Protein AF-0000000080867173 (afdb_homodimer)

Organism: NCBI:txid3151122

Radius of gyration: 41.98 Å; Cα contacts (8 Å, |Δi|>4): 3057; chains: 2; bounding box: 145×113×103 Å

Secondary structure (DSSP, 8-state):
--------EEEEEES--GGGTHHHHHHHGGGT-EE--SSS-SEEEEESPPPGGGGGG-BTTBEES--TTTHHHHSHHHHHHHHHHHHHHHHHHH-TTSHHHHTT--S--EEETTTTHHHHHHHHHH-TT--EEEEETT--TTTT-EEES-GGG---SSSEEEEE----B-EETTEEEEEEEEEEEEEETTEEEEEEEEEEEEEEEEE--TT-TT-HHHH---HHHHTT-TT-SSS-EEEEHHHHHHHHHHTT--HHHHHHHHHHHHHHHHHHHHHHHHHHHHHTT--GGGB-EEEEEEEEEBTT--EEEEEEEES---S--S-GGGTHHHHHHHHHHHHHHHHHHHTTT--S-HHHHHHHHTSPTT-HHHHHHHHHHHHHT-TTEEEEES-SSGGGTGGGSSS--HHHHHHHHHHHTSPPPPPBEEE-SEEEEEETTEEEEEETTTTEEE---HHHHHHHHHHHTT-BHHHHHHHHHHHHHTT----STTHHHHHHHHHHHHHHHHHHHHHTTSEEE--HHHHTTSS-TTS-----TTS---------EEEEEEETTEEEEEEE--HHHHHHHHHHHGGGEEE--GGGGGGS-EEEEEE-SSSEEEEETTEEEEEEE-HHHHHHHHHHHHHHHH--SSS-EEEEEEEE-TTSEEEEE-PPSSHHHHHHHHHHHHHH--EEEEEEE--TTSTTEEEE-----GGGTT--TTS--GGGS-SEEEEEEEEEE--TT--STTEE--HHHHHHHHGGGEE-STT----HHHHHHHHHHHHTSEEEEE-------------TTS-----HHHHHHHIIIII-GGGGG--------/--------EEEEEES--GGGTHHHHHHHGGGT-EE--SSS-SEEEEESPPPGGGGGG-BTTBEES--TTTHHHHSHHHHHHHHHHHHHHHHHHH-TTSHHHHTT--S--EEETTTTHHHHHHHHHH-TT--EEEEETT--TTTT-EEES-GGG---SSSEEEEE----B-EETTEEEEEEEEEEEEEETTEEEEEEEEEEEEEEEEE--TT-TT-HHHH---HHHHTT-TT-SSSSEEEEHHHHHHHHHHTT--HHHHHHHHHHHHHHHHHHHHHHHHHHHHHTT--GGGB-EEEEEEEEEBTT--EEEEEEEES---S--S-GGGTHHHHHHHHHHHHHHHHHHHTTT--S-HHHHHHHHTSPTT-HHHHHHHHHHHHHT-TTEEEEES-SSGGGTGGGSSS--HHHHHHHHHHHTSPPPPPBEEE-SEEEEEETTEEEEEETTTTEEE---HHHHHHHHHHHTT-BHHHHHHHHHHHHHTT----TTHHHHHHHHHHHHHHHHHHHHHHTTSEEE--HHHHTTSS-TTS-----TTS---------EEEEEEETTEEEEEEE--HHHHHHHHHHHGGGEEE--GGGGGGS-EEEEEE-SSSEEEEETTEEEEEEE-HHHHHHHHHHHHHHHH--SSS-EEEEEEEE-TTSEEEEE-PPSSHHHHHHHHHHHHHH--EEEEEEE--TTSTTEEEE-----GGGTT--TTS--GGGS-SEEEEEEEEEE--TT--STTEE--HHHHHHHHGGGEE-STT----HHHHHHHHHHHHTSEEEEE-------------S-S-----HHHHHHHIIIII-GGGGG--------

Solvent-accessible surface area (backbone atoms only — not comparable to full-atom values): 88169 Å² total; per-residue (Å²): 128,78,79,77,73,74,73,51,22,37,16,78,45,63,87,71,60,70,53,62,47,47,46,58,49,63,57,39,40,85,77,59,41,38,85,40,41,98,88,45,58,36,32,38,51,47,39,62,77,74,63,71,74,60,40,54,66,31,28,79,80,21,36,32,54,50,54,47,39,51,50,33,46,40,24,47,59,36,27,51,50,24,50,49,52,45,47,50,50,35,27,70,26,50,28,66,84,31,68,79,30,51,72,62,75,33,58,70,64,68,33,51,30,22,78,29,45,66,60,48,45,48,51,43,64,77,37,71,84,65,47,40,29,37,32,45,25,88,60,64,79,62,54,76,50,42,60,45,89,51,72,42,62,54,67,66,53,70,62,31,29,39,29,56,46,78,89,50,58,32,56,62,94,52,15,32,43,32,35,39,40,40,35,37,36,62,32,75,80,36,53,30,31,28,39,40,71,56,38,30,36,28,30,19,41,31,58,50,46,87,86,46,61,87,38,59,37,25,73,39,40,50,53,72,60,17,60,67,40,80,85,40,93,56,21,33,40,45,40,43,38,69,58,48,47,50,50,35,43,75,73,71,45,65,47,66,60,43,51,52,51,47,52,49,50,52,51,53,54,52,50,38,26,45,63,53,22,54,51,37,21,55,74,52,54,31,44,60,71,9,24,25,33,57,34,28,33,36,32,36,37,28,69,83,58,49,61,28,57,74,45,32,34,67,54,47,83,55,53,70,81,29,48,64,90,39,30,16,54,57,46,47,52,51,48,40,50,50,42,41,26,46,44,48,34,71,35,72,87,63,70,72,61,62,64,63,49,48,61,36,66,75,30,59,87,82,34,36,68,27,46,35,50,51,51,52,55,34,57,74,34,20,70,62,39,39,78,51,36,67,39,80,58,35,77,80,54,54,78,67,36,58,53,66,49,71,48,34,50,33,31,39,24,46,70,57,72,43,87,64,84,65,66,34,38,29,56,29,52,52,34,81,40,76,56,89,92,39,52,32,41,34,35,53,84,79,59,46,73,43,71,54,55,71,66,56,39,50,52,49,52,40,30,59,71,50,39,29,58,67,55,43,41,50,53,52,49,50,65,60,43,74,66,68,88,77,75,72,80,69,48,59,69,47,47,55,51,44,41,51,51,50,51,50,52,52,36,53,37,18,71,73,47,44,31,34,57,57,29,66,38,50,71,68,56,74,40,52,60,73,52,56,71,69,69,71,68,82,52,85,57,74,63,67,78,50,69,72,39,44,26,32,41,51,55,89,92,40,65,32,28,35,37,40,30,53,64,54,56,50,54,50,40,40,69,58,47,42,87,35,47,37,81,41,62,79,84,61,43,83,83,32,58,44,34,36,46,24,42,37,84,46,44,27,28,37,30,51,71,51,31,45,75,46,65,68,29,39,66,60,44,46,49,60,53,50,49,57,53,49,52,26,66,71,16,28,47,61,30,29,24,40,65,35,44,29,41,33,34,82,87,38,37,21,34,39,40,61,51,64,90,53,68,70,40,39,52,48,51,53,34,48,35,68,41,57,65,37,46,81,29,20,29,34,34,34,33,62,91,51,54,58,51,20,36,61,56,68,37,80,47,84,76,52,70,79,62,68,84,77,60,79,71,77,80,77,62,67,74,50,31,37,60,29,31,39,40,32,65,26,59,95,81,45,73,55,61,63,36,78,52,59,52,69,61,50,46,59,63,44,48,86,36,50,35,18,18,75,96,42,52,50,45,60,68,42,51,48,40,49,45,57,51,50,62,76,33,44,38,24,22,39,42,60,69,72,74,64,80,69,76,82,72,78,74,77,75,60,66,57,73,72,50,44,65,56,46,32,53,47,40,39,68,60,58,45,62,75,70,72,72,71,65,81,78,75,78,79,124,130,77,80,78,72,73,72,52,24,37,15,77,46,60,90,67,63,70,54,65,46,45,47,59,49,64,58,39,40,85,74,60,40,38,85,39,39,100,89,45,57,34,33,39,50,48,38,63,79,74,64,70,75,60,40,53,66,31,27,79,83,21,36,32,56,50,53,48,39,52,48,35,46,42,23,46,60,37,26,50,50,24,49,49,52,45,44,51,49,35,28,67,25,49,28,66,84,31,68,80,30,52,73,62,75,32,58,69,62,69,33,49,30,22,78,28,45,65,59,47,46,48,52,44,62,78,36,72,83,63,48,41,30,36,33,45,27,85,60,64,78,62,53,77,50,41,60,44,89,50,71,42,61,54,68,66,53,71,62,32,31,38,29,57,46,80,89,51,59,33,54,63,94,50,14,31,42,32,34,40,40,40,36,37,37,63,32,75,83,37,54,30,32,29,38,40,70,58,38,30,36,27,30,19,40,30,57,50,48,88,86,47,61,85,37,59,37,26,74,40,41,49,53,73,58,17,61,66,39,81,84,38,93,58,21,34,40,46,40,45,37,70,59,47,46,51,50,35,43,74,72,69,45,64,48,65,60,43,52,51,51,46,52,49,51,53,52,53,55,51,49,38,24,46,64,53,22,53,50,36,21,54,75,52,53,32,44,59,70,8,23,27,34,55,34,27,33,36,31,36,37,29,68,83,59,48,60,28,57,74,45,34,34,67,55,47,82,55,56,73,81,30,48,63,90,38,30,16,53,57,46,46,50,50,48,40,49,50,42,41,26,47,44,48,32,72,34,71,86,63,71,74,61,61,66,64,49,49,61,37,64,75,32,59,88,81,35,36,66,27,45,35,50,51,51,51,55,35,58,74,35,19,70,62,40,39,78,52,37,67,40,80,58,38,78,78,53,52,78,69,34,56,54,67,50,72,48,36,49,33,32,40,26,47,69,56,73,42,89,64,85,65,65,35,38,30,53,29,51,52,34,80,41,75,57,90,93,40,52,32,40,34,34,55,85,80,60,48,73,44,72,56,56,71,68,56,40,50,52,50,53,41,30,59,72,51,37,28,57,66,56,43,42,51,52,52,50,50,65,61,44,74,65,66,89,75,75,72,76,70,47,59,69,46,47,55,52,45,41,52,51,51,49,50,51,53,36,53,37,19,71,73,47,43,31,34,56,56,28,65,37,47,70,70,56,75,39,54,60,65,52,61,69,70,71,68,72,80,51,86,57,74,62,67,78,50,69,72,40,44,25,33,40,51,57,90,92,39,64,33,28,36,38,40,30,51,64,55,55,50,53,50,40,41,70,60,47,43,84,34,49,36,83,40,63,78,84,61,42,82,82,32,57,43,35,34,45,24,40,38,83,46,45,27,28,36,31,50,70,50,30,46,74,47,66,67,30,40,66,59,44,47,49,58,52,51,48,57,52,49,52,26,67,72,15,27,49,61,29,30,24,39,66,37,44,28,39,34,33,82,90,39,39,21,34,40,39,61,52,64,90,52,68,70,40,38,53,49,52,53,35,47,35,68,41,57,64,37,48,81,29,21,29,33,35,34,33,62,92,51,56,59,53,20,38,59,57,67,36,80,48,85,76,53,71,80,61,69,84,77,61,77,70,78,80,79,60,68,75,50,30,37,61,29,32,38,40,34,64,27,61,96,80,44,72,54,61,61,36,79,54,57,52,70,59,51,46,59,63,45,47,84,38,48,37,18,18,75,95,42,54,50,44,58,68,43,52,46,40,51,46,58,52,50,62,74,34,44,38,25,21,38,43,61,69,73,74,66,80,68,77,83,70,79,73,76,75,59,66,58,73,73,50,45,66,56,47,32,52,47,40,41,69,60,56,43,62,77,69,70,74,71,68,80,80,85,74,84,126

Foldseek 3Di:
DPPPPPAAEEAEEEPDDPQLCVLVCVLCVVVPYYYDYLVGHQEYDYFDDDDLLSQLVFDLRRAYADFFLCCCFFFQVSLVVLLVVLLLQCCLQANCPDPLNVLSPFAFDKAFAPQCVQVQLVVCVVPVPWWKWKDFRPDDLCPPIATDPDSLPPARDGRMMITTQDLFFDDDVQWFWKWKWKKKFQFLQQTWIWTFQKTWIQTQQDGADSVPRGDCSRRDRRLSVQVPVPPGPWSTAIDMVVRVLVVCVVVVHDSVVLVVSVLSNVLLSCLSRSLSSVVSSVVSNHDRSRYMHMKIWIWTAGPVSRIHTRHIHGSPGLHQRGDPVRCSVVSPVRSSQVSSLVCQLSVNVVPQDCVLVVVLVVDDPLALVNLQSNVVSSVVSNVSIDISPPDLQNVSCCQSHLHRFPSSQSPNCSSPVHHDDFFAKAFAQWDWDDDPLFIWIARNVPGDIHGDDNLLVLLVVCRNVTDGLLVSLVVVLVVVPVPPDDDPPVSVVVSVVSSNVSRVSSSVCSSVRGMGGNHPCVVVVVQVSNNRPPSPPPPPPPPPQQPWFWKWADWPHAIAIEIERRPSLVVLQCVQRPPRIGGDDPVVHVPHFYKYWADDSGAIWIDTDPDTQDDNDRSNCVSVSVVVQVQQANAALQKKKQWFKWWAAPVQEIEGELDDDDDLVLVLVVLLCVLRVTDIFTMWIAGLVDRQKIFDGRGDDPSCVPPPPPHPPPPPRPRIGGYAYYEYADDPPDLAFFDFDDLVVVLVSRLVRIHNHVPDHHDPVSSVSVSVVSVRHGYTHQYDPPPPVDDPDPDPRPSDGDGSVVSNVVCCVGTPVPPPPPDDDPPDD/DPPPPPAAEEEEEEPDDPQLCVLVCVLCVVVPYYYDYLVGHQEYDYFDDDDLLSQLVFDLRRAYADFFLCCCFFFQVSLVVLLVVLLLQCCQQANCPDPLNVLSPFAFDKAFAPQCVQVQLVVCVVPVPWWKWKDFRPDDLCPPIATDPDSLPDARDGRMMITTQDLFFDDDVQWFWKKKWKKKFQFLQQTWIWTFQKTKIQTQQDGADSVPRGDCSRRDRRLSVQVPVPPGPWSTAIDMVVRVLVVCVVVVHDSVVLVVSVLSVVLLSCLSRSLSSVVSSVVSNHDRSRYMHMKIWIWTAGPVSRIHTRHIHGSPGLHQRGDPVRCSVVSPVSSSQVSSLVCQLSVNVVVQDCVLVVVLVVDDPLALVNLQSNVVSSCVSNVSIGISPCDLQNVSCCQSHLHRFSSSQSPNCSSPVHHDDFFAKAFFQWDWDDDPLFIWIARNVPGDIHGDDNLLVLLVVCRNVTDGLLVSLVVVLVVVPVPDDDDPVVSVVVSVVSSNVSRVSVSVCSSVRGMGGNHPCCVVVVQVSNNRPPPPPSPPPPPPQQPWFWKWADWPHAIAIEIERRPSLVVLQCVQRPPRIGGDDPVVHVVHFYKYWADDSGAIWIDTDPGTQDDNDRSNCVSVSVVVQVQQANAALQKKKQWFKWWAAPVQEIEGELEDDDDLVLVLVVLLCVLRVTDIFTMWIAGLVDRQKTFDGRGDDPSCVPPPPPHPPPPPRPRIGGYAYYEYADDPPDLAFFDFDDLVVVLVSRLVRIHNHVPDHHDPVSSVSVSVVSVRHGYTHQYDPPPPVDDPPPDPSRSDGDGSVVSNVVCCVGTPVVPPPPDDPPDDD

Nearest PDB structures (foldseek):
  6vzs-assembly2_B  TM=8.426E-01  e=4.919E-27  Mus musculus
  6vzw-assembly4_D  TM=8.482E-01  e=1.949E-26  Mus musculus
  6vzq-assembly2_B  TM=8.497E-01  e=3.782E-26  Mus musculus
  6vzr-assembly1_A  TM=8.396E-01  e=4.880E-26  Mus musculus
  6vzw-assembly1_A  TM=8.415E-01  e=5.135E-26  Mus musculus

Sequence (1658 aa):
MMEQHSPRRFWLGGQRAAEQDRFFREALEPLGWQVGDEHDWDAGWITGMPEAGQFRRVSPTRTLNHFPGNAALTVKSRLHESLSALRERMHESHGPEHELARRLAFFPRAYVMPDDYHALQQAARDRPEQRWILKPTNASKGKGIRLLKDVAEAPLARDWLVQEYLANPHTIRGHKYVLRLYVLISSLAPLRVYLYRQGFAKLASEPWDPDDADNPFSQLTNPDINALNDRAEVPVEFIDLDRYRRWLKDQGHDDDALFARIKDLVALTVISAVDAMRARTAEAGADPRGCYELLGLDCLVDDTLTPWILECNLSPSLGICAAPESGGRVEEAVKGGLVRDLVTLIDIPGQASTETASEEADQAPGSAAALLAEAEAERARAGDFAALLPAAEPERYLPYFTLPSLADRRLAEGLAGRPLPAPRLARRHVSEILDEERLALYDRRRGDLYRPNDTAALIWLLATEGLDLDAIVEALALATDGGEEGRPDACGTDHESLRREVWLTLHDWCRAGLLCQRGERVATGAIEPGAGPAPEATSAACEAPAARRLFALRLAGQEWALSVASAPAIARLASGFGERLTPLADEAVSRLPRLRVLREAAGYALADADRLLASRLTLAQLAPALTAHLLRRVASPDRPVIDAPLLILPDGAGVLCLLPEGEPRRRLLARLREAGGGRLTRGVRLDLADPTRAERLDLPLADAADEPASAPPASRIPDGVTLRGVLLPGGEHVQESLAPVAMLEALGALLPHCLAGEGRVLEGHGVTALGDWLSTLALSAIPSDSESETEETETETGSEAPSSGSLAAWLATHIAPEAQVARPAAAGQMMEQHSPRRFWLGGQRAAEQDRFFREALEPLGWQVGDEHDWDAGWITGMPEAGQFRRVSPTRTLNHFPGNAALTVKSRLHESLSALRERMHESHGPEHELARRLAFFPRAYVMPDDYHALQQAARDRPEQRWILKPTNASKGKGIRLLKDVAEAPLARDWLVQEYLANPHTIRGHKYVLRLYVLISSLAPLRVYLYRQGFAKLASEPWDPDDADNPFSQLTNPDINALNDRAEVPVEFIDLDRYRRWLKDQGHDDDALFARIKDLVALTVISAVDAMRARTAEAGADPRGCYELLGLDCLVDDTLTPWILECNLSPSLGICAAPESGGRVEEAVKGGLVRDLVTLIDIPGQASTETASEEADQAPGSAAALLAEAEAERARAGDFAALLPAAEPERYLPYFTLPSLADRRLAEGLAGRPLPAPRLARRHVSEILDEERLALYDRRRGDLYRPNDTAALIWLLATEGLDLDAIVEALALATDGGEEGRPDACGTDHESLRREVWLTLHDWCRAGLLCQRGERVATGAIEPGAGPAPEATSAACEAPAARRLFALRLAGQEWALSVASAPAIARLASGFGERLTPLADEAVSRLPRLRVLREAAGYALADADRLLASRLTLAQLAPALTAHLLRRVASPDRPVIDAPLLILPDGAGVLCLLPEGEPRRRLLARLREAGGGRLTRGVRLDLADPTRAERLDLPLADAADEPASAPPASRIPDGVTLRGVLLPGGEHVQESLAPVAMLEALGALLPHCLAGEGRVLEGHGVTALGDWLSTLALSAIPSDSESETEETETETGSEAPSSGSLAAWLATHIAPEAQVARPAAAGQ

Structure (mmCIF, N/CA/C/O backbone):
data_AF-0000000080867173-model_v1
#
loop_
_entity.id
_entity.type
_entity.pdbx_description
1 polymer 'Uncharacterized protein'
#
loop_
_atom_site.group_PDB
_atom_site.id
_atom_site.type_symbol
_atom_site.label_atom_id
_atom_site.label_alt_id
_atom_site.label_comp_id
_atom_site.label_asym_id
_atom_site.label_entity_id
_atom_site.label_seq_id
_atom_site.pdbx_PDB_ins_code
_atom_site.Cartn_x
_atom_site.Cartn_y
_atom_site.Cartn_z
_atom_site.occupancy
_atom_site.B_iso_or_equiv
_atom_site.auth_seq_id
_atom_site.auth_comp_id
_atom_site.auth_asym_id
_atom_site.auth_atom_id
_atom_site.pdbx_PDB_model_num
ATOM 1 N N . MET A 1 1 ? -23.109 -8.211 -63.656 1 25.61 1 MET A N 1
ATOM 2 C CA . MET A 1 1 ? -22.594 -7.34 -62.625 1 25.61 1 MET A CA 1
ATOM 3 C C . MET A 1 1 ? -21.703 -8.117 -61.656 1 25.61 1 MET A C 1
ATOM 5 O O . MET A 1 1 ? -22.156 -9.062 -61 1 25.61 1 MET A O 1
ATOM 9 N N . MET A 1 2 ? -20.516 -8.43 -62.031 1 32.09 2 MET A N 1
ATOM 10 C CA . MET A 1 2 ? -19.531 -9.188 -61.25 1 32.09 2 MET A CA 1
ATOM 11 C C . MET A 1 2 ? -19.484 -8.688 -59.812 1 32.09 2 MET A C 1
ATOM 13 O O . MET A 1 2 ? -19.375 -7.48 -59.562 1 32.09 2 MET A O 1
ATOM 17 N N . GLU A 1 3 ? -20.281 -9.234 -58.938 1 36.78 3 GLU A N 1
ATOM 18 C CA . GLU A 1 3 ? -20.234 -8.914 -57.531 1 36.78 3 GLU A CA 1
ATOM 19 C C . GLU A 1 3 ? -18.828 -8.508 -57.094 1 36.78 3 GLU A C 1
ATOM 21 O O . GLU A 1 3 ? -17.891 -9.281 -57.219 1 36.78 3 GLU A O 1
ATOM 26 N N . GLN A 1 4 ? -18.328 -7.387 -57.344 1 42.38 4 GLN A N 1
ATOM 27 C CA . GLN A 1 4 ? -17.062 -6.75 -57 1 42.38 4 GLN A CA 1
ATOM 28 C C . GLN A 1 4 ? -16.641 -7.074 -55.594 1 42.38 4 GLN A C 1
ATOM 30 O O . GLN A 1 4 ? -17.25 -6.613 -54.625 1 42.38 4 GLN A O 1
ATOM 35 N N . HIS A 1 5 ? -16.203 -8.289 -55.188 1 55 5 HIS A N 1
ATOM 36 C CA . HIS A 1 5 ? -15.781 -8.82 -53.906 1 55 5 HIS A CA 1
ATOM 37 C C . HIS A 1 5 ? -14.758 -7.906 -53.219 1 55 5 HIS A C 1
ATOM 39 O O . HIS A 1 5 ? -13.75 -7.547 -53.844 1 55 5 HIS A O 1
ATOM 45 N N . SER A 1 6 ? -15.109 -7.051 -52.375 1 71.25 6 SER A N 1
ATOM 46 C CA . SER A 1 6 ? -14.258 -6.168 -51.594 1 71.25 6 SER A CA 1
ATOM 47 C C . SER A 1 6 ? -12.977 -6.875 -51.156 1 71.25 6 SER A C 1
ATOM 49 O O . SER A 1 6 ? -13.008 -8.055 -50.781 1 71.25 6 SER A O 1
ATOM 51 N N . PRO A 1 7 ? -11.844 -6.258 -51.469 1 86.62 7 PRO A N 1
ATOM 52 C CA . PRO A 1 7 ? -10.562 -6.875 -51.125 1 86.62 7 PRO A CA 1
ATOM 53 C C . PRO A 1 7 ? -10.453 -7.242 -49.656 1 86.62 7 PRO A C 1
ATOM 55 O O . PRO A 1 7 ? -11.023 -6.555 -48.781 1 86.62 7 PRO A O 1
ATOM 58 N N . ARG A 1 8 ? -9.938 -8.453 -49.438 1 92.88 8 ARG A N 1
ATOM 59 C CA . ARG A 1 8 ? -9.695 -8.906 -48.062 1 92.88 8 ARG A CA 1
ATOM 60 C C . ARG A 1 8 ? -8.617 -8.055 -47.375 1 92.88 8 ARG A C 1
ATOM 62 O O . ARG A 1 8 ? -7.723 -7.535 -48.062 1 92.88 8 ARG A O 1
ATOM 69 N N . ARG A 1 9 ? -8.797 -7.867 -46.125 1 95.88 9 ARG A N 1
ATOM 70 C CA . ARG A 1 9 ? -7.922 -6.941 -45.406 1 95.88 9 ARG A CA 1
ATOM 71 C C . ARG A 1 9 ? -7.242 -7.629 -44.219 1 95.88 9 ARG A C 1
ATOM 73 O O . ARG A 1 9 ? -7.855 -8.453 -43.531 1 95.88 9 ARG A O 1
ATOM 80 N N . PHE A 1 10 ? -5.977 -7.332 -44.031 1 96.31 10 PHE A N 1
ATOM 81 C CA . PHE A 1 10 ? -5.273 -7.785 -42.844 1 96.31 10 PHE A CA 1
ATOM 82 C C . PHE A 1 10 ? -4.98 -6.617 -41.906 1 96.31 10 PHE A C 1
ATOM 84 O O . PHE A 1 10 ? -4.715 -5.504 -42.375 1 96.31 10 PHE A O 1
ATOM 91 N N . TRP A 1 11 ? -5.09 -6.816 -40.625 1 95.56 11 TRP A N 1
ATOM 92 C CA . TRP A 1 11 ? -4.848 -5.832 -39.562 1 95.56 11 TRP A CA 1
ATOM 93 C C . TRP A 1 11 ? -3.561 -6.148 -38.812 1 95.56 11 TRP A C 1
ATOM 95 O O . TRP A 1 11 ? -3.41 -7.238 -38.25 1 95.56 11 TRP A O 1
ATOM 105 N N . LEU A 1 12 ? -2.611 -5.25 -38.875 1 94.19 12 LEU A N 1
ATOM 106 C CA . LEU A 1 12 ? -1.375 -5.324 -38.125 1 94.19 12 LEU A CA 1
ATOM 107 C C . LEU A 1 12 ? -1.455 -4.445 -36.875 1 94.19 12 LEU A C 1
ATOM 109 O O . LEU A 1 12 ? -1.602 -3.225 -36.969 1 94.19 12 LEU A O 1
ATOM 113 N N . GLY A 1 13 ? -1.458 -5.004 -35.656 1 90.62 13 GLY A N 1
ATOM 114 C CA . GLY A 1 13 ? -1.648 -4.203 -34.469 1 90.62 13 GLY A CA 1
ATOM 115 C C . GLY A 1 13 ? -0.737 -4.609 -33.312 1 90.62 13 GLY A C 1
ATOM 116 O O . GLY A 1 13 ? 0.073 -5.527 -33.469 1 90.62 13 GLY A O 1
ATOM 117 N N . GLY A 1 14 ? -0.841 -3.812 -32.094 1 84 14 GLY A N 1
ATOM 118 C CA . GLY A 1 14 ? -0.084 -4.062 -30.859 1 84 14 GLY A CA 1
ATOM 119 C C . GLY A 1 14 ? 1.166 -3.209 -30.75 1 84 14 GLY A C 1
ATOM 120 O O . GLY A 1 14 ? 1.232 -2.119 -31.328 1 84 14 GLY A O 1
ATOM 121 N N . GLN A 1 15 ? 2.16 -3.379 -29.703 1 67.38 15 GLN A N 1
ATOM 122 C CA . GLN A 1 15 ? 3.367 -2.615 -29.422 1 67.38 15 GLN A CA 1
ATOM 123 C C . GLN A 1 15 ? 4.457 -2.887 -30.453 1 67.38 15 GLN A C 1
ATOM 125 O O . GLN A 1 15 ? 5.199 -3.863 -30.328 1 67.38 15 GLN A O 1
ATOM 130 N N . ARG A 1 16 ? 4.488 -2.15 -31.781 1 61.56 16 ARG A N 1
ATOM 131 C CA . ARG A 1 16 ? 4.902 -2.914 -32.969 1 61.56 16 ARG A CA 1
ATOM 132 C C . ARG A 1 16 ? 6.133 -2.293 -33.625 1 61.56 16 ARG A C 1
ATOM 134 O O . ARG A 1 16 ? 6.242 -1.067 -33.688 1 61.56 16 ARG A O 1
ATOM 141 N N . ALA A 1 17 ? 7.227 -2.904 -33.5 1 76.94 17 ALA A N 1
ATOM 142 C CA . ALA A 1 17 ? 8.219 -2.598 -34.531 1 76.94 17 ALA A CA 1
ATOM 143 C C . ALA A 1 17 ? 7.836 -3.229 -35.875 1 76.94 17 ALA A C 1
ATOM 145 O O . ALA A 1 17 ? 7.25 -4.312 -35.906 1 76.94 17 ALA A O 1
ATOM 146 N N . ALA A 1 18 ? 7.953 -2.605 -37 1 82.56 18 ALA A N 1
ATOM 147 C CA . ALA A 1 18 ? 7.57 -3.016 -38.344 1 82.56 18 ALA A CA 1
ATOM 148 C C . ALA A 1 18 ? 8.156 -4.383 -38.688 1 82.56 18 ALA A C 1
ATOM 150 O O . ALA A 1 18 ? 7.551 -5.148 -39.438 1 82.56 18 ALA A O 1
ATOM 151 N N . GLU A 1 19 ? 9.227 -4.688 -38.094 1 86.88 19 GLU A N 1
ATOM 152 C CA . GLU A 1 19 ? 9.922 -5.93 -38.406 1 86.88 19 GLU A CA 1
ATOM 153 C C . GLU A 1 19 ? 9.125 -7.145 -37.938 1 86.88 19 GLU A C 1
ATOM 155 O O . GLU A 1 19 ? 9.289 -8.242 -38.469 1 86.88 19 GLU A O 1
ATOM 160 N N . GLN A 1 20 ? 8.266 -6.992 -37.031 1 89.56 20 GLN A N 1
ATOM 161 C CA . GLN A 1 20 ? 7.473 -8.094 -36.5 1 89.56 20 GLN A CA 1
ATOM 162 C C . GLN A 1 20 ? 6.32 -8.445 -37.438 1 89.56 20 GLN A C 1
ATOM 164 O O . GLN A 1 20 ? 5.773 -9.547 -37.375 1 89.56 20 GLN A O 1
ATOM 169 N N . ASP A 1 21 ? 5.992 -7.531 -38.406 1 91.88 21 ASP A N 1
ATOM 170 C CA . ASP A 1 21 ? 4.824 -7.695 -39.281 1 91.88 21 ASP A CA 1
ATOM 171 C C . ASP A 1 21 ? 5.242 -8.07 -40.688 1 91.88 21 ASP A C 1
ATOM 173 O O . ASP A 1 21 ? 4.41 -8.484 -41.5 1 91.88 21 ASP A O 1
ATOM 177 N N . ARG A 1 22 ? 6.488 -7.855 -40.969 1 93.12 22 ARG A N 1
ATOM 178 C CA . ARG A 1 22 ? 7.016 -7.898 -42.344 1 93.12 22 ARG A CA 1
ATOM 179 C C . ARG A 1 22 ? 6.605 -9.188 -43.031 1 93.12 22 ARG A C 1
ATOM 181 O O . ARG A 1 22 ? 6.043 -9.148 -44.125 1 93.12 22 ARG A O 1
ATOM 188 N N . PHE A 1 23 ? 6.887 -10.297 -42.438 1 95.5 23 PHE A N 1
ATOM 189 C CA . PHE A 1 23 ? 6.703 -11.578 -43.094 1 95.5 23 PHE A CA 1
ATOM 190 C C . PHE A 1 23 ? 5.223 -11.883 -43.312 1 95.5 23 PHE A C 1
ATOM 192 O O . PHE A 1 23 ? 4.84 -12.516 -44.281 1 95.5 23 PHE A O 1
ATOM 199 N N . PHE A 1 24 ? 4.387 -11.453 -42.375 1 96 24 PHE A N 1
ATOM 200 C CA . PHE A 1 24 ? 2.947 -11.641 -42.5 1 96 24 PHE A CA 1
ATOM 201 C C . PHE A 1 24 ? 2.408 -10.82 -43.688 1 96 24 PHE A C 1
ATOM 203 O O . PHE A 1 24 ? 1.613 -11.32 -44.469 1 96 24 PHE A O 1
ATOM 210 N N . ARG A 1 25 ? 2.842 -9.602 -43.781 1 94.31 25 ARG A N 1
ATOM 211 C CA . ARG A 1 25 ? 2.484 -8.734 -44.906 1 94.31 25 ARG A CA 1
ATOM 212 C C . ARG A 1 25 ? 2.941 -9.336 -46.219 1 94.31 25 ARG A C 1
ATOM 214 O O . ARG A 1 25 ? 2.166 -9.406 -47.188 1 94.31 25 ARG A O 1
ATOM 221 N N . GLU A 1 26 ? 4.156 -9.797 -46.219 1 95.12 26 GLU A N 1
ATOM 222 C CA . GLU A 1 26 ? 4.742 -10.344 -47.438 1 95.12 26 GLU A CA 1
ATOM 223 C C . GLU A 1 26 ? 4.012 -11.602 -47.906 1 95.12 26 GLU A C 1
ATOM 225 O O . GLU A 1 26 ? 4 -11.93 -49.094 1 95.12 26 GLU A O 1
ATOM 230 N N . ALA A 1 27 ? 3.447 -12.312 -46.969 1 95.38 27 ALA A N 1
ATOM 231 C CA . ALA A 1 27 ? 2.748 -13.555 -47.281 1 95.38 27 ALA A CA 1
ATOM 232 C C . ALA A 1 27 ? 1.377 -13.273 -47.875 1 95.38 27 ALA A C 1
ATOM 234 O O . ALA A 1 27 ? 0.885 -14.055 -48.688 1 95.38 27 ALA A O 1
ATOM 235 N N . LEU A 1 28 ? 0.731 -12.148 -47.562 1 95.62 28 LEU A N 1
ATOM 236 C CA . LEU A 1 28 ? -0.661 -11.93 -47.938 1 95.62 28 LEU A CA 1
ATOM 237 C C . LEU A 1 28 ? -0.768 -10.906 -49.062 1 95.62 28 LEU A C 1
ATOM 239 O O . LEU A 1 28 ? -1.679 -10.977 -49.906 1 95.62 28 LEU A O 1
ATOM 243 N N . GLU A 1 29 ? 0.131 -9.992 -49.188 1 95.12 29 GLU A N 1
ATOM 244 C CA . GLU A 1 29 ? 0.056 -8.914 -50.188 1 95.12 29 GLU A CA 1
ATOM 245 C C . GLU A 1 29 ? 0.07 -9.453 -51.594 1 95.12 29 GLU A C 1
ATOM 247 O O . GLU A 1 29 ? -0.721 -9.023 -52.438 1 95.12 29 GLU A O 1
ATOM 252 N N . PRO A 1 30 ? 1.001 -10.375 -51.844 1 94.44 30 PRO A N 1
ATOM 253 C CA . PRO A 1 30 ? 1.014 -10.922 -53.219 1 94.44 30 PRO A CA 1
ATOM 254 C C . PRO A 1 30 ? -0.309 -11.578 -53.594 1 94.44 30 PRO A C 1
ATOM 256 O O . PRO A 1 30 ? -0.58 -11.781 -54.781 1 94.44 30 PRO A O 1
ATOM 259 N N . LEU A 1 31 ? -1.128 -11.906 -52.656 1 93.06 31 LEU A N 1
ATOM 260 C CA . LEU A 1 31 ? -2.408 -12.555 -52.906 1 93.06 31 LEU A CA 1
ATOM 261 C C . LEU A 1 31 ? -3.529 -11.531 -53.031 1 93.06 31 LEU A C 1
ATOM 263 O O . LEU A 1 31 ? -4.703 -11.898 -53.094 1 93.06 31 LEU A O 1
ATOM 267 N N . GLY A 1 32 ? -3.158 -10.203 -52.938 1 92.94 32 GLY A N 1
ATOM 268 C CA . GLY A 1 32 ? -4.113 -9.133 -53.188 1 92.94 32 GLY A CA 1
ATOM 269 C C . GLY A 1 32 ? -4.715 -8.562 -51.938 1 92.94 32 GLY A C 1
ATOM 270 O O . GLY A 1 32 ? -5.629 -7.738 -51.969 1 92.94 32 GLY A O 1
ATOM 271 N N . TRP A 1 33 ? -4.273 -9.016 -50.75 1 95.38 33 TRP A N 1
ATOM 272 C CA . TRP A 1 33 ? -4.801 -8.492 -49.5 1 95.38 33 TRP A CA 1
ATOM 273 C C . TRP A 1 33 ? -4.344 -7.059 -49.281 1 95.38 33 TRP A C 1
ATOM 275 O O . TRP A 1 33 ? -3.238 -6.684 -49.656 1 95.38 33 TRP A O 1
ATOM 285 N N . GLN A 1 34 ? -5.207 -6.277 -48.625 1 95.69 34 GLN A N 1
ATOM 286 C CA . GLN A 1 34 ? -4.895 -4.887 -48.312 1 95.69 34 GLN A CA 1
ATOM 287 C C . GLN A 1 34 ? -4.797 -4.668 -46.812 1 95.69 34 GLN A C 1
ATOM 289 O O . GLN A 1 34 ? -5.328 -5.457 -46.031 1 95.69 34 GLN A O 1
ATOM 294 N N . VAL A 1 35 ? -4.137 -3.641 -46.5 1 93.5 35 VAL A N 1
ATOM 295 C CA . VAL A 1 35 ? -3.953 -3.309 -45.094 1 93.5 35 VAL A CA 1
ATOM 296 C C . VAL A 1 35 ? -5.262 -2.779 -44.5 1 93.5 35 VAL A C 1
ATOM 298 O O . VAL A 1 35 ? -5.922 -1.934 -45.125 1 93.5 35 VAL A O 1
ATOM 301 N N . GLY A 1 36 ? -5.668 -3.311 -43.406 1 94.81 36 GLY A N 1
ATOM 302 C CA . GLY A 1 36 ? -6.824 -2.838 -42.656 1 94.81 36 GLY A CA 1
ATOM 303 C C . GLY A 1 36 ? -6.457 -2.254 -41.312 1 94.81 36 GLY A C 1
ATOM 304 O O . GLY A 1 36 ? -5.348 -1.746 -41.125 1 94.81 36 GLY A O 1
ATOM 305 N N . ASP A 1 37 ? -7.504 -2.168 -40.438 1 92.94 37 ASP A N 1
ATOM 306 C CA . ASP A 1 37 ? -7.297 -1.638 -39.062 1 92.94 37 ASP A CA 1
ATOM 307 C C . ASP A 1 37 ? -8.188 -2.354 -38.062 1 92.94 37 ASP A C 1
ATOM 309 O O . ASP A 1 37 ? -8.75 -3.408 -38.344 1 92.94 37 ASP A O 1
ATOM 313 N N . GLU A 1 38 ? -8.195 -1.848 -36.875 1 92.31 38 GLU A N 1
ATOM 314 C CA . GLU A 1 38 ? -8.883 -2.512 -35.781 1 92.31 38 GLU A CA 1
ATOM 315 C C . GLU A 1 38 ? -10.375 -2.621 -36.031 1 92.31 38 GLU A C 1
ATOM 317 O O . GLU A 1 38 ? -11.055 -3.479 -35.469 1 92.31 38 GLU A O 1
ATOM 322 N N . HIS A 1 39 ? -10.906 -1.849 -36.938 1 92.69 39 HIS A N 1
ATOM 323 C CA . HIS A 1 39 ? -12.344 -1.844 -37.188 1 92.69 39 HIS A CA 1
ATOM 324 C C . HIS A 1 39 ? -12.672 -2.631 -38.438 1 92.69 39 HIS A C 1
ATOM 326 O O . HIS A 1 39 ? -13.82 -3.045 -38.656 1 92.69 39 HIS A O 1
ATOM 332 N N . ASP A 1 40 ? -11.641 -2.73 -39.25 1 94.5 40 ASP A N 1
ATOM 333 C CA . ASP A 1 40 ? -11.883 -3.381 -40.531 1 94.5 40 ASP A CA 1
ATOM 334 C C . ASP A 1 40 ? -10.758 -4.363 -40.875 1 94.5 40 ASP A C 1
ATOM 336 O O . ASP A 1 40 ? -9.742 -3.98 -41.438 1 94.5 40 ASP A O 1
ATOM 340 N N . TRP A 1 41 ? -11.047 -5.645 -40.594 1 95.75 41 TRP A N 1
ATOM 341 C CA . TRP A 1 41 ? -10.039 -6.672 -40.844 1 95.75 41 TRP A CA 1
ATOM 342 C C . TRP A 1 41 ? -10.695 -8.031 -41.062 1 95.75 41 TRP A C 1
ATOM 344 O O . TRP A 1 41 ? -11.781 -8.297 -40.531 1 95.75 41 TRP A O 1
ATOM 354 N N . ASP A 1 42 ? -10.047 -8.875 -41.875 1 96.5 42 ASP A N 1
ATOM 355 C CA . ASP A 1 42 ? -10.414 -10.273 -42.062 1 96.5 42 ASP A CA 1
ATOM 356 C C . ASP A 1 42 ? -9.398 -11.203 -41.406 1 96.5 42 ASP A C 1
ATOM 358 O O . ASP A 1 42 ? -9.727 -12.344 -41.062 1 96.5 42 ASP A O 1
ATOM 362 N N . ALA A 1 43 ? -8.227 -10.734 -41.312 1 97 43 ALA A N 1
ATOM 363 C CA . ALA A 1 43 ? -7.172 -11.445 -40.594 1 97 43 ALA A CA 1
ATOM 364 C C . ALA A 1 43 ? -6.371 -10.484 -39.719 1 97 43 ALA A C 1
ATOM 366 O O . ALA A 1 43 ? -5.926 -9.43 -40.188 1 97 43 ALA A O 1
ATOM 367 N N . GLY A 1 44 ? -6.281 -10.766 -38.5 1 96.19 44 GLY A N 1
ATOM 368 C CA . GLY A 1 44 ? -5.527 -9.922 -37.594 1 96.19 44 GLY A CA 1
ATOM 369 C C . GLY A 1 44 ? -4.207 -10.531 -37.156 1 96.19 44 GLY A C 1
ATOM 370 O O . GLY A 1 44 ? -4.145 -11.719 -36.844 1 96.19 44 GLY A O 1
ATOM 371 N N . TRP A 1 45 ? -3.139 -9.812 -37.219 1 96.38 45 TRP A N 1
ATOM 372 C CA . TRP A 1 45 ? -1.809 -10.156 -36.719 1 96.38 45 TRP A CA 1
ATOM 373 C C . TRP A 1 45 ? -1.354 -9.156 -35.688 1 96.38 45 TRP A C 1
ATOM 375 O O . TRP A 1 45 ? -0.837 -8.086 -36 1 96.38 45 TRP A O 1
ATOM 385 N N . ILE A 1 46 ? -1.547 -9.562 -34.438 1 95.44 46 ILE A N 1
ATOM 386 C CA . ILE A 1 46 ? -1.361 -8.633 -33.312 1 95.44 46 ILE A CA 1
ATOM 387 C C . ILE A 1 46 ? -0.16 -9.062 -32.5 1 95.44 46 ILE A C 1
ATOM 389 O O . ILE A 1 46 ? -0.088 -10.211 -32.031 1 95.44 46 ILE A O 1
ATOM 393 N N . THR A 1 47 ? 0.81 -8.227 -32.312 1 92.88 47 THR A N 1
ATOM 394 C CA . THR A 1 47 ? 1.891 -8.438 -31.375 1 92.88 47 THR A CA 1
ATOM 395 C C . THR A 1 47 ? 1.46 -8.016 -29.969 1 92.88 47 THR A C 1
ATOM 397 O O . THR A 1 47 ? 1.117 -6.852 -29.734 1 92.88 47 THR A O 1
ATOM 400 N N . GLY A 1 48 ? 1.511 -8.938 -29.109 1 90.75 48 GLY A N 1
ATOM 401 C CA . GLY A 1 48 ? 0.831 -8.742 -27.844 1 90.75 48 GLY A CA 1
ATOM 402 C C . GLY A 1 48 ? -0.635 -9.133 -27.891 1 90.75 48 GLY A C 1
ATOM 403 O O . GLY A 1 48 ? -1.066 -9.852 -28.797 1 90.75 48 GLY A O 1
ATOM 404 N N . MET A 1 49 ? -1.431 -8.617 -26.875 1 92.19 49 MET A N 1
ATOM 405 C CA . MET A 1 49 ? -2.83 -9.031 -26.812 1 92.19 49 MET A CA 1
ATOM 406 C C . MET A 1 49 ? -3.744 -7.934 -27.344 1 92.19 49 MET A C 1
ATOM 408 O O . MET A 1 49 ? -3.555 -6.758 -27.047 1 92.19 49 MET A O 1
ATOM 412 N N . PRO A 1 50 ? -4.613 -8.328 -28.172 1 93.19 50 PRO A N 1
ATOM 413 C CA . PRO A 1 50 ? -5.613 -7.352 -28.609 1 93.19 50 PRO A CA 1
ATOM 414 C C . PRO A 1 50 ? -6.621 -7.008 -27.516 1 93.19 50 PRO A C 1
ATOM 416 O O . PRO A 1 50 ? -6.664 -7.68 -26.484 1 93.19 50 PRO A O 1
ATOM 419 N N . GLU A 1 51 ? -7.422 -6.02 -27.797 1 92.38 51 GLU A N 1
ATOM 420 C CA . GLU A 1 51 ? -8.516 -5.699 -26.891 1 92.38 51 GLU A CA 1
ATOM 421 C C . GLU A 1 51 ? -9.539 -6.828 -26.828 1 92.38 51 GLU A C 1
ATOM 423 O O . GLU A 1 51 ? -9.812 -7.477 -27.844 1 92.38 51 GLU A O 1
ATOM 428 N N . ALA A 1 52 ? -10.172 -6.977 -25.75 1 92.06 52 ALA A N 1
ATOM 429 C CA . ALA A 1 52 ? -11.07 -8.094 -25.484 1 92.06 52 ALA A CA 1
ATOM 430 C C . ALA A 1 52 ? -12.227 -8.117 -26.469 1 92.06 52 ALA A C 1
ATOM 432 O O . ALA A 1 52 ? -12.68 -9.18 -26.891 1 92.06 52 ALA A O 1
ATOM 433 N N . GLY A 1 53 ? -12.648 -6.984 -26.875 1 93.56 53 GLY A N 1
ATOM 434 C CA . GLY A 1 53 ? -13.789 -6.891 -27.766 1 93.56 53 GLY A CA 1
ATOM 435 C C . GLY A 1 53 ? -13.516 -7.461 -29.156 1 93.56 53 GLY A C 1
ATOM 436 O O . GLY A 1 53 ? -14.445 -7.863 -29.859 1 93.56 53 GLY A O 1
ATOM 437 N N . GLN A 1 54 ? -12.266 -7.566 -29.594 1 95.75 54 GLN A N 1
ATOM 438 C CA . GLN A 1 54 ? -11.891 -8.07 -30.906 1 95.75 54 GLN A CA 1
ATOM 439 C C . GLN A 1 54 ? -12.195 -9.562 -31.031 1 95.75 54 GLN A C 1
ATOM 441 O O . GLN A 1 54 ? -12.5 -10.047 -32.125 1 95.75 54 GLN A O 1
ATOM 446 N N . PHE A 1 55 ? -12.219 -10.305 -29.953 1 96.88 55 PHE A N 1
ATOM 447 C CA . PHE A 1 55 ? -12.375 -11.75 -29.984 1 96.88 55 PHE A CA 1
ATOM 448 C C . PHE A 1 55 ? -13.812 -12.133 -30.312 1 96.88 55 PHE A C 1
ATOM 450 O O . PHE A 1 55 ? -14.07 -13.242 -30.781 1 96.88 55 PHE A O 1
ATOM 457 N N . ARG A 1 56 ? -14.719 -11.289 -30.094 1 95.62 56 ARG A N 1
ATOM 458 C CA . ARG A 1 56 ? -16.109 -11.562 -30.406 1 95.62 56 ARG A CA 1
ATOM 459 C C . ARG A 1 56 ? -16.344 -11.562 -31.922 1 95.62 56 ARG A C 1
ATOM 461 O O . ARG A 1 56 ? -17.359 -12.062 -32.406 1 95.62 56 ARG A O 1
ATOM 468 N N . ARG A 1 57 ? -15.352 -11.062 -32.656 1 95.38 57 ARG A N 1
ATOM 469 C CA . ARG A 1 57 ? -15.508 -10.883 -34.094 1 95.38 57 ARG A CA 1
ATOM 470 C C . ARG A 1 57 ? -14.875 -12.031 -34.875 1 95.38 57 ARG A C 1
ATOM 472 O O . ARG A 1 57 ? -15.031 -12.125 -36.094 1 95.38 57 ARG A O 1
ATOM 479 N N . VAL A 1 58 ? -14.203 -12.906 -34.25 1 96.56 58 VAL A N 1
ATOM 480 C CA . VAL A 1 58 ? -13.484 -13.969 -34.938 1 96.56 58 VAL A CA 1
ATOM 481 C C . VAL A 1 58 ? -14.469 -15.023 -35.438 1 96.56 58 VAL A C 1
ATOM 483 O O . VAL A 1 58 ? -15.539 -15.211 -34.844 1 96.56 58 VAL A O 1
ATOM 486 N N . SER A 1 59 ? -14.125 -15.656 -36.5 1 94.31 59 SER A N 1
ATOM 487 C CA . SER A 1 59 ? -14.867 -16.734 -37.156 1 94.31 59 SER A CA 1
ATOM 488 C C . SER A 1 59 ? -13.969 -17.578 -38.031 1 94.31 59 SER A C 1
ATOM 490 O O . SER A 1 59 ? -12.789 -17.266 -38.219 1 94.31 59 SER A O 1
ATOM 492 N N . PRO A 1 60 ? -14.453 -18.609 -38.562 1 90.25 60 PRO A N 1
ATOM 493 C CA . PRO A 1 60 ? -13.617 -19.422 -39.438 1 90.25 60 PRO A CA 1
ATOM 494 C C . PRO A 1 60 ? -13.078 -18.656 -40.625 1 90.25 60 PRO A C 1
ATOM 496 O O . PRO A 1 60 ? -12.07 -19.031 -41.219 1 90.25 60 PRO A O 1
ATOM 499 N N . THR A 1 61 ? -13.758 -17.516 -41 1 91.19 61 THR A N 1
ATOM 500 C CA . THR A 1 61 ? -13.336 -16.734 -42.156 1 91.19 61 THR A CA 1
ATOM 501 C C . THR A 1 61 ? -12.656 -15.445 -41.719 1 91.19 61 THR A C 1
ATOM 503 O O . THR A 1 61 ? -12.227 -14.648 -42.562 1 91.19 61 THR A O 1
ATOM 506 N N . ARG A 1 62 ? -12.633 -15.203 -40.5 1 95.25 62 ARG A N 1
ATOM 507 C CA . ARG A 1 62 ? -11.969 -14.055 -39.875 1 95.25 62 ARG A CA 1
ATOM 508 C C . ARG A 1 62 ? -11.055 -14.5 -38.719 1 95.25 62 ARG A C 1
ATOM 510 O O . ARG A 1 62 ? -11.531 -14.836 -37.656 1 95.25 62 ARG A O 1
ATOM 517 N N . THR A 1 63 ? -9.773 -14.32 -38.906 1 96.81 63 THR A N 1
ATOM 518 C CA . THR A 1 63 ? -8.867 -15.023 -38 1 96.81 63 THR A CA 1
ATOM 519 C C . THR A 1 63 ? -8.008 -14.039 -37.219 1 96.81 63 THR A C 1
ATOM 521 O O . THR A 1 63 ? -7.707 -12.945 -37.719 1 96.81 63 THR A O 1
ATOM 524 N N . LEU A 1 64 ? -7.695 -14.352 -36.031 1 96.88 64 LEU A N 1
ATOM 525 C CA . LEU A 1 64 ? -6.785 -13.633 -35.156 1 96.88 64 LEU A CA 1
ATOM 526 C C . LEU A 1 64 ? -5.691 -14.555 -34.625 1 96.88 64 LEU A C 1
ATOM 528 O O . LEU A 1 64 ? -5.957 -15.711 -34.281 1 96.88 64 LEU A O 1
ATOM 532 N N . ASN A 1 65 ? -4.539 -14.094 -34.438 1 97.38 65 ASN A N 1
ATOM 533 C CA . ASN A 1 65 ? -3.395 -14.938 -34.125 1 97.38 65 ASN A CA 1
ATOM 534 C C . ASN A 1 65 ? -3.266 -15.18 -32.625 1 97.38 65 ASN A C 1
ATOM 536 O O . ASN A 1 65 ? -2.164 -15.406 -32.125 1 97.38 65 ASN A O 1
ATOM 540 N N . HIS A 1 66 ? -4.359 -15.117 -31.891 1 97.69 66 HIS A N 1
ATOM 541 C CA . HIS A 1 66 ? -4.297 -15.367 -30.469 1 97.69 66 HIS A CA 1
ATOM 542 C C . HIS A 1 66 ? -5.531 -16.109 -29.969 1 97.69 66 HIS A C 1
ATOM 544 O O . HIS A 1 66 ? -6.633 -15.898 -30.484 1 97.69 66 HIS A O 1
ATOM 550 N N . PHE A 1 67 ? -5.332 -16.938 -28.953 1 97.88 67 PHE A N 1
ATOM 551 C CA . PHE A 1 67 ? -6.418 -17.469 -28.141 1 97.88 67 PHE A CA 1
ATOM 552 C C . PHE A 1 67 ? -6.531 -16.703 -26.828 1 97.88 67 PHE A C 1
ATOM 554 O O . PHE A 1 67 ? -5.523 -16.469 -26.156 1 97.88 67 PHE A O 1
ATOM 561 N N . PRO A 1 68 ? -7.766 -16.328 -26.453 1 96.62 68 PRO A N 1
ATOM 562 C CA . PRO A 1 68 ? -7.887 -15.914 -25.047 1 96.62 68 PRO A CA 1
ATOM 563 C C . PRO A 1 68 ? -7.391 -16.969 -24.078 1 96.62 68 PRO A C 1
ATOM 565 O O . PRO A 1 68 ? -7.59 -18.172 -24.312 1 96.62 68 PRO A O 1
ATOM 568 N N . GLY A 1 69 ? -6.684 -16.641 -23.031 1 96.88 69 GLY A N 1
ATOM 569 C CA . GLY A 1 69 ? -6.234 -17.578 -22.016 1 96.88 69 GLY A CA 1
ATOM 570 C C . GLY A 1 69 ? -4.824 -18.078 -22.25 1 96.88 69 GLY A C 1
ATOM 571 O O . GLY A 1 69 ? -4.312 -18.891 -21.469 1 96.88 69 GLY A O 1
ATOM 572 N N . ASN A 1 70 ? -4.168 -17.641 -23.344 1 97.56 70 ASN A N 1
ATOM 573 C CA . ASN A 1 70 ? -2.814 -18.078 -23.656 1 97.56 70 ASN A CA 1
ATOM 574 C C . ASN A 1 70 ? -1.829 -17.719 -22.547 1 97.56 70 ASN A C 1
ATOM 576 O O . ASN A 1 70 ? -0.71 -18.234 -22.516 1 97.56 70 ASN A O 1
ATOM 580 N N . ALA A 1 71 ? -2.279 -16.859 -21.562 1 96.5 71 ALA A N 1
ATOM 581 C CA . ALA A 1 71 ? -1.447 -16.484 -20.422 1 96.5 71 ALA A CA 1
ATOM 582 C C . ALA A 1 71 ? -1.019 -17.719 -19.641 1 96.5 71 ALA A C 1
ATOM 584 O O . ALA A 1 71 ? 0.028 -17.719 -18.984 1 96.5 71 ALA A O 1
ATOM 585 N N . ALA A 1 72 ? -1.788 -18.766 -19.703 1 98 72 ALA A N 1
ATOM 586 C CA . ALA A 1 72 ? -1.485 -20.016 -19 1 98 72 ALA A CA 1
ATOM 587 C C . ALA A 1 72 ? -0.163 -20.594 -19.469 1 98 72 ALA A C 1
ATOM 589 O O . ALA A 1 72 ? 0.444 -21.422 -18.781 1 98 72 ALA A O 1
ATOM 590 N N . LEU A 1 73 ? 0.291 -20.125 -20.672 1 98 73 LEU A N 1
ATOM 591 C CA . LEU A 1 73 ? 1.549 -20.594 -21.25 1 98 73 LEU A CA 1
ATOM 592 C C . LEU A 1 73 ? 2.58 -19.469 -21.266 1 98 73 LEU A C 1
ATOM 594 O O . LEU A 1 73 ? 3.775 -19.703 -21.094 1 98 73 LEU A O 1
ATOM 598 N N . THR A 1 74 ? 2.09 -18.234 -21.453 1 96.88 74 THR A N 1
ATOM 599 C CA . THR A 1 74 ? 3 -17.188 -21.891 1 96.88 74 THR A CA 1
ATOM 600 C C . THR A 1 74 ? 3.424 -16.312 -20.719 1 96.88 74 THR A C 1
ATOM 602 O O . THR A 1 74 ? 4.344 -15.5 -20.844 1 96.88 74 THR A O 1
ATOM 605 N N . VAL A 1 75 ? 2.715 -16.375 -19.641 1 96.19 75 VAL A N 1
ATOM 606 C CA . VAL A 1 75 ? 3.152 -15.75 -18.391 1 96.19 75 VAL A CA 1
ATOM 607 C C . VAL A 1 75 ? 3.943 -16.75 -17.562 1 96.19 75 VAL A C 1
ATOM 609 O O . VAL A 1 75 ? 3.457 -17.844 -17.266 1 96.19 75 VAL A O 1
ATOM 612 N N . LYS A 1 76 ? 5.07 -16.438 -17.203 1 95.81 76 LYS A N 1
ATOM 613 C CA . LYS A 1 76 ? 6.02 -17.375 -16.594 1 95.81 76 LYS A CA 1
ATOM 614 C C . LYS A 1 76 ? 5.418 -18.047 -15.367 1 95.81 76 LYS A C 1
ATOM 616 O O . LYS A 1 76 ? 5.469 -19.266 -15.234 1 95.81 76 LYS A O 1
ATOM 621 N N . SER A 1 77 ? 4.875 -17.25 -14.461 1 95.88 77 SER A N 1
ATOM 622 C CA . SER A 1 77 ? 4.285 -17.828 -13.258 1 95.88 77 SER A CA 1
ATOM 623 C C . SER A 1 77 ? 3.125 -18.75 -13.602 1 95.88 77 SER A C 1
ATOM 625 O O . SER A 1 77 ? 2.963 -19.812 -12.984 1 95.88 77 SER A O 1
ATOM 627 N N . ARG A 1 78 ? 2.35 -18.469 -14.594 1 97 78 ARG A N 1
ATOM 628 C CA . ARG A 1 78 ? 1.196 -19.266 -14.992 1 97 78 ARG A CA 1
ATOM 629 C C . ARG A 1 78 ? 1.637 -20.531 -15.711 1 97 78 ARG A C 1
ATOM 631 O O . ARG A 1 78 ? 0.987 -21.578 -15.594 1 97 78 ARG A O 1
ATOM 638 N N . LEU A 1 79 ? 2.688 -20.375 -16.5 1 97.56 79 LEU A N 1
ATOM 639 C CA . LEU A 1 79 ? 3.264 -21.562 -17.109 1 97.56 79 LEU A CA 1
ATOM 640 C C . LEU A 1 79 ? 3.654 -22.578 -16.047 1 97.56 79 LEU A C 1
ATOM 642 O O . LEU A 1 79 ? 3.307 -23.766 -16.141 1 97.56 79 LEU A O 1
ATOM 646 N N . HIS A 1 80 ? 4.289 -22.062 -15.07 1 96.56 80 HIS A N 1
ATOM 647 C CA . HIS A 1 80 ? 4.68 -22.922 -13.961 1 96.56 80 HIS A CA 1
ATOM 648 C C . HIS A 1 80 ? 3.457 -23.531 -13.289 1 96.56 80 HIS A C 1
ATOM 650 O O . HIS A 1 80 ? 3.463 -24.719 -12.938 1 96.56 80 HIS A O 1
ATOM 656 N N . GLU A 1 81 ? 2.498 -22.781 -13.094 1 96.38 81 GLU A N 1
ATOM 657 C CA . GLU A 1 81 ? 1.268 -23.25 -12.461 1 96.38 81 GLU A CA 1
ATOM 658 C C . GLU A 1 81 ? 0.602 -24.344 -13.297 1 96.38 81 GLU A C 1
ATOM 660 O O . GLU A 1 81 ? 0.14 -25.344 -12.758 1 96.38 81 GLU A O 1
ATOM 665 N N . SER A 1 82 ? 0.522 -24.156 -14.594 1 98 82 SER A N 1
ATOM 666 C CA . SER A 1 82 ? -0.081 -25.125 -15.492 1 98 82 SER A CA 1
ATOM 667 C C . SER A 1 82 ? 0.659 -26.453 -15.445 1 98 82 SER A C 1
ATOM 669 O O . SER A 1 82 ? 0.04 -27.516 -15.289 1 98 82 SER A O 1
ATOM 671 N N . LEU A 1 83 ? 1.918 -26.391 -15.562 1 98.12 83 LEU A N 1
ATOM 672 C CA . LEU A 1 83 ? 2.734 -27.594 -15.586 1 98.12 83 LEU A CA 1
ATOM 673 C C . LEU A 1 83 ? 2.719 -28.297 -14.227 1 98.12 83 LEU A C 1
ATOM 675 O O . LEU A 1 83 ? 2.617 -29.516 -14.156 1 98.12 83 LEU A O 1
ATOM 679 N N . SER A 1 84 ? 2.775 -27.516 -13.188 1 97 84 SER A N 1
ATOM 680 C CA . SER A 1 84 ? 2.734 -28.078 -11.844 1 97 84 SER A CA 1
ATOM 681 C C . SER A 1 84 ? 1.403 -28.766 -11.578 1 97 84 SER A C 1
ATOM 683 O O . SER A 1 84 ? 1.367 -29.844 -10.969 1 97 84 SER A O 1
ATOM 685 N N . ALA A 1 85 ? 0.371 -28.172 -11.977 1 96.25 85 ALA A N 1
ATOM 686 C CA . ALA A 1 85 ? -0.953 -28.766 -11.797 1 96.25 85 ALA A CA 1
ATOM 687 C C . ALA A 1 85 ? -1.063 -30.094 -12.531 1 96.25 85 ALA A C 1
ATOM 689 O O . ALA A 1 85 ? -1.63 -31.062 -12 1 96.25 85 ALA A O 1
ATOM 690 N N . LEU A 1 86 ? -0.554 -30.141 -13.742 1 97.75 86 LEU A N 1
ATOM 691 C CA . LEU A 1 86 ? -0.558 -31.391 -14.5 1 97.75 86 LEU A CA 1
ATOM 692 C C . LEU A 1 86 ? 0.259 -32.469 -13.797 1 97.75 86 LEU A C 1
ATOM 694 O O . LEU A 1 86 ? -0.187 -33.594 -13.672 1 97.75 86 LEU A O 1
ATOM 698 N N . ARG A 1 87 ? 1.373 -32.125 -13.383 1 97 87 ARG A N 1
ATOM 699 C CA . ARG A 1 87 ? 2.225 -33.062 -12.672 1 97 87 ARG A CA 1
ATOM 700 C C . ARG A 1 87 ? 1.534 -33.594 -11.422 1 97 87 ARG A C 1
ATOM 702 O O . ARG A 1 87 ? 1.577 -34.812 -11.148 1 97 87 ARG A O 1
ATOM 709 N N . GLU A 1 88 ? 0.938 -32.719 -10.68 1 94.38 88 GLU A N 1
ATOM 710 C CA . GLU A 1 88 ? 0.228 -33.125 -9.461 1 94.38 88 GLU A CA 1
ATOM 711 C C . GLU A 1 88 ? -0.878 -34.125 -9.773 1 94.38 88 GLU A C 1
ATOM 713 O O . GLU A 1 88 ? -1.048 -35.125 -9.055 1 94.38 88 GLU A O 1
ATOM 718 N N . ARG A 1 89 ? -1.579 -33.906 -10.758 1 94.12 89 ARG A N 1
ATOM 719 C CA . ARG A 1 89 ? -2.656 -34.812 -11.148 1 94.12 89 ARG A CA 1
ATOM 720 C C . ARG A 1 89 ? -2.109 -36.188 -11.523 1 94.12 89 ARG A C 1
ATOM 722 O O . ARG A 1 89 ? -2.678 -37.188 -11.141 1 94.12 89 ARG A O 1
ATOM 729 N N . MET A 1 90 ? -1.052 -36.219 -12.281 1 95.38 90 MET A N 1
ATOM 730 C CA . MET A 1 90 ? -0.454 -37.469 -12.688 1 95.38 90 MET A CA 1
ATOM 731 C C . MET A 1 90 ? 0.1 -38.219 -11.484 1 95.38 90 MET A C 1
ATOM 733 O O . MET A 1 90 ? 0.004 -39.438 -11.414 1 95.38 90 MET A O 1
ATOM 737 N N . HIS A 1 91 ? 0.696 -37.469 -10.586 1 93.62 91 HIS A N 1
ATOM 738 C CA . HIS A 1 91 ? 1.185 -38.062 -9.359 1 93.62 91 HIS A CA 1
ATOM 739 C C . HIS A 1 91 ? 0.046 -38.719 -8.578 1 93.62 91 HIS A C 1
ATOM 741 O O . HIS A 1 91 ? 0.191 -39.844 -8.07 1 93.62 91 HIS A O 1
ATOM 747 N N . GLU A 1 92 ? -1.05 -38.031 -8.508 1 90.25 92 GLU A N 1
ATOM 748 C CA . GLU A 1 92 ? -2.195 -38.5 -7.742 1 90.25 92 GLU A CA 1
ATOM 749 C C . GLU A 1 92 ? -2.834 -39.719 -8.398 1 90.25 92 GLU A C 1
ATOM 751 O O . GLU A 1 92 ? -3.197 -40.688 -7.711 1 90.25 92 GLU A O 1
ATOM 756 N N . SER A 1 93 ? -2.967 -39.688 -9.719 1 90.19 93 SER A N 1
ATOM 757 C CA . SER A 1 93 ? -3.695 -40.719 -10.43 1 90.19 93 SER A CA 1
ATOM 758 C C . SER A 1 93 ? -2.816 -41.969 -10.672 1 90.19 93 SER A C 1
ATOM 760 O O . SER A 1 93 ? -3.305 -43.094 -10.664 1 90.19 93 SER A O 1
ATOM 762 N N . HIS A 1 94 ? -1.486 -41.75 -10.867 1 91.94 94 HIS A N 1
ATOM 763 C CA . HIS A 1 94 ? -0.638 -42.844 -11.281 1 91.94 94 HIS A CA 1
ATOM 764 C C . HIS A 1 94 ? 0.52 -43.062 -10.312 1 91.94 94 HIS A C 1
ATOM 766 O O . HIS A 1 94 ? 1.133 -44.125 -10.281 1 91.94 94 HIS A O 1
ATOM 772 N N . GLY A 1 95 ? 0.818 -42.031 -9.516 1 91.31 95 GLY A N 1
ATOM 773 C CA . GLY A 1 95 ? 1.977 -42.062 -8.641 1 91.31 95 GLY A CA 1
ATOM 774 C C . GLY A 1 95 ? 3.199 -41.406 -9.234 1 91.31 95 GLY A C 1
ATOM 775 O O . GLY A 1 95 ? 3.346 -41.312 -10.453 1 91.31 95 GLY A O 1
ATOM 776 N N . PRO A 1 96 ? 4.082 -41 -8.469 1 91.56 96 PRO A N 1
ATOM 777 C CA . PRO A 1 96 ? 5.25 -40.219 -8.914 1 91.56 96 PRO A CA 1
ATOM 778 C C . PRO A 1 96 ? 6.254 -41.094 -9.688 1 91.56 96 PRO A C 1
ATOM 780 O O . PRO A 1 96 ? 7.027 -40.562 -10.492 1 91.56 96 PRO A O 1
ATOM 783 N N . GLU A 1 97 ? 6.289 -42.406 -9.516 1 92.69 97 GLU A N 1
ATOM 784 C CA . GLU A 1 97 ? 7.281 -43.281 -10.133 1 92.69 97 GLU A CA 1
ATOM 785 C C . GLU A 1 97 ? 6.785 -43.812 -11.469 1 92.69 97 GLU A C 1
ATOM 787 O O . GLU A 1 97 ? 7.547 -44.438 -12.219 1 92.69 97 GLU A O 1
ATOM 792 N N . HIS A 1 98 ? 5.551 -43.562 -11.734 1 93.56 98 HIS A N 1
ATOM 793 C CA . HIS A 1 98 ? 4.988 -44.031 -12.992 1 93.56 98 HIS A CA 1
ATOM 794 C C . HIS A 1 98 ? 5.605 -43.312 -14.18 1 93.56 98 HIS A C 1
ATOM 796 O O . HIS A 1 98 ? 5.98 -42.156 -14.078 1 93.56 98 HIS A O 1
ATOM 802 N N . GLU A 1 99 ? 5.668 -43.938 -15.266 1 93.81 99 GLU A N 1
ATOM 803 C CA . GLU A 1 99 ? 6.266 -43.375 -16.484 1 93.81 99 GLU A CA 1
ATOM 804 C C . GLU A 1 99 ? 5.574 -42.094 -16.891 1 93.81 99 GLU A C 1
ATOM 806 O O . GLU A 1 99 ? 6.234 -41.125 -17.297 1 93.81 99 GLU A O 1
ATOM 811 N N . LEU A 1 100 ? 4.277 -42.031 -16.812 1 94 100 LEU A N 1
ATOM 812 C CA . LEU A 1 100 ? 3.512 -40.844 -17.188 1 94 100 LEU A CA 1
ATOM 813 C C . LEU A 1 100 ? 3.934 -39.656 -16.344 1 94 100 LEU A C 1
ATOM 815 O O . LEU A 1 100 ? 4.023 -38.531 -16.859 1 94 100 LEU A O 1
ATOM 819 N N . ALA A 1 101 ? 4.211 -39.875 -15.086 1 94.62 101 ALA A N 1
ATOM 820 C CA . ALA A 1 101 ? 4.633 -38.812 -14.188 1 94.62 101 ALA A CA 1
ATOM 821 C C . ALA A 1 101 ? 6.078 -38.406 -14.461 1 94.62 101 ALA A C 1
ATOM 823 O O . ALA A 1 101 ? 6.402 -37.219 -14.453 1 94.62 101 ALA A O 1
ATOM 824 N N . ARG A 1 102 ? 6.914 -39.312 -14.781 1 95.19 102 ARG A N 1
ATOM 825 C CA . ARG A 1 102 ? 8.336 -39.094 -14.984 1 95.19 102 ARG A CA 1
ATOM 826 C C . ARG A 1 102 ? 8.578 -38.219 -16.234 1 95.19 102 ARG A C 1
ATOM 828 O O . ARG A 1 102 ? 9.531 -37.469 -16.297 1 95.19 102 ARG A O 1
ATOM 835 N N . ARG A 1 103 ? 7.711 -38.344 -17.156 1 96.44 103 ARG A N 1
ATOM 836 C CA . ARG A 1 103 ? 7.836 -37.625 -18.422 1 96.44 103 ARG A CA 1
ATOM 837 C C . ARG A 1 103 ? 7.66 -36.125 -18.219 1 96.44 103 ARG A C 1
ATOM 839 O O . ARG A 1 103 ? 7.973 -35.344 -19.094 1 96.44 103 ARG A O 1
ATOM 846 N N . LEU A 1 104 ? 7.199 -35.719 -16.984 1 97 104 LEU A N 1
ATOM 847 C CA . LEU A 1 104 ? 6.941 -34.312 -16.703 1 97 104 LEU A CA 1
ATOM 848 C C . LEU A 1 104 ? 8.125 -33.688 -15.977 1 97 104 LEU A C 1
ATOM 850 O O . LEU A 1 104 ? 8.016 -32.562 -15.469 1 97 104 LEU A O 1
ATOM 854 N N . ALA A 1 105 ? 9.25 -34.344 -15.938 1 95.12 105 ALA A N 1
ATOM 855 C CA . ALA A 1 105 ? 10.445 -33.844 -15.258 1 95.12 105 ALA A CA 1
ATOM 856 C C . ALA A 1 105 ? 11.266 -32.969 -16.188 1 95.12 105 ALA A C 1
ATOM 858 O O . ALA A 1 105 ? 12.445 -33.219 -16.422 1 95.12 105 ALA A O 1
ATOM 859 N N . PHE A 1 106 ? 10.641 -31.922 -16.719 1 97.38 106 PHE A N 1
ATOM 860 C CA . PHE A 1 106 ? 11.375 -31.109 -17.688 1 97.38 106 PHE A CA 1
ATOM 861 C C . PHE A 1 106 ? 11.227 -29.625 -17.391 1 97.38 106 PHE A C 1
ATOM 863 O O . PHE A 1 106 ? 11.477 -28.781 -18.25 1 97.38 106 PHE A O 1
ATOM 870 N N . PHE A 1 107 ? 10.719 -29.219 -16.25 1 96.88 107 PHE A N 1
ATOM 871 C CA . PHE A 1 107 ? 10.688 -27.812 -15.852 1 96.88 107 PHE A CA 1
ATOM 872 C C . PHE A 1 107 ? 11.211 -27.641 -14.43 1 96.88 107 PHE A C 1
ATOM 874 O O . PHE A 1 107 ? 10.953 -28.484 -13.562 1 96.88 107 PHE A O 1
ATOM 881 N N . PRO A 1 108 ? 11.992 -26.641 -14.227 1 95.38 108 PRO A N 1
ATOM 882 C CA . PRO A 1 108 ? 12.609 -26.453 -12.914 1 95.38 108 PRO A CA 1
ATOM 883 C C . PRO A 1 108 ? 11.602 -26.016 -11.852 1 95.38 108 PRO A C 1
ATOM 885 O O . PRO A 1 108 ? 10.539 -25.484 -12.18 1 95.38 108 PRO A O 1
ATOM 888 N N . ARG A 1 109 ? 11.977 -26.25 -10.609 1 94.75 109 ARG A N 1
ATOM 889 C CA . ARG A 1 109 ? 11.164 -25.734 -9.508 1 94.75 109 ARG A CA 1
ATOM 890 C C . ARG A 1 109 ? 11.156 -24.203 -9.5 1 94.75 109 ARG A C 1
ATOM 892 O O . ARG A 1 109 ? 12.164 -23.578 -9.82 1 94.75 109 ARG A O 1
ATOM 899 N N . ALA A 1 110 ? 10.055 -23.625 -9.18 1 96.88 110 ALA A N 1
ATOM 900 C CA . ALA A 1 110 ? 9.906 -22.172 -9.164 1 96.88 110 ALA A CA 1
ATOM 901 C C . ALA A 1 110 ? 9.047 -21.719 -7.984 1 96.88 110 ALA A C 1
ATOM 903 O O . ALA A 1 110 ? 8.281 -22.516 -7.426 1 96.88 110 ALA A O 1
ATOM 904 N N . TYR A 1 111 ? 9.211 -20.516 -7.5 1 97.38 111 TYR A N 1
ATOM 905 C CA . TYR A 1 111 ? 8.508 -19.906 -6.379 1 97.38 111 TYR A CA 1
ATOM 906 C C . TYR A 1 111 ? 7.902 -18.562 -6.785 1 97.38 111 TYR A C 1
ATOM 908 O O . TYR A 1 111 ? 8.625 -17.656 -7.188 1 97.38 111 TYR A O 1
ATOM 916 N N . VAL A 1 112 ? 6.613 -18.453 -6.637 1 96.62 112 VAL A N 1
ATOM 917 C CA . VAL A 1 112 ? 5.918 -17.219 -7.02 1 96.62 112 VAL A CA 1
ATOM 918 C C . VAL A 1 112 ? 5.914 -16.25 -5.852 1 96.62 112 VAL A C 1
ATOM 920 O O . VAL A 1 112 ? 5.508 -16.594 -4.738 1 96.62 112 VAL A O 1
ATOM 923 N N . MET A 1 113 ? 6.344 -15.008 -6.074 1 95.94 113 MET A N 1
ATOM 924 C CA . MET A 1 113 ? 6.418 -13.984 -5.031 1 95.94 113 MET A CA 1
ATOM 925 C C . MET A 1 113 ? 5.105 -13.211 -4.93 1 95.94 113 MET A C 1
ATOM 927 O O . MET A 1 113 ? 4.426 -13.008 -5.938 1 95.94 113 MET A O 1
ATOM 931 N N . PRO A 1 114 ? 4.73 -12.773 -3.768 1 95.38 114 PRO A N 1
ATOM 932 C CA . PRO A 1 114 ? 5.441 -13.031 -2.514 1 95.38 114 PRO A CA 1
ATOM 933 C C . PRO A 1 114 ? 4.938 -14.281 -1.795 1 95.38 114 PRO A C 1
ATOM 935 O O . PRO A 1 114 ? 5.453 -14.641 -0.731 1 95.38 114 PRO A O 1
ATOM 938 N N . ASP A 1 115 ? 4.023 -15.062 -2.334 1 94.56 115 ASP A N 1
ATOM 939 C CA . ASP A 1 115 ? 3.303 -16.125 -1.648 1 94.56 115 ASP A CA 1
ATOM 940 C C . ASP A 1 115 ? 4.246 -17.266 -1.251 1 94.56 115 ASP A C 1
ATOM 942 O O . ASP A 1 115 ? 4.066 -17.891 -0.206 1 94.56 115 ASP A O 1
ATOM 946 N N . ASP A 1 116 ? 5.254 -17.453 -2.076 1 96.5 116 ASP A N 1
ATOM 947 C CA . ASP A 1 116 ? 6.172 -18.562 -1.84 1 96.5 116 ASP A CA 1
ATOM 948 C C . ASP A 1 116 ? 7.477 -18.062 -1.215 1 96.5 116 ASP A C 1
ATOM 950 O O . ASP A 1 116 ? 8.484 -18.781 -1.246 1 96.5 116 ASP A O 1
ATOM 954 N N . TYR A 1 117 ? 7.402 -16.859 -0.713 1 97.25 117 TYR A N 1
ATOM 955 C CA . TYR A 1 117 ? 8.641 -16.266 -0.221 1 97.25 117 TYR A CA 1
ATOM 956 C C . TYR A 1 117 ? 9.281 -17.141 0.847 1 97.25 117 TYR A C 1
ATOM 958 O O . TYR A 1 117 ? 10.484 -17.422 0.789 1 97.25 117 TYR A O 1
ATOM 966 N N . HIS A 1 118 ? 8.602 -17.562 1.838 1 96.69 118 HIS A N 1
ATOM 967 C CA . HIS A 1 118 ? 9.148 -18.328 2.951 1 96.69 118 HIS A CA 1
ATOM 968 C C . HIS A 1 118 ? 9.602 -19.719 2.496 1 96.69 118 HIS A C 1
ATOM 970 O O . HIS A 1 118 ? 10.633 -20.219 2.945 1 96.69 118 HIS A O 1
ATOM 976 N N . ALA A 1 119 ? 8.828 -20.344 1.638 1 96.56 119 ALA A N 1
ATOM 977 C CA . ALA A 1 119 ? 9.227 -21.641 1.092 1 96.56 119 ALA A CA 1
ATOM 978 C C . ALA A 1 119 ? 10.547 -21.531 0.336 1 96.56 119 ALA A C 1
ATOM 980 O O . ALA A 1 119 ? 11.398 -22.406 0.445 1 96.56 119 ALA A O 1
ATOM 981 N N . LEU A 1 120 ? 10.68 -20.469 -0.421 1 97.62 120 LEU A N 1
ATOM 982 C CA . LEU A 1 120 ? 11.922 -20.234 -1.152 1 97.62 120 LEU A CA 1
ATOM 983 C C . LEU A 1 120 ? 13.102 -20.125 -0.197 1 97.62 120 LEU A C 1
ATOM 985 O O . LEU A 1 120 ? 14.141 -20.766 -0.413 1 97.62 120 LEU A O 1
ATOM 989 N N . GLN A 1 121 ? 12.898 -19.344 0.845 1 97.62 121 GLN A N 1
ATOM 990 C CA . GLN A 1 121 ? 13.992 -19.125 1.784 1 97.62 121 GLN A CA 1
ATOM 991 C C . GLN A 1 121 ? 14.359 -20.422 2.498 1 97.62 121 GLN A C 1
ATOM 993 O O . GLN A 1 121 ? 15.539 -20.688 2.75 1 97.62 121 GLN A O 1
ATOM 998 N N . GLN A 1 122 ? 13.414 -21.234 2.842 1 96.38 122 GLN A N 1
ATOM 999 C CA . GLN A 1 122 ? 13.688 -22.531 3.453 1 96.38 122 GLN A CA 1
ATOM 1000 C C . GLN A 1 122 ? 14.43 -23.453 2.486 1 96.38 122 GLN A C 1
ATOM 1002 O O . GLN A 1 122 ? 15.391 -24.125 2.869 1 96.38 122 GLN A O 1
ATOM 1007 N N . ALA A 1 123 ? 13.953 -23.469 1.231 1 96.56 123 ALA A N 1
ATOM 1008 C CA . ALA A 1 123 ? 14.602 -24.297 0.213 1 96.56 123 ALA A CA 1
ATOM 1009 C C . ALA A 1 123 ? 16.062 -23.891 0.028 1 96.56 123 ALA A C 1
ATOM 1011 O O . ALA A 1 123 ? 16.938 -24.734 -0.104 1 96.56 123 ALA A O 1
ATOM 1012 N N . ALA A 1 124 ? 16.281 -22.641 0.004 1 96.31 124 ALA A N 1
ATOM 1013 C CA . ALA A 1 124 ? 17.625 -22.125 -0.169 1 96.31 124 ALA A CA 1
ATOM 1014 C C . ALA A 1 124 ? 18.516 -22.484 1.018 1 96.31 124 ALA A C 1
ATOM 1016 O O . ALA A 1 124 ? 19.703 -22.75 0.851 1 96.31 124 ALA A O 1
ATOM 1017 N N . ARG A 1 125 ? 17.953 -22.469 2.195 1 94.56 125 ARG A N 1
ATOM 1018 C CA . ARG A 1 125 ? 18.703 -22.859 3.385 1 94.56 125 ARG A CA 1
ATOM 1019 C C . ARG A 1 125 ? 19.062 -24.344 3.33 1 94.56 125 ARG A C 1
ATOM 1021 O O . ARG A 1 125 ? 20.172 -24.734 3.689 1 94.56 125 ARG A O 1
ATOM 1028 N N . ASP A 1 126 ? 18.141 -25.156 2.902 1 95.12 126 ASP A N 1
ATOM 1029 C CA . ASP A 1 126 ? 18.328 -26.609 2.852 1 95.12 126 ASP A CA 1
ATOM 1030 C C . ASP A 1 126 ? 19.344 -26.984 1.772 1 95.12 126 ASP A C 1
ATOM 1032 O O . ASP A 1 126 ? 20 -28.031 1.871 1 95.12 126 ASP A O 1
ATOM 1036 N N . ARG A 1 127 ? 19.453 -26.203 0.719 1 94.56 127 ARG A N 1
ATOM 1037 C CA . ARG A 1 127 ? 20.391 -26.438 -0.37 1 94.56 127 ARG A CA 1
ATOM 1038 C C . ARG A 1 127 ? 21.219 -25.188 -0.658 1 94.56 127 ARG A C 1
ATOM 1040 O O . ARG A 1 127 ? 21.031 -24.531 -1.686 1 94.56 127 ARG A O 1
ATOM 1047 N N . PRO A 1 128 ? 22.172 -24.938 0.058 1 91.94 128 PRO A N 1
ATOM 1048 C CA . PRO A 1 128 ? 22.938 -23.703 -0.064 1 91.94 128 PRO A CA 1
ATOM 1049 C C . PRO A 1 128 ? 23.719 -23.609 -1.377 1 91.94 128 PRO A C 1
ATOM 1051 O O . PRO A 1 128 ? 24.078 -22.516 -1.818 1 91.94 128 PRO A O 1
ATOM 1054 N N . GLU A 1 129 ? 23.922 -24.75 -2.031 1 91.56 129 GLU A N 1
ATOM 1055 C CA . GLU A 1 129 ? 24.688 -24.766 -3.277 1 91.56 129 GLU A CA 1
ATOM 1056 C C . GLU A 1 129 ? 23.812 -24.391 -4.469 1 91.56 129 GLU A C 1
ATOM 1058 O O . GLU A 1 129 ? 24.312 -24.078 -5.543 1 91.56 129 GLU A O 1
ATOM 1063 N N . GLN A 1 130 ? 22.547 -24.484 -4.266 1 93.19 130 GLN A N 1
ATOM 1064 C CA . GLN A 1 130 ? 21.609 -24.203 -5.352 1 93.19 130 GLN A CA 1
ATOM 1065 C C . GLN A 1 130 ? 21.609 -22.719 -5.707 1 93.19 130 GLN A C 1
ATOM 1067 O O . GLN A 1 130 ? 21.531 -21.859 -4.82 1 93.19 130 GLN A O 1
ATOM 1072 N N . ARG A 1 131 ? 21.75 -22.453 -6.973 1 93.19 131 ARG A N 1
ATOM 1073 C CA . ARG A 1 131 ? 21.641 -21.078 -7.453 1 93.19 131 ARG A CA 1
ATOM 1074 C C . ARG A 1 131 ? 20.219 -20.781 -7.93 1 93.19 131 ARG A C 1
ATOM 1076 O O . ARG A 1 131 ? 19.5 -21.688 -8.359 1 93.19 131 ARG A O 1
ATOM 1083 N N . TRP A 1 132 ? 19.875 -19.5 -7.836 1 95.44 132 TRP A N 1
ATOM 1084 C CA . TRP A 1 132 ? 18.5 -19.094 -8.117 1 95.44 132 TRP A CA 1
ATOM 1085 C C . TRP A 1 132 ? 18.469 -17.922 -9.102 1 95.44 132 TRP A C 1
ATOM 1087 O O . TRP A 1 132 ? 19.359 -17.078 -9.094 1 95.44 132 TRP A O 1
ATOM 1097 N N . ILE A 1 133 ? 17.5 -17.859 -9.93 1 94.69 133 ILE A N 1
ATOM 1098 C CA . ILE A 1 133 ? 17.359 -16.797 -10.922 1 94.69 133 ILE A CA 1
ATOM 1099 C C . ILE A 1 133 ? 16.016 -16.094 -10.727 1 94.69 133 ILE A C 1
ATOM 1101 O O . ILE A 1 133 ? 14.984 -16.734 -10.531 1 94.69 133 ILE A O 1
ATOM 1105 N N . LEU A 1 134 ? 16.031 -14.789 -10.664 1 95.69 134 LEU A N 1
ATOM 1106 C CA . LEU A 1 134 ? 14.852 -13.938 -10.508 1 95.69 134 LEU A CA 1
ATOM 1107 C C . LEU A 1 134 ? 14.32 -13.492 -11.867 1 95.69 134 LEU A C 1
ATOM 1109 O O . LEU A 1 134 ? 15.086 -13.016 -12.711 1 95.69 134 LEU A O 1
ATOM 1113 N N . LYS A 1 135 ? 13 -13.656 -12.016 1 94.81 135 LYS A N 1
ATOM 1114 C CA . LYS A 1 135 ? 12.359 -13.289 -13.273 1 94.81 135 LYS A CA 1
ATOM 1115 C C . LYS A 1 135 ? 11.086 -12.492 -13.039 1 94.81 135 LYS A C 1
ATOM 1117 O O . LYS A 1 135 ? 10.242 -12.883 -12.234 1 94.81 135 LYS A O 1
ATOM 1122 N N . PRO A 1 136 ? 10.945 -11.367 -13.711 1 94.38 136 PRO A N 1
ATOM 1123 C CA . PRO A 1 136 ? 9.602 -10.781 -13.727 1 94.38 136 PRO A CA 1
ATOM 1124 C C . PRO A 1 136 ? 8.586 -11.656 -14.461 1 94.38 136 PRO A C 1
ATOM 1126 O O . PRO A 1 136 ? 8.914 -12.266 -15.477 1 94.38 136 PRO A O 1
ATOM 1129 N N . THR A 1 137 ? 7.375 -11.711 -13.992 1 90.62 137 THR A N 1
ATOM 1130 C CA . THR A 1 137 ? 6.434 -12.688 -14.523 1 90.62 137 THR A CA 1
ATOM 1131 C C . THR A 1 137 ? 5.902 -12.25 -15.883 1 90.62 137 THR A C 1
ATOM 1133 O O . THR A 1 137 ? 5.582 -13.078 -16.734 1 90.62 137 THR A O 1
ATOM 1136 N N . ASN A 1 138 ? 5.734 -10.93 -16 1 85.62 138 ASN A N 1
ATOM 1137 C CA . ASN A 1 138 ? 5.141 -10.43 -17.25 1 85.62 138 ASN A CA 1
ATOM 1138 C C . ASN A 1 138 ? 6.078 -9.461 -17.969 1 85.62 138 ASN A C 1
ATOM 1140 O O . ASN A 1 138 ? 5.668 -8.359 -18.344 1 85.62 138 ASN A O 1
ATOM 1144 N N . ALA A 1 139 ? 7.348 -9.844 -18.078 1 79.19 139 ALA A N 1
ATOM 1145 C CA . ALA A 1 139 ? 8.297 -9.008 -18.812 1 79.19 139 ALA A CA 1
ATOM 1146 C C . ALA A 1 139 ? 8.898 -9.766 -19.984 1 79.19 139 ALA A C 1
ATOM 1148 O O . ALA A 1 139 ? 8.727 -10.977 -20.109 1 79.19 139 ALA A O 1
ATOM 1149 N N . SER A 1 140 ? 9.547 -8.914 -20.953 1 76.5 140 SER A N 1
ATOM 1150 C CA . SER A 1 140 ? 10.117 -9.484 -22.172 1 76.5 140 SER A CA 1
ATOM 1151 C C . SER A 1 140 ? 11.555 -9.016 -22.375 1 76.5 140 SER A C 1
ATOM 1153 O O . SER A 1 140 ? 12.039 -8.141 -21.641 1 76.5 140 SER A O 1
ATOM 1155 N N . LYS A 1 141 ? 12.234 -9.703 -23.234 1 74.88 141 LYS A N 1
ATOM 1156 C CA . LYS A 1 141 ? 13.555 -9.32 -23.719 1 74.88 141 LYS A CA 1
ATOM 1157 C C . LYS A 1 141 ? 14.602 -9.414 -22.609 1 74.88 141 LYS A C 1
ATOM 1159 O O . LYS A 1 141 ? 15.555 -8.633 -22.594 1 74.88 141 LYS A O 1
ATOM 1164 N N . GLY A 1 142 ? 14.281 -10.242 -21.625 1 76.12 142 GLY A N 1
ATOM 1165 C CA . GLY A 1 142 ? 15.242 -10.5 -20.562 1 76.12 142 GLY A CA 1
ATOM 1166 C C . GLY A 1 142 ? 15.305 -9.383 -19.547 1 76.12 142 GLY A C 1
ATOM 1167 O O . GLY A 1 142 ? 16.109 -9.438 -18.609 1 76.12 142 GLY A O 1
ATOM 1168 N N . LYS A 1 143 ? 14.461 -8.391 -19.672 1 78.19 143 LYS A N 1
ATOM 1169 C CA . LYS A 1 143 ? 14.461 -7.258 -18.75 1 78.19 143 LYS A CA 1
ATOM 1170 C C . LYS A 1 143 ? 14.148 -7.707 -17.328 1 78.19 143 LYS A C 1
ATOM 1172 O O . LYS A 1 143 ? 13.188 -8.445 -17.094 1 78.19 143 LYS A O 1
ATOM 1177 N N . GLY A 1 144 ? 15.016 -7.379 -16.453 1 84.75 144 GLY A N 1
ATOM 1178 C CA . GLY A 1 144 ? 14.781 -7.621 -15.047 1 84.75 144 GLY A CA 1
ATOM 1179 C C . GLY A 1 144 ? 15.25 -8.992 -14.586 1 84.75 144 GLY A C 1
ATOM 1180 O O . GLY A 1 144 ? 15.234 -9.289 -13.391 1 84.75 144 GLY A O 1
ATOM 1181 N N . ILE A 1 145 ? 15.656 -9.867 -15.539 1 90.19 145 ILE A N 1
ATOM 1182 C CA . ILE A 1 145 ? 16.125 -11.203 -15.188 1 90.19 145 ILE A CA 1
ATOM 1183 C C . ILE A 1 145 ? 17.531 -11.125 -14.625 1 90.19 145 ILE A C 1
ATOM 1185 O O . ILE A 1 145 ? 18.406 -10.469 -15.203 1 90.19 145 ILE A O 1
ATOM 1189 N N . ARG A 1 146 ? 17.75 -11.758 -13.547 1 89.31 146 ARG A N 1
ATOM 1190 C CA . ARG A 1 146 ? 19.109 -11.742 -12.992 1 89.31 146 ARG A CA 1
ATOM 1191 C C . ARG A 1 146 ? 19.312 -12.922 -12.047 1 89.31 146 ARG A C 1
ATOM 1193 O O . ARG A 1 146 ? 18.375 -13.391 -11.406 1 89.31 146 ARG A O 1
ATOM 1200 N N . LEU A 1 147 ? 20.453 -13.352 -12.094 1 91.69 147 LEU A N 1
ATOM 1201 C CA . LEU A 1 147 ? 20.844 -14.344 -11.102 1 91.69 147 LEU A CA 1
ATOM 1202 C C . LEU A 1 147 ? 20.938 -13.719 -9.711 1 91.69 147 LEU A C 1
ATOM 1204 O O . LEU A 1 147 ? 21.516 -12.648 -9.547 1 91.69 147 LEU A O 1
ATOM 1208 N N . LEU A 1 148 ? 20.359 -14.367 -8.727 1 92 148 LEU A N 1
ATOM 1209 C CA . LEU A 1 148 ? 20.406 -13.844 -7.367 1 92 148 LEU A CA 1
ATOM 1210 C C . LEU A 1 148 ? 21.703 -14.258 -6.676 1 92 148 LEU A C 1
ATOM 1212 O O . LEU A 1 148 ? 21.969 -15.453 -6.508 1 92 148 LEU A O 1
ATOM 1216 N N . LYS A 1 149 ? 22.469 -13.328 -6.371 1 86.88 149 LYS A N 1
ATOM 1217 C CA . LYS A 1 149 ? 23.656 -13.617 -5.578 1 86.88 149 LYS A CA 1
ATOM 1218 C C . LYS A 1 149 ? 23.281 -14.008 -4.152 1 86.88 149 LYS A C 1
ATOM 1220 O O . LYS A 1 149 ? 23.875 -14.93 -3.584 1 86.88 149 LYS A O 1
ATOM 1225 N N . ASP A 1 150 ? 22.312 -13.32 -3.658 1 92.06 150 ASP A N 1
ATOM 1226 C CA . ASP A 1 150 ? 21.75 -13.586 -2.338 1 92.06 150 ASP A CA 1
ATOM 1227 C C . ASP A 1 150 ? 20.234 -13.758 -2.412 1 92.06 150 ASP A C 1
ATOM 1229 O O . ASP A 1 150 ? 19.5 -12.781 -2.541 1 92.06 150 ASP A O 1
ATOM 1233 N N . VAL A 1 151 ? 19.828 -14.992 -2.23 1 95.69 151 VAL A N 1
ATOM 1234 C CA . VAL A 1 151 ? 18.406 -15.328 -2.383 1 95.69 151 VAL A CA 1
ATOM 1235 C C . VAL A 1 151 ? 17.578 -14.586 -1.34 1 95.69 151 VAL A C 1
ATOM 1237 O O . VAL A 1 151 ? 16.375 -14.375 -1.524 1 95.69 151 VAL A O 1
ATOM 1240 N N . ALA A 1 152 ? 18.234 -14.164 -0.279 1 96.31 152 ALA A N 1
ATOM 1241 C CA . ALA A 1 152 ? 17.547 -13.43 0.786 1 96.31 152 ALA A CA 1
ATOM 1242 C C . ALA A 1 152 ? 17.031 -12.086 0.278 1 96.31 152 ALA A C 1
ATOM 1244 O O . ALA A 1 152 ? 16.188 -11.461 0.918 1 96.31 152 ALA A O 1
ATOM 1245 N N . GLU A 1 153 ? 17.531 -11.68 -0.87 1 94.94 153 GLU A N 1
ATOM 1246 C CA . GLU A 1 153 ? 17.156 -10.391 -1.45 1 94.94 153 GLU A CA 1
ATOM 1247 C C . GLU A 1 153 ? 15.93 -10.531 -2.346 1 94.94 153 GLU A C 1
ATOM 1249 O O . GLU A 1 153 ? 15.43 -9.539 -2.885 1 94.94 153 GLU A O 1
ATOM 1254 N N . ALA A 1 154 ? 15.438 -11.75 -2.521 1 96.81 154 ALA A N 1
ATOM 1255 C CA . ALA A 1 154 ? 14.25 -11.93 -3.352 1 96.81 154 ALA A CA 1
ATOM 1256 C C . ALA A 1 154 ? 13.164 -10.922 -2.98 1 96.81 154 ALA A C 1
ATOM 1258 O O . ALA A 1 154 ? 12.914 -10.68 -1.798 1 96.81 154 ALA A O 1
ATOM 1259 N N . PRO A 1 155 ? 12.5 -10.32 -3.939 1 95.94 155 PRO A N 1
ATOM 1260 C CA . PRO A 1 155 ? 11.539 -9.242 -3.67 1 95.94 155 PRO A CA 1
ATOM 1261 C C . PRO A 1 155 ? 10.242 -9.758 -3.043 1 95.94 155 PRO A C 1
ATOM 1263 O O . PRO A 1 155 ? 9.898 -10.93 -3.205 1 95.94 155 PRO A O 1
ATOM 1266 N N . LEU A 1 156 ? 9.523 -8.883 -2.371 1 96.62 156 LEU A N 1
ATOM 1267 C CA . LEU A 1 156 ? 8.234 -9.211 -1.782 1 96.62 156 LEU A CA 1
ATOM 1268 C C . LEU A 1 156 ? 7.094 -8.664 -2.641 1 96.62 156 LEU A C 1
ATOM 1270 O O . LEU A 1 156 ? 5.918 -8.883 -2.33 1 96.62 156 LEU A O 1
ATOM 1274 N N . ALA A 1 157 ? 7.395 -7.949 -3.643 1 93.38 157 ALA A N 1
ATOM 1275 C CA . ALA A 1 157 ? 6.395 -7.41 -4.562 1 93.38 157 ALA A CA 1
ATOM 1276 C C . ALA A 1 157 ? 5.785 -8.516 -5.418 1 93.38 157 ALA A C 1
ATOM 1278 O O . ALA A 1 157 ? 6.418 -9.555 -5.648 1 93.38 157 ALA A O 1
ATOM 1279 N N . ARG A 1 158 ? 4.641 -8.203 -5.898 1 93.25 158 ARG A N 1
ATOM 1280 C CA . ARG A 1 158 ? 3.98 -9.164 -6.777 1 93.25 158 ARG A CA 1
ATOM 1281 C C . ARG A 1 158 ? 4.621 -9.18 -8.164 1 93.25 158 ARG A C 1
ATOM 1283 O O . ARG A 1 158 ? 5.523 -8.383 -8.438 1 93.25 158 ARG A O 1
ATOM 1290 N N . ASP A 1 159 ? 4.344 -10.141 -8.969 1 92.56 159 ASP A N 1
ATOM 1291 C CA . ASP A 1 159 ? 4.688 -10.258 -10.383 1 92.56 159 ASP A CA 1
ATOM 1292 C C . ASP A 1 159 ? 6.156 -10.625 -10.562 1 92.56 159 ASP A C 1
ATOM 1294 O O . ASP A 1 159 ? 6.805 -10.164 -11.5 1 92.56 159 ASP A O 1
ATOM 1298 N N . TRP A 1 160 ? 6.723 -11.336 -9.562 1 95.81 160 TRP A N 1
ATOM 1299 C CA . TRP A 1 160 ? 8.062 -11.891 -9.672 1 95.81 160 TRP A CA 1
ATOM 1300 C C . TRP A 1 160 ? 8.047 -13.398 -9.461 1 95.81 160 TRP A C 1
ATOM 1302 O O . TRP A 1 160 ? 7.184 -13.922 -8.75 1 95.81 160 TRP A O 1
ATOM 1312 N N . LEU A 1 161 ? 8.977 -14.016 -10.102 1 96.25 161 LEU A N 1
ATOM 1313 C CA . LEU A 1 161 ? 9.195 -15.453 -9.992 1 96.25 161 LEU A CA 1
ATOM 1314 C C . LEU A 1 161 ? 10.664 -15.773 -9.766 1 96.25 161 LEU A C 1
ATOM 1316 O O . LEU A 1 161 ? 11.539 -15.172 -10.406 1 96.25 161 LEU A O 1
ATOM 1320 N N . VAL A 1 162 ? 10.938 -16.656 -8.773 1 97.62 162 VAL A N 1
ATOM 1321 C CA . VAL A 1 162 ? 12.297 -17.156 -8.578 1 97.62 162 VAL A CA 1
ATOM 1322 C C . VAL A 1 162 ? 12.359 -18.625 -8.961 1 97.62 162 VAL A C 1
ATOM 1324 O O . VAL A 1 162 ? 11.578 -19.438 -8.469 1 97.62 162 VAL A O 1
ATOM 1327 N N . GLN A 1 163 ? 13.234 -18.953 -9.82 1 96.62 163 GLN A N 1
ATOM 1328 C CA . GLN A 1 163 ? 13.359 -20.312 -10.336 1 96.62 163 GLN A CA 1
ATOM 1329 C C . GLN A 1 163 ? 14.75 -20.875 -10.055 1 96.62 163 GLN A C 1
ATOM 1331 O O . GLN A 1 163 ? 15.719 -20.125 -9.93 1 96.62 163 GLN A O 1
ATOM 1336 N N . GLU A 1 164 ? 14.828 -22.156 -9.914 1 96.12 164 GLU A N 1
ATOM 1337 C CA . GLU A 1 164 ? 16.125 -22.812 -9.812 1 96.12 164 GLU A CA 1
ATOM 1338 C C . GLU A 1 164 ? 16.969 -22.562 -11.062 1 96.12 164 GLU A C 1
ATOM 1340 O O . GLU A 1 164 ? 16.484 -22.703 -12.188 1 96.12 164 GLU A O 1
ATOM 1345 N N . TYR A 1 165 ? 18.172 -22.125 -10.828 1 94.81 165 TYR A N 1
ATOM 1346 C CA . TYR A 1 165 ? 19.109 -21.969 -11.93 1 94.81 165 TYR A CA 1
ATOM 1347 C C . TYR A 1 165 ? 19.719 -23.312 -12.328 1 94.81 165 TYR A C 1
ATOM 1349 O O . TYR A 1 165 ? 20.219 -24.047 -11.469 1 94.81 165 TYR A O 1
ATOM 1357 N N . LEU A 1 166 ? 19.625 -23.625 -13.57 1 94.38 166 LEU A N 1
ATOM 1358 C CA . LEU A 1 166 ? 20.25 -24.844 -14.078 1 94.38 166 LEU A CA 1
ATOM 1359 C C . LEU A 1 166 ? 21.734 -24.625 -14.328 1 94.38 166 LEU A C 1
ATOM 1361 O O . LEU A 1 166 ? 22.125 -24.078 -15.375 1 94.38 166 LEU A O 1
ATOM 1365 N N . ALA A 1 167 ? 22.562 -25.172 -13.461 1 91.31 167 ALA A N 1
ATOM 1366 C CA . ALA A 1 167 ? 23.984 -24.828 -13.414 1 91.31 167 ALA A CA 1
ATOM 1367 C C . ALA A 1 167 ? 24.812 -25.828 -14.195 1 91.31 167 ALA A C 1
ATOM 1369 O O . ALA A 1 167 ? 26.031 -25.938 -13.984 1 91.31 167 ALA A O 1
ATOM 1370 N N . ASN A 1 168 ? 24.219 -26.641 -15.055 1 94.56 168 ASN A N 1
ATOM 1371 C CA . ASN A 1 168 ? 24.953 -27.594 -15.875 1 94.56 168 ASN A CA 1
ATOM 1372 C C . ASN A 1 168 ? 24.469 -27.578 -17.312 1 94.56 168 ASN A C 1
ATOM 1374 O O . ASN A 1 168 ? 24.156 -28.641 -17.875 1 94.56 168 ASN A O 1
ATOM 1378 N N . PRO A 1 169 ? 24.531 -26.453 -17.953 1 96.5 169 PRO A N 1
ATOM 1379 C CA . PRO A 1 169 ? 24.078 -26.406 -19.344 1 96.5 169 PRO A CA 1
ATOM 1380 C C . PRO A 1 169 ? 25 -27.141 -20.297 1 96.5 169 PRO A C 1
ATOM 1382 O O . PRO A 1 169 ? 26.219 -27.172 -20.094 1 96.5 169 PRO A O 1
ATOM 1385 N N . HIS A 1 170 ? 24.438 -27.812 -21.234 1 97.56 170 HIS A N 1
ATOM 1386 C CA . HIS A 1 170 ? 25.219 -28.234 -22.391 1 97.56 170 HIS A CA 1
ATOM 1387 C C . HIS A 1 170 ? 25.719 -27.047 -23.203 1 97.56 170 HIS A C 1
ATOM 1389 O O . HIS A 1 170 ? 24.969 -26.094 -23.422 1 97.56 170 HIS A O 1
ATOM 1395 N N . THR A 1 171 ? 27.016 -26.969 -23.609 1 97.06 171 THR A N 1
ATOM 1396 C CA . THR A 1 171 ? 27.547 -25.766 -24.25 1 97.06 171 THR A CA 1
ATOM 1397 C C . THR A 1 171 ? 28.031 -26.078 -25.672 1 97.06 171 THR A C 1
ATOM 1399 O O . THR A 1 171 ? 28.297 -27.234 -26 1 97.06 171 THR A O 1
ATOM 1402 N N . ILE A 1 172 ? 28.031 -25.125 -26.531 1 96.88 172 ILE A N 1
ATOM 1403 C CA . ILE A 1 172 ? 28.656 -25.141 -27.859 1 96.88 172 ILE A CA 1
ATOM 1404 C C . ILE A 1 172 ? 29.891 -24.25 -27.859 1 96.88 172 ILE A C 1
ATOM 1406 O O . ILE A 1 172 ? 29.781 -23.031 -27.719 1 96.88 172 ILE A O 1
ATOM 1410 N N . ARG A 1 173 ? 31.016 -24.797 -27.984 1 95.31 173 ARG A N 1
ATOM 1411 C CA . ARG A 1 173 ? 32.281 -24.078 -27.906 1 95.31 173 ARG A CA 1
ATOM 1412 C C . ARG A 1 173 ? 32.438 -23.359 -26.578 1 95.31 173 ARG A C 1
ATOM 1414 O O . ARG A 1 173 ? 32.875 -22.203 -26.531 1 95.31 173 ARG A O 1
ATOM 1421 N N . GLY A 1 174 ? 31.828 -23.922 -25.578 1 95.19 174 GLY A N 1
ATOM 1422 C CA . GLY A 1 174 ? 31.906 -23.344 -24.25 1 95.19 174 GLY A CA 1
ATOM 1423 C C . GLY A 1 174 ? 30.797 -22.359 -23.953 1 95.19 174 GLY A C 1
ATOM 1424 O O . GLY A 1 174 ? 30.656 -21.891 -22.812 1 95.19 174 GLY A O 1
ATOM 1425 N N . HIS A 1 175 ? 29.969 -22.047 -24.984 1 96.06 175 HIS A N 1
ATOM 1426 C CA . HIS A 1 175 ? 28.922 -21.047 -24.812 1 96.06 175 HIS A CA 1
ATOM 1427 C C . HIS A 1 175 ? 27.594 -21.703 -24.469 1 96.06 175 HIS A C 1
ATOM 1429 O O . HIS A 1 175 ? 27.188 -22.688 -25.094 1 96.06 175 HIS A O 1
ATOM 1435 N N . LYS A 1 176 ? 27.016 -21.125 -23.438 1 96.44 176 LYS A N 1
ATOM 1436 C CA . LYS A 1 176 ? 25.656 -21.547 -23.109 1 96.44 176 LYS A CA 1
ATOM 1437 C C . LYS A 1 176 ? 24.703 -21.25 -24.266 1 96.44 176 LYS A C 1
ATOM 1439 O O . LYS A 1 176 ? 24.859 -20.25 -24.969 1 96.44 176 LYS A O 1
ATOM 1444 N N . TYR A 1 177 ? 23.766 -22.172 -24.531 1 97.5 177 TYR A N 1
ATOM 1445 C CA . TYR A 1 177 ? 22.766 -21.906 -25.562 1 97.5 177 TYR A CA 1
ATOM 1446 C C . TYR A 1 177 ? 21.375 -22.312 -25.109 1 97.5 177 TYR A C 1
ATOM 1448 O O . TYR A 1 177 ? 21.234 -23.094 -24.156 1 97.5 177 TYR A O 1
ATOM 1456 N N . VAL A 1 178 ? 20.359 -21.75 -25.719 1 97.19 178 VAL A N 1
ATOM 1457 C CA . VAL A 1 178 ? 18.953 -22.078 -25.547 1 97.19 178 VAL A CA 1
ATOM 1458 C C . VAL A 1 178 ? 18.297 -22.312 -26.906 1 97.19 178 VAL A C 1
ATOM 1460 O O . VAL A 1 178 ? 18.594 -21.609 -27.875 1 97.19 178 VAL A O 1
ATOM 1463 N N . LEU A 1 179 ? 17.531 -23.312 -26.953 1 98.31 179 LEU A N 1
ATOM 1464 C CA . LEU A 1 179 ? 16.828 -23.609 -28.203 1 98.31 179 LEU A CA 1
ATOM 1465 C C . LEU A 1 179 ? 15.531 -22.828 -28.297 1 98.31 179 LEU A C 1
ATOM 1467 O O . LEU A 1 179 ? 14.711 -22.859 -27.375 1 98.31 179 LEU A O 1
ATOM 1471 N N . ARG A 1 180 ? 15.398 -22.062 -29.344 1 97.62 180 ARG A N 1
ATOM 1472 C CA . ARG A 1 180 ? 14.117 -21.453 -29.688 1 97.62 180 ARG A CA 1
ATOM 1473 C C . ARG A 1 180 ? 13.32 -22.359 -30.625 1 97.62 180 ARG A C 1
ATOM 1475 O O . ARG A 1 180 ? 13.734 -22.594 -31.766 1 97.62 180 ARG A O 1
ATOM 1482 N N . LEU A 1 181 ? 12.172 -22.859 -30.125 1 98.5 181 LEU A N 1
ATOM 1483 C CA . LEU A 1 181 ? 11.266 -23.703 -30.875 1 98.5 181 LEU A CA 1
ATOM 1484 C C . LEU A 1 181 ? 9.977 -22.969 -31.219 1 98.5 181 LEU A C 1
ATOM 1486 O O . LEU A 1 181 ? 9.461 -22.203 -30.406 1 98.5 181 LEU A O 1
ATOM 1490 N N . TYR A 1 182 ? 9.477 -23.141 -32.406 1 98.62 182 TYR A N 1
ATOM 1491 C CA . TYR A 1 182 ? 8.227 -22.516 -32.844 1 98.62 182 TYR A CA 1
ATOM 1492 C C . TYR A 1 182 ? 7.086 -23.516 -32.844 1 98.62 182 TYR A C 1
ATOM 1494 O O . TYR A 1 182 ? 7.176 -24.562 -33.5 1 98.62 182 TYR A O 1
ATOM 1502 N N . VAL A 1 183 ? 6.09 -23.203 -32.094 1 98.75 183 VAL A N 1
ATOM 1503 C CA . VAL A 1 183 ? 4.938 -24.094 -31.922 1 98.75 183 VAL A CA 1
ATOM 1504 C C . VAL A 1 183 ? 3.664 -23.375 -32.344 1 98.75 183 VAL A C 1
ATOM 1506 O O . VAL A 1 183 ? 3.459 -22.203 -32.031 1 98.75 183 VAL A O 1
ATOM 1509 N N . LEU A 1 184 ? 2.828 -24.078 -33.125 1 98.81 184 LEU A N 1
ATOM 1510 C CA . LEU A 1 184 ? 1.563 -23.5 -33.562 1 98.81 184 LEU A CA 1
ATOM 1511 C C . LEU A 1 184 ? 0.384 -24.312 -33.031 1 98.81 184 LEU A C 1
ATOM 1513 O O . LEU A 1 184 ? 0.304 -25.516 -33.25 1 98.81 184 LEU A O 1
ATOM 1517 N N . ILE A 1 185 ? -0.448 -23.703 -32.281 1 98.75 185 ILE A N 1
ATOM 1518 C CA . ILE A 1 185 ? -1.749 -24.266 -31.953 1 98.75 185 ILE A CA 1
ATOM 1519 C C . ILE A 1 185 ? -2.797 -23.781 -32.938 1 98.75 185 ILE A C 1
ATOM 1521 O O . ILE A 1 185 ? -3.152 -22.609 -32.969 1 98.75 185 ILE A O 1
ATOM 1525 N N . SER A 1 186 ? -3.283 -24.688 -33.719 1 98.25 186 SER A N 1
ATOM 1526 C CA . SER A 1 186 ? -4.191 -24.297 -34.812 1 98.25 186 SER A CA 1
ATOM 1527 C C . SER A 1 186 ? -5.648 -24.469 -34.375 1 98.25 186 SER A C 1
ATOM 1529 O O . SER A 1 186 ? -6.547 -23.891 -35 1 98.25 186 SER A O 1
ATOM 1531 N N . SER A 1 187 ? -5.809 -25.312 -33.375 1 97.81 187 SER A N 1
ATOM 1532 C CA . SER A 1 187 ? -7.164 -25.578 -32.875 1 97.81 187 SER A CA 1
ATOM 1533 C C . SER A 1 187 ? -7.164 -25.953 -31.406 1 97.81 187 SER A C 1
ATOM 1535 O O . SER A 1 187 ? -6.258 -26.656 -30.938 1 97.81 187 SER A O 1
ATOM 1537 N N . LEU A 1 188 ? -8.219 -25.594 -30.719 1 96.81 188 LEU A N 1
ATOM 1538 C CA . LEU A 1 188 ? -8.359 -25.953 -29.312 1 96.81 188 LEU A CA 1
ATOM 1539 C C . LEU A 1 188 ? -9.297 -27.141 -29.141 1 96.81 188 LEU A C 1
ATOM 1541 O O . LEU A 1 188 ? -9.203 -27.875 -28.156 1 96.81 188 LEU A O 1
ATOM 1545 N N . ALA A 1 189 ? -10.211 -27.297 -30.062 1 91.38 189 ALA A N 1
ATOM 1546 C CA . ALA A 1 189 ? -11.195 -28.375 -29.984 1 91.38 189 ALA A CA 1
ATOM 1547 C C . ALA A 1 189 ? -11.57 -28.875 -31.375 1 91.38 189 ALA A C 1
ATOM 1549 O O . ALA A 1 189 ? -12.516 -28.375 -31.984 1 91.38 189 ALA A O 1
ATOM 1550 N N . PRO A 1 190 ? -10.922 -29.875 -31.844 1 96.12 190 PRO A N 1
ATOM 1551 C CA . PRO A 1 190 ? -9.914 -30.656 -31.125 1 96.12 190 PRO A CA 1
ATOM 1552 C C . PRO A 1 190 ? -8.562 -29.969 -31.047 1 96.12 190 PRO A C 1
ATOM 1554 O O . PRO A 1 190 ? -8.258 -29.109 -31.891 1 96.12 190 PRO A O 1
ATOM 1557 N N . LEU A 1 191 ? -7.875 -30.344 -30.078 1 98.12 191 LEU A N 1
ATOM 1558 C CA . LEU A 1 191 ? -6.547 -29.75 -29.938 1 98.12 191 LEU A CA 1
ATOM 1559 C C . LEU A 1 191 ? -5.617 -30.234 -31.047 1 98.12 191 LEU A C 1
ATOM 1561 O O . LEU A 1 191 ? -5.457 -31.438 -31.25 1 98.12 191 LEU A O 1
ATOM 1565 N N . ARG A 1 192 ? -5.102 -29.344 -31.797 1 98.5 192 ARG A N 1
ATOM 1566 C CA . ARG A 1 192 ? -4.09 -29.625 -32.812 1 98.5 192 ARG A CA 1
ATOM 1567 C C . ARG A 1 192 ? -2.873 -28.719 -32.656 1 98.5 192 ARG A C 1
ATOM 1569 O O . ARG A 1 192 ? -3.008 -27.5 -32.594 1 98.5 192 ARG A O 1
ATOM 1576 N N . VAL A 1 193 ? -1.765 -29.359 -32.531 1 98.69 193 VAL A N 1
ATOM 1577 C CA . VAL A 1 193 ? -0.52 -28.672 -32.219 1 98.69 193 VAL A CA 1
ATOM 1578 C C . VAL A 1 193 ? 0.559 -29.078 -33.219 1 98.69 193 VAL A C 1
ATOM 1580 O O . VAL A 1 193 ? 0.684 -30.266 -33.562 1 98.69 193 VAL A O 1
ATOM 1583 N N . TYR A 1 194 ? 1.277 -28.094 -33.75 1 98.75 194 TYR A N 1
ATOM 1584 C CA . TYR A 1 194 ? 2.346 -28.328 -34.688 1 98.75 194 TYR A CA 1
ATOM 1585 C C . TYR A 1 194 ? 3.674 -27.797 -34.188 1 98.75 194 TYR A C 1
ATOM 1587 O O . TYR A 1 194 ? 3.711 -26.75 -33.531 1 98.75 194 TYR A O 1
ATOM 1595 N N . LEU A 1 195 ? 4.719 -28.469 -34.406 1 98.62 195 LEU A N 1
ATOM 1596 C CA . LEU A 1 195 ? 6.086 -28.031 -34.156 1 98.62 195 LEU A CA 1
ATOM 1597 C C . LEU A 1 195 ? 6.824 -27.75 -35.438 1 98.62 195 LEU A C 1
ATOM 1599 O O . LEU A 1 195 ? 6.859 -28.594 -36.344 1 98.62 195 LEU A O 1
ATOM 1603 N N . TYR A 1 196 ? 7.297 -26.562 -35.594 1 98.56 196 TYR A N 1
ATOM 1604 C CA . TYR A 1 196 ? 8.039 -26.219 -36.812 1 98.56 196 TYR A CA 1
ATOM 1605 C C . TYR A 1 196 ? 9.383 -26.938 -36.844 1 98.56 196 TYR A C 1
ATOM 1607 O O . TYR A 1 196 ? 10.062 -27.047 -35.844 1 98.56 196 TYR A O 1
ATOM 1615 N N . ARG A 1 197 ? 9.781 -27.391 -37.906 1 97.25 197 ARG A N 1
ATOM 1616 C CA . ARG A 1 197 ? 10.984 -28.188 -38.094 1 97.25 197 ARG A CA 1
ATOM 1617 C C . ARG A 1 197 ? 12.234 -27.406 -37.75 1 97.25 197 ARG A C 1
ATOM 1619 O O . ARG A 1 197 ? 13.18 -27.938 -37.156 1 97.25 197 ARG A O 1
ATOM 1626 N N . GLN A 1 198 ? 12.188 -26.172 -38.156 1 96.19 198 GLN A N 1
ATOM 1627 C CA . GLN A 1 198 ? 13.359 -25.328 -37.938 1 96.19 198 GLN A CA 1
ATOM 1628 C C . GLN A 1 198 ? 13.188 -24.484 -36.656 1 96.19 198 GLN A C 1
ATOM 1630 O O . GLN A 1 198 ? 12.094 -24.391 -36.125 1 96.19 198 GLN A O 1
ATOM 1635 N N . GLY A 1 199 ? 14.219 -23.906 -36.125 1 97.19 199 GLY A N 1
ATOM 1636 C CA . GLY A 1 199 ? 14.43 -23.062 -34.969 1 97.19 199 GLY A CA 1
ATOM 1637 C C . GLY A 1 199 ? 15.867 -22.641 -34.781 1 97.19 199 GLY A C 1
ATOM 1638 O O . GLY A 1 199 ? 16.656 -22.688 -35.75 1 97.19 199 GLY A O 1
ATOM 1639 N N . PHE A 1 200 ? 16.125 -22.219 -33.562 1 97.12 200 PHE A N 1
ATOM 1640 C CA . PHE A 1 200 ? 17.484 -21.688 -33.406 1 97.12 200 PHE A CA 1
ATOM 1641 C C . PHE A 1 200 ? 18.078 -22.094 -32.062 1 97.12 200 PHE A C 1
ATOM 1643 O O . PHE A 1 200 ? 17.359 -22.156 -31.062 1 97.12 200 PHE A O 1
ATOM 1650 N N . ALA A 1 201 ? 19.312 -22.391 -32.062 1 97.31 201 ALA A N 1
ATOM 1651 C CA . ALA A 1 201 ? 20.109 -22.312 -30.844 1 97.31 201 ALA A CA 1
ATOM 1652 C C . ALA A 1 201 ? 20.703 -20.922 -30.672 1 97.31 201 ALA A C 1
ATOM 1654 O O . ALA A 1 201 ? 21.547 -20.484 -31.453 1 97.31 201 ALA A O 1
ATOM 1655 N N . LYS A 1 202 ? 20.266 -20.266 -29.672 1 95.5 202 LYS A N 1
ATOM 1656 C CA . LYS A 1 202 ? 20.75 -18.922 -29.359 1 95.5 202 LYS A CA 1
ATOM 1657 C C . LYS A 1 202 ? 21.906 -18.984 -28.359 1 95.5 202 LYS A C 1
ATOM 1659 O O . LYS A 1 202 ? 21.75 -19.469 -27.234 1 95.5 202 LYS A O 1
ATOM 1664 N N . LEU A 1 203 ? 22.984 -18.484 -28.781 1 95.38 203 LEU A N 1
ATOM 1665 C CA . LEU A 1 203 ? 24.172 -18.609 -27.938 1 95.38 203 LEU A CA 1
ATOM 1666 C C . LEU A 1 203 ? 24.422 -17.328 -27.141 1 95.38 203 LEU A C 1
ATOM 1668 O O . LEU A 1 203 ? 24.172 -16.234 -27.641 1 95.38 203 LEU A O 1
ATOM 1672 N N . ALA A 1 204 ? 24.938 -17.516 -25.938 1 95.56 204 ALA A N 1
ATOM 1673 C CA . ALA A 1 204 ? 25.484 -16.375 -25.203 1 95.56 204 ALA A CA 1
ATOM 1674 C C . ALA A 1 204 ? 26.75 -15.844 -25.859 1 95.56 204 ALA A C 1
ATOM 1676 O O . ALA A 1 204 ? 27.469 -16.594 -26.531 1 95.56 204 ALA A O 1
ATOM 1677 N N . SER A 1 205 ? 27.047 -14.609 -25.609 1 95.19 205 SER A N 1
ATOM 1678 C CA . SER A 1 205 ? 28.156 -13.984 -26.328 1 95.19 205 SER A CA 1
ATOM 1679 C C . SER A 1 205 ? 29.484 -14.273 -25.641 1 95.19 205 SER A C 1
ATOM 1681 O O . SER A 1 205 ? 30.547 -14.102 -26.25 1 95.19 205 SER A O 1
ATOM 1683 N N . GLU A 1 206 ? 29.422 -14.742 -24.391 1 95.5 206 GLU A N 1
ATOM 1684 C CA . GLU A 1 206 ? 30.625 -15.133 -23.656 1 95.5 206 GLU A CA 1
ATOM 1685 C C . GLU A 1 206 ? 30.531 -16.578 -23.156 1 95.5 206 GLU A C 1
ATOM 1687 O O . GLU A 1 206 ? 29.422 -17.109 -23.016 1 95.5 206 GLU A O 1
ATOM 1692 N N . PRO A 1 207 ? 31.703 -17.188 -23 1 95 207 PRO A N 1
ATOM 1693 C CA . PRO A 1 207 ? 31.656 -18.562 -22.484 1 95 207 PRO A CA 1
ATOM 1694 C C . PRO A 1 207 ? 31 -18.672 -21.125 1 95 207 PRO A C 1
ATOM 1696 O O . PRO A 1 207 ? 31.094 -17.75 -20.312 1 95 207 PRO A O 1
ATOM 1699 N N . TRP A 1 208 ? 30.344 -19.75 -20.984 1 95.19 208 TRP A N 1
ATOM 1700 C CA . TRP A 1 208 ? 29.625 -19.984 -19.734 1 95.19 208 TRP A CA 1
ATOM 1701 C C . TRP A 1 208 ? 30.609 -20.172 -18.578 1 95.19 208 TRP A C 1
ATOM 1703 O O . TRP A 1 208 ? 31.547 -20.969 -18.672 1 95.19 208 TRP A O 1
ATOM 1713 N N . ASP A 1 209 ? 30.422 -19.438 -17.578 1 91.81 209 ASP A N 1
ATOM 1714 C CA . ASP A 1 209 ? 31.172 -19.531 -16.328 1 91.81 209 ASP A CA 1
ATOM 1715 C C . ASP A 1 209 ? 30.25 -19.484 -15.117 1 91.81 209 ASP A C 1
ATOM 1717 O O . ASP A 1 209 ? 29.672 -18.438 -14.805 1 91.81 209 ASP A O 1
ATOM 1721 N N . PRO A 1 210 ? 30.188 -20.609 -14.43 1 82.12 210 PRO A N 1
ATOM 1722 C CA . PRO A 1 210 ? 29.266 -20.641 -13.289 1 82.12 210 PRO A CA 1
ATOM 1723 C C . PRO A 1 210 ? 29.656 -19.656 -12.195 1 82.12 210 PRO A C 1
ATOM 1725 O O . PRO A 1 210 ? 28.797 -19.219 -11.43 1 82.12 210 PRO A O 1
ATOM 1728 N N . ASP A 1 211 ? 30.859 -19.266 -12.094 1 82.69 211 ASP A N 1
ATOM 1729 C CA . ASP A 1 211 ? 31.344 -18.438 -11 1 82.69 211 ASP A CA 1
ATOM 1730 C C . ASP A 1 211 ? 31.203 -16.953 -11.336 1 82.69 211 ASP A C 1
ATOM 1732 O O . ASP A 1 211 ? 31.344 -16.094 -10.469 1 82.69 211 ASP A O 1
ATOM 1736 N N . ASP A 1 212 ? 30.875 -16.719 -12.594 1 85.31 212 ASP A N 1
ATOM 1737 C CA . ASP A 1 212 ? 30.641 -15.336 -13 1 85.31 212 ASP A CA 1
ATOM 1738 C C . ASP A 1 212 ? 29.141 -15.031 -13.062 1 85.31 212 ASP A C 1
ATOM 1740 O O . ASP A 1 212 ? 28.625 -14.656 -14.117 1 85.31 212 ASP A O 1
ATOM 1744 N N . ALA A 1 213 ? 28.547 -15.07 -11.977 1 80.56 213 ALA A N 1
ATOM 1745 C CA . ALA A 1 213 ? 27.094 -15.008 -11.883 1 80.56 213 ALA A CA 1
ATOM 1746 C C . ALA A 1 213 ? 26.562 -13.641 -12.305 1 80.56 213 ALA A C 1
ATOM 1748 O O . ALA A 1 213 ? 25.438 -13.516 -12.797 1 80.56 213 ALA A O 1
ATOM 1749 N N . ASP A 1 214 ? 27.312 -12.594 -12.25 1 83.25 214 ASP A N 1
ATOM 1750 C CA . ASP A 1 214 ? 26.859 -11.227 -12.5 1 83.25 214 ASP A CA 1
ATOM 1751 C C . ASP A 1 214 ? 27.062 -10.844 -13.969 1 83.25 214 ASP A C 1
ATOM 1753 O O . ASP A 1 214 ? 26.672 -9.75 -14.383 1 83.25 214 ASP A O 1
ATOM 1757 N N . ASN A 1 215 ? 27.609 -11.766 -14.672 1 89.12 215 ASN A N 1
ATOM 1758 C CA . ASN A 1 215 ? 27.844 -11.492 -16.094 1 89.12 215 ASN A CA 1
ATOM 1759 C C . ASN A 1 215 ? 26.672 -11.953 -16.953 1 89.12 215 ASN A C 1
ATOM 1761 O O . ASN A 1 215 ? 26.547 -13.148 -17.234 1 89.12 215 ASN A O 1
ATOM 1765 N N . PRO A 1 216 ? 25.938 -11.031 -17.391 1 89.88 216 PRO A N 1
ATOM 1766 C CA . PRO A 1 216 ? 24.766 -11.43 -18.172 1 89.88 216 PRO A CA 1
ATOM 1767 C C . PRO A 1 216 ? 25.125 -12.055 -19.516 1 89.88 216 PRO A C 1
ATOM 1769 O O . PRO A 1 216 ? 24.359 -12.852 -20.062 1 89.88 216 PRO A O 1
ATOM 1772 N N . PHE A 1 217 ? 26.312 -11.781 -20.078 1 93.56 217 PHE A N 1
ATOM 1773 C CA . PHE A 1 217 ? 26.734 -12.25 -21.406 1 93.56 217 PHE A CA 1
ATOM 1774 C C . PHE A 1 217 ? 27.188 -13.703 -21.344 1 93.56 217 PHE A C 1
ATOM 1776 O O . PHE A 1 217 ? 27.359 -14.352 -22.375 1 93.56 217 PHE A O 1
ATOM 1783 N N . SER A 1 218 ? 27.375 -14.117 -20.125 1 93.5 218 SER A N 1
ATOM 1784 C CA . SER A 1 218 ? 27.75 -15.508 -19.891 1 93.5 218 SER A CA 1
ATOM 1785 C C . SER A 1 218 ? 26.547 -16.344 -19.469 1 93.5 218 SER A C 1
ATOM 1787 O O . SER A 1 218 ? 26.469 -17.531 -19.781 1 93.5 218 SER A O 1
ATOM 1789 N N . GLN A 1 219 ? 25.656 -15.711 -18.812 1 90.75 219 GLN A N 1
ATOM 1790 C CA . GLN A 1 219 ? 24.594 -16.453 -18.125 1 90.75 219 GLN A CA 1
ATOM 1791 C C . GLN A 1 219 ? 23.312 -16.453 -18.953 1 90.75 219 GLN A C 1
ATOM 1793 O O . GLN A 1 219 ? 22.5 -17.359 -18.844 1 90.75 219 GLN A O 1
ATOM 1798 N N . LEU A 1 220 ? 23.125 -15.43 -19.75 1 91.88 220 LEU A N 1
ATOM 1799 C CA . LEU A 1 220 ? 21.875 -15.266 -20.484 1 91.88 220 LEU A CA 1
ATOM 1800 C C . LEU A 1 220 ? 22.125 -15.375 -21.984 1 91.88 220 LEU A C 1
ATOM 1802 O O . LEU A 1 220 ? 23.203 -15.055 -22.469 1 91.88 220 LEU A O 1
ATOM 1806 N N . THR A 1 221 ? 21.109 -15.797 -22.672 1 93.5 221 THR A N 1
ATOM 1807 C CA . THR A 1 221 ? 21.266 -16.031 -24.094 1 93.5 221 THR A CA 1
ATOM 1808 C C . THR A 1 221 ? 20.375 -15.078 -24.906 1 93.5 221 THR A C 1
ATOM 1810 O O . THR A 1 221 ? 20.359 -15.133 -26.141 1 93.5 221 THR A O 1
ATOM 1813 N N . ASN A 1 222 ? 19.641 -14.25 -24.25 1 90.19 222 ASN A N 1
ATOM 1814 C CA . ASN A 1 222 ? 18.75 -13.32 -24.922 1 90.19 222 ASN A CA 1
ATOM 1815 C C . ASN A 1 222 ? 19.5 -12.391 -25.875 1 90.19 222 ASN A C 1
ATOM 1817 O O . ASN A 1 222 ? 20.453 -11.734 -25.484 1 90.19 222 ASN A O 1
ATOM 1821 N N . PRO A 1 223 ? 19.047 -12.32 -27.062 1 90.56 223 PRO A N 1
ATOM 1822 C CA . PRO A 1 223 ? 19.766 -11.531 -28.062 1 90.56 223 PRO A CA 1
ATOM 1823 C C . PRO A 1 223 ? 19.812 -10.047 -27.719 1 90.56 223 PRO A C 1
ATOM 1825 O O . PRO A 1 223 ? 20.812 -9.367 -28.016 1 90.56 223 PRO A O 1
ATOM 1828 N N . ASP A 1 224 ? 18.734 -9.516 -27.203 1 87.62 224 ASP A N 1
ATOM 1829 C CA . ASP A 1 224 ? 18.703 -8.102 -26.859 1 87.62 224 ASP A CA 1
ATOM 1830 C C . ASP A 1 224 ? 19.781 -7.746 -25.828 1 87.62 224 ASP A C 1
ATOM 1832 O O . ASP A 1 224 ? 20.375 -6.672 -25.891 1 87.62 224 ASP A O 1
ATOM 1836 N N . ILE A 1 225 ? 20.016 -8.633 -24.906 1 89.56 225 ILE A N 1
ATOM 1837 C CA . ILE A 1 225 ? 21.031 -8.43 -23.891 1 89.56 225 ILE A CA 1
ATOM 1838 C C . ILE A 1 225 ? 22.422 -8.578 -24.516 1 89.56 225 ILE A C 1
ATOM 1840 O O . ILE A 1 225 ? 23.297 -7.73 -24.297 1 89.56 225 ILE A O 1
ATOM 1844 N N . ASN A 1 226 ? 22.609 -9.586 -25.297 1 91.38 226 ASN A N 1
ATOM 1845 C CA . ASN A 1 226 ? 23.938 -9.898 -25.844 1 91.38 226 ASN A CA 1
ATOM 1846 C C . ASN A 1 226 ? 24.328 -8.914 -26.938 1 91.38 226 ASN A C 1
ATOM 1848 O O . ASN A 1 226 ? 25.516 -8.727 -27.203 1 91.38 226 ASN A O 1
ATOM 1852 N N . ALA A 1 227 ? 23.359 -8.289 -27.547 1 90.25 227 ALA A N 1
ATOM 1853 C CA . ALA A 1 227 ? 23.641 -7.258 -28.547 1 90.25 227 ALA A CA 1
ATOM 1854 C C . ALA A 1 227 ? 24.406 -6.094 -27.938 1 90.25 227 ALA A C 1
ATOM 1856 O O . ALA A 1 227 ? 25.109 -5.363 -28.641 1 90.25 227 ALA A O 1
ATOM 1857 N N . LEU A 1 228 ? 24.312 -5.992 -26.656 1 90 228 LEU A N 1
ATOM 1858 C CA . LEU A 1 228 ? 24.953 -4.883 -25.953 1 90 228 LEU A CA 1
ATOM 1859 C C . LEU A 1 228 ? 26.406 -5.207 -25.609 1 90 228 LEU A C 1
ATOM 1861 O O . LEU A 1 228 ? 27.125 -4.355 -25.094 1 90 228 LEU A O 1
ATOM 1865 N N . ASN A 1 229 ? 26.766 -6.418 -25.891 1 92.94 229 ASN A N 1
ATOM 1866 C CA . ASN A 1 229 ? 28.141 -6.809 -25.625 1 92.94 229 ASN A CA 1
ATOM 1867 C C . ASN A 1 229 ? 29.094 -6.285 -26.688 1 92.94 229 ASN A C 1
ATOM 1869 O O . ASN A 1 229 ? 29.375 -6.977 -27.672 1 92.94 229 ASN A O 1
ATOM 1873 N N . ASP A 1 230 ? 29.719 -5.199 -26.469 1 88 230 ASP A N 1
ATOM 1874 C CA . ASP A 1 230 ? 30.562 -4.531 -27.453 1 88 230 ASP A CA 1
ATOM 1875 C C . ASP A 1 230 ? 31.938 -5.203 -27.547 1 88 230 ASP A C 1
ATOM 1877 O O . ASP A 1 230 ? 32.656 -5.008 -28.516 1 88 230 ASP A O 1
ATOM 1881 N N . ARG A 1 231 ? 32.281 -5.977 -26.625 1 88.5 231 ARG A N 1
ATOM 1882 C CA . ARG A 1 231 ? 33.594 -6.598 -26.594 1 88.5 231 ARG A CA 1
ATOM 1883 C C . ARG A 1 231 ? 33.594 -7.891 -27.391 1 88.5 231 ARG A C 1
ATOM 1885 O O . ARG A 1 231 ? 34.688 -8.367 -27.781 1 88.5 231 ARG A O 1
ATOM 1892 N N . ALA A 1 232 ? 32.469 -8.508 -27.672 1 88.5 232 ALA A N 1
ATOM 1893 C CA . ALA A 1 232 ? 32.406 -9.789 -28.359 1 88.5 232 ALA A CA 1
ATOM 1894 C C . ALA A 1 232 ? 32.469 -9.602 -29.875 1 88.5 232 ALA A C 1
ATOM 1896 O O . ALA A 1 232 ? 31.906 -8.664 -30.422 1 88.5 232 ALA A O 1
ATOM 1897 N N . GLU A 1 233 ? 33.188 -10.414 -30.547 1 85.75 233 GLU A N 1
ATOM 1898 C CA . GLU A 1 233 ? 33.281 -10.398 -32 1 85.75 233 GLU A CA 1
ATOM 1899 C C . GLU A 1 233 ? 31.922 -10.695 -32.625 1 85.75 233 GLU A C 1
ATOM 1901 O O . GLU A 1 233 ? 31.547 -10.062 -33.625 1 85.75 233 GLU A O 1
ATOM 1906 N N . VAL A 1 234 ? 31.25 -11.648 -32.062 1 88.62 234 VAL A N 1
ATOM 1907 C CA . VAL A 1 234 ? 29.906 -12.008 -32.5 1 88.62 234 VAL A CA 1
ATOM 1908 C C . VAL A 1 234 ? 28.938 -11.883 -31.328 1 88.62 234 VAL A C 1
ATOM 1910 O O . VAL A 1 234 ? 28.703 -12.852 -30.594 1 88.62 234 VAL A O 1
ATOM 1913 N N . PRO A 1 235 ? 28.359 -10.766 -31.188 1 89.62 235 PRO A N 1
ATOM 1914 C CA . PRO A 1 235 ? 27.484 -10.555 -30.016 1 89.62 235 PRO A CA 1
ATOM 1915 C C . PRO A 1 235 ? 26.234 -11.422 -30.047 1 89.62 235 PRO A C 1
ATOM 1917 O O . PRO A 1 235 ? 25.812 -11.938 -29 1 89.62 235 PRO A O 1
ATOM 1920 N N . VAL A 1 236 ? 25.703 -11.578 -31.266 1 91.38 236 VAL A N 1
ATOM 1921 C CA . VAL A 1 236 ? 24.5 -12.383 -31.406 1 91.38 236 VAL A CA 1
ATOM 1922 C C . VAL A 1 236 ? 24.719 -13.484 -32.438 1 91.38 236 VAL A C 1
ATOM 1924 O O . VAL A 1 236 ? 24.984 -13.195 -33.594 1 91.38 236 VAL A O 1
ATOM 1927 N N . GLU A 1 237 ? 24.609 -14.695 -31.953 1 92.25 237 GLU A N 1
ATOM 1928 C CA . GLU A 1 237 ? 24.797 -15.836 -32.844 1 92.25 237 GLU A CA 1
ATOM 1929 C C . GLU A 1 237 ? 23.609 -16.797 -32.75 1 92.25 237 GLU A C 1
ATOM 1931 O O . GLU A 1 237 ? 23.234 -17.25 -31.656 1 92.25 237 GLU A O 1
ATOM 1936 N N . PHE A 1 238 ? 23.062 -17.125 -33.938 1 94.06 238 PHE A N 1
ATOM 1937 C CA . PHE A 1 238 ? 21.984 -18.094 -34.062 1 94.06 238 PHE A CA 1
ATOM 1938 C C . PHE A 1 238 ? 22.406 -19.25 -34.938 1 94.06 238 PHE A C 1
ATOM 1940 O O . PHE A 1 238 ? 22.922 -19.047 -36.031 1 94.06 238 PHE A O 1
ATOM 1947 N N . ILE A 1 239 ? 22.25 -20.469 -34.438 1 95.19 239 ILE A N 1
ATOM 1948 C CA . ILE A 1 239 ? 22.469 -21.688 -35.219 1 95.19 239 ILE A CA 1
ATOM 1949 C C . ILE A 1 239 ? 21.125 -22.375 -35.5 1 95.19 239 ILE A C 1
ATOM 1951 O O . ILE A 1 239 ? 20.406 -22.734 -34.562 1 95.19 239 ILE A O 1
ATOM 1955 N N . ASP A 1 240 ? 20.797 -22.484 -36.75 1 95.94 240 ASP A N 1
ATOM 1956 C CA . ASP A 1 240 ? 19.531 -23.109 -37.062 1 95.94 240 ASP A CA 1
ATOM 1957 C C . ASP A 1 240 ? 19.516 -24.578 -36.625 1 95.94 240 ASP A C 1
ATOM 1959 O O . ASP A 1 240 ? 20.578 -25.188 -36.469 1 95.94 240 ASP A O 1
ATOM 1963 N N . LEU A 1 241 ? 18.422 -25.234 -36.5 1 97.31 241 LEU A N 1
ATOM 1964 C CA . LEU A 1 241 ? 18.281 -26.547 -35.875 1 97.31 241 LEU A CA 1
ATOM 1965 C C . LEU A 1 241 ? 18.891 -27.641 -36.75 1 97.31 241 LEU A C 1
ATOM 1967 O O . LEU A 1 241 ? 19.359 -28.672 -36.25 1 97.31 241 LEU A O 1
ATOM 1971 N N . ASP A 1 242 ? 18.922 -27.438 -38.094 1 96.12 242 ASP A N 1
ATOM 1972 C CA . ASP A 1 242 ? 19.578 -28.422 -38.969 1 96.12 242 ASP A CA 1
ATOM 1973 C C . ASP A 1 242 ? 21.062 -28.531 -38.625 1 96.12 242 ASP A C 1
ATOM 1975 O O . ASP A 1 242 ? 21.594 -29.641 -38.469 1 96.12 242 ASP A O 1
ATOM 1979 N N . ARG A 1 243 ? 21.641 -27.406 -38.531 1 96.12 243 ARG A N 1
ATOM 1980 C CA . ARG A 1 243 ? 23.062 -27.359 -38.188 1 96.12 243 ARG A CA 1
ATOM 1981 C C . ARG A 1 243 ? 23.312 -27.828 -36.75 1 96.12 243 ARG A C 1
ATOM 1983 O O . ARG A 1 243 ? 24.297 -28.531 -36.5 1 96.12 243 ARG A O 1
ATOM 1990 N N . TYR A 1 244 ? 22.516 -27.484 -35.875 1 97.38 244 TYR A N 1
ATOM 1991 C CA . TYR A 1 244 ? 22.609 -27.891 -34.5 1 97.38 244 TYR A CA 1
ATOM 1992 C C . TYR A 1 244 ? 22.547 -29.406 -34.375 1 97.38 244 TYR A C 1
ATOM 1994 O O . TYR A 1 244 ? 23.375 -30.016 -33.656 1 97.38 244 TYR A O 1
ATOM 2002 N N . ARG A 1 245 ? 21.484 -30.094 -35.031 1 97.25 245 ARG A N 1
ATOM 2003 C CA . ARG A 1 245 ? 21.328 -31.547 -34.969 1 97.25 245 ARG A CA 1
ATOM 2004 C C . ARG A 1 245 ? 22.531 -32.25 -35.562 1 97.25 245 ARG A C 1
ATOM 2006 O O . ARG A 1 245 ? 22.984 -33.281 -35.062 1 97.25 245 ARG A O 1
ATOM 2013 N N . ARG A 1 246 ? 23.109 -31.656 -36.656 1 97.19 246 ARG A N 1
ATOM 2014 C CA . ARG A 1 246 ? 24.312 -32.219 -37.25 1 97.19 246 ARG A CA 1
ATOM 2015 C C . ARG A 1 246 ? 25.5 -32.125 -36.281 1 97.19 246 ARG A C 1
ATOM 2017 O O . ARG A 1 246 ? 26.266 -33.062 -36.156 1 97.19 246 ARG A O 1
ATOM 2024 N N . TRP A 1 247 ? 25.531 -30.969 -35.75 1 97.12 247 TRP A N 1
ATOM 2025 C CA . TRP A 1 247 ? 26.594 -30.766 -34.75 1 97.12 247 TRP A CA 1
ATOM 2026 C C . TRP A 1 247 ? 26.469 -31.781 -33.625 1 97.12 247 TRP A C 1
ATOM 2028 O O . TRP A 1 247 ? 27.469 -32.344 -33.188 1 97.12 247 TRP A O 1
ATOM 2038 N N . LEU A 1 248 ? 25.328 -32.062 -33.094 1 97.06 248 LEU A N 1
ATOM 2039 C CA . LEU A 1 248 ? 25.094 -33.062 -32.031 1 97.06 248 LEU A CA 1
ATOM 2040 C C . LEU A 1 248 ? 25.594 -34.438 -32.438 1 97.06 248 LEU A C 1
ATOM 2042 O O . LEU A 1 248 ? 26.266 -35.125 -31.672 1 97.06 248 LEU A O 1
ATOM 2046 N N . LYS A 1 249 ? 25.266 -34.75 -33.656 1 96.5 249 LYS A N 1
ATOM 2047 C CA . LYS A 1 249 ? 25.688 -36.062 -34.156 1 96.5 249 LYS A CA 1
ATOM 2048 C C . LYS A 1 249 ? 27.219 -36.125 -34.25 1 96.5 249 LYS A C 1
ATOM 2050 O O . LYS A 1 249 ? 27.812 -37.156 -33.906 1 96.5 249 LYS A O 1
ATOM 2055 N N . ASP A 1 250 ? 27.734 -35.062 -34.75 1 96.62 250 ASP A N 1
ATOM 2056 C CA . ASP A 1 250 ? 29.188 -35 -34.844 1 96.62 250 ASP A CA 1
ATOM 2057 C C . ASP A 1 250 ? 29.844 -35.156 -33.5 1 96.62 250 ASP A C 1
ATOM 2059 O O . ASP A 1 250 ? 30.969 -35.656 -33.375 1 96.62 250 ASP A O 1
ATOM 2063 N N . GLN A 1 251 ? 29.172 -34.75 -32.438 1 95.25 251 GLN A N 1
ATOM 2064 C CA . GLN A 1 251 ? 29.688 -34.844 -31.062 1 95.25 251 GLN A CA 1
ATOM 2065 C C . GLN A 1 251 ? 29.406 -36.219 -30.469 1 95.25 251 GLN A C 1
ATOM 2067 O O . GLN A 1 251 ? 29.766 -36.5 -29.328 1 95.25 251 GLN A O 1
ATOM 2072 N N . GLY A 1 252 ? 28.703 -37.094 -31.172 1 95.19 252 GLY A N 1
ATOM 2073 C CA . GLY A 1 252 ? 28.438 -38.469 -30.734 1 95.19 252 GLY A CA 1
ATOM 2074 C C . GLY A 1 252 ? 27.141 -38.594 -29.953 1 95.19 252 GLY A C 1
ATOM 2075 O O . GLY A 1 252 ? 26.906 -39.625 -29.297 1 95.19 252 GLY A O 1
ATOM 2076 N N . HIS A 1 253 ? 26.312 -37.594 -30.016 1 96.19 253 HIS A N 1
ATOM 2077 C CA . HIS A 1 253 ? 25.062 -37.625 -29.281 1 96.19 253 HIS A CA 1
ATOM 2078 C C . HIS A 1 253 ? 23.922 -38.156 -30.156 1 96.19 253 HIS A C 1
ATOM 2080 O O . HIS A 1 253 ? 24.016 -38.125 -31.375 1 96.19 253 HIS A O 1
ATOM 2086 N N . ASP A 1 254 ? 22.922 -38.75 -29.516 1 96.44 254 ASP A N 1
ATOM 2087 C CA . ASP A 1 254 ? 21.703 -39.188 -30.188 1 96.44 254 ASP A CA 1
ATOM 2088 C C . ASP A 1 254 ? 20.703 -38.031 -30.344 1 96.44 254 ASP A C 1
ATOM 2090 O O . ASP A 1 254 ? 19.875 -37.812 -29.469 1 96.44 254 ASP A O 1
ATOM 2094 N N . ASP A 1 255 ? 20.766 -37.375 -31.422 1 95.62 255 ASP A N 1
ATOM 2095 C CA . ASP A 1 255 ? 19.906 -36.219 -31.656 1 95.62 255 ASP A CA 1
ATOM 2096 C C . ASP A 1 255 ? 18.438 -36.625 -31.719 1 95.62 255 ASP A C 1
ATOM 2098 O O . ASP A 1 255 ? 17.547 -35.875 -31.281 1 95.62 255 ASP A O 1
ATOM 2102 N N . ASP A 1 256 ? 18.125 -37.781 -32.156 1 96.12 256 ASP A N 1
ATOM 2103 C CA . ASP A 1 256 ? 16.75 -38.281 -32.25 1 96.12 256 ASP A CA 1
ATOM 2104 C C . ASP A 1 256 ? 16.141 -38.438 -30.875 1 96.12 256 ASP A C 1
ATOM 2106 O O . ASP A 1 256 ? 14.969 -38.094 -30.656 1 96.12 256 ASP A O 1
ATOM 2110 N N . ALA A 1 257 ? 16.906 -38.938 -30.062 1 96.69 257 ALA A N 1
ATOM 2111 C CA . ALA A 1 257 ? 16.422 -39.125 -28.703 1 96.69 257 ALA A CA 1
ATOM 2112 C C . ALA A 1 257 ? 16.125 -37.781 -28.047 1 96.69 257 ALA A C 1
ATOM 2114 O O . ALA A 1 257 ? 15.102 -37.625 -27.359 1 96.69 257 ALA A O 1
ATOM 2115 N N . LEU A 1 258 ? 17.016 -36.875 -28.188 1 97.56 258 LEU A N 1
ATOM 2116 C CA . LEU A 1 258 ? 16.812 -35.531 -27.625 1 97.56 258 LEU A CA 1
ATOM 2117 C C . LEU A 1 258 ? 15.555 -34.906 -28.188 1 97.56 258 LEU A C 1
ATOM 2119 O O . LEU A 1 258 ? 14.719 -34.375 -27.453 1 97.56 258 LEU A O 1
ATOM 2123 N N . PHE A 1 259 ? 15.336 -34.938 -29.453 1 97.56 259 PHE A N 1
ATOM 2124 C CA . PHE A 1 259 ? 14.219 -34.281 -30.078 1 97.56 259 PHE A CA 1
ATOM 2125 C C . PHE A 1 259 ? 12.906 -35 -29.797 1 97.56 259 PHE A C 1
ATOM 2127 O O . PHE A 1 259 ? 11.836 -34.406 -29.859 1 97.56 259 PHE A O 1
ATOM 2134 N N . ALA A 1 260 ? 13.031 -36.312 -29.547 1 96.56 260 ALA A N 1
ATOM 2135 C CA . ALA A 1 260 ? 11.844 -37.031 -29.062 1 96.56 260 ALA A CA 1
ATOM 2136 C C . ALA A 1 260 ? 11.398 -36.469 -27.703 1 96.56 260 ALA A C 1
ATOM 2138 O O . ALA A 1 260 ? 10.203 -36.281 -27.469 1 96.56 260 ALA A O 1
ATOM 2139 N N . ARG A 1 261 ? 12.344 -36.188 -26.859 1 97.12 261 ARG A N 1
ATOM 2140 C CA . ARG A 1 261 ? 12.039 -35.594 -25.547 1 97.12 261 ARG A CA 1
ATOM 2141 C C . ARG A 1 261 ? 11.5 -34.188 -25.703 1 97.12 261 ARG A C 1
ATOM 2143 O O . ARG A 1 261 ? 10.633 -33.75 -24.938 1 97.12 261 ARG A O 1
ATOM 2150 N N . ILE A 1 262 ? 12 -33.5 -26.656 1 98.06 262 ILE A N 1
ATOM 2151 C CA . ILE A 1 262 ? 11.555 -32.125 -26.922 1 98.06 262 ILE A CA 1
ATOM 2152 C C . ILE A 1 262 ? 10.102 -32.156 -27.406 1 98.06 262 ILE A C 1
ATOM 2154 O O . ILE A 1 262 ? 9.289 -31.328 -26.969 1 98.06 262 ILE A O 1
ATOM 2158 N N . LYS A 1 263 ? 9.805 -33.062 -28.297 1 97.81 263 LYS A N 1
ATOM 2159 C CA . LYS A 1 263 ? 8.43 -33.219 -28.766 1 97.81 263 LYS A CA 1
ATOM 2160 C C . LYS A 1 263 ? 7.477 -33.5 -27.609 1 97.81 263 LYS A C 1
ATOM 2162 O O . LYS A 1 263 ? 6.391 -32.938 -27.531 1 97.81 263 LYS A O 1
ATOM 2167 N N . ASP A 1 264 ? 7.945 -34.344 -26.75 1 97.31 264 ASP A N 1
ATOM 2168 C CA . ASP A 1 264 ? 7.164 -34.656 -25.562 1 97.31 264 ASP A CA 1
ATOM 2169 C C . ASP A 1 264 ? 6.953 -33.438 -24.703 1 97.31 264 ASP A C 1
ATOM 2171 O O . ASP A 1 264 ? 5.836 -33.156 -24.25 1 97.31 264 ASP A O 1
ATOM 2175 N N . LEU A 1 265 ? 8.023 -32.719 -24.484 1 98.06 265 LEU A N 1
ATOM 2176 C CA . LEU A 1 265 ? 7.996 -31.5 -23.703 1 98.06 265 LEU A CA 1
ATOM 2177 C C . LEU A 1 265 ? 6.984 -30.516 -24.281 1 98.06 265 LEU A C 1
ATOM 2179 O O . LEU A 1 265 ? 6.168 -29.953 -23.531 1 98.06 265 LEU A O 1
ATOM 2183 N N . VAL A 1 266 ? 6.938 -30.312 -25.531 1 98.62 266 VAL A N 1
ATOM 2184 C CA . VAL A 1 266 ? 6.051 -29.359 -26.188 1 98.62 266 VAL A CA 1
ATOM 2185 C C . VAL A 1 266 ? 4.602 -29.812 -26.047 1 98.62 266 VAL A C 1
ATOM 2187 O O . VAL A 1 266 ? 3.734 -29.031 -25.656 1 98.62 266 VAL A O 1
ATOM 2190 N N . ALA A 1 267 ? 4.402 -31.078 -26.328 1 98.5 267 ALA A N 1
ATOM 2191 C CA . ALA A 1 267 ? 3.045 -31.609 -26.281 1 98.5 267 ALA A CA 1
ATOM 2192 C C . ALA A 1 267 ? 2.453 -31.469 -24.875 1 98.5 267 ALA A C 1
ATOM 2194 O O . ALA A 1 267 ? 1.338 -30.969 -24.719 1 98.5 267 ALA A O 1
ATOM 2195 N N . LEU A 1 268 ? 3.23 -31.891 -23.906 1 98.62 268 LEU A N 1
ATOM 2196 C CA . LEU A 1 268 ? 2.756 -31.891 -22.531 1 98.62 268 LEU A CA 1
ATOM 2197 C C . LEU A 1 268 ? 2.562 -30.453 -22.031 1 98.62 268 LEU A C 1
ATOM 2199 O O . LEU A 1 268 ? 1.651 -30.188 -21.25 1 98.62 268 LEU A O 1
ATOM 2203 N N . THR A 1 269 ? 3.391 -29.531 -22.469 1 98.75 269 THR A N 1
ATOM 2204 C CA . THR A 1 269 ? 3.268 -28.125 -22.109 1 98.75 269 THR A CA 1
ATOM 2205 C C . THR A 1 269 ? 1.949 -27.547 -22.609 1 98.75 269 THR A C 1
ATOM 2207 O O . THR A 1 269 ? 1.204 -26.938 -21.844 1 98.75 269 THR A O 1
ATOM 2210 N N . VAL A 1 270 ? 1.58 -27.812 -23.828 1 98.75 270 VAL A N 1
ATOM 2211 C CA . VAL A 1 270 ? 0.362 -27.25 -24.406 1 98.75 270 VAL A CA 1
ATOM 2212 C C . VAL A 1 270 ? -0.861 -27.906 -23.75 1 98.75 270 VAL A C 1
ATOM 2214 O O . VAL A 1 270 ? -1.834 -27.219 -23.422 1 98.75 270 VAL A O 1
ATOM 2217 N N . ILE A 1 271 ? -0.764 -29.234 -23.531 1 98.5 271 ILE A N 1
ATOM 2218 C CA . ILE A 1 271 ? -1.875 -29.938 -22.906 1 98.5 271 ILE A CA 1
ATOM 2219 C C . ILE A 1 271 ? -2.143 -29.359 -21.516 1 98.5 271 ILE A C 1
ATOM 2221 O O . ILE A 1 271 ? -3.299 -29.219 -21.109 1 98.5 271 ILE A O 1
ATOM 2225 N N . SER A 1 272 ? -1.117 -28.984 -20.828 1 98.38 272 SER A N 1
ATOM 2226 C CA . SER A 1 272 ? -1.244 -28.484 -19.469 1 98.38 272 SER A CA 1
ATOM 2227 C C . SER A 1 272 ? -2.068 -27.203 -19.422 1 98.38 272 SER A C 1
ATOM 2229 O O . SER A 1 272 ? -2.635 -26.844 -18.391 1 98.38 272 SER A O 1
ATOM 2231 N N . ALA A 1 273 ? -2.195 -26.469 -20.531 1 98.19 273 ALA A N 1
ATOM 2232 C CA . ALA A 1 273 ? -2.83 -25.156 -20.516 1 98.19 273 ALA A CA 1
ATOM 2233 C C . ALA A 1 273 ? -4.121 -25.156 -21.328 1 98.19 273 ALA A C 1
ATOM 2235 O O . ALA A 1 273 ? -4.809 -24.141 -21.422 1 98.19 273 ALA A O 1
ATOM 2236 N N . VAL A 1 274 ? -4.504 -26.25 -21.953 1 98 274 VAL A N 1
ATOM 2237 C CA . VAL A 1 274 ? -5.578 -26.281 -22.938 1 98 274 VAL A CA 1
ATOM 2238 C C . VAL A 1 274 ? -6.906 -25.938 -22.266 1 98 274 VAL A C 1
ATOM 2240 O O . VAL A 1 274 ? -7.73 -25.219 -22.844 1 98 274 VAL A O 1
ATOM 2243 N N . ASP A 1 275 ? -7.09 -26.406 -21.031 1 97 275 ASP A N 1
ATOM 2244 C CA . ASP A 1 275 ? -8.344 -26.141 -20.344 1 97 275 ASP A CA 1
ATOM 2245 C C . ASP A 1 275 ? -8.508 -24.641 -20.078 1 97 275 ASP A C 1
ATOM 2247 O O . ASP A 1 275 ? -9.594 -24.094 -20.25 1 97 275 ASP A O 1
ATOM 2251 N N . ALA A 1 276 ? -7.477 -24.031 -19.625 1 97.12 276 ALA A N 1
ATOM 2252 C CA . ALA A 1 276 ? -7.527 -22.594 -19.359 1 97.12 276 ALA A CA 1
ATOM 2253 C C . ALA A 1 276 ? -7.836 -21.812 -20.625 1 97.12 276 ALA A C 1
ATOM 2255 O O . ALA A 1 276 ? -8.641 -20.891 -20.609 1 97.12 276 ALA A O 1
ATOM 2256 N N . MET A 1 277 ? -7.242 -22.203 -21.719 1 97.88 277 MET A N 1
ATOM 2257 C CA . MET A 1 277 ? -7.461 -21.516 -22.984 1 97.88 277 MET A CA 1
ATOM 2258 C C . MET A 1 277 ? -8.891 -21.719 -23.469 1 97.88 277 MET A C 1
ATOM 2260 O O . MET A 1 277 ? -9.547 -20.781 -23.906 1 97.88 277 MET A O 1
ATOM 2264 N N . ARG A 1 278 ? -9.367 -22.953 -23.406 1 96.94 278 ARG A N 1
ATOM 2265 C CA . ARG A 1 278 ? -10.742 -23.234 -23.797 1 96.94 278 ARG A CA 1
ATOM 2266 C C . ARG A 1 278 ? -11.734 -22.422 -22.984 1 96.94 278 ARG A C 1
ATOM 2268 O O . ARG A 1 278 ? -12.656 -21.812 -23.531 1 96.94 278 ARG A O 1
ATOM 2275 N N . ALA A 1 279 ? -11.492 -22.375 -21.703 1 95.5 279 ALA A N 1
ATOM 2276 C CA . ALA A 1 279 ? -12.398 -21.672 -20.797 1 95.5 279 ALA A CA 1
ATOM 2277 C C . ALA A 1 279 ? -12.406 -20.172 -21.078 1 95.5 279 ALA A C 1
ATOM 2279 O O . ALA A 1 279 ? -13.477 -19.562 -21.188 1 95.5 279 ALA A O 1
ATOM 2280 N N . ARG A 1 280 ? -11.305 -19.609 -21.188 1 96.56 280 ARG A N 1
ATOM 2281 C CA . ARG A 1 280 ? -11.219 -18.156 -21.406 1 96.56 280 ARG A CA 1
ATOM 2282 C C . ARG A 1 280 ? -11.742 -17.781 -22.781 1 96.56 280 ARG A C 1
ATOM 2284 O O . ARG A 1 280 ? -12.32 -16.703 -22.953 1 96.56 280 ARG A O 1
ATOM 2291 N N . THR A 1 281 ? -11.484 -18.641 -23.797 1 97.12 281 THR A N 1
ATOM 2292 C CA . THR A 1 281 ? -12.016 -18.391 -25.141 1 97.12 281 THR A CA 1
ATOM 2293 C C . THR A 1 281 ? -13.539 -18.359 -25.109 1 97.12 281 THR A C 1
ATOM 2295 O O . THR A 1 281 ? -14.164 -17.469 -25.703 1 97.12 281 THR A O 1
ATOM 2298 N N . ALA A 1 282 ? -14.086 -19.297 -24.375 1 94.69 282 ALA A N 1
ATOM 2299 C CA . ALA A 1 282 ? -15.539 -19.328 -24.234 1 94.69 282 ALA A CA 1
ATOM 2300 C C . ALA A 1 282 ? -16.047 -18.094 -23.484 1 94.69 282 ALA A C 1
ATOM 2302 O O . ALA A 1 282 ? -17.031 -17.484 -23.906 1 94.69 282 ALA A O 1
ATOM 2303 N N . GLU A 1 283 ? -15.383 -17.719 -22.438 1 95.06 283 GLU A N 1
ATOM 2304 C CA . GLU A 1 283 ? -15.758 -16.547 -21.641 1 95.06 283 GLU A CA 1
ATOM 2305 C C . GLU A 1 283 ? -15.711 -15.273 -22.484 1 95.06 283 GLU A C 1
ATOM 2307 O O . GLU A 1 283 ? -16.516 -14.359 -22.281 1 95.06 283 GLU A O 1
ATOM 2312 N N . ALA A 1 284 ? -14.773 -15.281 -23.375 1 95.44 284 ALA A N 1
ATOM 2313 C CA . ALA A 1 284 ? -14.609 -14.102 -24.234 1 95.44 284 ALA A CA 1
ATOM 2314 C C . ALA A 1 284 ? -15.641 -14.094 -25.359 1 95.44 284 ALA A C 1
ATOM 2316 O O . ALA A 1 284 ? -15.758 -13.102 -26.078 1 95.44 284 ALA A O 1
ATOM 2317 N N . GLY A 1 285 ? -16.359 -15.172 -25.531 1 94.94 285 GLY A N 1
ATOM 2318 C CA . GLY A 1 285 ? -17.312 -15.281 -26.625 1 94.94 285 GLY A CA 1
ATOM 2319 C C . GLY A 1 285 ? -16.656 -15.445 -27.969 1 94.94 285 GLY A C 1
ATOM 2320 O O . GLY A 1 285 ? -17.219 -15.039 -29 1 94.94 285 GLY A O 1
ATOM 2321 N N . ALA A 1 286 ? -15.5 -15.984 -28.016 1 96.44 286 ALA A N 1
ATOM 2322 C CA . ALA A 1 286 ? -14.75 -16.156 -29.266 1 96.44 286 ALA A CA 1
ATOM 2323 C C . ALA A 1 286 ? -15.031 -17.531 -29.891 1 96.44 286 ALA A C 1
ATOM 2325 O O . ALA A 1 286 ? -15.07 -18.531 -29.188 1 96.44 286 ALA A O 1
ATOM 2326 N N . ASP A 1 287 ? -15.242 -17.578 -31.203 1 96 287 ASP A N 1
ATOM 2327 C CA . ASP A 1 287 ? -15.219 -18.828 -31.938 1 96 287 ASP A CA 1
ATOM 2328 C C . ASP A 1 287 ? -13.797 -19.375 -32.062 1 96 287 ASP A C 1
ATOM 2330 O O . ASP A 1 287 ? -12.969 -18.797 -32.781 1 96 287 ASP A O 1
ATOM 2334 N N . PRO A 1 288 ? -13.523 -20.422 -31.406 1 95.75 288 PRO A N 1
ATOM 2335 C CA . PRO A 1 288 ? -12.141 -20.906 -31.406 1 95.75 288 PRO A CA 1
ATOM 2336 C C . PRO A 1 288 ? -11.625 -21.203 -32.812 1 95.75 288 PRO A C 1
ATOM 2338 O O . PRO A 1 288 ? -10.406 -21.234 -33.031 1 95.75 288 PRO A O 1
ATOM 2341 N N . ARG A 1 289 ? -12.406 -21.391 -33.875 1 93.38 289 ARG A N 1
ATOM 2342 C CA . ARG A 1 289 ? -12.023 -21.719 -35.25 1 93.38 289 ARG A CA 1
ATOM 2343 C C . ARG A 1 289 ? -11.391 -20.516 -35.938 1 93.38 289 ARG A C 1
ATOM 2345 O O . ARG A 1 289 ? -10.75 -20.672 -36.969 1 93.38 289 ARG A O 1
ATOM 2352 N N . GLY A 1 290 ? -11.609 -19.438 -35.281 1 96.69 290 GLY A N 1
ATOM 2353 C CA . GLY A 1 290 ? -11.039 -18.219 -35.844 1 96.69 290 GLY A CA 1
ATOM 2354 C C . GLY A 1 290 ? -9.773 -17.781 -35.125 1 96.69 290 GLY A C 1
ATOM 2355 O O . GLY A 1 290 ? -9.266 -16.688 -35.375 1 96.69 290 GLY A O 1
ATOM 2356 N N . CYS A 1 291 ? -9.305 -18.562 -34.281 1 97.81 291 CYS A N 1
ATOM 2357 C CA . CYS A 1 291 ? -8.117 -18.203 -33.5 1 97.81 291 CYS A CA 1
ATOM 2358 C C . CYS A 1 291 ? -6.992 -19.203 -33.75 1 97.81 291 CYS A C 1
ATOM 2360 O O . CYS A 1 291 ? -7.25 -20.359 -34.094 1 97.81 291 CYS A O 1
ATOM 2362 N N . TYR A 1 292 ? -5.816 -18.828 -33.656 1 98.12 292 TYR A N 1
ATOM 2363 C CA . TYR A 1 292 ? -4.625 -19.672 -33.625 1 98.12 292 TYR A CA 1
ATOM 2364 C C . TYR A 1 292 ? -3.502 -19.016 -32.844 1 98.12 292 TYR A C 1
ATOM 2366 O O . TYR A 1 292 ? -3.586 -17.844 -32.5 1 98.12 292 TYR A O 1
ATOM 2374 N N . GLU A 1 293 ? -2.533 -19.734 -32.375 1 98.44 293 GLU A N 1
ATOM 2375 C CA . GLU A 1 293 ? -1.492 -19.188 -31.516 1 98.44 293 GLU A CA 1
ATOM 2376 C C . GLU A 1 293 ? -0.11 -19.672 -31.938 1 98.44 293 GLU A C 1
ATOM 2378 O O . GLU A 1 293 ? 0.151 -20.875 -31.969 1 98.44 293 GLU A O 1
ATOM 2383 N N . LEU A 1 294 ? 0.696 -18.766 -32.375 1 98.31 294 LEU A N 1
ATOM 2384 C CA . LEU A 1 294 ? 2.104 -19.078 -32.594 1 98.31 294 LEU A CA 1
ATOM 2385 C C . LEU A 1 294 ? 2.934 -18.781 -31.359 1 98.31 294 LEU A C 1
ATOM 2387 O O . LEU A 1 294 ? 2.924 -17.672 -30.844 1 98.31 294 LEU A O 1
ATOM 2391 N N . LEU A 1 295 ? 3.656 -19.75 -30.875 1 98.19 295 LEU A N 1
ATOM 2392 C CA . LEU A 1 295 ? 4.449 -19.609 -29.656 1 98.19 295 LEU A CA 1
ATOM 2393 C C . LEU A 1 295 ? 5.93 -19.812 -29.938 1 98.19 295 LEU A C 1
ATOM 2395 O O . LEU A 1 295 ? 6.297 -20.5 -30.891 1 98.19 295 LEU A O 1
ATOM 2399 N N . GLY A 1 296 ? 6.711 -19.125 -29.219 1 97.62 296 GLY A N 1
ATOM 2400 C CA . GLY A 1 296 ? 8.141 -19.406 -29.156 1 97.62 296 GLY A CA 1
ATOM 2401 C C . GLY A 1 296 ? 8.586 -19.969 -27.828 1 97.62 296 GLY A C 1
ATOM 2402 O O . GLY A 1 296 ? 8.609 -19.25 -26.828 1 97.62 296 GLY A O 1
ATOM 2403 N N . LEU A 1 297 ? 8.977 -21.219 -27.844 1 97.88 297 LEU A N 1
ATOM 2404 C CA . LEU A 1 297 ? 9.43 -21.844 -26.609 1 97.88 297 LEU A CA 1
ATOM 2405 C C . LEU A 1 297 ? 10.945 -21.781 -26.484 1 97.88 297 LEU A C 1
ATOM 2407 O O . LEU A 1 297 ? 11.664 -22 -27.453 1 97.88 297 LEU A O 1
ATOM 2411 N N . ASP A 1 298 ? 11.375 -21.453 -25.344 1 96.88 298 ASP A N 1
ATOM 2412 C CA . ASP A 1 298 ? 12.797 -21.516 -25.031 1 96.88 298 ASP A CA 1
ATOM 2413 C C . ASP A 1 298 ? 13.109 -22.734 -24.156 1 96.88 298 ASP A C 1
ATOM 2415 O O . ASP A 1 298 ? 12.586 -22.875 -23.062 1 96.88 298 ASP A O 1
ATOM 2419 N N . CYS A 1 299 ? 13.961 -23.516 -24.734 1 97.94 299 CYS A N 1
ATOM 2420 C CA . CYS A 1 299 ? 14.305 -24.781 -24.078 1 97.94 299 CYS A CA 1
ATOM 2421 C C . CYS A 1 299 ? 15.805 -24.875 -23.828 1 97.94 299 CYS A C 1
ATOM 2423 O O . CYS A 1 299 ? 16.594 -24.781 -24.781 1 97.94 299 CYS A O 1
ATOM 2425 N N . LEU A 1 300 ? 16.172 -25.062 -22.609 1 97.94 300 LEU A N 1
ATOM 2426 C CA . LEU A 1 300 ? 17.578 -25.281 -22.266 1 97.94 300 LEU A CA 1
ATOM 2427 C C . LEU A 1 300 ? 17.906 -26.766 -22.25 1 97.94 300 LEU A C 1
ATOM 2429 O O . LEU A 1 300 ? 17.109 -27.578 -21.766 1 97.94 300 LEU A O 1
ATOM 2433 N N . VAL A 1 301 ? 19.031 -27.156 -22.797 1 98.31 301 VAL A N 1
ATOM 2434 C CA . VAL A 1 301 ? 19.516 -28.531 -22.75 1 98.31 301 VAL A CA 1
ATOM 2435 C C . VAL A 1 301 ? 20.672 -28.641 -21.766 1 98.31 301 VAL A C 1
ATOM 2437 O O . VAL A 1 301 ? 21.656 -27.891 -21.875 1 98.31 301 VAL A O 1
ATOM 2440 N N . ASP A 1 302 ? 20.562 -29.516 -20.812 1 97.5 302 ASP A N 1
ATOM 2441 C CA . ASP A 1 302 ? 21.641 -29.625 -19.844 1 97.5 302 ASP A CA 1
ATOM 2442 C C . ASP A 1 302 ? 22.719 -30.594 -20.344 1 97.5 302 ASP A C 1
ATOM 2444 O O . ASP A 1 302 ? 22.641 -31.094 -21.453 1 97.5 302 ASP A O 1
ATOM 2448 N N . ASP A 1 303 ? 23.703 -30.906 -19.594 1 95.69 303 ASP A N 1
ATOM 2449 C CA . ASP A 1 303 ? 24.875 -31.656 -20.047 1 95.69 303 ASP A CA 1
ATOM 2450 C C . ASP A 1 303 ? 24.562 -33.156 -20.109 1 95.69 303 ASP A C 1
ATOM 2452 O O . ASP A 1 303 ? 25.391 -33.938 -20.578 1 95.69 303 ASP A O 1
ATOM 2456 N N . THR A 1 304 ? 23.391 -33.562 -19.688 1 95.62 304 THR A N 1
ATOM 2457 C CA . THR A 1 304 ? 22.953 -34.938 -19.844 1 95.62 304 THR A CA 1
ATOM 2458 C C . THR A 1 304 ? 21.953 -35.062 -21 1 95.62 304 THR A C 1
ATOM 2460 O O . THR A 1 304 ? 21.297 -36.094 -21.156 1 95.62 304 THR A O 1
ATOM 2463 N N . LEU A 1 305 ? 21.75 -33.969 -21.656 1 96.88 305 LEU A N 1
ATOM 2464 C CA . LEU A 1 305 ? 20.891 -33.844 -22.828 1 96.88 305 LEU A CA 1
ATOM 2465 C C . LEU A 1 305 ? 19.422 -33.969 -22.438 1 96.88 305 LEU A C 1
ATOM 2467 O O . LEU A 1 305 ? 18.641 -34.594 -23.141 1 96.88 305 LEU A O 1
ATOM 2471 N N . THR A 1 306 ? 19.188 -33.469 -21.25 1 96.75 306 THR A N 1
ATOM 2472 C CA . THR A 1 306 ? 17.797 -33.312 -20.828 1 96.75 306 THR A CA 1
ATOM 2473 C C . THR A 1 306 ? 17.281 -31.906 -21.188 1 96.75 306 THR A C 1
ATOM 2475 O O . THR A 1 306 ? 17.891 -30.906 -20.828 1 96.75 306 THR A O 1
ATOM 2478 N N . PRO A 1 307 ? 16.234 -31.859 -21.922 1 98.06 307 PRO A N 1
ATOM 2479 C CA . PRO A 1 307 ? 15.672 -30.547 -22.234 1 98.06 307 PRO A CA 1
ATOM 2480 C C . PRO A 1 307 ? 14.836 -29.984 -21.094 1 98.06 307 PRO A C 1
ATOM 2482 O O . PRO A 1 307 ? 14.125 -30.734 -20.406 1 98.06 307 PRO A O 1
ATOM 2485 N N . TRP A 1 308 ? 14.945 -28.672 -20.844 1 98.25 308 TRP A N 1
ATOM 2486 C CA . TRP A 1 308 ? 14.203 -27.938 -19.812 1 98.25 308 TRP A CA 1
ATOM 2487 C C . TRP A 1 308 ? 13.461 -26.75 -20.422 1 98.25 308 TRP A C 1
ATOM 2489 O O . TRP A 1 308 ? 14.07 -25.906 -21.094 1 98.25 308 TRP A O 1
ATOM 2499 N N . ILE A 1 309 ? 12.188 -26.688 -20.203 1 98.12 309 ILE A N 1
ATOM 2500 C CA . ILE A 1 309 ? 11.453 -25.531 -20.703 1 98.12 309 ILE A CA 1
ATOM 2501 C C . ILE A 1 309 ? 11.688 -24.328 -19.766 1 98.12 309 ILE A C 1
ATOM 2503 O O . ILE A 1 309 ? 11.586 -24.469 -18.547 1 98.12 309 ILE A O 1
ATOM 2507 N N . LEU A 1 310 ? 12.008 -23.172 -20.312 1 95 310 LEU A N 1
ATOM 2508 C CA . LEU A 1 310 ? 12.266 -21.984 -19.516 1 95 310 LEU A CA 1
ATOM 2509 C C . LEU A 1 310 ? 11.094 -21 -19.625 1 95 310 LEU A C 1
ATOM 2511 O O . LEU A 1 310 ? 10.688 -20.422 -18.609 1 95 310 LEU A O 1
ATOM 2515 N N . GLU A 1 311 ? 10.562 -20.844 -20.812 1 94.5 311 GLU A N 1
ATOM 2516 C CA . GLU A 1 311 ? 9.477 -19.906 -21.016 1 94.5 311 GLU A CA 1
ATOM 2517 C C . GLU A 1 311 ? 8.781 -20.156 -22.359 1 94.5 311 GLU A C 1
ATOM 2519 O O . GLU A 1 311 ? 9.312 -20.875 -23.219 1 94.5 311 GLU A O 1
ATOM 2524 N N . CYS A 1 312 ? 7.664 -19.719 -22.438 1 96.44 312 CYS A N 1
ATOM 2525 C CA . CYS A 1 312 ? 6.891 -19.641 -23.672 1 96.44 312 CYS A CA 1
ATOM 2526 C C . CYS A 1 312 ? 6.578 -18.188 -24.016 1 96.44 312 CYS A C 1
ATOM 2528 O O . CYS A 1 312 ? 5.922 -17.484 -23.25 1 96.44 312 CYS A O 1
ATOM 2530 N N . ASN A 1 313 ? 6.969 -17.766 -25.172 1 93.94 313 ASN A N 1
ATOM 2531 C CA . ASN A 1 313 ? 6.789 -16.375 -25.547 1 93.94 313 ASN A CA 1
ATOM 2532 C C . ASN A 1 313 ? 5.527 -16.188 -26.391 1 93.94 313 ASN A C 1
ATOM 2534 O O . ASN A 1 313 ? 5.266 -16.969 -27.312 1 93.94 313 ASN A O 1
ATOM 2538 N N . LEU A 1 314 ? 4.898 -15.117 -25.906 1 93.19 314 LEU A N 1
ATOM 2539 C CA . LEU A 1 314 ? 3.785 -14.617 -26.703 1 93.19 314 LEU A CA 1
ATOM 2540 C C . LEU A 1 314 ? 4.293 -13.828 -27.906 1 93.19 314 LEU A C 1
ATOM 2542 O O . LEU A 1 314 ? 5.188 -12.992 -27.781 1 93.19 314 LEU A O 1
ATOM 2546 N N . SER A 1 315 ? 3.785 -14.055 -29.094 1 92.12 315 SER A N 1
ATOM 2547 C CA . SER A 1 315 ? 4.211 -13.32 -30.281 1 92.12 315 SER A CA 1
ATOM 2548 C C . SER A 1 315 ? 5.73 -13.336 -30.422 1 92.12 315 SER A C 1
ATOM 2550 O O . SER A 1 315 ? 6.375 -12.289 -30.344 1 92.12 315 SER A O 1
ATOM 2552 N N . PRO A 1 316 ? 6.273 -14.516 -30.609 1 93.38 316 PRO A N 1
ATOM 2553 C CA . PRO A 1 316 ? 7.734 -14.594 -30.688 1 93.38 316 PRO A CA 1
ATOM 2554 C C . PRO A 1 316 ? 8.32 -13.617 -31.703 1 93.38 316 PRO A C 1
ATOM 2556 O O . PRO A 1 316 ? 7.73 -13.398 -32.75 1 93.38 316 PRO A O 1
ATOM 2559 N N . SER A 1 317 ? 9.469 -13.117 -31.406 1 90.62 317 SER A N 1
ATOM 2560 C CA . SER A 1 317 ? 10.086 -12.109 -32.25 1 90.62 317 SER A CA 1
ATOM 2561 C C . SER A 1 317 ? 10.344 -12.648 -33.656 1 90.62 317 SER A C 1
ATOM 2563 O O . SER A 1 317 ? 10.891 -13.75 -33.812 1 90.62 317 SER A O 1
ATOM 2565 N N . LEU A 1 318 ? 9.977 -11.906 -34.656 1 92.94 318 LEU A N 1
ATOM 2566 C CA . LEU A 1 318 ? 10.188 -12.289 -36.031 1 92.94 318 LEU A CA 1
ATOM 2567 C C . LEU A 1 318 ? 11.195 -11.359 -36.719 1 92.94 318 LEU A C 1
ATOM 2569 O O . LEU A 1 318 ? 11.414 -11.453 -37.938 1 92.94 318 LEU A O 1
ATOM 2573 N N . GLY A 1 319 ? 11.711 -10.516 -35.875 1 89.38 319 GLY A N 1
ATOM 2574 C CA . GLY A 1 319 ? 12.789 -9.68 -36.375 1 89.38 319 GLY A CA 1
ATOM 2575 C C . GLY A 1 319 ? 14.102 -10.422 -36.531 1 89.38 319 GLY A C 1
ATOM 2576 O O . GLY A 1 319 ? 14.281 -11.508 -35.969 1 89.38 319 GLY A O 1
ATOM 2577 N N . ILE A 1 320 ? 14.953 -9.836 -37.406 1 91.12 320 ILE A N 1
ATOM 2578 C CA . ILE A 1 320 ? 16.281 -10.406 -37.594 1 91.12 320 ILE A CA 1
ATOM 2579 C C . ILE A 1 320 ? 17.266 -9.797 -36.594 1 91.12 320 ILE A C 1
ATOM 2581 O O . ILE A 1 320 ? 17.5 -8.594 -36.625 1 91.12 320 ILE A O 1
ATOM 2585 N N . CYS A 1 321 ? 17.797 -10.609 -35.75 1 86.5 321 CYS A N 1
ATOM 2586 C CA . CYS A 1 321 ? 18.609 -10.125 -34.656 1 86.5 321 CYS A CA 1
ATOM 2587 C C . CYS A 1 321 ? 20.094 -10.258 -34.969 1 86.5 321 CYS A C 1
ATOM 2589 O O . CYS A 1 321 ? 20.891 -9.367 -34.688 1 86.5 321 CYS A O 1
ATOM 2591 N N . ALA A 1 322 ? 20.391 -11.359 -35.656 1 86.81 322 ALA A N 1
ATOM 2592 C CA . ALA A 1 322 ? 21.797 -11.625 -35.938 1 86.81 322 ALA A CA 1
ATOM 2593 C C . ALA A 1 322 ? 22.266 -10.922 -37.188 1 86.81 322 ALA A C 1
ATOM 2595 O O . ALA A 1 322 ? 21.453 -10.68 -38.094 1 86.81 322 ALA A O 1
ATOM 2596 N N . ALA A 1 323 ? 23.562 -10.664 -37.281 1 85.81 323 ALA A N 1
ATOM 2597 C CA . ALA A 1 323 ? 24.141 -10.125 -38.5 1 85.81 323 ALA A CA 1
ATOM 2598 C C . ALA A 1 323 ? 24.094 -11.156 -39.625 1 85.81 323 ALA A C 1
ATOM 2600 O O . ALA A 1 323 ? 24.031 -12.359 -39.375 1 85.81 323 ALA A O 1
ATOM 2601 N N . PRO A 1 324 ? 24.062 -10.727 -40.844 1 86.12 324 PRO A N 1
ATOM 2602 C CA . PRO A 1 324 ? 23.922 -11.648 -42 1 86.12 324 PRO A CA 1
ATOM 2603 C C . PRO A 1 324 ? 24.922 -12.797 -41.938 1 86.12 324 P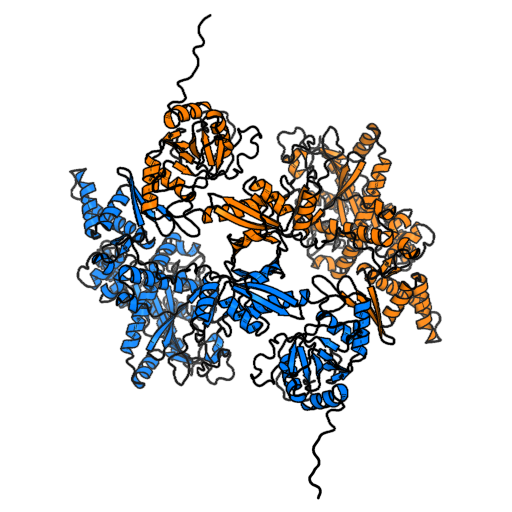RO A C 1
ATOM 2605 O O . PRO A 1 324 ? 24.562 -13.945 -42.219 1 86.12 324 PRO A O 1
ATOM 2608 N N . GLU A 1 325 ? 26.156 -12.562 -41.438 1 82.19 325 GLU A N 1
ATOM 2609 C CA . GLU A 1 325 ? 27.219 -13.57 -41.469 1 82.19 325 GLU A CA 1
ATOM 2610 C C . GLU A 1 325 ? 27.141 -14.453 -40.219 1 82.19 325 GLU A C 1
ATOM 2612 O O . GLU A 1 325 ? 27.688 -15.562 -40.188 1 82.19 325 GLU A O 1
ATOM 2617 N N . SER A 1 326 ? 26.469 -13.984 -39.281 1 81.25 326 SER A N 1
ATOM 2618 C CA . SER A 1 326 ? 26.422 -14.711 -38.031 1 81.25 326 SER A CA 1
ATOM 2619 C C . SER A 1 326 ? 25.062 -15.391 -37.844 1 81.25 326 SER A C 1
ATOM 2621 O O . SER A 1 326 ? 24.609 -15.562 -36.688 1 81.25 326 SER A O 1
ATOM 2623 N N . GLY A 1 327 ? 24.375 -15.672 -39.062 1 81.31 327 GLY A N 1
ATOM 2624 C CA . GLY A 1 327 ? 23.125 -16.391 -39 1 81.31 327 GLY A CA 1
ATOM 2625 C C . GLY A 1 327 ? 21.938 -15.555 -39.406 1 81.31 327 GLY A C 1
ATOM 2626 O O . GLY A 1 327 ? 20.797 -16.047 -39.469 1 81.31 327 GLY A O 1
ATOM 2627 N N . GLY A 1 328 ? 22.094 -14.297 -39.719 1 88.12 328 GLY A N 1
ATOM 2628 C CA . GLY A 1 328 ? 21 -13.406 -40.062 1 88.12 328 GLY A CA 1
ATOM 2629 C C . GLY A 1 328 ? 20.266 -13.836 -41.312 1 88.12 328 GLY A C 1
ATOM 2630 O O . GLY A 1 328 ? 19.031 -13.766 -41.406 1 88.12 328 GLY A O 1
ATOM 2631 N N . ARG A 1 329 ? 20.984 -14.266 -42.219 1 90.94 329 ARG A N 1
ATOM 2632 C CA . ARG A 1 329 ? 20.391 -14.727 -43.469 1 90.94 329 ARG A CA 1
ATOM 2633 C C . ARG A 1 329 ? 19.547 -15.977 -43.25 1 90.94 329 ARG A C 1
ATOM 2635 O O . ARG A 1 329 ? 18.453 -16.094 -43.812 1 90.94 329 ARG A O 1
ATOM 2642 N N . VAL A 1 330 ? 20.109 -16.828 -42.469 1 92.56 330 VAL A N 1
ATOM 2643 C CA . VAL A 1 330 ? 19.375 -18.047 -42.156 1 92.56 330 VAL A CA 1
ATOM 2644 C C . VAL A 1 330 ? 18.141 -17.719 -41.312 1 92.56 330 VAL A C 1
ATOM 2646 O O . VAL A 1 330 ? 17.078 -18.297 -41.531 1 92.56 330 VAL A O 1
ATOM 2649 N N . GLU A 1 331 ? 18.312 -16.766 -40.438 1 94.12 331 GLU A N 1
ATOM 2650 C CA . GLU A 1 331 ? 17.188 -16.312 -39.625 1 94.12 331 GLU A CA 1
ATOM 2651 C C . GLU A 1 331 ? 16.031 -15.805 -40.5 1 94.12 331 GLU A C 1
ATOM 2653 O O . GLU A 1 331 ? 14.875 -16.125 -40.25 1 94.12 331 GLU A O 1
ATOM 2658 N N . GLU A 1 332 ? 16.422 -15 -41.406 1 94.5 332 GLU A N 1
ATOM 2659 C CA . GLU A 1 332 ? 15.43 -14.422 -42.312 1 94.5 332 GLU A CA 1
ATOM 2660 C C . GLU A 1 332 ? 14.703 -15.508 -43.094 1 94.5 332 GLU A C 1
ATOM 2662 O O . GLU A 1 332 ? 13.484 -15.469 -43.25 1 94.5 332 GLU A O 1
ATOM 2667 N N . ALA A 1 333 ? 15.469 -16.453 -43.531 1 95.44 333 ALA A N 1
ATOM 2668 C CA . ALA A 1 333 ? 14.883 -17.547 -44.312 1 95.44 333 ALA A CA 1
ATOM 2669 C C . ALA A 1 333 ? 13.953 -18.406 -43.438 1 95.44 333 ALA A C 1
ATOM 2671 O O . ALA A 1 333 ? 12.852 -18.75 -43.875 1 95.44 333 ALA A O 1
ATOM 2672 N N . VAL A 1 334 ? 14.398 -18.734 -42.344 1 96.12 334 VAL A N 1
ATOM 2673 C CA . VAL A 1 334 ? 13.633 -19.594 -41.438 1 96.12 334 VAL A CA 1
ATOM 2674 C C . VAL A 1 334 ? 12.359 -18.891 -41 1 96.12 334 VAL A C 1
ATOM 2676 O O . VAL A 1 334 ? 11.266 -19.453 -41.062 1 96.12 334 VAL A O 1
ATOM 2679 N N . LYS A 1 335 ? 12.398 -17.672 -40.531 1 96.5 335 LYS A N 1
ATOM 2680 C CA . LYS A 1 335 ? 11.242 -16.922 -40 1 96.5 335 LYS A CA 1
ATOM 2681 C C . LYS A 1 335 ? 10.266 -16.594 -41.156 1 96.5 335 LYS A C 1
ATOM 2683 O O . LYS A 1 335 ? 9.047 -16.641 -40.938 1 96.5 335 LYS A O 1
ATOM 2688 N N . GLY A 1 336 ? 10.828 -16.234 -42.281 1 96.62 336 GLY A N 1
ATOM 2689 C CA . GLY A 1 336 ? 9.977 -16.047 -43.438 1 96.62 336 GLY A CA 1
ATOM 2690 C C . GLY A 1 336 ? 9.203 -17.297 -43.812 1 96.62 336 GLY A C 1
ATOM 2691 O O . GLY A 1 336 ? 8 -17.234 -44.062 1 96.62 336 GLY A O 1
ATOM 2692 N N . GLY A 1 337 ? 9.969 -18.469 -43.906 1 97.25 337 GLY A N 1
ATOM 2693 C CA . GLY A 1 337 ? 9.328 -19.734 -44.188 1 97.25 337 GLY A CA 1
ATOM 2694 C C . GLY A 1 337 ? 8.297 -20.125 -43.125 1 97.25 337 GLY A C 1
ATOM 2695 O O . GLY A 1 337 ? 7.238 -20.656 -43.469 1 97.25 337 GLY A O 1
ATOM 2696 N N . LEU A 1 338 ? 8.602 -19.859 -41.938 1 97.94 338 LEU A N 1
ATOM 2697 C CA . LEU A 1 338 ? 7.715 -20.125 -40.781 1 97.94 338 LEU A CA 1
ATOM 2698 C C . LEU A 1 338 ? 6.363 -19.453 -40.969 1 97.94 338 LEU A C 1
ATOM 2700 O O . LEU A 1 338 ? 5.32 -20.094 -40.875 1 97.94 338 LEU A O 1
ATOM 2704 N N . VAL A 1 339 ? 6.359 -18.141 -41.281 1 97.56 339 VAL A N 1
ATOM 2705 C CA . VAL A 1 339 ? 5.125 -17.359 -41.375 1 97.56 339 VAL A CA 1
ATOM 2706 C C . VAL A 1 339 ? 4.367 -17.766 -42.656 1 97.56 339 VAL A C 1
ATOM 2708 O O . VAL A 1 339 ? 3.139 -17.891 -42.625 1 97.56 339 VAL A O 1
ATOM 2711 N N . ARG A 1 340 ? 5.117 -17.984 -43.719 1 97.12 340 ARG A N 1
ATOM 2712 C CA . ARG A 1 340 ? 4.477 -18.422 -44.969 1 97.12 340 ARG A CA 1
ATOM 2713 C C . ARG A 1 340 ? 3.758 -19.75 -44.75 1 97.12 340 ARG A C 1
ATOM 2715 O O . ARG A 1 340 ? 2.613 -19.922 -45.188 1 97.12 340 ARG A O 1
ATOM 2722 N N . ASP A 1 341 ? 4.469 -20.688 -44.156 1 98 341 ASP A N 1
ATOM 2723 C CA . ASP A 1 341 ? 3.875 -21.984 -43.875 1 98 341 ASP A CA 1
ATOM 2724 C C . ASP A 1 341 ? 2.67 -21.859 -42.938 1 98 341 ASP A C 1
ATOM 2726 O O . ASP A 1 341 ? 1.686 -22.578 -43.094 1 98 341 ASP A O 1
ATOM 2730 N N . LEU A 1 342 ? 2.73 -21 -41.969 1 98.12 342 LEU A N 1
ATOM 2731 C CA . LEU A 1 342 ? 1.63 -20.75 -41.031 1 98.12 342 LEU A CA 1
ATOM 2732 C C . LEU A 1 342 ? 0.396 -20.25 -41.781 1 98.12 342 LEU A C 1
ATOM 2734 O O . LEU A 1 342 ? -0.709 -20.75 -41.562 1 98.12 342 LEU A O 1
ATOM 2738 N N . VAL A 1 343 ? 0.573 -19.266 -42.625 1 97.19 343 VAL A N 1
ATOM 2739 C CA . VAL A 1 343 ? -0.519 -18.672 -43.406 1 97.19 343 VAL A CA 1
ATOM 2740 C C . VAL A 1 343 ? -1.188 -19.734 -44.25 1 97.19 343 VAL A C 1
ATOM 2742 O O . VAL A 1 343 ? -2.414 -19.766 -44.375 1 97.19 343 VAL A O 1
ATOM 2745 N N . THR A 1 344 ? -0.322 -20.625 -44.781 1 96.38 344 THR A N 1
ATOM 2746 C CA . THR A 1 344 ? -0.816 -21.703 -45.625 1 96.38 344 THR A CA 1
ATOM 2747 C C . THR A 1 344 ? -1.531 -22.766 -44.781 1 96.38 344 THR A C 1
ATOM 2749 O O . THR A 1 344 ? -2.611 -23.234 -45.156 1 96.38 344 THR A O 1
ATOM 2752 N N . LEU A 1 345 ? -0.934 -23.109 -43.719 1 97.12 345 LEU A N 1
ATOM 2753 C CA . LEU A 1 345 ? -1.473 -24.156 -42.844 1 97.12 345 LEU A CA 1
ATOM 2754 C C . LEU A 1 345 ? -2.84 -23.75 -42.281 1 97.12 345 LEU A C 1
ATOM 2756 O O . LEU A 1 345 ? -3.781 -24.547 -42.312 1 97.12 345 LEU A O 1
ATOM 2760 N N . ILE A 1 346 ? -2.996 -22.469 -41.875 1 96.44 346 ILE A N 1
ATOM 2761 C CA . ILE A 1 346 ? -4.234 -21.953 -41.281 1 96.44 346 ILE A CA 1
ATOM 2762 C C . ILE A 1 346 ? -5.219 -21.625 -42.406 1 96.44 346 ILE A C 1
ATOM 2764 O O . ILE A 1 346 ? -6.414 -21.438 -42.156 1 96.44 346 ILE A O 1
ATOM 2768 N N . ASP A 1 347 ? -4.75 -21.547 -43.656 1 94.94 347 ASP A N 1
ATOM 2769 C CA . ASP A 1 347 ? -5.535 -21.188 -44.844 1 94.94 347 ASP A CA 1
ATOM 2770 C C . ASP A 1 347 ? -6.18 -19.812 -44.688 1 94.94 347 ASP A C 1
ATOM 2772 O O . ASP A 1 347 ? -7.391 -19.672 -44.875 1 94.94 347 ASP A O 1
ATOM 2776 N N . ILE A 1 348 ? -5.441 -18.875 -44.281 1 94.44 348 ILE A N 1
ATOM 2777 C CA . ILE A 1 348 ? -5.918 -17.516 -44.062 1 94.44 348 ILE A CA 1
ATOM 2778 C C . ILE A 1 348 ? -6.488 -16.953 -45.344 1 94.44 348 ILE A C 1
ATOM 2780 O O . ILE A 1 348 ? -7.562 -16.344 -45.344 1 94.44 348 ILE A O 1
ATOM 2784 N N . PRO A 1 349 ? -5.871 -17.219 -46.531 1 90.75 349 PRO A N 1
ATOM 2785 C CA . PRO A 1 349 ? -6.43 -16.672 -47.781 1 90.75 349 PRO A CA 1
ATOM 2786 C C . PRO A 1 349 ? -7.699 -17.406 -48.219 1 90.75 349 PRO A C 1
ATOM 2788 O O . PRO A 1 349 ? -8.422 -16.922 -49.094 1 90.75 349 PRO A O 1
ATOM 2791 N N . GLY A 1 350 ? -8.016 -18.625 -47.656 1 84.81 350 GLY A N 1
ATOM 2792 C CA . GLY A 1 350 ? -9.227 -19.359 -47.969 1 84.81 350 GLY A CA 1
ATOM 2793 C C . GLY A 1 350 ? -9.133 -20.109 -49.281 1 84.81 350 GLY A C 1
ATOM 2794 O O . GLY A 1 350 ? -10.102 -20.156 -50.031 1 84.81 350 GLY A O 1
ATOM 2795 N N . GLN A 1 351 ? -7.957 -20.516 -49.719 1 75.12 351 GLN A N 1
ATOM 2796 C CA . GLN A 1 351 ? -7.754 -21.125 -51.031 1 75.12 351 GLN A CA 1
ATOM 2797 C C . GLN A 1 351 ? -7.84 -22.641 -50.938 1 75.12 351 GLN A C 1
ATOM 2799 O O . GLN A 1 351 ? -7.688 -23.344 -51.938 1 75.12 351 GLN A O 1
ATOM 2804 N N . ALA A 1 352 ? -7.848 -23.203 -49.781 1 65.94 352 ALA A N 1
ATOM 2805 C CA . ALA A 1 352 ? -7.895 -24.656 -49.656 1 65.94 352 ALA A CA 1
ATOM 2806 C C . ALA A 1 352 ? -9.086 -25.234 -50.438 1 65.94 352 ALA A C 1
ATOM 2808 O O . ALA A 1 352 ? -10.156 -24.625 -50.469 1 65.94 352 ALA A O 1
ATOM 2809 N N . SER A 1 353 ? -8.805 -26.062 -51.469 1 56.75 353 SER A N 1
ATOM 2810 C CA . SER A 1 353 ? -9.68 -26.656 -52.469 1 56.75 353 SER A CA 1
ATOM 2811 C C . SER A 1 353 ? -11.008 -27.094 -51.875 1 56.75 353 SER A C 1
ATOM 2813 O O . SER A 1 353 ? -11.047 -27.641 -50.781 1 56.75 353 SER A O 1
ATOM 2815 N N . THR A 1 354 ? -12.016 -26.547 -52.406 1 49.38 354 THR A N 1
ATOM 2816 C CA . THR A 1 354 ? -13.43 -26.875 -52.25 1 49.38 354 THR A CA 1
ATOM 2817 C C . THR A 1 354 ? -13.641 -28.375 -52.219 1 49.38 354 THR A C 1
ATOM 2819 O O . THR A 1 354 ? -14.688 -28.859 -51.781 1 49.38 354 THR A O 1
ATOM 2822 N N . GLU A 1 355 ? -12.922 -29.062 -52.844 1 47.34 355 GLU A N 1
ATOM 2823 C CA . GLU A 1 355 ? -13.172 -30.5 -52.938 1 47.34 355 GLU A CA 1
ATOM 2824 C C . GLU A 1 355 ? -13.117 -31.141 -51.531 1 47.34 355 GLU A C 1
ATOM 2826 O O . GLU A 1 355 ? -13.93 -32 -51.219 1 47.34 355 GLU A O 1
ATOM 2831 N N . THR A 1 356 ? -12.086 -30.75 -50.844 1 48.94 356 THR A N 1
ATOM 2832 C CA . THR A 1 356 ? -12 -31.297 -49.5 1 48.94 356 THR A CA 1
ATOM 2833 C C . THR A 1 356 ? -13.109 -30.734 -48.594 1 48.94 356 THR A C 1
ATOM 2835 O O . THR A 1 356 ? -13.523 -31.391 -47.625 1 48.94 356 THR A O 1
ATOM 2838 N N . ALA A 1 357 ? -13.523 -29.609 -48.906 1 49.97 357 ALA A N 1
ATOM 2839 C CA . ALA A 1 357 ? -14.68 -28.984 -48.25 1 49.97 357 ALA A CA 1
ATOM 2840 C C . ALA A 1 357 ? -15.961 -29.75 -48.562 1 49.97 357 ALA A C 1
ATOM 2842 O O . ALA A 1 357 ? -16.844 -29.859 -47.719 1 49.97 357 ALA A O 1
ATOM 2843 N N . SER A 1 358 ? -16 -30.172 -49.812 1 46.66 358 SER A N 1
ATOM 2844 C CA . SER A 1 358 ? -17.156 -30.953 -50.219 1 46.66 358 SER A CA 1
ATOM 2845 C C . SER A 1 358 ? -17.25 -32.281 -49.469 1 46.66 358 SER A C 1
ATOM 2847 O O . SER A 1 358 ? -18.344 -32.719 -49.094 1 46.66 358 SER A O 1
ATOM 2849 N N . GLU A 1 359 ? -16.156 -32.906 -49.281 1 47.16 359 GLU A N 1
ATOM 2850 C CA . GLU A 1 359 ? -16.188 -34.156 -48.531 1 47.16 359 GLU A CA 1
ATOM 2851 C C . GLU A 1 359 ? -16.562 -33.906 -47.062 1 47.16 359 GLU A C 1
ATOM 2853 O O . GLU A 1 359 ? -17.234 -34.75 -46.438 1 47.16 359 GLU A O 1
ATOM 2858 N N . GLU A 1 360 ? -16.156 -32.688 -46.594 1 51.91 360 GLU A N 1
ATOM 2859 C CA . GLU A 1 360 ? -16.484 -32.281 -45.25 1 51.91 360 GLU A CA 1
ATOM 2860 C C . GLU A 1 360 ? -17.953 -31.922 -45.094 1 51.91 360 GLU A C 1
ATOM 2862 O O . GLU A 1 360 ? -18.547 -32.125 -44.031 1 51.91 360 GLU A O 1
ATOM 2867 N N . ALA A 1 361 ? -18.531 -31.422 -46.219 1 49.25 361 ALA A N 1
ATOM 2868 C CA . ALA A 1 361 ? -19.922 -30.969 -46.281 1 49.25 361 ALA A CA 1
ATOM 2869 C C . ALA A 1 361 ? -20.875 -32.156 -46.188 1 49.25 361 ALA A C 1
ATOM 2871 O O . ALA A 1 361 ? -21.984 -32.031 -45.656 1 49.25 361 ALA A O 1
ATOM 2872 N N . ASP A 1 362 ? -20.375 -33.219 -46.719 1 48.34 362 ASP A N 1
ATOM 2873 C CA . ASP A 1 362 ? -21.297 -34.344 -46.75 1 48.34 362 ASP A CA 1
ATOM 2874 C C . ASP A 1 362 ? -21.391 -35.062 -45.406 1 48.34 362 ASP A C 1
ATOM 2876 O O . ASP A 1 362 ? -22.25 -35.906 -45.188 1 48.34 362 ASP A O 1
ATOM 2880 N N . GLN A 1 363 ? -20.359 -34.688 -44.531 1 58.41 363 GLN A N 1
ATOM 2881 C CA . GLN A 1 363 ? -20.328 -35.312 -43.219 1 58.41 363 GLN A CA 1
ATOM 2882 C C . GLN A 1 363 ? -20.906 -34.406 -42.125 1 58.41 363 GLN A C 1
ATOM 2884 O O . GLN A 1 363 ? -20.875 -33.188 -42.25 1 58.41 363 GLN A O 1
ATOM 2889 N N . ALA A 1 364 ? -21.594 -35.031 -41.312 1 62.5 364 ALA A N 1
ATOM 2890 C CA . ALA A 1 364 ? -22.172 -34.25 -40.219 1 62.5 364 ALA A CA 1
ATOM 2891 C C . ALA A 1 364 ? -21.078 -33.531 -39.406 1 62.5 364 ALA A C 1
ATOM 2893 O O . ALA A 1 364 ? -20.094 -34.125 -39.031 1 62.5 364 ALA A O 1
ATOM 2894 N N . PRO A 1 365 ? -21.203 -32.125 -39.312 1 67.38 365 PRO A N 1
ATOM 2895 C CA . PRO A 1 365 ? -20.219 -31.359 -38.531 1 67.38 365 PRO A CA 1
ATOM 2896 C C . PRO A 1 365 ? -19.953 -31.938 -37.156 1 67.38 365 PRO A C 1
ATOM 2898 O O . PRO A 1 365 ? -20.891 -32.375 -36.469 1 67.38 365 PRO A O 1
ATOM 2901 N N . GLY A 1 366 ? -18.688 -32.188 -36.938 1 74.19 366 GLY A N 1
ATOM 2902 C CA . GLY A 1 366 ? -18.344 -32.688 -35.625 1 74.19 366 GLY A CA 1
ATOM 2903 C C . GLY A 1 366 ? -18.141 -34.219 -35.594 1 74.19 366 GLY A C 1
ATOM 2904 O O . GLY A 1 366 ? -17.734 -34.75 -34.562 1 74.19 366 GLY A O 1
ATOM 2905 N N . SER A 1 367 ? -18.453 -34.812 -36.719 1 82.62 367 SER A N 1
ATOM 2906 C CA . SER A 1 367 ? -18.25 -36.25 -36.781 1 82.62 367 SER A CA 1
ATOM 2907 C C . SER A 1 367 ? -16.766 -36.625 -36.875 1 82.62 367 SER A C 1
ATOM 2909 O O . SER A 1 367 ? -15.945 -35.75 -37.219 1 82.62 367 SER A O 1
ATOM 2911 N N . ALA A 1 368 ? -16.438 -37.781 -36.562 1 87.62 368 ALA A N 1
ATOM 2912 C CA . ALA A 1 368 ? -15.055 -38.25 -36.594 1 87.62 368 ALA A CA 1
ATOM 2913 C C . ALA A 1 368 ? -14.477 -38.125 -38 1 87.62 368 ALA A C 1
ATOM 2915 O O . ALA A 1 368 ? -13.328 -37.719 -38.188 1 87.62 368 ALA A O 1
ATOM 2916 N N . ALA A 1 369 ? -15.289 -38.469 -38.938 1 89.88 369 ALA A N 1
ATOM 2917 C CA . ALA A 1 369 ? -14.836 -38.438 -40.344 1 89.88 369 ALA A CA 1
ATOM 2918 C C . ALA A 1 369 ? -14.555 -37 -40.781 1 89.88 369 ALA A C 1
ATOM 2920 O O . ALA A 1 369 ? -13.578 -36.719 -41.469 1 89.88 369 ALA A O 1
ATOM 2921 N N . ALA A 1 370 ? -15.422 -36.156 -40.375 1 90.62 370 ALA A N 1
ATOM 2922 C CA . ALA A 1 370 ? -15.25 -34.75 -40.719 1 90.62 370 ALA A CA 1
ATOM 2923 C C . ALA A 1 370 ? -14 -34.156 -40.031 1 90.62 370 ALA A C 1
ATOM 2925 O O . ALA A 1 370 ? -13.25 -33.406 -40.656 1 90.62 370 ALA A O 1
ATOM 2926 N N . LEU A 1 371 ? -13.812 -34.438 -38.812 1 93.75 371 LEU A N 1
ATOM 2927 C CA . LEU A 1 371 ? -12.664 -33.938 -38.031 1 93.75 371 LEU A CA 1
ATOM 2928 C C . LEU A 1 371 ? -11.367 -34.5 -38.625 1 93.75 371 LEU A C 1
ATOM 2930 O O . LEU A 1 371 ? -10.359 -33.781 -38.688 1 93.75 371 LEU A O 1
ATOM 2934 N N . LEU A 1 372 ? -11.43 -35.75 -38.969 1 93.81 372 LEU A N 1
ATOM 2935 C CA . LEU A 1 372 ? -10.258 -36.375 -39.562 1 93.81 372 LEU A CA 1
ATOM 2936 C C . LEU A 1 372 ? -9.938 -35.75 -40.906 1 93.81 372 LEU A C 1
ATOM 2938 O O . LEU A 1 372 ? -8.766 -35.5 -41.219 1 93.81 372 LEU A O 1
ATOM 2942 N N . ALA A 1 373 ? -10.93 -35.531 -41.719 1 93 373 ALA A N 1
ATOM 2943 C CA . ALA A 1 373 ? -10.734 -34.875 -43 1 93 373 ALA A CA 1
ATOM 2944 C C . ALA A 1 373 ? -10.125 -33.5 -42.844 1 93 373 ALA A C 1
ATOM 2946 O O . ALA A 1 373 ? -9.234 -33.125 -43.625 1 93 373 ALA A O 1
ATOM 2947 N N . GLU A 1 374 ? -10.648 -32.812 -41.938 1 92.12 374 GLU A N 1
ATOM 2948 C CA . GLU A 1 374 ? -10.125 -31.469 -41.688 1 92.12 374 GLU A CA 1
ATOM 2949 C C . GLU A 1 374 ? -8.664 -31.516 -41.25 1 92.12 374 GLU A C 1
ATOM 2951 O O . GLU A 1 374 ? -7.848 -30.719 -41.719 1 92.12 374 GLU A O 1
ATOM 2956 N N . ALA A 1 375 ? -8.312 -32.375 -40.344 1 94.5 375 ALA A N 1
ATOM 2957 C CA . ALA A 1 375 ? -6.949 -32.531 -39.844 1 94.5 375 ALA A CA 1
ATOM 2958 C C . ALA A 1 375 ? -6 -32.938 -40.969 1 94.5 375 ALA A C 1
ATOM 2960 O O . ALA A 1 375 ? -4.867 -32.469 -41.031 1 94.5 375 ALA A O 1
ATOM 2961 N N . GLU A 1 376 ? -6.469 -33.844 -41.781 1 93.94 376 GLU A N 1
ATOM 2962 C CA . GLU A 1 376 ? -5.648 -34.281 -42.906 1 93.94 376 GLU A CA 1
ATOM 2963 C C . GLU A 1 376 ? -5.434 -33.188 -43.938 1 93.94 376 GLU A C 1
ATOM 2965 O O . GLU A 1 376 ? -4.336 -33.031 -44.469 1 93.94 376 GLU A O 1
ATOM 2970 N N . ALA A 1 377 ? -6.48 -32.438 -44.188 1 93.44 377 ALA A N 1
ATOM 2971 C CA . ALA A 1 377 ? -6.344 -31.281 -45.094 1 93.44 377 ALA A CA 1
ATOM 2972 C C . ALA A 1 377 ? -5.344 -30.281 -44.531 1 93.44 377 ALA A C 1
ATOM 2974 O O . ALA A 1 377 ? -4.539 -29.719 -45.281 1 93.44 377 ALA A O 1
ATOM 2975 N N . GLU A 1 378 ? -5.48 -30 -43.281 1 95.19 378 GLU A N 1
ATOM 2976 C CA . GLU A 1 378 ? -4.551 -29.078 -42.625 1 95.19 378 GLU A CA 1
ATOM 2977 C C . GLU A 1 378 ? -3.119 -29.609 -42.688 1 95.19 378 GLU A C 1
ATOM 2979 O O . GLU A 1 378 ? -2.193 -28.859 -43 1 95.19 378 GLU A O 1
ATOM 2984 N N . ARG A 1 379 ? -2.916 -30.875 -42.438 1 95.06 379 ARG A N 1
ATOM 2985 C CA . ARG A 1 379 ? -1.601 -31.5 -42.5 1 95.06 379 ARG A CA 1
ATOM 2986 C C . ARG A 1 379 ? -0.995 -31.422 -43.875 1 95.06 379 ARG A C 1
ATOM 2988 O O . ARG A 1 379 ? 0.22 -31.266 -44.031 1 95.06 379 ARG A O 1
ATOM 2995 N N . ALA A 1 380 ? -1.792 -31.516 -44.844 1 94.56 380 ALA A N 1
ATOM 2996 C CA . ALA A 1 380 ? -1.334 -31.453 -46.25 1 94.56 380 ALA A CA 1
ATOM 2997 C C . ALA A 1 380 ? -0.763 -30.062 -46.562 1 94.56 380 ALA A C 1
ATOM 2999 O O . ALA A 1 380 ? 0.062 -29.922 -47.469 1 94.56 380 ALA A O 1
ATOM 3000 N N . ARG A 1 381 ? -1.143 -29.094 -45.875 1 95.62 381 ARG A N 1
ATOM 3001 C CA . ARG A 1 381 ? -0.686 -27.734 -46.062 1 95.62 381 ARG A CA 1
ATOM 3002 C C . ARG A 1 381 ? 0.376 -27.344 -45.062 1 95.62 381 ARG A C 1
ATOM 3004 O O . ARG A 1 381 ? 0.691 -26.156 -44.906 1 95.62 381 ARG A O 1
ATOM 3011 N N . ALA A 1 382 ? 0.881 -28.172 -44.344 1 96.75 382 ALA A N 1
ATOM 3012 C CA . ALA A 1 382 ? 1.649 -27.891 -43.125 1 96.75 382 ALA A CA 1
ATOM 3013 C C . ALA A 1 382 ? 3.039 -27.359 -43.469 1 96.75 382 ALA A C 1
ATOM 3015 O O . ALA A 1 382 ? 3.674 -26.688 -42.656 1 96.75 382 ALA A O 1
ATOM 3016 N N . GLY A 1 383 ? 3.516 -27.625 -44.719 1 96.5 383 GLY A N 1
ATOM 3017 C CA . GLY A 1 383 ? 4.891 -27.266 -45.031 1 96.5 383 GLY A CA 1
ATOM 3018 C C . GLY A 1 383 ? 5.898 -27.891 -44.062 1 96.5 383 GLY A C 1
ATOM 3019 O O . GLY A 1 383 ? 5.883 -29.109 -43.875 1 96.5 383 GLY A O 1
ATOM 3020 N N . ASP A 1 384 ? 6.68 -27.094 -43.406 1 97.44 384 ASP A N 1
ATOM 3021 C CA . ASP A 1 384 ? 7.727 -27.609 -42.531 1 97.44 384 ASP A CA 1
ATOM 3022 C C . ASP A 1 384 ? 7.211 -27.766 -41.094 1 97.44 384 ASP A C 1
ATOM 3024 O O . ASP A 1 384 ? 7.984 -28.047 -40.188 1 97.44 384 ASP A O 1
ATOM 3028 N N . PHE A 1 385 ? 5.93 -27.547 -40.906 1 98.12 385 PHE A N 1
ATOM 3029 C CA . PHE A 1 385 ? 5.312 -27.859 -39.625 1 98.12 385 PHE A CA 1
ATOM 3030 C C . PHE A 1 385 ? 5.043 -29.359 -39.5 1 98.12 385 PHE A C 1
ATOM 3032 O O . PHE A 1 385 ? 4.527 -29.984 -40.438 1 98.12 385 PHE A O 1
ATOM 3039 N N . ALA A 1 386 ? 5.426 -29.906 -38.406 1 97.25 386 ALA A N 1
ATOM 3040 C CA . ALA A 1 386 ? 5.121 -31.297 -38.094 1 97.25 386 ALA A CA 1
ATOM 3041 C C . ALA A 1 386 ? 4.016 -31.391 -37.062 1 97.25 386 ALA A C 1
ATOM 3043 O O . ALA A 1 386 ? 4.07 -30.734 -36.031 1 97.25 386 ALA A O 1
ATOM 3044 N N . ALA A 1 387 ? 3.051 -32.219 -37.406 1 96.81 387 ALA A N 1
ATOM 3045 C CA . ALA A 1 387 ? 1.945 -32.406 -36.469 1 96.81 387 ALA A CA 1
ATOM 3046 C C . ALA A 1 387 ? 2.41 -33.125 -35.188 1 96.81 387 ALA A C 1
ATOM 3048 O O . ALA A 1 387 ? 3.016 -34.188 -35.281 1 96.81 387 ALA A O 1
ATOM 3049 N N . LEU A 1 388 ? 2.162 -32.562 -34.125 1 96.88 388 LEU A N 1
ATOM 3050 C CA . LEU A 1 388 ? 2.547 -33.156 -32.844 1 96.88 388 LEU A CA 1
ATOM 3051 C C . LEU A 1 388 ? 1.336 -33.75 -32.125 1 96.88 388 LEU A C 1
ATOM 3053 O O . LEU A 1 388 ? 1.404 -34.844 -31.578 1 96.88 388 LEU A O 1
ATOM 3057 N N . LEU A 1 389 ? 0.285 -32.938 -32 1 97.06 389 LEU A N 1
ATOM 3058 C CA . LEU A 1 389 ? -0.971 -33.406 -31.422 1 97.06 389 LEU A CA 1
ATOM 3059 C C . LEU A 1 389 ? -2.115 -33.281 -32.406 1 97.06 389 LEU A C 1
ATOM 3061 O O . LEU A 1 389 ? -2.246 -32.25 -33.094 1 97.06 389 LEU A O 1
ATOM 3065 N N . PRO A 1 390 ? -2.939 -34.312 -32.469 1 96.12 390 PRO A N 1
ATOM 3066 C CA . PRO A 1 390 ? -2.793 -35.625 -31.828 1 96.12 390 PRO A CA 1
ATOM 3067 C C . PRO A 1 390 ? -1.637 -36.438 -32.406 1 96.12 390 PRO A C 1
ATOM 3069 O O . PRO A 1 390 ? -1.276 -36.281 -33.562 1 96.12 390 PRO A O 1
ATOM 3072 N N . ALA A 1 391 ? -1.068 -37.219 -31.594 1 94.56 391 ALA A N 1
ATOM 3073 C CA . ALA A 1 391 ? 0.028 -38.062 -32.031 1 94.56 391 ALA A CA 1
ATOM 3074 C C . ALA A 1 391 ? -0.495 -39.25 -32.844 1 94.56 391 ALA A C 1
ATOM 3076 O O . ALA A 1 391 ? -1.694 -39.562 -32.812 1 94.56 391 ALA A O 1
ATOM 3077 N N . ALA A 1 392 ? 0.437 -39.875 -33.5 1 89.69 392 ALA A N 1
ATOM 3078 C CA . ALA A 1 392 ? 0.086 -41.062 -34.25 1 89.69 392 ALA A CA 1
ATOM 3079 C C . ALA A 1 392 ? -0.495 -42.156 -33.344 1 89.69 392 ALA A C 1
ATOM 3081 O O . ALA A 1 392 ? -1.443 -42.844 -33.719 1 89.69 392 ALA A O 1
ATOM 3082 N N . GLU A 1 393 ? 0.119 -42.156 -32.219 1 92.81 393 GLU A N 1
ATOM 3083 C CA . GLU A 1 393 ? -0.444 -42.969 -31.141 1 92.81 393 GLU A CA 1
ATOM 3084 C C . GLU A 1 393 ? -1.083 -42.062 -30.078 1 92.81 393 GLU A C 1
ATOM 3086 O O . GLU A 1 393 ? -0.429 -41.688 -29.109 1 92.81 393 GLU A O 1
ATOM 3091 N N . PRO A 1 394 ? -2.303 -41.844 -30.266 1 92.56 394 PRO A N 1
ATOM 3092 C CA . PRO A 1 394 ? -2.947 -40.844 -29.406 1 92.56 394 PRO A CA 1
ATOM 3093 C C . PRO A 1 394 ? -2.91 -41.25 -27.938 1 92.56 394 PRO A C 1
ATOM 3095 O O . PRO A 1 394 ? -2.967 -40.344 -27.062 1 92.56 394 PRO A O 1
ATOM 3098 N N . GLU A 1 395 ? -2.807 -42.531 -27.594 1 92.12 395 GLU A N 1
ATOM 3099 C CA . GLU A 1 395 ? -2.795 -43 -26.203 1 92.12 395 GLU A CA 1
ATOM 3100 C C . GLU A 1 395 ? -1.586 -42.469 -25.453 1 92.12 395 GLU A C 1
ATOM 3102 O O . GLU A 1 395 ? -1.573 -42.438 -24.219 1 92.12 395 GLU A O 1
ATOM 3107 N N . ARG A 1 396 ? -0.661 -42.031 -26.188 1 94.62 396 ARG A N 1
ATOM 3108 C CA . ARG A 1 396 ? 0.558 -41.5 -25.594 1 94.62 396 ARG A CA 1
ATOM 3109 C C . ARG A 1 396 ? 0.262 -40.219 -24.781 1 94.62 396 ARG A C 1
ATOM 3111 O O . ARG A 1 396 ? 0.925 -39.969 -23.781 1 94.62 396 ARG A O 1
ATOM 3118 N N . TYR A 1 397 ? -0.8 -39.469 -25.188 1 97.06 397 TYR A N 1
ATOM 3119 C CA . TYR A 1 397 ? -0.963 -38.156 -24.594 1 97.06 397 TYR A CA 1
ATOM 3120 C C . TYR A 1 397 ? -2.363 -38 -24 1 97.06 397 TYR A C 1
ATOM 3122 O O . TYR A 1 397 ? -2.607 -37.094 -23.203 1 97.06 397 TYR A O 1
ATOM 3130 N N . LEU A 1 398 ? -3.324 -38.875 -24.344 1 95.56 398 LEU A N 1
ATOM 3131 C CA . LEU A 1 398 ? -4.715 -38.719 -23.922 1 95.56 398 LEU A CA 1
ATOM 3132 C C . LEU A 1 398 ? -4.832 -38.719 -22.406 1 95.56 398 LEU A C 1
ATOM 3134 O O . LEU A 1 398 ? -5.633 -37.969 -21.844 1 95.56 398 LEU A O 1
ATOM 3138 N N . PRO A 1 399 ? -3.951 -39.5 -21.656 1 94.75 399 PRO A N 1
ATOM 3139 C CA . PRO A 1 399 ? -4.07 -39.531 -20.203 1 94.75 399 PRO A CA 1
ATOM 3140 C C . PRO A 1 399 ? -3.723 -38.188 -19.562 1 94.75 399 PRO A C 1
ATOM 3142 O O . PRO A 1 399 ? -4.047 -37.969 -18.391 1 94.75 399 PRO A O 1
ATOM 3145 N N . TYR A 1 400 ? -3.031 -37.312 -20.234 1 97 400 TYR A N 1
ATOM 3146 C CA . TYR A 1 400 ? -2.545 -36.094 -19.641 1 97 400 TYR A CA 1
ATOM 3147 C C . TYR A 1 400 ? -3.619 -35 -19.672 1 97 400 TYR A C 1
ATOM 3149 O O . TYR A 1 400 ? -3.498 -33.969 -19 1 97 400 TYR A O 1
ATOM 3157 N N . PHE A 1 401 ? -4.68 -35.188 -20.516 1 96.94 401 PHE A N 1
ATOM 3158 C CA . PHE A 1 401 ? -5.809 -34.281 -20.453 1 96.94 401 PHE A CA 1
ATOM 3159 C C . PHE A 1 401 ? -6.57 -34.406 -19.141 1 96.94 401 PHE A C 1
ATOM 3161 O O . PHE A 1 401 ? -6.598 -35.5 -18.562 1 96.94 401 PHE A O 1
ATOM 3168 N N . THR A 1 402 ? -7.117 -33.344 -18.688 1 96 402 THR A N 1
ATOM 3169 C CA . THR A 1 402 ? -8.094 -33.531 -17.625 1 96 402 THR A CA 1
ATOM 3170 C C . THR A 1 402 ? -9.188 -34.5 -18.062 1 96 402 THR A C 1
ATOM 3172 O O . THR A 1 402 ? -9.445 -35.5 -17.391 1 96 402 THR A O 1
ATOM 3175 N N . LEU A 1 403 ? -9.758 -34.219 -19.109 1 96.12 403 LEU A N 1
ATOM 3176 C CA . LEU A 1 403 ? -10.625 -35.062 -19.938 1 96.12 403 LEU A CA 1
ATOM 3177 C C . LEU A 1 403 ? -10.617 -34.594 -21.375 1 96.12 403 LEU A C 1
ATOM 3179 O O . LEU A 1 403 ? -10.977 -33.438 -21.656 1 96.12 403 LEU A O 1
ATOM 3183 N N . PRO A 1 404 ? -10.148 -35.438 -22.266 1 95.62 404 PRO A N 1
ATOM 3184 C CA . PRO A 1 404 ? -10.227 -35 -23.656 1 95.62 404 PRO A CA 1
ATOM 3185 C C . PRO A 1 404 ? -11.641 -34.625 -24.078 1 95.62 404 PRO A C 1
ATOM 3187 O O . PRO A 1 404 ? -12.609 -35.25 -23.641 1 95.62 404 PRO A O 1
ATOM 3190 N N . SER A 1 405 ? -11.758 -33.562 -24.875 1 94.56 405 SER A N 1
ATOM 3191 C CA . SER A 1 405 ? -13.078 -33.25 -25.422 1 94.56 405 SER A CA 1
ATOM 3192 C C . SER A 1 405 ? -13.578 -34.344 -26.344 1 94.56 405 SER A C 1
ATOM 3194 O O . SER A 1 405 ? -12.812 -35.219 -26.766 1 94.56 405 SER A O 1
ATOM 3196 N N . LEU A 1 406 ? -14.859 -34.312 -26.578 1 93.38 406 LEU A N 1
ATOM 3197 C CA . LEU A 1 406 ? -15.422 -35.281 -27.516 1 93.38 406 LEU A CA 1
ATOM 3198 C C . LEU A 1 406 ? -14.742 -35.156 -28.875 1 93.38 406 LEU A C 1
ATOM 3200 O O . LEU A 1 406 ? -14.461 -36.188 -29.516 1 93.38 406 LEU A O 1
ATOM 3204 N N . ALA A 1 407 ? -14.461 -33.938 -29.266 1 94.75 407 ALA A N 1
ATOM 3205 C CA . ALA A 1 407 ? -13.781 -33.719 -30.531 1 94.75 407 ALA A CA 1
ATOM 3206 C C . ALA A 1 407 ? -12.375 -34.312 -30.516 1 94.75 407 ALA A C 1
ATOM 3208 O O . ALA A 1 407 ? -11.914 -34.875 -31.516 1 94.75 407 ALA A O 1
ATOM 3209 N N . ASP A 1 408 ? -11.672 -34.188 -29.422 1 96.19 408 ASP A N 1
ATOM 3210 C CA . ASP A 1 408 ? -10.344 -34.781 -29.297 1 96.19 408 ASP A CA 1
ATOM 3211 C C . ASP A 1 408 ? -10.383 -36.281 -29.469 1 96.19 408 ASP A C 1
ATOM 3213 O O . ASP A 1 408 ? -9.547 -36.844 -30.172 1 96.19 408 ASP A O 1
ATOM 3217 N N . ARG A 1 409 ? -11.312 -36.875 -28.828 1 93.69 409 ARG A N 1
ATOM 3218 C CA . ARG A 1 409 ? -11.445 -38.312 -28.859 1 93.69 409 ARG A CA 1
ATOM 3219 C C . ARG A 1 409 ? -11.781 -38.812 -30.25 1 93.69 409 ARG A C 1
ATOM 3221 O O . ARG A 1 409 ? -11.188 -39.781 -30.75 1 93.69 409 ARG A O 1
ATOM 3228 N N . ARG A 1 410 ? -12.75 -38.156 -30.844 1 93.88 410 ARG A N 1
ATOM 3229 C CA . ARG A 1 410 ? -13.18 -38.531 -32.188 1 93.88 410 ARG A CA 1
ATOM 3230 C C . ARG A 1 410 ? -12.031 -38.438 -33.188 1 93.88 410 ARG A C 1
ATOM 3232 O O . ARG A 1 410 ? -11.82 -39.312 -34 1 93.88 410 ARG A O 1
ATOM 3239 N N . LEU A 1 411 ? -11.328 -37.344 -33.094 1 96 411 LEU A N 1
ATOM 3240 C CA . LEU A 1 411 ? -10.188 -37.156 -33.969 1 96 411 LEU A CA 1
ATOM 3241 C C . LEU A 1 411 ? -9.117 -38.219 -33.719 1 96 411 LEU A C 1
ATOM 3243 O O . LEU A 1 411 ? -8.531 -38.781 -34.625 1 96 411 LEU A O 1
ATOM 3247 N N . ALA A 1 412 ? -8.812 -38.531 -32.469 1 95.38 412 ALA A N 1
ATOM 3248 C CA . ALA A 1 412 ? -7.832 -39.531 -32.094 1 95.38 412 ALA A CA 1
ATOM 3249 C C . ALA A 1 412 ? -8.211 -40.906 -32.656 1 95.38 412 ALA A C 1
ATOM 3251 O O . ALA A 1 412 ? -7.359 -41.625 -33.156 1 95.38 412 ALA A O 1
ATOM 3252 N N . GLU A 1 413 ? -9.469 -41.25 -32.562 1 93.25 413 GLU A N 1
ATOM 3253 C CA . GLU A 1 413 ? -9.953 -42.531 -33.094 1 93.25 413 GLU A CA 1
ATOM 3254 C C . GLU A 1 413 ? -9.812 -42.594 -34.594 1 93.25 413 GLU A C 1
ATOM 3256 O O . GLU A 1 413 ? -9.422 -43.625 -35.156 1 93.25 413 GLU A O 1
ATOM 3261 N N . GLY A 1 414 ? -10.195 -41.469 -35.188 1 92.31 414 GLY A N 1
ATOM 3262 C CA . GLY A 1 414 ? -10.031 -41.406 -36.625 1 92.31 414 GLY A CA 1
ATOM 3263 C C . GLY A 1 414 ? -8.594 -41.594 -37.062 1 92.31 414 GLY A C 1
ATOM 3264 O O . GLY A 1 414 ? -8.32 -42.312 -38.031 1 92.31 414 GLY A O 1
ATOM 3265 N N . LEU A 1 415 ? -7.719 -41 -36.406 1 92.12 415 LEU A N 1
ATOM 3266 C CA . LEU A 1 415 ? -6.301 -41.062 -36.75 1 92.12 415 LEU A CA 1
ATOM 3267 C C . LEU A 1 415 ? -5.734 -42.438 -36.469 1 92.12 415 LEU A C 1
ATOM 3269 O O . LEU A 1 415 ? -4.898 -42.938 -37.219 1 92.12 415 LEU A O 1
ATOM 3273 N N . ALA A 1 416 ? -6.18 -43.031 -35.375 1 92.25 416 ALA A N 1
ATOM 3274 C CA . ALA A 1 416 ? -5.715 -44.375 -35 1 92.25 416 ALA A CA 1
ATOM 3275 C C . ALA A 1 416 ? -6.332 -45.438 -35.906 1 92.25 416 ALA A C 1
ATOM 3277 O O . ALA A 1 416 ? -5.785 -46.531 -36.062 1 92.25 416 ALA A O 1
ATOM 3278 N N . GLY A 1 417 ? -7.496 -45.188 -36.469 1 89.5 417 GLY A N 1
ATOM 3279 C CA . GLY A 1 417 ? -8.203 -46.125 -37.312 1 89.5 417 GLY A CA 1
ATOM 3280 C C . GLY A 1 417 ? -8.898 -47.219 -36.531 1 89.5 417 GLY A C 1
ATOM 3281 O O . GLY A 1 417 ? -9.219 -48.281 -37.094 1 89.5 417 GLY A O 1
ATOM 3282 N N . ARG A 1 418 ? -8.984 -47.062 -35.25 1 90.81 418 ARG A N 1
ATOM 3283 C CA . ARG A 1 418 ? -9.633 -48 -34.375 1 90.81 418 ARG A CA 1
ATOM 3284 C C . ARG A 1 418 ? -10.297 -47.281 -33.188 1 90.81 418 ARG A C 1
ATOM 3286 O O . ARG A 1 418 ? -9.914 -46.188 -32.844 1 90.81 418 ARG A O 1
ATOM 3293 N N . PRO A 1 419 ? -11.25 -47.938 -32.75 1 89.75 419 PRO A N 1
ATOM 3294 C CA . PRO A 1 419 ? -11.844 -47.312 -31.547 1 89.75 419 PRO A CA 1
ATOM 3295 C C . PRO A 1 419 ? -10.906 -47.344 -30.344 1 89.75 419 PRO A C 1
ATOM 3297 O O . PRO A 1 419 ? -10.141 -48.281 -30.172 1 89.75 419 PRO A O 1
ATOM 3300 N N . LEU A 1 420 ? -10.883 -46.312 -29.656 1 91.06 420 LEU A N 1
ATOM 3301 C CA . LEU A 1 420 ? -10.094 -46.219 -28.438 1 91.06 420 LEU A CA 1
ATOM 3302 C C . LEU A 1 420 ? -10.961 -46.438 -27.203 1 91.06 420 LEU A C 1
ATOM 3304 O O . LEU A 1 420 ? -12.156 -46.156 -27.219 1 91.06 420 LEU A O 1
ATOM 3308 N N . PRO A 1 421 ? -10.391 -47 -26.234 1 86.88 421 PRO A N 1
ATOM 3309 C CA . PRO A 1 421 ? -11.18 -47.219 -25.016 1 86.88 421 PRO A CA 1
ATOM 3310 C C . PRO A 1 421 ? -11.695 -45.906 -24.422 1 86.88 421 PRO A C 1
ATOM 3312 O O . PRO A 1 421 ? -10.961 -44.906 -24.359 1 86.88 421 PRO A O 1
ATOM 3315 N N . ALA A 1 422 ? -12.984 -45.969 -24.047 1 87.38 422 ALA A N 1
ATOM 3316 C CA . ALA A 1 422 ? -13.578 -44.781 -23.438 1 87.38 422 ALA A CA 1
ATOM 3317 C C . ALA A 1 422 ? -12.977 -44.5 -22.062 1 87.38 422 ALA A C 1
ATOM 3319 O O . ALA A 1 422 ? -12.719 -45.438 -21.297 1 87.38 422 ALA A O 1
ATOM 3320 N N . PRO A 1 423 ? -12.773 -43.25 -21.766 1 89.81 423 PRO A N 1
ATOM 3321 C CA . PRO A 1 423 ? -12.188 -42.906 -20.469 1 89.81 423 PRO A CA 1
ATOM 3322 C C . PRO A 1 423 ? -13.102 -43.281 -19.297 1 89.81 423 PRO A C 1
ATOM 3324 O O . PRO A 1 423 ? -14.328 -43.156 -19.406 1 89.81 423 PRO A O 1
ATOM 3327 N N . ARG A 1 424 ? -12.539 -43.719 -18.312 1 93.19 424 ARG A N 1
ATOM 3328 C CA . ARG A 1 424 ? -13.211 -43.906 -17.031 1 93.19 424 ARG A CA 1
ATOM 3329 C C . ARG A 1 424 ? -12.789 -42.844 -16.016 1 93.19 424 ARG A C 1
ATOM 3331 O O . ARG A 1 424 ? -11.633 -42.438 -16.016 1 93.19 424 ARG A O 1
ATOM 3338 N N . LEU A 1 425 ? -13.727 -42.438 -15.266 1 94.81 425 LEU A N 1
ATOM 3339 C CA . LEU A 1 425 ? -13.461 -41.344 -14.352 1 94.81 425 LEU A CA 1
ATOM 3340 C C . LEU A 1 425 ? -13.578 -41.781 -12.906 1 94.81 425 LEU A C 1
ATOM 3342 O O . LEU A 1 425 ? -14.094 -42.875 -12.625 1 94.81 425 LEU A O 1
ATOM 3346 N N . ALA A 1 426 ? -12.984 -41.062 -12.07 1 93.12 426 ALA A N 1
ATOM 3347 C CA . ALA A 1 426 ? -13.047 -41.281 -10.625 1 93.12 426 ALA A CA 1
ATOM 3348 C C . ALA A 1 426 ? -13.172 -39.938 -9.883 1 93.12 426 ALA A C 1
ATOM 3350 O O . ALA A 1 426 ? -12.812 -38.906 -10.414 1 93.12 426 ALA A O 1
ATOM 3351 N N . ARG A 1 427 ? -13.742 -40.062 -8.75 1 92.62 427 ARG A N 1
ATOM 3352 C CA . ARG A 1 427 ? -13.859 -38.906 -7.895 1 92.62 427 ARG A CA 1
ATOM 3353 C C . ARG A 1 427 ? -12.484 -38.406 -7.469 1 92.62 427 ARG A C 1
ATOM 3355 O O . ARG A 1 427 ? -11.586 -39.188 -7.184 1 92.62 427 ARG A O 1
ATOM 3362 N N . ARG A 1 428 ? -12.352 -37.094 -7.445 1 92.44 428 ARG A N 1
ATOM 3363 C CA . ARG A 1 428 ? -11.125 -36.469 -6.996 1 92.44 428 ARG A CA 1
ATOM 3364 C C . ARG A 1 428 ? -11.406 -35.438 -5.898 1 92.44 428 ARG A C 1
ATOM 3366 O O . ARG A 1 428 ? -11.867 -34.312 -6.184 1 92.44 428 ARG A O 1
ATOM 3373 N N . HIS A 1 429 ? -11.164 -35.688 -4.652 1 90.75 429 HIS A N 1
ATOM 3374 C CA . HIS A 1 429 ? -11.266 -34.812 -3.486 1 90.75 429 HIS A CA 1
ATOM 3375 C C . HIS A 1 429 ? -12.711 -34.375 -3.24 1 90.75 429 HIS A C 1
ATOM 3377 O O . HIS A 1 429 ? -12.969 -33.219 -2.957 1 90.75 429 HIS A O 1
ATOM 3383 N N . VAL A 1 430 ? -13.672 -35.219 -3.521 1 95.19 430 VAL A N 1
ATOM 3384 C CA . VAL A 1 430 ? -15.086 -34.875 -3.354 1 95.19 430 VAL A CA 1
ATOM 3385 C C . VAL A 1 430 ? -15.75 -35.875 -2.424 1 95.19 430 VAL A C 1
ATOM 3387 O O . VAL A 1 430 ? -15.5 -37.094 -2.518 1 95.19 430 VAL A O 1
ATOM 3390 N N . SER A 1 431 ? -16.562 -35.406 -1.532 1 94.5 431 SER A N 1
ATOM 3391 C CA . SER A 1 431 ? -17.438 -36.219 -0.709 1 94.5 431 SER A CA 1
ATOM 3392 C C . SER A 1 431 ? -18.891 -36.094 -1.139 1 94.5 431 SER A C 1
ATOM 3394 O O . SER A 1 431 ? -19.359 -34.969 -1.416 1 94.5 431 SER A O 1
ATOM 3396 N N . GLU A 1 432 ? -19.516 -37.219 -1.242 1 94.69 432 GLU A N 1
ATOM 3397 C CA . GLU A 1 432 ? -20.922 -37.25 -1.628 1 94.69 432 GLU A CA 1
ATOM 3398 C C . GLU A 1 432 ? -21.828 -37.25 -0.401 1 94.69 432 GLU A C 1
ATOM 3400 O O . GLU A 1 432 ? -21.609 -38 0.551 1 94.69 432 GLU A O 1
ATOM 3405 N N . ILE A 1 433 ? -22.734 -36.344 -0.466 1 93.81 433 ILE A N 1
ATOM 3406 C CA . ILE A 1 433 ? -23.719 -36.25 0.601 1 93.81 433 ILE A CA 1
ATOM 3407 C C . ILE A 1 433 ? -25.125 -36.5 0.037 1 93.81 433 ILE A C 1
ATOM 3409 O O . ILE A 1 433 ? -25.531 -35.844 -0.926 1 93.81 433 ILE A O 1
ATOM 3413 N N . LEU A 1 434 ? -25.828 -37.406 0.65 1 90.56 434 LEU A N 1
ATOM 3414 C CA . LEU A 1 434 ? -27.141 -37.812 0.146 1 90.56 434 LEU A CA 1
ATOM 3415 C C . LEU A 1 434 ? -28.234 -37.406 1.129 1 90.56 434 LEU A C 1
ATOM 3417 O O . LEU A 1 434 ? -28.062 -37.531 2.344 1 90.56 434 LEU A O 1
ATOM 3421 N N . ASP A 1 435 ? -29.234 -36.812 0.658 1 89.75 435 ASP A N 1
ATOM 3422 C CA . ASP A 1 435 ? -30.469 -36.531 1.383 1 89.75 435 ASP A CA 1
ATOM 3423 C C . ASP A 1 435 ? -31.672 -37.031 0.61 1 89.75 435 ASP A C 1
ATOM 3425 O O . ASP A 1 435 ? -32.188 -36.344 -0.29 1 89.75 435 ASP A O 1
ATOM 3429 N N . GLU A 1 436 ? -32.219 -38.094 1.065 1 84.88 436 GLU A N 1
ATOM 3430 C CA . GLU A 1 436 ? -33.281 -38.75 0.325 1 84.88 436 GLU A CA 1
ATOM 3431 C C . GLU A 1 436 ? -32.844 -39.062 -1.106 1 84.88 436 GLU A C 1
ATOM 3433 O O . GLU A 1 436 ? -31.844 -39.719 -1.326 1 84.88 436 GLU A O 1
ATOM 3438 N N . GLU A 1 437 ? -33.438 -38.312 -2.041 1 86.56 437 GLU A N 1
ATOM 3439 C CA . GLU A 1 437 ? -33.125 -38.625 -3.436 1 86.56 437 GLU A CA 1
ATOM 3440 C C . GLU A 1 437 ? -32.281 -37.5 -4.062 1 86.56 437 GLU A C 1
ATOM 3442 O O . GLU A 1 437 ? -32.125 -37.438 -5.281 1 86.56 437 GLU A O 1
ATOM 3447 N N . ARG A 1 438 ? -31.719 -36.781 -3.158 1 92 438 ARG A N 1
ATOM 3448 C CA . ARG A 1 438 ? -30.922 -35.688 -3.684 1 92 438 ARG A CA 1
ATOM 3449 C C . ARG A 1 438 ? -29.453 -35.844 -3.314 1 92 438 ARG A C 1
ATOM 3451 O O . ARG A 1 438 ? -29.125 -36.375 -2.238 1 92 438 ARG A O 1
ATOM 3458 N N . LEU A 1 439 ? -28.609 -35.406 -4.246 1 94.31 439 LEU A N 1
ATOM 3459 C CA . LEU A 1 439 ? -27.172 -35.562 -4.09 1 94.31 439 LEU A CA 1
ATOM 3460 C C . LEU A 1 439 ? -26.5 -34.188 -3.99 1 94.31 439 LEU A C 1
ATOM 3462 O O . LEU A 1 439 ? -26.859 -33.25 -4.715 1 94.31 439 LEU A O 1
ATOM 3466 N N . ALA A 1 440 ? -25.625 -34.062 -3.055 1 95.81 440 ALA A N 1
ATOM 3467 C CA . ALA A 1 440 ? -24.734 -32.906 -2.994 1 95.81 440 ALA A CA 1
ATOM 3468 C C . ALA A 1 440 ? -23.266 -33.312 -3.008 1 95.81 440 ALA A C 1
ATOM 3470 O O . ALA A 1 440 ? -22.938 -34.406 -2.568 1 95.81 440 ALA A O 1
ATOM 3471 N N . LEU A 1 441 ? -22.438 -32.5 -3.627 1 96.12 441 LEU A N 1
ATOM 3472 C CA . LEU A 1 441 ? -21.016 -32.781 -3.748 1 96.12 441 LEU A CA 1
ATOM 3473 C C . LEU A 1 441 ? -20.203 -31.766 -2.955 1 96.12 441 LEU A C 1
ATOM 3475 O O . LEU A 1 441 ? -20.281 -30.562 -3.211 1 96.12 441 LEU A O 1
ATOM 3479 N N . TYR A 1 442 ? -19.406 -32.25 -1.982 1 95.56 442 TYR A N 1
ATOM 3480 C CA . TYR A 1 442 ? -18.562 -31.391 -1.16 1 95.56 442 TYR A CA 1
ATOM 3481 C C . TYR A 1 442 ? -17.109 -31.469 -1.612 1 95.56 442 TYR A C 1
ATOM 3483 O O . TYR A 1 442 ? -16.484 -32.531 -1.537 1 95.56 442 TYR A O 1
ATOM 3491 N N . ASP A 1 443 ? -16.609 -30.328 -2.123 1 95.19 443 ASP A N 1
ATOM 3492 C CA . ASP A 1 443 ? -15.203 -30.219 -2.518 1 95.19 443 ASP A CA 1
ATOM 3493 C C . ASP A 1 443 ? -14.297 -30.078 -1.297 1 95.19 443 ASP A C 1
ATOM 3495 O O . ASP A 1 443 ? -14.273 -29.016 -0.659 1 95.19 443 ASP A O 1
ATOM 3499 N N . ARG A 1 444 ? -13.5 -30.953 -0.961 1 92.44 444 ARG A N 1
ATOM 3500 C CA . ARG A 1 444 ? -12.711 -31.016 0.269 1 92.44 444 ARG A CA 1
ATOM 3501 C C . ARG A 1 444 ? -11.492 -30.109 0.188 1 92.44 444 ARG A C 1
ATOM 3503 O O . ARG A 1 444 ? -10.773 -29.938 1.175 1 92.44 444 ARG A O 1
ATOM 3510 N N . ARG A 1 445 ? -11.211 -29.609 -0.913 1 89.06 445 ARG A N 1
ATOM 3511 C CA . ARG A 1 445 ? -10.078 -28.688 -1.058 1 89.06 445 ARG A CA 1
ATOM 3512 C C . ARG A 1 445 ? -10.484 -27.25 -0.732 1 89.06 445 ARG A C 1
ATOM 3514 O O . ARG A 1 445 ? -9.766 -26.547 -0.032 1 89.06 445 ARG A O 1
ATOM 3521 N N . ARG A 1 446 ? -11.641 -26.859 -1.164 1 89.12 446 ARG A N 1
ATOM 3522 C CA . ARG A 1 446 ? -12.055 -25.469 -1.061 1 89.12 446 ARG A CA 1
ATOM 3523 C C . ARG A 1 446 ? -13.156 -25.297 -0.015 1 89.12 446 ARG A C 1
ATOM 3525 O O . ARG A 1 446 ? -13.406 -24.188 0.456 1 89.12 446 ARG A O 1
ATOM 3532 N N . GLY A 1 447 ? -13.828 -26.359 0.213 1 91.06 447 GLY A N 1
ATOM 3533 C CA . GLY A 1 447 ? -14.906 -26.281 1.183 1 91.06 447 GLY A CA 1
ATOM 3534 C C . GLY A 1 447 ? -16.234 -25.859 0.569 1 91.06 447 GLY A C 1
ATOM 3535 O O . GLY A 1 447 ? -17.156 -25.469 1.282 1 91.06 447 GLY A O 1
ATOM 3536 N N . ASP A 1 448 ? -16.375 -26.047 -0.75 1 92.75 448 ASP A N 1
ATOM 3537 C CA . ASP A 1 448 ? -17.578 -25.656 -1.453 1 92.75 448 ASP A CA 1
ATOM 3538 C C . ASP A 1 448 ? -18.547 -26.828 -1.58 1 92.75 448 ASP A C 1
ATOM 3540 O O . ASP A 1 448 ? -18.125 -27.969 -1.693 1 92.75 448 ASP A O 1
ATOM 3544 N N . LEU A 1 449 ? -19.781 -26.438 -1.557 1 95.06 449 LEU A N 1
ATOM 3545 C CA . LEU A 1 449 ? -20.828 -27.438 -1.731 1 95.06 449 LEU A CA 1
ATOM 3546 C C . LEU A 1 449 ? -21.562 -27.219 -3.051 1 95.06 449 LEU A C 1
ATOM 3548 O O . LEU A 1 449 ? -22.094 -26.141 -3.309 1 95.06 449 LEU A O 1
ATOM 3552 N N . TYR A 1 450 ? -21.594 -28.328 -3.891 1 95.12 450 TYR A N 1
ATOM 3553 C CA . TYR A 1 450 ? -22.312 -28.312 -5.164 1 95.12 450 TYR A CA 1
ATOM 3554 C C . TYR A 1 450 ? -23.578 -29.141 -5.086 1 95.12 450 TYR A C 1
ATOM 3556 O O . TYR A 1 450 ? -23.578 -30.234 -4.52 1 95.12 450 TYR A O 1
ATOM 3564 N N . ARG A 1 451 ? -24.625 -28.609 -5.602 1 94.06 451 ARG A N 1
ATOM 3565 C CA . ARG A 1 451 ? -25.906 -29.312 -5.641 1 94.06 451 ARG A CA 1
ATOM 3566 C C . ARG A 1 451 ? -26.375 -29.5 -7.078 1 94.06 451 ARG A C 1
ATOM 3568 O O . ARG A 1 451 ? -27.156 -28.688 -7.594 1 94.06 451 ARG A O 1
ATOM 3575 N N . PRO A 1 452 ? -25.984 -30.641 -7.613 1 94.06 452 PRO A N 1
ATOM 3576 C CA . PRO A 1 452 ? -26.422 -30.875 -8.992 1 94.06 452 PRO A CA 1
ATOM 3577 C C . PRO A 1 452 ? -27.906 -31.203 -9.102 1 94.06 452 PRO A C 1
ATOM 3579 O O . PRO A 1 452 ? -28.516 -31.688 -8.141 1 94.06 452 PRO A O 1
ATOM 3582 N N . ASN A 1 453 ? -28.562 -30.938 -10.227 1 92.44 453 ASN A N 1
ATOM 3583 C CA . ASN A 1 453 ? -29.922 -31.391 -10.477 1 92.44 453 ASN A CA 1
ATOM 3584 C C . ASN A 1 453 ? -29.984 -32.906 -10.688 1 92.44 453 ASN A C 1
ATOM 3586 O O . ASN A 1 453 ? -28.969 -33.594 -10.648 1 92.44 453 ASN A O 1
ATOM 3590 N N . ASP A 1 454 ? -31.094 -33.5 -10.945 1 91.5 454 ASP A N 1
ATOM 3591 C CA . ASP A 1 454 ? -31.297 -34.938 -10.961 1 91.5 454 ASP A CA 1
ATOM 3592 C C . ASP A 1 454 ? -30.484 -35.594 -12.078 1 91.5 454 ASP A C 1
ATOM 3594 O O . ASP A 1 454 ? -29.844 -36.625 -11.867 1 91.5 454 ASP A O 1
ATOM 3598 N N . THR A 1 455 ? -30.516 -34.938 -13.188 1 91.94 455 THR A N 1
ATOM 3599 C CA . THR A 1 455 ? -29.781 -35.5 -14.32 1 91.94 455 THR A CA 1
ATOM 3600 C C . THR A 1 455 ? -28.281 -35.5 -14.062 1 91.94 455 THR A C 1
ATOM 3602 O O . THR A 1 455 ? -27.594 -36.5 -14.305 1 91.94 455 THR A O 1
ATOM 3605 N N . ALA A 1 456 ? -27.844 -34.344 -13.57 1 94.94 456 ALA A N 1
ATOM 3606 C CA . ALA A 1 456 ? -26.422 -34.219 -13.258 1 94.94 456 ALA A CA 1
ATOM 3607 C C . ALA A 1 456 ? -26.016 -35.219 -12.164 1 94.94 456 ALA A C 1
ATOM 3609 O O . ALA A 1 456 ? -24.906 -35.781 -12.211 1 94.94 456 ALA A O 1
ATOM 3610 N N . ALA A 1 457 ? -26.875 -35.438 -11.234 1 95.25 457 ALA A N 1
ATOM 3611 C CA . ALA A 1 457 ? -26.594 -36.406 -10.164 1 95.25 457 ALA A CA 1
ATOM 3612 C C . ALA A 1 457 ? -26.453 -37.812 -10.711 1 95.25 457 ALA A C 1
ATOM 3614 O O . ALA A 1 457 ? -25.562 -38.562 -10.297 1 95.25 457 ALA A O 1
ATOM 3615 N N . LEU A 1 458 ? -27.359 -38.125 -11.555 1 94.12 458 LEU A N 1
ATOM 3616 C CA . LEU A 1 458 ? -27.297 -39.469 -12.164 1 94.12 458 LEU A CA 1
ATOM 3617 C C . LEU A 1 458 ? -26 -39.625 -12.945 1 94.12 458 LEU A C 1
ATOM 3619 O O . LEU A 1 458 ? -25.344 -40.656 -12.852 1 94.12 458 LEU A O 1
ATOM 3623 N N . ILE A 1 459 ? -25.672 -38.625 -13.742 1 96.06 459 ILE A N 1
ATOM 3624 C CA . ILE A 1 459 ? -24.438 -38.656 -14.508 1 96.06 459 ILE A CA 1
ATOM 3625 C C . ILE A 1 459 ? -23.25 -38.875 -13.562 1 96.06 459 ILE A C 1
ATOM 3627 O O . ILE A 1 459 ? -22.375 -39.688 -13.836 1 96.06 459 ILE A O 1
ATOM 3631 N N . TRP A 1 460 ? -23.219 -38.156 -12.469 1 96.25 460 TRP A N 1
ATOM 3632 C CA . TRP A 1 460 ? -22.141 -38.25 -11.484 1 96.25 460 TRP A CA 1
ATOM 3633 C C . TRP A 1 460 ? -22.047 -39.656 -10.922 1 96.25 460 TRP A C 1
ATOM 3635 O O . TRP A 1 460 ? -20.969 -40.25 -10.883 1 96.25 460 TRP A O 1
ATOM 3645 N N . LEU A 1 461 ? -23.141 -40.25 -10.547 1 95 461 LEU A N 1
ATOM 3646 C CA . LEU A 1 461 ? -23.156 -41.562 -9.922 1 95 461 LEU A CA 1
ATOM 3647 C C . LEU A 1 461 ? -22.719 -42.625 -10.906 1 95 461 LEU A C 1
ATOM 3649 O O . LEU A 1 461 ? -21.969 -43.531 -10.531 1 95 461 LEU A O 1
ATOM 3653 N N . LEU A 1 462 ? -23.188 -42.5 -12.094 1 95.44 462 LEU A N 1
ATOM 3654 C CA . LEU A 1 462 ? -22.781 -43.469 -13.102 1 95.44 462 LEU A CA 1
ATOM 3655 C C . LEU A 1 462 ? -21.281 -43.375 -13.375 1 95.44 462 LEU A C 1
ATOM 3657 O O . LEU A 1 462 ? -20.609 -44.406 -13.531 1 95.44 462 LEU A O 1
ATOM 3661 N N . ALA A 1 463 ? -20.75 -42.156 -13.469 1 95.25 463 ALA A N 1
ATOM 3662 C CA . ALA A 1 463 ? -19.328 -41.938 -13.727 1 95.25 463 ALA A CA 1
ATOM 3663 C C . ALA A 1 463 ? -18.484 -42.469 -12.586 1 95.25 463 ALA A C 1
ATOM 3665 O O . ALA A 1 463 ? -17.469 -43.156 -12.828 1 95.25 463 ALA A O 1
ATOM 3666 N N . THR A 1 464 ? -18.875 -42.25 -11.344 1 93.88 464 THR A N 1
ATOM 3667 C CA . THR A 1 464 ? -18.062 -42.625 -10.195 1 93.88 464 THR A CA 1
ATOM 3668 C C . THR A 1 464 ? -18.219 -44.125 -9.883 1 93.88 464 THR A C 1
ATOM 3670 O O . THR A 1 464 ? -17.422 -44.688 -9.141 1 93.88 464 THR A O 1
ATOM 3673 N N . GLU A 1 465 ? -19.25 -44.719 -10.414 1 91.88 465 GLU A N 1
ATOM 3674 C CA . GLU A 1 465 ? -19.406 -46.188 -10.305 1 91.88 465 GLU A CA 1
ATOM 3675 C C . GLU A 1 465 ? -18.469 -46.906 -11.242 1 91.88 465 GLU A C 1
ATOM 3677 O O . GLU A 1 465 ? -18.281 -48.125 -11.133 1 91.88 465 GLU A O 1
ATOM 3682 N N . GLY A 1 466 ? -17.953 -46.156 -12.172 1 89.81 466 GLY A N 1
ATOM 3683 C CA . GLY A 1 466 ? -16.922 -46.75 -13.016 1 89.81 466 GLY A CA 1
ATOM 3684 C C . GLY A 1 466 ? -17.375 -46.938 -14.453 1 89.81 466 GLY A C 1
ATOM 3685 O O . GLY A 1 466 ? -16.656 -47.562 -15.25 1 89.81 466 GLY A O 1
ATOM 3686 N N . LEU A 1 467 ? -18.531 -46.531 -14.781 1 92.88 467 LEU A N 1
ATOM 3687 C CA . LEU A 1 467 ? -18.969 -46.656 -16.172 1 92.88 467 LEU A CA 1
ATOM 3688 C C . LEU A 1 467 ? -18.188 -45.719 -17.078 1 92.88 467 LEU A C 1
ATOM 3690 O O . LEU A 1 467 ? -17.812 -44.625 -16.688 1 92.88 467 LEU A O 1
ATOM 3694 N N . ASP A 1 468 ? -17.859 -46.281 -18.172 1 90.44 468 ASP A N 1
ATOM 3695 C CA . ASP A 1 468 ? -17.203 -45.406 -19.141 1 90.44 468 ASP A CA 1
ATOM 3696 C C . ASP A 1 468 ? -18.219 -44.438 -19.766 1 90.44 468 ASP A C 1
ATOM 3698 O O . ASP A 1 468 ? -19.422 -44.562 -19.547 1 90.44 468 ASP A O 1
ATOM 3702 N N . LEU A 1 469 ? -17.797 -43.5 -20.484 1 89.12 469 LEU A N 1
ATOM 3703 C CA . LEU A 1 469 ? -18.625 -42.406 -20.953 1 89.12 469 LEU A CA 1
ATOM 3704 C C . LEU A 1 469 ? -19.719 -42.875 -21.906 1 89.12 469 LEU A C 1
ATOM 3706 O O . LEU A 1 469 ? -20.844 -42.406 -21.875 1 89.12 469 LEU A O 1
ATOM 3710 N N . ASP A 1 470 ? -19.438 -43.875 -22.719 1 88.5 470 ASP A N 1
ATOM 3711 C CA . ASP A 1 470 ? -20.422 -44.406 -23.656 1 88.5 470 ASP A CA 1
ATOM 3712 C C . ASP A 1 470 ? -21.531 -45.156 -22.906 1 88.5 470 ASP A C 1
ATOM 3714 O O . ASP A 1 470 ? -22.703 -45.031 -23.25 1 88.5 470 ASP A O 1
ATOM 3718 N N . ALA A 1 471 ? -21.094 -45.844 -21.938 1 92.44 471 ALA A N 1
ATOM 3719 C CA . ALA A 1 471 ? -22.062 -46.562 -21.109 1 92.44 471 ALA A CA 1
ATOM 3720 C C . ALA A 1 471 ? -22.969 -45.594 -20.359 1 92.44 471 ALA A C 1
ATOM 3722 O O . ALA A 1 471 ? -24.141 -45.875 -20.156 1 92.44 471 ALA A O 1
ATOM 3723 N N . ILE A 1 472 ? -22.469 -44.531 -19.906 1 94.44 472 ILE A N 1
ATOM 3724 C CA . ILE A 1 472 ? -23.25 -43.531 -19.203 1 94.44 472 ILE A CA 1
ATOM 3725 C C . ILE A 1 472 ? -24.312 -42.938 -20.125 1 94.44 472 ILE A C 1
ATOM 3727 O O . ILE A 1 472 ? -25.484 -42.812 -19.734 1 94.44 472 ILE A O 1
ATOM 3731 N N . VAL A 1 473 ? -23.922 -42.625 -21.375 1 92.56 473 VAL A N 1
ATOM 3732 C CA . VAL A 1 473 ? -24.859 -42.094 -22.359 1 92.56 473 VAL A CA 1
ATOM 3733 C C . VAL A 1 473 ? -25.984 -43.094 -22.609 1 92.56 473 VAL A C 1
ATOM 3735 O O . VAL A 1 473 ? -27.156 -42.719 -22.656 1 92.56 473 VAL A O 1
ATOM 3738 N N . GLU A 1 474 ? -25.594 -44.344 -22.719 1 91.5 474 GLU A N 1
ATOM 3739 C CA . GLU A 1 474 ? -26.578 -45.406 -22.953 1 91.5 474 GLU A CA 1
ATOM 3740 C C . GLU A 1 474 ? -27.531 -45.531 -21.781 1 91.5 474 GLU A C 1
ATOM 3742 O O . GLU A 1 474 ? -28.75 -45.688 -21.969 1 91.5 474 GLU A O 1
ATOM 3747 N N . ALA A 1 475 ? -26.984 -45.5 -20.625 1 92.38 475 ALA A N 1
ATOM 3748 C CA . ALA A 1 475 ? -27.797 -45.625 -19.406 1 92.38 475 ALA A CA 1
ATOM 3749 C C . ALA A 1 475 ? -28.781 -44.469 -19.297 1 92.38 475 ALA A C 1
ATOM 3751 O O . ALA A 1 475 ? -29.938 -44.656 -18.906 1 92.38 475 ALA A O 1
ATOM 3752 N N . LEU A 1 476 ? -28.375 -43.281 -19.594 1 91.5 476 LEU A N 1
ATOM 3753 C CA . LEU A 1 476 ? -29.234 -42.094 -19.531 1 91.5 476 LEU A CA 1
ATOM 3754 C C . LEU A 1 476 ? -30.312 -42.156 -20.594 1 91.5 476 LEU A C 1
ATOM 3756 O O . LEU A 1 476 ? -31.453 -41.719 -20.359 1 91.5 476 LEU A O 1
ATOM 3760 N N . ALA A 1 477 ? -29.906 -42.625 -21.812 1 90.06 477 ALA A N 1
ATOM 3761 C CA . ALA A 1 477 ? -30.875 -42.781 -22.891 1 90.06 477 ALA A CA 1
ATOM 3762 C C . ALA A 1 477 ? -31.984 -43.75 -22.5 1 90.06 477 ALA A C 1
ATOM 3764 O O . ALA A 1 477 ? -33.156 -43.5 -22.781 1 90.06 477 ALA A O 1
ATOM 3765 N N . LEU A 1 478 ? -31.609 -44.781 -21.875 1 87.94 478 LEU A N 1
ATOM 3766 C CA . LEU A 1 478 ? -32.594 -45.781 -21.422 1 87.94 478 LEU A CA 1
ATOM 3767 C C . LEU A 1 478 ? -33.5 -45.188 -20.328 1 87.94 478 LEU A C 1
ATOM 3769 O O . LEU A 1 478 ? -34.688 -45.5 -20.297 1 87.94 478 LEU A O 1
ATOM 3773 N N . ALA A 1 479 ? -32.969 -44.438 -19.469 1 83.5 479 ALA A N 1
ATOM 3774 C CA . ALA A 1 479 ? -33.719 -43.844 -18.375 1 83.5 479 ALA A CA 1
ATOM 3775 C C . ALA A 1 479 ? -34.719 -42.812 -18.906 1 83.5 479 ALA A C 1
ATOM 3777 O O . ALA A 1 479 ? -35.781 -42.625 -18.328 1 83.5 479 ALA A O 1
ATOM 3778 N N . THR A 1 480 ? -34.344 -42.188 -19.953 1 75.81 480 THR A N 1
ATOM 3779 C CA . THR A 1 480 ? -35.219 -41.156 -20.531 1 75.81 480 THR A CA 1
ATOM 3780 C C . THR A 1 480 ? -36.281 -41.812 -21.406 1 75.81 480 THR A C 1
ATOM 3782 O O . THR A 1 480 ? -37.375 -41.281 -21.531 1 75.81 480 THR A O 1
ATOM 3785 N N . ASP A 1 481 ? -35.875 -42.938 -22.25 1 66.56 481 ASP A N 1
ATOM 3786 C CA . ASP A 1 481 ? -36.781 -43.594 -23.156 1 66.56 481 ASP A CA 1
ATOM 3787 C C . ASP A 1 481 ? -37.875 -44.344 -22.375 1 66.56 481 ASP A C 1
ATOM 3789 O O . ASP A 1 481 ? -39 -44.531 -22.891 1 66.56 481 ASP A O 1
ATOM 3793 N N . GLY A 1 482 ? -37.469 -45.125 -21.297 1 56.84 482 GLY A N 1
ATOM 3794 C CA . GLY A 1 482 ? -38.5 -45.875 -20.625 1 56.84 482 GLY A CA 1
ATOM 3795 C C . GLY A 1 482 ? -39.75 -45.031 -20.375 1 56.84 482 GLY A C 1
ATOM 3796 O O . GLY A 1 482 ? -40.75 -45.562 -19.875 1 56.84 482 GLY A O 1
ATOM 3797 N N . GLY A 1 483 ? -39.656 -43.75 -20.375 1 45.59 483 GLY A N 1
ATOM 3798 C CA . GLY A 1 483 ? -41 -43.156 -20.266 1 45.59 483 GLY A CA 1
ATOM 3799 C C . GLY A 1 483 ? -41.781 -43.281 -21.547 1 45.59 483 GLY A C 1
ATOM 3800 O O . GLY A 1 483 ? -43 -43.562 -21.5 1 45.59 483 GLY A O 1
ATOM 3801 N N . GLU A 1 484 ? -41.562 -42.5 -22.719 1 42.88 484 GLU A N 1
ATOM 3802 C CA . GLU A 1 484 ? -42.531 -42.531 -23.812 1 42.88 484 GLU A CA 1
ATOM 3803 C C . GLU A 1 484 ? -42.156 -43.594 -24.844 1 42.88 484 GLU A C 1
ATOM 3805 O O . GLU A 1 484 ? -40.969 -43.719 -25.219 1 42.88 484 GLU A O 1
ATOM 3810 N N . GLU A 1 485 ? -42.969 -44.688 -25.141 1 41.28 485 GLU A N 1
ATOM 3811 C CA . GLU A 1 485 ? -43.062 -45.781 -26.094 1 41.28 485 GLU A CA 1
ATOM 3812 C C . GLU A 1 485 ? -42.625 -45.344 -27.484 1 41.28 485 GLU A C 1
ATOM 3814 O O . GLU A 1 485 ? -42.375 -46.188 -28.359 1 41.28 485 GLU A O 1
ATOM 3819 N N . GLY A 1 486 ? -43.25 -44.219 -28.156 1 38.84 486 GLY A N 1
ATOM 3820 C CA . GLY A 1 486 ? -43.594 -44.125 -29.562 1 38.84 486 GLY A CA 1
ATOM 3821 C C . GLY A 1 486 ? -42.344 -44.062 -30.453 1 38.84 486 GLY A C 1
ATOM 3822 O O . GLY A 1 486 ? -42.25 -44.781 -31.453 1 38.84 486 GLY A O 1
ATOM 3823 N N . ARG A 1 487 ? -41.812 -42.688 -31.078 1 41.22 487 ARG A N 1
ATOM 3824 C CA . ARG A 1 487 ? -41.344 -42.5 -32.438 1 41.22 487 ARG A CA 1
ATOM 3825 C C . ARG A 1 487 ? -39.875 -42.938 -32.562 1 41.22 487 ARG A C 1
ATOM 3827 O O . ARG A 1 487 ? -39 -42.406 -31.844 1 41.22 487 ARG A O 1
ATOM 3834 N N . PRO A 1 488 ? -39.562 -43.938 -33.156 1 40.19 488 PRO A N 1
ATOM 3835 C CA . PRO A 1 488 ? -38.219 -44.531 -33.406 1 40.19 488 PRO A CA 1
ATOM 3836 C C . PRO A 1 488 ? -37.188 -43.469 -33.812 1 40.19 488 PRO A C 1
ATOM 3838 O O . PRO A 1 488 ? -36 -43.594 -33.438 1 40.19 488 PRO A O 1
ATOM 3841 N N . ASP A 1 489 ? -37.469 -42.781 -34.875 1 43.53 489 ASP A N 1
ATOM 3842 C CA . ASP A 1 489 ? -36.562 -41.969 -35.656 1 43.53 489 ASP A CA 1
ATOM 3843 C C . ASP A 1 489 ? -35.938 -40.875 -34.781 1 43.53 489 ASP A C 1
ATOM 3845 O O . ASP A 1 489 ? -34.906 -40.281 -35.156 1 43.53 489 ASP A O 1
ATOM 3849 N N . ALA A 1 490 ? -36.688 -40.219 -33.969 1 42.91 490 ALA A N 1
ATOM 3850 C CA . ALA A 1 490 ? -36.312 -39.094 -33.094 1 42.91 490 ALA A CA 1
ATOM 3851 C C . ALA A 1 490 ? -35.312 -39.531 -32.031 1 42.91 490 ALA A C 1
ATOM 3853 O O . ALA A 1 490 ? -34.812 -38.719 -31.281 1 42.91 490 ALA A O 1
ATOM 3854 N N . CYS A 1 491 ? -34.969 -40.75 -31.984 1 44.03 491 CYS A N 1
ATOM 3855 C CA . CYS A 1 491 ? -34.156 -41.375 -30.938 1 44.03 491 CYS A CA 1
ATOM 3856 C C . CYS A 1 491 ? -32.656 -41.156 -31.203 1 44.03 491 CYS A C 1
ATOM 3858 O O . CYS A 1 491 ? -31.875 -41 -30.281 1 44.03 491 CYS A O 1
ATOM 3860 N N . GLY A 1 492 ? -32.156 -41.188 -32.469 1 48.03 492 GLY A N 1
ATOM 3861 C CA . GLY A 1 492 ? -30.734 -41.031 -32.812 1 48.03 492 GLY A CA 1
ATOM 3862 C C . GLY A 1 492 ? -30.203 -39.656 -32.5 1 48.03 492 GLY A C 1
ATOM 3863 O O . GLY A 1 492 ? -29.094 -39.531 -31.984 1 48.03 492 GLY A O 1
ATOM 3864 N N . THR A 1 493 ? -30.812 -38.594 -33.031 1 53.34 493 THR A N 1
ATOM 3865 C CA . THR A 1 493 ? -30.469 -37.188 -32.812 1 53.34 493 THR A CA 1
ATOM 3866 C C . THR A 1 493 ? -30.438 -36.875 -31.312 1 53.34 493 THR A C 1
ATOM 3868 O O . THR A 1 493 ? -29.594 -36.094 -30.844 1 53.34 493 THR A O 1
ATOM 3871 N N . ASP A 1 494 ? -31.078 -37.719 -30.625 1 74.44 494 ASP A N 1
ATOM 3872 C CA . ASP A 1 494 ? -31.219 -37.5 -29.188 1 74.44 494 ASP A CA 1
ATOM 3873 C C . ASP A 1 494 ? -30.047 -38.094 -28.406 1 74.44 494 ASP A C 1
ATOM 3875 O O . ASP A 1 494 ? -29.531 -37.469 -27.484 1 74.44 494 ASP A O 1
ATOM 3879 N N . HIS A 1 495 ? -29.484 -39.156 -29.156 1 82.88 495 HIS A N 1
ATOM 3880 C CA . HIS A 1 495 ? -28.375 -39.812 -28.484 1 82.88 495 HIS A CA 1
ATOM 3881 C C . HIS A 1 495 ? -27.094 -38.969 -28.609 1 82.88 495 HIS A C 1
ATOM 3883 O O . HIS A 1 495 ? -26.328 -38.875 -27.641 1 82.88 495 HIS A O 1
ATOM 3889 N N . GLU A 1 496 ? -26.984 -38.438 -29.781 1 86.75 496 GLU A N 1
ATOM 3890 C CA . GLU A 1 496 ? -25.812 -37.594 -30.016 1 86.75 496 GLU A CA 1
ATOM 3891 C C . GLU A 1 496 ? -25.828 -36.344 -29.156 1 86.75 496 GLU A C 1
ATOM 3893 O O . GLU A 1 496 ? -24.797 -35.938 -28.641 1 86.75 496 GLU A O 1
ATOM 3898 N N . SER A 1 497 ? -26.969 -35.812 -29.078 1 88.31 497 SER A N 1
ATOM 3899 C CA . SER A 1 497 ? -27.109 -34.625 -28.219 1 88.31 497 SER A CA 1
ATOM 3900 C C . SER A 1 497 ? -26.828 -34.969 -26.766 1 88.31 497 SER A C 1
ATOM 3902 O O . SER A 1 497 ? -26.188 -34.219 -26.047 1 88.31 497 SER A O 1
ATOM 3904 N N . LEU A 1 498 ? -27.312 -36.094 -26.422 1 90.69 498 LEU A N 1
ATOM 3905 C CA . LEU A 1 498 ? -27.078 -36.562 -25.047 1 90.69 498 LEU A CA 1
ATOM 3906 C C . LEU A 1 498 ? -25.594 -36.812 -24.812 1 90.69 498 LEU A C 1
ATOM 3908 O O . LEU A 1 498 ? -25.078 -36.469 -23.75 1 90.69 498 LEU A O 1
ATOM 3912 N N . ARG A 1 499 ? -25 -37.406 -25.766 1 91.38 499 ARG A N 1
ATOM 3913 C CA . ARG A 1 499 ? -23.562 -37.688 -25.656 1 91.38 499 ARG A CA 1
ATOM 3914 C C . ARG A 1 499 ? -22.781 -36.375 -25.469 1 91.38 499 ARG A C 1
ATOM 3916 O O . ARG A 1 499 ? -21.906 -36.312 -24.609 1 91.38 499 ARG A O 1
ATOM 3923 N N . ARG A 1 500 ? -23.125 -35.406 -26.25 1 91.44 500 ARG A N 1
ATOM 3924 C CA . ARG A 1 500 ? -22.453 -34.125 -26.156 1 91.44 500 ARG A CA 1
ATOM 3925 C C . ARG A 1 500 ? -22.641 -33.5 -24.781 1 91.44 500 ARG A C 1
ATOM 3927 O O . ARG A 1 500 ? -21.703 -32.969 -24.203 1 91.44 500 ARG A O 1
ATOM 3934 N N . GLU A 1 501 ? -23.781 -33.531 -24.312 1 91.38 501 GLU A N 1
ATOM 3935 C CA . GLU A 1 501 ? -24.109 -32.906 -23.031 1 91.38 501 GLU A CA 1
ATOM 3936 C C . GLU A 1 501 ? -23.406 -33.625 -21.891 1 91.38 501 GLU A C 1
ATOM 3938 O O . GLU A 1 501 ? -22.875 -33 -20.969 1 91.38 501 GLU A O 1
ATOM 3943 N N . VAL A 1 502 ? -23.453 -34.938 -21.969 1 94 502 VAL A N 1
ATOM 3944 C CA . VAL A 1 502 ? -22.797 -35.719 -20.938 1 94 502 VAL A CA 1
ATOM 3945 C C . VAL A 1 502 ? -21.297 -35.438 -20.938 1 94 502 VAL A C 1
ATOM 3947 O O . VAL A 1 502 ? -20.688 -35.219 -19.875 1 94 502 VAL A O 1
ATOM 3950 N N . TRP A 1 503 ? -20.766 -35.438 -22.094 1 93.19 503 TRP A N 1
ATOM 3951 C CA . TRP A 1 503 ? -19.328 -35.188 -22.219 1 93.19 503 TRP A CA 1
ATOM 3952 C C . TRP A 1 503 ? -18.969 -33.812 -21.688 1 93.19 503 TRP A C 1
ATOM 3954 O O . TRP A 1 503 ? -17.969 -33.656 -20.984 1 93.19 503 TRP A O 1
ATOM 3964 N N . LEU A 1 504 ? -19.75 -32.844 -22.016 1 92.44 504 LEU A N 1
ATOM 3965 C CA . LEU A 1 504 ? -19.516 -31.484 -21.562 1 92.44 504 LEU A CA 1
ATOM 3966 C C . LEU A 1 504 ? -19.578 -31.391 -20.047 1 92.44 504 LEU A C 1
ATOM 3968 O O . LEU A 1 504 ? -18.75 -30.719 -19.422 1 92.44 504 LEU A O 1
ATOM 3972 N N . THR A 1 505 ? -20.531 -31.953 -19.516 1 94.75 505 THR A N 1
ATOM 3973 C CA . THR A 1 505 ? -20.703 -31.922 -18.078 1 94.75 505 THR A CA 1
ATOM 3974 C C . THR A 1 505 ? -19.516 -32.562 -17.375 1 94.75 505 THR A C 1
ATOM 3976 O O . THR A 1 505 ? -18.969 -32 -16.422 1 94.75 505 THR A O 1
ATOM 3979 N N . LEU A 1 506 ? -19.172 -33.719 -17.844 1 95.69 506 LEU A N 1
ATOM 3980 C CA . LEU A 1 506 ? -18.047 -34.438 -17.25 1 95.69 506 LEU A CA 1
ATOM 3981 C C . LEU A 1 506 ? -16.75 -33.656 -17.438 1 95.69 506 LEU A C 1
ATOM 3983 O O . LEU A 1 506 ? -15.891 -33.625 -16.531 1 95.69 506 LEU A O 1
ATOM 3987 N N . HIS A 1 507 ? -16.609 -33.094 -18.578 1 94.31 507 HIS A N 1
ATOM 3988 C CA . HIS A 1 507 ? -15.445 -32.281 -18.844 1 94.31 507 HIS A CA 1
ATOM 3989 C C . HIS A 1 507 ? -15.359 -31.109 -17.859 1 94.31 507 HIS A C 1
ATOM 3991 O O . HIS A 1 507 ? -14.273 -30.812 -17.344 1 94.31 507 HIS A O 1
ATOM 3997 N N . ASP A 1 508 ? -16.406 -30.453 -17.609 1 93.88 508 ASP A N 1
ATOM 3998 C CA . ASP A 1 508 ? -16.453 -29.328 -16.672 1 93.88 508 ASP A CA 1
ATOM 3999 C C . ASP A 1 508 ? -16.062 -29.75 -15.266 1 93.88 508 ASP A C 1
ATOM 4001 O O . ASP A 1 508 ? -15.328 -29.047 -14.578 1 93.88 508 ASP A O 1
ATOM 4005 N N . TRP A 1 509 ? -16.562 -30.859 -14.875 1 95.75 509 TRP A N 1
ATOM 4006 C CA . TRP A 1 509 ? -16.266 -31.359 -13.539 1 95.75 509 TRP A CA 1
ATOM 4007 C C . TRP A 1 509 ? -14.789 -31.75 -13.414 1 95.75 509 TRP A C 1
ATOM 4009 O O . TRP A 1 509 ? -14.18 -31.562 -12.359 1 95.75 509 TRP A O 1
ATOM 4019 N N . CYS A 1 510 ? -14.242 -32.312 -14.461 1 95.06 510 CYS A N 1
ATOM 4020 C CA . CYS A 1 510 ? -12.828 -32.625 -14.469 1 95.06 510 CYS A CA 1
ATOM 4021 C C . CYS A 1 510 ? -11.969 -31.375 -14.422 1 95.06 510 CYS A C 1
ATOM 4023 O O . CYS A 1 510 ? -10.977 -31.312 -13.695 1 95.06 510 CYS A O 1
ATOM 4025 N N . ARG A 1 511 ? -12.383 -30.422 -15.188 1 92.88 511 ARG A N 1
ATOM 4026 C CA . ARG A 1 511 ? -11.68 -29.141 -15.195 1 92.88 511 ARG A CA 1
ATOM 4027 C C . ARG A 1 511 ? -11.703 -28.5 -13.812 1 92.88 511 ARG A C 1
ATOM 4029 O O . ARG A 1 511 ? -10.711 -27.906 -13.375 1 92.88 511 ARG A O 1
ATOM 4036 N N . ALA A 1 512 ? -12.805 -28.609 -13.117 1 92.62 512 ALA A N 1
ATOM 4037 C CA . ALA A 1 512 ? -12.969 -28.031 -11.781 1 92.62 512 ALA A CA 1
ATOM 4038 C C . ALA A 1 512 ? -12.203 -28.844 -10.742 1 92.62 512 ALA A C 1
ATOM 4040 O O . ALA A 1 512 ? -12.07 -28.422 -9.594 1 92.62 512 ALA A O 1
ATOM 4041 N N . GLY A 1 513 ? -11.75 -30.016 -11.148 1 92.44 513 GLY A N 1
ATOM 4042 C CA . GLY A 1 513 ? -10.961 -30.844 -10.258 1 92.44 513 GLY A CA 1
ATOM 4043 C C . GLY A 1 513 ? -11.797 -31.781 -9.406 1 92.44 513 GLY A C 1
ATOM 4044 O O . GLY A 1 513 ? -11.305 -32.344 -8.438 1 92.44 513 GLY A O 1
ATOM 4045 N N . LEU A 1 514 ? -13.078 -31.953 -9.742 1 95 514 LEU A N 1
ATOM 4046 C CA . LEU A 1 514 ? -13.969 -32.812 -8.969 1 95 514 LEU A CA 1
ATOM 4047 C C . LEU A 1 514 ? -13.836 -34.25 -9.414 1 95 514 LEU A C 1
ATOM 4049 O O . LEU A 1 514 ? -14.055 -35.188 -8.625 1 95 514 LEU A O 1
ATOM 4053 N N . LEU A 1 515 ? -13.57 -34.469 -10.703 1 95.12 515 LEU A N 1
ATOM 4054 C CA . LEU A 1 515 ? -13.32 -35.781 -11.297 1 95.12 515 LEU A CA 1
ATOM 4055 C C . LEU A 1 515 ? -11.945 -35.844 -11.945 1 95.12 515 LEU A C 1
ATOM 4057 O O . LEU A 1 515 ? -11.336 -34.812 -12.203 1 95.12 515 LEU A O 1
ATOM 4061 N N . CYS A 1 516 ? -11.445 -36.969 -12.117 1 94.25 516 CYS A N 1
ATOM 4062 C CA . CYS A 1 516 ? -10.219 -37.188 -12.875 1 94.25 516 CYS A CA 1
ATOM 4063 C C . CYS A 1 516 ? -10.281 -38.5 -13.648 1 94.25 516 CYS A C 1
ATOM 4065 O O . CYS A 1 516 ? -11.117 -39.344 -13.359 1 94.25 516 CYS A O 1
ATOM 4067 N N . GLN A 1 517 ? -9.539 -38.531 -14.727 1 93.81 517 GLN A N 1
ATOM 4068 C CA . GLN A 1 517 ? -9.422 -39.812 -15.406 1 93.81 517 GLN A CA 1
ATOM 4069 C C . GLN A 1 517 ? -8.859 -40.906 -14.477 1 93.81 517 GLN A C 1
ATOM 4071 O O . GLN A 1 517 ? -7.891 -40.656 -13.758 1 93.81 517 GLN A O 1
ATOM 4076 N N . ARG A 1 518 ? -9.484 -42 -14.477 1 90.12 518 ARG A N 1
ATOM 4077 C CA . ARG A 1 518 ? -9.094 -43.062 -13.578 1 90.12 518 ARG A CA 1
ATOM 4078 C C . ARG A 1 518 ? -7.715 -43.625 -13.953 1 90.12 518 ARG A C 1
ATOM 4080 O O . ARG A 1 518 ? -7.492 -44.031 -15.094 1 90.12 518 ARG A O 1
ATOM 4087 N N . GLY A 1 519 ? -6.793 -43.562 -13.086 1 81.88 519 GLY A N 1
ATOM 4088 C CA . GLY A 1 519 ? -5.449 -44.062 -13.289 1 81.88 519 GLY A CA 1
ATOM 4089 C C . GLY A 1 519 ? -5.262 -45.469 -12.734 1 81.88 519 GLY A C 1
ATOM 4090 O O . GLY A 1 519 ? -6.219 -46.094 -12.281 1 81.88 519 GLY A O 1
ATOM 4091 N N . GLU A 1 520 ? -4.129 -46 -12.906 1 75.38 520 GLU A N 1
ATOM 4092 C CA . GLU A 1 520 ? -3.818 -47.344 -12.453 1 75.38 520 GLU A CA 1
ATOM 4093 C C . GLU A 1 520 ? -3.873 -47.438 -10.938 1 75.38 520 GLU A C 1
ATOM 4095 O O . GLU A 1 520 ? -4.324 -48.469 -10.391 1 75.38 520 GLU A O 1
ATOM 4100 N N . ARG A 1 521 ? -3.496 -46.438 -10.227 1 71.38 521 ARG A N 1
ATOM 4101 C CA . ARG A 1 521 ? -3.492 -46.438 -8.773 1 71.38 521 ARG A CA 1
ATOM 4102 C C . ARG A 1 521 ? -4.914 -46.469 -8.219 1 71.38 521 ARG A C 1
ATOM 4104 O O . ARG A 1 521 ? -5.176 -47.125 -7.211 1 71.38 521 ARG A O 1
ATOM 4111 N N . VAL A 1 522 ? -5.762 -45.781 -8.836 1 62.97 522 VAL A N 1
ATOM 4112 C CA . VAL A 1 522 ? -7.145 -45.719 -8.375 1 62.97 522 VAL A CA 1
ATOM 4113 C C . VAL A 1 522 ? -7.871 -47 -8.688 1 62.97 522 VAL A C 1
ATOM 4115 O O . VAL A 1 522 ? -8.664 -47.5 -7.879 1 62.97 522 VAL A O 1
ATOM 4118 N N . ALA A 1 523 ? -7.43 -47.719 -9.766 1 57.94 523 ALA A N 1
ATOM 4119 C CA . ALA A 1 523 ? -8.07 -48.969 -10.195 1 57.94 523 ALA A CA 1
ATOM 4120 C C . ALA A 1 523 ? -7.719 -50.125 -9.25 1 57.94 523 ALA A C 1
ATOM 4122 O O . ALA A 1 523 ? -8.539 -51 -9.023 1 57.94 523 ALA A O 1
ATOM 4123 N N . THR A 1 524 ? -6.355 -50.094 -8.773 1 52.72 524 THR A N 1
ATOM 4124 C CA . THR A 1 524 ? -5.922 -51.219 -7.938 1 52.72 524 THR A CA 1
ATOM 4125 C C . THR A 1 524 ? -6.359 -51 -6.488 1 52.72 524 THR A C 1
ATOM 4127 O O . THR A 1 524 ? -6.105 -51.875 -5.629 1 52.72 524 THR A O 1
ATOM 4130 N N . GLY A 1 525 ? -7.289 -50.156 -6.195 1 52.22 525 GLY A N 1
ATOM 4131 C CA . GLY A 1 525 ? -7.816 -49.938 -4.855 1 52.22 525 GLY A CA 1
ATOM 4132 C C . GLY A 1 525 ? -6.789 -49.406 -3.887 1 52.22 525 GLY A C 1
ATOM 4133 O O . GLY A 1 525 ? -6.996 -49.438 -2.67 1 52.22 525 GLY A O 1
ATOM 4134 N N . ALA A 1 526 ? -5.512 -49.375 -4.18 1 47.56 526 ALA A N 1
ATOM 4135 C CA . ALA A 1 526 ? -4.453 -49 -3.25 1 47.56 526 ALA A CA 1
ATOM 4136 C C . ALA A 1 526 ? -4.766 -47.656 -2.59 1 47.56 526 ALA A C 1
ATOM 4138 O O . ALA A 1 526 ? -4.395 -47.406 -1.437 1 47.56 526 ALA A O 1
ATOM 4139 N N . ILE A 1 527 ? -5.023 -46.562 -3.184 1 47.25 527 ILE A N 1
ATOM 4140 C CA . ILE A 1 527 ? -5.402 -45.312 -2.553 1 47.25 527 ILE A CA 1
ATOM 4141 C C . ILE A 1 527 ? -6.922 -45.156 -2.582 1 47.25 527 ILE A C 1
ATOM 4143 O O . ILE A 1 527 ? -7.551 -45.344 -3.627 1 47.25 527 ILE A O 1
ATOM 4147 N N . GLU A 1 528 ? -7.645 -45.562 -1.563 1 43.81 528 GLU A N 1
ATOM 4148 C CA . GLU A 1 528 ? -9.047 -45.156 -1.525 1 43.81 528 GLU A CA 1
ATOM 4149 C C . GLU A 1 528 ? -9.266 -43.812 -2.225 1 43.81 528 GLU A C 1
ATOM 4151 O O . GLU A 1 528 ? -8.508 -42.875 -2.008 1 43.81 528 GLU A O 1
ATOM 4156 N N . PRO A 1 529 ? -9.93 -43.906 -3.457 1 42 529 PRO A N 1
ATOM 4157 C CA . PRO A 1 529 ? -10.094 -42.656 -4.219 1 42 529 PRO A CA 1
ATOM 4158 C C . PRO A 1 529 ? -10.016 -41.406 -3.336 1 42 529 PRO A C 1
ATOM 4160 O O . PRO A 1 529 ? -9.781 -40.312 -3.838 1 42 529 PRO A O 1
ATOM 4163 N N . GLY A 1 530 ? -10.648 -41.406 -2.219 1 38.94 530 GLY A N 1
ATOM 4164 C CA . GLY A 1 530 ? -10.797 -40.281 -1.312 1 38.94 530 GLY A CA 1
ATOM 4165 C C . GLY A 1 530 ? -9.508 -39.906 -0.606 1 38.94 530 GLY A C 1
ATOM 4166 O O . GLY A 1 530 ? -9.469 -38.938 0.171 1 38.94 530 GLY A O 1
ATOM 4167 N N . ALA A 1 531 ? -8.695 -40.969 -0.269 1 36.28 531 ALA A N 1
ATOM 4168 C CA . ALA A 1 531 ? -7.535 -40.719 0.584 1 36.28 531 ALA A CA 1
ATOM 4169 C C . ALA A 1 531 ? -6.375 -40.125 -0.224 1 36.28 531 ALA A C 1
ATOM 4171 O O . ALA A 1 531 ? -5.578 -40.875 -0.792 1 36.28 531 ALA A O 1
ATOM 4172 N N . GLY A 1 532 ? -6.656 -39.375 -1.214 1 35.5 532 GLY A N 1
ATOM 4173 C CA . GLY A 1 532 ? -5.547 -38.844 -1.998 1 35.5 532 GLY A CA 1
ATOM 4174 C C . GLY A 1 532 ? -4.277 -38.656 -1.188 1 35.5 532 GLY A C 1
ATOM 4175 O O . GLY A 1 532 ? -4.328 -38.531 0.038 1 35.5 532 GLY A O 1
ATOM 4176 N N . PRO A 1 533 ? -3.234 -39.406 -1.703 1 33.59 533 PRO A N 1
ATOM 4177 C CA . PRO A 1 533 ? -2.012 -39.094 -0.958 1 33.59 533 PRO A CA 1
ATOM 4178 C C . PRO A 1 533 ? -1.954 -37.625 -0.491 1 33.59 533 PRO A C 1
ATOM 4180 O O . PRO A 1 533 ? -2.588 -36.781 -1.093 1 33.59 533 PRO A O 1
ATOM 4183 N N . ALA A 1 534 ? -1.705 -37.438 0.785 1 32.25 534 ALA A N 1
ATOM 4184 C CA . ALA A 1 534 ? -1.437 -36.094 1.28 1 32.25 534 ALA A CA 1
ATOM 4185 C C . ALA A 1 534 ? -0.716 -35.25 0.229 1 32.25 534 ALA A C 1
ATOM 4187 O O . ALA A 1 534 ? 0.149 -35.781 -0.491 1 32.25 534 ALA A O 1
ATOM 4188 N N . PRO A 1 535 ? -1.387 -34.375 -0.572 1 32.34 535 PRO A N 1
ATOM 4189 C CA . PRO A 1 535 ? -0.55 -33.531 -1.432 1 32.34 535 PRO A CA 1
ATOM 4190 C C . PRO A 1 535 ? 0.935 -33.625 -1.092 1 32.34 535 PRO A C 1
ATOM 4192 O O . PRO A 1 535 ? 1.294 -33.812 0.076 1 32.34 535 PRO A O 1
ATOM 4195 N N . GLU A 1 536 ? 1.665 -34.406 -1.854 1 30.92 536 GLU A N 1
ATOM 4196 C CA . GLU A 1 536 ? 3.086 -34.125 -1.674 1 30.92 536 GLU A CA 1
ATOM 4197 C C . GLU A 1 536 ? 3.299 -32.75 -1.062 1 30.92 536 GLU A C 1
ATOM 4199 O O . GLU A 1 536 ? 2.605 -31.781 -1.42 1 30.92 536 GLU A O 1
ATOM 4204 N N . ALA A 1 537 ? 3.76 -32.688 0.151 1 32.53 537 ALA A N 1
ATOM 4205 C CA . ALA A 1 537 ? 4.105 -31.625 1.086 1 32.53 537 ALA A CA 1
ATOM 4206 C C . ALA A 1 537 ? 4.641 -30.406 0.347 1 32.53 537 ALA A C 1
ATOM 4208 O O . ALA A 1 537 ? 5.406 -29.609 0.91 1 32.53 537 ALA A O 1
ATOM 4209 N N . THR A 1 538 ? 4.871 -30.516 -0.974 1 32.34 538 THR A N 1
ATOM 4210 C CA . THR A 1 538 ? 5.426 -29.25 -1.428 1 32.34 538 THR A CA 1
ATOM 4211 C C . THR A 1 538 ? 4.473 -28.094 -1.109 1 32.34 538 THR A C 1
ATOM 4213 O O . THR A 1 538 ? 4.656 -26.984 -1.597 1 32.34 538 THR A O 1
ATOM 4216 N N . SER A 1 539 ? 3.16 -28.406 -1.125 1 33.09 539 SER A N 1
ATOM 4217 C CA . SER A 1 539 ? 2.312 -27.266 -0.779 1 33.09 539 SER A CA 1
ATOM 4218 C C . SER A 1 539 ? 2.83 -26.547 0.462 1 33.09 539 SER A C 1
ATOM 4220 O O . SER A 1 539 ? 3.605 -27.125 1.235 1 33.09 539 SER A O 1
ATOM 4222 N N . ALA A 1 540 ? 2.266 -25.453 0.846 1 35.44 540 ALA A N 1
ATOM 4223 C CA . ALA A 1 540 ? 2.625 -24.625 1.991 1 35.44 540 ALA A CA 1
ATOM 4224 C C . ALA A 1 540 ? 2.639 -25.438 3.279 1 35.44 540 ALA A C 1
ATOM 4226 O O . ALA A 1 540 ? 1.584 -25.734 3.854 1 35.44 540 ALA A O 1
ATOM 4227 N N . ALA A 1 541 ? 3.221 -26.688 3.404 1 34.19 541 ALA A N 1
ATOM 4228 C CA . ALA A 1 541 ? 3.5 -27.203 4.742 1 34.19 541 ALA A CA 1
ATOM 4229 C C . ALA A 1 541 ? 3.414 -26.094 5.785 1 34.19 541 ALA A C 1
ATOM 4231 O O . ALA A 1 541 ? 4.188 -25.125 5.746 1 34.19 541 ALA A O 1
ATOM 4232 N N . CYS A 1 542 ? 2.277 -25.75 6.129 1 36.62 542 CYS A N 1
ATOM 4233 C CA . CYS A 1 542 ? 2.283 -25.031 7.398 1 36.62 542 CYS A CA 1
ATOM 4234 C C . CYS A 1 542 ? 3.443 -25.484 8.273 1 36.62 542 CYS A C 1
ATOM 4236 O O . CYS A 1 542 ? 3.453 -26.609 8.766 1 36.62 542 CYS A O 1
ATOM 4238 N N . GLU A 1 543 ? 4.719 -25.312 7.82 1 40.5 543 GLU A N 1
ATOM 4239 C CA . GLU A 1 543 ? 5.887 -25.531 8.672 1 40.5 543 GLU A CA 1
ATOM 4240 C C . GLU A 1 543 ? 5.5 -25.547 10.148 1 40.5 543 GLU A C 1
ATOM 4242 O O . GLU A 1 543 ? 4.719 -24.703 10.602 1 40.5 543 GLU A O 1
ATOM 4247 N N . ALA A 1 544 ? 5.355 -26.734 10.828 1 44 544 ALA A N 1
ATOM 4248 C CA . ALA A 1 544 ? 5.336 -26.75 12.289 1 44 544 ALA A CA 1
ATOM 4249 C C . ALA A 1 544 ? 5.922 -25.469 12.867 1 44 544 ALA A C 1
ATOM 4251 O O . ALA A 1 544 ? 6.895 -24.922 12.328 1 44 544 ALA A O 1
ATOM 4252 N N . PRO A 1 545 ? 5.059 -24.719 13.469 1 49.81 545 PRO A N 1
ATOM 4253 C CA . PRO A 1 545 ? 5.648 -23.562 14.125 1 49.81 545 PRO A CA 1
ATOM 4254 C C . PRO A 1 545 ? 7.07 -23.812 14.617 1 49.81 545 PRO A C 1
ATOM 4256 O O . PRO A 1 545 ? 7.309 -24.797 15.328 1 49.81 545 PRO A O 1
ATOM 4259 N N . ALA A 1 546 ? 8.039 -23.641 13.703 1 58.59 546 ALA A N 1
ATOM 4260 C CA . ALA A 1 546 ? 9.414 -23.734 14.188 1 58.59 546 ALA A CA 1
ATOM 4261 C C . ALA A 1 546 ? 9.523 -23.234 15.625 1 58.59 546 ALA A C 1
ATOM 4263 O O . ALA A 1 546 ? 8.836 -22.281 16.016 1 58.59 546 ALA A O 1
ATOM 4264 N N . ALA A 1 547 ? 9.992 -24.172 16.469 1 72.62 547 ALA A N 1
ATOM 4265 C CA . ALA A 1 547 ? 10.195 -23.859 17.875 1 72.62 547 ALA A CA 1
ATOM 4266 C C . ALA A 1 547 ? 10.93 -22.531 18.047 1 72.62 547 ALA A C 1
ATOM 4268 O O . ALA A 1 547 ? 11.961 -22.297 17.391 1 72.62 547 ALA A O 1
ATOM 4269 N N . ARG A 1 548 ? 10.258 -21.656 18.594 1 81.38 548 ARG A N 1
ATOM 4270 C CA . ARG A 1 548 ? 10.852 -20.375 18.969 1 81.38 548 ARG A CA 1
ATOM 4271 C C . ARG A 1 548 ? 12.18 -20.562 19.688 1 81.38 548 ARG A C 1
ATOM 4273 O O . ARG A 1 548 ? 12.32 -21.469 20.5 1 81.38 548 ARG A O 1
ATOM 4280 N N . ARG A 1 549 ? 13.164 -19.922 19.156 1 89.31 549 ARG A N 1
ATOM 4281 C CA . ARG A 1 549 ? 14.461 -19.891 19.828 1 89.31 549 ARG A CA 1
ATOM 4282 C C . ARG A 1 549 ? 14.766 -18.516 20.391 1 89.31 549 ARG A C 1
ATOM 4284 O O . ARG A 1 549 ? 14.328 -17.5 19.844 1 89.31 549 ARG A O 1
ATOM 4291 N N . LEU A 1 550 ? 15.406 -18.562 21.469 1 93.25 550 LEU A N 1
ATOM 4292 C CA . LEU A 1 550 ? 15.766 -17.328 22.156 1 93.25 550 LEU A CA 1
ATOM 4293 C C . LEU A 1 550 ? 17.266 -17.078 22.094 1 93.25 550 LEU A C 1
ATOM 4295 O O . LEU A 1 550 ? 18.062 -18.016 22.25 1 93.25 550 LEU A O 1
ATOM 4299 N N . PHE A 1 551 ? 17.578 -15.883 21.797 1 95.69 551 PHE A N 1
ATOM 4300 C CA . PHE A 1 551 ? 18.984 -15.484 21.703 1 95.69 551 PHE A CA 1
ATOM 4301 C C . PHE A 1 551 ? 19.25 -14.227 22.531 1 95.69 551 PHE A C 1
ATOM 4303 O O . PHE A 1 551 ? 18.328 -13.414 22.734 1 95.69 551 PHE A O 1
ATOM 4310 N N . ALA A 1 552 ? 20.422 -14.141 23.031 1 96 552 ALA A N 1
ATOM 4311 C CA . ALA A 1 552 ? 20.906 -12.891 23.594 1 96 552 ALA A CA 1
ATOM 4312 C C . ALA A 1 552 ? 21.672 -12.078 22.562 1 96 552 ALA A C 1
ATOM 4314 O O . ALA A 1 552 ? 22.609 -12.578 21.938 1 96 552 ALA A O 1
ATOM 4315 N N . LEU A 1 553 ? 21.281 -10.93 22.297 1 95.94 553 LEU A N 1
ATOM 4316 C CA . LEU A 1 553 ? 21.953 -10.008 21.391 1 95.94 553 LEU A CA 1
ATOM 4317 C C . LEU A 1 553 ? 22.656 -8.898 22.172 1 95.94 553 LEU A C 1
ATOM 4319 O O . LEU A 1 553 ? 22.016 -8.195 22.953 1 95.94 553 LEU A O 1
ATOM 4323 N N . ARG A 1 554 ? 23.922 -8.773 21.938 1 95.06 554 ARG A N 1
ATOM 4324 C CA . ARG A 1 554 ? 24.719 -7.844 22.719 1 95.06 554 ARG A CA 1
ATOM 4325 C C . ARG A 1 554 ? 25.328 -6.762 21.828 1 95.06 554 ARG A C 1
ATOM 4327 O O . ARG A 1 554 ? 25.766 -7.043 20.719 1 95.06 554 ARG A O 1
ATOM 4334 N N . LEU A 1 555 ? 25.266 -5.508 22.312 1 94.19 555 LEU A N 1
ATOM 4335 C CA . LEU A 1 555 ? 25.906 -4.371 21.656 1 94.19 555 LEU A CA 1
ATOM 4336 C C . LEU A 1 555 ? 26.219 -3.264 22.656 1 94.19 555 LEU A C 1
ATOM 4338 O O . LEU A 1 555 ? 25.328 -2.84 23.422 1 94.19 555 LEU A O 1
ATOM 4342 N N . ALA A 1 556 ? 27.406 -2.82 22.703 1 92.94 556 ALA A N 1
ATOM 4343 C CA . ALA A 1 556 ? 27.844 -1.694 23.516 1 92.94 556 ALA A CA 1
ATOM 4344 C C . ALA A 1 556 ? 27.453 -1.886 24.984 1 92.94 556 ALA A C 1
ATOM 4346 O O . ALA A 1 556 ? 26.875 -0.985 25.594 1 92.94 556 ALA A O 1
ATOM 4347 N N . GLY A 1 557 ? 27.609 -3.057 25.469 1 90.12 557 GLY A N 1
ATOM 4348 C CA . GLY A 1 557 ? 27.375 -3.348 26.875 1 90.12 557 GLY A CA 1
ATOM 4349 C C . GLY A 1 557 ? 25.922 -3.598 27.219 1 90.12 557 GLY A C 1
ATOM 4350 O O . GLY A 1 557 ? 25.594 -3.895 28.359 1 90.12 557 GLY A O 1
ATOM 4351 N N . GLN A 1 558 ? 25.125 -3.451 26.266 1 93.38 558 GLN A N 1
ATOM 4352 C CA . GLN A 1 558 ? 23.703 -3.729 26.469 1 93.38 558 GLN A CA 1
ATOM 4353 C C . GLN A 1 558 ? 23.312 -5.082 25.891 1 93.38 558 GLN A C 1
ATOM 4355 O O . GLN A 1 558 ? 23.969 -5.57 24.953 1 93.38 558 GLN A O 1
ATOM 4360 N N . GLU A 1 559 ? 22.297 -5.684 26.531 1 94.88 559 GLU A N 1
ATOM 4361 C CA . GLU A 1 559 ? 21.844 -7.008 26.109 1 94.88 559 GLU A CA 1
ATOM 4362 C C . GLU A 1 559 ? 20.344 -7.035 25.891 1 94.88 559 GLU A C 1
ATOM 4364 O O . GLU A 1 559 ? 19.594 -6.453 26.688 1 94.88 559 GLU A O 1
ATOM 4369 N N . TRP A 1 560 ? 19.906 -7.621 24.844 1 95.62 560 TRP A N 1
ATOM 4370 C CA . TRP A 1 560 ? 18.5 -7.805 24.516 1 95.62 560 TRP A CA 1
ATOM 4371 C C . TRP A 1 560 ? 18.156 -9.281 24.344 1 95.62 560 TRP A C 1
ATOM 4373 O O . TRP A 1 560 ? 19.016 -10.07 23.938 1 95.62 560 TRP A O 1
ATOM 4383 N N . ALA A 1 561 ? 16.953 -9.672 24.703 1 95.5 561 ALA A N 1
ATOM 4384 C CA . ALA A 1 561 ? 16.453 -11.008 24.391 1 95.5 561 ALA A CA 1
ATOM 4385 C C . ALA A 1 561 ? 15.766 -11.031 23.031 1 95.5 561 ALA A C 1
ATOM 4387 O O . ALA A 1 561 ? 14.719 -10.391 22.859 1 95.5 561 ALA A O 1
ATOM 4388 N N . LEU A 1 562 ? 16.281 -11.758 22.094 1 95.94 562 LEU A N 1
ATOM 4389 C CA . LEU A 1 562 ? 15.742 -11.844 20.75 1 95.94 562 LEU A CA 1
ATOM 4390 C C . LEU A 1 562 ? 15.039 -13.18 20.531 1 95.94 562 LEU A C 1
ATOM 4392 O O . LEU A 1 562 ? 15.641 -14.242 20.703 1 95.94 562 LEU A O 1
ATOM 4396 N N . SER A 1 563 ? 13.758 -13.078 20.219 1 94.38 563 SER A N 1
ATOM 4397 C CA . SER A 1 563 ? 12.984 -14.273 19.906 1 94.38 563 SER A CA 1
ATOM 4398 C C . SER A 1 563 ? 12.812 -14.43 18.391 1 94.38 563 SER A C 1
ATOM 4400 O O . SER A 1 563 ? 12.359 -13.5 17.719 1 94.38 563 SER A O 1
ATOM 4402 N N . VAL A 1 564 ? 13.211 -15.602 17.844 1 95 564 VAL A N 1
ATOM 4403 C CA . VAL A 1 564 ? 13.094 -15.883 16.406 1 95 564 VAL A CA 1
ATOM 4404 C C . VAL A 1 564 ? 12.742 -17.359 16.203 1 95 564 VAL A C 1
ATOM 4406 O O . VAL A 1 564 ? 13.312 -18.234 16.859 1 95 564 VAL A O 1
ATOM 4409 N N . ALA A 1 565 ? 11.812 -17.609 15.336 1 93.69 565 ALA A N 1
ATOM 4410 C CA . ALA A 1 565 ? 11.406 -18.984 15.102 1 93.69 565 ALA A CA 1
ATOM 4411 C C . ALA A 1 565 ? 11.859 -19.469 13.719 1 93.69 565 ALA A C 1
ATOM 4413 O O . ALA A 1 565 ? 12.172 -20.641 13.531 1 93.69 565 ALA A O 1
ATOM 4414 N N . SER A 1 566 ? 11.969 -18.641 12.75 1 94.38 566 SER A N 1
ATOM 4415 C CA . SER A 1 566 ? 12.312 -18.969 11.367 1 94.38 566 SER A CA 1
ATOM 4416 C C . SER A 1 566 ? 13.773 -19.406 11.25 1 94.38 566 SER A C 1
ATOM 4418 O O . SER A 1 566 ? 14.68 -18.625 11.578 1 94.38 566 SER A O 1
ATOM 4420 N N . ALA A 1 567 ? 13.984 -20.594 10.734 1 95.06 567 ALA A N 1
ATOM 4421 C CA . ALA A 1 567 ? 15.336 -21.125 10.594 1 95.06 567 ALA A CA 1
ATOM 4422 C C . ALA A 1 567 ? 16.172 -20.25 9.648 1 95.06 567 ALA A C 1
ATOM 4424 O O . ALA A 1 567 ? 17.297 -19.891 9.977 1 95.06 567 ALA A O 1
ATOM 4425 N N . PRO A 1 568 ? 15.578 -19.844 8.508 1 96.12 568 PRO A N 1
ATOM 4426 C CA . PRO A 1 568 ? 16.359 -18.953 7.656 1 96.12 568 PRO A CA 1
ATOM 4427 C C . PRO A 1 568 ? 16.703 -17.641 8.344 1 96.12 568 PRO A C 1
ATOM 4429 O O . PRO A 1 568 ? 17.828 -17.125 8.18 1 96.12 568 PRO A O 1
ATOM 4432 N N . ALA A 1 569 ? 15.812 -17.094 9.125 1 96.81 569 ALA A N 1
ATOM 4433 C CA . ALA A 1 569 ? 16.078 -15.844 9.836 1 96.81 569 ALA A CA 1
ATOM 4434 C C . ALA A 1 569 ? 17.188 -16.016 10.867 1 96.81 569 ALA A C 1
ATOM 4436 O O . ALA A 1 569 ? 18.047 -15.156 11.008 1 96.81 569 ALA A O 1
ATOM 4437 N N . ILE A 1 570 ? 17.172 -17.109 11.602 1 96.38 570 ILE A N 1
ATOM 4438 C CA . ILE A 1 570 ? 18.188 -17.406 12.609 1 96.38 570 ILE A CA 1
ATOM 4439 C C . ILE A 1 570 ? 19.562 -17.469 11.945 1 96.38 570 ILE A C 1
ATOM 4441 O O . ILE A 1 570 ? 20.531 -16.859 12.438 1 96.38 570 ILE A O 1
ATOM 4445 N N . ALA A 1 571 ? 19.594 -18.172 10.844 1 95.25 571 ALA A N 1
ATOM 4446 C CA . ALA A 1 571 ? 20.844 -18.312 10.125 1 95.25 571 ALA A CA 1
ATOM 4447 C C . ALA A 1 571 ? 21.375 -16.953 9.672 1 95.25 571 ALA A C 1
ATOM 4449 O O . ALA A 1 571 ? 22.562 -16.656 9.812 1 95.25 571 ALA A O 1
ATOM 4450 N N . ARG A 1 572 ? 20.516 -16.141 9.117 1 95.12 572 ARG A N 1
ATOM 4451 C CA . ARG A 1 572 ? 20.906 -14.828 8.609 1 95.12 572 ARG A CA 1
ATOM 4452 C C . ARG A 1 572 ? 21.391 -13.93 9.742 1 95.12 572 ARG A C 1
ATOM 4454 O O . ARG A 1 572 ? 22.406 -13.234 9.594 1 95.12 572 ARG A O 1
ATOM 4461 N N . LEU A 1 573 ? 20.719 -13.938 10.844 1 96.06 573 LEU A N 1
ATOM 4462 C CA . LEU A 1 573 ? 21.078 -13.109 11.992 1 96.06 573 LEU A CA 1
ATOM 4463 C C . LEU A 1 573 ? 22.375 -13.594 12.625 1 96.06 573 LEU A C 1
ATOM 4465 O O . LEU A 1 573 ? 23.188 -12.789 13.086 1 96.06 573 LEU A O 1
ATOM 4469 N N . ALA A 1 574 ? 22.516 -14.891 12.688 1 94.62 574 ALA A N 1
ATOM 4470 C CA . ALA A 1 574 ? 23.766 -15.445 13.203 1 94.62 574 ALA A CA 1
ATOM 4471 C C . ALA A 1 574 ? 24.953 -15 12.367 1 94.62 574 ALA A C 1
ATOM 4473 O O . ALA A 1 574 ? 26 -14.656 12.906 1 94.62 574 ALA A O 1
ATOM 4474 N N . SER A 1 575 ? 24.781 -15 11.094 1 91.25 575 SER A N 1
ATOM 4475 C CA . SER A 1 575 ? 25.844 -14.547 10.195 1 91.25 575 SER A CA 1
ATOM 4476 C C . SER A 1 575 ? 26.078 -13.047 10.352 1 91.25 575 SER A C 1
ATOM 4478 O O . SER A 1 575 ? 27.219 -12.586 10.297 1 91.25 575 SER A O 1
ATOM 4480 N N . GLY A 1 576 ? 25.078 -12.312 10.586 1 90.56 576 GLY A N 1
ATOM 4481 C CA . GLY A 1 576 ? 25.172 -10.867 10.656 1 90.56 576 GLY A CA 1
ATOM 4482 C C . GLY A 1 576 ? 25.766 -10.367 11.961 1 90.56 576 GLY A C 1
ATOM 4483 O O . GLY A 1 576 ? 26.5 -9.383 11.977 1 90.56 576 GLY A O 1
ATOM 4484 N N . PHE A 1 577 ? 25.469 -11.094 13.023 1 93.56 577 PHE A N 1
ATOM 4485 C CA . PHE A 1 577 ? 25.859 -10.594 14.328 1 93.56 577 PHE A CA 1
ATOM 4486 C C . PHE A 1 577 ? 27.016 -11.406 14.906 1 93.56 577 PHE A C 1
ATOM 4488 O O . PHE A 1 577 ? 27.688 -10.977 15.844 1 93.56 577 PHE A O 1
ATOM 4495 N N . GLY A 1 578 ? 27.25 -12.609 14.391 1 91.38 578 GLY A N 1
ATOM 4496 C CA . GLY A 1 578 ? 28.359 -13.438 14.828 1 91.38 578 GLY A CA 1
ATOM 4497 C C . GLY A 1 578 ? 28.312 -13.773 16.312 1 91.38 578 GLY A C 1
ATOM 4498 O O . GLY A 1 578 ? 27.281 -14.25 16.797 1 91.38 578 GLY A O 1
ATOM 4499 N N . GLU A 1 579 ? 29.312 -13.344 17.031 1 90.5 579 GLU A N 1
ATOM 4500 C CA . GLU A 1 579 ? 29.469 -13.711 18.438 1 90.5 579 GLU A CA 1
ATOM 4501 C C . GLU A 1 579 ? 28.547 -12.867 19.328 1 90.5 579 GLU A C 1
ATOM 4503 O O . GLU A 1 579 ? 28.344 -13.203 20.5 1 90.5 579 GLU A O 1
ATOM 4508 N N . ARG A 1 580 ? 28.031 -11.914 18.797 1 93.62 580 ARG A N 1
ATOM 4509 C CA . ARG A 1 580 ? 27.141 -11.047 19.562 1 93.62 580 ARG A CA 1
ATOM 4510 C C . ARG A 1 580 ? 25.781 -11.695 19.781 1 93.62 580 ARG A C 1
ATOM 4512 O O . ARG A 1 580 ? 25 -11.242 20.609 1 93.62 580 ARG A O 1
ATOM 4519 N N . LEU A 1 581 ? 25.516 -12.664 18.969 1 95.06 581 LEU A N 1
ATOM 4520 C CA . LEU A 1 581 ? 24.281 -13.414 19.094 1 95.06 581 LEU A CA 1
ATOM 4521 C C . LEU A 1 581 ? 24.531 -14.789 19.703 1 95.06 581 LEU A C 1
ATOM 4523 O O . LEU A 1 581 ? 25.141 -15.648 19.078 1 95.06 581 LEU A O 1
ATOM 4527 N N . THR A 1 582 ? 24 -14.961 20.938 1 95.19 582 THR A N 1
ATOM 4528 C CA . THR A 1 582 ? 24.234 -16.219 21.641 1 95.19 582 THR A CA 1
ATOM 4529 C C . THR A 1 582 ? 22.906 -16.797 22.141 1 95.19 582 THR A C 1
ATOM 4531 O O . THR A 1 582 ? 21.984 -16.062 22.484 1 95.19 582 THR A O 1
ATOM 4534 N N . PRO A 1 583 ? 22.812 -18.078 22.172 1 93.69 583 PRO A N 1
ATOM 4535 C CA . PRO A 1 583 ? 21.578 -18.688 22.688 1 93.69 583 PRO A CA 1
ATOM 4536 C C . PRO A 1 583 ? 21.281 -18.281 24.125 1 93.69 583 PRO A C 1
ATOM 4538 O O . PRO A 1 583 ? 22.203 -18.141 24.922 1 93.69 583 PRO A O 1
ATOM 4541 N N . LEU A 1 584 ? 20.078 -18.062 24.344 1 92.12 584 LEU A N 1
ATOM 4542 C CA . LEU A 1 584 ? 19.625 -17.609 25.672 1 92.12 584 LEU A CA 1
ATOM 4543 C C . LEU A 1 584 ? 18.672 -18.625 26.281 1 92.12 584 LEU A C 1
ATOM 4545 O O . LEU A 1 584 ? 17.781 -19.156 25.594 1 92.12 584 LEU A O 1
ATOM 4549 N N . ALA A 1 585 ? 18.875 -18.844 27.625 1 83.44 585 ALA A N 1
ATOM 4550 C CA . ALA A 1 585 ? 17.969 -19.703 28.359 1 83.44 585 ALA A CA 1
ATOM 4551 C C . ALA A 1 585 ? 16.672 -18.969 28.703 1 83.44 585 ALA A C 1
ATOM 4553 O O . ALA A 1 585 ? 16.656 -17.75 28.828 1 83.44 585 ALA A O 1
ATOM 4554 N N . ASP A 1 586 ? 15.555 -19.625 28.828 1 75.75 586 ASP A N 1
ATOM 4555 C CA . ASP A 1 586 ? 14.219 -19.078 29.031 1 75.75 586 ASP A CA 1
ATOM 4556 C C . ASP A 1 586 ? 14.148 -18.266 30.328 1 75.75 586 ASP A C 1
ATOM 4558 O O . ASP A 1 586 ? 13.461 -17.234 30.375 1 75.75 586 ASP A O 1
ATOM 4562 N N . GLU A 1 587 ? 14.891 -18.641 31.312 1 70 587 GLU A N 1
ATOM 4563 C CA . GLU A 1 587 ? 14.805 -18.016 32.625 1 70 587 GLU A CA 1
ATOM 4564 C C . GLU A 1 587 ? 15.383 -16.594 32.594 1 70 587 GLU A C 1
ATOM 4566 O O . GLU A 1 587 ? 14.969 -15.734 33.375 1 70 587 GLU A O 1
ATOM 4571 N N . ALA A 1 588 ? 16.219 -16.328 31.656 1 71.81 588 ALA A N 1
ATOM 4572 C CA . ALA A 1 588 ? 16.922 -15.047 31.625 1 71.81 588 ALA A CA 1
ATOM 4573 C C . ALA A 1 588 ? 16.141 -14.016 30.812 1 71.81 588 ALA A C 1
ATOM 4575 O O . ALA A 1 588 ? 16.422 -12.812 30.875 1 71.81 588 ALA A O 1
ATOM 4576 N N . VAL A 1 589 ? 15.078 -14.367 30.219 1 74.12 589 VAL A N 1
ATOM 4577 C CA . VAL A 1 589 ? 14.367 -13.539 29.266 1 74.12 589 VAL A CA 1
ATOM 4578 C C . VAL A 1 589 ? 13.586 -12.445 29.984 1 74.12 589 VAL A C 1
ATOM 4580 O O . VAL A 1 589 ? 13.453 -11.328 29.484 1 74.12 589 VAL A O 1
ATOM 4583 N N . SER A 1 590 ? 13.188 -12.656 31.203 1 73.75 590 SER A N 1
ATOM 4584 C CA . SER A 1 590 ? 12.25 -11.758 31.875 1 73.75 590 SER A CA 1
ATOM 4585 C C . SER A 1 590 ? 12.93 -10.453 32.281 1 73.75 590 SER A C 1
ATOM 4587 O O . SER A 1 590 ? 12.258 -9.43 32.438 1 73.75 590 SER A O 1
ATOM 4589 N N . ARG A 1 591 ? 14.297 -10.398 32.281 1 79.69 591 ARG A N 1
ATOM 4590 C CA . ARG A 1 591 ? 14.992 -9.211 32.781 1 79.69 591 ARG A CA 1
ATOM 4591 C C . ARG A 1 591 ? 15.539 -8.375 31.641 1 79.69 591 ARG A C 1
ATOM 4593 O O . ARG A 1 591 ? 16.078 -7.285 31.875 1 79.69 591 ARG A O 1
ATOM 4600 N N . LEU A 1 592 ? 15.289 -8.852 30.438 1 90.19 592 LEU A N 1
ATOM 4601 C CA . LEU A 1 592 ? 15.906 -8.164 29.297 1 90.19 592 LEU A CA 1
ATOM 4602 C C . LEU A 1 592 ? 14.844 -7.551 28.391 1 90.19 592 LEU A C 1
ATOM 4604 O O . LEU A 1 592 ? 13.727 -8.07 28.297 1 90.19 592 LEU A O 1
ATOM 4608 N N . PRO A 1 593 ? 15.211 -6.359 27.891 1 91.88 593 PRO A N 1
ATOM 4609 C CA . PRO A 1 593 ? 14.312 -5.883 26.828 1 91.88 593 PRO A CA 1
ATOM 4610 C C . PRO A 1 593 ? 14.141 -6.898 25.703 1 91.88 593 PRO A C 1
ATOM 4612 O O . PRO A 1 593 ? 15.094 -7.602 25.344 1 91.88 593 PRO A O 1
ATOM 4615 N N . ARG A 1 594 ? 12.969 -6.973 25.219 1 92.06 594 ARG A N 1
ATOM 4616 C CA . ARG A 1 594 ? 12.641 -8.062 24.312 1 92.06 594 ARG A CA 1
ATOM 4617 C C . ARG A 1 594 ? 12.539 -7.57 22.875 1 92.06 594 ARG A C 1
ATOM 4619 O O . ARG A 1 594 ? 11.93 -6.531 22.609 1 92.06 594 ARG A O 1
ATOM 4626 N N . LEU A 1 595 ? 13.18 -8.234 21.984 1 95.62 595 LEU A N 1
ATOM 4627 C CA . LEU A 1 595 ? 13.078 -8.086 20.531 1 95.62 595 LEU A CA 1
ATOM 4628 C C . LEU A 1 595 ? 12.492 -9.344 19.891 1 95.62 595 LEU A C 1
ATOM 4630 O O . LEU A 1 595 ? 12.68 -10.445 20.406 1 95.62 595 LEU A O 1
ATOM 4634 N N . ARG A 1 596 ? 11.789 -9.141 18.844 1 95.94 596 ARG A N 1
ATOM 4635 C CA . ARG A 1 596 ? 11.188 -10.305 18.203 1 95.94 596 ARG A CA 1
ATOM 4636 C C . ARG A 1 596 ? 11.242 -10.172 16.688 1 95.94 596 ARG A C 1
ATOM 4638 O O . ARG A 1 596 ? 11.031 -9.086 16.141 1 95.94 596 ARG A O 1
ATOM 4645 N N . VAL A 1 597 ? 11.57 -11.258 16.062 1 97.38 597 VAL A N 1
ATOM 4646 C CA . VAL A 1 597 ? 11.391 -11.398 14.617 1 97.38 597 VAL A CA 1
ATOM 4647 C C . VAL A 1 597 ? 10.109 -12.172 14.336 1 97.38 597 VAL A C 1
ATOM 4649 O O . VAL A 1 597 ? 9.961 -13.32 14.758 1 97.38 597 VAL A O 1
ATOM 4652 N N . LEU A 1 598 ? 9.195 -11.508 13.648 1 96.69 598 LEU A N 1
ATOM 4653 C CA . LEU A 1 598 ? 7.91 -12.125 13.336 1 96.69 598 LEU A CA 1
ATOM 4654 C C . LEU A 1 598 ? 7.824 -12.477 11.859 1 96.69 598 LEU A C 1
ATOM 4656 O O . LEU A 1 598 ? 8.344 -11.75 11.008 1 96.69 598 LEU A O 1
ATOM 4660 N N . ARG A 1 599 ? 7.188 -13.555 11.594 1 95.69 599 ARG A N 1
ATOM 4661 C CA . ARG A 1 599 ? 6.914 -13.938 10.211 1 95.69 599 ARG A CA 1
ATOM 4662 C C . ARG A 1 599 ? 5.594 -13.344 9.727 1 95.69 599 ARG A C 1
ATOM 4664 O O . ARG A 1 599 ? 4.582 -13.43 10.43 1 95.69 599 ARG A O 1
ATOM 4671 N N . GLU A 1 600 ? 5.602 -12.688 8.617 1 94.62 600 GLU A N 1
ATOM 4672 C CA . GLU A 1 600 ? 4.406 -12.211 7.926 1 94.62 600 GLU A CA 1
ATOM 4673 C C . GLU A 1 600 ? 4.059 -13.102 6.738 1 94.62 600 GLU A C 1
ATOM 4675 O O . GLU A 1 600 ? 4.832 -13.992 6.379 1 94.62 600 GLU A O 1
ATOM 4680 N N . ALA A 1 601 ? 2.834 -12.828 6.211 1 89.62 601 ALA A N 1
ATOM 4681 C CA . ALA A 1 601 ? 2.49 -13.562 4.996 1 89.62 601 ALA A CA 1
ATOM 4682 C C . ALA A 1 601 ? 3.545 -13.352 3.912 1 89.62 601 ALA A C 1
ATOM 4684 O O . ALA A 1 601 ? 3.949 -14.305 3.24 1 89.62 601 ALA A O 1
ATOM 4685 N N . ALA A 1 602 ? 4.023 -12.078 3.838 1 93.62 602 ALA A N 1
ATOM 4686 C CA . ALA A 1 602 ? 5.121 -11.742 2.936 1 93.62 602 ALA A CA 1
ATOM 4687 C C . ALA A 1 602 ? 6.281 -11.117 3.699 1 93.62 602 ALA A C 1
ATOM 4689 O O . ALA A 1 602 ? 6.223 -9.945 4.078 1 93.62 602 ALA A O 1
ATOM 4690 N N . GLY A 1 603 ? 7.27 -11.969 3.938 1 96.75 603 GLY A N 1
ATOM 4691 C CA . GLY A 1 603 ? 8.469 -11.43 4.566 1 96.75 603 GLY A CA 1
ATOM 4692 C C . GLY A 1 603 ? 8.43 -11.508 6.078 1 96.75 603 GLY A C 1
ATOM 4693 O O . GLY A 1 603 ? 7.914 -12.469 6.645 1 96.75 603 GLY A O 1
ATOM 4694 N N . TYR A 1 604 ? 9.172 -10.523 6.727 1 97.75 604 TYR A N 1
ATOM 4695 C CA . TYR A 1 604 ? 9.359 -10.539 8.172 1 97.75 604 TYR A CA 1
ATOM 4696 C C . TYR A 1 604 ? 9.016 -9.188 8.781 1 97.75 604 TYR A C 1
ATOM 4698 O O . TYR A 1 604 ? 8.891 -8.188 8.062 1 97.75 604 TYR A O 1
ATOM 4706 N N . ALA A 1 605 ? 8.789 -9.164 10.062 1 97.5 605 ALA A N 1
ATOM 4707 C CA . ALA A 1 605 ? 8.586 -7.945 10.844 1 97.5 605 ALA A CA 1
ATOM 4708 C C . ALA A 1 605 ? 9.445 -7.945 12.102 1 97.5 605 ALA A C 1
ATOM 4710 O O . ALA A 1 605 ? 9.898 -9 12.547 1 97.5 605 ALA A O 1
ATOM 4711 N N . LEU A 1 606 ? 9.766 -6.801 12.562 1 97.31 606 LEU A N 1
ATOM 4712 C CA . LEU A 1 606 ? 10.539 -6.621 13.789 1 97.31 606 LEU A CA 1
ATOM 4713 C C . LEU A 1 606 ? 9.727 -5.879 14.844 1 97.31 606 LEU A C 1
ATOM 4715 O O . LEU A 1 606 ? 9.07 -4.883 14.539 1 97.31 606 LEU A O 1
ATOM 4719 N N . ALA A 1 607 ? 9.727 -6.43 16.016 1 96.62 607 ALA A N 1
ATOM 4720 C CA . ALA A 1 607 ? 9.023 -5.797 17.125 1 96.62 607 ALA A CA 1
ATOM 4721 C C . ALA A 1 607 ? 9.961 -5.559 18.312 1 96.62 607 ALA A C 1
ATOM 4723 O O . ALA A 1 607 ? 10.852 -6.367 18.578 1 96.62 607 ALA A O 1
ATOM 4724 N N . ASP A 1 608 ? 9.914 -4.48 18.969 1 94.62 608 ASP A N 1
ATOM 4725 C CA . ASP A 1 608 ? 10.578 -4.117 20.219 1 94.62 608 ASP A CA 1
ATOM 4726 C C . ASP A 1 608 ? 9.555 -3.863 21.328 1 94.62 608 ASP A C 1
ATOM 4728 O O . ASP A 1 608 ? 8.891 -2.826 21.344 1 94.62 608 ASP A O 1
ATOM 4732 N N . ALA A 1 609 ? 9.523 -4.809 22.172 1 90.94 609 ALA A N 1
ATOM 4733 C CA . ALA A 1 609 ? 8.539 -4.742 23.25 1 90.94 609 ALA A CA 1
ATOM 4734 C C . ALA A 1 609 ? 7.121 -4.688 22.703 1 90.94 609 ALA A C 1
ATOM 4736 O O . ALA A 1 609 ? 6.652 -5.641 22.078 1 90.94 609 ALA A O 1
ATOM 4737 N N . ASP A 1 610 ? 6.453 -3.541 22.859 1 91.56 610 ASP A N 1
ATOM 4738 C CA . ASP A 1 610 ? 5.062 -3.455 22.438 1 91.56 610 ASP A CA 1
ATOM 4739 C C . ASP A 1 610 ? 4.934 -2.637 21.141 1 91.56 610 ASP A C 1
ATOM 4741 O O . ASP A 1 610 ? 3.838 -2.193 20.797 1 91.56 610 ASP A O 1
ATOM 4745 N N . ARG A 1 611 ? 6.043 -2.496 20.438 1 94.19 611 ARG A N 1
ATOM 4746 C CA . ARG A 1 611 ? 6.031 -1.67 19.234 1 94.19 611 ARG A CA 1
ATOM 4747 C C . ARG A 1 611 ? 6.465 -2.475 18.016 1 94.19 611 ARG A C 1
ATOM 4749 O O . ARG A 1 611 ? 7.445 -3.219 18.078 1 94.19 611 ARG A O 1
ATOM 4756 N N . LEU A 1 612 ? 5.699 -2.371 17 1 96.06 612 LEU A N 1
ATOM 4757 C CA . LEU A 1 612 ? 6.133 -2.898 15.711 1 96.06 612 LEU A CA 1
ATOM 4758 C C . LEU A 1 612 ? 7.059 -1.917 15 1 96.06 612 LEU A C 1
ATOM 4760 O O . LEU A 1 612 ? 6.641 -0.822 14.617 1 96.06 612 LEU A O 1
ATOM 4764 N N . LEU A 1 613 ? 8.305 -2.248 14.852 1 95.12 613 LEU A N 1
ATOM 4765 C CA . LEU A 1 613 ? 9.336 -1.354 14.336 1 95.12 613 LEU A CA 1
ATOM 4766 C C . LEU A 1 613 ? 9.289 -1.281 12.812 1 95.12 613 LEU A C 1
ATOM 4768 O O . LEU A 1 613 ? 9.461 -0.207 12.234 1 95.12 613 LEU A O 1
ATOM 4772 N N . ALA A 1 614 ? 9.164 -2.439 12.227 1 95.5 614 ALA A N 1
ATOM 4773 C CA . ALA A 1 614 ? 9.188 -2.539 10.773 1 95.5 614 ALA A CA 1
ATOM 4774 C C . ALA A 1 614 ? 8.422 -3.768 10.289 1 95.5 614 ALA A C 1
ATOM 4776 O O . ALA A 1 614 ? 8.297 -4.754 11.023 1 95.5 614 ALA A O 1
ATOM 4777 N N . SER A 1 615 ? 7.887 -3.689 9.172 1 95.38 615 SER A N 1
ATOM 4778 C CA . SER A 1 615 ? 7.176 -4.797 8.547 1 95.38 615 SER A CA 1
ATOM 4779 C C . SER A 1 615 ? 7.562 -4.941 7.078 1 95.38 615 SER A C 1
ATOM 4781 O O . SER A 1 615 ? 8.242 -4.074 6.523 1 95.38 615 SER A O 1
ATOM 4783 N N . ARG A 1 616 ? 7.305 -6.102 6.531 1 95.56 616 ARG A N 1
ATOM 4784 C CA . ARG A 1 616 ? 7.562 -6.398 5.125 1 95.56 616 ARG A CA 1
ATOM 4785 C C . ARG A 1 616 ? 9.055 -6.289 4.809 1 95.56 616 ARG A C 1
ATOM 4787 O O . ARG A 1 616 ? 9.445 -5.617 3.854 1 95.56 616 ARG A O 1
ATOM 4794 N N . LEU A 1 617 ? 9.797 -6.879 5.676 1 97.5 617 LEU A N 1
ATOM 4795 C CA . LEU A 1 617 ? 11.242 -6.945 5.484 1 97.5 617 LEU A CA 1
ATOM 4796 C C . LEU A 1 617 ? 11.641 -8.227 4.762 1 97.5 617 LEU A C 1
ATOM 4798 O O . LEU A 1 617 ? 11.117 -9.305 5.066 1 97.5 617 LEU A O 1
ATOM 4802 N N . THR A 1 618 ? 12.508 -8.109 3.77 1 97.75 618 THR A N 1
ATOM 4803 C CA . THR A 1 618 ? 13.133 -9.305 3.215 1 97.75 618 THR A CA 1
ATOM 4804 C C . THR A 1 618 ? 14.102 -9.922 4.215 1 97.75 618 THR A C 1
ATOM 4806 O O . THR A 1 618 ? 14.469 -9.289 5.207 1 97.75 618 THR A O 1
ATOM 4809 N N . LEU A 1 619 ? 14.438 -11.125 3.998 1 97.88 619 LEU A N 1
ATOM 4810 C CA . LEU A 1 619 ? 15.406 -11.797 4.859 1 97.88 619 LEU A CA 1
ATOM 4811 C C . LEU A 1 619 ? 16.719 -11.016 4.906 1 97.88 619 LEU A C 1
ATOM 4813 O O . LEU A 1 619 ? 17.328 -10.898 5.969 1 97.88 619 LEU A O 1
ATOM 4817 N N . ALA A 1 620 ? 17.141 -10.422 3.832 1 96.62 620 ALA A N 1
ATOM 4818 C CA . ALA A 1 620 ? 18.391 -9.68 3.73 1 96.62 620 ALA A CA 1
ATOM 4819 C C . ALA A 1 620 ? 18.328 -8.391 4.539 1 96.62 620 ALA A C 1
ATOM 4821 O O . ALA A 1 620 ? 19.359 -7.887 4.996 1 96.62 620 ALA A O 1
ATOM 4822 N N . GLN A 1 621 ? 17.172 -7.855 4.789 1 96.75 621 GLN A N 1
ATOM 4823 C CA . GLN A 1 621 ? 17.016 -6.566 5.449 1 96.75 621 GLN A CA 1
ATOM 4824 C C . GLN A 1 621 ? 16.922 -6.73 6.965 1 96.75 621 GLN A C 1
ATOM 4826 O O . GLN A 1 621 ? 17 -5.75 7.707 1 96.75 621 GLN A O 1
ATOM 4831 N N . LEU A 1 622 ? 16.797 -7.938 7.461 1 96.56 622 LEU A N 1
ATOM 4832 C CA . LEU A 1 622 ? 16.547 -8.18 8.875 1 96.56 622 LEU A CA 1
ATOM 4833 C C . LEU A 1 622 ? 17.703 -7.676 9.727 1 96.56 622 LEU A C 1
ATOM 4835 O O . LEU A 1 622 ? 17.5 -6.867 10.641 1 96.56 622 LEU A O 1
ATOM 4839 N N . ALA A 1 623 ? 18.906 -8.117 9.445 1 95.5 623 ALA A N 1
ATOM 4840 C CA . ALA A 1 623 ? 20.078 -7.762 10.25 1 95.5 623 ALA A CA 1
ATOM 4841 C C . ALA A 1 623 ? 20.359 -6.266 10.172 1 95.5 623 ALA A C 1
ATOM 4843 O O . ALA A 1 623 ? 20.547 -5.609 11.203 1 95.5 623 ALA A O 1
ATOM 4844 N N . PRO A 1 624 ? 20.344 -5.688 8.961 1 94.44 624 PRO A N 1
ATOM 4845 C CA . PRO A 1 624 ? 20.547 -4.242 8.883 1 94.44 624 PRO A CA 1
ATOM 4846 C C . PRO A 1 624 ? 19.484 -3.455 9.648 1 94.44 624 PRO A C 1
ATOM 4848 O O . PRO A 1 624 ? 19.797 -2.479 10.328 1 94.44 624 PRO A O 1
ATOM 4851 N N . ALA A 1 625 ? 18.219 -3.863 9.531 1 96.12 625 ALA A N 1
ATOM 4852 C CA . ALA A 1 625 ? 17.141 -3.166 10.227 1 96.12 625 ALA A CA 1
ATOM 4853 C C . ALA A 1 625 ? 17.312 -3.264 11.742 1 96.12 625 ALA A C 1
ATOM 4855 O O . ALA A 1 625 ? 17.125 -2.279 12.461 1 96.12 625 ALA A O 1
ATOM 4856 N N . LEU A 1 626 ? 17.609 -4.418 12.188 1 96.31 626 LEU A N 1
ATOM 4857 C CA . LEU A 1 626 ? 17.844 -4.613 13.617 1 96.31 626 LEU A CA 1
ATOM 4858 C C . LEU A 1 626 ? 19.047 -3.807 14.094 1 96.31 626 LEU A C 1
ATOM 4860 O O . LEU A 1 626 ? 19 -3.193 15.164 1 96.31 626 LEU A O 1
ATOM 4864 N N . THR A 1 627 ? 20.109 -3.818 13.32 1 95.38 627 THR A N 1
ATOM 4865 C CA . THR A 1 627 ? 21.297 -3.049 13.656 1 95.38 627 THR A CA 1
ATOM 4866 C C . THR A 1 627 ? 20.969 -1.564 13.773 1 95.38 627 THR A C 1
ATOM 4868 O O . THR A 1 627 ? 21.375 -0.908 14.734 1 95.38 627 THR A O 1
ATOM 4871 N N . ALA A 1 628 ? 20.25 -1.048 12.789 1 95 628 ALA A N 1
ATOM 4872 C CA . ALA A 1 628 ? 19.859 0.36 12.82 1 95 628 ALA A CA 1
ATOM 4873 C C . ALA A 1 628 ? 19.078 0.689 14.086 1 95 628 ALA A C 1
ATOM 4875 O O . ALA A 1 628 ? 19.312 1.727 14.711 1 95 628 ALA A O 1
ATOM 4876 N N . HIS A 1 629 ? 18.188 -0.177 14.469 1 96 629 HIS A N 1
ATOM 4877 C CA . HIS A 1 629 ? 17.391 0.026 15.68 1 96 629 HIS A CA 1
ATOM 4878 C C . HIS A 1 629 ? 18.266 -0.01 16.922 1 96 629 HIS A C 1
ATOM 4880 O O . HIS A 1 629 ? 18.125 0.837 17.812 1 96 629 HIS A O 1
ATOM 4886 N N . LEU A 1 630 ? 19.203 -0.976 17 1 96.06 630 LEU A N 1
ATOM 4887 C CA . LEU A 1 630 ? 20.062 -1.131 18.172 1 96.06 630 LEU A CA 1
ATOM 4888 C C . LEU A 1 630 ? 20.984 0.068 18.328 1 96.06 630 LEU A C 1
ATOM 4890 O O . LEU A 1 630 ? 21.266 0.499 19.453 1 96.06 630 LEU A O 1
ATOM 4894 N N . LEU A 1 631 ? 21.453 0.579 17.234 1 96.38 631 LEU A N 1
ATOM 4895 C CA . LEU A 1 631 ? 22.312 1.755 17.281 1 96.38 631 LEU A CA 1
ATOM 4896 C C . LEU A 1 631 ? 21.594 2.934 17.922 1 96.38 631 LEU A C 1
ATOM 4898 O O . LEU A 1 631 ? 22.188 3.666 18.719 1 96.38 631 LEU A O 1
ATOM 4902 N N . ARG A 1 632 ? 20.359 3.125 17.625 1 95.69 632 ARG A N 1
ATOM 4903 C CA . ARG A 1 632 ? 19.594 4.207 18.219 1 95.69 632 ARG A CA 1
ATOM 4904 C C . ARG A 1 632 ? 19.328 3.943 19.688 1 95.69 632 ARG A C 1
ATOM 4906 O O . ARG A 1 632 ? 19.266 4.879 20.5 1 95.69 632 ARG A O 1
ATOM 4913 N N . ARG A 1 633 ? 19.25 2.68 20.047 1 94.94 633 ARG A N 1
ATOM 4914 C CA . ARG A 1 633 ? 18.953 2.307 21.422 1 94.94 633 ARG A CA 1
ATOM 4915 C C . ARG A 1 633 ? 20.188 2.529 22.312 1 94.94 633 ARG A C 1
ATOM 4917 O O . ARG A 1 633 ? 20.047 2.863 23.484 1 94.94 633 ARG A O 1
ATOM 4924 N N . VAL A 1 634 ? 21.359 2.32 21.797 1 96.19 634 VAL A N 1
ATOM 4925 C CA . VAL A 1 634 ? 22.562 2.408 22.625 1 96.19 634 VAL A CA 1
ATOM 4926 C C . VAL A 1 634 ? 23.078 3.842 22.625 1 96.19 634 VAL A C 1
ATOM 4928 O O . VAL A 1 634 ? 23.953 4.191 23.422 1 96.19 634 VAL A O 1
ATOM 4931 N N . ALA A 1 635 ? 22.578 4.699 21.719 1 97 635 ALA A N 1
ATOM 4932 C CA . ALA A 1 635 ? 23 6.09 21.609 1 97 635 ALA A CA 1
ATOM 4933 C C . ALA A 1 635 ? 22.266 6.969 22.625 1 97 635 ALA A C 1
ATOM 4935 O O . ALA A 1 635 ? 21.141 6.648 23.016 1 97 635 ALA A O 1
ATOM 4936 N N . SER A 1 636 ? 22.828 7.961 23.109 1 95.31 636 SER A N 1
ATOM 4937 C CA . SER A 1 636 ? 22.25 9.016 23.938 1 95.31 636 SER A CA 1
ATOM 4938 C C . SER A 1 636 ? 22.891 10.367 23.641 1 95.31 636 SER A C 1
ATOM 4940 O O . SER A 1 636 ? 23.953 10.43 23 1 95.31 636 SER A O 1
ATOM 4942 N N . PRO A 1 637 ? 22.297 11.453 23.984 1 93.19 637 PRO A N 1
ATOM 4943 C CA . PRO A 1 637 ? 22.875 12.773 23.703 1 93.19 637 PRO A CA 1
ATOM 4944 C C . PRO A 1 637 ? 24.25 12.961 24.328 1 93.19 637 PRO A C 1
ATOM 4946 O O . PRO A 1 637 ? 25.094 13.672 23.766 1 93.19 637 PRO A O 1
ATOM 4949 N N . ASP A 1 638 ? 24.516 12.266 25.406 1 94.44 638 ASP A N 1
ATOM 4950 C CA . ASP A 1 638 ? 25.812 12.398 26.062 1 94.44 638 ASP A CA 1
ATOM 4951 C C . ASP A 1 638 ? 26.828 11.391 25.516 1 94.44 638 ASP A C 1
ATOM 4953 O O . ASP A 1 638 ? 28.031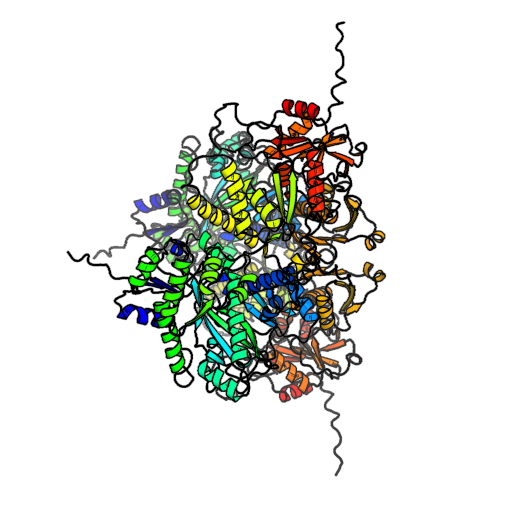 11.57 25.656 1 94.44 638 ASP A O 1
ATOM 4957 N N . ARG A 1 639 ? 26.219 10.336 24.969 1 96.38 639 ARG A N 1
ATOM 4958 C CA . ARG A 1 639 ? 27.047 9.289 24.359 1 96.38 639 ARG A CA 1
ATOM 4959 C C . ARG A 1 639 ? 26.562 8.945 22.969 1 96.38 639 ARG A C 1
ATOM 4961 O O . ARG A 1 639 ? 26.109 7.832 22.719 1 96.38 639 ARG A O 1
ATOM 4968 N N . PRO A 1 640 ? 26.734 9.844 22.062 1 97.12 640 PRO A N 1
ATOM 4969 C CA . PRO A 1 640 ? 26.25 9.602 20.703 1 97.12 640 PRO A CA 1
ATOM 4970 C C . PRO A 1 640 ? 27.031 8.508 19.969 1 97.12 640 PRO A C 1
ATOM 4972 O O . PRO A 1 640 ? 28.156 8.188 20.375 1 97.12 640 PRO A O 1
ATOM 4975 N N . VAL A 1 641 ? 26.391 7.926 19.016 1 97.56 641 VAL A N 1
ATOM 4976 C CA . VAL A 1 641 ? 27.016 6.914 18.172 1 97.56 641 VAL A CA 1
ATOM 4977 C C . VAL A 1 641 ? 27.312 7.504 16.797 1 97.56 641 VAL A C 1
ATOM 4979 O O . VAL A 1 641 ? 26.469 8.188 16.203 1 97.56 641 VAL A O 1
ATOM 4982 N N . ILE A 1 642 ? 28.5 7.34 16.328 1 97.12 642 ILE A N 1
ATOM 4983 C CA . ILE A 1 642 ? 28.844 7.672 14.945 1 97.12 642 ILE A CA 1
ATOM 4984 C C . ILE A 1 642 ? 28.844 6.402 14.094 1 97.12 642 ILE A C 1
ATOM 4986 O O . ILE A 1 642 ? 29.688 5.527 14.266 1 97.12 642 ILE A O 1
ATOM 4990 N N . ASP A 1 643 ? 27.844 6.301 13.289 1 96.19 643 ASP A N 1
ATOM 4991 C CA . ASP A 1 643 ? 27.734 5.148 12.398 1 96.19 643 ASP A CA 1
ATOM 4992 C C . ASP A 1 643 ? 28.484 5.387 11.086 1 96.19 643 ASP A C 1
ATOM 4994 O O . ASP A 1 643 ? 27.891 5.812 10.094 1 96.19 643 ASP A O 1
ATOM 4998 N N . ALA A 1 644 ? 29.766 4.988 11.047 1 95.88 644 ALA A N 1
ATOM 4999 C CA . ALA A 1 644 ? 30.641 5.164 9.891 1 95.88 644 ALA A CA 1
ATOM 5000 C C . ALA A 1 644 ? 31.75 4.125 9.883 1 95.88 644 ALA A C 1
ATOM 5002 O O . ALA A 1 644 ? 32.094 3.549 10.922 1 95.88 644 ALA A O 1
ATOM 5003 N N . PRO A 1 645 ? 32.281 3.854 8.695 1 95.19 645 PRO A N 1
ATOM 5004 C CA . PRO A 1 645 ? 33.438 2.973 8.633 1 95.19 645 PRO A CA 1
ATOM 5005 C C . PRO A 1 645 ? 34.625 3.5 9.453 1 95.19 645 PRO A C 1
ATOM 5007 O O . PRO A 1 645 ? 34.844 4.715 9.523 1 95.19 645 PRO A O 1
ATOM 5010 N N . LEU A 1 646 ? 35.344 2.557 10.078 1 94.12 646 LEU A N 1
ATOM 5011 C CA . LEU A 1 646 ? 36.406 2.875 10.992 1 94.12 646 LEU A CA 1
ATOM 5012 C C . LEU A 1 646 ? 37.625 1.994 10.727 1 94.12 646 LEU A C 1
ATOM 5014 O O . LEU A 1 646 ? 37.531 0.768 10.664 1 94.12 646 LEU A O 1
ATOM 5018 N N . LEU A 1 647 ? 38.75 2.662 10.438 1 93.06 647 LEU A N 1
ATOM 5019 C CA . LEU A 1 647 ? 40.031 1.943 10.398 1 93.06 647 LEU A CA 1
ATOM 5020 C C . LEU A 1 647 ? 40.75 2.014 11.742 1 93.06 647 LEU A C 1
ATOM 5022 O O . LEU A 1 647 ? 40.906 3.1 12.297 1 93.06 647 LEU A O 1
ATOM 5026 N N . ILE A 1 648 ? 41.031 0.906 12.234 1 92.25 648 ILE A N 1
ATOM 5027 C CA . ILE A 1 648 ? 41.812 0.842 13.477 1 92.25 648 ILE A CA 1
ATOM 5028 C C . ILE A 1 648 ? 43.219 0.344 13.18 1 92.25 648 ILE A C 1
ATOM 5030 O O . ILE A 1 648 ? 43.406 -0.789 12.734 1 92.25 648 ILE A O 1
ATOM 5034 N N . LEU A 1 649 ? 44.125 1.167 13.5 1 91.31 649 LEU A N 1
ATOM 5035 C CA . LEU A 1 649 ? 45.531 0.824 13.273 1 91.31 649 LEU A CA 1
ATOM 5036 C C . LEU A 1 649 ? 46.062 -0.098 14.375 1 91.31 649 LEU A C 1
ATOM 5038 O O . LEU A 1 649 ? 45.406 -0.244 15.414 1 91.31 649 LEU A O 1
ATOM 5042 N N . PRO A 1 650 ? 47.156 -0.772 14.172 1 86.88 650 PRO A N 1
ATOM 5043 C CA . PRO A 1 650 ? 47.688 -1.721 15.148 1 86.88 650 PRO A CA 1
ATOM 5044 C C . PRO A 1 650 ? 48.031 -1.066 16.484 1 86.88 650 PRO A C 1
ATOM 5046 O O . PRO A 1 650 ? 48 -1.73 17.531 1 86.88 650 PRO A O 1
ATOM 5049 N N . ASP A 1 651 ? 48.312 0.2 16.516 1 86.69 651 ASP A N 1
ATOM 5050 C CA . ASP A 1 651 ? 48.656 0.888 17.75 1 86.69 651 ASP A CA 1
ATOM 5051 C C . ASP A 1 651 ? 47.406 1.373 18.484 1 86.69 651 ASP A C 1
ATOM 5053 O O . ASP A 1 651 ? 47.531 1.994 19.547 1 86.69 651 ASP A O 1
ATOM 5057 N N . GLY A 1 652 ? 46.281 1.167 17.844 1 88.69 652 GLY A N 1
ATOM 5058 C CA . GLY A 1 652 ? 45.062 1.518 18.531 1 88.69 652 GLY A CA 1
ATOM 5059 C C . GLY A 1 652 ? 44.469 2.836 18.062 1 88.69 652 GLY A C 1
ATOM 5060 O O . GLY A 1 652 ? 43.375 3.217 18.469 1 88.69 652 GLY A O 1
ATOM 5061 N N . ALA A 1 653 ? 45.219 3.492 17.203 1 92.38 653 ALA A N 1
ATOM 5062 C CA . ALA A 1 653 ? 44.656 4.727 16.641 1 92.38 653 ALA A CA 1
ATOM 5063 C C . ALA A 1 653 ? 43.594 4.426 15.602 1 92.38 653 ALA A C 1
ATOM 5065 O O . ALA A 1 653 ? 43.656 3.402 14.914 1 92.38 653 ALA A O 1
ATOM 5066 N N . GLY A 1 654 ? 42.594 5.305 15.562 1 93.38 654 GLY A N 1
ATOM 5067 C CA . GLY A 1 654 ? 41.5 5.082 14.633 1 93.38 654 GLY A CA 1
ATOM 5068 C C . GLY A 1 654 ? 41.281 6.234 13.672 1 93.38 654 GLY A C 1
ATOM 5069 O O . GLY A 1 654 ? 41.594 7.387 14.008 1 93.38 654 GLY A O 1
ATOM 5070 N N . VAL A 1 655 ? 40.812 5.91 12.492 1 95.31 655 VAL A N 1
ATOM 5071 C CA . VAL A 1 655 ? 40.469 6.891 11.477 1 95.31 655 VAL A CA 1
ATOM 5072 C C . VAL A 1 655 ? 39.031 6.633 10.992 1 95.31 655 VAL A C 1
ATOM 5074 O O . VAL A 1 655 ? 38.719 5.52 10.578 1 95.31 655 VAL A O 1
ATOM 5077 N N . LEU A 1 656 ? 38.156 7.668 11.078 1 95.62 656 LEU A N 1
ATOM 5078 C CA . LEU A 1 656 ? 36.781 7.578 10.594 1 95.62 656 LEU A CA 1
ATOM 5079 C C . LEU A 1 656 ? 36.688 7.957 9.117 1 95.62 656 LEU A C 1
ATOM 5081 O O . LEU A 1 656 ? 37.406 8.875 8.672 1 95.62 656 LEU A O 1
ATOM 5085 N N . CYS A 1 657 ? 35.906 7.273 8.43 1 95.25 657 CYS A N 1
ATOM 5086 C CA . CYS A 1 657 ? 35.656 7.59 7.031 1 95.25 657 CYS A CA 1
ATOM 5087 C C . CYS A 1 657 ? 34.188 7.973 6.824 1 95.25 657 CYS A C 1
ATOM 5089 O O . CYS A 1 657 ? 33.281 7.129 6.953 1 95.25 657 CYS A O 1
ATOM 5091 N N . LEU A 1 658 ? 33.906 9.203 6.387 1 95.81 658 LEU A N 1
ATOM 5092 C CA . LEU A 1 658 ? 32.531 9.695 6.254 1 95.81 658 LEU A CA 1
ATOM 5093 C C . LEU A 1 658 ? 32.094 9.719 4.789 1 95.81 658 LEU A C 1
ATOM 5095 O O . LEU A 1 658 ? 31.094 10.336 4.445 1 95.81 658 LEU A O 1
ATOM 5099 N N . LEU A 1 659 ? 32.844 9.055 3.945 1 92.56 659 LEU A N 1
ATOM 5100 C CA . LEU A 1 659 ? 32.469 9.031 2.531 1 92.56 659 LEU A CA 1
ATOM 5101 C C . LEU A 1 659 ? 31.188 8.258 2.316 1 92.56 659 LEU A C 1
ATOM 5103 O O . LEU A 1 659 ? 30.906 7.285 3.025 1 92.56 659 LEU A O 1
ATOM 5107 N N . PRO A 1 660 ? 30.391 8.742 1.32 1 89.5 660 PRO A N 1
ATOM 5108 C CA . PRO A 1 660 ? 29.141 8.031 1.032 1 89.5 660 PRO A CA 1
ATOM 5109 C C . PRO A 1 660 ? 29.375 6.625 0.484 1 89.5 660 PRO A C 1
ATOM 5111 O O . PRO A 1 660 ? 30.438 6.355 -0.089 1 89.5 660 PRO A O 1
ATOM 5114 N N . GLU A 1 661 ? 28.391 5.797 0.727 1 87.62 661 GLU A N 1
ATOM 5115 C CA . GLU A 1 661 ? 28.469 4.418 0.252 1 87.62 661 GLU A CA 1
ATOM 5116 C C . GLU A 1 661 ? 28.594 4.363 -1.267 1 87.62 661 GLU A C 1
ATOM 5118 O O . GLU A 1 661 ? 27.953 5.141 -1.979 1 87.62 661 GLU A O 1
ATOM 5123 N N . GLY A 1 662 ? 29.562 3.512 -1.739 1 84.81 662 GLY A N 1
ATOM 5124 C CA . GLY A 1 662 ? 29.797 3.35 -3.166 1 84.81 662 GLY A CA 1
ATOM 5125 C C . GLY A 1 662 ? 31.172 2.797 -3.484 1 84.81 662 GLY A C 1
ATOM 5126 O O . GLY A 1 662 ? 31.922 2.418 -2.58 1 84.81 662 GLY A O 1
ATOM 5127 N N . GLU A 1 663 ? 31.531 2.705 -4.703 1 85.31 663 GLU A N 1
ATOM 5128 C CA . GLU A 1 663 ? 32.781 2.139 -5.164 1 85.31 663 GLU A CA 1
ATOM 5129 C C . GLU A 1 663 ? 33.969 2.99 -4.711 1 85.31 663 GLU A C 1
ATOM 5131 O O . GLU A 1 663 ? 35 2.459 -4.258 1 85.31 663 GLU A O 1
ATOM 5136 N N . PRO A 1 664 ? 33.75 4.305 -4.734 1 85.12 664 PRO A N 1
ATOM 5137 C CA . PRO A 1 664 ? 34.875 5.121 -4.273 1 85.12 664 PRO A CA 1
ATOM 5138 C C . PRO A 1 664 ? 35.25 4.855 -2.814 1 85.12 664 PRO A C 1
ATOM 5140 O O . PRO A 1 664 ? 36.438 4.805 -2.467 1 85.12 664 PRO A O 1
ATOM 5143 N N . ARG A 1 665 ? 34.219 4.738 -2.035 1 90.62 665 ARG A N 1
ATOM 5144 C CA . ARG A 1 665 ? 34.469 4.445 -0.627 1 90.62 665 ARG A CA 1
ATOM 5145 C C . ARG A 1 665 ? 35.125 3.08 -0.463 1 90.62 665 ARG A C 1
ATOM 5147 O O . ARG A 1 665 ? 36.062 2.928 0.325 1 90.62 665 ARG A O 1
ATOM 5154 N N . ARG A 1 666 ? 34.719 2.113 -1.158 1 89.06 666 ARG A N 1
ATOM 5155 C CA . ARG A 1 666 ? 35.25 0.767 -1.073 1 89.06 666 ARG A CA 1
ATOM 5156 C C . ARG A 1 666 ? 36.75 0.758 -1.447 1 89.06 666 ARG A C 1
ATOM 5158 O O . ARG A 1 666 ? 37.562 0.14 -0.76 1 89.06 666 ARG A O 1
ATOM 5165 N N . ARG A 1 667 ? 37.062 1.403 -2.469 1 88.06 667 ARG A N 1
ATOM 5166 C CA . ARG A 1 667 ? 38.469 1.488 -2.926 1 88.06 667 ARG A CA 1
ATOM 5167 C C . ARG A 1 667 ? 39.344 2.199 -1.896 1 88.06 667 ARG A C 1
ATOM 5169 O O . ARG A 1 667 ? 40.438 1.759 -1.608 1 88.06 667 ARG A O 1
ATOM 5176 N N . LEU A 1 668 ? 38.781 3.26 -1.431 1 90.88 668 LEU A N 1
ATOM 5177 C CA . LEU A 1 668 ? 39.562 4.023 -0.444 1 90.88 668 LEU A CA 1
ATOM 5178 C C . LEU A 1 668 ? 39.812 3.186 0.8 1 90.88 668 LEU A C 1
ATOM 5180 O O . LEU A 1 668 ? 40.938 3.186 1.317 1 90.88 668 LEU A O 1
ATOM 5184 N N . LEU A 1 669 ? 38.812 2.559 1.254 1 91.88 669 LEU A N 1
ATOM 5185 C CA . LEU A 1 669 ? 38.938 1.749 2.461 1 91.88 669 LEU A CA 1
ATOM 5186 C C . LEU A 1 669 ? 39.938 0.617 2.246 1 91.88 669 LEU A C 1
ATOM 5188 O O . LEU A 1 669 ? 40.719 0.297 3.145 1 91.88 669 LEU A O 1
ATOM 5192 N N . ALA A 1 670 ? 39.906 0.016 1.135 1 89.31 670 ALA A N 1
ATOM 5193 C CA . ALA A 1 670 ? 40.875 -1.03 0.812 1 89.31 670 ALA A CA 1
ATOM 5194 C C . ALA A 1 670 ? 42.281 -0.489 0.844 1 89.31 670 ALA A C 1
ATOM 5196 O O . ALA A 1 670 ? 43.188 -1.113 1.417 1 89.31 670 ALA A O 1
ATOM 5197 N N . ARG A 1 671 ? 42.5 0.62 0.28 1 90.62 671 ARG A N 1
ATOM 5198 C CA . ARG A 1 671 ? 43.812 1.239 0.241 1 90.62 671 ARG A CA 1
ATOM 5199 C C . ARG A 1 671 ? 44.281 1.659 1.637 1 90.62 671 ARG A C 1
ATOM 5201 O O . ARG A 1 671 ? 45.469 1.573 1.966 1 90.62 671 ARG A O 1
ATOM 5208 N N . LEU A 1 672 ? 43.312 2.176 2.316 1 90.81 672 LEU A N 1
ATOM 5209 C CA . LEU A 1 672 ? 43.625 2.586 3.686 1 90.81 672 LEU A CA 1
ATOM 5210 C C . LEU A 1 672 ? 44.094 1.398 4.52 1 90.81 672 LEU A C 1
ATOM 5212 O O . LEU A 1 672 ? 45 1.523 5.316 1 90.81 672 LEU A O 1
ATOM 5216 N N . ARG A 1 673 ? 43.406 0.381 4.375 1 89.81 673 ARG A N 1
ATOM 5217 C CA . ARG A 1 673 ? 43.781 -0.834 5.094 1 89.81 673 ARG A CA 1
ATOM 5218 C C . ARG A 1 673 ? 45.156 -1.304 4.684 1 89.81 673 ARG A C 1
ATOM 5220 O O . ARG A 1 673 ? 45.969 -1.713 5.531 1 89.81 673 ARG A O 1
ATOM 5227 N N . GLU A 1 674 ? 45.406 -1.312 3.453 1 88.31 674 GLU A N 1
ATOM 5228 C CA . GLU A 1 674 ? 46.719 -1.703 2.943 1 88.31 674 GLU A CA 1
ATOM 5229 C C . GLU A 1 674 ? 47.812 -0.79 3.482 1 88.31 674 GLU A C 1
ATOM 5231 O O . GLU A 1 674 ? 48.875 -1.259 3.857 1 88.31 674 GLU A O 1
ATOM 5236 N N . ALA A 1 675 ? 47.531 0.397 3.531 1 89.31 675 ALA A N 1
ATOM 5237 C CA . ALA A 1 675 ? 48.531 1.399 3.953 1 89.31 675 ALA A CA 1
ATOM 5238 C C . ALA A 1 675 ? 48.75 1.33 5.457 1 89.31 675 ALA A C 1
ATOM 5240 O O . ALA A 1 675 ? 49.906 1.468 5.918 1 89.31 675 ALA A O 1
ATOM 5241 N N . GLY A 1 676 ? 47.75 1.158 6.156 1 86.88 676 GLY A N 1
ATOM 5242 C CA . GLY A 1 676 ? 47.875 1.252 7.602 1 86.88 676 GLY A CA 1
ATOM 5243 C C . GLY A 1 676 ? 48.062 -0.095 8.273 1 86.88 676 GLY A C 1
ATOM 5244 O O . GLY A 1 676 ? 48.5 -0.164 9.43 1 86.88 676 GLY A O 1
ATOM 5245 N N . GLY A 1 677 ? 47.688 -1.198 7.645 1 82.81 677 GLY A N 1
ATOM 5246 C CA . GLY A 1 677 ? 47.812 -2.541 8.188 1 82.81 677 GLY A CA 1
ATOM 5247 C C . GLY A 1 677 ? 46.844 -2.822 9.305 1 82.81 677 GLY A C 1
ATOM 5248 O O . GLY A 1 677 ? 47.062 -3.719 10.125 1 82.81 677 GLY A O 1
ATOM 5249 N N . GLY A 1 678 ? 45.844 -2.139 9.461 1 87.06 678 GLY A N 1
ATOM 5250 C CA . GLY A 1 678 ? 44.906 -2.291 10.555 1 87.06 678 GLY A CA 1
ATOM 5251 C C . GLY A 1 678 ? 43.625 -3.012 10.156 1 87.06 678 GLY A C 1
ATOM 5252 O O . GLY A 1 678 ? 43.625 -3.836 9.234 1 87.06 678 GLY A O 1
ATOM 5253 N N . ARG A 1 679 ? 42.625 -2.844 11.016 1 87.69 679 ARG A N 1
ATOM 5254 C CA . ARG A 1 679 ? 41.344 -3.512 10.805 1 87.69 679 ARG A CA 1
ATOM 5255 C C . ARG A 1 679 ? 40.25 -2.506 10.469 1 87.69 679 ARG A C 1
ATOM 5257 O O . ARG A 1 679 ? 40.219 -1.41 11.031 1 87.69 679 ARG A O 1
ATOM 5264 N N . LEU A 1 680 ? 39.438 -2.963 9.484 1 90.81 680 LEU A N 1
ATOM 5265 C CA . LEU A 1 680 ? 38.281 -2.146 9.117 1 90.81 680 LEU A CA 1
ATOM 5266 C C . LEU A 1 680 ? 37.031 -2.619 9.852 1 90.81 680 LEU A C 1
ATOM 5268 O O . LEU A 1 680 ? 36.75 -3.818 9.891 1 90.81 680 LEU A O 1
ATOM 5272 N N . THR A 1 681 ? 36.375 -1.728 10.477 1 91.25 681 THR A N 1
ATOM 5273 C CA . THR A 1 681 ? 35.125 -1.996 11.156 1 91.25 681 THR A CA 1
ATOM 5274 C C . THR A 1 681 ? 34.156 -0.829 10.984 1 91.25 681 THR A C 1
ATOM 5276 O O . THR A 1 681 ? 34.312 -0.022 10.062 1 91.25 681 THR A O 1
ATOM 5279 N N . ARG A 1 682 ? 33.062 -0.783 11.883 1 93.12 682 ARG A N 1
ATOM 5280 C CA . ARG A 1 682 ? 32.031 0.234 11.719 1 93.12 682 ARG A CA 1
ATOM 5281 C C . ARG A 1 682 ? 31.453 0.657 13.062 1 93.12 682 ARG A C 1
ATOM 5283 O O . ARG A 1 682 ? 31.125 -0.189 13.898 1 93.12 682 ARG A O 1
ATOM 5290 N N . GLY A 1 683 ? 31.453 1.911 13.242 1 94.31 683 GLY A N 1
ATOM 5291 C CA . GLY A 1 683 ? 30.688 2.465 14.352 1 94.31 683 GLY A CA 1
ATOM 5292 C C . GLY A 1 683 ? 31.531 2.701 15.594 1 94.31 683 GLY A C 1
ATOM 5293 O O . GLY A 1 683 ? 32.406 1.899 15.914 1 94.31 683 GLY A O 1
ATOM 5294 N N . VAL A 1 684 ? 31.328 3.803 16.266 1 95.88 684 VAL A N 1
ATOM 5295 C CA . VAL A 1 684 ? 31.938 4.129 17.547 1 95.88 684 VAL A CA 1
ATOM 5296 C C . VAL A 1 684 ? 30.922 4.871 18.422 1 95.88 684 VAL A C 1
ATOM 5298 O O . VAL A 1 684 ? 30.047 5.562 17.906 1 95.88 684 VAL A O 1
ATOM 5301 N N . ARG A 1 685 ? 30.938 4.641 19.609 1 96.88 685 ARG A N 1
ATOM 5302 C CA . ARG A 1 685 ? 30.172 5.398 20.578 1 96.88 685 ARG A CA 1
ATOM 5303 C C . ARG A 1 685 ? 31.062 6.324 21.391 1 96.88 685 ARG A C 1
ATOM 5305 O O . ARG A 1 685 ? 32.062 5.883 21.969 1 96.88 685 ARG A O 1
ATOM 5312 N N . LEU A 1 686 ? 30.75 7.535 21.391 1 96.44 686 LEU A N 1
ATOM 5313 C CA . LEU A 1 686 ? 31.578 8.547 22.031 1 96.44 686 LEU A CA 1
ATOM 5314 C C . LEU A 1 686 ? 31.062 8.852 23.438 1 96.44 686 LEU A C 1
ATOM 5316 O O . LEU A 1 686 ? 29.906 8.57 23.75 1 96.44 686 LEU A O 1
ATOM 5320 N N . ASP A 1 687 ? 31.984 9.258 24.234 1 95.5 687 ASP A N 1
ATOM 5321 C CA . ASP A 1 687 ? 31.672 9.953 25.484 1 95.5 687 ASP A CA 1
ATOM 5322 C C . ASP A 1 687 ? 32 11.438 25.391 1 95.5 687 ASP A C 1
ATOM 5324 O O . ASP A 1 687 ? 33.188 11.805 25.375 1 95.5 687 ASP A O 1
ATOM 5328 N N . LEU A 1 688 ? 31.047 12.266 25.375 1 95.12 688 LEU A N 1
ATOM 5329 C CA . LEU A 1 688 ? 31.266 13.68 25.094 1 95.12 688 LEU A CA 1
ATOM 5330 C C . LEU A 1 688 ? 32.031 14.352 26.234 1 95.12 688 LEU A C 1
ATOM 5332 O O . LEU A 1 688 ? 32.562 15.445 26.062 1 95.12 688 LEU A O 1
ATOM 5336 N N . ALA A 1 689 ? 32.062 13.703 27.375 1 93.12 689 ALA A N 1
ATOM 5337 C CA . ALA A 1 689 ? 32.906 14.195 28.469 1 93.12 689 ALA A CA 1
ATOM 5338 C C . ALA A 1 689 ? 34.375 13.961 28.172 1 93.12 689 ALA A C 1
ATOM 5340 O O . ALA A 1 689 ? 35.219 14.758 28.578 1 93.12 689 ALA A O 1
ATOM 5341 N N . ASP A 1 690 ? 34.656 12.859 27.453 1 90.88 690 ASP A N 1
ATOM 5342 C CA . ASP A 1 690 ? 36 12.539 26.984 1 90.88 690 ASP A CA 1
ATOM 5343 C C . ASP A 1 690 ? 35.969 11.812 25.641 1 90.88 690 ASP A C 1
ATOM 5345 O O . ASP A 1 690 ? 36.188 10.594 25.578 1 90.88 690 ASP A O 1
ATOM 5349 N N . PRO A 1 691 ? 35.844 12.578 24.609 1 91.44 691 PRO A N 1
ATOM 5350 C CA . PRO A 1 691 ? 35.625 11.953 23.312 1 91.44 691 PRO A CA 1
ATOM 5351 C C . PRO A 1 691 ? 36.906 11.406 22.703 1 91.44 691 PRO A C 1
ATOM 5353 O O . PRO A 1 691 ? 36.875 10.812 21.625 1 91.44 691 PRO A O 1
ATOM 5356 N N . THR A 1 692 ? 38.062 11.578 23.359 1 86.81 692 THR A N 1
ATOM 5357 C CA . THR A 1 692 ? 39.344 11.141 22.828 1 86.81 692 THR A CA 1
ATOM 5358 C C . THR A 1 692 ? 39.375 9.617 22.688 1 86.81 692 THR A C 1
ATOM 5360 O O . THR A 1 692 ? 39.938 9.094 21.734 1 86.81 692 THR A O 1
ATOM 5363 N N . ARG A 1 693 ? 38.781 9.047 23.688 1 90.56 693 ARG A N 1
ATOM 5364 C CA . ARG A 1 693 ? 38.656 7.594 23.641 1 90.56 693 ARG A CA 1
ATOM 5365 C C . ARG A 1 693 ? 37.25 7.156 23.359 1 90.56 693 ARG A C 1
ATOM 5367 O O . ARG A 1 693 ? 36.312 7.504 24.094 1 90.56 693 ARG A O 1
ATOM 5374 N N . ALA A 1 694 ? 37.094 6.492 22.297 1 94.62 694 ALA A N 1
ATOM 5375 C CA . ALA A 1 694 ? 35.75 6.062 21.891 1 94.62 694 ALA A CA 1
ATOM 5376 C C . ALA A 1 694 ? 35.594 4.551 22.047 1 94.62 694 ALA A C 1
ATOM 5378 O O . ALA A 1 694 ? 36.594 3.811 22.016 1 94.62 694 ALA A O 1
ATOM 5379 N N . GLU A 1 695 ? 34.375 4.176 22.281 1 94.62 695 GLU A N 1
ATOM 5380 C CA . GLU A 1 695 ? 34.031 2.756 22.328 1 94.62 695 GLU A CA 1
ATOM 5381 C C . GLU A 1 695 ? 33.75 2.197 20.938 1 94.62 695 GLU A C 1
ATOM 5383 O O . GLU A 1 695 ? 32.906 2.721 20.203 1 94.62 695 GLU A O 1
ATOM 5388 N N . ARG A 1 696 ? 34.5 1.172 20.594 1 93.12 696 ARG A N 1
ATOM 5389 C CA . ARG A 1 696 ? 34.281 0.554 19.297 1 93.12 696 ARG A CA 1
ATOM 5390 C C . ARG A 1 696 ? 33.062 -0.337 19.312 1 93.12 696 ARG A C 1
ATOM 5392 O O . ARG A 1 696 ? 32.812 -1.045 20.281 1 93.12 696 ARG A O 1
ATOM 5399 N N . LEU A 1 697 ? 32.25 -0.289 18.25 1 93.19 697 LEU A N 1
ATOM 5400 C CA . LEU A 1 697 ? 31.047 -1.103 18.172 1 93.19 697 LEU A CA 1
ATOM 5401 C C . LEU A 1 697 ? 31.281 -2.326 17.281 1 93.19 697 LEU A C 1
ATOM 5403 O O . LEU A 1 697 ? 30.547 -3.314 17.391 1 93.19 697 LEU A O 1
ATOM 5407 N N . ASP A 1 698 ? 32.188 -2.305 16.359 1 89.44 698 ASP A N 1
ATOM 5408 C CA . ASP A 1 698 ? 32.656 -3.412 15.508 1 89.44 698 ASP A CA 1
ATOM 5409 C C . ASP A 1 698 ? 31.469 -4.012 14.734 1 89.44 698 ASP A C 1
ATOM 5411 O O . ASP A 1 698 ? 31.281 -5.23 14.727 1 89.44 698 ASP A O 1
ATOM 5415 N N . LEU A 1 699 ? 30.703 -3.166 14.125 1 90.62 699 LEU A N 1
ATOM 5416 C CA . LEU A 1 699 ? 29.594 -3.629 13.289 1 90.62 699 LEU A CA 1
ATOM 5417 C C . LEU A 1 699 ? 30.094 -4.086 11.922 1 90.62 699 LEU A C 1
ATOM 5419 O O . LEU A 1 699 ? 31.172 -3.67 11.484 1 90.62 699 LEU A O 1
ATOM 5423 N N . PRO A 1 700 ? 29.281 -4.965 11.328 1 81.56 700 PRO A N 1
ATOM 5424 C CA . PRO A 1 700 ? 29.703 -5.406 9.992 1 81.56 700 PRO A CA 1
ATOM 5425 C C . PRO A 1 700 ? 29.688 -4.277 8.961 1 81.56 700 PRO A C 1
ATOM 5427 O O . PRO A 1 700 ? 28.812 -3.41 9.008 1 81.56 700 PRO A O 1
ATOM 5430 N N . LEU A 1 701 ? 30.672 -4.316 8.172 1 84.75 701 LEU A N 1
ATOM 5431 C CA . LEU A 1 701 ? 30.797 -3.338 7.094 1 84.75 701 LEU A CA 1
ATOM 5432 C C . LEU A 1 701 ? 30.484 -3.979 5.742 1 84.75 701 LEU A C 1
ATOM 5434 O O . LEU A 1 701 ? 31.156 -4.938 5.34 1 84.75 701 LEU A O 1
ATOM 5438 N N . ALA A 1 702 ? 29.391 -3.566 5.066 1 72.56 702 ALA A N 1
ATOM 5439 C CA . ALA A 1 702 ? 28.969 -4.125 3.785 1 72.56 702 ALA A CA 1
ATOM 5440 C C . ALA A 1 702 ? 30.062 -3.98 2.73 1 72.56 702 ALA A C 1
ATOM 5442 O O . ALA A 1 702 ? 30.188 -4.82 1.838 1 72.56 702 ALA A O 1
ATOM 5443 N N . ASP A 1 703 ? 30.922 -2.91 2.844 1 66.25 703 ASP A N 1
ATOM 5444 C CA . ASP A 1 703 ? 31.953 -2.598 1.86 1 66.25 703 ASP A CA 1
ATOM 5445 C C . ASP A 1 703 ? 33.125 -3.574 1.963 1 66.25 703 ASP A C 1
ATOM 5447 O O . ASP A 1 703 ? 33.938 -3.672 1.045 1 66.25 703 ASP A O 1
ATOM 5451 N N . ALA A 1 704 ? 33.312 -4.27 3.039 1 60.31 704 ALA A N 1
ATOM 5452 C CA . ALA A 1 704 ? 34.469 -5.105 3.258 1 60.31 704 ALA A CA 1
ATOM 5453 C C . ALA A 1 704 ? 34.125 -6.586 3.146 1 60.31 704 ALA A C 1
ATOM 5455 O O . ALA A 1 704 ? 34.781 -7.434 3.773 1 60.31 704 ALA A O 1
ATOM 5456 N N . ALA A 1 705 ? 33.188 -6.984 2.473 1 53.62 705 ALA A N 1
ATOM 5457 C CA . ALA A 1 705 ? 32.656 -8.352 2.494 1 53.62 705 ALA A CA 1
ATOM 5458 C C . ALA A 1 705 ? 33.781 -9.352 2.188 1 53.62 705 ALA A C 1
ATOM 5460 O O . ALA A 1 705 ? 33.75 -10.484 2.67 1 53.62 705 ALA A O 1
ATOM 5461 N N . ASP A 1 706 ? 34.812 -9.016 1.288 1 49.16 706 ASP A N 1
ATOM 5462 C CA . ASP A 1 706 ? 35.781 -10.008 0.873 1 49.16 706 ASP A CA 1
ATOM 5463 C C . ASP A 1 706 ? 36.938 -10.102 1.879 1 49.16 706 ASP A C 1
ATOM 5465 O O . ASP A 1 706 ? 38.031 -10.508 1.529 1 49.16 706 ASP A O 1
ATOM 5469 N N . GLU A 1 707 ? 36.844 -9.547 2.973 1 50 707 GLU A N 1
ATOM 5470 C CA . GLU A 1 707 ? 38.031 -9.594 3.82 1 50 707 GLU A CA 1
ATOM 5471 C C . GLU A 1 707 ? 38.406 -11.023 4.176 1 50 707 GLU A C 1
ATOM 5473 O O . GLU A 1 707 ? 37.562 -11.797 4.641 1 50 707 GLU A O 1
ATOM 5478 N N . PRO A 1 708 ? 39.531 -11.469 3.639 1 44.28 708 PRO A N 1
ATOM 5479 C CA . PRO A 1 708 ? 40.031 -12.781 4.051 1 44.28 708 PRO A CA 1
ATOM 5480 C C . PRO A 1 708 ? 39.969 -12.984 5.562 1 44.28 708 PRO A C 1
ATOM 5482 O O . PRO A 1 708 ? 40.062 -12.016 6.324 1 44.28 708 PRO A O 1
ATOM 5485 N N . ALA A 1 709 ? 39.531 -14.047 6.039 1 40.25 709 ALA A N 1
ATOM 5486 C CA . ALA A 1 709 ? 39.5 -14.578 7.398 1 40.25 709 ALA A CA 1
ATOM 5487 C C . ALA A 1 709 ? 40.781 -14.227 8.156 1 40.25 709 ALA A C 1
ATOM 5489 O O . ALA A 1 709 ? 40.906 -14.523 9.344 1 40.25 709 ALA A O 1
ATOM 5490 N N . SER A 1 710 ? 41.781 -13.914 7.57 1 40.25 710 SER A N 1
ATOM 5491 C CA . SER A 1 710 ? 43.094 -13.875 8.227 1 40.25 710 SER A CA 1
ATOM 5492 C C . SER A 1 710 ? 43.25 -12.633 9.109 1 40.25 710 SER A C 1
ATOM 5494 O O . SER A 1 710 ? 44.344 -12.258 9.484 1 40.25 710 SER A O 1
ATOM 5496 N N . ALA A 1 711 ? 42.312 -11.844 9.273 1 44.19 711 ALA A N 1
ATOM 5497 C CA . ALA A 1 711 ? 42.5 -10.68 10.133 1 44.19 711 ALA A CA 1
ATOM 5498 C C . ALA A 1 711 ? 42.781 -11.094 11.57 1 44.19 711 ALA A C 1
ATOM 5500 O O . ALA A 1 711 ? 42.219 -12.078 12.055 1 44.19 711 ALA A O 1
ATOM 5501 N N . PRO A 1 712 ? 43.844 -10.617 12.266 1 44.53 712 PRO A N 1
ATOM 5502 C CA . PRO A 1 712 ? 44.156 -11.031 13.633 1 44.53 712 PRO A CA 1
ATOM 5503 C C . PRO A 1 712 ? 42.906 -11.023 14.539 1 44.53 712 PRO A C 1
ATOM 5505 O O . PRO A 1 712 ? 42 -10.25 14.305 1 44.53 712 PRO A O 1
ATOM 5508 N N . PRO A 1 713 ? 42.594 -12.055 15.281 1 40.56 713 PRO A N 1
ATOM 5509 C CA . PRO A 1 713 ? 41.469 -12.18 16.203 1 40.56 713 PRO A CA 1
ATOM 5510 C C . PRO A 1 713 ? 41.219 -10.891 16.984 1 40.56 713 PRO A C 1
ATOM 5512 O O . PRO A 1 713 ? 42.125 -10.141 17.281 1 40.56 713 PRO A O 1
ATOM 5515 N N . ALA A 1 714 ? 39.969 -10.344 16.969 1 45.19 714 ALA A N 1
ATOM 5516 C CA . ALA A 1 714 ? 39.406 -9.242 17.75 1 45.19 714 ALA A CA 1
ATOM 5517 C C . ALA A 1 714 ? 40.031 -9.203 19.141 1 45.19 714 ALA A C 1
ATOM 5519 O O . ALA A 1 714 ? 39.719 -8.297 19.922 1 45.19 714 ALA A O 1
ATOM 5520 N N . SER A 1 715 ? 40.594 -10.258 19.609 1 45.09 715 SER A N 1
ATOM 5521 C CA . SER A 1 715 ? 40.875 -10.422 21.031 1 45.09 715 SER A CA 1
ATOM 5522 C C . SER A 1 715 ? 41.906 -9.391 21.516 1 45.09 715 SER A C 1
ATOM 5524 O O . SER A 1 715 ? 42.062 -9.195 22.719 1 45.09 715 SER A O 1
ATOM 5526 N N . ARG A 1 716 ? 42.906 -8.836 20.734 1 50.09 716 ARG A N 1
ATOM 5527 C CA . ARG A 1 716 ? 43.969 -8.047 21.359 1 50.09 716 ARG A CA 1
ATOM 5528 C C . ARG A 1 716 ? 43.688 -6.551 21.203 1 50.09 716 ARG A C 1
ATOM 5530 O O . ARG A 1 716 ? 44.562 -5.723 21.516 1 50.09 716 ARG A O 1
ATOM 5537 N N . ILE A 1 717 ? 42.75 -6.191 20.531 1 54.66 717 ILE A N 1
ATOM 5538 C CA . ILE A 1 717 ? 42.562 -4.75 20.391 1 54.66 717 ILE A CA 1
ATOM 5539 C C . ILE A 1 717 ? 41.75 -4.223 21.562 1 54.66 717 ILE A C 1
ATOM 5541 O O . ILE A 1 717 ? 40.688 -4.789 21.906 1 54.66 717 ILE A O 1
ATOM 5545 N N . PRO A 1 718 ? 42.281 -3.311 22.406 1 58.59 718 PRO A N 1
ATOM 5546 C CA . PRO A 1 718 ? 41.562 -2.725 23.531 1 58.59 718 PRO A CA 1
ATOM 5547 C C . PRO A 1 718 ? 40.156 -2.291 23.172 1 58.59 718 PRO A C 1
ATOM 5549 O O . PRO A 1 718 ? 39.844 -2.057 22 1 58.59 718 PRO A O 1
ATOM 5552 N N . ASP A 1 719 ? 39.219 -2.396 24.125 1 70.25 719 ASP A N 1
ATOM 5553 C CA . ASP A 1 719 ? 37.812 -2.08 24.016 1 70.25 719 ASP A CA 1
ATOM 5554 C C . ASP A 1 719 ? 37.594 -0.648 23.531 1 70.25 719 ASP A C 1
ATOM 5556 O O . ASP A 1 719 ? 36.562 -0.33 22.953 1 70.25 719 ASP A O 1
ATOM 5560 N N . GLY A 1 720 ? 38.688 0.109 23.562 1 85.62 720 GLY A N 1
ATOM 5561 C CA . GLY A 1 720 ? 38.562 1.497 23.141 1 85.62 720 GLY A CA 1
ATOM 5562 C C . GLY A 1 720 ? 39.5 1.885 22.031 1 85.62 720 GLY A C 1
ATOM 5563 O O . GLY A 1 720 ? 40.5 1.208 21.797 1 85.62 720 GLY A O 1
ATOM 5564 N N . VAL A 1 721 ? 39.062 2.799 21.188 1 92.5 721 VAL A N 1
ATOM 5565 C CA . VAL A 1 721 ? 39.875 3.316 20.094 1 92.5 721 VAL A CA 1
ATOM 5566 C C . VAL A 1 721 ? 40.094 4.816 20.266 1 92.5 721 VAL A C 1
ATOM 5568 O O . VAL A 1 721 ? 39.188 5.535 20.703 1 92.5 721 VAL A O 1
ATOM 5571 N N . THR A 1 722 ? 41.375 5.176 20.047 1 94.19 722 THR A N 1
ATOM 5572 C CA . THR A 1 722 ? 41.688 6.602 20.062 1 94.19 722 THR A CA 1
ATOM 5573 C C . THR A 1 722 ? 41.562 7.195 18.656 1 94.19 722 THR A C 1
ATOM 5575 O O . THR A 1 722 ? 42.438 6.965 17.812 1 94.19 722 THR A O 1
ATOM 5578 N N . LEU A 1 723 ? 40.562 7.945 18.438 1 95 723 LEU A N 1
ATOM 5579 C CA . LEU A 1 723 ? 40.375 8.531 17.109 1 95 723 LEU A CA 1
ATOM 5580 C C . LEU A 1 723 ? 41.312 9.695 16.875 1 95 723 LEU A C 1
ATOM 5582 O O . LEU A 1 723 ? 41.469 10.57 17.719 1 95 723 LEU A O 1
ATOM 5586 N N . ARG A 1 724 ? 42 9.656 15.742 1 95.69 724 ARG A N 1
ATOM 5587 C CA . ARG A 1 724 ? 43 10.672 15.461 1 95.69 724 ARG A CA 1
ATOM 5588 C C . ARG A 1 724 ? 42.75 11.367 14.133 1 95.69 724 ARG A C 1
ATOM 5590 O O . ARG A 1 724 ? 43.281 12.43 13.852 1 95.69 724 ARG A O 1
ATOM 5597 N N . GLY A 1 725 ? 41.875 10.75 13.383 1 95.69 725 GLY A N 1
ATOM 5598 C CA . GLY A 1 725 ? 41.625 11.367 12.094 1 95.69 725 GLY A CA 1
ATOM 5599 C C . GLY A 1 725 ? 40.25 11.062 11.539 1 95.69 725 GLY A C 1
ATOM 5600 O O . GLY A 1 725 ? 39.594 10.125 11.992 1 95.69 725 GLY A O 1
ATOM 5601 N N . VAL A 1 726 ? 39.781 11.953 10.609 1 96.38 726 VAL A N 1
ATOM 5602 C CA . VAL A 1 726 ? 38.531 11.805 9.898 1 96.38 726 VAL A CA 1
ATOM 5603 C C . VAL A 1 726 ? 38.719 12.141 8.422 1 96.38 726 VAL A C 1
ATOM 5605 O O . VAL A 1 726 ? 39.312 13.164 8.086 1 96.38 726 VAL A O 1
ATOM 5608 N N . LEU A 1 727 ? 38.344 11.234 7.629 1 95.75 727 LEU A N 1
ATOM 5609 C CA . LEU A 1 727 ? 38.344 11.484 6.191 1 95.75 727 LEU A CA 1
ATOM 5610 C C . LEU A 1 727 ? 36.938 11.836 5.707 1 95.75 727 LEU A C 1
ATOM 5612 O O . LEU A 1 727 ? 35.969 11.133 6.027 1 95.75 727 LEU A O 1
ATOM 5616 N N . LEU A 1 728 ? 36.781 12.906 5.039 1 94.62 728 LEU A N 1
ATOM 5617 C CA . LEU A 1 728 ? 35.438 13.344 4.594 1 94.62 728 LEU A CA 1
ATOM 5618 C C . LEU A 1 728 ? 35.469 13.703 3.113 1 94.62 728 LEU A C 1
ATOM 5620 O O . LEU A 1 728 ? 36.531 13.922 2.535 1 94.62 728 LEU A O 1
ATOM 5624 N N . PRO A 1 729 ? 34.281 13.742 2.479 1 90.69 729 PRO A N 1
ATOM 5625 C CA . PRO A 1 729 ? 34.219 14.117 1.064 1 90.69 729 PRO A CA 1
ATOM 5626 C C . PRO A 1 729 ? 34.531 15.594 0.832 1 90.69 729 PRO A C 1
ATOM 5628 O O . PRO A 1 729 ? 34.062 16.453 1.596 1 90.69 729 PRO A O 1
ATOM 5631 N N . GLY A 1 730 ? 35.344 15.727 -0.153 1 82.56 730 GLY A N 1
ATOM 5632 C CA . GLY A 1 730 ? 35.656 17.109 -0.488 1 82.56 730 GLY A CA 1
ATOM 5633 C C . GLY A 1 730 ? 34.594 17.781 -1.337 1 82.56 730 GLY A C 1
ATOM 5634 O O . GLY A 1 730 ? 33.875 17.125 -2.068 1 82.56 730 GLY A O 1
ATOM 5635 N N . GLY A 1 731 ? 34.281 19.031 -0.983 1 71.38 731 GLY A N 1
ATOM 5636 C CA . GLY A 1 731 ? 33.406 19.797 -1.848 1 71.38 731 GLY A CA 1
ATOM 5637 C C . GLY A 1 731 ? 33.969 20.016 -3.236 1 71.38 731 GLY A C 1
ATOM 5638 O O . GLY A 1 731 ? 35.031 19.531 -3.557 1 71.38 731 GLY A O 1
ATOM 5639 N N . GLU A 1 732 ? 33.312 20.688 -4.109 1 64.12 732 GLU A N 1
ATOM 5640 C CA . GLU A 1 732 ? 33.688 20.953 -5.492 1 64.12 732 GLU A CA 1
ATOM 5641 C C . GLU A 1 732 ? 35 21.719 -5.566 1 64.12 732 GLU A C 1
ATOM 5643 O O . GLU A 1 732 ? 35.719 21.625 -6.555 1 64.12 732 GLU A O 1
ATOM 5648 N N . HIS A 1 733 ? 35.406 22.328 -4.391 1 66.56 733 HIS A N 1
ATOM 5649 C CA . HIS A 1 733 ? 36.531 23.25 -4.473 1 66.56 733 HIS A CA 1
ATOM 5650 C C . HIS A 1 733 ? 37.844 22.547 -4.039 1 66.56 733 HIS A C 1
ATOM 5652 O O . HIS A 1 733 ? 38.906 23.141 -4.141 1 66.56 733 HIS A O 1
ATOM 5658 N N . VAL A 1 734 ? 37.688 21.328 -3.572 1 72.5 734 VAL A N 1
ATOM 5659 C CA . VAL A 1 734 ? 38.875 20.656 -3.074 1 72.5 734 VAL A CA 1
ATOM 5660 C C . VAL A 1 734 ? 39.594 19.953 -4.223 1 72.5 734 VAL A C 1
ATOM 5662 O O . VAL A 1 734 ? 39.031 19.062 -4.855 1 72.5 734 VAL A O 1
ATOM 5665 N N . GLN A 1 735 ? 40.781 20.5 -4.609 1 69.31 735 GLN A N 1
ATOM 5666 C CA . GLN A 1 735 ? 41.531 19.969 -5.742 1 69.31 735 GLN A CA 1
ATOM 5667 C C . GLN A 1 735 ? 42.594 18.969 -5.277 1 69.31 735 GLN A C 1
ATOM 5669 O O . GLN A 1 735 ? 42.938 18.047 -6.008 1 69.31 735 GLN A O 1
ATOM 5674 N N . GLU A 1 736 ? 43.094 19.172 -4.027 1 80.88 736 GLU A N 1
ATOM 5675 C CA . GLU A 1 736 ? 44.188 18.312 -3.564 1 80.88 736 GLU A CA 1
ATOM 5676 C C . GLU A 1 736 ? 43.656 17.25 -2.607 1 80.88 736 GLU A C 1
ATOM 5678 O O . GLU A 1 736 ? 42.875 17.531 -1.703 1 80.88 736 GLU A O 1
ATOM 5683 N N . SER A 1 737 ? 44.094 15.977 -2.922 1 87.62 737 SER A N 1
ATOM 5684 C CA . SER A 1 737 ? 43.719 14.875 -2.051 1 87.62 737 SER A CA 1
ATOM 5685 C C . SER A 1 737 ? 44.344 15.008 -0.671 1 87.62 737 SER A C 1
ATOM 5687 O O . SER A 1 737 ? 45.5 15.398 -0.552 1 87.62 737 SER A O 1
ATOM 5689 N N . LEU A 1 738 ? 43.594 14.812 0.373 1 92.5 738 LEU A N 1
ATOM 5690 C CA . LEU A 1 738 ? 43.969 14.812 1.775 1 92.5 738 LEU A CA 1
ATOM 5691 C C . LEU A 1 738 ? 44.281 16.234 2.254 1 92.5 738 LEU A C 1
ATOM 5693 O O . LEU A 1 738 ? 45.125 16.422 3.139 1 92.5 738 LEU A O 1
ATOM 5697 N N . ALA A 1 739 ? 43.656 17.203 1.622 1 91.81 739 ALA A N 1
ATOM 5698 C CA . ALA A 1 739 ? 43.781 18.578 2.076 1 91.81 739 ALA A CA 1
ATOM 5699 C C . ALA A 1 739 ? 43.094 18.781 3.428 1 91.81 739 ALA A C 1
ATOM 5701 O O . ALA A 1 739 ? 42.062 18.188 3.688 1 91.81 739 ALA A O 1
ATOM 5702 N N . PRO A 1 740 ? 43.75 19.562 4.289 1 92.75 740 PRO A N 1
ATOM 5703 C CA . PRO A 1 740 ? 43.094 19.828 5.586 1 92.75 740 PRO A CA 1
ATOM 5704 C C . PRO A 1 740 ? 41.75 20.531 5.457 1 92.75 740 PRO A C 1
ATOM 5706 O O . PRO A 1 740 ? 41.562 21.359 4.559 1 92.75 740 PRO A O 1
ATOM 5709 N N . VAL A 1 741 ? 40.875 20.234 6.289 1 92.75 741 VAL A N 1
ATOM 5710 C CA . VAL A 1 741 ? 39.5 20.781 6.289 1 92.75 741 VAL A CA 1
ATOM 5711 C C . VAL A 1 741 ? 39.25 21.516 7.602 1 92.75 741 VAL A C 1
ATOM 5713 O O . VAL A 1 741 ? 39.688 21.094 8.664 1 92.75 741 VAL A O 1
ATOM 5716 N N . ALA A 1 742 ? 38.469 22.594 7.469 1 91.88 742 ALA A N 1
ATOM 5717 C CA . ALA A 1 742 ? 38.094 23.344 8.656 1 91.88 742 ALA A CA 1
ATOM 5718 C C . ALA A 1 742 ? 37.156 22.547 9.547 1 91.88 742 ALA A C 1
ATOM 5720 O O . ALA A 1 742 ? 36.406 21.688 9.062 1 91.88 742 ALA A O 1
ATOM 5721 N N . MET A 1 743 ? 37.188 22.812 10.82 1 94.5 743 MET A N 1
ATOM 5722 C CA . MET A 1 743 ? 36.438 22.047 11.812 1 94.5 743 MET A CA 1
ATOM 5723 C C . MET A 1 743 ? 34.938 22.125 11.523 1 94.5 743 MET A C 1
ATOM 5725 O O . MET A 1 743 ? 34.219 21.125 11.617 1 94.5 743 MET A O 1
ATOM 5729 N N . LEU A 1 744 ? 34.406 23.25 11.172 1 94.44 744 LEU A N 1
ATOM 5730 C CA . LEU A 1 744 ? 32.969 23.406 10.969 1 94.44 744 LEU A CA 1
ATOM 5731 C C . LEU A 1 744 ? 32.5 22.594 9.766 1 94.44 744 LEU A C 1
ATOM 5733 O O . LEU A 1 744 ? 31.359 22.094 9.75 1 94.44 744 LEU A O 1
ATOM 5737 N N . GLU A 1 745 ? 33.312 22.547 8.789 1 92.56 745 GLU A N 1
ATOM 5738 C CA . GLU A 1 745 ? 33 21.719 7.641 1 92.56 745 GLU A CA 1
ATOM 5739 C C . GLU A 1 745 ? 32.969 20.234 8.023 1 92.56 745 GLU A C 1
ATOM 5741 O O . GLU A 1 745 ? 32.062 19.5 7.594 1 92.56 745 GLU A O 1
ATOM 5746 N N . ALA A 1 746 ? 33.906 19.859 8.773 1 95.06 746 ALA A N 1
ATOM 5747 C CA . ALA A 1 746 ? 33.938 18.484 9.258 1 95.06 746 ALA A CA 1
ATOM 5748 C C . ALA A 1 746 ? 32.719 18.172 10.125 1 95.06 746 ALA A C 1
ATOM 5750 O O . ALA A 1 746 ? 32.156 17.078 10.039 1 95.06 746 ALA A O 1
ATOM 5751 N N . LEU A 1 747 ? 32.438 19.125 10.953 1 95.88 747 LEU A N 1
ATOM 5752 C CA . LEU A 1 747 ? 31.25 18.953 11.812 1 95.88 747 LEU A CA 1
ATOM 5753 C C . LEU A 1 747 ? 29.984 18.75 10.977 1 95.88 747 LEU A C 1
ATOM 5755 O O . LEU A 1 747 ? 29.172 17.891 11.289 1 95.88 747 LEU A O 1
ATOM 5759 N N . GLY A 1 748 ? 29.797 19.547 9.938 1 94.5 748 GLY A N 1
ATOM 5760 C CA . GLY A 1 748 ? 28.656 19.406 9.039 1 94.5 748 GLY A CA 1
ATOM 5761 C C . GLY A 1 748 ? 28.578 18.031 8.391 1 94.5 748 GLY A C 1
ATOM 5762 O O . GLY A 1 748 ? 27.5 17.484 8.203 1 94.5 748 GLY A O 1
ATOM 5763 N N . ALA A 1 749 ? 29.672 17.484 8.039 1 94.69 749 ALA A N 1
ATOM 5764 C CA . ALA A 1 749 ? 29.734 16.172 7.395 1 94.69 749 ALA A CA 1
ATOM 5765 C C . ALA A 1 749 ? 29.469 15.055 8.398 1 94.69 749 ALA A C 1
ATOM 5767 O O . ALA A 1 749 ? 28.969 13.992 8.039 1 94.69 749 ALA A O 1
ATOM 5768 N N . LEU A 1 750 ? 29.828 15.289 9.602 1 95.81 750 LEU A N 1
ATOM 5769 C CA . LEU A 1 750 ? 29.781 14.25 10.625 1 95.81 750 LEU A CA 1
ATOM 5770 C C . LEU A 1 750 ? 28.375 14.102 11.188 1 95.81 750 LEU A C 1
ATOM 5772 O O . LEU A 1 750 ? 27.938 13 11.523 1 95.81 750 LEU A O 1
ATOM 5776 N N . LEU A 1 751 ? 27.625 15.172 11.305 1 95.69 751 LEU A N 1
ATOM 5777 C CA . LEU A 1 751 ? 26.375 15.227 12.031 1 95.69 751 LEU A CA 1
ATOM 5778 C C . LEU A 1 751 ? 25.359 14.242 11.438 1 95.69 751 LEU A C 1
ATOM 5780 O O . LEU A 1 751 ? 24.656 13.539 12.172 1 95.69 751 LEU A O 1
ATOM 5784 N N . PRO A 1 752 ? 25.297 14.102 10.125 1 94.19 752 PRO A N 1
ATOM 5785 C CA . PRO A 1 752 ? 24.344 13.141 9.57 1 94.19 752 PRO A CA 1
ATOM 5786 C C . PRO A 1 752 ? 24.656 11.703 9.992 1 94.19 752 PRO A C 1
ATOM 5788 O O . PRO A 1 752 ? 23.781 10.828 9.898 1 94.19 752 PRO A O 1
ATOM 5791 N N . HIS A 1 753 ? 25.859 11.406 10.461 1 95.81 753 HIS A N 1
ATOM 5792 C CA . HIS A 1 753 ? 26.266 10.07 10.883 1 95.81 753 HIS A CA 1
ATOM 5793 C C . HIS A 1 753 ? 26.125 9.914 12.391 1 95.81 753 HIS A C 1
ATOM 5795 O O . HIS A 1 753 ? 26.375 8.828 12.93 1 95.81 753 HIS A O 1
ATOM 5801 N N . CYS A 1 754 ? 25.781 10.961 12.992 1 95.81 754 CYS A N 1
ATOM 5802 C CA . CYS A 1 754 ? 25.734 10.977 14.453 1 95.81 754 CYS A CA 1
ATOM 5803 C C . CYS A 1 754 ? 24.344 10.68 14.969 1 95.81 754 CYS A C 1
ATOM 5805 O O . CYS A 1 754 ? 23.391 11.406 14.648 1 95.81 754 CYS A O 1
ATOM 5807 N N . LEU A 1 755 ? 24.203 9.672 15.805 1 96.62 755 LEU A N 1
ATOM 5808 C CA . LEU A 1 755 ? 22.938 9.281 16.422 1 96.62 755 LEU A CA 1
ATOM 5809 C C . LEU A 1 755 ? 22.922 9.633 17.906 1 96.62 755 LEU A C 1
ATOM 5811 O O . LEU A 1 755 ? 23.875 9.312 18.625 1 96.62 755 LEU A O 1
ATOM 5815 N N . ALA A 1 756 ? 21.906 10.289 18.344 1 96.25 756 ALA A N 1
ATOM 5816 C CA . ALA A 1 756 ? 21.828 10.75 19.734 1 96.25 756 ALA A CA 1
ATOM 5817 C C . ALA A 1 756 ? 20.688 10.047 20.469 1 96.25 756 ALA A C 1
ATOM 5819 O O . ALA A 1 756 ? 20.203 10.547 21.5 1 96.25 756 ALA A O 1
ATOM 5820 N N . GLY A 1 757 ? 20.219 8.961 19.922 1 93.12 757 GLY A N 1
ATOM 5821 C CA . GLY A 1 757 ? 19.109 8.25 20.516 1 93.12 757 GLY A CA 1
ATOM 5822 C C . GLY A 1 757 ? 17.859 8.266 19.656 1 93.12 757 GLY A C 1
ATOM 5823 O O . GLY A 1 757 ? 17.766 9.039 18.703 1 93.12 757 GLY A O 1
ATOM 5824 N N . GLU A 1 758 ? 16.938 7.461 20 1 88.62 758 GLU A N 1
ATOM 5825 C CA . GLU A 1 758 ? 15.727 7.359 19.203 1 88.62 758 GLU A CA 1
ATOM 5826 C C . GLU A 1 758 ? 14.922 8.656 19.25 1 88.62 758 GLU A C 1
ATOM 5828 O O . GLU A 1 758 ? 14.5 9.094 20.328 1 88.62 758 GLU A O 1
ATOM 5833 N N . GLY A 1 759 ? 14.75 9.195 18.078 1 84.94 759 GLY A N 1
ATOM 5834 C CA . GLY A 1 759 ? 13.945 10.398 17.922 1 84.94 759 GLY A CA 1
ATOM 5835 C C . GLY A 1 759 ? 14.578 11.625 18.562 1 84.94 759 GLY A C 1
ATOM 5836 O O . GLY A 1 759 ? 13.898 12.625 18.797 1 84.94 759 GLY A O 1
ATOM 5837 N N . ARG A 1 760 ? 15.867 11.531 18.859 1 90.38 760 ARG A N 1
ATOM 5838 C CA . ARG A 1 760 ? 16.531 12.648 19.516 1 90.38 760 ARG A CA 1
ATOM 5839 C C . ARG A 1 760 ? 17.688 13.18 18.672 1 90.38 760 ARG A C 1
ATOM 5841 O O . ARG A 1 760 ? 18.203 12.469 17.812 1 90.38 760 ARG A O 1
ATOM 5848 N N . VAL A 1 761 ? 17.938 14.43 18.938 1 91.81 761 VAL A N 1
ATOM 5849 C CA . VAL A 1 761 ? 19.109 15.062 18.344 1 91.81 761 VAL A CA 1
ATOM 5850 C C . VAL A 1 761 ? 20.078 15.5 19.422 1 91.81 761 VAL A C 1
ATOM 5852 O O . VAL A 1 761 ? 19.766 15.445 20.625 1 91.81 761 VAL A O 1
ATOM 5855 N N . LEU A 1 762 ? 21.234 15.867 19.047 1 94.19 762 LEU A N 1
ATOM 5856 C CA . LEU A 1 762 ? 22.234 16.328 20.016 1 94.19 762 LEU A CA 1
ATOM 5857 C C . LEU A 1 762 ? 21.812 17.656 20.641 1 94.19 762 LEU A C 1
ATOM 5859 O O . LEU A 1 762 ? 21.156 18.469 19.984 1 94.19 762 LEU A O 1
ATOM 5863 N N . GLU A 1 763 ? 22.266 17.828 21.859 1 92.81 763 GLU A N 1
ATOM 5864 C CA . GLU A 1 763 ? 22.062 19.109 22.531 1 92.81 763 GLU A CA 1
ATOM 5865 C C . GLU A 1 763 ? 23.141 20.109 22.141 1 92.81 763 GLU A C 1
ATOM 5867 O O . GLU A 1 763 ? 24.172 19.734 21.578 1 92.81 763 GLU A O 1
ATOM 5872 N N . GLY A 1 764 ? 22.906 21.328 22.469 1 92.19 764 GLY A N 1
ATOM 5873 C CA . GLY A 1 764 ? 23.844 22.375 22.109 1 92.19 764 GLY A CA 1
ATOM 5874 C C . GLY A 1 764 ? 25.234 22.125 22.656 1 92.19 764 GLY A C 1
ATOM 5875 O O . GLY A 1 764 ? 26.219 22.234 21.922 1 92.19 764 GLY A O 1
ATOM 5876 N N . HIS A 1 765 ? 25.281 21.781 23.875 1 92.31 765 HIS A N 1
ATOM 5877 C CA . HIS A 1 765 ? 26.594 21.531 24.5 1 92.31 765 HIS A CA 1
ATOM 5878 C C . HIS A 1 765 ? 27.281 20.328 23.859 1 92.31 765 HIS A C 1
ATOM 5880 O O . HIS A 1 765 ? 28.516 20.281 23.781 1 92.31 765 HIS A O 1
ATOM 5886 N N . GLY A 1 766 ? 26.453 19.391 23.5 1 94.44 766 GLY A N 1
ATOM 5887 C CA . GLY A 1 766 ? 27 18.219 22.844 1 94.44 766 GLY A CA 1
ATOM 5888 C C . GLY A 1 766 ? 27.656 18.531 21.5 1 94.44 766 GLY A C 1
ATOM 5889 O O . GLY A 1 766 ? 28.734 18.016 21.203 1 94.44 766 GLY A O 1
ATOM 5890 N N . VAL A 1 767 ? 27.031 19.344 20.75 1 95.5 767 VAL A N 1
ATOM 5891 C CA . VAL A 1 767 ? 27.562 19.719 19.453 1 95.5 767 VAL A CA 1
ATOM 5892 C C . VAL A 1 767 ? 28.859 20.516 19.641 1 95.5 767 VAL A C 1
ATOM 5894 O O . VAL A 1 767 ? 29.797 20.359 18.859 1 95.5 767 VAL A O 1
ATOM 5897 N N . THR A 1 768 ? 28.891 21.359 20.625 1 93.88 768 THR A N 1
ATOM 5898 C CA . THR A 1 768 ? 30.094 22.125 20.938 1 93.88 768 THR A CA 1
ATOM 5899 C C . THR A 1 768 ? 31.234 21.203 21.328 1 93.88 768 THR A C 1
ATOM 5901 O O . THR A 1 768 ? 32.375 21.375 20.859 1 93.88 768 THR A O 1
ATOM 5904 N N . ALA A 1 769 ? 30.875 20.266 22.125 1 94.75 769 ALA A N 1
ATOM 5905 C CA . ALA A 1 769 ? 31.875 19.281 22.531 1 94.75 769 ALA A CA 1
ATOM 5906 C C . ALA A 1 769 ? 32.406 18.5 21.344 1 94.75 769 ALA A C 1
ATOM 5908 O O . ALA A 1 769 ? 33.594 18.219 21.25 1 94.75 769 ALA A O 1
ATOM 5909 N N . LEU A 1 770 ? 31.531 18.141 20.516 1 95.25 770 LEU A N 1
ATOM 5910 C CA . LEU A 1 770 ? 31.922 17.422 19.312 1 95.25 770 LEU A CA 1
ATOM 5911 C C . LEU A 1 770 ? 32.844 18.266 18.453 1 95.25 770 LEU A C 1
ATOM 5913 O O . LEU A 1 770 ? 33.812 17.766 17.891 1 95.25 770 LEU A O 1
ATOM 5917 N N . GLY A 1 771 ? 32.5 19.516 18.281 1 95.06 771 GLY A N 1
ATOM 5918 C CA . GLY A 1 771 ? 33.375 20.438 17.547 1 95.06 771 GLY A CA 1
ATOM 5919 C C . GLY A 1 771 ? 34.75 20.562 18.141 1 95.06 771 GLY A C 1
ATOM 5920 O O . GLY A 1 771 ? 35.75 20.516 17.422 1 95.06 771 GLY A O 1
ATOM 5921 N N . ASP A 1 772 ? 34.781 20.734 19.422 1 94.81 772 ASP A N 1
ATOM 5922 C CA . ASP A 1 772 ? 36.062 20.828 20.109 1 94.81 772 ASP A CA 1
ATOM 5923 C C . ASP A 1 772 ? 36.906 19.578 19.891 1 94.81 772 ASP A C 1
ATOM 5925 O O . ASP A 1 772 ? 38.125 19.656 19.672 1 94.81 772 ASP A O 1
ATOM 5929 N N . TRP A 1 773 ? 36.25 18.531 19.984 1 95.62 773 TRP A N 1
ATOM 5930 C CA . TRP A 1 773 ? 36.906 17.25 19.75 1 95.62 773 TRP A CA 1
ATOM 5931 C C . TRP A 1 773 ? 37.438 17.156 18.312 1 95.62 773 TRP A C 1
ATOM 5933 O O . TRP A 1 773 ? 38.594 16.766 18.094 1 95.62 773 TRP A O 1
ATOM 5943 N N . LEU A 1 774 ? 36.656 17.484 17.375 1 95.75 774 LEU A N 1
ATOM 5944 C CA . LEU A 1 774 ? 37.031 17.438 15.977 1 95.75 774 LEU A CA 1
ATOM 5945 C C . LEU A 1 774 ? 38.281 18.297 15.727 1 95.75 774 LEU A C 1
ATOM 5947 O O . LEU A 1 774 ? 39.094 17.984 14.875 1 95.75 774 LEU A O 1
ATOM 5951 N N . SER A 1 775 ? 38.406 19.375 16.453 1 94.62 775 SER A N 1
ATOM 5952 C CA . SER A 1 775 ? 39.5 20.312 16.281 1 94.62 775 SER A CA 1
ATOM 5953 C C . SER A 1 775 ? 40.844 19.672 16.688 1 94.62 775 SER A C 1
ATOM 5955 O O . SER A 1 775 ? 41.906 20.141 16.297 1 94.62 775 SER A O 1
ATOM 5957 N N . THR A 1 776 ? 40.75 18.656 17.438 1 94.25 776 THR A N 1
ATOM 5958 C CA . THR A 1 776 ? 41.969 18 17.891 1 94.25 776 THR A CA 1
ATOM 5959 C C . THR A 1 776 ? 42.406 16.906 16.891 1 94.25 776 THR A C 1
ATOM 5961 O O . THR A 1 776 ? 43.469 16.344 17.016 1 94.25 776 THR A O 1
ATOM 5964 N N . LEU A 1 777 ? 41.594 16.594 15.883 1 95.81 777 LEU A N 1
ATOM 5965 C CA . LEU A 1 777 ? 41.844 15.492 14.961 1 95.81 777 LEU A CA 1
ATOM 5966 C C . LEU A 1 777 ? 42.406 16 13.641 1 95.81 777 LEU A C 1
ATOM 5968 O O . LEU A 1 777 ? 42.312 17.188 13.336 1 95.81 777 LEU A O 1
ATOM 5972 N N . ALA A 1 778 ? 43.031 15.047 12.945 1 96.38 778 ALA A N 1
ATOM 5973 C CA . ALA A 1 778 ? 43.406 15.336 11.57 1 96.38 778 ALA A CA 1
ATOM 5974 C C . ALA A 1 778 ? 42.219 15.203 10.625 1 96.38 778 ALA A C 1
ATOM 5976 O O . ALA A 1 778 ? 41.719 14.102 10.383 1 96.38 778 ALA A O 1
ATOM 5977 N N . LEU A 1 779 ? 41.75 16.312 10.086 1 96.25 779 LEU A N 1
ATOM 5978 C CA . LEU A 1 779 ? 40.625 16.344 9.188 1 96.25 779 LEU A CA 1
ATOM 5979 C C . LEU A 1 779 ? 41.062 16.547 7.742 1 96.25 779 LEU A C 1
ATOM 5981 O O . LEU A 1 779 ? 41.688 17.562 7.41 1 96.25 779 LEU A O 1
ATOM 5985 N N . SER A 1 780 ? 40.75 15.578 6.918 1 95.44 780 SER A N 1
ATOM 5986 C CA . SER A 1 780 ? 41.25 15.664 5.543 1 95.44 780 SER A CA 1
ATOM 5987 C C . SER A 1 780 ? 40.125 15.328 4.551 1 95.44 780 SER A C 1
ATOM 5989 O O . SER A 1 780 ? 39.281 14.461 4.816 1 95.44 780 SER A O 1
ATOM 5991 N N . ALA A 1 781 ? 40.219 15.984 3.387 1 94.06 781 ALA A N 1
ATOM 5992 C CA . ALA A 1 781 ? 39.188 15.797 2.357 1 94.06 781 ALA A CA 1
ATOM 5993 C C . ALA A 1 781 ? 39.688 14.883 1.245 1 94.06 781 ALA A C 1
ATOM 5995 O O . ALA A 1 781 ? 40.844 14.922 0.884 1 94.06 781 ALA A O 1
ATOM 5996 N N . ILE A 1 782 ? 38.719 14.094 0.857 1 91.88 782 ILE A N 1
ATOM 5997 C CA . ILE A 1 782 ? 38.969 13.25 -0.308 1 91.88 782 ILE A CA 1
ATOM 5998 C C . ILE A 1 782 ? 38.156 13.758 -1.494 1 91.88 782 ILE A C 1
ATOM 6000 O O . ILE A 1 782 ? 36.906 13.867 -1.413 1 91.88 782 ILE A O 1
ATOM 6004 N N . PRO A 1 783 ? 38.781 14.102 -2.555 1 84.38 783 PRO A N 1
ATOM 6005 C CA . PRO A 1 783 ? 38.031 14.633 -3.699 1 84.38 783 PRO A CA 1
ATOM 6006 C C . PRO A 1 783 ? 37.031 13.625 -4.273 1 84.38 783 PRO A C 1
ATOM 6008 O O . PRO A 1 783 ? 37.281 12.422 -4.262 1 84.38 783 PRO A O 1
ATOM 6011 N N . SER A 1 784 ? 35.719 14.062 -4.5 1 70.19 784 SER A N 1
ATOM 6012 C CA . SER A 1 784 ? 34.688 13.227 -5.078 1 70.19 784 SER A CA 1
ATOM 6013 C C . SER A 1 784 ? 34.938 12.953 -6.555 1 70.19 784 SER A C 1
ATOM 6015 O O . SER A 1 784 ? 35.438 13.82 -7.27 1 70.19 784 SER A O 1
ATOM 6017 N N . ASP A 1 785 ? 35.094 11.812 -6.965 1 58.22 785 ASP A N 1
ATOM 6018 C CA . ASP A 1 785 ? 35.188 11.531 -8.398 1 58.22 785 ASP A CA 1
ATOM 6019 C C . ASP A 1 785 ? 34 12.125 -9.156 1 58.22 785 ASP A C 1
ATOM 6021 O O . ASP A 1 785 ? 32.844 11.836 -8.844 1 58.22 785 ASP A O 1
ATOM 6025 N N . SER A 1 786 ? 34 13.344 -9.398 1 45.12 786 SER A N 1
ATOM 6026 C CA . SER A 1 786 ? 33 13.727 -10.367 1 45.12 786 SER A CA 1
ATOM 6027 C C . SER A 1 786 ? 32.875 12.695 -11.484 1 45.12 786 SER A C 1
ATOM 6029 O O . SER A 1 786 ? 33.875 12.352 -12.133 1 45.12 786 SER A O 1
ATOM 6031 N N . GLU A 1 787 ? 32.062 11.766 -11.281 1 42.69 787 GLU A N 1
ATOM 6032 C CA . GLU A 1 787 ? 31.75 10.875 -12.391 1 42.69 787 GLU A CA 1
ATOM 6033 C C . GLU A 1 787 ? 31.547 11.648 -13.688 1 42.69 787 GLU A C 1
ATOM 6035 O O . GLU A 1 787 ? 30.453 12.133 -13.977 1 42.69 787 GLU A O 1
ATOM 6040 N N . SER A 1 788 ? 32.219 12.672 -14.055 1 36.03 788 SER A N 1
ATOM 6041 C CA . SER A 1 788 ? 31.938 12.945 -15.461 1 36.03 788 SER A CA 1
ATOM 6042 C C . SER A 1 788 ? 32.062 11.68 -16.312 1 36.03 788 SER A C 1
ATOM 6044 O O . SER A 1 788 ? 33.062 10.953 -16.203 1 36.03 788 SER A O 1
ATOM 6046 N N . GLU A 1 789 ? 30.969 11.109 -16.688 1 35.5 789 GLU A N 1
ATOM 6047 C CA . GLU A 1 789 ? 30.797 10.094 -17.719 1 35.5 789 GLU A CA 1
ATOM 6048 C C . GLU A 1 789 ? 31.812 10.281 -18.844 1 35.5 789 GLU A C 1
ATOM 6050 O O . GLU A 1 789 ? 31.703 9.664 -19.906 1 35.5 789 GLU A O 1
ATOM 6055 N N . THR A 1 790 ? 32.375 11.477 -19.094 1 32.56 790 THR A N 1
ATOM 6056 C CA . THR A 1 790 ? 33 11.422 -20.406 1 32.56 790 THR A CA 1
ATOM 6057 C C . THR A 1 790 ? 34 10.273 -20.484 1 32.56 790 THR A C 1
ATOM 6059 O O . THR A 1 790 ? 34.5 9.805 -19.469 1 32.56 790 THR A O 1
ATOM 6062 N N . GLU A 1 791 ? 34.594 10.109 -21.859 1 33.16 791 GLU A N 1
ATOM 6063 C CA . GLU A 1 791 ? 35.469 9.18 -22.547 1 33.16 791 GLU A CA 1
ATOM 6064 C C . GLU A 1 791 ? 36.719 8.898 -21.734 1 33.16 791 GLU A C 1
ATOM 6066 O O . GLU A 1 791 ? 37.188 9.766 -21 1 33.16 791 GLU A O 1
ATOM 6071 N N . GLU A 1 792 ? 37.125 7.668 -21.688 1 34.41 792 GLU A N 1
ATOM 6072 C CA . GLU A 1 792 ? 38.312 6.922 -21.344 1 34.41 792 GLU A CA 1
ATOM 6073 C C . GLU A 1 792 ? 39.594 7.707 -21.703 1 34.41 792 GLU A C 1
ATOM 6075 O O . GLU A 1 792 ? 40.625 7.117 -22 1 34.41 792 GLU A O 1
ATOM 6080 N N . THR A 1 793 ? 39.562 8.977 -22.266 1 32.59 793 THR A N 1
ATOM 6081 C CA . THR A 1 793 ? 40.969 9.234 -22.547 1 32.59 793 THR A CA 1
ATOM 6082 C C . THR A 1 793 ? 41.812 9.211 -21.25 1 32.59 793 THR A C 1
ATOM 6084 O O . THR A 1 793 ? 41.344 9.68 -20.203 1 32.59 793 THR A O 1
ATOM 6087 N N . GLU A 1 794 ? 43.031 8.555 -21.172 1 33.25 794 GLU A N 1
ATOM 6088 C CA . GLU A 1 794 ? 44.156 8.273 -20.297 1 33.25 794 GLU A CA 1
ATOM 6089 C C . GLU A 1 794 ? 44.562 9.516 -19.5 1 33.25 794 GLU A C 1
ATOM 6091 O O . GLU A 1 794 ? 45.625 9.539 -18.891 1 33.25 794 GLU A O 1
ATOM 6096 N N . THR A 1 795 ? 44.062 10.766 -19.812 1 34.84 795 THR A N 1
ATOM 6097 C CA . THR A 1 795 ? 44.969 11.703 -19.141 1 34.84 795 THR A CA 1
ATOM 6098 C C . THR A 1 795 ? 44.875 11.562 -17.625 1 34.84 795 THR A C 1
ATOM 6100 O O . THR A 1 795 ? 43.75 11.516 -17.062 1 34.84 795 THR A O 1
ATOM 6103 N N . GLU A 1 796 ? 46 11.25 -16.875 1 36.16 796 GLU A N 1
ATOM 6104 C CA . GLU A 1 796 ? 46.469 11.055 -15.516 1 36.16 796 GLU A CA 1
ATOM 6105 C C . GLU A 1 796 ? 45.906 12.102 -14.555 1 36.16 796 GLU A C 1
ATOM 6107 O O . GLU A 1 796 ? 46.188 12.07 -13.359 1 36.16 796 GLU A O 1
ATOM 6112 N N . THR A 1 797 ? 45.719 13.305 -15 1 37.62 797 THR A N 1
ATOM 6113 C CA . THR A 1 797 ? 45.656 14.305 -13.938 1 37.62 797 THR A CA 1
ATOM 6114 C C . THR A 1 797 ? 44.375 14.164 -13.117 1 37.62 797 THR A C 1
ATOM 6116 O O . THR A 1 797 ? 44 15.078 -12.383 1 37.62 797 THR A O 1
ATOM 6119 N N . GLY A 1 798 ? 43.469 13.336 -13.516 1 40.06 798 GLY A N 1
ATOM 6120 C CA . GLY A 1 798 ? 42.188 13.492 -12.805 1 40.06 798 GLY A CA 1
ATOM 6121 C C . GLY A 1 798 ? 42.344 13.406 -11.305 1 40.06 798 GLY A C 1
ATOM 6122 O O . GLY A 1 798 ? 43.375 12.914 -10.797 1 40.06 798 GLY A O 1
ATOM 6123 N N . SER A 1 799 ? 41.75 14.32 -10.586 1 51.09 799 SER A N 1
ATOM 6124 C CA . SER A 1 799 ? 41.625 14.422 -9.133 1 51.09 799 SER A CA 1
ATOM 6125 C C . SER A 1 799 ? 41.375 13.055 -8.5 1 51.09 799 SER A C 1
ATOM 6127 O O . SER A 1 799 ? 40.281 12.5 -8.57 1 51.09 799 SER A O 1
ATOM 6129 N N . GLU A 1 800 ? 42.312 12.031 -8.648 1 58.41 800 GLU A N 1
ATOM 6130 C CA . GLU A 1 800 ? 42.312 10.609 -8.328 1 58.41 800 GLU A CA 1
ATOM 6131 C C . GLU A 1 800 ? 42.281 10.391 -6.816 1 58.41 800 GLU A C 1
ATOM 6133 O O . GLU A 1 800 ? 42.75 11.234 -6.047 1 58.41 800 GLU A O 1
ATOM 6138 N N . ALA A 1 801 ? 41.469 9.492 -6.332 1 72.81 801 ALA A N 1
ATOM 6139 C CA . ALA A 1 801 ? 41.562 8.859 -5.02 1 72.81 801 ALA A CA 1
ATOM 6140 C C . ALA A 1 801 ? 43.031 8.695 -4.586 1 72.81 801 ALA A C 1
ATOM 6142 O O . ALA A 1 801 ? 43.906 8.453 -5.422 1 72.81 801 ALA A O 1
ATOM 6143 N N . PRO A 1 802 ? 43.312 9.18 -3.361 1 86.62 802 PRO A N 1
ATOM 6144 C CA . PRO A 1 802 ? 44.688 9.07 -2.902 1 86.62 802 PRO A CA 1
ATOM 6145 C C . PRO A 1 802 ? 45.281 7.672 -3.098 1 86.62 802 PRO A C 1
ATOM 6147 O O . PRO A 1 802 ? 44.562 6.676 -2.951 1 86.62 802 PRO A O 1
ATOM 6150 N N . SER A 1 803 ? 46.531 7.641 -3.549 1 85.81 803 SER A N 1
ATOM 6151 C CA . SER A 1 803 ? 47.219 6.371 -3.691 1 85.81 803 SER A CA 1
ATOM 6152 C C . SER A 1 803 ? 47.562 5.762 -2.33 1 85.81 803 SER A C 1
ATOM 6154 O O . SER A 1 803 ? 47.469 6.441 -1.305 1 85.81 803 SER A O 1
ATOM 6156 N N . SER A 1 804 ? 47.906 4.512 -2.297 1 87.62 804 SER A N 1
ATOM 6157 C CA . SER A 1 804 ? 48.281 3.836 -1.061 1 87.62 804 SER A CA 1
ATOM 6158 C C . SER A 1 804 ? 49.5 4.484 -0.439 1 87.62 804 SER A C 1
ATOM 6160 O O . SER A 1 804 ? 49.625 4.574 0.786 1 87.62 804 SER A O 1
ATOM 6162 N N . GLY A 1 805 ? 50.344 4.961 -1.257 1 88.06 805 GLY A N 1
ATOM 6163 C CA . GLY A 1 805 ? 51.531 5.641 -0.772 1 88.06 805 GLY A CA 1
ATOM 6164 C C . GLY A 1 805 ? 51.219 6.961 -0.085 1 88.06 805 GLY A C 1
ATOM 6165 O O . GLY A 1 805 ? 51.781 7.254 0.979 1 88.06 805 GLY A O 1
ATOM 6166 N N . SER A 1 806 ? 50.406 7.676 -0.68 1 90.94 806 SER A N 1
ATOM 6167 C CA . SER A 1 806 ? 50.031 8.953 -0.095 1 90.94 806 SER A CA 1
ATOM 6168 C C . SER A 1 806 ? 49.281 8.758 1.224 1 90.94 806 SER A C 1
ATOM 6170 O O . SER A 1 806 ? 49.469 9.539 2.162 1 90.94 806 SER A O 1
ATOM 6172 N N . LEU A 1 807 ? 48.531 7.781 1.248 1 93.12 807 LEU A N 1
ATOM 6173 C CA . LEU A 1 807 ? 47.812 7.473 2.467 1 93.12 807 LEU A CA 1
ATOM 6174 C C . LEU A 1 807 ? 48.75 7.02 3.576 1 93.12 807 LEU A C 1
ATOM 6176 O O . LEU A 1 807 ? 48.562 7.391 4.738 1 93.12 807 LEU A O 1
ATOM 6180 N N . ALA A 1 808 ? 49.688 6.219 3.195 1 92.38 808 ALA A N 1
ATOM 6181 C CA . ALA A 1 808 ? 50.688 5.777 4.172 1 92.38 808 ALA A CA 1
ATOM 6182 C C . ALA A 1 808 ? 51.469 6.965 4.754 1 92.38 808 ALA A C 1
ATOM 6184 O O . ALA A 1 808 ? 51.719 7.016 5.957 1 92.38 808 ALA A O 1
ATOM 6185 N N . ALA A 1 809 ? 51.812 7.863 3.912 1 92.62 809 ALA A N 1
ATOM 6186 C CA . ALA A 1 809 ? 52.5 9.07 4.363 1 92.62 809 ALA A CA 1
ATOM 6187 C C . ALA A 1 809 ? 51.594 9.898 5.289 1 92.62 809 ALA A C 1
ATOM 6189 O O . ALA A 1 809 ? 52.062 10.422 6.301 1 92.62 809 ALA A O 1
ATOM 6190 N N . TRP A 1 810 ? 50.406 9.992 4.887 1 93.88 810 TRP A N 1
ATOM 6191 C CA . TRP A 1 810 ? 49.438 10.742 5.691 1 93.88 810 TRP A CA 1
ATOM 6192 C C . TRP A 1 810 ? 49.25 10.094 7.059 1 93.88 810 TRP A C 1
ATOM 6194 O O . TRP A 1 810 ? 49.25 10.781 8.086 1 93.88 810 TRP A O 1
ATOM 6204 N N . LEU A 1 811 ? 49.125 8.82 7.094 1 94 811 LEU A N 1
ATOM 6205 C CA . LEU A 1 811 ? 48.938 8.078 8.344 1 94 811 LEU A CA 1
ATOM 6206 C C . LEU A 1 811 ? 50.188 8.25 9.242 1 94 811 LEU A C 1
ATOM 6208 O O . LEU A 1 811 ? 50.031 8.453 10.453 1 94 811 LEU A O 1
ATOM 6212 N N . ALA A 1 812 ? 51.281 8.242 8.656 1 91.62 812 ALA A N 1
ATOM 6213 C CA . ALA A 1 812 ? 52.531 8.359 9.406 1 91.62 812 ALA A CA 1
ATOM 6214 C C . ALA A 1 812 ? 52.688 9.766 9.984 1 91.62 812 ALA A C 1
ATOM 6216 O O . ALA A 1 812 ? 53.156 9.93 11.109 1 91.62 812 ALA A O 1
ATOM 6217 N N . THR A 1 813 ? 52.219 10.727 9.289 1 91.81 813 THR A N 1
ATOM 6218 C CA . THR A 1 813 ? 52.438 12.117 9.672 1 91.81 813 THR A CA 1
ATOM 6219 C C . THR A 1 813 ? 51.375 12.547 10.703 1 91.81 813 THR A C 1
ATOM 6221 O O . THR A 1 813 ? 51.688 13.266 11.648 1 91.81 813 THR A O 1
ATOM 6224 N N . HIS A 1 814 ? 50.156 12.07 10.547 1 92.25 814 HIS A N 1
ATOM 6225 C CA . HIS A 1 814 ? 49.062 12.695 11.289 1 92.25 814 HIS A CA 1
ATOM 6226 C C . HIS A 1 814 ? 48.469 11.727 12.305 1 92.25 814 HIS A C 1
ATOM 6228 O O . HIS A 1 814 ? 47.844 12.148 13.273 1 92.25 814 HIS A O 1
ATOM 6234 N N . ILE A 1 815 ? 48.625 10.492 12.156 1 90.25 815 ILE A N 1
ATOM 6235 C CA . ILE A 1 815 ? 47.875 9.539 12.969 1 90.25 815 ILE A CA 1
ATOM 6236 C C . ILE A 1 815 ? 48.812 8.781 13.898 1 90.25 815 ILE A C 1
ATOM 6238 O O . ILE A 1 815 ? 48.562 8.656 15.094 1 90.25 815 ILE A O 1
ATOM 6242 N N . ALA A 1 816 ? 49.938 8.133 13.383 1 80.12 816 ALA A N 1
ATOM 6243 C CA . ALA A 1 816 ? 50.875 7.355 14.188 1 80.12 816 ALA A CA 1
ATOM 6244 C C . ALA A 1 816 ? 52.281 7.918 14.07 1 80.12 816 ALA A C 1
ATOM 6246 O O . ALA A 1 816 ? 53.156 7.297 13.461 1 80.12 816 ALA A O 1
ATOM 6247 N N . PRO A 1 817 ? 52.594 9.055 14.586 1 62.06 817 PRO A N 1
ATOM 6248 C CA . PRO A 1 817 ? 53.938 9.578 14.391 1 62.06 817 PRO A CA 1
ATOM 6249 C C . PRO A 1 817 ? 55 8.695 15.031 1 62.06 817 PRO A C 1
ATOM 6251 O O . PRO A 1 817 ? 56.125 8.625 14.539 1 62.06 817 PRO A O 1
ATOM 6254 N N . GLU A 1 818 ? 54.844 7.988 16.078 1 56.28 818 GLU A N 1
ATOM 6255 C CA . GLU A 1 818 ? 55.938 7.258 16.734 1 56.28 818 GLU A CA 1
ATOM 6256 C C . GLU A 1 818 ? 56.188 5.914 16.047 1 56.28 818 GLU A C 1
ATOM 6258 O O . GLU A 1 818 ? 57.188 5.266 16.312 1 56.28 818 GLU A O 1
ATOM 6263 N N . ALA A 1 819 ? 55.406 5.379 15.281 1 46.41 819 ALA A N 1
ATOM 6264 C CA . ALA A 1 819 ? 55.625 4.027 14.766 1 46.41 819 ALA A CA 1
ATOM 6265 C C . ALA A 1 819 ? 56.75 4.008 13.742 1 46.41 819 ALA A C 1
ATOM 6267 O O . ALA A 1 819 ? 57.188 2.936 13.32 1 46.41 819 ALA A O 1
ATOM 6268 N N . GLN A 1 820 ? 57.188 4.969 13.062 1 40.19 820 GLN A N 1
ATOM 6269 C CA . GLN A 1 820 ? 58.25 4.84 12.07 1 40.19 820 GLN A CA 1
ATOM 6270 C C . GLN A 1 820 ? 59.625 4.652 12.734 1 40.19 820 GLN A C 1
ATOM 6272 O O . GLN A 1 820 ? 60.656 4.59 12.055 1 40.19 820 GLN A O 1
ATOM 6277 N N . VAL A 1 821 ? 59.906 4.723 14.008 1 33.84 821 VAL A N 1
ATOM 6278 C CA . VAL A 1 821 ? 61.312 4.645 14.391 1 33.84 821 VAL A CA 1
ATOM 6279 C C . VAL A 1 821 ? 61.812 3.215 14.219 1 33.84 821 VAL A C 1
ATOM 6281 O O . VAL A 1 821 ? 63 2.934 14.453 1 33.84 821 VAL A O 1
ATOM 6284 N N . ALA A 1 822 ? 61.094 2.182 14.125 1 32.25 822 ALA A N 1
ATOM 6285 C CA . ALA A 1 822 ? 61.75 0.885 14.219 1 32.25 822 ALA A CA 1
ATOM 6286 C C . ALA A 1 822 ? 62.281 0.427 12.852 1 32.25 822 ALA A C 1
ATOM 6288 O O . ALA A 1 822 ? 61.719 -0.507 12.266 1 32.25 822 ALA A O 1
ATOM 6289 N N . ARG A 1 823 ? 62.406 1.118 11.875 1 34 823 ARG A N 1
ATOM 6290 C CA . ARG A 1 823 ? 63.062 0.324 10.836 1 34 823 ARG A CA 1
ATOM 6291 C C . ARG A 1 823 ? 64.375 -0.227 11.32 1 34 823 ARG A C 1
ATOM 6293 O O . ARG A 1 823 ? 65.125 0.42 12.109 1 34 823 ARG A O 1
ATOM 6300 N N . PRO A 1 824 ? 64.688 -1.561 11.031 1 27.7 824 PRO A N 1
ATOM 6301 C CA . PRO A 1 824 ? 65.875 -2.316 11.281 1 27.7 824 PRO A CA 1
ATOM 6302 C C . PRO A 1 824 ? 67.125 -1.575 10.82 1 27.7 824 PRO A C 1
ATOM 6304 O O . PRO A 1 824 ? 67.062 -0.678 9.977 1 27.7 824 PRO A O 1
ATOM 6307 N N . ALA A 1 825 ? 68.188 -1.634 11.641 1 24.95 825 ALA A N 1
ATOM 6308 C CA . ALA A 1 825 ? 69.625 -1.5 11.469 1 24.95 825 ALA A CA 1
ATOM 6309 C C . ALA A 1 825 ? 70.125 -2.16 10.172 1 24.95 825 ALA A C 1
ATOM 6311 O O . ALA A 1 825 ? 69.688 -3.266 9.844 1 24.95 825 ALA A O 1
ATOM 6312 N N . ALA A 1 826 ? 70.562 -1.562 9.172 1 22.55 826 ALA A N 1
ATOM 6313 C CA . ALA A 1 826 ? 71.562 -2.154 8.273 1 22.55 826 ALA A CA 1
ATOM 6314 C C . ALA A 1 826 ? 72.625 -2.85 9.062 1 22.55 826 ALA A C 1
ATOM 6316 O O . ALA A 1 826 ? 72.938 -2.459 10.195 1 22.55 826 ALA A O 1
ATOM 6317 N N . ALA A 1 827 ? 73.062 -4.16 8.75 1 23.05 827 ALA A N 1
ATOM 6318 C CA . ALA A 1 827 ? 74.438 -4.617 8.734 1 23.05 827 ALA A CA 1
ATOM 6319 C C . ALA A 1 827 ? 75.375 -3.533 8.18 1 23.05 827 ALA A C 1
ATOM 6321 O O . ALA A 1 827 ? 75.125 -2.982 7.109 1 23.05 827 ALA A O 1
ATOM 6322 N N . GLY A 1 828 ? 76 -2.617 8.891 1 16.48 828 GLY A N 1
ATOM 6323 C CA . GLY A 1 828 ? 77.375 -2.168 9.008 1 16.48 828 GLY A CA 1
ATOM 6324 C C . GLY A 1 828 ? 78.375 -3.219 8.586 1 16.48 828 GLY A C 1
ATOM 6325 O O . GLY A 1 828 ? 78.312 -4.355 9.062 1 16.48 828 GLY A O 1
ATOM 6326 N N . GLN A 1 829 ? 79 -3.395 7.055 1 16.67 829 GLN A N 1
ATOM 6327 C CA . GLN A 1 829 ? 79.75 -2.229 6.609 1 16.67 829 GLN A CA 1
ATOM 6328 C C . GLN A 1 829 ? 78.875 -1.01 6.457 1 16.67 829 GLN A C 1
ATOM 6330 O O . GLN A 1 829 ? 77.688 -1.146 6.125 1 16.67 829 GLN A O 1
ATOM 6335 N N . MET B 1 1 ? -4.133 57.812 -36.281 1 25.66 1 MET B N 1
ATOM 6336 C CA . MET B 1 1 ? -4.289 56.344 -36.219 1 25.66 1 MET B CA 1
ATOM 6337 C C . MET B 1 1 ? -4.523 55.906 -34.781 1 25.66 1 MET B C 1
ATOM 6339 O O . MET B 1 1 ? -3.678 56.125 -33.906 1 25.66 1 MET B O 1
ATOM 6343 N N . MET B 1 2 ? -5.676 56.062 -34.219 1 32.19 2 MET B N 1
ATOM 6344 C CA . MET B 1 2 ? -6.07 55.781 -32.844 1 32.19 2 MET B CA 1
ATOM 6345 C C . MET B 1 2 ? -5.609 54.375 -32.438 1 32.19 2 MET B C 1
ATOM 6347 O O . MET B 1 2 ? -5.836 53.406 -33.188 1 32.19 2 MET B O 1
ATOM 6351 N N . GLU B 1 3 ? -4.41 54.219 -31.922 1 36.88 3 GLU B N 1
ATOM 6352 C CA . GLU B 1 3 ? -3.896 52.969 -31.406 1 36.88 3 GLU B CA 1
ATOM 6353 C C . GLU B 1 3 ? -5.027 52.062 -30.891 1 36.88 3 GLU B C 1
ATOM 6355 O O . GLU B 1 3 ? -5.75 52.469 -29.969 1 36.88 3 GLU B O 1
ATOM 6360 N N . GLN B 1 4 ? -5.82 51.438 -31.625 1 42.34 4 GLN B N 1
ATOM 6361 C CA . GLN B 1 4 ? -6.941 50.531 -31.406 1 42.34 4 GLN B CA 1
ATOM 6362 C C . GLN B 1 4 ? -6.652 49.562 -30.25 1 42.34 4 GLN B C 1
ATOM 6364 O O . GLN B 1 4 ? -5.805 48.688 -30.359 1 42.34 4 GLN B O 1
ATOM 6369 N N . HIS B 1 5 ? -6.605 49.938 -28.938 1 55.16 5 HIS B N 1
ATOM 6370 C CA . HIS B 1 5 ? -6.328 49.219 -27.703 1 55.16 5 HIS B CA 1
ATOM 6371 C C . HIS B 1 5 ? -7.145 47.938 -27.609 1 55.16 5 HIS B C 1
ATOM 6373 O O . HIS B 1 5 ? -8.367 47.969 -27.766 1 55.16 5 HIS B O 1
ATOM 6379 N N . SER B 1 6 ? -6.652 46.844 -27.969 1 71.19 6 SER B N 1
ATOM 6380 C CA . SER B 1 6 ? -7.254 45.5 -27.859 1 71.19 6 SER B CA 1
ATOM 6381 C C . SER B 1 6 ? -8.055 45.375 -26.578 1 71.19 6 SER B C 1
ATOM 6383 O O . SER B 1 6 ? -7.629 45.844 -25.516 1 71.19 6 SER B O 1
ATOM 6385 N N . PRO B 1 7 ? -9.312 44.969 -26.719 1 86.5 7 PRO B N 1
ATOM 6386 C CA . PRO B 1 7 ? -10.172 44.844 -25.547 1 86.5 7 PRO B CA 1
ATOM 6387 C C . PRO B 1 7 ? -9.562 43.938 -24.469 1 86.5 7 PRO B C 1
ATOM 6389 O O . PRO B 1 7 ? -8.852 43 -24.781 1 86.5 7 PRO B O 1
ATOM 6392 N N . ARG B 1 8 ? -9.688 44.438 -23.234 1 92.69 8 ARG B N 1
ATOM 6393 C CA . ARG B 1 8 ? -9.234 43.656 -22.094 1 92.69 8 ARG B CA 1
ATOM 6394 C C . ARG B 1 8 ? -10.07 42.406 -21.938 1 92.69 8 ARG B C 1
ATOM 6396 O O . ARG B 1 8 ? -11.25 42.375 -22.281 1 92.69 8 ARG B O 1
ATOM 6403 N N . ARG B 1 9 ? -9.414 41.344 -21.5 1 95.75 9 ARG B N 1
ATOM 6404 C CA . ARG B 1 9 ? -10.078 40.062 -21.453 1 95.75 9 ARG B CA 1
ATOM 6405 C C . ARG B 1 9 ? -10.039 39.469 -20.047 1 95.75 9 ARG B C 1
ATOM 6407 O O . ARG B 1 9 ? -9.039 39.594 -19.344 1 95.75 9 ARG B O 1
ATOM 6414 N N . PHE B 1 10 ? -11.141 38.875 -19.656 1 96.25 10 PHE B N 1
ATOM 6415 C CA . PHE B 1 10 ? -11.164 38.125 -18.406 1 96.25 10 PHE B CA 1
ATOM 6416 C C . PHE B 1 10 ? -11.273 36.625 -18.688 1 96.25 10 PHE B C 1
ATOM 6418 O O . PHE B 1 10 ? -11.93 36.219 -19.641 1 96.25 10 PHE B O 1
ATOM 6425 N N . TRP B 1 11 ? -10.594 35.781 -17.906 1 95.44 11 TRP B N 1
ATOM 6426 C CA . TRP B 1 11 ? -10.57 34.344 -18.016 1 95.44 11 TRP B CA 1
ATOM 6427 C C . TRP B 1 11 ? -11.32 33.688 -16.844 1 95.44 11 TRP B C 1
ATOM 6429 O O . TRP B 1 11 ? -11 33.938 -15.68 1 95.44 11 TRP B O 1
ATOM 6439 N N . LEU B 1 12 ? -12.383 33 -17.172 1 94.06 12 LEU B N 1
ATOM 6440 C CA . LEU B 1 12 ? -13.141 32.219 -16.203 1 94.06 12 LEU B CA 1
ATOM 6441 C C . LEU B 1 12 ? -12.734 30.75 -16.266 1 94.06 12 LEU B C 1
ATOM 6443 O O . LEU B 1 12 ? -12.898 30.094 -17.297 1 94.06 12 LEU B O 1
ATOM 6447 N N . GLY B 1 13 ? -12.117 30.188 -15.234 1 90.62 13 GLY B N 1
ATOM 6448 C CA . GLY B 1 13 ? -11.617 28.828 -15.297 1 90.62 13 GLY B CA 1
ATOM 6449 C C . GLY B 1 13 ? -11.852 28.047 -14.016 1 90.62 13 GLY B C 1
ATOM 6450 O O . GLY B 1 13 ? -12.43 28.562 -13.062 1 90.62 13 GLY B O 1
ATOM 6451 N N . GLY B 1 14 ? -11.375 26.641 -14.039 1 84.44 14 GLY B N 1
ATOM 6452 C CA . GLY B 1 14 ? -11.477 25.734 -12.906 1 84.44 14 GLY B CA 1
ATOM 6453 C C . GLY B 1 14 ? -12.695 24.844 -12.961 1 84.44 14 GLY B C 1
ATOM 6454 O O . GLY B 1 14 ? -13.219 24.562 -14.047 1 84.44 14 GLY B O 1
ATOM 6455 N N . GLN B 1 15 ? -13 23.953 -11.922 1 66.5 15 GLN B N 1
ATOM 6456 C CA . GLN B 1 15 ? -14.047 22.938 -11.844 1 66.5 15 GLN B CA 1
ATOM 6457 C C . GLN B 1 15 ? -15.414 23.562 -11.648 1 66.5 15 GLN B C 1
ATOM 6459 O O . GLN B 1 15 ? -15.867 23.734 -10.508 1 66.5 15 GLN B O 1
ATOM 6464 N N . ARG B 1 16 ? -16.109 24.438 -12.68 1 64.75 16 ARG B N 1
ATOM 6465 C CA . ARG B 1 16 ? -17.062 25.312 -12.016 1 64.75 16 ARG B CA 1
ATOM 6466 C C . ARG B 1 16 ? -18.359 25.406 -12.812 1 64.75 16 ARG B C 1
ATOM 6468 O O . ARG B 1 16 ? -18.375 25.125 -14.016 1 64.75 16 ARG B O 1
ATOM 6475 N N . ALA B 1 17 ? -19.406 25.453 -12.117 1 76.5 17 ALA B N 1
ATOM 6476 C CA . ALA B 1 17 ? -20.734 25.828 -12.594 1 76.5 17 ALA B CA 1
ATOM 6477 C C . ALA B 1 17 ? -20.781 27.312 -12.953 1 76.5 17 ALA B C 1
ATOM 6479 O O . ALA B 1 17 ? -20.031 28.109 -12.383 1 76.5 17 ALA B O 1
ATOM 6480 N N . ALA B 1 18 ? -21.469 27.734 -13.844 1 82.31 18 ALA B N 1
ATOM 6481 C CA . ALA B 1 18 ? -21.609 29.094 -14.367 1 82.31 18 ALA B CA 1
ATOM 6482 C C . ALA B 1 18 ? -21.984 30.078 -13.266 1 82.31 18 ALA B C 1
ATOM 6484 O O . ALA B 1 18 ? -21.609 31.25 -13.32 1 82.31 18 ALA B O 1
ATOM 6485 N N . GLU B 1 19 ? -22.609 29.594 -12.258 1 86.94 19 GLU B N 1
ATOM 6486 C CA . GLU B 1 19 ? -23.109 30.469 -11.195 1 86.94 19 GLU B CA 1
ATOM 6487 C C . GLU B 1 19 ? -21.953 31.047 -10.375 1 86.94 19 GLU B C 1
ATOM 6489 O O . GLU B 1 19 ? -22.109 32.094 -9.758 1 86.94 19 GLU B O 1
ATOM 6494 N N . GLN B 1 20 ? -20.844 30.438 -10.367 1 89.56 20 GLN B N 1
ATOM 6495 C CA . GLN B 1 20 ? -19.703 30.891 -9.602 1 89.56 20 GLN B CA 1
ATOM 6496 C C . GLN B 1 20 ? -19 32.062 -10.297 1 89.56 20 GLN B C 1
ATOM 6498 O O . GLN B 1 20 ? -18.266 32.812 -9.664 1 89.56 20 GLN B O 1
ATOM 6503 N N . ASP B 1 21 ? -19.312 32.281 -11.617 1 91.94 21 ASP B N 1
ATOM 6504 C CA . ASP B 1 21 ? -18.609 33.281 -12.422 1 91.94 21 ASP B CA 1
ATOM 6505 C C . ASP B 1 21 ? -19.5 34.5 -12.695 1 91.94 21 ASP B C 1
ATOM 6507 O O . ASP B 1 21 ? -19.016 35.531 -13.133 1 91.94 21 ASP B O 1
ATOM 6511 N N . ARG B 1 22 ? -20.75 34.312 -12.469 1 93.19 22 ARG B N 1
ATOM 6512 C CA . ARG B 1 22 ? -21.781 35.25 -12.914 1 93.19 22 ARG B CA 1
ATOM 6513 C C . ARG B 1 22 ? -21.453 36.656 -12.469 1 93.19 22 ARG B C 1
ATOM 6515 O O . ARG B 1 22 ? -21.422 37.594 -13.289 1 93.19 22 ARG B O 1
ATOM 6522 N N . PHE B 1 23 ? -21.219 36.844 -11.219 1 95.5 23 PHE B N 1
ATOM 6523 C CA . PHE B 1 23 ? -21.078 38.188 -10.664 1 95.5 23 PHE B CA 1
ATOM 6524 C C . PHE B 1 23 ? -19.781 38.844 -11.164 1 95.5 23 PHE B C 1
ATOM 6526 O O . PHE B 1 23 ? -19.734 40.062 -11.352 1 95.5 23 PHE B O 1
ATOM 6533 N N . PHE B 1 24 ? -18.734 38.062 -11.352 1 96 24 PHE B N 1
ATOM 6534 C CA . PHE B 1 24 ? -17.484 38.562 -11.891 1 96 24 PHE B CA 1
ATOM 6535 C C . PHE B 1 24 ? -17.672 39.062 -13.32 1 96 24 PHE B C 1
ATOM 6537 O O . PHE B 1 24 ? -17.203 40.125 -13.695 1 96 24 PHE B O 1
ATOM 6544 N N . ARG B 1 25 ? -18.344 38.281 -14.109 1 94.25 25 ARG B N 1
ATOM 6545 C CA . ARG B 1 25 ? -18.688 38.656 -15.484 1 94.25 25 ARG B CA 1
ATOM 6546 C C . ARG B 1 25 ? -19.516 39.906 -15.516 1 94.25 25 ARG B C 1
ATOM 6548 O O . ARG B 1 25 ? -19.219 40.844 -16.281 1 94.25 25 ARG B O 1
ATOM 6555 N N . GLU B 1 26 ? -20.5 39.969 -14.656 1 95.12 26 GLU B N 1
ATOM 6556 C CA . GLU B 1 26 ? -21.422 41.094 -14.625 1 95.12 26 GLU B CA 1
ATOM 6557 C C . GLU B 1 26 ? -20.703 42.375 -14.211 1 95.12 26 GLU B C 1
ATOM 6559 O O . GLU B 1 26 ? -21.125 43.469 -14.57 1 95.12 26 GLU B O 1
ATOM 6564 N N . ALA B 1 27 ? -19.656 42.219 -13.445 1 95.31 27 ALA B N 1
ATOM 6565 C CA . ALA B 1 27 ? -18.906 43.375 -12.969 1 95.31 27 ALA B CA 1
ATOM 6566 C C . ALA B 1 27 ? -18.016 43.969 -14.07 1 95.31 27 ALA B C 1
ATOM 6568 O O . ALA B 1 27 ? -17.766 45.156 -14.109 1 95.31 27 ALA B O 1
ATOM 6569 N N . LEU B 1 28 ? -17.562 43.156 -15.023 1 95.56 28 LEU B N 1
ATOM 6570 C CA . LEU B 1 28 ? -16.531 43.594 -15.961 1 95.56 28 LEU B CA 1
ATOM 6571 C C . LEU B 1 28 ? -17.125 43.812 -17.344 1 95.56 28 LEU B C 1
ATOM 6573 O O . LEU B 1 28 ? -16.656 44.656 -18.094 1 95.56 28 LEU B O 1
ATOM 6577 N N . GLU B 1 29 ? -18.156 43.125 -17.719 1 95.12 29 GLU B N 1
ATOM 6578 C CA . GLU B 1 29 ? -18.719 43.219 -19.062 1 95.12 29 GLU B CA 1
ATOM 6579 C C . GLU B 1 29 ? -19.219 44.625 -19.375 1 95.12 29 GLU B C 1
ATOM 6581 O O . GLU B 1 29 ? -18.969 45.156 -20.469 1 95.12 29 GLU B O 1
ATOM 6586 N N . PRO B 1 30 ? -19.953 45.188 -18.438 1 94.38 30 PRO B N 1
ATOM 6587 C CA . PRO B 1 30 ? -20.422 46.531 -18.719 1 94.38 30 PRO B CA 1
ATOM 6588 C C . PRO B 1 30 ? -19.281 47.531 -18.969 1 94.38 30 PRO B C 1
ATOM 6590 O O . PRO B 1 30 ? -19.5 48.594 -19.531 1 94.38 30 PRO B O 1
ATOM 6593 N N . LEU B 1 31 ? -18.094 47.188 -18.594 1 93 31 LEU B N 1
ATOM 6594 C CA . LEU B 1 31 ? -16.938 48.062 -18.766 1 93 31 LEU B CA 1
ATOM 6595 C C . LEU B 1 31 ? -16.219 47.75 -20.078 1 93 31 LEU B C 1
ATOM 6597 O O . LEU B 1 31 ? -15.125 48.25 -20.328 1 93 31 LEU B O 1
ATOM 6601 N N . GLY B 1 32 ? -16.781 46.781 -20.875 1 92.88 32 GLY B N 1
ATOM 6602 C CA . GLY B 1 32 ? -16.25 46.5 -22.203 1 92.88 32 GLY B CA 1
ATOM 6603 C C . GLY B 1 32 ? -15.312 45.312 -22.234 1 92.88 32 GLY B C 1
ATOM 6604 O O . GLY B 1 32 ? -14.711 45 -23.266 1 92.88 32 GLY B O 1
ATOM 6605 N N . TRP B 1 33 ? -15.125 44.625 -21.109 1 95.31 33 TRP B N 1
ATOM 6606 C CA . TRP B 1 33 ? -14.242 43.438 -21.078 1 95.31 33 TRP B CA 1
ATOM 6607 C C . TRP B 1 33 ? -14.844 42.281 -21.844 1 95.31 33 TRP B C 1
ATOM 6609 O O . TRP B 1 33 ? -16.062 42.125 -21.875 1 95.31 33 TRP B O 1
ATOM 6619 N N . GLN B 1 34 ? -13.961 41.5 -22.453 1 95.69 34 GLN B N 1
ATOM 6620 C CA . GLN B 1 34 ? -14.398 40.312 -23.203 1 95.69 34 GLN B CA 1
ATOM 6621 C C . GLN B 1 34 ? -13.891 39.031 -22.562 1 95.69 34 GLN B C 1
ATOM 6623 O O . GLN B 1 34 ? -12.93 39.062 -21.797 1 95.69 34 GLN B O 1
ATOM 6628 N N . VAL B 1 35 ? -14.562 38.031 -22.906 1 93.44 35 VAL B N 1
ATOM 6629 C CA . VAL B 1 35 ? -14.203 36.719 -22.359 1 93.44 35 VAL B CA 1
ATOM 6630 C C . VAL B 1 35 ? -12.914 36.219 -23.016 1 93.44 35 VAL B C 1
ATOM 6632 O O . VAL B 1 35 ? -12.758 36.281 -24.234 1 93.44 35 VAL B O 1
ATOM 6635 N N . GLY B 1 36 ? -11.977 35.812 -22.219 1 94.69 36 GLY B N 1
ATOM 6636 C CA . GLY B 1 36 ? -10.742 35.188 -22.672 1 94.69 36 GLY B CA 1
ATOM 6637 C C . GLY B 1 36 ? -10.617 33.75 -22.266 1 94.69 36 GLY B C 1
ATOM 6638 O O . GLY B 1 36 ? -11.617 33.031 -22.094 1 94.69 36 GLY B O 1
ATOM 6639 N N . ASP B 1 37 ? -9.336 33.25 -22.328 1 92.75 37 ASP B N 1
ATOM 6640 C CA . ASP B 1 37 ? -9.062 31.859 -21.953 1 92.75 37 ASP B CA 1
ATOM 6641 C C . ASP B 1 37 ? -7.703 31.75 -21.266 1 92.75 37 ASP B C 1
ATOM 6643 O O . ASP B 1 37 ? -7.113 32.75 -20.859 1 92.75 37 ASP B O 1
ATOM 6647 N N . GLU B 1 38 ? -7.301 30.531 -21.031 1 92.06 38 GLU B N 1
ATOM 6648 C CA . GLU B 1 38 ? -6.094 30.266 -20.25 1 92.06 38 GLU B CA 1
ATOM 6649 C C . GLU B 1 38 ? -4.859 30.859 -20.922 1 92.06 38 GLU B C 1
ATOM 6651 O O . GLU B 1 38 ? -3.844 31.109 -20.281 1 92.06 38 GLU B O 1
ATOM 6656 N N . HIS B 1 39 ? -4.922 31.141 -22.188 1 92.69 39 HIS B N 1
ATOM 6657 C CA . HIS B 1 39 ? -3.768 31.641 -22.922 1 92.69 39 HIS B CA 1
ATOM 6658 C C . HIS B 1 39 ? -3.844 33.156 -23.125 1 92.69 39 HIS B C 1
ATOM 6660 O O . HIS B 1 39 ? -2.828 33.812 -23.375 1 92.69 39 HIS B O 1
ATOM 6666 N N . ASP B 1 40 ? -5.086 33.594 -23.031 1 94.5 40 ASP B N 1
ATOM 6667 C CA . ASP B 1 40 ? -5.281 35 -23.297 1 94.5 40 ASP B CA 1
ATOM 6668 C C . ASP B 1 40 ? -6.207 35.656 -22.266 1 94.5 40 ASP B C 1
ATOM 6670 O O . ASP B 1 40 ? -7.43 35.625 -22.406 1 94.5 40 ASP B O 1
ATOM 6674 N N . TRP B 1 41 ? -5.578 36.312 -21.281 1 95.62 41 TRP B N 1
ATOM 6675 C CA . TRP B 1 41 ? -6.359 36.938 -20.203 1 95.62 41 TRP B CA 1
ATOM 6676 C C . TRP B 1 41 ? -5.59 38.062 -19.578 1 95.62 41 TRP B C 1
ATOM 6678 O O . TRP B 1 41 ? -4.355 38.094 -19.562 1 95.62 41 TRP B O 1
ATOM 6688 N N . ASP B 1 42 ? -6.324 39.062 -19.094 1 96.5 42 ASP B N 1
ATOM 6689 C CA . ASP B 1 42 ? -5.789 40.188 -18.281 1 96.5 42 ASP B CA 1
ATOM 6690 C C . ASP B 1 42 ? -6.211 40.031 -16.828 1 96.5 42 ASP B C 1
ATOM 6692 O O . ASP B 1 42 ? -5.547 40.562 -15.938 1 96.5 42 ASP B O 1
ATOM 6696 N N . ALA B 1 43 ? -7.309 39.438 -16.641 1 97 43 ALA B N 1
ATOM 6697 C CA . ALA B 1 43 ? -7.789 39.125 -15.305 1 97 43 ALA B CA 1
ATOM 6698 C C . ALA B 1 43 ? -8.328 37.688 -15.242 1 97 43 ALA B C 1
ATOM 6700 O O . ALA B 1 43 ? -9.125 37.281 -16.094 1 97 43 ALA B O 1
ATOM 6701 N N . GLY B 1 44 ? -7.836 36.938 -14.359 1 96.19 44 GLY B N 1
ATOM 6702 C CA . GLY B 1 44 ? -8.297 35.562 -14.211 1 96.19 44 GLY B CA 1
ATOM 6703 C C . GLY B 1 44 ? -9.156 35.375 -12.977 1 96.19 44 GLY B C 1
ATOM 6704 O O . GLY B 1 44 ? -8.82 35.844 -11.898 1 96.19 44 GLY B O 1
ATOM 6705 N N . TRP B 1 45 ? -10.281 34.75 -13.102 1 96.38 45 TRP B N 1
ATOM 6706 C CA . TRP B 1 45 ? -11.18 34.312 -12.039 1 96.38 45 TRP B CA 1
ATOM 6707 C C . TRP B 1 45 ? -11.344 32.781 -12.055 1 96.38 45 TRP B C 1
ATOM 6709 O O . TRP B 1 45 ? -12.164 32.25 -12.797 1 96.38 45 TRP B O 1
ATOM 6719 N N . ILE B 1 46 ? -10.555 32.156 -11.195 1 95.44 46 ILE B N 1
ATOM 6720 C CA . ILE B 1 46 ? -10.453 30.703 -11.25 1 95.44 46 ILE B CA 1
ATOM 6721 C C . ILE B 1 46 ? -11.07 30.094 -9.992 1 95.44 46 ILE B C 1
ATOM 6723 O O . ILE B 1 46 ? -10.711 30.453 -8.875 1 95.44 46 ILE B O 1
ATOM 6727 N N . THR B 1 47 ? -12.039 29.25 -10.148 1 92.75 47 THR B N 1
ATOM 6728 C CA . THR B 1 47 ? -12.547 28.438 -9.055 1 92.75 47 THR B CA 1
ATOM 6729 C C . THR B 1 47 ? -11.664 27.203 -8.828 1 92.75 47 THR B C 1
ATOM 6731 O O . THR B 1 47 ? -11.508 26.375 -9.727 1 92.75 47 THR B O 1
ATOM 6734 N N . GLY B 1 48 ? -11.164 27.125 -7.676 1 90.69 48 GLY B N 1
ATOM 6735 C CA . GLY B 1 48 ? -10.07 26.188 -7.453 1 90.69 48 GLY B CA 1
ATOM 6736 C C . GLY B 1 48 ? -8.711 26.781 -7.793 1 90.69 48 GLY B C 1
ATOM 6737 O O . GLY B 1 48 ? -8.555 28 -7.863 1 90.69 48 GLY B O 1
ATOM 6738 N N . MET B 1 49 ? -7.699 25.875 -8.008 1 92.31 49 MET B N 1
ATOM 6739 C CA . MET B 1 49 ? -6.352 26.375 -8.242 1 92.31 49 MET B CA 1
ATOM 6740 C C . MET B 1 49 ? -5.992 26.281 -9.727 1 92.31 49 MET B C 1
ATOM 6742 O O . MET B 1 49 ? -6.281 25.266 -10.375 1 92.31 49 MET B O 1
ATOM 6746 N N . PRO B 1 50 ? -5.488 27.312 -10.203 1 93.19 50 PRO B N 1
ATOM 6747 C CA . PRO B 1 50 ? -4.988 27.234 -11.578 1 93.19 50 PRO B CA 1
ATOM 6748 C C . PRO B 1 50 ? -3.707 26.406 -11.695 1 93.19 50 PRO B C 1
ATOM 6750 O O . PRO B 1 50 ? -3.1 26.062 -10.68 1 93.19 50 PRO B O 1
ATOM 6753 N N . GLU B 1 51 ? -3.326 26.172 -12.93 1 92.38 51 GLU B N 1
ATOM 6754 C CA . GLU B 1 51 ? -2.043 25.516 -13.164 1 92.38 51 GLU B CA 1
ATOM 6755 C C . GLU B 1 51 ? -0.881 26.406 -12.719 1 92.38 51 GLU B C 1
ATOM 6757 O O . GLU B 1 51 ? -0.933 27.625 -12.867 1 92.38 51 GLU B O 1
ATOM 6762 N N . ALA B 1 52 ? 0.156 25.812 -12.312 1 92.06 52 ALA B N 1
ATOM 6763 C CA . ALA B 1 52 ? 1.294 26.5 -11.719 1 92.06 52 ALA B CA 1
ATOM 6764 C C . ALA B 1 52 ? 1.905 27.5 -12.695 1 92.06 52 ALA B C 1
ATOM 6766 O O . ALA B 1 52 ? 2.355 28.578 -12.297 1 92.06 52 ALA B O 1
ATOM 6767 N N . GLY B 1 53 ? 1.88 27.172 -13.922 1 93.62 53 GLY B N 1
ATOM 6768 C CA . GLY B 1 53 ? 2.496 28.016 -14.922 1 93.62 53 GLY B CA 1
ATOM 6769 C C . GLY B 1 53 ? 1.796 29.359 -15.086 1 93.62 53 GLY B C 1
ATOM 6770 O O . GLY B 1 53 ? 2.404 30.328 -15.531 1 93.62 53 GLY B O 1
ATOM 6771 N N . GLN B 1 54 ? 0.524 29.5 -14.711 1 95.75 54 GLN B N 1
ATOM 6772 C CA . GLN B 1 54 ? -0.252 30.734 -14.844 1 95.75 54 GLN B CA 1
ATOM 6773 C C . GLN B 1 54 ? 0.272 31.812 -13.914 1 95.75 54 GLN B C 1
ATOM 6775 O O . GLN B 1 54 ? 0.182 33 -14.234 1 95.75 54 GLN B O 1
ATOM 6780 N N . PHE B 1 55 ? 0.89 31.469 -12.82 1 96.81 55 PHE B N 1
ATOM 6781 C CA . PHE B 1 55 ? 1.319 32.438 -11.812 1 96.81 55 PHE B CA 1
ATOM 6782 C C . PHE B 1 55 ? 2.533 33.219 -12.289 1 96.81 55 PHE B C 1
ATOM 6784 O O . PHE B 1 55 ? 2.797 34.312 -11.805 1 96.81 55 PHE B O 1
ATOM 6791 N N . ARG B 1 56 ? 3.248 32.719 -13.188 1 95.62 56 ARG B N 1
ATOM 6792 C CA . ARG B 1 56 ? 4.406 33.406 -13.734 1 95.62 56 ARG B CA 1
ATOM 6793 C C . ARG B 1 56 ? 3.979 34.594 -14.602 1 95.62 56 ARG B C 1
ATOM 6795 O O . ARG B 1 56 ? 4.781 35.469 -14.891 1 95.62 56 ARG B O 1
ATOM 6802 N N . ARG B 1 57 ? 2.699 34.625 -14.922 1 95.38 57 ARG B N 1
ATOM 6803 C CA . ARG B 1 57 ? 2.203 35.625 -15.867 1 95.38 57 ARG B CA 1
ATOM 6804 C C . ARG B 1 57 ? 1.554 36.812 -15.133 1 95.38 57 ARG B C 1
ATOM 6806 O O . ARG B 1 57 ? 1.205 37.812 -15.75 1 95.38 57 ARG B O 1
ATOM 6813 N N . VAL B 1 58 ? 1.382 36.75 -13.883 1 96.5 58 VAL B N 1
ATOM 6814 C CA . VAL B 1 58 ? 0.674 37.781 -13.148 1 96.5 58 VAL B CA 1
ATOM 6815 C C . VAL B 1 58 ? 1.557 39.031 -13.023 1 96.5 58 VAL B C 1
ATOM 6817 O O . VAL B 1 58 ? 2.785 38.938 -13.023 1 96.5 58 VAL B O 1
ATOM 6820 N N . SER B 1 59 ? 0.948 40.156 -12.938 1 94.25 59 SER B N 1
ATOM 6821 C CA . SER B 1 59 ? 1.563 41.469 -12.781 1 94.25 59 SER B CA 1
ATOM 6822 C C . SER B 1 59 ? 0.567 42.469 -12.219 1 94.25 59 SER B C 1
ATOM 6824 O O . SER B 1 59 ? -0.616 42.188 -12.062 1 94.25 59 SER B O 1
ATOM 6826 N N . PRO B 1 60 ? 1.005 43.625 -11.914 1 90.12 60 PRO B N 1
ATOM 6827 C CA . PRO B 1 60 ? 0.07 44.625 -11.398 1 90.12 60 PRO B CA 1
ATOM 6828 C C . PRO B 1 60 ? -1.066 44.938 -12.375 1 90.12 60 PRO B C 1
ATOM 6830 O O . PRO B 1 60 ? -2.127 45.406 -11.961 1 90.12 60 PRO B O 1
ATOM 6833 N N . THR B 1 61 ? -0.86 44.625 -13.688 1 91.06 61 THR B N 1
ATOM 6834 C CA . THR B 1 61 ? -1.883 44.906 -14.688 1 91.06 61 THR B CA 1
ATOM 6835 C C . THR B 1 61 ? -2.57 43.625 -15.148 1 91.06 61 THR B C 1
ATOM 6837 O O . THR B 1 61 ? -3.465 43.656 -15.992 1 91.06 61 THR B O 1
ATOM 6840 N N . ARG B 1 62 ? -2.139 42.562 -14.703 1 95.25 62 ARG B N 1
ATOM 6841 C CA . ARG B 1 62 ? -2.705 41.219 -14.969 1 95.25 62 ARG B CA 1
ATOM 6842 C C . ARG B 1 62 ? -2.941 40.469 -13.664 1 95.25 62 ARG B C 1
ATOM 6844 O O . ARG B 1 62 ? -1.997 39.969 -13.055 1 95.25 62 ARG B O 1
ATOM 6851 N N . THR B 1 63 ? -4.188 40.219 -13.359 1 96.81 63 THR B N 1
ATOM 6852 C CA . THR B 1 63 ? -4.461 39.812 -11.992 1 96.81 63 THR B CA 1
ATOM 6853 C C . THR B 1 63 ? -5.098 38.406 -11.977 1 96.81 63 THR B C 1
ATOM 6855 O O . THR B 1 63 ? -5.797 38.031 -12.914 1 96.81 63 THR B O 1
ATOM 6858 N N . LEU B 1 64 ? -4.805 37.656 -10.992 1 96.88 64 LEU B N 1
ATOM 6859 C CA . LEU B 1 64 ? -5.387 36.344 -10.703 1 96.88 64 LEU B CA 1
ATOM 6860 C C . LEU B 1 64 ? -5.945 36.312 -9.281 1 96.88 64 LEU B C 1
ATOM 6862 O O . LEU B 1 64 ? -5.332 36.812 -8.352 1 96.88 64 LEU B O 1
ATOM 6866 N N . ASN B 1 65 ? -6.992 35.625 -9.062 1 97.31 65 ASN B N 1
ATOM 6867 C CA . ASN B 1 65 ? -7.699 35.688 -7.789 1 97.31 65 ASN B CA 1
ATOM 6868 C C . ASN B 1 65 ? -7.129 34.688 -6.781 1 97.31 65 ASN B C 1
ATOM 6870 O O . ASN B 1 65 ? -7.844 34.219 -5.891 1 97.31 65 ASN B O 1
ATOM 6874 N N . HIS B 1 66 ? -5.863 34.312 -6.918 1 97.75 66 HIS B N 1
ATOM 6875 C CA . HIS B 1 66 ? -5.266 33.406 -5.969 1 97.75 66 HIS B CA 1
ATOM 6876 C C . HIS B 1 66 ? -3.814 33.75 -5.68 1 97.75 66 HIS B C 1
ATOM 6878 O O . HIS B 1 66 ? -3.104 34.25 -6.562 1 97.75 66 HIS B O 1
ATOM 6884 N N . PHE B 1 67 ? -3.389 33.469 -4.449 1 97.88 67 PHE B N 1
ATOM 6885 C CA . PHE B 1 67 ? -1.978 33.406 -4.09 1 97.88 67 PHE B CA 1
ATOM 6886 C C . PHE B 1 67 ? -1.488 31.969 -4.039 1 97.88 67 PHE B C 1
ATOM 6888 O O . PHE B 1 67 ? -2.146 31.109 -3.457 1 97.88 67 PHE B O 1
ATOM 6895 N N . PRO B 1 68 ? -0.319 31.703 -4.652 1 96.62 68 PRO B N 1
ATOM 6896 C CA . PRO B 1 68 ? 0.285 30.422 -4.301 1 96.62 68 PRO B CA 1
ATOM 6897 C C . PRO B 1 68 ? 0.474 30.25 -2.797 1 96.62 68 PRO B C 1
ATOM 6899 O O . PRO B 1 68 ? 0.805 31.203 -2.1 1 96.62 68 PRO B O 1
ATOM 6902 N N . GLY B 1 69 ? 0.221 29.109 -2.213 1 96.94 69 GLY B N 1
ATOM 6903 C CA . GLY B 1 69 ? 0.445 28.844 -0.8 1 96.94 69 GLY B CA 1
ATOM 6904 C C . GLY B 1 69 ? -0.796 29.047 0.048 1 96.94 69 GLY B C 1
ATOM 6905 O O . GLY B 1 69 ? -0.756 28.859 1.268 1 96.94 69 GLY B O 1
ATOM 6906 N N . ASN B 1 70 ? -1.933 29.453 -0.574 1 97.56 70 ASN B N 1
ATOM 6907 C CA . ASN B 1 70 ? -3.17 29.688 0.162 1 97.56 70 ASN B CA 1
ATOM 6908 C C . ASN B 1 70 ? -3.648 28.422 0.872 1 97.56 70 ASN B C 1
ATOM 6910 O O . ASN B 1 70 ? -4.512 28.484 1.746 1 97.56 70 ASN B O 1
ATOM 6914 N N . ALA B 1 71 ? -3.012 27.234 0.541 1 96.5 71 ALA B N 1
ATOM 6915 C CA . ALA B 1 71 ? -3.346 25.969 1.192 1 96.5 71 ALA B CA 1
ATOM 6916 C C . ALA B 1 71 ? -3.133 26.047 2.701 1 96.5 71 ALA B C 1
ATOM 6918 O O . ALA B 1 71 ? -3.783 25.344 3.467 1 96.5 71 ALA B O 1
ATOM 6919 N N . ALA B 1 72 ? -2.266 26.922 3.131 1 98 72 ALA B N 1
ATOM 6920 C CA . ALA B 1 72 ? -1.979 27.109 4.551 1 98 72 ALA B CA 1
ATOM 6921 C C . ALA B 1 72 ? -3.227 27.562 5.305 1 98 72 ALA B C 1
ATOM 6923 O O . ALA B 1 72 ? -3.301 27.438 6.531 1 98 72 ALA B O 1
ATOM 6924 N N . LEU B 1 73 ? -4.227 28.062 4.527 1 97.94 73 LEU B N 1
ATOM 6925 C CA . LEU B 1 73 ? -5.484 28.531 5.105 1 97.94 73 LEU B CA 1
ATOM 6926 C C . LEU B 1 73 ? -6.641 27.625 4.68 1 97.94 73 LEU B C 1
ATOM 6928 O O . LEU B 1 73 ? -7.57 27.391 5.457 1 97.94 73 LEU B O 1
ATOM 6932 N N . THR B 1 74 ? -6.535 27.094 3.463 1 96.81 74 THR B N 1
ATOM 6933 C CA . THR B 1 74 ? -7.742 26.578 2.832 1 96.81 74 THR B CA 1
ATOM 6934 C C . THR B 1 74 ? -7.805 25.062 2.949 1 96.81 74 THR B C 1
ATOM 6936 O O . THR B 1 74 ? -8.844 24.453 2.678 1 96.81 74 THR B O 1
ATOM 6939 N N . VAL B 1 75 ? -6.707 24.438 3.246 1 96.12 75 VAL B N 1
ATOM 6940 C CA . VAL B 1 75 ? -6.699 23.016 3.598 1 96.12 75 VAL B CA 1
ATOM 6941 C C . VAL B 1 75 ? -6.844 22.859 5.109 1 96.12 75 VAL B C 1
ATOM 6943 O O . VAL B 1 75 ? -6.066 23.422 5.875 1 96.12 75 VAL B O 1
ATOM 6946 N N . LYS B 1 76 ? -7.754 22.156 5.531 1 95.75 76 LYS B N 1
ATOM 6947 C CA . LYS B 1 76 ? -8.148 22.094 6.938 1 95.75 76 LYS B CA 1
ATOM 6948 C C . LYS B 1 76 ? -6.957 21.719 7.82 1 95.75 76 LYS B C 1
ATOM 6950 O O . LYS B 1 76 ? -6.699 22.375 8.828 1 95.75 76 LYS B O 1
ATOM 6955 N N . SER B 1 77 ? -6.266 20.656 7.457 1 95.81 77 SER B N 1
ATOM 6956 C CA . SER B 1 77 ? -5.117 20.234 8.258 1 95.81 77 SER B CA 1
ATOM 6957 C C . SER B 1 77 ? -4.043 21.312 8.289 1 95.81 77 SER B C 1
ATOM 6959 O O . SER B 1 77 ? -3.422 21.547 9.336 1 95.81 77 SER B O 1
ATOM 6961 N N . ARG B 1 78 ? -3.842 22.047 7.242 1 96.94 78 ARG B N 1
ATOM 6962 C CA . ARG B 1 78 ? -2.822 23.094 7.164 1 96.94 78 ARG B CA 1
ATOM 6963 C C . ARG B 1 78 ? -3.252 24.328 7.934 1 96.94 78 ARG B C 1
ATOM 6965 O O . ARG B 1 78 ? -2.414 25.031 8.508 1 96.94 78 ARG B O 1
ATOM 6972 N N . LEU B 1 79 ? -4.547 24.594 7.848 1 97.56 79 LEU B N 1
ATOM 6973 C CA . LEU B 1 79 ? -5.062 25.688 8.68 1 97.56 79 LEU B CA 1
ATOM 6974 C C . LEU B 1 79 ? -4.75 25.438 10.148 1 97.56 79 LEU B C 1
ATOM 6976 O O . LEU B 1 79 ? -4.246 26.328 10.844 1 97.56 79 LEU B O 1
ATOM 6980 N N . HIS B 1 80 ? -5.012 24.25 10.516 1 96.56 80 HIS B N 1
ATOM 6981 C CA . HIS B 1 80 ? -4.711 23.875 11.891 1 96.56 80 HIS B CA 1
ATOM 6982 C C . HIS B 1 80 ? -3.221 24 12.188 1 96.56 80 HIS B C 1
ATOM 6984 O O . HIS B 1 80 ? -2.834 24.469 13.258 1 96.56 80 HIS B O 1
ATOM 6990 N N . GLU B 1 81 ? -2.447 23.578 11.312 1 96.31 81 GLU B N 1
ATOM 6991 C CA . GLU B 1 81 ? -0.998 23.672 11.469 1 96.31 81 GLU B CA 1
ATOM 6992 C C . GLU B 1 81 ? -0.535 25.109 11.586 1 96.31 81 GLU B C 1
ATOM 6994 O O . GLU B 1 81 ? 0.311 25.438 12.422 1 96.31 81 GLU B O 1
ATOM 6999 N N . SER B 1 82 ? -1.043 25.984 10.75 1 98 82 SER B N 1
ATOM 7000 C CA . SER B 1 82 ? -0.689 27.391 10.773 1 98 82 SER B CA 1
ATOM 7001 C C . SER B 1 82 ? -1.049 28.047 12.109 1 98 82 SER B C 1
ATOM 7003 O O . SER B 1 82 ? -0.22 28.719 12.719 1 98 82 SER B O 1
ATOM 7005 N N . LEU B 1 83 ? -2.219 27.812 12.523 1 98.12 83 LEU B N 1
ATOM 7006 C CA . LEU B 1 83 ? -2.703 28.422 13.766 1 98.12 83 LEU B CA 1
ATOM 7007 C C . LEU B 1 83 ? -1.977 27.844 14.969 1 98.12 83 LEU B C 1
ATOM 7009 O O . LEU B 1 83 ? -1.604 28.578 15.891 1 98.12 83 LEU B O 1
ATOM 7013 N N . SER B 1 84 ? -1.756 26.562 14.938 1 96.94 84 SER B N 1
ATOM 7014 C CA . SER B 1 84 ? -1.038 25.922 16.031 1 96.94 84 SER B CA 1
ATOM 7015 C C . SER B 1 84 ? 0.395 26.422 16.125 1 96.94 84 SER B C 1
ATOM 7017 O O . SER B 1 84 ? 0.905 26.641 17.234 1 96.94 84 SER B O 1
ATOM 7019 N N . ALA B 1 85 ? 1.01 26.578 15.047 1 96.25 85 ALA B N 1
ATOM 7020 C CA . ALA B 1 85 ? 2.379 27.094 15.023 1 96.25 85 ALA B CA 1
ATOM 7021 C C . ALA B 1 85 ? 2.445 28.5 15.609 1 96.25 85 ALA B C 1
ATOM 7023 O O . ALA B 1 85 ? 3.369 28.828 16.359 1 96.25 85 ALA B O 1
ATOM 7024 N N . LEU B 1 86 ? 1.492 29.328 15.242 1 97.75 86 LEU B N 1
ATOM 7025 C CA . LEU B 1 86 ? 1.433 30.672 15.789 1 97.75 86 LEU B CA 1
ATOM 7026 C C . LEU B 1 86 ? 1.232 30.641 17.297 1 97.75 86 LEU B C 1
ATOM 7028 O O . LEU B 1 86 ? 1.911 31.359 18.031 1 97.75 86 LEU B O 1
ATOM 7032 N N . ARG B 1 87 ? 0.355 29.875 17.719 1 97 87 ARG B N 1
ATOM 7033 C CA . ARG B 1 87 ? 0.094 29.766 19.141 1 97 87 ARG B CA 1
ATOM 7034 C C . ARG B 1 87 ? 1.339 29.297 19.891 1 97 87 ARG B C 1
ATOM 7036 O O . ARG B 1 87 ? 1.663 29.828 20.953 1 97 87 ARG B O 1
ATOM 7043 N N . GLU B 1 88 ? 1.999 28.328 19.375 1 94.38 88 GLU B N 1
ATOM 7044 C CA . GLU B 1 88 ? 3.215 27.797 19.984 1 94.38 88 GLU B CA 1
ATOM 7045 C C . GLU B 1 88 ? 4.273 28.891 20.125 1 94.38 88 GLU B C 1
ATOM 7047 O O . GLU B 1 88 ? 4.93 29 21.156 1 94.38 88 GLU B O 1
ATOM 7052 N N . ARG B 1 89 ? 4.43 29.641 19.156 1 94.06 89 ARG B N 1
ATOM 7053 C CA . ARG B 1 89 ? 5.406 30.719 19.188 1 94.06 89 ARG B CA 1
ATOM 7054 C C . ARG B 1 89 ? 5.051 31.75 20.266 1 94.06 89 ARG B C 1
ATOM 7056 O O . ARG B 1 89 ? 5.926 32.219 20.984 1 94.06 89 ARG B O 1
ATOM 7063 N N . MET B 1 90 ? 3.803 32.125 20.344 1 95.31 90 MET B N 1
ATOM 7064 C CA . MET B 1 90 ? 3.367 33.094 21.344 1 95.31 90 MET B CA 1
ATOM 7065 C C . MET B 1 90 ? 3.541 32.531 22.75 1 95.31 90 MET B C 1
ATOM 7067 O O . MET B 1 90 ? 3.908 33.281 23.672 1 95.31 90 MET B O 1
ATOM 7071 N N . HIS B 1 91 ? 3.232 31.281 22.875 1 93.5 91 HIS B N 1
ATOM 7072 C CA . HIS B 1 91 ? 3.443 30.625 24.172 1 93.5 91 HIS B CA 1
ATOM 7073 C C . HIS B 1 91 ? 4.91 30.688 24.578 1 93.5 91 HIS B C 1
ATOM 7075 O O . HIS B 1 91 ? 5.227 30.984 25.734 1 93.5 91 HIS B O 1
ATOM 7081 N N . GLU B 1 92 ? 5.758 30.438 23.625 1 90.06 92 GLU B N 1
ATOM 7082 C CA . GLU B 1 92 ? 7.191 30.391 23.891 1 90.06 92 GLU B CA 1
ATOM 7083 C C . GLU B 1 92 ? 7.738 31.781 24.219 1 90.06 92 GLU B C 1
ATOM 7085 O O . GLU B 1 92 ? 8.547 31.953 25.125 1 90.06 92 GLU B O 1
ATOM 7090 N N . SER B 1 93 ? 7.293 32.781 23.469 1 90.06 93 SER B N 1
ATOM 7091 C CA . SER B 1 93 ? 7.855 34.125 23.578 1 90.06 93 SER B CA 1
ATOM 7092 C C . SER B 1 93 ? 7.234 34.875 24.75 1 90.06 93 SER B C 1
ATOM 7094 O O . SER B 1 93 ? 7.902 35.688 25.391 1 90.06 93 SER B O 1
ATOM 7096 N N . HIS B 1 94 ? 5.93 34.625 25.047 1 91.88 94 HIS B N 1
ATOM 7097 C CA . HIS B 1 94 ? 5.238 35.469 26.016 1 91.88 94 HIS B CA 1
ATOM 7098 C C . HIS B 1 94 ? 4.66 34.625 27.156 1 91.88 94 HIS B C 1
ATOM 7100 O O . HIS B 1 94 ? 4.355 35.125 28.219 1 91.88 94 HIS B O 1
ATOM 7106 N N . GLY B 1 95 ? 4.516 33.312 26.906 1 91.19 95 GLY B N 1
ATOM 7107 C CA . GLY B 1 95 ? 3.869 32.438 27.875 1 91.19 95 GLY B CA 1
ATOM 7108 C C . GLY B 1 95 ? 2.4 32.219 27.578 1 91.19 95 GLY B C 1
ATOM 7109 O O . GLY B 1 95 ? 1.743 33.062 26.953 1 91.19 95 GLY B O 1
ATOM 7110 N N . PRO B 1 96 ? 1.854 31.188 28.031 1 91.5 96 PRO B N 1
ATOM 7111 C CA . PRO B 1 96 ? 0.476 30.797 27.719 1 91.5 96 PRO B CA 1
ATOM 7112 C C . PRO B 1 96 ? -0.555 31.719 28.391 1 91.5 96 PRO B C 1
ATOM 7114 O O . PRO B 1 96 ? -1.685 31.828 27.906 1 91.5 96 PRO B O 1
ATOM 7117 N N . GLU B 1 97 ? -0.237 32.406 29.484 1 92.62 97 GLU B N 1
ATOM 7118 C CA . GLU B 1 97 ? -1.191 33.219 30.234 1 92.62 97 GLU B CA 1
ATOM 7119 C C . GLU B 1 97 ? -1.192 34.656 29.766 1 92.62 97 GLU B C 1
ATOM 7121 O O . GLU B 1 97 ? -2.059 35.438 30.141 1 92.62 97 GLU B O 1
ATOM 7126 N N . HIS B 1 98 ? -0.273 34.938 28.906 1 93.5 98 HIS B N 1
ATOM 7127 C CA . HIS B 1 98 ? -0.203 36.312 28.391 1 93.5 98 HIS B CA 1
ATOM 7128 C C . HIS B 1 98 ? -1.396 36.625 27.5 1 93.5 98 HIS B C 1
ATOM 7130 O O . HIS B 1 98 ? -1.928 35.719 26.828 1 93.5 98 HIS B O 1
ATOM 7136 N N . GLU B 1 99 ? -1.778 37.812 27.438 1 93.81 99 GLU B N 1
ATOM 7137 C CA . GLU B 1 99 ? -2.926 38.25 26.641 1 93.81 99 GLU B CA 1
ATOM 7138 C C . GLU B 1 99 ? -2.756 37.875 25.172 1 93.81 99 GLU B C 1
ATOM 7140 O O . GLU B 1 99 ? -3.707 37.469 24.516 1 93.81 99 GLU B O 1
ATOM 7145 N N . LEU B 1 100 ? -1.58 38.062 24.625 1 93.94 100 LEU B N 1
ATOM 7146 C CA . LEU B 1 100 ? -1.3 37.75 23.234 1 93.94 100 LEU B CA 1
ATOM 7147 C C . LEU B 1 100 ? -1.573 36.281 22.938 1 93.94 100 LEU B C 1
ATOM 7149 O O . LEU B 1 100 ? -2.09 35.938 21.859 1 93.94 100 LEU B O 1
ATOM 7153 N N . ALA B 1 101 ? -1.257 35.438 23.875 1 94.56 101 ALA B N 1
ATOM 7154 C CA . ALA B 1 101 ? -1.475 34 23.703 1 94.56 101 ALA B CA 1
ATOM 7155 C C . ALA B 1 101 ? -2.951 33.656 23.859 1 94.56 101 ALA B C 1
ATOM 7157 O O . ALA B 1 101 ? -3.482 32.812 23.109 1 94.56 101 ALA B O 1
ATOM 7158 N N . ARG B 1 102 ? -3.635 34.281 24.734 1 95.12 102 ARG B N 1
ATOM 7159 C CA . ARG B 1 102 ? -5.031 34 25.047 1 95.12 102 ARG B CA 1
ATOM 7160 C C . ARG B 1 102 ? -5.938 34.344 23.875 1 95.12 102 ARG B C 1
ATOM 7162 O O . ARG B 1 102 ? -6.965 33.688 23.656 1 95.12 102 ARG B O 1
ATOM 7169 N N . ARG B 1 103 ? -5.531 35.281 23.125 1 96.38 103 ARG B N 1
ATOM 7170 C CA . ARG B 1 103 ? -6.324 35.75 22 1 96.38 103 ARG B CA 1
ATOM 7171 C C . ARG B 1 103 ? -6.387 34.688 20.906 1 96.38 103 ARG B C 1
ATOM 7173 O O . ARG B 1 103 ? -7.199 34.781 19.984 1 96.38 103 ARG B O 1
ATOM 7180 N N . LEU B 1 104 ? -5.551 33.625 21.016 1 96.94 104 LEU B N 1
ATOM 7181 C CA . LEU B 1 104 ? -5.496 32.562 20 1 96.94 104 LEU B CA 1
ATOM 7182 C C . LEU B 1 104 ? -6.363 31.375 20.391 1 96.94 104 LEU B C 1
ATOM 7184 O O . LEU B 1 104 ? -6.293 30.328 19.75 1 96.94 104 LEU B O 1
ATOM 7188 N N . ALA B 1 105 ? -7.207 31.547 21.375 1 95 105 ALA B N 1
ATOM 7189 C CA . ALA B 1 105 ? -8.078 30.469 21.844 1 95 105 ALA B CA 1
ATOM 7190 C C . ALA B 1 105 ? -9.383 30.438 21.047 1 95 105 ALA B C 1
ATOM 7192 O O . ALA B 1 105 ? -10.469 30.531 21.625 1 95 105 ALA B O 1
ATOM 7193 N N . PHE B 1 106 ? -9.281 30.328 19.734 1 97.31 106 PHE B N 1
ATOM 7194 C CA . PHE B 1 106 ? -10.508 30.406 18.953 1 97.31 106 PHE B CA 1
ATOM 7195 C C . PHE B 1 106 ? -10.555 29.281 17.922 1 97.31 106 PHE B C 1
ATOM 7197 O O . PHE B 1 106 ? -11.312 29.344 16.953 1 97.31 106 PHE B O 1
ATOM 7204 N N . PHE B 1 107 ? -9.711 28.266 17.984 1 96.81 107 PHE B N 1
ATOM 7205 C CA . PHE B 1 107 ? -9.805 27.094 17.125 1 96.81 107 PHE B CA 1
ATOM 7206 C C . PHE B 1 107 ? -9.711 25.812 17.938 1 96.81 107 PHE B C 1
ATOM 7208 O O . PHE B 1 107 ? -8.945 25.734 18.906 1 96.81 107 PHE B O 1
ATOM 7215 N N . PRO B 1 108 ? -10.523 24.875 17.609 1 95.38 108 PRO B N 1
ATOM 7216 C CA . PRO B 1 108 ? -10.555 23.625 18.406 1 95.38 108 PRO B CA 1
ATOM 7217 C C . PRO B 1 108 ? -9.32 22.766 18.188 1 95.38 108 PRO B C 1
ATOM 7219 O O . PRO B 1 108 ? -8.625 22.906 17.188 1 95.38 108 PRO B O 1
ATOM 7222 N N . ARG B 1 109 ? -9.07 21.906 19.156 1 94.62 109 ARG B N 1
ATOM 7223 C CA . ARG B 1 109 ? -8 20.922 19 1 94.62 109 ARG B CA 1
ATOM 7224 C C . ARG B 1 109 ? -8.305 19.969 17.844 1 94.62 109 ARG B C 1
ATOM 7226 O O . ARG B 1 109 ? -9.461 19.594 17.641 1 94.62 109 ARG B O 1
ATOM 7233 N N . ALA B 1 110 ? -7.309 19.594 17.109 1 96.81 110 ALA B N 1
ATOM 7234 C CA . ALA B 1 110 ? -7.473 18.703 15.961 1 96.81 110 ALA B CA 1
ATOM 7235 C C . ALA B 1 110 ? -6.312 17.719 15.867 1 96.81 110 ALA B C 1
ATOM 7237 O O . ALA B 1 110 ? -5.238 17.953 16.422 1 96.81 110 ALA B O 1
ATOM 7238 N N . TYR B 1 111 ? -6.512 16.562 15.289 1 97.31 111 TYR B N 1
ATOM 7239 C CA . TYR B 1 111 ? -5.547 15.477 15.102 1 97.31 111 TYR B CA 1
ATOM 7240 C C . TYR B 1 111 ? -5.457 15.07 13.633 1 97.31 111 TYR B C 1
ATOM 7242 O O . TYR B 1 111 ? -6.453 14.648 13.039 1 97.31 111 TYR B O 1
ATOM 7250 N N . VAL B 1 112 ? -4.281 15.148 13.078 1 96.56 112 VAL B N 1
ATOM 7251 C CA . VAL B 1 112 ? -4.082 14.82 11.672 1 96.56 112 VAL B CA 1
ATOM 7252 C C . VAL B 1 112 ? -3.791 13.328 11.531 1 96.56 112 VAL B C 1
ATOM 7254 O O . VAL B 1 112 ? -2.896 12.797 12.195 1 96.56 112 VAL B O 1
ATOM 7257 N N . MET B 1 113 ? -4.527 12.633 10.672 1 95.94 113 MET B N 1
ATOM 7258 C CA . MET B 1 113 ? -4.367 11.195 10.461 1 95.94 113 MET B CA 1
ATOM 7259 C C . MET B 1 113 ? -3.32 10.914 9.391 1 95.94 113 MET B C 1
ATOM 7261 O O . MET B 1 113 ? -3.178 11.688 8.438 1 95.94 113 MET B O 1
ATOM 7265 N N . PRO B 1 114 ? -2.594 9.844 9.492 1 95.38 114 PRO B N 1
ATOM 7266 C CA . PRO B 1 114 ? -2.639 8.914 10.625 1 95.38 114 PRO B CA 1
ATOM 7267 C C . PRO B 1 114 ? -1.634 9.266 11.719 1 95.38 114 PRO B C 1
ATOM 7269 O O . PRO B 1 114 ? -1.567 8.578 12.742 1 95.38 114 PRO B O 1
ATOM 7272 N N . ASP B 1 115 ? -0.893 10.344 11.648 1 94.62 115 ASP B N 1
ATOM 7273 C CA . ASP B 1 115 ? 0.251 10.648 12.5 1 94.62 115 ASP B CA 1
ATOM 7274 C C . ASP B 1 115 ? -0.185 10.867 13.945 1 94.62 115 ASP B C 1
ATOM 7276 O O . ASP B 1 115 ? 0.542 10.516 14.883 1 94.62 115 ASP B O 1
ATOM 7280 N N . ASP B 1 116 ? -1.376 11.391 14.094 1 96.44 116 ASP B N 1
ATOM 7281 C CA . ASP B 1 116 ? -1.859 11.719 15.43 1 96.44 116 ASP B CA 1
ATOM 7282 C C . ASP B 1 116 ? -2.852 10.672 15.93 1 96.44 116 ASP B C 1
ATOM 7284 O O . ASP B 1 116 ? -3.609 10.922 16.875 1 96.44 116 ASP B O 1
ATOM 7288 N N . TYR B 1 117 ? -2.83 9.555 15.25 1 97.25 117 TYR B N 1
ATOM 7289 C CA . TYR B 1 117 ? -3.838 8.555 15.57 1 97.25 117 TYR B CA 1
ATOM 7290 C C . TYR B 1 117 ? -3.777 8.164 17.047 1 97.25 117 TYR B C 1
ATOM 7292 O O . TYR B 1 117 ? -4.805 8.125 17.719 1 97.25 117 TYR B O 1
ATOM 7300 N N . HIS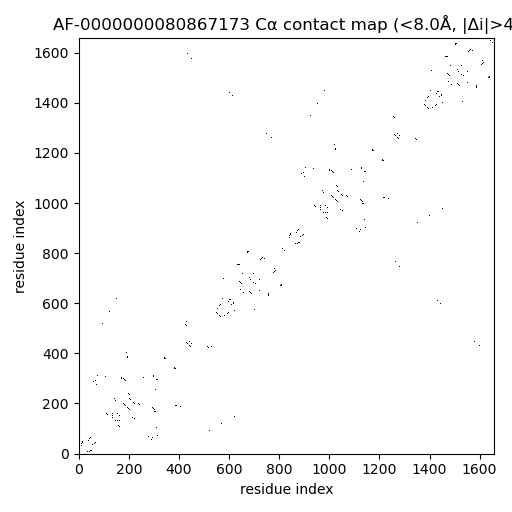 B 1 118 ? -2.672 7.816 17.562 1 96.62 118 HIS B N 1
ATOM 7301 C CA . HIS B 1 118 ? -2.527 7.348 18.938 1 96.62 118 HIS B CA 1
ATOM 7302 C C . HIS B 1 118 ? -2.832 8.461 19.938 1 96.62 118 HIS B C 1
ATOM 7304 O O . HIS B 1 118 ? -3.453 8.219 20.969 1 96.62 118 HIS B O 1
ATOM 7310 N N . ALA B 1 119 ? -2.371 9.664 19.641 1 96.5 119 ALA B N 1
ATOM 7311 C CA . ALA B 1 119 ? -2.682 10.805 20.5 1 96.5 119 ALA B CA 1
ATOM 7312 C C . ALA B 1 119 ? -4.188 11.031 20.594 1 96.5 119 ALA B C 1
ATOM 7314 O O . ALA B 1 119 ? -4.715 11.32 21.672 1 96.5 119 ALA B O 1
ATOM 7315 N N . LEU B 1 120 ? -4.844 10.906 19.469 1 97.56 120 LEU B N 1
ATOM 7316 C CA . LEU B 1 120 ? -6.293 11.047 19.438 1 97.56 120 LEU B CA 1
ATOM 7317 C C . LEU B 1 120 ? -6.961 10.016 20.344 1 97.56 120 LEU B C 1
ATOM 7319 O O . LEU B 1 120 ? -7.836 10.359 21.141 1 97.56 120 LEU B O 1
ATOM 7323 N N . GLN B 1 121 ? -6.508 8.789 20.203 1 97.56 121 GLN B N 1
ATOM 7324 C CA . GLN B 1 121 ? -7.125 7.719 20.984 1 97.56 121 GLN B CA 1
ATOM 7325 C C . GLN B 1 121 ? -6.883 7.918 22.469 1 97.56 121 GLN B C 1
ATOM 7327 O O . GLN B 1 121 ? -7.766 7.648 23.297 1 97.56 121 GLN B O 1
ATOM 7332 N N . GLN B 1 122 ? -5.742 8.359 22.859 1 96.25 122 GLN B N 1
ATOM 7333 C CA . GLN B 1 122 ? -5.453 8.656 24.266 1 96.25 122 GLN B CA 1
ATOM 7334 C C . GLN B 1 122 ? -6.324 9.805 24.766 1 96.25 122 GLN B C 1
ATOM 7336 O O . GLN B 1 122 ? -6.875 9.734 25.875 1 96.25 122 GLN B O 1
ATOM 7341 N N . ALA B 1 123 ? -6.43 10.867 23.953 1 96.56 123 ALA B N 1
ATOM 7342 C CA . ALA B 1 123 ? -7.262 12.008 24.312 1 96.56 123 ALA B CA 1
ATOM 7343 C C . ALA B 1 123 ? -8.711 11.578 24.531 1 96.56 123 ALA B C 1
ATOM 7345 O O . ALA B 1 123 ? -9.367 12.031 25.469 1 96.56 123 ALA B O 1
ATOM 7346 N N . ALA B 1 124 ? -9.164 10.773 23.672 1 96.25 124 ALA B N 1
ATOM 7347 C CA . ALA B 1 124 ? -10.539 10.297 23.75 1 96.25 124 ALA B CA 1
ATOM 7348 C C . ALA B 1 124 ? -10.75 9.453 25 1 96.25 124 ALA B C 1
ATOM 7350 O O . ALA B 1 124 ? -11.82 9.492 25.609 1 96.25 124 ALA B O 1
ATOM 7351 N N . ARG B 1 125 ? -9.773 8.664 25.344 1 94.56 125 ARG B N 1
ATOM 7352 C CA . ARG B 1 125 ? -9.852 7.871 26.562 1 94.56 125 ARG B CA 1
ATOM 7353 C C . ARG B 1 125 ? -9.883 8.766 27.797 1 94.56 125 ARG B C 1
ATOM 7355 O O . ARG B 1 125 ? -10.633 8.5 28.734 1 94.56 125 ARG B O 1
ATOM 7362 N N . ASP B 1 126 ? -9.078 9.789 27.812 1 95.12 126 ASP B N 1
ATOM 7363 C CA . ASP B 1 126 ? -8.969 10.695 28.953 1 95.12 126 ASP B CA 1
ATOM 7364 C C . ASP B 1 126 ? -10.234 11.531 29.109 1 95.12 126 ASP B C 1
ATOM 7366 O O . ASP B 1 126 ? -10.562 11.969 30.219 1 95.12 126 ASP B O 1
ATOM 7370 N N . ARG B 1 127 ? -10.938 11.805 28.016 1 94.5 127 ARG B N 1
ATOM 7371 C CA . ARG B 1 127 ? -12.18 12.57 28.031 1 94.5 127 ARG B CA 1
ATOM 7372 C C . ARG B 1 127 ? -13.289 11.836 27.297 1 94.5 127 ARG B C 1
ATOM 7374 O O . ARG B 1 127 ? -13.688 12.234 26.203 1 94.5 127 ARG B O 1
ATOM 7381 N N . PRO B 1 128 ? -13.883 10.945 27.875 1 91.88 128 PRO B N 1
ATOM 7382 C CA . PRO B 1 128 ? -14.883 10.102 27.203 1 91.88 128 PRO B CA 1
ATOM 7383 C C . PRO B 1 128 ? -16.125 10.867 26.797 1 91.88 128 PRO B C 1
ATOM 7385 O O . PRO B 1 128 ? -16.859 10.445 25.891 1 91.88 128 PRO B O 1
ATOM 7388 N N . GLU B 1 129 ? -16.359 12.023 27.391 1 91.44 129 GLU B N 1
ATOM 7389 C CA . GLU B 1 129 ? -17.547 12.812 27.094 1 91.44 129 GLU B CA 1
ATOM 7390 C C . GLU B 1 129 ? -17.344 13.656 25.844 1 91.44 129 GLU B C 1
ATOM 7392 O O . GLU B 1 129 ? -18.312 14.156 25.266 1 91.44 129 GLU B O 1
ATOM 7397 N N . GLN B 1 130 ? -16.125 13.82 25.484 1 93.12 130 GLN B N 1
ATOM 7398 C CA . GLN B 1 130 ? -15.812 14.656 24.328 1 93.12 130 GLN B CA 1
ATOM 7399 C C . GLN B 1 130 ? -16.266 13.992 23.031 1 93.12 130 GLN B C 1
ATOM 7401 O O . GLN B 1 130 ? -16 12.812 22.812 1 93.12 130 GLN B O 1
ATOM 7406 N N . ARG B 1 131 ? -16.984 14.75 22.25 1 93.12 131 ARG B N 1
ATOM 7407 C CA . ARG B 1 131 ? -17.359 14.273 20.922 1 93.12 131 ARG B CA 1
ATOM 7408 C C . ARG B 1 131 ? -16.375 14.742 19.859 1 93.12 131 ARG B C 1
ATOM 7410 O O . ARG B 1 131 ? -15.727 15.773 20.031 1 93.12 131 ARG B O 1
ATOM 7417 N N . TRP B 1 132 ? -16.281 13.938 18.797 1 95.38 132 TRP B N 1
ATOM 7418 C CA . TRP B 1 132 ? -15.273 14.188 17.781 1 95.38 132 TRP B CA 1
ATOM 7419 C C . TRP B 1 132 ? -15.898 14.203 16.391 1 95.38 132 TRP B C 1
ATOM 7421 O O . TRP B 1 132 ? -16.859 13.477 16.125 1 95.38 132 TRP B O 1
ATOM 7431 N N . ILE B 1 133 ? -15.398 14.977 15.516 1 94.62 133 ILE B N 1
ATOM 7432 C CA . ILE B 1 133 ? -15.906 15.094 14.148 1 94.62 133 ILE B CA 1
ATOM 7433 C C . ILE B 1 133 ? -14.789 14.781 13.156 1 94.62 133 ILE B C 1
ATOM 7435 O O . ILE B 1 133 ? -13.664 15.25 13.312 1 94.62 133 ILE B O 1
ATOM 7439 N N . LEU B 1 134 ? -15.047 13.914 12.203 1 95.62 134 LEU B N 1
ATOM 7440 C CA . LEU B 1 134 ? -14.117 13.516 11.148 1 95.62 134 LEU B CA 1
ATOM 7441 C C . LEU B 1 134 ? -14.312 14.367 9.898 1 95.62 134 LEU B C 1
ATOM 7443 O O . LEU B 1 134 ? -15.438 14.547 9.43 1 95.62 134 LEU B O 1
ATOM 7447 N N . LYS B 1 135 ? -13.172 14.867 9.391 1 94.75 135 LYS B N 1
ATOM 7448 C CA . LYS B 1 135 ? -13.211 15.719 8.211 1 94.75 135 LYS B CA 1
ATOM 7449 C C . LYS B 1 135 ? -12.148 15.305 7.199 1 94.75 135 LYS B C 1
ATOM 7451 O O . LYS B 1 135 ? -10.984 15.117 7.555 1 94.75 135 LYS B O 1
ATOM 7456 N N . PRO B 1 136 ? -12.531 15.148 5.949 1 94.31 136 PRO B N 1
ATOM 7457 C CA . PRO B 1 136 ? -11.477 15.07 4.941 1 94.31 136 PRO B CA 1
ATOM 7458 C C . PRO B 1 136 ? -10.695 16.375 4.801 1 94.31 136 PRO B C 1
ATOM 7460 O O . PRO B 1 136 ? -11.281 17.453 4.883 1 94.31 136 PRO B O 1
ATOM 7463 N N . THR B 1 137 ? -9.414 16.297 4.578 1 90.56 137 THR B N 1
ATOM 7464 C CA . THR B 1 137 ? -8.602 17.516 4.645 1 90.56 137 THR B CA 1
ATOM 7465 C C . THR B 1 137 ? -8.789 18.359 3.395 1 90.56 137 THR B C 1
ATOM 7467 O O . THR B 1 137 ? -8.688 19.594 3.455 1 90.56 137 THR B O 1
ATOM 7470 N N . ASN B 1 138 ? -8.977 17.656 2.277 1 85.44 138 ASN B N 1
ATOM 7471 C CA . ASN B 1 138 ? -9.078 18.391 1.023 1 85.44 138 ASN B CA 1
ATOM 7472 C C . ASN B 1 138 ? -10.406 18.125 0.32 1 85.44 138 ASN B C 1
ATOM 7474 O O . ASN B 1 138 ? -10.43 17.75 -0.852 1 85.44 138 ASN B O 1
ATOM 7478 N N . ALA B 1 139 ? -11.508 18.219 1.069 1 78.94 139 ALA B N 1
ATOM 7479 C CA . ALA B 1 139 ? -12.82 18.031 0.466 1 78.94 139 ALA B CA 1
ATOM 7480 C C . ALA B 1 139 ? -13.695 19.266 0.683 1 78.94 139 ALA B C 1
ATOM 7482 O O . ALA B 1 139 ? -13.336 20.156 1.454 1 78.94 139 ALA B O 1
ATOM 7483 N N . SER B 1 140 ? -14.852 19.312 -0.161 1 76.25 140 SER B N 1
ATOM 7484 C CA . SER B 1 140 ? -15.75 20.469 -0.117 1 76.25 140 SER B CA 1
ATOM 7485 C C . SER B 1 140 ? -17.203 20.016 0.023 1 76.25 140 SER B C 1
ATOM 7487 O O . SER B 1 140 ? -17.5 18.828 -0.056 1 76.25 140 SER B O 1
ATOM 7489 N N . LYS B 1 141 ? -18.016 20.969 0.399 1 74.31 141 LYS B N 1
ATOM 7490 C CA . LYS B 1 141 ? -19.469 20.812 0.408 1 74.31 141 LYS B CA 1
ATOM 7491 C C . LYS B 1 141 ? -19.906 19.812 1.481 1 74.31 141 LYS B C 1
ATOM 7493 O O . LYS B 1 141 ? -20.906 19.109 1.313 1 74.31 141 LYS B O 1
ATOM 7498 N N . GLY B 1 142 ? -19.047 19.672 2.469 1 76 142 GLY B N 1
ATOM 7499 C CA . GLY B 1 142 ? -19.391 18.828 3.604 1 76 142 GLY B CA 1
ATOM 7500 C C . GLY B 1 142 ? -19.25 17.344 3.318 1 76 142 GLY B C 1
ATOM 7501 O O . GLY B 1 142 ? -19.562 16.516 4.168 1 76 142 GLY B O 1
ATOM 7502 N N . LYS B 1 143 ? -18.75 17 2.141 1 78.25 143 LYS B N 1
ATOM 7503 C CA . LYS B 1 143 ? -18.594 15.602 1.758 1 78.25 143 LYS B CA 1
ATOM 7504 C C . LYS B 1 143 ? -17.625 14.875 2.691 1 78.25 143 LYS B C 1
ATOM 7506 O O . LYS B 1 143 ? -16.531 15.367 2.963 1 78.25 143 LYS B O 1
ATOM 7511 N N . GLY B 1 144 ? -18.094 13.836 3.248 1 84.12 144 GLY B N 1
ATOM 7512 C CA . GLY B 1 144 ? -17.25 12.977 4.055 1 84.12 144 GLY B CA 1
ATOM 7513 C C . GLY B 1 144 ? -17.188 13.391 5.512 1 84.12 144 GLY B C 1
ATOM 7514 O O . GLY B 1 144 ? -16.609 12.688 6.34 1 84.12 144 GLY B O 1
ATOM 7515 N N . ILE B 1 145 ? -17.781 14.57 5.852 1 90.06 145 ILE B N 1
ATOM 7516 C CA . ILE B 1 145 ? -17.766 15.039 7.234 1 90.06 145 ILE B CA 1
ATOM 7517 C C . ILE B 1 145 ? -18.797 14.266 8.055 1 90.06 145 ILE B C 1
ATOM 7519 O O . ILE B 1 145 ? -19.938 14.109 7.629 1 90.06 145 ILE B O 1
ATOM 7523 N N . ARG B 1 146 ? -18.391 13.805 9.18 1 89.25 146 ARG B N 1
ATOM 7524 C CA . ARG B 1 146 ? -19.359 13.094 10.023 1 89.25 146 ARG B CA 1
ATOM 7525 C C . ARG B 1 146 ? -18.906 13.086 11.477 1 89.25 146 ARG B C 1
ATOM 7527 O O . ARG B 1 146 ? -17.703 13.094 11.766 1 89.25 146 ARG B O 1
ATOM 7534 N N . LEU B 1 147 ? -19.859 13.164 12.25 1 91.56 147 LEU B N 1
ATOM 7535 C CA . LEU B 1 147 ? -19.578 12.961 13.664 1 91.56 147 LEU B CA 1
ATOM 7536 C C . LEU B 1 147 ? -19.219 11.508 13.945 1 91.56 147 LEU B C 1
ATOM 7538 O O . LEU B 1 147 ? -19.891 10.586 13.469 1 91.56 147 LEU B O 1
ATOM 7542 N N . LEU B 1 148 ? -18.156 11.289 14.688 1 91.94 148 LEU B N 1
ATOM 7543 C CA . LEU B 1 148 ? -17.734 9.922 15.016 1 91.94 148 LEU B CA 1
ATOM 7544 C C . LEU B 1 148 ? -18.516 9.398 16.219 1 91.94 148 LEU B C 1
ATOM 7546 O O . LEU B 1 148 ? -18.438 9.969 17.312 1 91.94 148 LEU B O 1
ATOM 7550 N N . LYS B 1 149 ? -19.234 8.43 15.992 1 86.69 149 LYS B N 1
ATOM 7551 C CA . LYS B 1 149 ? -19.891 7.766 17.109 1 86.69 149 LYS B CA 1
ATOM 7552 C C . LYS B 1 149 ? -18.891 7.02 17.984 1 86.69 149 LYS B C 1
ATOM 7554 O O . LYS B 1 149 ? -18.984 7.047 19.203 1 86.69 149 LYS B O 1
ATOM 7559 N N . ASP B 1 150 ? -17.969 6.418 17.312 1 92.06 150 ASP B N 1
ATOM 7560 C CA . ASP B 1 150 ? -16.875 5.707 17.938 1 92.06 150 ASP B CA 1
ATOM 7561 C C . ASP B 1 150 ? -15.523 6.188 17.406 1 92.06 150 ASP B C 1
ATOM 7563 O O . ASP B 1 150 ? -15.125 5.828 16.297 1 92.06 150 ASP B O 1
ATOM 7567 N N . VAL B 1 151 ? -14.82 6.918 18.234 1 95.69 151 VAL B N 1
ATOM 7568 C CA . VAL B 1 151 ? -13.57 7.543 17.828 1 95.69 151 VAL B CA 1
ATOM 7569 C C . VAL B 1 151 ? -12.555 6.465 17.469 1 95.69 151 VAL B C 1
ATOM 7571 O O . VAL B 1 151 ? -11.609 6.727 16.703 1 95.69 151 VAL B O 1
ATOM 7574 N N . ALA B 1 152 ? -12.766 5.266 17.953 1 96.25 152 ALA B N 1
ATOM 7575 C CA . ALA B 1 152 ? -11.875 4.148 17.672 1 96.25 152 ALA B CA 1
ATOM 7576 C C . ALA B 1 152 ? -11.906 3.797 16.188 1 96.25 152 ALA B C 1
ATOM 7578 O O . ALA B 1 152 ? -11.016 3.104 15.68 1 96.25 152 ALA B O 1
ATOM 7579 N N . GLU B 1 153 ? -12.906 4.305 15.492 1 94.94 153 GLU B N 1
ATOM 7580 C CA . GLU B 1 153 ? -13.086 4.012 14.07 1 94.94 153 GLU B CA 1
ATOM 7581 C C . GLU B 1 153 ? -12.344 5.027 13.203 1 94.94 153 GLU B C 1
ATOM 7583 O O . GLU B 1 153 ? -12.344 4.91 11.977 1 94.94 153 GLU B O 1
ATOM 7588 N N . ALA B 1 154 ? -11.734 6.027 13.828 1 96.81 154 ALA B N 1
ATOM 7589 C CA . ALA B 1 154 ? -11 7.012 13.039 1 96.81 154 ALA B CA 1
ATOM 7590 C C . ALA B 1 154 ? -10.094 6.332 12.016 1 96.81 154 ALA B C 1
ATOM 7592 O O . ALA B 1 154 ? -9.43 5.34 12.328 1 96.81 154 ALA B O 1
ATOM 7593 N N . PRO B 1 155 ? -10.031 6.816 10.797 1 95.94 155 PRO B N 1
ATOM 7594 C CA . PRO B 1 155 ? -9.289 6.145 9.727 1 95.94 155 PRO B CA 1
ATOM 7595 C C . PRO B 1 155 ? -7.777 6.266 9.891 1 95.94 155 PRO B C 1
ATOM 7597 O O . PRO B 1 155 ? -7.297 7.195 10.547 1 95.94 155 PRO B O 1
ATOM 7600 N N . LEU B 1 156 ? -7.051 5.355 9.281 1 96.56 156 LEU B N 1
ATOM 7601 C CA . LEU B 1 156 ? -5.59 5.387 9.289 1 96.56 156 LEU B CA 1
ATOM 7602 C C . LEU B 1 156 ? -5.055 5.934 7.969 1 96.56 156 LEU B C 1
ATOM 7604 O O . LEU B 1 156 ? -3.846 6.09 7.801 1 96.56 156 LEU B O 1
ATOM 7608 N N . ALA B 1 157 ? -5.887 6.18 7.039 1 93.44 157 ALA B N 1
ATOM 7609 C CA . ALA B 1 157 ? -5.504 6.742 5.746 1 93.44 157 ALA B CA 1
ATOM 7610 C C . ALA B 1 157 ? -5.098 8.211 5.887 1 93.44 157 ALA B C 1
ATOM 7612 O O . ALA B 1 157 ? -5.543 8.898 6.809 1 93.44 157 ALA B O 1
ATOM 7613 N N . ARG B 1 158 ? -4.352 8.602 4.941 1 93.31 158 ARG B N 1
ATOM 7614 C CA . ARG B 1 158 ? -3.936 10 4.938 1 93.31 158 ARG B CA 1
ATOM 7615 C C . ARG B 1 158 ? -5.082 10.906 4.504 1 93.31 158 ARG B C 1
ATOM 7617 O O . ARG B 1 158 ? -6.156 10.43 4.141 1 93.31 158 ARG B O 1
ATOM 7624 N N . ASP B 1 159 ? -4.965 12.172 4.707 1 92.5 159 ASP B N 1
ATOM 7625 C CA . ASP B 1 159 ? -5.84 13.234 4.215 1 92.5 159 ASP B CA 1
ATOM 7626 C C . ASP B 1 159 ? -7.141 13.297 5.008 1 92.5 159 ASP B C 1
ATOM 7628 O O . ASP B 1 159 ? -8.203 13.578 4.453 1 92.5 159 ASP B O 1
ATOM 7632 N N . TRP B 1 160 ? -7.082 12.875 6.285 1 95.81 160 TRP B N 1
ATOM 7633 C CA . TRP B 1 160 ? -8.203 13.023 7.211 1 95.81 160 TRP B CA 1
ATOM 7634 C C . TRP B 1 160 ? -7.781 13.812 8.445 1 95.81 160 TRP B C 1
ATOM 7636 O O . TRP B 1 160 ? -6.609 13.797 8.836 1 95.81 160 TRP B O 1
ATOM 7646 N N . LEU B 1 161 ? -8.75 14.484 8.969 1 96.19 161 LEU B N 1
ATOM 7647 C CA . LEU B 1 161 ? -8.594 15.25 10.195 1 96.19 161 LEU B CA 1
ATOM 7648 C C . LEU B 1 161 ? -9.734 14.969 11.164 1 96.19 161 LEU B C 1
ATOM 7650 O O . LEU B 1 161 ? -10.898 14.898 10.75 1 96.19 161 LEU B O 1
ATOM 7654 N N . VAL B 1 162 ? -9.375 14.734 12.453 1 97.62 162 VAL B N 1
ATOM 7655 C CA . VAL B 1 162 ? -10.383 14.617 13.492 1 97.62 162 VAL B CA 1
ATOM 7656 C C . VAL B 1 162 ? -10.297 15.82 14.438 1 97.62 162 VAL B C 1
ATOM 7658 O O . VAL B 1 162 ? -9.227 16.125 14.969 1 97.62 162 VAL B O 1
ATOM 7661 N N . GLN B 1 163 ? -11.359 16.484 14.602 1 96.56 163 GLN B N 1
ATOM 7662 C CA . GLN B 1 163 ? -11.414 17.688 15.414 1 96.56 163 GLN B CA 1
ATOM 7663 C C . GLN B 1 163 ? -12.406 17.547 16.562 1 96.56 163 GLN B C 1
ATOM 7665 O O . GLN B 1 163 ? -13.359 16.766 16.469 1 96.56 163 GLN B O 1
ATOM 7670 N N . GLU B 1 164 ? -12.148 18.234 17.625 1 96.06 164 GLU B N 1
ATOM 7671 C CA . GLU B 1 164 ? -13.117 18.281 18.719 1 96.06 164 GLU B CA 1
ATOM 7672 C C . GLU B 1 164 ? -14.438 18.891 18.234 1 96.06 164 GLU B C 1
ATOM 7674 O O . GLU B 1 164 ? -14.453 19.922 17.562 1 96.06 164 GLU B O 1
ATOM 7679 N N . TYR B 1 165 ? -15.492 18.203 18.547 1 94.81 165 TYR B N 1
ATOM 7680 C CA . TYR B 1 165 ? -16.812 18.734 18.25 1 94.81 165 TYR B CA 1
ATOM 7681 C C . TYR B 1 165 ? -17.25 19.734 19.312 1 94.81 165 TYR B C 1
ATOM 7683 O O . TYR B 1 165 ? -17.172 19.453 20.516 1 94.81 165 TYR B O 1
ATOM 7691 N N . LEU B 1 166 ? -17.609 20.891 18.875 1 94.25 166 LEU B N 1
ATOM 7692 C CA . LEU B 1 166 ? -18.125 21.906 19.797 1 94.25 166 LEU B CA 1
ATOM 7693 C C . LEU B 1 166 ? -19.594 21.641 20.125 1 94.25 166 LEU B C 1
ATOM 7695 O O . LEU B 1 166 ? -20.484 22.016 19.359 1 94.25 166 LEU B O 1
ATOM 7699 N N . ALA B 1 167 ? -19.844 21.156 21.328 1 91.12 167 ALA B N 1
ATOM 7700 C CA . ALA B 1 167 ? -21.141 20.609 21.688 1 91.12 167 ALA B CA 1
ATOM 7701 C C . ALA B 1 167 ? -22 21.656 22.391 1 91.12 167 ALA B C 1
ATOM 7703 O O . ALA B 1 167 ? -22.953 21.312 23.094 1 91.12 167 ALA B O 1
ATOM 7704 N N . ASN B 1 168 ? -21.688 22.922 22.297 1 94.44 168 ASN B N 1
ATOM 7705 C CA . ASN B 1 168 ? -22.484 23.984 22.906 1 94.44 168 ASN B CA 1
ATOM 7706 C C . ASN B 1 168 ? -22.656 25.172 21.953 1 94.44 168 ASN B C 1
ATOM 7708 O O . ASN B 1 168 ? -22.406 26.312 22.328 1 94.44 168 ASN B O 1
ATOM 7712 N N . PRO B 1 169 ? -23.219 24.922 20.812 1 96.44 169 PRO B N 1
ATOM 7713 C CA . PRO B 1 169 ? -23.406 26.031 19.875 1 96.44 169 PRO B CA 1
ATOM 7714 C C . PRO B 1 169 ? -24.469 27.016 20.328 1 96.44 169 PRO B C 1
ATOM 7716 O O . PRO B 1 169 ? -25.453 26.625 20.969 1 96.44 169 PRO B O 1
ATOM 7719 N N . HIS B 1 170 ? -24.219 28.25 20.109 1 97.5 170 HIS B N 1
ATOM 7720 C CA . HIS B 1 170 ? -25.312 29.219 20.188 1 97.5 170 HIS B CA 1
ATOM 7721 C C . HIS B 1 170 ? -26.328 28.984 19.078 1 97.5 170 HIS B C 1
ATOM 7723 O O . HIS B 1 170 ? -25.969 28.703 17.938 1 97.5 170 HIS B O 1
ATOM 7729 N N . THR B 1 171 ? -27.672 28.969 19.344 1 97 171 THR B N 1
ATOM 7730 C CA . THR B 1 171 ? -28.672 28.578 18.344 1 97 171 THR B CA 1
ATOM 7731 C C . THR B 1 171 ? -29.625 29.75 18.062 1 97 171 THR B C 1
ATOM 7733 O O . THR B 1 171 ? -29.766 30.656 18.875 1 97 171 THR B O 1
ATOM 7736 N N . ILE B 1 172 ? -30.188 29.797 16.891 1 96.88 172 ILE B N 1
ATOM 7737 C CA . ILE B 1 172 ? -31.281 30.672 16.5 1 96.88 172 ILE B CA 1
ATOM 7738 C C . ILE B 1 172 ? -32.562 29.844 16.344 1 96.88 172 ILE B C 1
ATOM 7740 O O . ILE B 1 172 ? -32.656 29 15.453 1 96.88 172 ILE B O 1
ATOM 7744 N N . ARG B 1 173 ? -33.5 30.047 17.172 1 95.25 173 ARG B N 1
ATOM 7745 C CA . ARG B 1 173 ? -34.719 29.266 17.188 1 95.25 173 ARG B CA 1
ATOM 7746 C C . ARG B 1 173 ? -34.438 27.781 17.375 1 95.25 173 ARG B C 1
ATOM 7748 O O . ARG B 1 173 ? -35.062 26.938 16.719 1 95.25 173 ARG B O 1
ATOM 7755 N N . GLY B 1 174 ? -33.375 27.531 18.062 1 95.12 174 GLY B N 1
ATOM 7756 C CA . GLY B 1 174 ? -33 26.141 18.359 1 95.12 174 GLY B CA 1
ATOM 7757 C C . GLY B 1 174 ? -32.094 25.547 17.297 1 95.12 174 GLY B C 1
ATOM 7758 O O . GLY B 1 174 ? -31.609 24.422 17.453 1 95.12 174 GLY B O 1
ATOM 7759 N N . HIS B 1 175 ? -31.875 26.297 16.188 1 96.06 175 HIS B N 1
ATOM 7760 C CA . HIS B 1 175 ? -31.078 25.766 15.086 1 96.06 175 HIS B CA 1
ATOM 7761 C C . HIS B 1 175 ? -29.609 26.188 15.203 1 96.06 175 HIS B C 1
ATOM 7763 O O . HIS B 1 175 ? -29.328 27.359 15.453 1 96.06 175 HIS B O 1
ATOM 7769 N N . LYS B 1 176 ? -28.812 25.188 15.047 1 96.44 176 LYS B N 1
ATOM 7770 C CA . LYS B 1 176 ? -27.375 25.484 14.961 1 96.44 176 LYS B CA 1
ATOM 7771 C C . LYS B 1 176 ? -27.078 26.359 13.75 1 96.44 176 LYS B C 1
ATOM 7773 O O . LYS B 1 176 ? -27.719 26.234 12.703 1 96.44 176 LYS B O 1
ATOM 7778 N N . TYR B 1 177 ? -26.172 27.344 13.914 1 97.5 177 TYR B N 1
ATOM 7779 C CA . TYR B 1 177 ? -25.781 28.172 12.773 1 97.5 177 TYR B CA 1
ATOM 7780 C C . TYR B 1 177 ? -24.266 28.359 12.734 1 97.5 177 TYR B C 1
ATOM 7782 O O . TYR B 1 177 ? -23.594 28.156 13.742 1 97.5 177 TYR B O 1
ATOM 7790 N N . VAL B 1 178 ? -23.766 28.688 11.57 1 97.19 178 VAL B N 1
ATOM 7791 C CA . VAL B 1 178 ? -22.375 29.047 11.32 1 97.19 178 VAL B CA 1
ATOM 7792 C C . VAL B 1 178 ? -22.312 30.359 10.523 1 97.19 178 VAL B C 1
ATOM 7794 O O . VAL B 1 178 ? -23.125 30.578 9.625 1 97.19 178 VAL B O 1
ATOM 7797 N N . LEU B 1 179 ? -21.453 31.188 10.93 1 98.31 179 LEU B N 1
ATOM 7798 C CA . LEU B 1 179 ? -21.297 32.438 10.219 1 98.31 179 LEU B CA 1
ATOM 7799 C C . LEU B 1 179 ? -20.344 32.281 9.039 1 98.31 179 LEU B C 1
ATOM 7801 O O . LEU B 1 179 ? -19.219 31.812 9.195 1 98.31 179 LEU B O 1
ATOM 7805 N N . ARG B 1 180 ? -20.828 32.625 7.883 1 97.69 180 ARG B N 1
ATOM 7806 C CA . ARG B 1 180 ? -19.969 32.781 6.711 1 97.69 180 ARG B CA 1
ATOM 7807 C C . ARG B 1 180 ? -19.469 34.219 6.57 1 97.69 180 ARG B C 1
ATOM 7809 O O . ARG B 1 180 ? -20.266 35.125 6.34 1 97.69 180 ARG B O 1
ATOM 7816 N N . LEU B 1 181 ? -18.141 34.406 6.723 1 98.5 181 LEU B N 1
ATOM 7817 C CA . LEU B 1 181 ? -17.484 35.688 6.598 1 98.5 181 LEU B CA 1
ATOM 7818 C C . LEU B 1 181 ? -16.641 35.75 5.328 1 98.5 181 LEU B C 1
ATOM 7820 O O . LEU B 1 181 ? -16 34.75 4.949 1 98.5 181 LEU B O 1
ATOM 7824 N N . TYR B 1 182 ? -16.641 36.875 4.641 1 98.62 182 TYR B N 1
ATOM 7825 C CA . TYR B 1 182 ? -15.844 37.031 3.436 1 98.62 182 TYR B CA 1
ATOM 7826 C C . TYR B 1 182 ? -14.625 37.906 3.713 1 98.62 182 TYR B C 1
ATOM 7828 O O . TYR B 1 182 ? -14.766 39.031 4.199 1 98.62 182 TYR B O 1
ATOM 7836 N N . VAL B 1 183 ? -13.508 37.375 3.439 1 98.75 183 VAL B N 1
ATOM 7837 C CA . VAL B 1 183 ? -12.234 38.031 3.707 1 98.75 183 VAL B CA 1
ATOM 7838 C C . VAL B 1 183 ? -11.438 38.156 2.41 1 98.75 183 VAL B C 1
ATOM 7840 O O . VAL B 1 183 ? -11.359 37.219 1.62 1 98.75 183 VAL B O 1
ATOM 7843 N N . LEU B 1 184 ? -10.867 39.344 2.201 1 98.81 184 LEU B N 1
ATOM 7844 C CA . LEU B 1 184 ? -10.062 39.594 1.014 1 98.81 184 LEU B CA 1
ATOM 7845 C C . LEU B 1 184 ? -8.625 39.969 1.397 1 98.81 184 LEU B C 1
ATOM 7847 O O . LEU B 1 184 ? -8.391 40.906 2.162 1 98.81 184 LEU B O 1
ATOM 7851 N N . ILE B 1 185 ? -7.703 39.188 0.973 1 98.75 185 ILE B N 1
ATOM 7852 C CA . ILE B 1 185 ? -6.293 39.562 1.025 1 98.75 185 ILE B CA 1
ATOM 7853 C C . ILE B 1 185 ? -5.887 40.219 -0.281 1 98.75 185 ILE B C 1
ATOM 7855 O O . ILE B 1 185 ? -5.824 39.594 -1.329 1 98.75 185 ILE B O 1
ATOM 7859 N N . SER B 1 186 ? -5.602 41.469 -0.208 1 98.25 186 SER B N 1
ATOM 7860 C CA . SER B 1 186 ? -5.332 42.25 -1.428 1 98.25 186 SER B CA 1
ATOM 7861 C C . SER B 1 186 ? -3.834 42.344 -1.692 1 98.25 186 SER B C 1
ATOM 7863 O O . SER B 1 186 ? -3.414 42.625 -2.814 1 98.25 186 SER B O 1
ATOM 7865 N N . SER B 1 187 ? -3.08 42.125 -0.623 1 97.81 187 SER B N 1
ATOM 7866 C CA . SER B 1 187 ? -1.63 42.219 -0.743 1 97.81 187 SER B CA 1
ATOM 7867 C C . SER B 1 187 ? -0.928 41.344 0.298 1 97.81 187 SER B C 1
ATOM 7869 O O . SER B 1 187 ? -1.389 41.25 1.437 1 97.81 187 SER B O 1
ATOM 7871 N N . LEU B 1 188 ? 0.209 40.812 -0.062 1 96.75 188 LEU B N 1
ATOM 7872 C CA . LEU B 1 188 ? 1 40.031 0.872 1 96.75 188 LEU B CA 1
ATOM 7873 C C . LEU B 1 188 ? 2.143 40.844 1.456 1 96.75 188 LEU B C 1
ATOM 7875 O O . LEU B 1 188 ? 2.625 40.562 2.553 1 96.75 188 LEU B O 1
ATOM 7879 N N . ALA B 1 189 ? 2.602 41.812 0.705 1 91.19 189 ALA B N 1
ATOM 7880 C CA . ALA B 1 189 ? 3.723 42.625 1.139 1 91.19 189 ALA B CA 1
ATOM 7881 C C . ALA B 1 189 ? 3.566 44.062 0.64 1 91.19 189 ALA B C 1
ATOM 7883 O O . ALA B 1 189 ? 4.027 44.406 -0.454 1 91.19 189 ALA B O 1
ATOM 7884 N N . PRO B 1 190 ? 3.021 44.938 1.43 1 96.06 190 PRO B N 1
ATOM 7885 C CA . PRO B 1 190 ? 2.6 44.688 2.809 1 96.06 190 PRO B CA 1
ATOM 7886 C C . PRO B 1 190 ? 1.288 43.906 2.887 1 96.06 190 PRO B C 1
ATOM 7888 O O . PRO B 1 190 ? 0.49 43.938 1.947 1 96.06 190 PRO B O 1
ATOM 7891 N N . LEU B 1 191 ? 1.169 43.25 3.963 1 98.12 191 LEU B N 1
ATOM 7892 C CA . LEU B 1 191 ? -0.068 42.5 4.148 1 98.12 191 LEU B CA 1
ATOM 7893 C C . LEU B 1 191 ? -1.254 43.438 4.328 1 98.12 191 LEU B C 1
ATOM 7895 O O . LEU B 1 191 ? -1.229 44.312 5.195 1 98.12 191 LEU B O 1
ATOM 7899 N N . ARG B 1 192 ? -2.203 43.344 3.5 1 98.5 192 ARG B N 1
ATOM 7900 C CA . ARG B 1 192 ? -3.465 44.062 3.617 1 98.5 192 ARG B CA 1
ATOM 7901 C C . ARG B 1 192 ? -4.652 43.125 3.537 1 98.5 192 ARG B C 1
ATOM 7903 O O . ARG B 1 192 ? -4.762 42.344 2.592 1 98.5 192 ARG B O 1
ATOM 7910 N N . VAL B 1 193 ? -5.457 43.188 4.551 1 98.69 193 VAL B N 1
ATOM 7911 C CA . VAL B 1 193 ? -6.578 42.281 4.695 1 98.69 193 VAL B CA 1
ATOM 7912 C C . VAL B 1 193 ? -7.863 43.062 4.953 1 98.69 193 VAL B C 1
ATOM 7914 O O . VAL B 1 193 ? -7.863 44.031 5.727 1 98.69 193 VAL B O 1
ATOM 7917 N N . TYR B 1 194 ? -8.914 42.656 4.25 1 98.69 194 TYR B N 1
ATOM 7918 C CA . TYR B 1 194 ? -10.219 43.312 4.387 1 98.69 194 TYR B CA 1
ATOM 7919 C C . TYR B 1 194 ? -11.281 42.312 4.797 1 98.69 194 TYR B C 1
ATOM 7921 O O . TYR B 1 194 ? -11.25 41.156 4.379 1 98.69 194 TYR B O 1
ATOM 7929 N N . LEU B 1 195 ? -12.172 42.688 5.629 1 98.62 195 LEU B N 1
ATOM 7930 C CA . LEU B 1 195 ? -13.359 41.938 6 1 98.62 195 LEU B CA 1
ATOM 7931 C C . LEU B 1 195 ? -14.617 42.562 5.43 1 98.62 195 LEU B C 1
ATOM 7933 O O . LEU B 1 195 ? -14.852 43.781 5.621 1 98.62 195 LEU B O 1
ATOM 7937 N N . TYR B 1 196 ? -15.344 41.844 4.672 1 98.56 196 TYR B N 1
ATOM 7938 C CA . TYR B 1 196 ? -16.578 42.375 4.102 1 98.56 196 TYR B CA 1
ATOM 7939 C C . TYR B 1 196 ? -17.625 42.594 5.184 1 98.56 196 TYR B C 1
ATOM 7941 O O . TYR B 1 196 ? -17.781 41.75 6.078 1 98.56 196 TYR B O 1
ATOM 7949 N N . ARG B 1 197 ? -18.344 43.594 5.145 1 97.19 197 ARG B N 1
ATOM 7950 C CA . ARG B 1 197 ? -19.312 43.969 6.168 1 97.19 197 ARG B CA 1
ATOM 7951 C C . ARG B 1 197 ? -20.438 42.938 6.27 1 97.19 197 ARG B C 1
ATOM 7953 O O . ARG B 1 197 ? -20.906 42.656 7.367 1 97.19 197 ARG B O 1
ATOM 7960 N N . GLN B 1 198 ? -20.812 42.5 5.133 1 96.06 198 GLN B N 1
ATOM 7961 C CA . GLN B 1 198 ? -21.938 41.562 5.094 1 96.06 198 GLN B CA 1
ATOM 7962 C C . GLN B 1 198 ? -21.438 40.094 5.039 1 96.06 198 GLN B C 1
ATOM 7964 O O . GLN B 1 198 ? -20.25 39.875 4.793 1 96.06 198 GLN B O 1
ATOM 7969 N N . GLY B 1 199 ? -22.25 39.125 5.309 1 97.19 199 GLY B N 1
ATOM 7970 C CA . GLY B 1 199 ? -22.109 37.688 5.355 1 97.19 199 GLY B CA 1
ATOM 7971 C C . GLY B 1 199 ? -23.406 36.969 5.73 1 97.19 199 GLY B C 1
ATOM 7972 O O . GLY B 1 199 ? -24.484 37.562 5.613 1 97.19 199 GLY B O 1
ATOM 7973 N N . PHE B 1 200 ? -23.203 35.75 6.152 1 97.19 200 PHE B N 1
ATOM 7974 C CA . PHE B 1 200 ? -24.438 35 6.398 1 97.19 200 PHE B CA 1
ATOM 7975 C C . PHE B 1 200 ? -24.312 34.125 7.633 1 97.19 200 PHE B C 1
ATOM 7977 O O . PHE B 1 200 ? -23.25 33.562 7.891 1 97.19 200 PHE B O 1
ATOM 7984 N N . ALA B 1 201 ? -25.359 34.062 8.375 1 97.38 201 ALA B N 1
ATOM 7985 C CA . ALA B 1 201 ? -25.578 32.938 9.281 1 97.38 201 ALA B CA 1
ATOM 7986 C C . ALA B 1 201 ? -26.297 31.797 8.57 1 97.38 201 ALA B C 1
ATOM 7988 O O . ALA B 1 201 ? -27.469 31.938 8.18 1 97.38 201 ALA B O 1
ATOM 7989 N N . LYS B 1 202 ? -25.625 30.734 8.391 1 95.62 202 LYS B N 1
ATOM 7990 C CA . LYS B 1 202 ? -26.203 29.547 7.758 1 95.62 202 LYS B CA 1
ATOM 7991 C C . LYS B 1 202 ? -26.797 28.594 8.797 1 95.62 202 LYS B C 1
ATOM 7993 O O . LYS B 1 202 ? -26.094 28.094 9.664 1 95.62 202 LYS B O 1
ATOM 7998 N N . LEU B 1 203 ? -28.031 28.375 8.648 1 95.44 203 LEU B N 1
ATOM 7999 C CA . LEU B 1 203 ? -28.703 27.578 9.672 1 95.44 203 LEU B CA 1
ATOM 8000 C C . LEU B 1 203 ? -28.844 26.125 9.227 1 95.44 203 LEU B C 1
ATOM 8002 O O . LEU B 1 203 ? -29.062 25.859 8.047 1 95.44 203 LEU B O 1
ATOM 8006 N N . ALA B 1 204 ? -28.781 25.234 10.195 1 95.62 204 ALA B N 1
ATOM 8007 C CA . ALA B 1 204 ? -29.172 23.844 9.953 1 95.62 204 ALA B CA 1
ATOM 8008 C C . ALA B 1 204 ? -30.688 23.734 9.75 1 95.62 204 ALA B C 1
ATOM 8010 O O . ALA B 1 204 ? -31.453 24.562 10.258 1 95.62 204 ALA B O 1
ATOM 8011 N N . SER B 1 205 ? -31.094 22.719 9.07 1 95.19 205 SER B N 1
ATOM 8012 C CA . SER B 1 205 ? -32.5 22.625 8.695 1 95.19 205 SER B CA 1
ATOM 8013 C C . SER B 1 205 ? -33.344 22.016 9.82 1 95.19 205 SER B C 1
ATOM 8015 O O . SER B 1 205 ? -34.562 22.141 9.836 1 95.19 205 SER B O 1
ATOM 8017 N N . GLU B 1 206 ? -32.656 21.391 10.781 1 95.5 206 GLU B N 1
ATOM 8018 C CA . GLU B 1 206 ? -33.312 20.828 11.945 1 95.5 206 GLU B CA 1
ATOM 8019 C C . GLU B 1 206 ? -32.719 21.375 13.242 1 95.5 206 GLU B C 1
ATOM 8021 O O . GLU B 1 206 ? -31.594 21.844 13.258 1 95.5 206 GLU B O 1
ATOM 8026 N N . PRO B 1 207 ? -33.594 21.406 14.289 1 95 207 PRO B N 1
ATOM 8027 C CA . PRO B 1 207 ? -33.062 21.891 15.57 1 95 207 PRO B CA 1
ATOM 8028 C C . PRO B 1 207 ? -31.875 21.062 16.062 1 95 207 PRO B C 1
ATOM 8030 O O . PRO B 1 207 ? -31.812 19.859 15.836 1 95 207 PRO B O 1
ATOM 8033 N N . TRP B 1 208 ? -31.016 21.781 16.672 1 95.12 208 TRP B N 1
ATOM 8034 C CA . TRP B 1 208 ? -29.797 21.141 17.203 1 95.12 208 TRP B CA 1
ATOM 8035 C C . TRP B 1 208 ? -30.141 20.188 18.344 1 95.12 208 TRP B C 1
ATOM 8037 O O . TRP B 1 208 ? -30.859 20.562 19.266 1 95.12 208 TRP B O 1
ATOM 8047 N N . ASP B 1 209 ? -29.703 19 18.219 1 91.69 209 ASP B N 1
ATOM 8048 C CA . ASP B 1 209 ? -29.844 17.969 19.234 1 91.69 209 ASP B CA 1
ATOM 8049 C C . ASP B 1 209 ? -28.516 17.219 19.438 1 91.69 209 ASP B C 1
ATOM 8051 O O . ASP B 1 209 ? -28.094 16.438 18.578 1 91.69 209 ASP B O 1
ATOM 8055 N N . PRO B 1 210 ? -27.938 17.438 20.609 1 81.94 210 PRO B N 1
ATOM 8056 C CA . PRO B 1 210 ? -26.641 16.797 20.828 1 81.94 210 PRO B CA 1
ATOM 8057 C C . PRO B 1 210 ? -26.734 15.266 20.812 1 81.94 210 PRO B C 1
ATOM 8059 O O . PRO B 1 210 ? -25.734 14.594 20.516 1 81.94 210 PRO B O 1
ATOM 8062 N N . ASP B 1 211 ? -27.828 14.703 21.078 1 82.5 211 ASP B N 1
ATOM 8063 C CA . ASP B 1 211 ? -27.984 13.258 21.203 1 82.5 211 ASP B CA 1
ATOM 8064 C C . ASP B 1 211 ? -28.297 12.609 19.859 1 82.5 211 ASP B C 1
ATOM 8066 O O . ASP B 1 211 ? -28.234 11.391 19.719 1 82.5 211 ASP B O 1
ATOM 8070 N N . ASP B 1 212 ? -28.578 13.477 18.906 1 85.25 212 ASP B N 1
ATOM 8071 C CA . ASP B 1 212 ? -28.828 12.961 17.562 1 85.25 212 ASP B CA 1
ATOM 8072 C C . ASP B 1 212 ? -27.594 13.125 16.672 1 85.25 212 ASP B C 1
ATOM 8074 O O . ASP B 1 212 ? -27.656 13.789 15.641 1 85.25 212 ASP B O 1
ATOM 8078 N N . ALA B 1 213 ? -26.609 12.477 17.016 1 80.38 213 ALA B N 1
ATOM 8079 C CA . ALA B 1 213 ? -25.297 12.672 16.406 1 80.38 213 ALA B CA 1
ATOM 8080 C C . ALA B 1 213 ? -25.281 12.234 14.945 1 80.38 213 ALA B C 1
ATOM 8082 O O . ALA B 1 213 ? -24.531 12.766 14.133 1 80.38 213 ALA B O 1
ATOM 8083 N N . ASP B 1 214 ? -26.156 11.383 14.5 1 82.94 214 ASP B N 1
ATOM 8084 C CA . ASP B 1 214 ? -26.141 10.812 13.156 1 82.94 214 ASP B CA 1
ATOM 8085 C C . ASP B 1 214 ? -27 11.625 12.195 1 82.94 214 ASP B C 1
ATOM 8087 O O . ASP B 1 214 ? -27.062 11.328 11 1 82.94 214 ASP B O 1
ATOM 8091 N N . ASN B 1 215 ? -27.594 12.617 12.758 1 89.12 215 ASN B N 1
ATOM 8092 C CA . ASN B 1 215 ? -28.453 13.453 11.922 1 89.12 215 ASN B CA 1
ATOM 8093 C C . ASN B 1 215 ? -27.688 14.641 11.344 1 89.12 215 ASN B C 1
ATOM 8095 O O . ASN B 1 215 ? -27.453 15.633 12.039 1 89.12 215 ASN B O 1
ATOM 8099 N N . PRO B 1 216 ? -27.406 14.547 10.109 1 89.88 216 PRO B N 1
ATOM 8100 C CA . PRO B 1 216 ? -26.609 15.625 9.523 1 89.88 216 PRO B CA 1
ATOM 8101 C C . PRO B 1 216 ? -27.375 16.953 9.453 1 89.88 216 PRO B C 1
ATOM 8103 O O . PRO B 1 216 ? -26.766 18.016 9.461 1 89.88 216 PRO B O 1
ATOM 8106 N N . PHE B 1 217 ? -28.719 16.953 9.453 1 93.5 217 PHE B N 1
ATOM 8107 C CA . PHE B 1 217 ? -29.531 18.156 9.305 1 93.5 217 PHE B CA 1
ATOM 8108 C C . PHE B 1 217 ? -29.625 18.922 10.625 1 93.5 217 PHE B C 1
ATOM 8110 O O . PHE B 1 217 ? -30.062 20.062 10.648 1 93.5 217 PHE B O 1
ATOM 8117 N N . SER B 1 218 ? -29.188 18.234 11.641 1 93.44 218 SER B N 1
ATOM 8118 C CA . SER B 1 218 ? -29.141 18.859 12.961 1 93.44 218 SER B CA 1
ATOM 8119 C C . SER B 1 218 ? -27.719 19.312 13.297 1 93.44 218 SER B C 1
ATOM 8121 O O . SER B 1 218 ? -27.547 20.312 14.008 1 93.44 218 SER B O 1
ATOM 8123 N N . GLN B 1 219 ? -26.781 18.609 12.789 1 90.69 219 GLN B N 1
ATOM 8124 C CA . GLN B 1 219 ? -25.406 18.781 13.25 1 90.69 219 GLN B CA 1
ATOM 8125 C C . GLN B 1 219 ? -24.625 19.672 12.289 1 90.69 219 GLN B C 1
ATOM 8127 O O . GLN B 1 219 ? -23.656 20.328 12.695 1 90.69 219 GLN B O 1
ATOM 8132 N N . LEU B 1 220 ? -25 19.672 11.039 1 91.75 220 LEU B N 1
ATOM 8133 C CA . LEU B 1 220 ? -24.234 20.391 10.016 1 91.75 220 LEU B CA 1
ATOM 8134 C C . LEU B 1 220 ? -25.062 21.531 9.43 1 91.75 220 LEU B C 1
ATOM 8136 O O . LEU B 1 220 ? -26.297 21.453 9.406 1 91.75 220 LEU B O 1
ATOM 8140 N N . THR B 1 221 ? -24.359 22.516 8.969 1 93.56 221 THR B N 1
ATOM 8141 C CA . THR B 1 221 ? -25.062 23.703 8.477 1 93.56 221 THR B CA 1
ATOM 8142 C C . THR B 1 221 ? -24.812 23.891 6.984 1 93.56 221 THR B C 1
ATOM 8144 O O . THR B 1 221 ? -25.297 24.844 6.383 1 93.56 221 THR B O 1
ATOM 8147 N N . ASN B 1 222 ? -24.062 23.031 6.387 1 90.19 222 ASN B N 1
ATOM 8148 C CA . ASN B 1 222 ? -23.734 23.141 4.969 1 90.19 222 ASN B CA 1
ATOM 8149 C C . ASN B 1 222 ? -24.984 23.109 4.102 1 90.19 222 ASN B C 1
ATOM 8151 O O . ASN B 1 222 ? -25.812 22.203 4.219 1 90.19 222 ASN B O 1
ATOM 8155 N N . PRO B 1 223 ? -25.094 24.047 3.252 1 90.56 223 PRO B N 1
ATOM 8156 C CA . PRO B 1 223 ? -26.328 24.156 2.457 1 90.56 223 PRO B CA 1
ATOM 8157 C C . PRO B 1 223 ? -26.531 22.969 1.529 1 90.56 223 PRO B C 1
ATOM 8159 O O . PRO B 1 223 ? -27.672 22.562 1.284 1 90.56 223 PRO B O 1
ATOM 8162 N N . ASP B 1 224 ? -25.469 22.453 0.946 1 87.81 224 ASP B N 1
ATOM 8163 C CA . ASP B 1 224 ? -25.578 21.328 0.034 1 87.81 224 ASP B CA 1
ATOM 8164 C C . ASP B 1 224 ? -26.172 20.109 0.743 1 87.81 224 ASP B C 1
ATOM 8166 O O . ASP B 1 224 ? -26.969 19.359 0.153 1 87.81 224 ASP B O 1
ATOM 8170 N N . ILE B 1 225 ? -25.812 19.922 1.983 1 89.62 225 ILE B N 1
ATOM 8171 C CA . ILE B 1 225 ? -26.328 18.812 2.781 1 89.62 225 ILE B CA 1
ATOM 8172 C C . ILE B 1 225 ? -27.797 19.078 3.156 1 89.62 225 ILE B C 1
ATOM 8174 O O . ILE B 1 225 ? -28.656 18.219 2.992 1 89.62 225 ILE B O 1
ATOM 8178 N N . ASN B 1 226 ? -28.078 20.266 3.609 1 91.56 226 ASN B N 1
ATOM 8179 C CA . ASN B 1 226 ? -29.406 20.594 4.113 1 91.56 226 ASN B CA 1
ATOM 8180 C C . ASN B 1 226 ? -30.422 20.719 2.984 1 91.56 226 ASN B C 1
ATOM 8182 O O . ASN B 1 226 ? -31.625 20.547 3.205 1 91.56 226 ASN B O 1
ATOM 8186 N N . ALA B 1 227 ? -29.953 20.984 1.787 1 90.25 227 ALA B N 1
ATOM 8187 C CA . ALA B 1 227 ? -30.828 21.031 0.619 1 90.25 227 ALA B CA 1
ATOM 8188 C C . ALA B 1 227 ? -31.5 19.672 0.38 1 90.25 227 ALA B C 1
ATOM 8190 O O . ALA B 1 227 ? -32.562 19.594 -0.23 1 90.25 227 ALA B O 1
ATOM 8191 N N . LEU B 1 228 ? -30.906 18.656 0.918 1 90.12 228 LEU B N 1
ATOM 8192 C CA . LEU B 1 228 ? -31.391 17.297 0.71 1 90.12 228 LEU B CA 1
ATOM 8193 C C . LEU B 1 228 ? -32.469 16.953 1.729 1 90.12 228 LEU B C 1
ATOM 8195 O O . LEU B 1 228 ? -33.062 15.883 1.657 1 90.12 228 LEU B O 1
ATOM 8199 N N . ASN B 1 229 ? -32.656 17.844 2.666 1 93 229 ASN B N 1
ATOM 8200 C CA . ASN B 1 229 ? -33.688 17.609 3.674 1 93 229 ASN B CA 1
ATOM 8201 C C . ASN B 1 229 ? -35.094 17.875 3.129 1 93 229 ASN B C 1
ATOM 8203 O O . ASN B 1 229 ? -35.594 18.984 3.258 1 93 229 ASN B O 1
ATOM 8207 N N . ASP B 1 230 ? -35.781 16.906 2.682 1 88.06 230 ASP B N 1
ATOM 8208 C CA . ASP B 1 230 ? -37.062 17.047 2.037 1 88.06 230 ASP B CA 1
ATOM 8209 C C . ASP B 1 230 ? -38.188 17.25 3.072 1 88.06 230 ASP B C 1
ATOM 8211 O O . ASP B 1 230 ? -39.281 17.703 2.738 1 88.06 230 ASP B O 1
ATOM 8215 N N . ARG B 1 231 ? -37.906 16.984 4.254 1 88.62 231 ARG B N 1
ATOM 8216 C CA . ARG B 1 231 ? -38.938 17.062 5.301 1 88.62 231 ARG B CA 1
ATOM 8217 C C . ARG B 1 231 ? -39.031 18.469 5.867 1 88.62 231 ARG B C 1
ATOM 8219 O O . ARG B 1 231 ? -40.031 18.844 6.461 1 88.62 231 ARG B O 1
ATOM 8226 N N . ALA B 1 232 ? -38 19.312 5.699 1 88.5 232 ALA B N 1
ATOM 8227 C CA . ALA B 1 232 ? -37.969 20.656 6.281 1 88.5 232 ALA B CA 1
ATOM 8228 C C . ALA B 1 232 ? -38.719 21.641 5.402 1 88.5 232 ALA B C 1
ATOM 8230 O O . ALA B 1 232 ? -38.656 21.594 4.172 1 88.5 232 ALA B O 1
ATOM 8231 N N . GLU B 1 233 ? -39.469 22.5 5.961 1 85.88 233 GLU B N 1
ATOM 8232 C CA . GLU B 1 233 ? -40.156 23.562 5.234 1 85.88 233 GLU B CA 1
ATOM 8233 C C . GLU B 1 233 ? -39.156 24.516 4.566 1 85.88 233 GLU B C 1
ATOM 8235 O O . GLU B 1 233 ? -39.375 24.938 3.43 1 85.88 233 GLU B O 1
ATOM 8240 N N . VAL B 1 234 ? -38.156 24.828 5.297 1 88.69 234 VAL B N 1
ATOM 8241 C CA . VAL B 1 234 ? -37.062 25.656 4.797 1 88.69 234 VAL B CA 1
ATOM 8242 C C . VAL B 1 234 ? -35.75 24.891 4.898 1 88.69 234 VAL B C 1
ATOM 8244 O O . VAL B 1 234 ? -35.031 25.016 5.887 1 88.69 234 VAL B O 1
ATOM 8247 N N . PRO B 1 235 ? -35.375 24.219 3.877 1 89.69 235 PRO B N 1
ATOM 8248 C CA . PRO B 1 235 ? -34.188 23.391 3.949 1 89.69 235 PRO B CA 1
ATOM 8249 C C . PRO B 1 235 ? -32.906 24.219 4.07 1 89.69 235 PRO B C 1
ATOM 8251 O O . PRO B 1 235 ? -31.984 23.844 4.805 1 89.69 235 PRO B O 1
ATOM 8254 N N . VAL B 1 236 ? -32.906 25.344 3.336 1 91.38 236 VAL B N 1
ATOM 8255 C CA . VAL B 1 236 ? -31.734 26.203 3.371 1 91.38 236 VAL B CA 1
ATOM 8256 C C . VAL B 1 236 ? -32.156 27.625 3.758 1 91.38 236 VAL B C 1
ATOM 8258 O O . VAL B 1 236 ? -32.938 28.266 3.055 1 91.38 236 VAL B O 1
ATOM 8261 N N . GLU B 1 237 ? -31.578 28.047 4.875 1 92.38 237 GLU B N 1
ATOM 8262 C CA . GLU B 1 237 ? -31.891 29.391 5.352 1 92.38 237 GLU B CA 1
ATOM 8263 C C . GLU B 1 237 ? -30.609 30.172 5.629 1 92.38 237 GLU B C 1
ATOM 8265 O O . GLU B 1 237 ? -29.734 29.703 6.363 1 92.38 237 GLU B O 1
ATOM 8270 N N . PHE B 1 238 ? -30.547 31.359 5.039 1 94.19 238 PHE B N 1
ATOM 8271 C CA . PHE B 1 238 ? -29.453 32.281 5.25 1 94.19 238 PHE B CA 1
ATOM 8272 C C . PHE B 1 238 ? -29.953 33.594 5.855 1 94.19 238 PHE B C 1
ATOM 8274 O O . PHE B 1 238 ? -30.922 34.188 5.359 1 94.19 238 PHE B O 1
ATOM 8281 N N . ILE B 1 239 ? -29.344 34.031 6.961 1 95.25 239 ILE B N 1
ATOM 8282 C CA . ILE B 1 239 ? -29.609 35.312 7.562 1 95.25 239 ILE B CA 1
ATOM 8283 C C . ILE B 1 239 ? -28.406 36.25 7.383 1 95.25 239 ILE B C 1
ATOM 8285 O O . ILE B 1 239 ? -27.312 35.938 7.82 1 95.25 239 ILE B O 1
ATOM 8289 N N . ASP B 1 240 ? -28.625 37.312 6.688 1 95.94 240 ASP B N 1
ATOM 8290 C CA . ASP B 1 240 ? -27.5 38.219 6.465 1 95.94 240 ASP B CA 1
ATOM 8291 C C . ASP B 1 240 ? -27 38.812 7.785 1 95.94 240 ASP B C 1
ATOM 8293 O O . ASP B 1 240 ? -27.734 38.844 8.773 1 95.94 240 ASP B O 1
ATOM 8297 N N . LEU B 1 241 ? -25.859 39.375 7.891 1 97.31 241 LEU B N 1
ATOM 8298 C CA . LEU B 1 241 ? -25.188 39.75 9.133 1 97.31 241 LEU B CA 1
ATOM 8299 C C . LEU B 1 241 ? -25.859 40.969 9.766 1 97.31 241 LEU B C 1
ATOM 8301 O O . LEU B 1 241 ? -25.844 41.125 10.984 1 97.31 241 LEU B O 1
ATOM 8305 N N . ASP B 1 242 ? -26.5 41.844 8.93 1 96.06 242 ASP B N 1
ATOM 8306 C CA . ASP B 1 242 ? -27.234 42.969 9.508 1 96.06 242 ASP B CA 1
ATOM 8307 C C . ASP B 1 242 ? -28.391 42.469 10.375 1 96.06 242 ASP B C 1
ATOM 8309 O O . ASP B 1 242 ? -28.562 42.938 11.508 1 96.06 242 ASP B O 1
ATOM 8313 N N . ARG B 1 243 ? -29.078 41.562 9.836 1 96.12 243 ARG B N 1
ATOM 8314 C CA . ARG B 1 243 ? -30.203 41 10.57 1 96.12 243 ARG B CA 1
ATOM 8315 C C . ARG B 1 243 ? -29.719 40.156 11.75 1 96.12 243 ARG B C 1
ATOM 8317 O O . ARG B 1 243 ? -30.328 40.188 12.82 1 96.12 243 ARG B O 1
ATOM 8324 N N . TYR B 1 244 ? -28.734 39.469 11.602 1 97.25 244 TYR B N 1
ATOM 8325 C CA . TYR B 1 244 ? -28.141 38.656 12.656 1 97.25 244 TYR B CA 1
ATOM 8326 C C . TYR B 1 244 ? -27.734 39.5 13.836 1 97.25 244 TYR B C 1
ATOM 8328 O O . TYR B 1 244 ? -28.031 39.188 14.992 1 97.25 244 TYR B O 1
ATOM 8336 N N . ARG B 1 245 ? -26.922 40.656 13.57 1 97.19 245 ARG B N 1
ATOM 8337 C CA . ARG B 1 245 ? -26.453 41.562 14.625 1 97.19 245 ARG B CA 1
ATOM 8338 C C . ARG B 1 245 ? -27.625 42.188 15.352 1 97.19 245 ARG B C 1
ATOM 8340 O O . ARG B 1 245 ? -27.594 42.344 16.578 1 97.19 245 ARG B O 1
ATOM 8347 N N . ARG B 1 246 ? -28.719 42.5 14.594 1 97.19 246 ARG B N 1
ATOM 8348 C CA . ARG B 1 246 ? -29.922 43.062 15.211 1 97.19 246 ARG B CA 1
ATOM 8349 C C . ARG B 1 246 ? -30.578 42.031 16.125 1 97.19 246 ARG B C 1
ATOM 8351 O O . ARG B 1 246 ? -31 42.344 17.234 1 97.19 246 ARG B O 1
ATOM 8358 N N . TRP B 1 247 ? -30.609 40.906 15.562 1 97.12 247 TRP B N 1
ATOM 8359 C CA . TRP B 1 247 ? -31.172 39.781 16.344 1 97.12 247 TRP B CA 1
ATOM 8360 C C . TRP B 1 247 ? -30.375 39.594 17.641 1 97.12 247 TRP B C 1
ATOM 8362 O O . TRP B 1 247 ? -30.953 39.406 18.703 1 97.12 247 TRP B O 1
ATOM 8372 N N . LEU B 1 248 ? -29.078 39.625 17.656 1 97.06 248 LEU B N 1
ATOM 8373 C CA . LEU B 1 248 ? -28.234 39.5 18.828 1 97.06 248 LEU B CA 1
ATOM 8374 C C . LEU B 1 248 ? -28.547 40.562 19.859 1 97.06 248 LEU B C 1
ATOM 8376 O O . LEU B 1 248 ? -28.672 40.281 21.062 1 97.06 248 LEU B O 1
ATOM 8380 N N . LYS B 1 249 ? -28.703 41.75 19.359 1 96.5 249 LYS B N 1
ATOM 8381 C CA . LYS B 1 249 ? -29.031 42.844 20.25 1 96.5 249 LYS B CA 1
ATOM 8382 C C . LYS B 1 249 ? -30.391 42.656 20.906 1 96.5 249 LYS B C 1
ATOM 8384 O O . LYS B 1 249 ? -30.562 42.906 22.109 1 96.5 249 LYS B O 1
ATOM 8389 N N . ASP B 1 250 ? -31.281 42.219 20.062 1 96.56 250 ASP B N 1
ATOM 8390 C CA . ASP B 1 250 ? -32.625 41.969 20.578 1 96.56 250 ASP B CA 1
ATOM 8391 C C . ASP B 1 250 ? -32.594 40.875 21.656 1 96.56 250 ASP B C 1
ATOM 8393 O O . ASP B 1 250 ? -33.438 40.906 22.562 1 96.56 250 ASP B O 1
ATOM 8397 N N . GLN B 1 251 ? -31.641 40 21.609 1 95.25 251 GLN B N 1
ATOM 8398 C CA . GLN B 1 251 ? -31.5 38.938 22.594 1 95.25 251 GLN B CA 1
ATOM 8399 C C . GLN B 1 251 ? -30.719 39.406 23.812 1 95.25 251 GLN B C 1
ATOM 8401 O O . GLN B 1 251 ? -30.5 38.625 24.75 1 95.25 251 GLN B O 1
ATOM 8406 N N . GLY B 1 252 ? -30.219 40.625 23.828 1 95.06 252 GLY B N 1
ATOM 8407 C CA . GLY B 1 252 ? -29.516 41.219 24.969 1 95.06 252 GLY B CA 1
ATOM 8408 C C . GLY B 1 252 ? -28.016 41 24.938 1 95.06 252 GLY B C 1
ATOM 8409 O O . GLY B 1 252 ? -27.328 41.188 25.938 1 95.06 252 GLY B O 1
ATOM 8410 N N . HIS B 1 253 ? -27.516 40.562 23.781 1 96.12 253 HIS B N 1
ATOM 8411 C CA . HIS B 1 253 ? -26.094 40.312 23.672 1 96.12 253 HIS B CA 1
ATOM 8412 C C . HIS B 1 253 ? -25.344 41.562 23.156 1 96.12 253 HIS B C 1
ATOM 8414 O O . HIS B 1 253 ? -25.953 42.438 22.547 1 96.12 253 HIS B O 1
ATOM 8420 N N . ASP B 1 254 ? -24.078 41.656 23.469 1 96.38 254 ASP B N 1
ATOM 8421 C CA . ASP B 1 254 ? -23.188 42.688 22.953 1 96.38 254 ASP B CA 1
ATOM 8422 C C . ASP B 1 254 ? -22.625 42.281 21.594 1 96.38 254 ASP B C 1
ATOM 8424 O O . ASP B 1 254 ? -21.547 41.688 21.531 1 96.38 254 ASP B O 1
ATOM 8428 N N . ASP B 1 255 ? -23.25 42.688 20.578 1 95.56 255 ASP B N 1
ATOM 8429 C CA . ASP B 1 255 ? -22.828 42.312 19.234 1 95.56 255 ASP B CA 1
ATOM 8430 C C . ASP B 1 255 ? -21.469 42.906 18.891 1 95.56 255 ASP B C 1
ATOM 8432 O O . ASP B 1 255 ? -20.672 42.312 18.172 1 95.56 255 ASP B O 1
ATOM 8436 N N . ASP B 1 256 ? -21.141 44.031 19.406 1 96.12 256 ASP B N 1
ATOM 8437 C CA . ASP B 1 256 ? -19.875 44.688 19.141 1 96.12 256 ASP B CA 1
ATOM 8438 C C . ASP B 1 256 ? -18.703 43.906 19.719 1 96.12 256 ASP B C 1
ATOM 8440 O O . ASP B 1 256 ? -17.656 43.781 19.078 1 96.12 256 ASP B O 1
ATOM 8444 N N . ALA B 1 257 ? -18.953 43.438 20.828 1 96.69 257 ALA B N 1
ATOM 8445 C CA . ALA B 1 257 ? -17.922 42.625 21.453 1 96.69 257 ALA B CA 1
ATOM 8446 C C . ALA B 1 257 ? -17.656 41.344 20.656 1 96.69 257 ALA B C 1
ATOM 8448 O O . ALA B 1 257 ? -16.5 40.969 20.453 1 96.69 257 ALA B O 1
ATOM 8449 N N . LEU B 1 258 ? -18.703 40.688 20.281 1 97.5 258 LEU B N 1
ATOM 8450 C CA . LEU B 1 258 ? -18.562 39.5 19.469 1 97.5 258 LEU B CA 1
ATOM 8451 C C . LEU B 1 258 ? -17.812 39.781 18.172 1 97.5 258 LEU B C 1
ATOM 8453 O O . LEU B 1 258 ? -16.875 39.062 17.812 1 97.5 258 LEU B O 1
ATOM 8457 N N . PHE B 1 259 ? -18.141 40.812 17.484 1 97.5 259 PHE B N 1
ATOM 8458 C CA . PHE B 1 259 ? -17.562 41.094 16.188 1 97.5 259 PHE B CA 1
ATOM 8459 C C . PHE B 1 259 ? -16.141 41.625 16.328 1 97.5 259 PHE B C 1
ATOM 8461 O O . PHE B 1 259 ? -15.328 41.5 15.398 1 97.5 259 PHE B O 1
ATOM 8468 N N . ALA B 1 260 ? -15.852 42.219 17.5 1 96.5 260 ALA B N 1
ATOM 8469 C CA . ALA B 1 260 ? -14.453 42.531 17.781 1 96.5 260 ALA B CA 1
ATOM 8470 C C . ALA B 1 260 ? -13.617 41.25 17.859 1 96.5 260 ALA B C 1
ATOM 8472 O O . ALA B 1 260 ? -12.492 41.219 17.359 1 96.5 260 ALA B O 1
ATOM 8473 N N . ARG B 1 261 ? -14.156 40.25 18.484 1 97.12 261 ARG B N 1
ATOM 8474 C CA . ARG B 1 261 ? -13.461 38.969 18.578 1 97.12 261 ARG B CA 1
ATOM 8475 C C . ARG B 1 261 ? -13.344 38.312 17.219 1 97.12 261 ARG B C 1
ATOM 8477 O O . ARG B 1 261 ? -12.336 37.656 16.922 1 97.12 261 ARG B O 1
ATOM 8484 N N . ILE B 1 262 ? -14.32 38.5 16.406 1 98.06 262 ILE B N 1
ATOM 8485 C CA . ILE B 1 262 ? -14.312 37.938 15.062 1 98.06 262 ILE B CA 1
ATOM 8486 C C . ILE B 1 262 ? -13.234 38.594 14.227 1 98.06 262 ILE B C 1
ATOM 8488 O O . ILE B 1 262 ? -12.5 37.938 13.492 1 98.06 262 ILE B O 1
ATOM 8492 N N . LYS B 1 263 ? -13.148 39.938 14.344 1 97.81 263 LYS B N 1
ATOM 8493 C CA . LYS B 1 263 ? -12.102 40.656 13.633 1 97.81 263 LYS B CA 1
ATOM 8494 C C . LYS B 1 263 ? -10.719 40.156 14.047 1 97.81 263 LYS B C 1
ATOM 8496 O O . LYS B 1 263 ? -9.844 39.969 13.203 1 97.81 263 LYS B O 1
ATOM 8501 N N . ASP B 1 264 ? -10.594 39.938 15.312 1 97.31 264 ASP B N 1
ATOM 8502 C CA . ASP B 1 264 ? -9.336 39.406 15.836 1 97.31 264 ASP B CA 1
ATOM 8503 C C . ASP B 1 264 ? -9.047 38.031 15.258 1 97.31 264 ASP B C 1
ATOM 8505 O O . ASP B 1 264 ? -7.926 37.75 14.828 1 97.31 264 ASP B O 1
ATOM 8509 N N . LEU B 1 265 ? -10.055 37.219 15.281 1 98.06 265 LEU B N 1
ATOM 8510 C CA . LEU B 1 265 ? -9.961 35.875 14.75 1 98.06 265 LEU B CA 1
ATOM 8511 C C . LEU B 1 265 ? -9.508 35.875 13.289 1 98.06 265 LEU B C 1
ATOM 8513 O O . LEU B 1 265 ? -8.602 35.156 12.906 1 98.06 265 LEU B O 1
ATOM 8517 N N . VAL B 1 266 ? -10.039 36.719 12.477 1 98.62 266 VAL B N 1
ATOM 8518 C CA . VAL B 1 266 ? -9.734 36.781 11.055 1 98.62 266 VAL B CA 1
ATOM 8519 C C . VAL B 1 266 ? -8.297 37.281 10.859 1 98.62 266 VAL B C 1
ATOM 8521 O O . VAL B 1 266 ? -7.527 36.656 10.109 1 98.62 266 VAL B O 1
ATOM 8524 N N . ALA B 1 267 ? -7.969 38.312 11.586 1 98.5 267 ALA B N 1
ATOM 8525 C CA . ALA B 1 267 ? -6.637 38.906 11.453 1 98.5 267 ALA B CA 1
ATOM 8526 C C . ALA B 1 267 ? -5.555 37.875 11.812 1 98.5 267 ALA B C 1
ATOM 8528 O O . ALA B 1 267 ? -4.605 37.688 11.055 1 98.5 267 ALA B O 1
ATOM 8529 N N . LEU B 1 268 ? -5.75 37.25 12.953 1 98.62 268 LEU B N 1
ATOM 8530 C CA . LEU B 1 268 ? -4.758 36.312 13.453 1 98.62 268 LEU B CA 1
ATOM 8531 C C . LEU B 1 268 ? -4.672 35.094 12.555 1 98.62 268 LEU B C 1
ATOM 8533 O O . LEU B 1 268 ? -3.592 34.531 12.375 1 98.62 268 LEU B O 1
ATOM 8537 N N . THR B 1 269 ? -5.781 34.656 11.977 1 98.75 269 THR B N 1
ATOM 8538 C CA . THR B 1 269 ? -5.809 33.531 11.055 1 98.75 269 THR B CA 1
ATOM 8539 C C . THR B 1 269 ? -4.973 33.844 9.812 1 98.75 269 THR B C 1
ATOM 8541 O O . THR B 1 269 ? -4.121 33.031 9.43 1 98.75 269 THR B O 1
ATOM 8544 N N . VAL B 1 270 ? -5.105 35 9.242 1 98.75 270 VAL B N 1
ATOM 8545 C CA . VAL B 1 270 ? -4.387 35.312 8.016 1 98.75 270 VAL B CA 1
ATOM 8546 C C . VAL B 1 270 ? -2.898 35.5 8.328 1 98.75 270 VAL B C 1
ATOM 8548 O O . VAL B 1 270 ? -2.045 35.031 7.57 1 98.75 270 VAL B O 1
ATOM 8551 N N . ILE B 1 271 ? -2.611 36.125 9.484 1 98.5 271 ILE B N 1
ATOM 8552 C CA . ILE B 1 271 ? -1.222 36.344 9.875 1 98.5 271 ILE B CA 1
ATOM 8553 C C . ILE B 1 271 ? -0.524 35 10.031 1 98.5 271 ILE B C 1
ATOM 8555 O O . ILE B 1 271 ? 0.639 34.844 9.648 1 98.5 271 ILE B O 1
ATOM 8559 N N . SER B 1 272 ? -1.217 34.031 10.516 1 98.38 272 SER B N 1
ATOM 8560 C CA . SER B 1 272 ? -0.638 32.719 10.781 1 98.38 272 SER B CA 1
ATOM 8561 C C . SER B 1 272 ? -0.157 32.062 9.5 1 98.38 272 SER B C 1
ATOM 8563 O O . SER B 1 272 ? 0.707 31.172 9.531 1 98.38 272 SER B O 1
ATOM 8565 N N . ALA B 1 273 ? -0.657 32.469 8.328 1 98.19 273 ALA B N 1
ATOM 8566 C CA . ALA B 1 273 ? -0.366 31.766 7.082 1 98.19 273 ALA B CA 1
ATOM 8567 C C . ALA B 1 273 ? 0.44 32.656 6.133 1 98.19 273 ALA B C 1
ATOM 8569 O O . ALA B 1 273 ? 0.799 32.219 5.031 1 98.19 273 ALA B O 1
ATOM 8570 N N . VAL B 1 274 ? 0.737 33.875 6.477 1 97.94 274 VAL B N 1
ATOM 8571 C CA . VAL B 1 274 ? 1.28 34.875 5.551 1 97.94 274 VAL B CA 1
ATOM 8572 C C . VAL B 1 274 ? 2.66 34.406 5.074 1 97.94 274 VAL B C 1
ATOM 8574 O O . VAL B 1 274 ? 2.998 34.594 3.898 1 97.94 274 VAL B O 1
ATOM 8577 N N . ASP B 1 275 ? 3.449 33.844 5.984 1 96.94 275 ASP B N 1
ATOM 8578 C CA . ASP B 1 275 ? 4.793 33.406 5.609 1 96.94 275 ASP B CA 1
ATOM 8579 C C . ASP B 1 275 ? 4.742 32.281 4.555 1 96.94 275 ASP B C 1
ATOM 8581 O O . ASP B 1 275 ? 5.512 32.312 3.592 1 96.94 275 ASP B O 1
ATOM 8585 N N . ALA B 1 276 ? 3.887 31.359 4.754 1 97.12 276 ALA B N 1
ATOM 8586 C CA . ALA B 1 276 ? 3.744 30.266 3.793 1 97.12 276 ALA B CA 1
ATOM 8587 C C . ALA B 1 276 ? 3.32 30.797 2.426 1 97.12 276 ALA B C 1
ATOM 8589 O O . ALA B 1 276 ? 3.844 30.375 1.397 1 97.12 276 ALA B O 1
ATOM 8590 N N . MET B 1 277 ? 2.428 31.734 2.416 1 97.88 277 MET B N 1
ATOM 8591 C CA . MET B 1 277 ? 1.947 32.312 1.159 1 97.88 277 MET B CA 1
ATOM 8592 C C . MET B 1 277 ? 3.051 33.094 0.463 1 97.88 277 MET B C 1
ATOM 8594 O O . MET B 1 277 ? 3.24 32.969 -0.748 1 97.88 277 MET B O 1
ATOM 8598 N N . ARG B 1 278 ? 3.742 33.906 1.213 1 96.88 278 ARG B N 1
ATOM 8599 C CA . ARG B 1 278 ? 4.848 34.688 0.646 1 96.88 278 ARG B CA 1
ATOM 8600 C C . ARG B 1 278 ? 5.898 33.75 0.039 1 96.88 278 ARG B C 1
ATOM 8602 O O . ARG B 1 278 ? 6.359 33.969 -1.082 1 96.88 278 ARG B O 1
ATOM 8609 N N . ALA B 1 279 ? 6.219 32.719 0.767 1 95.5 279 ALA B N 1
ATOM 8610 C CA . ALA B 1 279 ? 7.25 31.766 0.325 1 95.5 279 ALA B CA 1
ATOM 8611 C C . ALA B 1 279 ? 6.828 31.047 -0.952 1 95.5 279 ALA B C 1
ATOM 8613 O O . ALA B 1 279 ? 7.598 30.969 -1.911 1 95.5 279 ALA B O 1
ATOM 8614 N N . ARG B 1 280 ? 5.688 30.547 -0.972 1 96.5 280 ARG B N 1
ATOM 8615 C CA . ARG B 1 280 ? 5.223 29.781 -2.125 1 96.5 280 ARG B CA 1
ATOM 8616 C C . ARG B 1 280 ? 5.031 30.688 -3.34 1 96.5 280 ARG B C 1
ATOM 8618 O O . ARG B 1 280 ? 5.254 30.266 -4.477 1 96.5 280 ARG B O 1
ATOM 8625 N N . THR B 1 281 ? 4.555 31.938 -3.105 1 97.12 281 THR B N 1
ATOM 8626 C CA . THR B 1 281 ? 4.422 32.906 -4.195 1 97.12 281 THR B CA 1
ATOM 8627 C C . THR B 1 281 ? 5.777 33.156 -4.84 1 97.12 281 THR B C 1
ATOM 8629 O O . THR B 1 281 ? 5.891 33.188 -6.066 1 97.12 281 THR B O 1
ATOM 8632 N N . ALA B 1 282 ? 6.75 33.312 -4.004 1 94.69 282 ALA B N 1
ATOM 8633 C CA . ALA B 1 282 ? 8.102 33.531 -4.504 1 94.69 282 ALA B CA 1
ATOM 8634 C C . ALA B 1 282 ? 8.602 32.312 -5.266 1 94.69 282 ALA B C 1
ATOM 8636 O O . ALA B 1 282 ? 9.18 32.438 -6.348 1 94.69 282 ALA B O 1
ATOM 8637 N N . GLU B 1 283 ? 8.383 31.141 -4.73 1 95.12 283 GLU B N 1
ATOM 8638 C CA . GLU B 1 283 ? 8.805 29.891 -5.359 1 95.12 283 GLU B CA 1
ATOM 8639 C C . GLU B 1 283 ? 8.148 29.719 -6.727 1 95.12 283 GLU B C 1
ATOM 8641 O O . GLU B 1 283 ? 8.758 29.156 -7.645 1 95.12 283 GLU B O 1
ATOM 8646 N N . ALA B 1 284 ? 6.953 30.203 -6.785 1 95.44 284 ALA B N 1
ATOM 8647 C CA . ALA B 1 284 ? 6.203 30.062 -8.031 1 95.44 284 ALA B CA 1
ATOM 8648 C C . ALA B 1 284 ? 6.645 31.109 -9.047 1 95.44 284 ALA B C 1
ATOM 8650 O O . ALA B 1 284 ? 6.246 31.062 -10.219 1 95.44 284 ALA B O 1
ATOM 8651 N N . GLY B 1 285 ? 7.422 32.062 -8.625 1 94.88 285 GLY B N 1
ATOM 8652 C CA . GLY B 1 285 ? 7.832 33.156 -9.5 1 94.88 285 GLY B CA 1
ATOM 8653 C C . GLY B 1 285 ? 6.719 34.125 -9.797 1 94.88 285 GLY B C 1
ATOM 8654 O O . GLY B 1 285 ? 6.707 34.781 -10.859 1 94.88 285 GLY B O 1
ATOM 8655 N N . ALA B 1 286 ? 5.777 34.281 -8.938 1 96.44 286 ALA B N 1
ATOM 8656 C CA . ALA B 1 286 ? 4.629 35.156 -9.133 1 96.44 286 ALA B CA 1
ATOM 8657 C C . ALA B 1 286 ? 4.895 36.531 -8.547 1 96.44 286 ALA B C 1
ATOM 8659 O O . ALA B 1 286 ? 5.426 36.656 -7.438 1 96.44 286 ALA B O 1
ATOM 8660 N N . ASP B 1 287 ? 4.559 37.594 -9.281 1 96 287 ASP B N 1
ATOM 8661 C CA . ASP B 1 287 ? 4.496 38.938 -8.703 1 96 287 ASP B CA 1
ATOM 8662 C C . ASP B 1 287 ? 3.295 39.094 -7.773 1 96 287 ASP B C 1
ATOM 8664 O O . ASP B 1 287 ? 2.148 39.094 -8.227 1 96 287 ASP B O 1
ATOM 8668 N N . PRO B 1 288 ? 3.537 39.188 -6.535 1 95.81 288 PRO B N 1
ATOM 8669 C CA . PRO B 1 288 ? 2.416 39.219 -5.594 1 95.81 288 PRO B CA 1
ATOM 8670 C C . PRO B 1 288 ? 1.43 40.344 -5.859 1 95.81 288 PRO B C 1
ATOM 8672 O O . PRO B 1 288 ? 0.276 40.281 -5.426 1 95.81 288 PRO B O 1
ATOM 8675 N N . ARG B 1 289 ? 1.772 41.375 -6.605 1 93.81 289 ARG B N 1
ATOM 8676 C CA . ARG B 1 289 ? 0.92 42.531 -6.883 1 93.81 289 ARG B CA 1
ATOM 8677 C C . ARG B 1 289 ? -0.171 42.188 -7.887 1 93.81 289 ARG B C 1
ATOM 8679 O O . ARG B 1 289 ? -1.142 42.938 -8.047 1 93.81 289 ARG B O 1
ATOM 8686 N N . GLY B 1 290 ? 0.042 41.062 -8.445 1 96.38 290 GLY B N 1
ATOM 8687 C CA . GLY B 1 290 ? -0.955 40.625 -9.406 1 96.38 290 GLY B CA 1
ATOM 8688 C C . GLY B 1 290 ? -1.879 39.562 -8.844 1 96.38 290 GLY B C 1
ATOM 8689 O O . GLY B 1 290 ? -2.668 38.969 -9.578 1 96.38 290 GLY B O 1
ATOM 8690 N N . CYS B 1 291 ? -1.777 39.312 -7.617 1 97.81 291 CYS B N 1
ATOM 8691 C CA . CYS B 1 291 ? -2.58 38.25 -6.992 1 97.81 291 CYS B CA 1
ATOM 8692 C C . CYS B 1 291 ? -3.467 38.844 -5.895 1 97.81 291 CYS B C 1
ATOM 8694 O O . CYS B 1 291 ? -3.148 39.875 -5.316 1 97.81 291 CYS B O 1
ATOM 8696 N N . TYR B 1 292 ? -4.539 38.281 -5.625 1 98.12 292 TYR B N 1
ATOM 8697 C CA . TYR B 1 292 ? -5.414 38.562 -4.492 1 98.12 292 TYR B CA 1
ATOM 8698 C C . TYR B 1 292 ? -6.207 37.312 -4.102 1 98.12 292 TYR B C 1
ATOM 8700 O O . TYR B 1 292 ? -6.23 36.312 -4.844 1 98.12 292 TYR B O 1
ATOM 8708 N N . GLU B 1 293 ? -6.719 37.188 -2.926 1 98.44 293 GLU B N 1
ATOM 8709 C CA . GLU B 1 293 ? -7.387 36 -2.453 1 98.44 293 GLU B CA 1
ATOM 8710 C C . GLU B 1 293 ? -8.688 36.312 -1.73 1 98.44 293 GLU B C 1
ATOM 8712 O O . GLU B 1 293 ? -8.68 3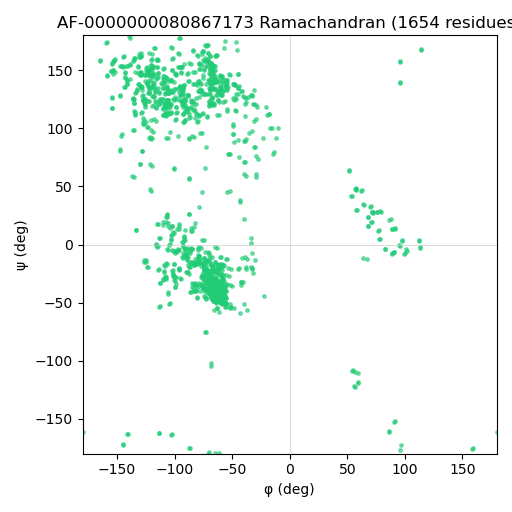7.031 -0.727 1 98.44 293 GLU B O 1
ATOM 8717 N N . LEU B 1 294 ? -9.773 35.906 -2.287 1 98.31 294 LEU B N 1
ATOM 8718 C CA . LEU B 1 294 ? -11.047 35.969 -1.587 1 98.31 294 LEU B CA 1
ATOM 8719 C C . LEU B 1 294 ? -11.32 34.688 -0.821 1 98.31 294 LEU B C 1
ATOM 8721 O O . LEU B 1 294 ? -11.328 33.594 -1.407 1 98.31 294 LEU B O 1
ATOM 8725 N N . LEU B 1 295 ? -11.562 34.781 0.439 1 98.19 295 LEU B N 1
ATOM 8726 C CA . LEU B 1 295 ? -11.781 33.625 1.29 1 98.19 295 LEU B CA 1
ATOM 8727 C C . LEU B 1 295 ? -13.172 33.656 1.909 1 98.19 295 LEU B C 1
ATOM 8729 O O . LEU B 1 295 ? -13.75 34.719 2.104 1 98.19 295 LEU B O 1
ATOM 8733 N N . GLY B 1 296 ? -13.695 32.531 2.098 1 97.62 296 GLY B N 1
ATOM 8734 C CA . GLY B 1 296 ? -14.875 32.344 2.93 1 97.62 296 GLY B CA 1
ATOM 8735 C C . GLY B 1 296 ? -14.586 31.609 4.223 1 97.62 296 GLY B C 1
ATOM 8736 O O . GLY B 1 296 ? -14.336 30.406 4.211 1 97.62 296 GLY B O 1
ATOM 8737 N N . LEU B 1 297 ? -14.688 32.312 5.32 1 97.81 297 LEU B N 1
ATOM 8738 C CA . LEU B 1 297 ? -14.438 31.703 6.617 1 97.81 297 LEU B CA 1
ATOM 8739 C C . LEU B 1 297 ? -15.742 31.234 7.262 1 97.81 297 LEU B C 1
ATOM 8741 O O . LEU B 1 297 ? -16.75 31.953 7.23 1 97.81 297 LEU B O 1
ATOM 8745 N N . ASP B 1 298 ? -15.703 30.109 7.785 1 96.88 298 ASP B N 1
ATOM 8746 C CA . ASP B 1 298 ? -16.812 29.594 8.586 1 96.88 298 ASP B CA 1
ATOM 8747 C C . ASP B 1 298 ? -16.484 29.656 10.078 1 96.88 298 ASP B C 1
ATOM 8749 O O . ASP B 1 298 ? -15.516 29.031 10.523 1 96.88 298 ASP B O 1
ATOM 8753 N N . CYS B 1 299 ? -17.312 30.391 10.727 1 97.94 299 CYS B N 1
ATOM 8754 C CA . CYS B 1 299 ? -17.078 30.609 12.148 1 97.94 299 CYS B CA 1
ATOM 8755 C C . CYS B 1 299 ? -18.297 30.172 12.977 1 97.94 299 CYS B C 1
ATOM 8757 O O . CYS B 1 299 ? -19.406 30.656 12.75 1 97.94 299 CYS B O 1
ATOM 8759 N N . LEU B 1 300 ? -18.062 29.297 13.891 1 97.94 300 LEU B N 1
ATOM 8760 C CA . LEU B 1 300 ? -19.109 28.875 14.82 1 97.94 300 LEU B CA 1
ATOM 8761 C C . LEU B 1 300 ? -19.078 29.734 16.078 1 97.94 300 LEU B C 1
ATOM 8763 O O . LEU B 1 300 ? -18.016 30.047 16.609 1 97.94 300 LEU B O 1
ATOM 8767 N N . VAL B 1 301 ? -20.234 30.156 16.578 1 98.31 301 VAL B N 1
ATOM 8768 C CA . VAL B 1 301 ? -20.359 30.875 17.844 1 98.31 301 VAL B CA 1
ATOM 8769 C C . VAL B 1 301 ? -20.953 29.953 18.906 1 98.31 301 VAL B C 1
ATOM 8771 O O . VAL B 1 301 ? -22.016 29.375 18.688 1 98.31 301 VAL B O 1
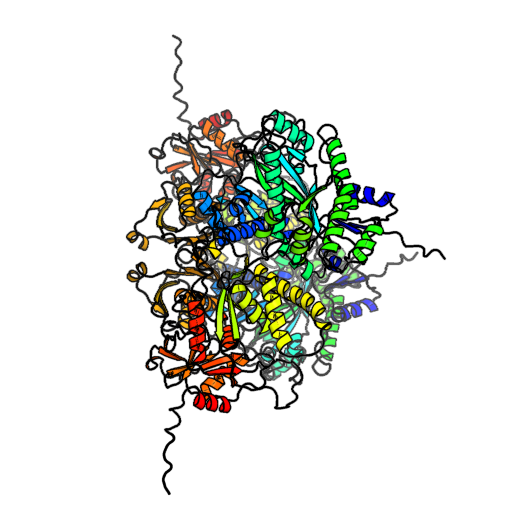ATOM 8774 N N . ASP B 1 302 ? -20.266 29.812 19.984 1 97.44 302 ASP B N 1
ATOM 8775 C CA . ASP B 1 302 ? -20.797 28.938 21.016 1 97.44 302 ASP B CA 1
ATOM 8776 C C . ASP B 1 302 ? -21.75 29.688 21.938 1 97.44 302 ASP B C 1
ATOM 8778 O O . ASP B 1 302 ? -22.047 30.859 21.719 1 97.44 302 ASP B O 1
ATOM 8782 N N . ASP B 1 303 ? -22.25 29.109 22.984 1 95.69 303 ASP B N 1
ATOM 8783 C CA . ASP B 1 303 ? -23.312 29.688 23.797 1 95.69 303 ASP B CA 1
ATOM 8784 C C . ASP B 1 303 ? -22.75 30.734 24.766 1 95.69 303 ASP B C 1
ATOM 8786 O O . ASP B 1 303 ? -23.516 31.406 25.469 1 95.69 303 ASP B O 1
ATOM 8790 N N . THR B 1 304 ? -21.469 30.922 24.797 1 95.56 304 THR B N 1
ATOM 8791 C CA . THR B 1 304 ? -20.844 32 25.562 1 95.56 304 THR B CA 1
ATOM 8792 C C . THR B 1 304 ? -20.422 33.125 24.641 1 95.56 304 THR B C 1
ATOM 8794 O O . THR B 1 304 ? -19.688 34.031 25.062 1 95.56 304 THR B O 1
ATOM 8797 N N . LEU B 1 305 ? -20.75 33 23.406 1 96.81 305 LEU B N 1
ATOM 8798 C CA . LEU B 1 305 ? -20.516 33.969 22.359 1 96.81 305 LEU B CA 1
ATOM 8799 C C . LEU B 1 305 ? -19.016 34.062 22.031 1 96.81 305 LEU B C 1
ATOM 8801 O O . LEU B 1 305 ? -18.5 35.156 21.812 1 96.81 305 LEU B O 1
ATOM 8805 N N . THR B 1 306 ? -18.406 32.906 22.188 1 96.69 306 THR B N 1
ATOM 8806 C CA . THR B 1 306 ? -17.047 32.781 21.688 1 96.69 306 THR B CA 1
ATOM 8807 C C . THR B 1 306 ? -17.031 32.281 20.25 1 96.69 306 THR B C 1
ATOM 8809 O O . THR B 1 306 ? -17.625 31.25 19.938 1 96.69 306 THR B O 1
ATOM 8812 N N . PRO B 1 307 ? -16.422 33.031 19.391 1 98 307 PRO B N 1
ATOM 8813 C CA . PRO B 1 307 ? -16.328 32.562 18.016 1 98 307 PRO B CA 1
ATOM 8814 C C . PRO B 1 307 ? -15.227 31.516 17.812 1 98 307 PRO B C 1
ATOM 8816 O O . PRO B 1 307 ? -14.156 31.625 18.422 1 98 307 PRO B O 1
ATOM 8819 N N . TRP B 1 308 ? -15.477 30.484 17 1 98.19 308 TRP B N 1
ATOM 8820 C CA . TRP B 1 308 ? -14.547 29.422 16.672 1 98.19 308 TRP B CA 1
ATOM 8821 C C . TRP B 1 308 ? -14.398 29.281 15.156 1 98.19 308 TRP B C 1
ATOM 8823 O O . TRP B 1 308 ? -15.383 29.125 14.438 1 98.19 308 TRP B O 1
ATOM 8833 N N . ILE B 1 309 ? -13.188 29.344 14.68 1 98.06 309 ILE B N 1
ATOM 8834 C CA . ILE B 1 309 ? -12.984 29.141 13.242 1 98.06 309 ILE B CA 1
ATOM 8835 C C . ILE B 1 309 ? -13.055 27.656 12.922 1 98.06 309 ILE B C 1
ATOM 8837 O O . ILE B 1 309 ? -12.43 26.828 13.602 1 98.06 309 ILE B O 1
ATOM 8841 N N . LEU B 1 310 ? -13.797 27.266 11.906 1 94.88 310 LEU B N 1
ATOM 8842 C CA . LEU B 1 310 ? -13.945 25.859 11.508 1 94.88 310 LEU B CA 1
ATOM 8843 C C . LEU B 1 310 ? -13.156 25.578 10.242 1 94.88 310 LEU B C 1
ATOM 8845 O O . LEU B 1 310 ? -12.5 24.531 10.141 1 94.88 310 LEU B O 1
ATOM 8849 N N . GLU B 1 311 ? -13.219 26.484 9.297 1 94.38 311 GLU B N 1
ATOM 8850 C CA . GLU B 1 311 ? -12.539 26.281 8.023 1 94.38 311 GLU B CA 1
ATOM 8851 C C . GLU B 1 311 ? -12.438 27.578 7.238 1 94.38 311 GLU B C 1
ATOM 8853 O O . GLU B 1 311 ? -13.109 28.562 7.562 1 94.38 311 GLU B O 1
ATOM 8858 N N . CYS B 1 312 ? -11.562 27.609 6.41 1 96.31 312 CYS B N 1
ATOM 8859 C CA . CYS B 1 312 ? -11.414 28.641 5.398 1 96.31 312 CYS B CA 1
ATOM 8860 C C . CYS B 1 312 ? -11.586 28.062 3.996 1 96.31 312 CYS B C 1
ATOM 8862 O O . CYS B 1 312 ? -10.82 27.188 3.584 1 96.31 312 CYS B O 1
ATOM 8864 N N . ASN B 1 313 ? -12.5 28.578 3.266 1 93.81 313 ASN B N 1
ATOM 8865 C CA . ASN B 1 313 ? -12.797 28.031 1.944 1 93.81 313 ASN B CA 1
ATOM 8866 C C . ASN B 1 313 ? -12.07 28.797 0.845 1 93.81 313 ASN B C 1
ATOM 8868 O O . ASN B 1 313 ? -12.062 30.031 0.851 1 93.81 313 ASN B O 1
ATOM 8872 N N . LEU B 1 314 ? -11.539 27.891 0.03 1 93.06 314 LEU B N 1
ATOM 8873 C CA . LEU B 1 314 ? -10.992 28.422 -1.218 1 93.06 314 LEU B CA 1
ATOM 8874 C C . LEU B 1 314 ? -12.102 28.719 -2.213 1 93.06 314 LEU B C 1
ATOM 8876 O O . LEU B 1 314 ? -13.016 27.906 -2.404 1 93.06 314 LEU B O 1
ATOM 8880 N N . SER B 1 315 ? -12.102 29.859 -2.857 1 92.06 315 SER B N 1
ATOM 8881 C CA . SER B 1 315 ? -13.125 30.203 -3.838 1 92.06 315 SER B CA 1
ATOM 8882 C C . SER B 1 315 ? -14.523 30 -3.268 1 92.06 315 SER B C 1
ATOM 8884 O O . SER B 1 315 ? -15.281 29.156 -3.748 1 92.06 315 SER B O 1
ATOM 8886 N N . PRO B 1 316 ? -14.844 30.766 -2.248 1 93.31 316 PRO B N 1
ATOM 8887 C CA . PRO B 1 316 ? -16.156 30.562 -1.619 1 93.31 316 PRO B CA 1
ATOM 8888 C C . PRO B 1 316 ? -17.297 30.594 -2.623 1 93.31 316 PRO B C 1
ATOM 8890 O O . PRO B 1 316 ? -17.281 31.375 -3.576 1 93.31 316 PRO B O 1
ATOM 8893 N N . SER B 1 317 ? -18.297 29.828 -2.371 1 90.5 317 SER B N 1
ATOM 8894 C CA . SER B 1 317 ? -19.406 29.703 -3.307 1 90.5 317 SER B CA 1
ATOM 8895 C C . SER B 1 317 ? -20.109 31.031 -3.504 1 90.5 317 SER B C 1
ATOM 8897 O O . SER B 1 317 ? -20.438 31.719 -2.533 1 90.5 317 SER B O 1
ATOM 8899 N N . LEU B 1 318 ? -20.344 31.375 -4.727 1 92.94 318 LEU B N 1
ATOM 8900 C CA . LEU B 1 318 ? -21.047 32.625 -5.062 1 92.94 318 LEU B CA 1
ATOM 8901 C C . LEU B 1 318 ? -22.406 32.344 -5.68 1 92.94 318 LEU B C 1
ATOM 8903 O O . LEU B 1 318 ? -23.094 33.25 -6.141 1 92.94 318 LEU B O 1
ATOM 8907 N N . GLY B 1 319 ? -22.688 31.062 -5.66 1 89.38 319 GLY B N 1
ATOM 8908 C CA . GLY B 1 319 ? -24.031 30.688 -6.102 1 89.38 319 GLY B CA 1
ATOM 8909 C C . GLY B 1 319 ? -25.109 31 -5.074 1 89.38 319 GLY B C 1
ATOM 8910 O O . GLY B 1 319 ? -24.797 31.219 -3.898 1 89.38 319 GLY B O 1
ATOM 8911 N N . ILE B 1 320 ? -26.344 31.094 -5.602 1 91.19 320 ILE B N 1
ATOM 8912 C CA . ILE B 1 320 ? -27.484 31.328 -4.719 1 91.19 320 ILE B CA 1
ATOM 8913 C C . ILE B 1 320 ? -28.047 29.984 -4.254 1 91.19 320 ILE B C 1
ATOM 8915 O O . ILE B 1 320 ? -28.516 29.188 -5.07 1 91.19 320 ILE B O 1
ATOM 8919 N N . CYS B 1 321 ? -28 29.75 -2.982 1 86.56 321 CYS B N 1
ATOM 8920 C CA . CYS B 1 321 ? -28.359 28.438 -2.443 1 86.56 321 CYS B CA 1
ATOM 8921 C C . CYS B 1 321 ? -29.781 28.453 -1.891 1 86.56 321 CYS B C 1
ATOM 8923 O O . CYS B 1 321 ? -30.531 27.5 -2.068 1 86.56 321 CYS B O 1
ATOM 8925 N N . ALA B 1 322 ? -30.109 29.609 -1.292 1 86.94 322 ALA B N 1
ATOM 8926 C CA . ALA B 1 322 ? -31.406 29.672 -0.639 1 86.94 322 ALA B CA 1
ATOM 8927 C C . ALA B 1 322 ? -32.5 30.094 -1.625 1 86.94 322 ALA B C 1
ATOM 8929 O O . ALA B 1 322 ? -32.219 30.797 -2.605 1 86.94 322 ALA B O 1
ATOM 8930 N N . ALA B 1 323 ? -33.719 29.719 -1.312 1 86.06 323 ALA B N 1
ATOM 8931 C CA . ALA B 1 323 ? -34.875 30.188 -2.098 1 86.06 323 ALA B CA 1
ATOM 8932 C C . ALA B 1 323 ? -35.062 31.688 -1.915 1 86.06 323 ALA B C 1
ATOM 8934 O O . ALA B 1 323 ? -34.656 32.25 -0.897 1 86.06 323 ALA B O 1
ATOM 8935 N N . PRO B 1 324 ? -35.656 32.344 -2.871 1 86.19 324 PRO B N 1
ATOM 8936 C CA . PRO B 1 324 ? -35.812 33.812 -2.816 1 86.19 324 PRO B CA 1
ATOM 8937 C C . PRO B 1 324 ? -36.438 34.281 -1.504 1 86.19 324 PRO B C 1
ATOM 8939 O O . PRO B 1 324 ? -36 35.281 -0.938 1 86.19 324 PRO B O 1
ATOM 8942 N N . GLU B 1 325 ? -37.375 33.5 -0.921 1 82.31 325 GLU B N 1
ATOM 8943 C CA . GLU B 1 325 ? -38.094 33.938 0.277 1 82.31 325 GLU B CA 1
ATOM 8944 C C . GLU B 1 325 ? -37.344 33.562 1.542 1 82.31 325 GLU B C 1
ATOM 8946 O O . GLU B 1 325 ? -37.562 34.125 2.609 1 82.31 325 GLU B O 1
ATOM 8951 N N . SER B 1 326 ? -36.438 32.719 1.384 1 81.62 326 SER B N 1
ATOM 8952 C CA . SER B 1 326 ? -35.719 32.219 2.549 1 81.62 326 SER B CA 1
ATOM 8953 C C . SER B 1 326 ? -34.312 32.781 2.596 1 81.62 326 SER B C 1
ATOM 8955 O O . SER B 1 326 ? -33.406 32.156 3.131 1 81.62 326 SER B O 1
ATOM 8957 N N . GLY B 1 327 ? -34.156 34.031 1.88 1 81.56 327 GLY B N 1
ATOM 8958 C CA . GLY B 1 327 ? -32.875 34.688 1.926 1 81.56 327 GLY B CA 1
ATOM 8959 C C . GLY B 1 327 ? -32.156 34.719 0.581 1 81.56 327 GLY B C 1
ATOM 8960 O O . GLY B 1 327 ? -31.078 35.312 0.454 1 81.56 327 GLY B O 1
ATOM 8961 N N . GLY B 1 328 ? -32.688 34.125 -0.445 1 88.31 328 GLY B N 1
ATOM 8962 C CA . GLY B 1 328 ? -32.062 34.062 -1.758 1 88.31 328 GLY B CA 1
ATOM 8963 C C . GLY B 1 328 ? -31.859 35.438 -2.381 1 88.31 328 GLY B C 1
ATOM 8964 O O . GLY B 1 328 ? -30.812 35.688 -2.99 1 88.31 328 GLY B O 1
ATOM 8965 N N . ARG B 1 329 ? -32.781 36.25 -2.213 1 90.94 329 ARG B N 1
ATOM 8966 C CA . ARG B 1 329 ? -32.688 37.594 -2.752 1 90.94 329 ARG B CA 1
ATOM 8967 C C . ARG B 1 329 ? -31.578 38.375 -2.057 1 90.94 329 ARG B C 1
ATOM 8969 O O . ARG B 1 329 ? -30.844 39.125 -2.701 1 90.94 329 ARG B O 1
ATOM 8976 N N . VAL B 1 330 ? -31.562 38.188 -0.795 1 92.56 330 VAL B N 1
ATOM 8977 C CA . VAL B 1 330 ? -30.531 38.875 -0.014 1 92.56 330 VAL B CA 1
ATOM 8978 C C . VAL B 1 330 ? -29.156 38.312 -0.359 1 92.56 330 VAL B C 1
ATOM 8980 O O . VAL B 1 330 ? -28.172 39.062 -0.478 1 92.56 330 VAL B O 1
ATOM 8983 N N . GLU B 1 331 ? -29.125 37.031 -0.555 1 94.12 331 GLU B N 1
ATOM 8984 C CA . GLU B 1 331 ? -27.875 36.344 -0.953 1 94.12 331 GLU B CA 1
ATOM 8985 C C . GLU B 1 331 ? -27.344 36.938 -2.26 1 94.12 331 GLU B C 1
ATOM 8987 O O . GLU B 1 331 ? -26.141 37.188 -2.385 1 94.12 331 GLU B O 1
ATOM 8992 N N . GLU B 1 332 ? -28.25 37.031 -3.17 1 94.5 332 GLU B N 1
ATOM 8993 C CA . GLU B 1 332 ? -27.859 37.562 -4.477 1 94.5 332 GLU B CA 1
ATOM 8994 C C . GLU B 1 332 ? -27.328 39 -4.367 1 94.5 332 GLU B C 1
ATOM 8996 O O . GLU B 1 332 ? -26.312 39.312 -4.992 1 94.5 332 GLU B O 1
ATOM 9001 N N . ALA B 1 333 ? -27.984 39.75 -3.549 1 95.38 333 ALA B N 1
ATOM 9002 C CA . ALA B 1 333 ? -27.578 41.125 -3.369 1 95.38 333 ALA B CA 1
ATOM 9003 C C . ALA B 1 333 ? -26.219 41.219 -2.684 1 95.38 333 ALA B C 1
ATOM 9005 O O . ALA B 1 333 ? -25.359 42 -3.098 1 95.38 333 ALA B O 1
ATOM 9006 N N . VAL B 1 334 ? -26.062 40.5 -1.678 1 96.06 334 VAL B N 1
ATOM 9007 C CA . VAL B 1 334 ? -24.844 40.531 -0.887 1 96.06 334 VAL B CA 1
ATOM 9008 C C . VAL B 1 334 ? -23.672 40 -1.721 1 96.06 334 VAL B C 1
ATOM 9010 O O . VAL B 1 334 ? -22.625 40.656 -1.802 1 96.06 334 VAL B O 1
ATOM 9013 N N . LYS B 1 335 ? -23.766 38.875 -2.387 1 96.56 335 LYS B N 1
ATOM 9014 C CA . LYS B 1 335 ? -22.688 38.281 -3.172 1 96.56 335 LYS B CA 1
ATOM 9015 C C . LYS B 1 335 ? -22.359 39.125 -4.398 1 96.56 335 LYS B C 1
ATOM 9017 O O . LYS B 1 335 ? -21.203 39.25 -4.773 1 96.56 335 LYS B O 1
ATOM 9022 N N . GLY B 1 336 ? -23.422 39.625 -5.012 1 96.56 336 GLY B N 1
ATOM 9023 C CA . GLY B 1 336 ? -23.188 40.562 -6.105 1 96.56 336 GLY B CA 1
ATOM 9024 C C . GLY B 1 336 ? -22.406 41.812 -5.688 1 96.56 336 GLY B C 1
ATOM 9025 O O . GLY B 1 336 ? -21.453 42.188 -6.363 1 96.56 336 GLY B O 1
ATOM 9026 N N . GLY B 1 337 ? -22.875 42.438 -4.539 1 97.25 337 GLY B N 1
ATOM 9027 C CA . GLY B 1 337 ? -22.156 43.562 -3.99 1 97.25 337 GLY B CA 1
ATOM 9028 C C . GLY B 1 337 ? -20.734 43.25 -3.6 1 97.25 337 GLY B C 1
ATOM 9029 O O . GLY B 1 337 ? -19.828 44.062 -3.807 1 97.25 337 GLY B O 1
ATOM 9030 N N . LEU B 1 338 ? -20.547 42.094 -3.051 1 97.94 338 LEU B N 1
ATOM 9031 C CA . LEU B 1 338 ? -19.234 41.625 -2.635 1 97.94 338 LEU B CA 1
ATOM 9032 C C . LEU B 1 338 ? -18.266 41.625 -3.809 1 97.94 338 LEU B C 1
ATOM 9034 O O . LEU B 1 338 ? -17.156 42.156 -3.709 1 97.94 338 LEU B O 1
ATOM 9038 N N . VAL B 1 339 ? -18.656 41.031 -4.957 1 97.56 339 VAL B N 1
ATOM 9039 C CA . VAL B 1 339 ? -17.766 40.875 -6.109 1 97.56 339 VAL B CA 1
ATOM 9040 C C . VAL B 1 339 ? -17.531 42.219 -6.766 1 97.56 339 VAL B C 1
ATOM 9042 O O . VAL B 1 339 ? -16.422 42.531 -7.188 1 97.56 339 VAL B O 1
ATOM 9045 N N . ARG B 1 340 ? -18.609 43 -6.84 1 97.06 340 ARG B N 1
ATOM 9046 C CA . ARG B 1 340 ? -18.469 44.344 -7.402 1 97.06 340 ARG B CA 1
ATOM 9047 C C . ARG B 1 340 ? -17.469 45.188 -6.602 1 97.06 340 ARG B C 1
ATOM 9049 O O . ARG B 1 340 ? -16.594 45.844 -7.176 1 97.06 340 ARG B O 1
ATOM 9056 N N . ASP B 1 341 ? -17.641 45.156 -5.297 1 97.94 341 ASP B N 1
ATOM 9057 C CA . ASP B 1 341 ? -16.734 45.906 -4.426 1 97.94 341 ASP B CA 1
ATOM 9058 C C . ASP B 1 341 ? -15.305 45.375 -4.551 1 97.94 341 ASP B C 1
ATOM 9060 O O . ASP B 1 341 ? -14.344 46.156 -4.492 1 97.94 341 ASP B O 1
ATOM 9064 N N . LEU B 1 342 ? -15.133 44.094 -4.68 1 98.12 342 LEU B N 1
ATOM 9065 C CA . LEU B 1 342 ? -13.82 43.469 -4.848 1 98.12 342 LEU B CA 1
ATOM 9066 C C . LEU B 1 342 ? -13.141 43.969 -6.121 1 98.12 342 LEU B C 1
ATOM 9068 O O . LEU B 1 342 ? -11.977 44.344 -6.098 1 98.12 342 LEU B O 1
ATOM 9072 N N . VAL B 1 343 ? -13.859 43.969 -7.227 1 97.12 343 VAL B N 1
ATOM 9073 C CA . VAL B 1 343 ? -13.344 44.375 -8.523 1 97.12 343 VAL B CA 1
ATOM 9074 C C . VAL B 1 343 ? -12.891 45.844 -8.438 1 97.12 343 VAL B C 1
ATOM 9076 O O . VAL B 1 343 ? -11.859 46.219 -9 1 97.12 343 VAL B O 1
ATOM 9079 N N . THR B 1 344 ? -13.688 46.594 -7.668 1 96.31 344 THR B N 1
ATOM 9080 C CA . THR B 1 344 ? -13.383 48 -7.5 1 96.31 344 THR B CA 1
ATOM 9081 C C . THR B 1 344 ? -12.188 48.219 -6.578 1 96.31 344 THR B C 1
ATOM 9083 O O . THR B 1 344 ? -11.297 49 -6.871 1 96.31 344 THR B O 1
ATOM 9086 N N . LEU B 1 345 ? -12.188 47.5 -5.516 1 97.12 345 LEU B N 1
ATOM 9087 C CA . LEU B 1 345 ? -11.133 47.594 -4.516 1 97.12 345 LEU B CA 1
ATOM 9088 C C . LEU B 1 345 ? -9.781 47.219 -5.113 1 97.12 345 LEU B C 1
ATOM 9090 O O . LEU B 1 345 ? -8.789 47.938 -4.922 1 97.12 345 LEU B O 1
ATOM 9094 N N . ILE B 1 346 ? -9.719 46.125 -5.914 1 96.38 346 ILE B N 1
ATOM 9095 C CA . ILE B 1 346 ? -8.492 45.656 -6.535 1 96.38 346 ILE B CA 1
ATOM 9096 C C . ILE B 1 346 ? -8.164 46.469 -7.762 1 96.38 346 ILE B C 1
ATOM 9098 O O . ILE B 1 346 ? -7.043 46.438 -8.273 1 96.38 346 ILE B O 1
ATOM 9102 N N . ASP B 1 347 ? -9.117 47.281 -8.266 1 94.88 347 ASP B N 1
ATOM 9103 C CA . ASP B 1 347 ? -8.992 48.094 -9.461 1 94.88 347 ASP B CA 1
ATOM 9104 C C . ASP B 1 347 ? -8.641 47.25 -10.68 1 94.88 347 ASP B C 1
ATOM 9106 O O . ASP B 1 347 ? -7.68 47.531 -11.398 1 94.88 347 ASP B O 1
ATOM 9110 N N . ILE B 1 348 ? -9.328 46.188 -10.883 1 94.31 348 ILE B N 1
ATOM 9111 C CA . ILE B 1 348 ? -9.094 45.281 -11.984 1 94.31 348 ILE B CA 1
ATOM 9112 C C . ILE B 1 348 ? -9.25 46 -13.312 1 94.31 348 ILE B C 1
ATOM 9114 O O . ILE B 1 348 ? -8.43 45.844 -14.219 1 94.31 348 ILE B O 1
ATOM 9118 N N . PRO B 1 349 ? -10.227 46.938 -13.445 1 90.44 349 PRO B N 1
ATOM 9119 C CA . PRO B 1 349 ? -10.367 47.656 -14.719 1 90.44 349 PRO B CA 1
ATOM 9120 C C . PRO B 1 349 ? -9.273 48.688 -14.922 1 90.44 349 PRO B C 1
ATOM 9122 O O . PRO B 1 349 ? -9.109 49.219 -16.031 1 90.44 349 PRO B O 1
ATOM 9125 N N . GLY B 1 350 ? -8.508 49.094 -13.867 1 84.69 350 GLY B N 1
ATOM 9126 C CA . GLY B 1 350 ? -7.422 50.062 -13.984 1 84.69 350 GLY B CA 1
ATOM 9127 C C . GLY B 1 350 ? -7.906 51.5 -14.062 1 84.69 350 GLY B C 1
ATOM 9128 O O . GLY B 1 350 ? -7.352 52.312 -14.812 1 84.69 350 GLY B O 1
ATOM 9129 N N . GLN B 1 351 ? -9.039 51.844 -13.484 1 75.25 351 GLN B N 1
ATOM 9130 C CA . GLN B 1 351 ? -9.641 53.188 -13.602 1 75.25 351 GLN B CA 1
ATOM 9131 C C . GLN B 1 351 ? -9.211 54.062 -12.445 1 75.25 351 GLN B C 1
ATOM 9133 O O . GLN B 1 351 ? -9.617 55.25 -12.367 1 75.25 351 GLN B O 1
ATOM 9138 N N . ALA B 1 352 ? -8.609 53.562 -11.438 1 65.88 352 ALA B N 1
ATOM 9139 C CA . ALA B 1 352 ? -8.219 54.375 -10.297 1 65.88 352 ALA B CA 1
ATOM 9140 C C . ALA B 1 352 ? -7.367 55.562 -10.742 1 65.88 352 ALA B C 1
ATOM 9142 O O . ALA B 1 352 ? -6.566 55.469 -11.672 1 65.88 352 ALA B O 1
ATOM 9143 N N . SER B 1 353 ? -7.898 56.812 -10.562 1 56.41 353 SER B N 1
ATOM 9144 C CA . SER B 1 353 ? -7.43 58.125 -11 1 56.41 353 SER B CA 1
ATOM 9145 C C . SER B 1 353 ? -5.91 58.219 -10.906 1 56.41 353 SER B C 1
ATOM 9147 O O . SER B 1 353 ? -5.312 57.75 -9.938 1 56.41 353 SER B O 1
ATOM 9149 N N . THR B 1 354 ? -5.348 58.5 -11.992 1 48.97 354 THR B N 1
ATOM 9150 C CA . THR B 1 354 ? -3.961 58.875 -12.242 1 48.97 354 THR B CA 1
ATOM 9151 C C . THR B 1 354 ? -3.457 59.844 -11.188 1 48.97 354 THR B C 1
ATOM 9153 O O . THR B 1 354 ? -2.25 60.062 -11.047 1 48.97 354 THR B O 1
ATOM 9156 N N . GLU B 1 355 ? -4.223 60.594 -10.711 1 46.81 355 GLU B N 1
ATOM 9157 C CA . GLU B 1 355 ? -3.738 61.594 -9.781 1 46.81 355 GLU B CA 1
ATOM 9158 C C . GLU B 1 355 ? -3.068 60.969 -8.57 1 46.81 355 GLU B C 1
ATOM 9160 O O . GLU B 1 355 ? -2.035 61.438 -8.094 1 46.81 355 GLU B O 1
ATOM 9165 N N . THR B 1 356 ? -3.746 59.969 -8.07 1 48.38 356 THR B N 1
ATOM 9166 C CA . THR B 1 356 ? -3.141 59.312 -6.926 1 48.38 356 THR B CA 1
ATOM 9167 C C . THR B 1 356 ? -1.909 58.5 -7.355 1 48.38 356 THR B C 1
ATOM 9169 O O . THR B 1 356 ? -1.007 58.281 -6.551 1 48.38 356 THR B O 1
ATOM 9172 N N . ALA B 1 357 ? -1.908 58.094 -8.539 1 49.94 357 ALA B N 1
ATOM 9173 C CA . ALA B 1 357 ? -0.751 57.469 -9.172 1 49.94 357 ALA B CA 1
ATOM 9174 C C . ALA B 1 357 ? 0.409 58.469 -9.297 1 49.94 357 ALA B C 1
ATOM 9176 O O . ALA B 1 357 ? 1.572 58.062 -9.148 1 49.94 357 ALA B O 1
ATOM 9177 N N . SER B 1 358 ? 0.02 59.656 -9.617 1 46.06 358 SER B N 1
ATOM 9178 C CA . SER B 1 358 ? 1.032 60.688 -9.734 1 46.06 358 SER B CA 1
ATOM 9179 C C . SER B 1 358 ? 1.715 60.969 -8.398 1 46.06 358 SER B C 1
ATOM 9181 O O . SER B 1 358 ? 2.92 61.219 -8.352 1 46.06 358 SER B O 1
ATOM 9183 N N . GLU B 1 359 ? 0.966 61 -7.371 1 46.44 359 GLU B N 1
ATOM 9184 C CA . GLU B 1 359 ? 1.569 61.25 -6.059 1 46.44 359 GLU B CA 1
ATOM 9185 C C . GLU B 1 359 ? 2.459 60.062 -5.656 1 46.44 359 GLU B C 1
ATOM 9187 O O . GLU B 1 359 ? 3.48 60.25 -4.992 1 46.44 359 GLU B O 1
ATOM 9192 N N . GLU B 1 360 ? 2.053 58.844 -6.176 1 51.56 360 GLU B N 1
ATOM 9193 C CA . GLU B 1 360 ? 2.812 57.625 -5.922 1 51.56 360 GLU B CA 1
ATOM 9194 C C . GLU B 1 360 ? 4.109 57.625 -6.723 1 51.56 360 GLU B C 1
ATOM 9196 O O . GLU B 1 360 ? 5.121 57.062 -6.27 1 51.56 360 GLU B O 1
ATOM 9201 N N . ALA B 1 361 ? 4.035 58.281 -7.918 1 49.22 361 ALA B N 1
ATOM 9202 C CA . ALA B 1 361 ? 5.156 58.344 -8.852 1 49.22 361 ALA B CA 1
ATOM 9203 C C . ALA B 1 361 ? 6.277 59.219 -8.32 1 49.22 361 ALA B C 1
ATOM 9205 O O . ALA B 1 361 ? 7.453 58.969 -8.602 1 49.22 361 ALA B O 1
ATOM 9206 N N . ASP B 1 362 ? 5.848 60.188 -7.574 1 47.88 362 ASP B N 1
ATOM 9207 C CA . ASP B 1 362 ? 6.887 61.094 -7.137 1 47.88 362 ASP B CA 1
ATOM 9208 C C . ASP B 1 362 ? 7.676 60.531 -5.961 1 47.88 362 ASP B C 1
ATOM 9210 O O . ASP B 1 362 ? 8.719 61.062 -5.582 1 47.88 362 ASP B O 1
ATOM 9214 N N . GLN B 1 363 ? 7.055 59.406 -5.363 1 57.97 363 GLN B N 1
ATOM 9215 C CA . GLN B 1 363 ? 7.723 58.844 -4.199 1 57.97 363 GLN B CA 1
ATOM 9216 C C . GLN B 1 363 ? 8.484 57.562 -4.574 1 57.97 363 GLN B C 1
ATOM 9218 O O . GLN B 1 363 ? 8.141 56.906 -5.543 1 57.97 363 GLN B O 1
ATOM 9223 N N . ALA B 1 364 ? 9.578 57.469 -3.99 1 62.75 364 ALA B N 1
ATOM 9224 C CA . ALA B 1 364 ? 10.375 56.281 -4.254 1 62.75 364 ALA B CA 1
ATOM 9225 C C . ALA B 1 364 ? 9.586 55 -3.941 1 62.75 364 ALA B C 1
ATOM 9227 O O . ALA B 1 364 ? 8.992 54.875 -2.869 1 62.75 364 ALA B O 1
ATOM 9228 N N . PRO B 1 365 ? 9.445 54.062 -4.961 1 67.38 365 PRO B N 1
ATOM 9229 C CA . PRO B 1 365 ? 8.734 52.812 -4.742 1 67.38 365 PRO B CA 1
ATOM 9230 C C . PRO B 1 365 ? 9.188 52.094 -3.48 1 67.38 365 PRO B C 1
ATOM 9232 O O . PRO B 1 365 ? 10.391 52.031 -3.195 1 67.38 365 PRO B O 1
ATOM 9235 N N . GLY B 1 366 ? 8.195 51.812 -2.662 1 73.81 366 GLY B N 1
ATOM 9236 C CA . GLY B 1 366 ? 8.547 51.062 -1.461 1 73.81 366 GLY B CA 1
ATOM 9237 C C . GLY B 1 366 ? 8.695 51.969 -0.238 1 73.81 366 GLY B C 1
ATOM 9238 O O . GLY B 1 366 ? 8.875 51.469 0.876 1 73.81 366 GLY B O 1
ATOM 9239 N N . SER B 1 367 ? 8.656 53.25 -0.46 1 82.5 367 SER B N 1
ATOM 9240 C CA . SER B 1 367 ? 8.75 54.156 0.663 1 82.5 367 SER B CA 1
ATOM 9241 C C . SER B 1 367 ? 7.477 54.156 1.504 1 82.5 367 SER B C 1
ATOM 9243 O O . SER B 1 367 ? 6.426 53.688 1.036 1 82.5 367 SER B O 1
ATOM 9245 N N . ALA B 1 368 ? 7.551 54.562 2.664 1 87.38 368 ALA B N 1
ATOM 9246 C CA . ALA B 1 368 ? 6.41 54.625 3.576 1 87.38 368 ALA B CA 1
ATOM 9247 C C . ALA B 1 368 ? 5.281 55.469 3.002 1 87.38 368 ALA B C 1
ATOM 9249 O O . ALA B 1 368 ? 4.105 55.125 3.104 1 87.38 368 ALA B O 1
ATOM 9250 N N . ALA B 1 369 ? 5.688 56.562 2.445 1 89.81 369 ALA B N 1
ATOM 9251 C CA . ALA B 1 369 ? 4.695 57.469 1.888 1 89.81 369 ALA B CA 1
ATOM 9252 C C . ALA B 1 369 ? 3.971 56.844 0.703 1 89.81 369 ALA B C 1
ATOM 9254 O O . ALA B 1 369 ? 2.754 57 0.559 1 89.81 369 ALA B O 1
ATOM 9255 N N . ALA B 1 370 ? 4.727 56.188 -0.082 1 90.62 370 ALA B N 1
ATOM 9256 C CA . ALA B 1 370 ? 4.133 55.531 -1.243 1 90.62 370 ALA B CA 1
ATOM 9257 C C . ALA B 1 370 ? 3.193 54.406 -0.816 1 90.62 370 ALA B C 1
ATOM 9259 O O . ALA B 1 370 ? 2.109 54.25 -1.384 1 90.62 370 ALA B O 1
ATOM 9260 N N . LEU B 1 371 ? 3.6 53.594 0.1 1 93.75 371 LEU B N 1
ATOM 9261 C CA . LEU B 1 371 ? 2.795 52.5 0.6 1 93.75 371 LEU B CA 1
ATOM 9262 C C . LEU B 1 371 ? 1.522 53 1.267 1 93.75 371 LEU B C 1
ATOM 9264 O O . LEU B 1 371 ? 0.455 52.406 1.113 1 93.75 371 LEU B O 1
ATOM 9268 N N . LEU B 1 372 ? 1.705 54.062 2.025 1 93.81 372 LEU B N 1
ATOM 9269 C CA . LEU B 1 372 ? 0.549 54.688 2.674 1 93.81 372 LEU B CA 1
ATOM 9270 C C . LEU B 1 372 ? -0.433 55.219 1.639 1 93.81 372 LEU B C 1
ATOM 9272 O O . LEU B 1 372 ? -1.646 55.031 1.781 1 93.81 372 LEU B O 1
ATOM 9276 N N . ALA B 1 373 ? 0.072 55.875 0.641 1 92.94 373 ALA B N 1
ATOM 9277 C CA . ALA B 1 373 ? -0.774 56.406 -0.423 1 92.94 373 ALA B CA 1
ATOM 9278 C C . ALA B 1 373 ? -1.539 55.281 -1.129 1 92.94 373 ALA B C 1
ATOM 9280 O O . ALA B 1 373 ? -2.725 55.438 -1.434 1 92.94 373 ALA B O 1
ATOM 9281 N N . GLU B 1 374 ? -0.843 54.281 -1.404 1 92.25 374 GLU B N 1
ATOM 9282 C CA . GLU B 1 374 ? -1.469 53.125 -2.053 1 92.25 374 GLU B CA 1
ATOM 9283 C C . GLU B 1 374 ? -2.568 52.531 -1.181 1 92.25 374 GLU B C 1
ATOM 9285 O O . GLU B 1 374 ? -3.654 52.219 -1.672 1 92.25 374 GLU B O 1
ATOM 9290 N N . ALA B 1 375 ? -2.324 52.312 0.086 1 94.56 375 ALA B N 1
ATOM 9291 C CA . ALA B 1 375 ? -3.295 51.781 1.023 1 94.56 375 ALA B CA 1
ATOM 9292 C C . ALA B 1 375 ? -4.52 52.656 1.146 1 94.56 375 ALA B C 1
ATOM 9294 O O . ALA B 1 375 ? -5.648 52.188 1.229 1 94.56 375 ALA B O 1
ATOM 9295 N N . GLU B 1 376 ? -4.258 53.938 1.2 1 93.88 376 GLU B N 1
ATOM 9296 C CA . GLU B 1 376 ? -5.355 54.906 1.312 1 93.88 376 GLU B CA 1
ATOM 9297 C C . GLU B 1 376 ? -6.207 54.906 0.045 1 93.88 376 GLU B C 1
ATOM 9299 O O . GLU B 1 376 ? -7.434 55 0.115 1 93.88 376 GLU B O 1
ATOM 9304 N N . ALA B 1 377 ? -5.547 54.875 -1.094 1 93.44 377 ALA B N 1
ATOM 9305 C CA . ALA B 1 377 ? -6.277 54.781 -2.357 1 93.44 377 ALA B CA 1
ATOM 9306 C C . ALA B 1 377 ? -7.141 53.531 -2.416 1 93.44 377 ALA B C 1
ATOM 9308 O O . ALA B 1 377 ? -8.281 53.594 -2.883 1 93.44 377 ALA B O 1
ATOM 9309 N N . GLU B 1 378 ? -6.559 52.438 -2.031 1 95.19 378 GLU B N 1
ATOM 9310 C CA . GLU B 1 378 ? -7.289 51.188 -1.985 1 95.19 378 GLU B CA 1
ATOM 9311 C C . GLU B 1 378 ? -8.477 51.25 -1.034 1 95.19 378 GLU B C 1
ATOM 9313 O O . GLU B 1 378 ? -9.578 50.812 -1.368 1 95.19 378 GLU B O 1
ATOM 9318 N N . ARG B 1 379 ? -8.297 51.844 0.13 1 95 379 ARG B N 1
ATOM 9319 C CA . ARG B 1 379 ? -9.344 51.969 1.132 1 95 379 ARG B CA 1
ATOM 9320 C C . ARG B 1 379 ? -10.484 52.844 0.605 1 95 379 ARG B C 1
ATOM 9322 O O . ARG B 1 379 ? -11.648 52.625 0.929 1 95 379 ARG B O 1
ATOM 9329 N N . ALA B 1 380 ? -10.156 53.812 -0.157 1 94.56 380 ALA B N 1
ATOM 9330 C CA . ALA B 1 380 ? -11.156 54.688 -0.727 1 94.56 380 ALA B CA 1
ATOM 9331 C C . ALA B 1 380 ? -12.078 53.969 -1.687 1 94.56 380 ALA B C 1
ATOM 9333 O O . ALA B 1 380 ? -13.219 54.375 -1.909 1 94.56 380 ALA B O 1
ATOM 9334 N N . ARG B 1 381 ? -11.648 52.906 -2.217 1 95.56 381 ARG B N 1
ATOM 9335 C CA . ARG B 1 381 ? -12.43 52.094 -3.162 1 95.56 381 ARG B CA 1
ATOM 9336 C C . ARG B 1 381 ? -13.016 50.875 -2.486 1 95.56 381 ARG B C 1
ATOM 9338 O O . ARG B 1 381 ? -13.477 49.938 -3.16 1 95.56 381 ARG B O 1
ATOM 9345 N N . ALA B 1 382 ? -12.984 50.75 -1.275 1 96.75 382 ALA B N 1
ATOM 9346 C CA . ALA B 1 382 ? -13.219 49.5 -0.554 1 96.75 382 ALA B CA 1
ATOM 9347 C C . ALA B 1 382 ? -14.703 49.125 -0.543 1 96.75 382 ALA B C 1
ATOM 9349 O O . ALA B 1 382 ? -15.062 47.969 -0.374 1 96.75 382 ALA B O 1
ATOM 9350 N N . GLY B 1 383 ? -15.594 50.125 -0.774 1 96.5 383 GLY B N 1
ATOM 9351 C CA . GLY B 1 383 ? -17.016 49.844 -0.625 1 96.5 383 GLY B CA 1
ATOM 9352 C C . GLY B 1 383 ? -17.375 49.312 0.751 1 96.5 383 GLY B C 1
ATOM 9353 O O . GLY B 1 383 ? -17.016 49.938 1.765 1 96.5 383 GLY B O 1
ATOM 9354 N N . ASP B 1 384 ? -17.969 48.156 0.817 1 97.38 384 ASP B N 1
ATOM 9355 C CA . ASP B 1 384 ? -18.422 47.625 2.09 1 97.38 384 ASP B CA 1
ATOM 9356 C C . ASP B 1 384 ? -17.328 46.75 2.723 1 97.38 384 ASP B C 1
ATOM 9358 O O . ASP B 1 384 ? -17.562 46.094 3.729 1 97.38 384 ASP B O 1
ATOM 9362 N N . PHE B 1 385 ? -16.156 46.75 2.117 1 98.12 385 PHE B N 1
ATOM 9363 C CA . PHE B 1 385 ? -15.008 46.094 2.744 1 98.12 385 PHE B CA 1
ATOM 9364 C C . PHE B 1 385 ? -14.406 47 3.818 1 98.12 385 PHE B C 1
ATOM 9366 O O . PHE B 1 385 ? -14.195 48.188 3.594 1 98.12 385 PHE B O 1
ATOM 9373 N N . ALA B 1 386 ? -14.18 46.438 4.949 1 97.25 386 ALA B N 1
ATOM 9374 C CA . ALA B 1 386 ? -13.492 47.156 6.027 1 97.25 386 ALA B CA 1
ATOM 9375 C C . ALA B 1 386 ? -12.055 46.656 6.18 1 97.25 386 ALA B C 1
ATOM 9377 O O . ALA B 1 386 ? -11.805 45.469 6.234 1 97.25 386 ALA B O 1
ATOM 9378 N N . ALA B 1 387 ? -11.18 47.625 6.23 1 96.81 387 ALA B N 1
ATOM 9379 C CA . ALA B 1 387 ? -9.773 47.281 6.383 1 96.81 387 ALA B CA 1
ATOM 9380 C C . ALA B 1 387 ? -9.5 46.688 7.762 1 96.81 387 ALA B C 1
ATOM 9382 O O . ALA B 1 387 ? -9.852 47.281 8.781 1 96.81 387 ALA B O 1
ATOM 9383 N N . LEU B 1 388 ? -8.938 45.562 7.797 1 96.88 388 LEU B N 1
ATOM 9384 C CA . LEU B 1 388 ? -8.617 44.875 9.047 1 96.88 388 LEU B CA 1
ATOM 9385 C C . LEU B 1 388 ? -7.129 44.969 9.344 1 96.88 388 LEU B C 1
ATOM 9387 O O . LEU B 1 388 ? -6.734 45.25 10.484 1 96.88 388 LEU B O 1
ATOM 9391 N N . LEU B 1 389 ? -6.312 44.625 8.375 1 97.06 389 LEU B N 1
ATOM 9392 C CA . LEU B 1 389 ? -4.863 44.719 8.492 1 97.06 389 LEU B CA 1
ATOM 9393 C C . LEU B 1 389 ? -4.297 45.625 7.414 1 97.06 389 LEU B C 1
ATOM 9395 O O . LEU B 1 389 ? -4.672 45.531 6.242 1 97.06 389 LEU B O 1
ATOM 9399 N N . PRO B 1 390 ? -3.377 46.531 7.805 1 96.12 390 PRO B N 1
ATOM 9400 C CA . PRO B 1 390 ? -2.959 46.812 9.18 1 96.12 390 PRO B CA 1
ATOM 9401 C C . PRO B 1 390 ? -4.047 47.5 9.992 1 96.12 390 PRO B C 1
ATOM 9403 O O . PRO B 1 390 ? -4.891 48.219 9.422 1 96.12 390 PRO B O 1
ATOM 9406 N N . ALA B 1 391 ? -4.055 47.281 11.219 1 94.5 391 ALA B N 1
ATOM 9407 C CA . ALA B 1 391 ? -5.027 47.906 12.102 1 94.5 391 ALA B CA 1
ATOM 9408 C C . ALA B 1 391 ? -4.652 49.375 12.367 1 94.5 391 ALA B C 1
ATOM 9410 O O . ALA B 1 391 ? -3.527 49.781 12.094 1 94.5 391 ALA B O 1
ATOM 9411 N N . ALA B 1 392 ? -5.648 50.062 12.875 1 89.62 392 ALA B N 1
ATOM 9412 C CA . ALA B 1 392 ? -5.402 51.438 13.25 1 89.62 392 ALA B CA 1
ATOM 9413 C C . ALA B 1 392 ? -4.281 51.531 14.281 1 89.62 392 ALA B C 1
ATOM 9415 O O . ALA B 1 392 ? -3.457 52.469 14.219 1 89.62 392 ALA B O 1
ATOM 9416 N N . GLU B 1 393 ? -4.344 50.594 15.117 1 92.81 393 GLU B N 1
ATOM 9417 C CA . GLU B 1 393 ? -3.227 50.406 16.031 1 92.81 393 GLU B CA 1
ATOM 9418 C C . GLU B 1 393 ? -2.396 49.188 15.641 1 92.81 393 GLU B C 1
ATOM 9420 O O . GLU B 1 393 ? -2.643 48.062 16.125 1 92.81 393 GLU B O 1
ATOM 9425 N N . PRO B 1 394 ? -1.449 49.438 14.867 1 92.56 394 PRO B N 1
ATOM 9426 C CA . PRO B 1 394 ? -0.726 48.312 14.289 1 92.56 394 PRO B CA 1
ATOM 9427 C C . PRO B 1 394 ? -0.063 47.406 15.344 1 92.56 394 PRO B C 1
ATOM 9429 O O . PRO B 1 394 ? 0.165 46.219 15.109 1 92.56 394 PRO B O 1
ATOM 9432 N N . GLU B 1 395 ? 0.255 47.938 16.531 1 92.12 395 GLU B N 1
ATOM 9433 C CA . GLU B 1 395 ? 0.92 47.219 17.594 1 92.12 395 GLU B CA 1
ATOM 9434 C C . GLU B 1 395 ? 0.057 46.031 18.078 1 92.12 395 GLU B C 1
ATOM 9436 O O . GLU B 1 395 ? 0.56 45.094 18.703 1 92.12 395 GLU B O 1
ATOM 9441 N N . ARG B 1 396 ? -1.157 46.125 17.781 1 94.62 396 ARG B N 1
ATOM 9442 C CA . ARG B 1 396 ? -2.1 45.094 18.188 1 94.62 396 ARG B CA 1
ATOM 9443 C C . ARG B 1 396 ? -1.763 43.781 17.531 1 94.62 396 ARG B C 1
ATOM 9445 O O . ARG B 1 396 ? -1.986 42.719 18.109 1 94.62 396 ARG B O 1
ATOM 9452 N N . TYR B 1 397 ? -1.145 43.812 16.297 1 97 397 TYR B N 1
ATOM 9453 C CA . TYR B 1 397 ? -1.019 42.562 15.562 1 97 397 TYR B CA 1
ATOM 9454 C C . TYR B 1 397 ? 0.428 42.312 15.148 1 97 397 TYR B C 1
ATOM 9456 O O . TYR B 1 397 ? 0.791 41.219 14.766 1 97 397 TYR B O 1
ATOM 9464 N N . LEU B 1 398 ? 1.321 43.312 15.234 1 95.5 398 LEU B N 1
ATOM 9465 C CA . LEU B 1 398 ? 2.697 43.219 14.766 1 95.5 398 LEU B CA 1
ATOM 9466 C C . LEU B 1 398 ? 3.436 42.094 15.492 1 95.5 398 LEU B C 1
ATOM 9468 O O . LEU B 1 398 ? 4.227 41.375 14.883 1 95.5 398 LEU B O 1
ATOM 9472 N N . PRO B 1 399 ? 3.117 41.844 16.828 1 94.75 399 PRO B N 1
ATOM 9473 C CA . PRO B 1 399 ? 3.838 40.781 17.531 1 94.75 399 PRO B CA 1
ATOM 9474 C C . PRO B 1 399 ? 3.523 39.375 17 1 94.75 399 PRO B C 1
ATOM 9476 O O . PRO B 1 399 ? 4.25 38.438 17.297 1 94.75 399 PRO B O 1
ATOM 9479 N N . TYR B 1 400 ? 2.447 39.219 16.281 1 97 400 TYR B N 1
ATOM 9480 C CA . TYR B 1 400 ? 2.014 37.875 15.867 1 97 400 TYR B CA 1
ATOM 9481 C C . TYR B 1 400 ? 2.725 37.469 14.586 1 97 400 TYR B C 1
ATOM 9483 O O . TYR B 1 400 ? 2.693 36.281 14.211 1 97 400 TYR B O 1
ATOM 9491 N N . PHE B 1 401 ? 3.355 38.438 13.859 1 96.94 401 PHE B N 1
ATOM 9492 C CA . PHE B 1 401 ? 4.18 38.062 12.719 1 96.94 401 PHE B CA 1
ATOM 9493 C C . PHE B 1 401 ? 5.434 37.312 13.18 1 96.94 401 PHE B C 1
ATOM 9495 O O . PHE B 1 401 ? 5.93 37.562 14.281 1 96.94 401 PHE B O 1
ATOM 9502 N N . THR B 1 402 ? 5.887 36.406 12.359 1 95.94 402 THR B N 1
ATOM 9503 C CA . THR B 1 402 ? 7.238 35.938 12.648 1 95.94 402 THR B CA 1
ATOM 9504 C C . THR B 1 402 ? 8.227 37.094 12.688 1 95.94 402 THR B C 1
ATOM 9506 O O . THR B 1 402 ? 8.945 37.281 13.672 1 95.94 402 THR B O 1
ATOM 9509 N N . LEU B 1 403 ? 8.242 37.812 11.711 1 96 403 LEU B N 1
ATOM 9510 C CA . LEU B 1 403 ? 8.836 39.156 11.555 1 96 403 LEU B CA 1
ATOM 9511 C C . LEU B 1 403 ? 8.125 39.938 10.461 1 96 403 LEU B C 1
ATOM 9513 O O . LEU B 1 403 ? 8.078 39.5 9.305 1 96 403 LEU B O 1
ATOM 9517 N N . PRO B 1 404 ? 7.504 41.062 10.859 1 95.56 404 PRO B N 1
ATOM 9518 C CA . PRO B 1 404 ? 6.898 41.844 9.781 1 95.56 404 PRO B CA 1
ATOM 9519 C C . PRO B 1 404 ? 7.895 42.219 8.688 1 95.56 404 PRO B C 1
ATOM 9521 O O . PRO B 1 404 ? 9.062 42.469 8.977 1 95.56 404 PRO B O 1
ATOM 9524 N N . SER B 1 405 ? 7.438 42.188 7.445 1 94.38 405 SER B N 1
ATOM 9525 C CA . SER B 1 405 ? 8.312 42.656 6.375 1 94.38 405 SER B CA 1
ATOM 9526 C C . SER B 1 405 ? 8.594 44.156 6.52 1 94.38 405 SER B C 1
ATOM 9528 O O . SER B 1 405 ? 7.922 44.844 7.277 1 94.38 405 SER B O 1
ATOM 9530 N N . LEU B 1 406 ? 9.633 44.562 5.836 1 93.19 406 LEU B N 1
ATOM 9531 C CA . LEU B 1 406 ? 9.93 46 5.844 1 93.19 406 LEU B CA 1
ATOM 9532 C C . LEU B 1 406 ? 8.742 46.812 5.352 1 93.19 406 LEU B C 1
ATOM 9534 O O . LEU B 1 406 ? 8.438 47.844 5.902 1 93.19 406 LEU B O 1
ATOM 9538 N N . ALA B 1 407 ? 8.078 46.281 4.348 1 94.69 407 ALA B N 1
ATOM 9539 C CA . ALA B 1 407 ? 6.895 46.938 3.809 1 94.69 407 ALA B CA 1
ATOM 9540 C C . ALA B 1 407 ? 5.781 47 4.848 1 94.69 407 ALA B C 1
ATOM 9542 O O . ALA B 1 407 ? 5.07 48 4.949 1 94.69 407 ALA B O 1
ATOM 9543 N N . ASP B 1 408 ? 5.598 45.969 5.617 1 96.12 408 ASP B N 1
ATOM 9544 C CA . ASP B 1 408 ? 4.598 45.938 6.68 1 96.12 408 ASP B CA 1
ATOM 9545 C C . ASP B 1 408 ? 4.867 47.031 7.711 1 96.12 408 ASP B C 1
ATOM 9547 O O . ASP B 1 408 ? 3.949 47.75 8.125 1 96.12 408 ASP B O 1
ATOM 9551 N N . ARG B 1 409 ? 6.086 47.125 8.094 1 93.62 409 ARG B N 1
ATOM 9552 C CA . ARG B 1 409 ? 6.48 48.094 9.117 1 93.62 409 ARG B CA 1
ATOM 9553 C C . ARG B 1 409 ? 6.293 49.5 8.625 1 93.62 409 ARG B C 1
ATOM 9555 O O . ARG B 1 409 ? 5.758 50.344 9.344 1 93.62 409 ARG B O 1
ATOM 9562 N N . ARG B 1 410 ? 6.773 49.75 7.414 1 93.81 410 ARG B N 1
ATOM 9563 C CA . ARG B 1 410 ? 6.672 51.062 6.844 1 93.81 410 ARG B CA 1
ATOM 9564 C C . ARG B 1 410 ? 5.215 51.5 6.727 1 93.81 410 ARG B C 1
ATOM 9566 O O . ARG B 1 410 ? 4.867 52.656 7.055 1 93.81 410 ARG B O 1
ATOM 9573 N N . LEU B 1 411 ? 4.402 50.625 6.254 1 95.94 411 LEU B N 1
ATOM 9574 C CA . LEU B 1 411 ? 2.984 50.938 6.141 1 95.94 411 LEU B CA 1
ATOM 9575 C C . LEU B 1 411 ? 2.369 51.156 7.516 1 95.94 411 LEU B C 1
ATOM 9577 O O . LEU B 1 411 ? 1.571 52.094 7.695 1 95.94 411 LEU B O 1
ATOM 9581 N N . ALA B 1 412 ? 2.682 50.375 8.508 1 95.31 412 ALA B N 1
ATOM 9582 C CA . ALA B 1 412 ? 2.182 50.531 9.867 1 95.31 412 ALA B CA 1
ATOM 9583 C C . ALA B 1 412 ? 2.568 51.875 10.453 1 95.31 412 ALA B C 1
ATOM 9585 O O . ALA B 1 412 ? 1.751 52.531 11.102 1 95.31 412 ALA B O 1
ATOM 9586 N N . GLU B 1 413 ? 3.797 52.281 10.25 1 93.25 413 GLU B N 1
ATOM 9587 C CA . GLU B 1 413 ? 4.273 53.594 10.734 1 93.25 413 GLU B CA 1
ATOM 9588 C C . GLU B 1 413 ? 3.523 54.75 10.07 1 93.25 413 GLU B C 1
ATOM 9590 O O . GLU B 1 413 ? 3.156 55.719 10.727 1 93.25 413 GLU B O 1
ATOM 9595 N N . GLY B 1 414 ? 3.379 54.562 8.758 1 92.31 414 GLY B N 1
ATOM 9596 C CA . GLY B 1 414 ? 2.613 55.562 8.039 1 92.31 414 GLY B CA 1
ATOM 9597 C C . GLY B 1 414 ? 1.194 55.719 8.555 1 92.31 414 GLY B C 1
ATOM 9598 O O . GLY B 1 414 ? 0.696 56.812 8.703 1 92.31 414 GLY B O 1
ATOM 9599 N N . LEU B 1 415 ? 0.566 54.656 8.805 1 92.19 415 LEU B N 1
ATOM 9600 C CA . LEU B 1 415 ? -0.817 54.656 9.273 1 92.19 415 LEU B CA 1
ATOM 9601 C C . LEU B 1 415 ? -0.916 55.188 10.695 1 92.19 415 LEU B C 1
ATOM 9603 O O . LEU B 1 415 ? -1.874 55.875 11.031 1 92.19 415 LEU B O 1
ATOM 9607 N N . ALA B 1 416 ? 0.069 54.812 11.516 1 92.25 416 ALA B N 1
ATOM 9608 C CA . ALA B 1 416 ? 0.085 55.281 12.898 1 92.25 416 ALA B CA 1
ATOM 9609 C C . ALA B 1 416 ? 0.467 56.75 12.977 1 92.25 416 ALA B C 1
ATOM 9611 O O . ALA B 1 416 ? 0.144 57.438 13.953 1 92.25 416 ALA B O 1
ATOM 9612 N N . GLY B 1 417 ? 1.21 57.281 12.031 1 89.44 417 GLY B N 1
ATOM 9613 C CA . GLY B 1 417 ? 1.674 58.656 12.016 1 89.44 417 GLY B CA 1
ATOM 9614 C C . GLY B 1 417 ? 2.844 58.906 12.953 1 89.44 417 GLY B C 1
ATOM 9615 O O . GLY B 1 417 ? 3.107 60.031 13.336 1 89.44 417 GLY B O 1
ATOM 9616 N N . ARG B 1 418 ? 3.416 57.844 13.43 1 90.75 418 ARG B N 1
ATOM 9617 C CA . ARG B 1 418 ? 4.562 57.906 14.336 1 90.75 418 ARG B CA 1
ATOM 9618 C C . ARG B 1 418 ? 5.492 56.719 14.109 1 90.75 418 ARG B C 1
ATOM 9620 O O . ARG B 1 418 ? 5.066 55.688 13.609 1 90.75 418 ARG B O 1
ATOM 9627 N N . PRO B 1 419 ? 6.656 56.969 14.43 1 89.62 419 PRO B N 1
ATOM 9628 C CA . PRO B 1 419 ? 7.559 55.812 14.336 1 89.62 419 PRO B CA 1
ATOM 9629 C C . PRO B 1 419 ? 7.234 54.719 15.344 1 89.62 419 PRO B C 1
ATOM 9631 O O . PRO B 1 419 ? 6.832 55.031 16.469 1 89.62 419 PRO B O 1
ATOM 9634 N N . LEU B 1 420 ? 7.305 53.562 14.945 1 91.06 420 LEU B N 1
ATOM 9635 C CA . LEU B 1 420 ? 7.094 52.406 15.805 1 91.06 420 LEU B CA 1
ATOM 9636 C C . LEU B 1 420 ? 8.422 51.812 16.25 1 91.06 420 LEU B C 1
ATOM 9638 O O . LEU B 1 420 ? 9.422 51.906 15.531 1 91.06 420 LEU B O 1
ATOM 9642 N N . PRO B 1 421 ? 8.438 51.312 17.406 1 87 421 PRO B N 1
ATOM 9643 C CA . PRO B 1 421 ? 9.688 50.719 17.859 1 87 421 PRO B CA 1
ATOM 9644 C C . PRO B 1 421 ? 10.133 49.562 16.953 1 87 421 PRO B C 1
ATOM 9646 O O . PRO B 1 421 ? 9.305 48.719 16.547 1 87 421 PRO B O 1
ATOM 9649 N N . ALA B 1 422 ? 11.445 49.594 16.672 1 87.5 422 ALA B N 1
ATOM 9650 C CA . ALA B 1 422 ? 11.977 48.5 15.844 1 87.5 422 ALA B CA 1
ATOM 9651 C C . ALA B 1 422 ? 11.969 47.188 16.594 1 87.5 422 ALA B C 1
ATOM 9653 O O . ALA B 1 422 ? 12.25 47.125 17.797 1 87.5 422 ALA B O 1
ATOM 9654 N N . PRO B 1 423 ? 11.664 46.125 15.891 1 89.81 423 PRO B N 1
ATOM 9655 C CA . PRO B 1 423 ? 11.625 44.812 16.531 1 89.81 423 PRO B CA 1
ATOM 9656 C C . PRO B 1 423 ? 12.992 44.344 17.016 1 89.81 423 PRO B C 1
ATOM 9658 O O . PRO B 1 423 ? 14.008 44.625 16.359 1 89.81 423 PRO B O 1
ATOM 9661 N N . ARG B 1 424 ? 13 43.75 18.109 1 93.19 424 ARG B N 1
ATOM 9662 C CA . ARG B 1 424 ? 14.172 43.062 18.625 1 93.19 424 ARG B CA 1
ATOM 9663 C C . ARG B 1 424 ? 14 41.562 18.516 1 93.19 424 ARG B C 1
ATOM 9665 O O . ARG B 1 424 ? 12.891 41.031 18.688 1 93.19 424 ARG B O 1
ATOM 9672 N N . LEU B 1 425 ? 15.055 40.906 18.172 1 94.75 425 LEU B N 1
ATOM 9673 C CA . LEU B 1 425 ? 14.977 39.469 17.922 1 94.75 425 LEU B CA 1
ATOM 9674 C C . LEU B 1 425 ? 15.781 38.688 18.953 1 94.75 425 LEU B C 1
ATOM 9676 O O . LEU B 1 425 ? 16.594 39.281 19.688 1 94.75 425 LEU B O 1
ATOM 9680 N N . ALA B 1 426 ? 15.461 37.5 19.094 1 93 426 ALA B N 1
ATOM 9681 C CA . ALA B 1 426 ? 16.172 36.562 19.969 1 93 426 ALA B CA 1
ATOM 9682 C C . ALA B 1 426 ? 16.312 35.219 19.297 1 93 426 ALA B C 1
ATOM 9684 O O . ALA B 1 426 ? 15.555 34.875 18.391 1 93 426 ALA B O 1
ATOM 9685 N N . ARG B 1 427 ? 17.312 34.531 19.734 1 92.56 427 ARG B N 1
ATOM 9686 C CA . ARG B 1 427 ? 17.531 33.188 19.234 1 92.56 427 ARG B CA 1
ATOM 9687 C C . ARG B 1 427 ? 16.391 32.281 19.641 1 92.56 427 ARG B C 1
ATOM 9689 O O . ARG B 1 427 ? 15.883 32.375 20.766 1 92.56 427 ARG B O 1
ATOM 9696 N N . ARG B 1 428 ? 16.016 31.406 18.734 1 92.38 428 ARG B N 1
ATOM 9697 C CA . ARG B 1 428 ? 14.977 30.406 19 1 92.38 428 ARG B CA 1
ATOM 9698 C C . ARG B 1 428 ? 15.484 29.016 18.672 1 92.38 428 ARG B C 1
ATOM 9700 O O . ARG B 1 428 ? 15.539 28.625 17.5 1 92.38 428 ARG B O 1
ATOM 9707 N N . HIS B 1 429 ? 15.836 28.188 19.594 1 90.56 429 HIS B N 1
ATOM 9708 C CA . HIS B 1 429 ? 16.234 26.781 19.5 1 90.56 429 HIS B CA 1
ATOM 9709 C C . HIS B 1 429 ? 17.516 26.625 18.688 1 90.56 429 HIS B C 1
ATOM 9711 O O . HIS B 1 429 ? 17.625 25.734 17.844 1 90.56 429 HIS B O 1
ATOM 9717 N N . VAL B 1 430 ? 18.438 27.562 18.766 1 95.12 430 VAL B N 1
ATOM 9718 C CA . VAL B 1 430 ? 19.672 27.516 18.016 1 95.12 430 VAL B CA 1
ATOM 9719 C C . VAL B 1 430 ? 20.875 27.594 18.969 1 95.12 430 VAL B C 1
ATOM 9721 O O . VAL B 1 430 ? 20.859 28.359 19.922 1 95.12 430 VAL B O 1
ATOM 9724 N N . SER B 1 431 ? 21.844 26.797 18.734 1 94.44 431 SER B N 1
ATOM 9725 C CA . SER B 1 431 ? 23.141 26.875 19.406 1 94.44 431 SER B CA 1
ATOM 9726 C C . SER B 1 431 ? 24.219 27.422 18.469 1 94.44 431 SER B C 1
ATOM 9728 O O . SER B 1 431 ? 24.281 27.031 17.297 1 94.44 431 SER B O 1
ATOM 9730 N N . GLU B 1 432 ? 24.984 28.328 19 1 94.69 432 GLU B N 1
ATOM 9731 C CA . GLU B 1 432 ? 26.062 28.922 18.234 1 94.69 432 GLU B CA 1
ATOM 9732 C C . GLU B 1 432 ? 27.375 28.188 18.469 1 94.69 432 GLU B C 1
ATOM 9734 O O . GLU B 1 432 ? 27.734 27.891 19.609 1 94.69 432 GLU B O 1
ATOM 9739 N N . ILE B 1 433 ? 27.953 27.859 17.391 1 93.81 433 ILE B N 1
ATOM 9740 C CA . ILE B 1 433 ? 29.25 27.203 17.453 1 93.81 433 ILE B CA 1
ATOM 9741 C C . ILE B 1 433 ? 30.312 28.078 16.766 1 93.81 433 ILE B C 1
ATOM 9743 O O . ILE B 1 433 ? 30.141 28.484 15.617 1 93.81 433 ILE B O 1
ATOM 9747 N N . LEU B 1 434 ? 31.375 28.344 17.469 1 90.56 434 LEU B N 1
ATOM 9748 C CA . LEU B 1 434 ? 32.406 29.234 16.953 1 90.56 434 LEU B CA 1
ATOM 9749 C C . LEU B 1 434 ? 33.719 28.484 16.703 1 90.56 434 LEU B C 1
ATOM 9751 O O . LEU B 1 434 ? 34.094 27.609 17.484 1 90.56 434 LEU B O 1
ATOM 9755 N N . ASP B 1 435 ? 34.25 28.656 15.594 1 89.5 435 ASP B N 1
ATOM 9756 C CA . ASP B 1 435 ? 35.594 28.203 15.234 1 89.5 435 ASP B CA 1
ATOM 9757 C C . ASP B 1 435 ? 36.438 29.359 14.719 1 89.5 435 ASP B C 1
ATOM 9759 O O . ASP B 1 435 ? 36.375 29.719 13.539 1 89.5 435 ASP B O 1
ATOM 9763 N N . GLU B 1 436 ? 37.312 29.781 15.531 1 84.81 436 GLU B N 1
ATOM 9764 C CA . GLU B 1 436 ? 38.094 30.969 15.203 1 84.81 436 GLU B CA 1
ATOM 9765 C C . GLU B 1 436 ? 37.188 32.156 14.883 1 84.81 436 GLU B C 1
ATOM 9767 O O . GLU B 1 436 ? 36.344 32.531 15.688 1 84.81 436 GLU B O 1
ATOM 9772 N N . GLU B 1 437 ? 37.156 32.5 13.602 1 86.44 437 GLU B N 1
ATOM 9773 C CA . GLU B 1 437 ? 36.375 33.688 13.234 1 86.44 437 GLU B CA 1
ATOM 9774 C C . GLU B 1 437 ? 35.125 33.281 12.438 1 86.44 437 GLU B C 1
ATOM 9776 O O . GLU B 1 437 ? 34.469 34.125 11.844 1 86.44 437 GLU B O 1
ATOM 9781 N N . ARG B 1 438 ? 34.875 32.031 12.578 1 92 438 ARG B N 1
ATOM 9782 C CA . ARG B 1 438 ? 33.719 31.562 11.828 1 92 438 ARG B CA 1
ATOM 9783 C C . ARG B 1 438 ? 32.594 31.094 12.758 1 92 438 ARG B C 1
ATOM 9785 O O . ARG B 1 438 ? 32.875 30.531 13.828 1 92 438 ARG B O 1
ATOM 9792 N N . LEU B 1 439 ? 31.391 31.359 12.312 1 94.31 439 LEU B N 1
ATOM 9793 C CA . LEU B 1 439 ? 30.203 31.031 13.102 1 94.31 439 LEU B CA 1
ATOM 9794 C C . LEU B 1 439 ? 29.375 29.953 12.406 1 94.31 439 LEU B C 1
ATOM 9796 O O . LEU B 1 439 ? 29.188 30 11.188 1 94.31 439 LEU B O 1
ATOM 9800 N N . ALA B 1 440 ? 28.953 28.984 13.141 1 95.81 440 ALA B N 1
ATOM 9801 C CA . ALA B 1 440 ? 27.953 28.016 12.672 1 95.81 440 ALA B CA 1
ATOM 9802 C C . ALA B 1 440 ? 26.75 27.984 13.594 1 95.81 440 ALA B C 1
ATOM 9804 O O . ALA B 1 440 ? 26.859 28.281 14.789 1 95.81 440 ALA B O 1
ATOM 9805 N N . LEU B 1 441 ? 25.578 27.766 13.016 1 96.12 441 LEU B N 1
ATOM 9806 C CA . LEU B 1 441 ? 24.328 27.734 13.75 1 96.12 441 LEU B CA 1
ATOM 9807 C C . LEU B 1 441 ? 23.719 26.328 13.734 1 96.12 441 LEU B C 1
ATOM 9809 O O . LEU B 1 441 ? 23.438 25.781 12.664 1 96.12 441 LEU B O 1
ATOM 9813 N N . TYR B 1 442 ? 23.516 25.734 14.922 1 95.5 442 TYR B N 1
ATOM 9814 C CA . TYR B 1 442 ? 22.938 24.406 15.055 1 95.5 442 TYR B CA 1
ATOM 9815 C C . TYR B 1 442 ? 21.484 24.484 15.484 1 95.5 442 TYR B C 1
ATOM 9817 O O . TYR B 1 442 ? 21.172 24.969 16.578 1 95.5 442 TYR B O 1
ATOM 9825 N N . ASP B 1 443 ? 20.578 24.062 14.578 1 95.12 443 ASP B N 1
ATOM 9826 C CA . ASP B 1 443 ? 19.156 24 14.891 1 95.12 443 ASP B CA 1
ATOM 9827 C C . ASP B 1 443 ? 18.844 22.797 15.781 1 95.12 443 ASP B C 1
ATOM 9829 O O . ASP B 1 443 ? 18.859 21.656 15.328 1 95.12 443 ASP B O 1
ATOM 9833 N N . ARG B 1 444 ? 18.453 22.922 16.953 1 92.25 444 ARG B N 1
ATOM 9834 C CA . ARG B 1 444 ? 18.281 21.875 17.953 1 92.25 444 ARG B CA 1
ATOM 9835 C C . ARG B 1 444 ? 16.984 21.109 17.75 1 92.25 444 ARG B C 1
ATOM 9837 O O . ARG B 1 444 ? 16.734 20.109 18.422 1 92.25 444 ARG B O 1
ATOM 9844 N N . ARG B 1 445 ? 16.172 21.547 16.922 1 88.94 445 ARG B N 1
ATOM 9845 C CA . ARG B 1 445 ? 14.922 20.844 16.625 1 88.94 445 ARG B CA 1
ATOM 9846 C C . ARG B 1 445 ? 15.125 19.797 15.547 1 88.94 445 ARG B C 1
ATOM 9848 O O . ARG B 1 445 ? 14.625 18.672 15.664 1 88.94 445 ARG B O 1
ATOM 9855 N N . ARG B 1 446 ? 15.891 20.125 14.547 1 89 446 ARG B N 1
ATOM 9856 C CA . ARG B 1 446 ? 16.016 19.266 13.375 1 89 446 ARG B CA 1
ATOM 9857 C C . ARG B 1 446 ? 17.391 18.609 13.32 1 89 446 ARG B C 1
ATOM 9859 O O . ARG B 1 446 ? 17.578 17.609 12.617 1 89 446 ARG B O 1
ATOM 9866 N N . GLY B 1 447 ? 18.281 19.234 13.969 1 91.12 447 GLY B N 1
ATOM 9867 C CA . GLY B 1 447 ? 19.625 18.688 13.953 1 91.12 447 GLY B CA 1
ATOM 9868 C C . GLY B 1 447 ? 20.453 19.156 12.766 1 91.12 447 GLY B C 1
ATOM 9869 O O . GLY B 1 447 ? 21.484 18.562 12.445 1 91.12 447 GLY B O 1
ATOM 9870 N N . ASP B 1 448 ? 20.047 20.297 12.172 1 92.75 448 ASP B N 1
ATOM 9871 C CA . ASP B 1 448 ? 20.75 20.828 11.008 1 92.75 448 ASP B CA 1
ATOM 9872 C C . ASP B 1 448 ? 21.797 21.859 11.414 1 92.75 448 ASP B C 1
ATOM 9874 O O . ASP B 1 448 ? 21.625 22.562 12.406 1 92.75 448 ASP B O 1
ATOM 9878 N N . LEU B 1 449 ? 22.812 21.859 10.617 1 95.06 449 LEU B N 1
ATOM 9879 C CA . LEU B 1 449 ? 23.875 22.828 10.844 1 95.06 449 LEU B CA 1
ATOM 9880 C C . LEU B 1 449 ? 23.938 23.844 9.703 1 95.06 449 LEU B C 1
ATOM 9882 O O . LEU B 1 449 ? 24.078 23.469 8.539 1 95.06 449 LEU B O 1
ATOM 9886 N N . TYR B 1 450 ? 23.844 25.172 10.094 1 95.12 450 TYR B N 1
ATOM 9887 C CA . TYR B 1 450 ? 23.938 26.266 9.133 1 95.12 450 TYR B CA 1
ATOM 9888 C C . TYR B 1 450 ? 25.266 26.984 9.266 1 95.12 450 TYR B C 1
ATOM 9890 O O . TYR B 1 450 ? 25.734 27.234 10.375 1 95.12 450 TYR B O 1
ATOM 9898 N N . ARG B 1 451 ? 25.859 27.266 8.172 1 94.12 451 ARG B N 1
ATOM 9899 C CA . ARG B 1 451 ? 27.125 28 8.148 1 94.12 451 ARG B CA 1
ATOM 9900 C C . ARG B 1 451 ? 26.984 29.297 7.363 1 94.12 451 ARG B C 1
ATOM 9902 O O . ARG B 1 451 ? 27.297 29.328 6.168 1 94.12 451 ARG B O 1
ATOM 9909 N N . PRO B 1 452 ? 26.641 30.344 8.086 1 94.12 452 PRO B N 1
ATOM 9910 C CA . PRO B 1 452 ? 26.5 31.625 7.395 1 94.12 452 PRO B CA 1
ATOM 9911 C C . PRO B 1 452 ? 27.828 32.219 6.957 1 94.12 452 PRO B C 1
ATOM 9913 O O . PRO B 1 452 ? 28.875 31.922 7.562 1 94.12 452 PRO B O 1
ATOM 9916 N N . ASN B 1 453 ? 27.891 33.031 5.922 1 92.5 453 ASN B N 1
ATOM 9917 C CA . ASN B 1 453 ? 29.078 33.781 5.562 1 92.5 453 ASN B CA 1
ATOM 9918 C C . ASN B 1 453 ? 29.359 34.906 6.562 1 92.5 453 ASN B C 1
ATOM 9920 O O . ASN B 1 453 ? 28.609 35.062 7.523 1 92.5 453 ASN B O 1
ATOM 9924 N N . ASP B 1 454 ? 30.359 35.688 6.426 1 91.62 454 ASP B N 1
ATOM 9925 C CA . ASP B 1 454 ? 30.828 36.656 7.414 1 91.62 454 ASP B CA 1
ATOM 9926 C C . ASP B 1 454 ? 29.781 37.75 7.672 1 91.62 454 ASP B C 1
ATOM 9928 O O . ASP B 1 454 ? 29.516 38.094 8.82 1 91.62 454 ASP B O 1
ATOM 9932 N N . THR B 1 455 ? 29.203 38.156 6.605 1 91.94 455 THR B N 1
ATOM 9933 C CA . THR B 1 455 ? 28.203 39.219 6.742 1 91.94 455 THR B CA 1
ATOM 9934 C C . THR B 1 455 ? 26.984 38.688 7.5 1 91.94 455 THR B C 1
ATOM 9936 O O . THR B 1 455 ? 26.469 39.375 8.406 1 91.94 455 THR B O 1
ATOM 9939 N N . ALA B 1 456 ? 26.547 37.531 7.07 1 95 456 ALA B N 1
ATOM 9940 C CA . ALA B 1 456 ? 25.406 36.906 7.727 1 95 456 ALA B CA 1
ATOM 9941 C C . ALA B 1 456 ? 25.703 36.625 9.195 1 95 456 ALA B C 1
ATOM 9943 O O . ALA B 1 456 ? 24.828 36.781 10.055 1 95 456 ALA B O 1
ATOM 9944 N N . ALA B 1 457 ? 26.906 36.25 9.492 1 95.25 457 ALA B N 1
ATOM 9945 C CA . ALA B 1 457 ? 27.312 36 10.867 1 95.25 457 ALA B CA 1
ATOM 9946 C C . ALA B 1 457 ? 27.25 37.25 11.711 1 95.25 457 ALA B C 1
ATOM 9948 O O . ALA B 1 457 ? 26.797 37.219 12.859 1 95.25 457 ALA B O 1
ATOM 9949 N N . LEU B 1 458 ? 27.766 38.281 11.133 1 94.06 458 LEU B N 1
ATOM 9950 C CA . LEU B 1 458 ? 27.719 39.562 11.844 1 94.06 458 LEU B CA 1
ATOM 9951 C C . LEU B 1 458 ? 26.281 39.969 12.117 1 94.06 458 LEU B C 1
ATOM 9953 O O . LEU B 1 458 ? 25.969 40.438 13.219 1 94.06 458 LEU B O 1
ATOM 9957 N N . ILE B 1 459 ? 25.453 39.875 11.094 1 96.06 459 ILE B N 1
ATOM 9958 C CA . ILE B 1 459 ? 24.047 40.219 11.25 1 96.06 459 ILE B CA 1
ATOM 9959 C C . ILE B 1 459 ? 23.438 39.406 12.383 1 96.06 459 ILE B C 1
ATOM 9961 O O . ILE B 1 459 ? 22.719 39.938 13.234 1 96.06 459 ILE B O 1
ATOM 9965 N N . TRP B 1 460 ? 23.719 38.094 12.406 1 96.25 460 TRP B N 1
ATOM 9966 C CA . TRP B 1 460 ? 23.203 37.188 13.43 1 96.25 460 TRP B CA 1
ATOM 9967 C C . TRP B 1 460 ? 23.656 37.625 14.82 1 96.25 460 TRP B C 1
ATOM 9969 O O . TRP B 1 460 ? 22.828 37.75 15.734 1 96.25 460 TRP B O 1
ATOM 9979 N N . LEU B 1 461 ? 24.891 37.969 15 1 95 461 LEU B N 1
ATOM 9980 C CA . LEU B 1 461 ? 25.453 38.312 16.297 1 95 461 LEU B CA 1
ATOM 9981 C C . LEU B 1 461 ? 24.859 39.656 16.797 1 95 461 LEU B C 1
ATOM 9983 O O . LEU B 1 461 ? 24.547 39.781 17.969 1 95 461 LEU B O 1
ATOM 9987 N N . LEU B 1 462 ? 24.75 40.562 15.883 1 95.44 462 LEU B N 1
ATOM 9988 C CA . LEU B 1 462 ? 24.172 41.844 16.266 1 95.44 462 LEU B CA 1
ATOM 9989 C C . LEU B 1 462 ? 22.719 41.656 16.688 1 95.44 462 LEU B C 1
ATOM 9991 O O . LEU B 1 462 ? 22.266 42.281 17.656 1 95.44 462 LEU B O 1
ATOM 9995 N N . ALA B 1 463 ? 21.969 40.844 15.938 1 95.25 463 ALA B N 1
ATOM 9996 C CA . ALA B 1 463 ? 20.547 40.594 16.234 1 95.25 463 ALA B CA 1
ATOM 9997 C C . ALA B 1 463 ? 20.391 39.906 17.594 1 95.25 463 ALA B C 1
ATOM 9999 O O . ALA B 1 463 ? 19.531 40.312 18.391 1 95.25 463 ALA B O 1
ATOM 10000 N N . THR B 1 464 ? 21.203 38.938 17.891 1 93.88 464 THR B N 1
ATOM 10001 C CA . THR B 1 464 ? 21.047 38.125 19.094 1 93.88 464 THR B CA 1
ATOM 10002 C C . THR B 1 464 ? 21.625 38.844 20.312 1 93.88 464 THR B C 1
ATOM 10004 O O . THR B 1 464 ? 21.344 38.5 21.453 1 93.88 464 THR B O 1
ATOM 10007 N N . GLU B 1 465 ? 22.438 39.844 20.062 1 91.88 465 GLU B N 1
ATOM 10008 C CA . GLU B 1 465 ? 22.922 40.719 21.141 1 91.88 465 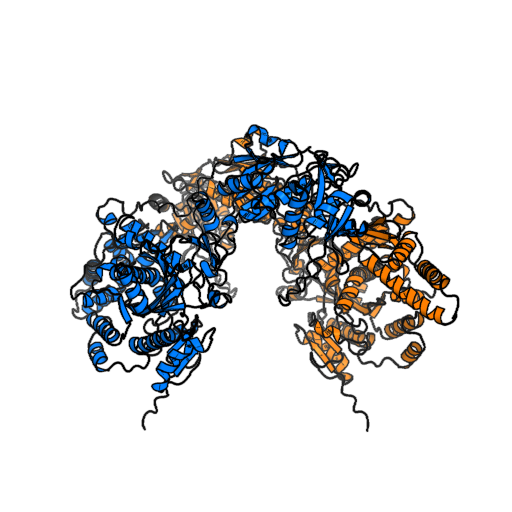GLU B CA 1
ATOM 10009 C C . GLU B 1 465 ? 21.844 41.688 21.609 1 91.88 465 GLU B C 1
ATOM 10011 O O . GLU B 1 465 ? 21.984 42.312 22.656 1 91.88 465 GLU B O 1
ATOM 10016 N N . GLY B 1 466 ? 20.844 41.812 20.781 1 89.75 466 GLY B N 1
ATOM 10017 C CA . GLY B 1 466 ? 19.703 42.594 21.219 1 89.75 466 GLY B CA 1
ATOM 10018 C C . GLY B 1 466 ? 19.547 43.875 20.453 1 89.75 466 GLY B C 1
ATOM 10019 O O . GLY B 1 466 ? 18.703 44.719 20.797 1 89.75 466 GLY B O 1
ATOM 10020 N N . LEU B 1 467 ? 20.344 44.125 19.484 1 92.81 467 LEU B N 1
ATOM 10021 C CA . LEU B 1 467 ? 20.188 45.344 18.688 1 92.81 467 LEU B CA 1
ATOM 10022 C C . LEU B 1 467 ? 18.906 45.281 17.859 1 92.81 467 LEU B C 1
ATOM 10024 O O . LEU B 1 467 ? 18.516 44.188 17.391 1 92.81 467 LEU B O 1
ATOM 10028 N N . ASP B 1 468 ? 18.281 46.375 17.859 1 90.56 468 ASP B N 1
ATOM 10029 C CA . ASP B 1 468 ? 17.125 46.406 16.969 1 90.56 468 ASP B CA 1
ATOM 10030 C C . ASP B 1 468 ? 17.562 46.5 15.508 1 90.56 468 ASP B C 1
ATOM 10032 O O . ASP B 1 468 ? 18.75 46.656 15.219 1 90.56 468 ASP B O 1
ATOM 10036 N N . LEU B 1 469 ? 16.688 46.375 14.609 1 89.31 469 LEU B N 1
ATOM 10037 C CA . LEU B 1 469 ? 17 46.188 13.195 1 89.31 469 LEU B CA 1
ATOM 10038 C C . LEU B 1 469 ? 17.656 47.438 12.633 1 89.31 469 LEU B C 1
ATOM 10040 O O . LEU B 1 469 ? 18.562 47.375 11.805 1 89.31 469 LEU B O 1
ATOM 10044 N N . ASP B 1 470 ? 17.281 48.625 13.086 1 88.56 470 ASP B N 1
ATOM 10045 C CA . ASP B 1 470 ? 17.875 49.875 12.594 1 88.56 470 ASP B CA 1
ATOM 10046 C C . ASP B 1 470 ? 19.328 50 13.062 1 88.56 470 ASP B C 1
ATOM 10048 O O . ASP B 1 470 ? 20.203 50.438 12.297 1 88.56 470 ASP B O 1
ATOM 10052 N N . ALA B 1 471 ? 19.484 49.625 14.266 1 92.38 471 ALA B N 1
ATOM 10053 C CA . ALA B 1 471 ? 20.828 49.656 14.82 1 92.38 471 ALA B CA 1
ATOM 10054 C C . ALA B 1 471 ? 21.75 48.656 14.094 1 92.38 471 ALA B C 1
ATOM 10056 O O . ALA B 1 471 ? 22.938 48.938 13.914 1 92.38 471 ALA B O 1
ATOM 10057 N N . ILE B 1 472 ? 21.266 47.562 13.719 1 94.44 472 ILE B N 1
ATOM 10058 C CA . ILE B 1 472 ? 22.031 46.531 13 1 94.44 472 ILE B CA 1
ATOM 10059 C C . ILE B 1 472 ? 22.484 47.094 11.648 1 94.44 472 ILE B C 1
ATOM 10061 O O . ILE B 1 472 ? 23.641 46.938 11.25 1 94.44 472 ILE B O 1
ATOM 10065 N N . VAL B 1 473 ? 21.562 47.75 10.945 1 92.56 473 VAL B N 1
ATOM 10066 C CA . VAL B 1 473 ? 21.859 48.344 9.641 1 92.56 473 VAL B CA 1
ATOM 10067 C C . VAL B 1 473 ? 22.953 49.406 9.789 1 92.56 473 VAL B C 1
ATOM 10069 O O . VAL B 1 473 ? 23.891 49.438 8.984 1 92.56 473 VAL B O 1
ATOM 10072 N N . GLU B 1 474 ? 22.812 50.219 10.844 1 91.5 474 GLU B N 1
ATOM 10073 C CA . GLU B 1 474 ? 23.812 51.25 11.094 1 91.5 474 GLU B CA 1
ATOM 10074 C C . GLU B 1 474 ? 25.188 50.625 11.398 1 91.5 474 GLU B C 1
ATOM 10076 O O . GLU B 1 474 ? 26.203 51.125 10.906 1 91.5 474 GLU B O 1
ATOM 10081 N N . ALA B 1 475 ? 25.172 49.625 12.188 1 92.5 475 ALA B N 1
ATOM 10082 C CA . ALA B 1 475 ? 26.406 48.969 12.547 1 92.5 475 ALA B CA 1
ATOM 10083 C C . ALA B 1 475 ? 27.094 48.375 11.32 1 92.5 475 ALA B C 1
ATOM 10085 O O . ALA B 1 475 ? 28.312 48.438 11.188 1 92.5 475 ALA B O 1
ATOM 10086 N N . LEU B 1 476 ? 26.344 47.75 10.461 1 91.62 476 LEU B N 1
ATOM 10087 C CA . LEU B 1 476 ? 26.891 47.125 9.258 1 91.62 476 LEU B CA 1
ATOM 10088 C C . LEU B 1 476 ? 27.422 48.188 8.297 1 91.62 476 LEU B C 1
ATOM 10090 O O . LEU B 1 476 ? 28.438 48 7.625 1 91.62 476 LEU B O 1
ATOM 10094 N N . ALA B 1 477 ? 26.656 49.312 8.188 1 90 477 ALA B N 1
ATOM 10095 C CA . ALA B 1 477 ? 27.094 50.438 7.34 1 90 477 ALA B CA 1
ATOM 10096 C C . ALA B 1 477 ? 28.438 50.969 7.797 1 90 477 ALA B C 1
ATOM 10098 O O . ALA B 1 477 ? 29.312 51.281 6.977 1 90 477 ALA B O 1
ATOM 10099 N N . LEU B 1 478 ? 28.594 51.062 9.062 1 88 478 LEU B N 1
ATOM 10100 C CA . LEU B 1 478 ? 29.844 51.562 9.641 1 88 478 LEU B CA 1
ATOM 10101 C C . LEU B 1 478 ? 30.984 50.562 9.375 1 88 478 LEU B C 1
ATOM 10103 O O . LEU B 1 478 ? 32.125 50.969 9.117 1 88 478 LEU B O 1
ATOM 10107 N N . ALA B 1 479 ? 30.719 49.344 9.477 1 83.56 479 ALA B N 1
ATOM 10108 C CA . ALA B 1 479 ? 31.719 48.281 9.266 1 83.56 479 ALA B CA 1
ATOM 10109 C C . ALA B 1 479 ? 32.156 48.25 7.805 1 83.56 479 ALA B C 1
ATOM 10111 O O . ALA B 1 479 ? 33.312 47.906 7.508 1 83.56 479 ALA B O 1
ATOM 10112 N N . THR B 1 480 ? 31.25 48.562 6.938 1 75.69 480 THR B N 1
ATOM 10113 C CA . THR B 1 480 ? 31.562 48.531 5.516 1 75.69 480 THR B CA 1
ATOM 10114 C C . THR B 1 480 ? 32.281 49.812 5.098 1 75.69 480 THR B C 1
ATOM 10116 O O . THR B 1 480 ? 33.094 49.781 4.172 1 75.69 480 THR B O 1
ATOM 10119 N N . ASP B 1 481 ? 31.797 51.062 5.699 1 66.44 481 ASP B N 1
ATOM 10120 C CA . ASP B 1 481 ? 32.375 52.344 5.355 1 66.44 481 ASP B CA 1
ATOM 10121 C C . ASP B 1 481 ? 33.812 52.438 5.836 1 66.44 481 ASP B C 1
ATOM 10123 O O . ASP B 1 481 ? 34.625 53.188 5.25 1 66.44 481 ASP B O 1
ATOM 10127 N N . GLY B 1 482 ? 34.062 52.062 7.16 1 56.78 482 GLY B N 1
ATOM 10128 C CA . GLY B 1 482 ? 35.438 52.25 7.629 1 56.78 482 GLY B CA 1
ATOM 10129 C C . GLY B 1 482 ? 36.469 51.781 6.625 1 56.78 482 GLY B C 1
ATOM 10130 O O . GLY B 1 482 ? 37.688 51.906 6.855 1 56.78 482 GLY B O 1
ATOM 10131 N N . GLY B 1 483 ? 36.094 50.938 5.707 1 45.34 483 GLY B N 1
ATOM 10132 C CA . GLY B 1 483 ? 37.219 50.75 4.773 1 45.34 483 GLY B CA 1
ATOM 10133 C C . GLY B 1 483 ? 37.438 51.969 3.873 1 45.34 483 GLY B C 1
ATOM 10134 O O . GLY B 1 483 ? 38.562 52.344 3.617 1 45.34 483 GLY B O 1
ATOM 10135 N N . GLU B 1 484 ? 36.594 52.281 2.779 1 42.53 484 GLU B N 1
ATOM 10136 C CA . GLU B 1 484 ? 37 53.312 1.832 1 42.53 484 GLU B CA 1
ATOM 10137 C C . GLU B 1 484 ? 36.469 54.688 2.246 1 42.53 484 GLU B C 1
ATOM 10139 O O . GLU B 1 484 ? 35.312 54.812 2.66 1 42.53 484 GLU B O 1
ATOM 10144 N N . GLU B 1 485 ? 37.312 55.75 2.514 1 40.59 485 GLU B N 1
ATOM 10145 C CA . GLU B 1 485 ? 37.188 57.188 2.797 1 40.59 485 GLU B CA 1
ATOM 10146 C C . GLU B 1 485 ? 36.125 57.844 1.938 1 40.59 485 GLU B C 1
ATOM 10148 O O . GLU B 1 485 ? 35.75 59 2.168 1 40.59 485 GLU B O 1
ATOM 10153 N N . GLY B 1 486 ? 36.094 57.688 0.505 1 38.47 486 GLY B N 1
ATOM 10154 C CA . GLY B 1 486 ? 35.719 58.75 -0.432 1 38.47 486 GLY B CA 1
ATOM 10155 C C . GLY B 1 486 ? 34.25 59.125 -0.365 1 38.47 486 GLY B C 1
ATOM 10156 O O . GLY B 1 486 ? 33.938 60.281 -0.083 1 38.47 486 GLY B O 1
ATOM 10157 N N . ARG B 1 487 ? 33.188 58.656 -1.489 1 38.97 487 ARG B N 1
ATOM 10158 C CA . ARG B 1 487 ? 32.156 59.5 -2.062 1 38.97 487 ARG B CA 1
ATOM 10159 C C . ARG B 1 487 ? 30.938 59.562 -1.166 1 38.97 487 ARG B C 1
ATOM 10161 O O . ARG B 1 487 ? 30.344 58.5 -0.855 1 38.97 487 ARG B O 1
ATOM 10168 N N . PRO B 1 488 ? 30.562 60.625 -0.594 1 39.38 488 PRO B N 1
ATOM 10169 C CA . PRO B 1 488 ? 29.422 60.875 0.287 1 39.38 488 PRO B CA 1
ATOM 10170 C C . PRO B 1 488 ? 28.109 60.312 -0.265 1 39.38 488 PRO B C 1
ATOM 10172 O O . PRO B 1 488 ? 27.25 59.875 0.504 1 39.38 488 PRO B O 1
ATOM 10175 N N . ASP B 1 489 ? 27.828 60.719 -1.468 1 40.5 489 ASP B N 1
ATOM 10176 C CA . ASP B 1 489 ? 26.516 60.562 -2.09 1 40.5 489 ASP B CA 1
ATOM 10177 C C . ASP B 1 489 ? 26.125 59.094 -2.225 1 40.5 489 ASP B C 1
ATOM 10179 O O . ASP B 1 489 ? 24.953 58.781 -2.383 1 40.5 489 ASP B O 1
ATOM 10183 N N . ALA B 1 490 ? 27.031 58.188 -2.637 1 42.88 490 ALA B N 1
ATOM 10184 C CA . ALA B 1 490 ? 26.844 56.781 -2.834 1 42.88 490 ALA B CA 1
ATOM 10185 C C . ALA B 1 490 ? 26.484 56.062 -1.52 1 42.88 490 ALA B C 1
ATOM 10187 O O . ALA B 1 490 ? 26.188 54.875 -1.5 1 42.88 490 ALA B O 1
ATOM 10188 N N . CYS B 1 491 ? 26.484 56.875 -0.521 1 43.41 491 CYS B N 1
ATOM 10189 C CA . CYS B 1 491 ? 26.344 56.312 0.824 1 43.41 491 CYS B CA 1
ATOM 10190 C C . CYS B 1 491 ? 24.875 56.094 1.171 1 43.41 491 CYS B C 1
ATOM 10192 O O . CYS B 1 491 ? 24.547 55.156 1.906 1 43.41 491 CYS B O 1
ATOM 10194 N N . GLY B 1 492 ? 23.875 57 0.833 1 46.69 492 GLY B N 1
ATOM 10195 C CA . GLY B 1 492 ? 22.469 56.844 1.125 1 46.69 492 GLY B CA 1
ATOM 10196 C C . GLY B 1 492 ? 21.828 55.625 0.474 1 46.69 492 GLY B C 1
ATOM 10197 O O . GLY B 1 492 ? 21.031 54.938 1.102 1 46.69 492 GLY B O 1
ATOM 10198 N N . THR B 1 493 ? 21.891 55.531 -0.848 1 52.84 493 THR B N 1
ATOM 10199 C CA . THR B 1 493 ? 21.391 54.406 -1.645 1 52.84 493 THR B CA 1
ATOM 10200 C C . THR B 1 493 ? 21.922 53.094 -1.116 1 52.84 493 THR B C 1
ATOM 10202 O O . THR B 1 493 ? 21.203 52.062 -1.122 1 52.84 493 THR B O 1
ATOM 10205 N N . ASP B 1 494 ? 22.953 53.188 -0.42 1 74.44 494 ASP B N 1
ATOM 10206 C CA . ASP B 1 494 ? 23.641 52 0.063 1 74.44 494 ASP B CA 1
ATOM 10207 C C . ASP B 1 494 ? 23.078 51.531 1.405 1 74.44 494 ASP B C 1
ATOM 10209 O O . ASP B 1 494 ? 22.875 50.344 1.626 1 74.44 494 ASP B O 1
ATOM 10213 N N . HIS B 1 495 ? 22.469 52.625 2.043 1 82.75 495 HIS B N 1
ATOM 10214 C CA . HIS B 1 495 ? 21.906 52.281 3.344 1 82.75 495 HIS B CA 1
ATOM 10215 C C . HIS B 1 495 ? 20.547 51.594 3.189 1 82.75 495 HIS B C 1
ATOM 10217 O O . HIS B 1 495 ? 20.25 50.656 3.92 1 82.75 495 HIS B O 1
ATOM 10223 N N . GLU B 1 496 ? 19.859 52.094 2.199 1 86.69 496 GLU B N 1
ATOM 10224 C CA . GLU B 1 496 ? 18.547 51.531 1.959 1 86.69 496 GLU B CA 1
ATOM 10225 C C . GLU B 1 496 ? 18.656 50.094 1.45 1 86.69 496 GLU B C 1
ATOM 10227 O O . GLU B 1 496 ? 17.875 49.219 1.831 1 86.69 496 GLU B O 1
ATOM 10232 N N . SER B 1 497 ? 19.578 49.906 0.607 1 88.38 497 SER B N 1
ATOM 10233 C CA . SER B 1 497 ? 19.812 48.562 0.102 1 88.38 497 SER B CA 1
ATOM 10234 C C . SER B 1 497 ? 20.25 47.625 1.22 1 88.38 497 SER B C 1
ATOM 10236 O O . SER B 1 497 ? 19.828 46.469 1.278 1 88.38 497 SER B O 1
ATOM 10238 N N . LEU B 1 498 ? 21.062 48.156 2.037 1 90.62 498 LEU B N 1
ATOM 10239 C CA . LEU B 1 498 ? 21.531 47.375 3.18 1 90.62 498 LEU B CA 1
ATOM 10240 C C . LEU B 1 498 ? 20.375 47.031 4.121 1 90.62 498 LEU B C 1
ATOM 10242 O O . LEU B 1 498 ? 20.281 45.938 4.621 1 90.62 498 LEU B O 1
ATOM 10246 N N . ARG B 1 499 ? 19.578 48.031 4.344 1 91.38 499 ARG B N 1
ATOM 10247 C CA . ARG B 1 499 ? 18.406 47.812 5.195 1 91.38 499 ARG B CA 1
ATOM 10248 C C . ARG B 1 499 ? 17.531 46.688 4.641 1 91.38 499 ARG B C 1
ATOM 10250 O O . ARG B 1 499 ? 17.094 45.812 5.383 1 91.38 499 ARG B O 1
ATOM 10257 N N . ARG B 1 500 ? 17.281 46.719 3.375 1 91.38 500 ARG B N 1
ATOM 10258 C CA . ARG B 1 500 ? 16.453 45.719 2.729 1 91.38 500 ARG B CA 1
ATOM 10259 C C . ARG B 1 500 ? 17.078 44.312 2.869 1 91.38 500 ARG B C 1
ATOM 10261 O O . ARG B 1 500 ? 16.375 43.344 3.16 1 91.38 500 ARG B O 1
ATOM 10268 N N . GLU B 1 501 ? 18.297 44.25 2.658 1 91.31 501 GLU B N 1
ATOM 10269 C CA . GLU B 1 501 ? 19 42.969 2.715 1 91.31 501 GLU B CA 1
ATOM 10270 C C . GLU B 1 501 ? 19 42.406 4.133 1 91.31 501 GLU B C 1
ATOM 10272 O O . GLU B 1 501 ? 18.781 41.188 4.328 1 91.31 501 GLU B O 1
ATOM 10277 N N . VAL B 1 502 ? 19.281 43.281 5.039 1 94 502 VAL B N 1
ATOM 10278 C CA . VAL B 1 502 ? 19.297 42.875 6.438 1 94 502 VAL B CA 1
ATOM 10279 C C . VAL B 1 502 ? 17.922 42.375 6.848 1 94 502 VAL B C 1
ATOM 10281 O O . VAL B 1 502 ? 17.781 41.312 7.477 1 94 502 VAL B O 1
ATOM 10284 N N . TRP B 1 503 ? 16.969 43.125 6.492 1 93.12 503 TRP B N 1
ATOM 10285 C CA . TRP B 1 503 ? 15.594 42.781 6.852 1 93.12 503 TRP B CA 1
ATOM 10286 C C . TRP B 1 503 ? 15.203 41.438 6.238 1 93.12 503 TRP B C 1
ATOM 10288 O O . TRP B 1 503 ? 14.586 40.594 6.898 1 93.12 503 TRP B O 1
ATOM 10298 N N . LEU B 1 504 ? 15.562 41.25 5.023 1 92.38 504 LEU B N 1
ATOM 10299 C CA . LEU B 1 504 ? 15.242 40 4.324 1 92.38 504 LEU B CA 1
ATOM 10300 C C . LEU B 1 504 ? 15.922 38.812 4.996 1 92.38 504 LEU B C 1
ATOM 10302 O O . LEU B 1 504 ? 15.312 37.75 5.152 1 92.38 504 LEU B O 1
ATOM 10306 N N . THR B 1 505 ? 17.109 38.969 5.281 1 94.62 505 THR B N 1
ATOM 10307 C CA . THR B 1 505 ? 17.859 37.906 5.93 1 94.62 505 THR B CA 1
ATOM 10308 C C . THR B 1 505 ? 17.234 37.531 7.27 1 94.62 505 THR B C 1
ATOM 10310 O O . THR B 1 505 ? 17.031 36.344 7.559 1 94.62 505 THR B O 1
ATOM 10313 N N . LEU B 1 506 ? 16.969 38.531 8.047 1 95.62 506 LEU B N 1
ATOM 10314 C CA . LEU B 1 506 ? 16.375 38.281 9.359 1 95.62 506 LEU B CA 1
ATOM 10315 C C . LEU B 1 506 ? 14.992 37.688 9.219 1 95.62 506 LEU B C 1
ATOM 10317 O O . LEU B 1 506 ? 14.609 36.812 10.016 1 95.62 506 LEU B O 1
ATOM 10321 N N . HIS B 1 507 ? 14.289 38.156 8.273 1 94.25 507 HIS B N 1
ATOM 10322 C CA . HIS B 1 507 ? 12.969 37.594 8.008 1 94.25 507 HIS B CA 1
ATOM 10323 C C . HIS B 1 507 ? 13.055 36.094 7.672 1 94.25 507 H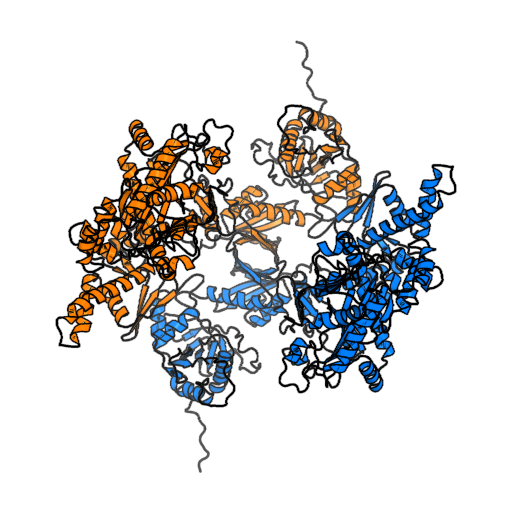IS B C 1
ATOM 10325 O O . HIS B 1 507 ? 12.258 35.312 8.156 1 94.25 507 HIS B O 1
ATOM 10331 N N . ASP B 1 508 ? 13.953 35.719 6.859 1 93.81 508 ASP B N 1
ATOM 10332 C CA . ASP B 1 508 ? 14.148 34.312 6.469 1 93.81 508 ASP B CA 1
ATOM 10333 C C . ASP B 1 508 ? 14.484 33.469 7.68 1 93.81 508 ASP B C 1
ATOM 10335 O O . ASP B 1 508 ? 13.977 32.344 7.805 1 93.81 508 ASP B O 1
ATOM 10339 N N . TRP B 1 509 ? 15.312 33.969 8.5 1 95.75 509 TRP B N 1
ATOM 10340 C CA . TRP B 1 509 ? 15.711 33.219 9.68 1 95.75 509 TRP B CA 1
ATOM 10341 C C . TRP B 1 509 ? 14.547 33.062 10.656 1 95.75 509 TRP B C 1
ATOM 10343 O O . TRP B 1 509 ? 14.414 32.031 11.312 1 95.75 509 TRP B O 1
ATOM 10353 N N . CYS B 1 510 ? 13.742 34.062 10.766 1 95 510 CYS B N 1
ATOM 10354 C CA . CYS B 1 510 ? 12.555 33.969 11.609 1 95 510 CYS B CA 1
ATOM 10355 C C . CYS B 1 510 ? 11.562 32.969 11.039 1 95 510 CYS B C 1
ATOM 10357 O O . CYS B 1 510 ? 10.977 32.188 11.781 1 95 510 CYS B O 1
ATOM 10359 N N . ARG B 1 511 ? 11.398 33.031 9.758 1 92.75 511 ARG B N 1
ATOM 10360 C CA . ARG B 1 511 ? 10.508 32.094 9.094 1 92.75 511 ARG B CA 1
ATOM 10361 C C . ARG B 1 511 ? 10.977 30.656 9.312 1 92.75 511 ARG B C 1
ATOM 10363 O O . ARG B 1 511 ? 10.164 29.75 9.5 1 92.75 511 ARG B O 1
ATOM 10370 N N . ALA B 1 512 ? 12.266 30.438 9.289 1 92.62 512 ALA B N 1
ATOM 10371 C CA . ALA B 1 512 ? 12.844 29.109 9.469 1 92.62 512 ALA B CA 1
ATOM 10372 C C . ALA B 1 512 ? 12.773 28.672 10.93 1 92.62 512 ALA B C 1
ATOM 10374 O O . ALA B 1 512 ? 13.047 27.516 11.258 1 92.62 512 ALA B O 1
ATOM 10375 N N . GLY B 1 513 ? 12.453 29.609 11.789 1 92.38 513 GLY B N 1
ATOM 10376 C CA . GLY B 1 513 ? 12.305 29.297 13.195 1 92.38 513 GLY B CA 1
ATOM 10377 C C . GLY B 1 513 ? 13.594 29.422 13.977 1 92.38 513 GLY B C 1
ATOM 10378 O O . GLY B 1 513 ? 13.688 28.953 15.117 1 92.38 513 GLY B O 1
ATOM 10379 N N . LEU B 1 514 ? 14.625 30.047 13.406 1 94.94 514 LEU B N 1
ATOM 10380 C CA . LEU B 1 514 ? 15.914 30.203 14.07 1 94.94 514 LEU B CA 1
ATOM 10381 C C . LEU B 1 514 ? 15.914 31.422 14.992 1 94.94 514 LEU B C 1
ATOM 10383 O O . LEU B 1 514 ? 16.625 31.438 15.992 1 94.94 514 LEU B O 1
ATOM 10387 N N . LEU B 1 515 ? 15.188 32.469 14.594 1 95.06 515 LEU B N 1
ATOM 10388 C CA . LEU B 1 515 ? 14.984 33.688 15.383 1 95.06 515 LEU B CA 1
ATOM 10389 C C . LEU B 1 515 ? 13.508 33.906 15.664 1 95.06 515 LEU B C 1
ATOM 10391 O O . LEU B 1 515 ? 12.648 33.312 15.008 1 95.06 515 LEU B O 1
ATOM 10395 N N . CYS B 1 516 ? 13.227 34.656 16.641 1 94.25 516 CYS B N 1
ATOM 10396 C CA . CYS B 1 516 ? 11.867 35.094 16.938 1 94.25 516 CYS B CA 1
ATOM 10397 C C . CYS B 1 516 ? 11.875 36.531 17.5 1 94.25 516 CYS B C 1
ATOM 10399 O O . CYS B 1 516 ? 12.914 37 17.938 1 94.25 516 CYS B O 1
ATOM 10401 N N . GLN B 1 517 ? 10.781 37.188 17.281 1 93.81 517 GLN B N 1
ATOM 10402 C CA . GLN B 1 517 ? 10.656 38.5 17.953 1 93.81 517 GLN B CA 1
ATOM 10403 C C . GLN B 1 517 ? 10.773 38.344 19.469 1 93.81 517 GLN B C 1
ATOM 10405 O O . GLN B 1 517 ? 10.164 37.438 20.062 1 93.81 517 GLN B O 1
ATOM 10410 N N . ARG B 1 518 ? 11.555 39.156 20.016 1 90 518 ARG B N 1
ATOM 10411 C CA . ARG B 1 518 ? 11.812 39.062 21.453 1 90 518 ARG B CA 1
ATOM 10412 C C . ARG B 1 518 ? 10.555 39.406 22.25 1 90 518 ARG B C 1
ATOM 10414 O O . ARG B 1 518 ? 9.961 40.469 22.078 1 90 518 ARG B O 1
ATOM 10421 N N . GLY B 1 519 ? 10.094 38.531 23.031 1 81.75 519 GLY B N 1
ATOM 10422 C CA . GLY B 1 519 ? 8.93 38.719 23.875 1 81.75 519 GLY B CA 1
ATOM 10423 C C . GLY B 1 519 ? 9.281 39.156 25.297 1 81.75 519 GLY B C 1
ATOM 10424 O O . GLY B 1 519 ? 10.453 39.406 25.594 1 81.75 519 GLY B O 1
ATOM 10425 N N . GLU B 1 520 ? 8.312 39.375 26.062 1 75.19 520 GLU B N 1
ATOM 10426 C CA . GLU B 1 520 ? 8.5 39.812 27.438 1 75.19 520 GLU B CA 1
ATOM 10427 C C . GLU B 1 520 ? 9.211 38.75 28.281 1 75.19 520 GLU B C 1
ATOM 10429 O O . GLU B 1 520 ? 10.039 39.094 29.125 1 75.19 520 GLU B O 1
ATOM 10434 N N . ARG B 1 521 ? 8.961 37.5 28.047 1 71.75 521 ARG B N 1
ATOM 10435 C CA . ARG B 1 521 ? 9.562 36.406 28.797 1 71.75 521 ARG B CA 1
ATOM 10436 C C . ARG B 1 521 ? 11.062 36.312 28.531 1 71.75 521 ARG B C 1
ATOM 10438 O O . ARG B 1 521 ? 11.852 36.062 29.422 1 71.75 521 ARG B O 1
ATOM 10445 N N . VAL B 1 522 ? 11.422 36.531 27.328 1 62.84 522 VAL B N 1
ATOM 10446 C CA . VAL B 1 522 ? 12.82 36.438 26.938 1 62.84 522 VAL B CA 1
ATOM 10447 C C . VAL B 1 522 ? 13.594 37.656 27.453 1 62.84 522 VAL B C 1
ATOM 10449 O O . VAL B 1 522 ? 14.734 37.531 27.906 1 62.84 522 VAL B O 1
ATOM 10452 N N . ALA B 1 523 ? 12.898 38.812 27.578 1 57.94 523 ALA B N 1
ATOM 10453 C CA . ALA B 1 523 ? 13.531 40.031 28.016 1 57.94 523 ALA B CA 1
ATOM 10454 C C . ALA B 1 523 ? 13.852 40 29.516 1 57.94 523 ALA B C 1
ATOM 10456 O O . ALA B 1 523 ? 14.852 40.562 29.953 1 57.94 523 ALA B O 1
ATOM 10457 N N . THR B 1 524 ? 12.852 39.344 30.312 1 52.84 524 THR B N 1
ATOM 10458 C CA . THR B 1 524 ? 13.039 39.344 31.766 1 52.84 524 THR B CA 1
ATOM 10459 C C . THR B 1 524 ? 13.984 38.219 32.188 1 52.84 524 THR B C 1
ATOM 10461 O O . THR B 1 524 ? 14.289 38.062 33.375 1 52.84 524 THR B O 1
ATOM 10464 N N . GLY B 1 525 ? 14.727 37.625 31.281 1 52.28 525 GLY B N 1
ATOM 10465 C CA . GLY B 1 525 ? 15.711 36.594 31.609 1 52.28 525 GLY B CA 1
ATOM 10466 C C . GLY B 1 525 ? 15.086 35.312 32.125 1 52.28 525 GLY B C 1
ATOM 10467 O O . GLY B 1 525 ? 15.789 34.469 32.688 1 52.28 525 GLY B O 1
ATOM 10468 N N . ALA B 1 526 ? 13.836 35.25 32.469 1 47.72 526 ALA B N 1
ATOM 10469 C CA . ALA B 1 526 ? 13.195 34.125 33.094 1 47.72 526 ALA B CA 1
ATOM 10470 C C . ALA B 1 526 ? 13.461 32.844 32.312 1 47.72 526 ALA B C 1
ATOM 10472 O O . ALA B 1 526 ? 13.555 31.75 32.906 1 47.72 526 ALA B O 1
ATOM 10473 N N . ILE B 1 527 ? 13.289 32.688 31.062 1 48.12 527 ILE B N 1
ATOM 10474 C CA . ILE B 1 527 ? 13.633 31.5 30.281 1 48.12 527 ILE B CA 1
ATOM 10475 C C . ILE B 1 527 ? 14.914 31.766 29.484 1 48.12 527 ILE B C 1
ATOM 10477 O O . ILE B 1 527 ? 15.047 32.812 28.844 1 48.12 527 ILE B O 1
ATOM 10481 N N . GLU B 1 528 ? 16.078 31.375 29.953 1 44.56 528 GLU B N 1
ATOM 10482 C CA . GLU B 1 528 ? 17.25 31.438 29.078 1 44.56 528 GLU B CA 1
ATOM 10483 C C . GLU B 1 528 ? 16.859 31.219 27.625 1 44.56 528 GLU B C 1
ATOM 10485 O O . GLU B 1 528 ? 16.125 30.281 27.297 1 44.56 528 GLU B O 1
ATOM 10490 N N . PRO B 1 529 ? 16.891 32.375 26.859 1 42.78 529 PRO B N 1
ATOM 10491 C CA . PRO B 1 529 ? 16.469 32.375 25.453 1 42.78 529 PRO B CA 1
ATOM 10492 C C . PRO B 1 529 ? 16.703 31.047 24.766 1 42.78 529 PRO B C 1
ATOM 10494 O O . PRO B 1 529 ? 16.172 30.812 23.688 1 42.78 529 PRO B O 1
ATOM 10497 N N . GLY B 1 530 ? 17.422 30.078 25.203 1 40.31 530 GLY B N 1
ATOM 10498 C CA . GLY B 1 530 ? 17.75 28.75 24.719 1 40.31 530 GLY B CA 1
ATOM 10499 C C . GLY B 1 530 ? 16.922 27.656 25.359 1 40.31 530 GLY B C 1
ATOM 10500 O O . GLY B 1 530 ? 17.109 26.484 25.047 1 40.31 530 GLY B O 1
ATOM 10501 N N . ALA B 1 531 ? 16.594 27.875 26.656 1 36.94 531 ALA B N 1
ATOM 10502 C CA . ALA B 1 531 ? 15.914 26.812 27.375 1 36.94 531 ALA B CA 1
ATOM 10503 C C . ALA B 1 531 ? 14.445 26.734 26.984 1 36.94 531 ALA B C 1
ATOM 10505 O O . ALA B 1 531 ? 13.633 27.547 27.422 1 36.94 531 ALA B O 1
ATOM 10506 N N . GLY B 1 532 ? 14.164 26.797 25.75 1 36.19 532 GLY B N 1
ATOM 10507 C CA . GLY B 1 532 ? 12.781 26.734 25.312 1 36.19 532 GLY B CA 1
ATOM 10508 C C . GLY B 1 532 ? 11.898 25.938 26.25 1 36.19 532 GLY B C 1
ATOM 10509 O O . GLY B 1 532 ? 12.383 25.094 27 1 36.19 532 GLY B O 1
ATOM 10510 N N . PRO B 1 533 ? 10.906 26.688 26.797 1 34.19 533 PRO B N 1
ATOM 10511 C CA . PRO B 1 533 ? 10.008 25.859 27.609 1 34.19 533 PRO B CA 1
ATOM 10512 C C . PRO B 1 533 ? 9.898 24.438 27.094 1 34.19 533 PRO B C 1
ATOM 10514 O O . PRO B 1 533 ? 10.141 24.188 25.906 1 34.19 533 PRO B O 1
ATOM 10517 N N . ALA B 1 534 ? 10.008 23.5 28.016 1 32.06 534 ALA B N 1
ATOM 10518 C CA . ALA B 1 534 ? 9.688 22.109 27.688 1 32.06 534 ALA B CA 1
ATOM 10519 C C . ALA B 1 534 ? 8.523 22.031 26.703 1 32.06 534 ALA B C 1
ATOM 10521 O O . ALA B 1 534 ? 7.559 22.797 26.812 1 32.06 534 ALA B O 1
ATOM 10522 N N . PRO B 1 535 ? 8.719 21.906 25.359 1 32.47 535 PRO B N 1
ATOM 10523 C CA . PRO B 1 535 ? 7.512 21.703 24.547 1 32.47 535 PRO B CA 1
ATOM 10524 C C . PRO B 1 535 ? 6.289 21.375 25.406 1 32.47 535 PRO B C 1
ATOM 10526 O O . PRO B 1 535 ? 6.391 20.609 26.375 1 32.47 535 PRO B O 1
ATOM 10529 N N . GLU B 1 536 ? 5.559 22.375 25.797 1 31.64 536 GLU B N 1
ATOM 10530 C CA . GLU B 1 536 ? 4.262 21.859 26.234 1 31.64 536 GLU B CA 1
ATOM 10531 C C . GLU B 1 536 ? 3.98 20.484 25.656 1 31.64 536 GLU B C 1
ATOM 10533 O O . GLU B 1 536 ? 4.332 20.219 24.5 1 31.64 536 GLU B O 1
ATOM 10538 N N . ALA B 1 537 ? 3.826 19.484 26.469 1 33.03 537 ALA B N 1
ATOM 10539 C CA . ALA B 1 537 ? 3.592 18.047 26.359 1 33.03 537 ALA B CA 1
ATOM 10540 C C . ALA B 1 537 ? 2.664 17.734 25.188 1 33.03 537 ALA B C 1
ATOM 10542 O O . ALA B 1 537 ? 2.146 16.625 25.078 1 33.03 537 ALA B O 1
ATOM 10543 N N . THR B 1 538 ? 2.006 18.766 24.609 1 32.28 538 THR B N 1
ATOM 10544 C CA . THR B 1 538 ? 1.09 18.219 23.625 1 32.28 538 THR B CA 1
ATOM 10545 C C . THR B 1 538 ? 1.857 17.484 22.516 1 32.28 538 THR B C 1
ATOM 10547 O O . THR B 1 538 ? 1.287 17.141 21.484 1 32.28 538 THR B O 1
ATOM 10550 N N . SER B 1 539 ? 3.07 17.984 22.219 1 33.16 539 SER B N 1
ATOM 10551 C CA . SER B 1 539 ? 3.758 17.203 21.172 1 33.16 539 SER B CA 1
ATOM 10552 C C . SER B 1 539 ? 3.654 15.711 21.453 1 33.16 539 SER B C 1
ATOM 10554 O O . SER B 1 539 ? 3.412 15.297 22.578 1 33.16 539 SER B O 1
ATOM 10556 N N . ALA B 1 540 ? 3.975 14.875 20.516 1 35.69 540 ALA B N 1
ATOM 10557 C CA . ALA B 1 540 ? 3.932 13.414 20.594 1 35.69 540 ALA B CA 1
ATOM 10558 C C . ALA B 1 540 ? 4.688 12.914 21.812 1 35.69 540 ALA B C 1
ATOM 10560 O O . ALA B 1 540 ? 5.918 12.844 21.812 1 35.69 540 ALA B O 1
ATOM 10561 N N . ALA B 1 541 ? 4.547 13.461 23.094 1 34.81 541 ALA B N 1
ATOM 10562 C CA . ALA B 1 541 ? 5.008 12.695 24.25 1 34.81 541 ALA B CA 1
ATOM 10563 C C . ALA B 1 541 ? 5.281 11.242 23.875 1 34.81 541 ALA B C 1
ATOM 10565 O O . ALA B 1 541 ? 4.375 10.523 23.453 1 34.81 541 ALA B O 1
ATOM 10566 N N . CYS B 1 542 ? 6.344 11.031 23.312 1 36.66 542 CYS B N 1
ATOM 10567 C CA . CYS B 1 542 ? 6.727 9.625 23.391 1 36.66 542 CYS B CA 1
ATOM 10568 C C . CYS B 1 542 ? 6.176 8.977 24.656 1 36.66 542 CYS B C 1
ATOM 10570 O O . CYS B 1 542 ? 6.625 9.289 25.766 1 36.66 542 CYS B O 1
ATOM 10572 N N . GLU B 1 543 ? 4.848 8.992 24.844 1 41.22 543 GLU B N 1
ATOM 10573 C CA . GLU B 1 543 ? 4.223 8.242 25.938 1 41.22 543 GLU B CA 1
ATOM 10574 C C . GLU B 1 543 ? 5.188 7.219 26.531 1 41.22 543 GLU B C 1
ATOM 10576 O O . GLU B 1 543 ? 5.879 6.516 25.781 1 41.22 543 GLU B O 1
ATOM 10581 N N . ALA B 1 544 ? 5.848 7.484 27.688 1 44.38 544 ALA B N 1
ATOM 10582 C CA . ALA B 1 544 ? 6.484 6.402 28.438 1 44.38 544 ALA B CA 1
ATOM 10583 C C . ALA B 1 544 ? 5.938 5.043 28.016 1 44.38 544 ALA B C 1
ATOM 10585 O O . ALA B 1 544 ? 4.738 4.906 27.75 1 44.38 544 ALA B O 1
ATOM 10586 N N . PRO B 1 545 ? 6.789 4.305 27.406 1 50.22 545 PRO B N 1
ATOM 10587 C CA . PRO B 1 545 ? 6.301 2.955 27.109 1 50.22 545 PRO B CA 1
ATOM 10588 C C . PRO B 1 545 ? 5.309 2.445 28.156 1 50.22 545 PRO B C 1
ATOM 10590 O O . PRO B 1 545 ? 5.598 2.471 29.359 1 50.22 545 PRO B O 1
ATOM 10593 N N . ALA B 1 546 ? 4.039 2.838 27.969 1 59.16 546 ALA B N 1
ATOM 10594 C CA . ALA B 1 546 ? 3.043 2.242 28.844 1 59.16 546 ALA B CA 1
ATOM 10595 C C . ALA B 1 546 ? 3.447 0.827 29.25 1 59.16 546 ALA B C 1
ATOM 10597 O O . ALA B 1 546 ? 4.02 0.085 28.453 1 59.16 546 ALA B O 1
ATOM 10598 N N . ALA B 1 547 ? 3.561 0.695 30.562 1 72.94 547 ALA B N 1
ATOM 10599 C CA . ALA B 1 547 ? 3.91 -0.603 31.141 1 72.94 547 ALA B CA 1
ATOM 10600 C C . ALA B 1 547 ? 3.057 -1.715 30.531 1 72.94 547 ALA B C 1
ATOM 10602 O O . ALA B 1 547 ? 1.832 -1.599 30.469 1 72.94 547 ALA B O 1
ATOM 10603 N N . ARG B 1 548 ? 3.715 -2.529 29.891 1 81.62 548 ARG B N 1
ATOM 10604 C CA . ARG B 1 548 ? 3.09 -3.738 29.359 1 81.62 548 ARG B CA 1
ATOM 10605 C C . ARG B 1 548 ? 2.252 -4.434 30.438 1 81.62 548 ARG B C 1
ATOM 10607 O O . ARG B 1 548 ? 2.666 -4.523 31.594 1 81.62 548 ARG B O 1
ATOM 10614 N N . ARG B 1 549 ? 1.03 -4.664 30.109 1 89.62 549 ARG B N 1
ATOM 10615 C CA . ARG B 1 549 ? 0.15 -5.445 30.969 1 89.62 549 ARG B CA 1
ATOM 10616 C C . ARG B 1 549 ? -0.159 -6.805 30.344 1 89.62 549 ARG B C 1
ATOM 10618 O O . ARG B 1 549 ? -0.242 -6.926 29.125 1 89.62 549 ARG B O 1
ATOM 10625 N N . LEU B 1 550 ? -0.267 -7.715 31.203 1 93.25 550 LEU B N 1
ATOM 10626 C CA . LEU B 1 550 ? -0.551 -9.078 30.781 1 93.25 550 LEU B CA 1
ATOM 10627 C C . LEU B 1 550 ? -1.961 -9.492 31.188 1 93.25 550 LEU B C 1
ATOM 10629 O O . LEU B 1 550 ? -2.402 -9.195 32.281 1 93.25 550 LEU B O 1
ATOM 10633 N N . PHE B 1 551 ? -2.607 -10.086 30.266 1 95.69 551 PHE B N 1
ATOM 10634 C CA . PHE B 1 551 ? -3.965 -10.562 30.516 1 95.69 551 PHE B CA 1
ATOM 10635 C C . PHE B 1 551 ? -4.113 -12.016 30.078 1 95.69 551 PHE B C 1
ATOM 10637 O O . PHE B 1 551 ? -3.395 -12.492 29.203 1 95.69 551 PHE B O 1
ATOM 10644 N N . ALA B 1 552 ? -4.953 -12.695 30.781 1 96 552 ALA B N 1
ATOM 10645 C CA . ALA B 1 552 ? -5.41 -14.008 30.328 1 96 552 ALA B CA 1
ATOM 10646 C C . ALA B 1 552 ? -6.691 -13.891 29.516 1 96 552 ALA B C 1
ATOM 10648 O O . ALA B 1 552 ? -7.676 -13.312 29.969 1 96 552 ALA B O 1
ATOM 10649 N N . LEU B 1 553 ? -6.684 -14.328 28.359 1 95.88 553 LEU B N 1
ATOM 10650 C CA . LEU B 1 553 ? -7.848 -14.367 27.469 1 95.88 553 LEU B CA 1
ATOM 10651 C C . LEU B 1 553 ? -8.375 -15.789 27.328 1 95.88 553 LEU B C 1
ATOM 10653 O O . LEU B 1 553 ? -7.637 -16.688 26.938 1 95.88 553 LEU B O 1
ATOM 10657 N N . ARG B 1 554 ? -9.609 -15.953 27.656 1 95 554 ARG B N 1
ATOM 10658 C CA . ARG B 1 554 ? -10.188 -17.297 27.688 1 95 554 ARG B CA 1
ATOM 10659 C C . ARG B 1 554 ? -11.32 -17.438 26.688 1 95 554 ARG B C 1
ATOM 10661 O O . ARG B 1 554 ? -12.109 -16.5 26.5 1 95 554 ARG B O 1
ATOM 10668 N N . LEU B 1 555 ? -11.328 -18.594 25.953 1 94.12 555 LEU B N 1
ATOM 10669 C CA . LEU B 1 555 ? -12.398 -18.938 25.031 1 94.12 555 LEU B CA 1
ATOM 10670 C C . LEU B 1 555 ? -12.484 -20.453 24.844 1 94.12 555 LEU B C 1
ATOM 10672 O O . LEU B 1 555 ? -11.484 -21.094 24.547 1 94.12 555 LEU B O 1
ATOM 10676 N N . ALA B 1 556 ? -13.609 -21 25.047 1 92.88 556 ALA B N 1
ATOM 10677 C CA . ALA B 1 556 ? -13.898 -22.406 24.797 1 92.88 556 ALA B CA 1
ATOM 10678 C C . ALA B 1 556 ? -12.898 -23.297 25.531 1 92.88 556 ALA B C 1
ATOM 10680 O O . ALA B 1 556 ? -12.328 -24.219 24.938 1 92.88 556 ALA B O 1
ATOM 10681 N N . GLY B 1 557 ? -12.586 -22.969 26.719 1 90.06 557 GLY B N 1
ATOM 10682 C CA . GLY B 1 557 ? -11.742 -23.797 27.562 1 90.06 557 GLY B CA 1
ATOM 10683 C C . GLY B 1 557 ? -10.258 -23.594 27.312 1 90.06 557 GLY B C 1
ATOM 10684 O O . GLY B 1 557 ? -9.422 -24.203 27.984 1 90.06 557 GLY B O 1
ATOM 10685 N N . GLN B 1 558 ? -9.977 -22.812 26.375 1 93.31 558 GLN B N 1
ATOM 10686 C CA . GLN B 1 558 ? -8.578 -22.5 26.094 1 93.31 558 GLN B CA 1
ATOM 10687 C C . GLN B 1 558 ? -8.195 -21.125 26.641 1 93.31 558 GLN B C 1
ATOM 10689 O O . GLN B 1 558 ? -9.062 -20.25 26.812 1 93.31 558 GLN B O 1
ATOM 10694 N N . GLU B 1 559 ? -6.918 -21.016 27 1 94.81 559 GLU B N 1
ATOM 10695 C CA . GLU B 1 559 ? -6.418 -19.781 27.594 1 94.81 559 GLU B CA 1
ATOM 10696 C C . GLU B 1 559 ? -5.164 -19.297 26.875 1 94.81 559 GLU B C 1
ATOM 10698 O O . GLU B 1 559 ? -4.289 -20.094 26.516 1 94.81 559 GLU B O 1
ATOM 10703 N N . TRP B 1 560 ? -5.094 -18.031 26.594 1 95.56 560 TRP B N 1
ATOM 10704 C CA . TRP B 1 560 ? -3.949 -17.375 25.969 1 95.56 560 TRP B CA 1
ATOM 10705 C C . TRP B 1 560 ? -3.422 -16.25 26.859 1 95.56 560 TRP B C 1
ATOM 10707 O O . TRP B 1 560 ? -4.18 -15.641 27.609 1 95.56 560 TRP B O 1
ATOM 10717 N N . ALA B 1 561 ? -2.135 -16.031 26.828 1 95.5 561 ALA B N 1
ATOM 10718 C CA . ALA B 1 561 ? -1.547 -14.852 27.469 1 95.5 561 ALA B CA 1
ATOM 10719 C C . ALA B 1 561 ? -1.494 -13.672 26.484 1 95.5 561 ALA B C 1
ATOM 10721 O O . ALA B 1 561 ? -0.786 -13.727 25.484 1 95.5 561 ALA B O 1
ATOM 10722 N N . LEU B 1 562 ? -2.199 -12.633 26.781 1 95.94 562 LEU B N 1
ATOM 10723 C CA . LEU B 1 562 ? -2.264 -11.453 25.922 1 95.94 562 LEU B CA 1
ATOM 10724 C C . LEU B 1 562 ? -1.454 -10.305 26.516 1 95.94 562 LEU B C 1
ATOM 10726 O O . LEU B 1 562 ? -1.688 -9.898 27.656 1 95.94 562 LEU B O 1
ATOM 10730 N N . SER B 1 563 ? -0.467 -9.859 25.75 1 94.44 563 SER B N 1
ATOM 10731 C CA . SER B 1 563 ? 0.331 -8.711 26.156 1 94.44 563 SER B CA 1
ATOM 10732 C C . SER B 1 563 ? -0.111 -7.441 25.438 1 94.44 563 SER B C 1
ATOM 10734 O O . SER B 1 563 ? -0.182 -7.422 24.203 1 94.44 563 SER B O 1
ATOM 10736 N N . VAL B 1 564 ? -0.462 -6.375 26.203 1 95.06 564 VAL B N 1
ATOM 10737 C CA . VAL B 1 564 ? -0.893 -5.102 25.641 1 95.06 564 VAL B CA 1
ATOM 10738 C C . VAL B 1 564 ? -0.365 -3.951 26.484 1 95.06 564 VAL B C 1
ATOM 10740 O O . VAL B 1 564 ? -0.403 -4.016 27.719 1 95.06 564 VAL B O 1
ATOM 10743 N N . ALA B 1 565 ? 0.149 -2.939 25.859 1 93.69 565 ALA B N 1
ATOM 10744 C CA . ALA B 1 565 ? 0.699 -1.809 26.594 1 93.69 565 ALA B CA 1
ATOM 10745 C C . ALA B 1 565 ? -0.178 -0.57 26.438 1 93.69 565 ALA B C 1
ATOM 10747 O O . ALA B 1 565 ? -0.284 0.246 27.359 1 93.69 565 ALA B O 1
ATOM 10748 N N . SER B 1 566 ? -0.854 -0.391 25.359 1 94.25 566 SER B N 1
ATOM 10749 C CA . SER B 1 566 ? -1.666 0.782 25.047 1 94.25 566 SER B CA 1
ATOM 10750 C C . SER B 1 566 ? -2.916 0.835 25.922 1 94.25 566 SER B C 1
ATOM 10752 O O . SER B 1 566 ? -3.74 -0.08 25.891 1 94.25 566 SER B O 1
ATOM 10754 N N . ALA B 1 567 ? -3.076 1.929 26.641 1 95 567 ALA B N 1
ATOM 10755 C CA . ALA B 1 567 ? -4.223 2.084 27.531 1 95 567 ALA B CA 1
ATOM 10756 C C . ALA B 1 567 ? -5.531 2.07 26.75 1 95 567 ALA B C 1
ATOM 10758 O O . ALA B 1 567 ? -6.477 1.367 27.109 1 95 567 ALA B O 1
ATOM 10759 N N . PRO B 1 568 ? -5.57 2.799 25.625 1 96.06 568 PRO B N 1
ATOM 10760 C CA . PRO B 1 568 ? -6.801 2.719 24.828 1 96.06 568 PRO B CA 1
ATOM 10761 C C . PRO B 1 568 ? -7.102 1.302 24.344 1 96.06 568 PRO B C 1
ATOM 10763 O O . PRO B 1 568 ? -8.258 0.877 24.344 1 96.06 568 PRO B O 1
ATOM 10766 N N . ALA B 1 569 ? -6.09 0.556 23.953 1 96.81 569 ALA B N 1
ATOM 10767 C CA . ALA B 1 569 ? -6.285 -0.814 23.484 1 96.81 569 ALA B CA 1
ATOM 10768 C C . ALA B 1 569 ? -6.797 -1.71 24.609 1 96.81 569 ALA B C 1
ATOM 10770 O O . ALA B 1 569 ? -7.684 -2.539 24.406 1 96.81 569 ALA B O 1
ATOM 10771 N N . ILE B 1 570 ? -6.25 -1.569 25.812 1 96.38 570 ILE B N 1
ATOM 10772 C CA . ILE B 1 570 ? -6.668 -2.352 26.969 1 96.38 570 ILE B CA 1
ATOM 10773 C C . ILE B 1 570 ? -8.148 -2.107 27.25 1 96.38 570 ILE B C 1
ATOM 10775 O O . ILE B 1 570 ? -8.914 -3.055 27.453 1 96.38 570 ILE B O 1
ATOM 10779 N N . ALA B 1 571 ? -8.484 -0.835 27.219 1 95.19 571 ALA B N 1
ATOM 10780 C CA . ALA B 1 571 ? -9.875 -0.476 27.484 1 95.19 571 ALA B CA 1
ATOM 10781 C C . ALA B 1 571 ? -10.805 -1.094 26.453 1 95.19 571 ALA B C 1
ATOM 10783 O O . ALA B 1 571 ? -11.859 -1.634 26.797 1 95.19 571 ALA B O 1
ATOM 10784 N N . ARG B 1 572 ? -10.453 -1.014 25.203 1 95.12 572 ARG B N 1
ATOM 10785 C CA . ARG B 1 572 ? -11.273 -1.538 24.125 1 95.12 572 ARG B CA 1
ATOM 10786 C C . ARG B 1 572 ? -11.43 -3.051 24.234 1 95.12 572 ARG B C 1
ATOM 10788 O O . ARG B 1 572 ? -12.523 -3.584 24.047 1 95.12 572 ARG B O 1
ATOM 10795 N N . LEU B 1 573 ? -10.352 -3.732 24.516 1 96.06 573 LEU B N 1
ATOM 10796 C CA . LEU B 1 573 ? -10.367 -5.188 24.641 1 96.06 573 LEU B CA 1
ATOM 10797 C C . LEU B 1 573 ? -11.148 -5.629 25.875 1 96.06 573 LEU B C 1
ATOM 10799 O O . LEU B 1 573 ? -11.844 -6.645 25.828 1 96.06 573 LEU B O 1
ATOM 10803 N N . ALA B 1 574 ? -10.977 -4.879 26.922 1 94.62 574 ALA B N 1
ATOM 10804 C CA . ALA B 1 574 ? -11.75 -5.184 28.125 1 94.62 574 ALA B CA 1
ATOM 10805 C C . ALA B 1 574 ? -13.25 -5.082 27.859 1 94.62 574 ALA B C 1
ATOM 10807 O O . ALA B 1 574 ? -14.023 -5.926 28.312 1 94.62 574 ALA B O 1
ATOM 10808 N N . SER B 1 575 ? -13.625 -4.09 27.141 1 91.25 575 SER B N 1
ATOM 10809 C CA . SER B 1 575 ? -15.031 -3.924 26.781 1 91.25 575 SER B CA 1
ATOM 10810 C C . SER B 1 575 ? -15.492 -5.027 25.844 1 91.25 575 SER B C 1
ATOM 10812 O O . SER B 1 575 ? -16.625 -5.512 25.953 1 91.25 575 SER B O 1
ATOM 10814 N N . GLY B 1 576 ? -14.656 -5.465 25 1 90.5 576 GLY B N 1
ATOM 10815 C CA . GLY B 1 576 ? -15.016 -6.445 23.984 1 90.5 576 GLY B CA 1
ATOM 10816 C C . GLY B 1 576 ? -15.086 -7.863 24.531 1 90.5 576 GLY B C 1
ATOM 10817 O O . GLY B 1 576 ? -15.945 -8.648 24.109 1 90.5 576 GLY B O 1
ATOM 10818 N N . PHE B 1 577 ? -14.234 -8.133 25.5 1 93.38 577 PHE B N 1
ATOM 10819 C CA . PHE B 1 577 ? -14.141 -9.516 25.953 1 93.38 577 PHE B CA 1
ATOM 10820 C C . PHE B 1 577 ? -14.742 -9.672 27.344 1 93.38 577 PHE B C 1
ATOM 10822 O O . PHE B 1 577 ? -15.031 -10.789 27.781 1 93.38 577 PHE B O 1
ATOM 10829 N N . GLY B 1 578 ? -14.922 -8.594 28.078 1 91.25 578 GLY B N 1
ATOM 10830 C CA . GLY B 1 578 ? -15.547 -8.641 29.391 1 91.25 578 GLY B CA 1
ATOM 10831 C C . GLY B 1 578 ? -14.805 -9.531 30.375 1 91.25 578 GLY B C 1
ATOM 10832 O O . GLY B 1 578 ? -13.602 -9.391 30.562 1 91.25 578 GLY B O 1
ATOM 10833 N N . GLU B 1 579 ? -15.484 -10.547 30.844 1 90.44 579 GLU B N 1
ATOM 10834 C CA . GLU B 1 579 ? -14.953 -11.414 31.891 1 90.44 579 GLU B CA 1
ATOM 10835 C C . GLU B 1 579 ? -13.953 -12.414 31.328 1 90.44 579 GLU B C 1
ATOM 10837 O O . GLU B 1 579 ? -13.203 -13.039 32.094 1 90.44 579 GLU B O 1
ATOM 10842 N N . ARG B 1 580 ? -13.914 -12.492 30.125 1 93.62 580 ARG B N 1
ATOM 10843 C CA . ARG B 1 580 ? -12.992 -13.438 29.5 1 93.62 580 ARG B CA 1
ATOM 10844 C C . ARG B 1 580 ? -11.562 -12.906 29.531 1 93.62 580 ARG B C 1
ATOM 10846 O O . ARG B 1 580 ? -10.617 -13.648 29.281 1 93.62 580 ARG B O 1
ATOM 10853 N N . LEU B 1 581 ? -11.477 -11.633 29.734 1 95 581 LEU B N 1
ATOM 10854 C CA . LEU B 1 581 ? -10.172 -11 29.828 1 95 581 LEU B CA 1
ATOM 10855 C C . LEU B 1 581 ? -9.844 -10.648 31.281 1 95 581 LEU B C 1
ATOM 10857 O O . LEU B 1 581 ? -10.484 -9.773 31.875 1 95 581 LEU B O 1
ATOM 10861 N N . THR B 1 582 ? -8.828 -11.359 31.828 1 95.25 582 THR B N 1
ATOM 10862 C CA . THR B 1 582 ? -8.469 -11.148 33.219 1 95.25 582 THR B CA 1
ATOM 10863 C C . THR B 1 582 ? -6.973 -10.891 33.375 1 95.25 582 THR B C 1
ATOM 10865 O O . THR B 1 582 ? -6.172 -11.422 32.594 1 95.25 582 THR B O 1
ATOM 10868 N N . PRO B 1 583 ? -6.613 -10.086 34.281 1 93.62 583 PRO B N 1
ATOM 10869 C CA . PRO B 1 583 ? -5.188 -9.836 34.5 1 93.62 583 PRO B CA 1
ATOM 10870 C C . PRO B 1 583 ? -4.402 -11.109 34.812 1 93.62 583 PRO B C 1
ATOM 10872 O O . PRO B 1 583 ? -4.918 -12 35.5 1 93.62 583 PRO B O 1
ATOM 10875 N N . LEU B 1 584 ? -3.283 -11.156 34.25 1 92 584 LEU B N 1
ATOM 10876 C CA . LEU B 1 584 ? -2.426 -12.328 34.406 1 92 584 LEU B CA 1
ATOM 10877 C C . LEU B 1 584 ? -1.109 -11.961 35.062 1 92 584 LEU B C 1
ATOM 10879 O O . LEU B 1 584 ? -0.512 -10.93 34.75 1 92 584 LEU B O 1
ATOM 10883 N N . ALA B 1 585 ? -0.697 -12.891 36 1 83.5 585 ALA B N 1
ATOM 10884 C CA . ALA B 1 585 ? 0.603 -12.711 36.656 1 83.5 585 ALA B CA 1
ATOM 10885 C C . ALA B 1 585 ? 1.735 -13.148 35.719 1 83.5 585 ALA B C 1
ATOM 10887 O O . ALA B 1 585 ? 1.542 -14 34.875 1 83.5 585 ALA B O 1
ATOM 10888 N N . ASP B 1 586 ? 2.916 -12.602 35.812 1 75.75 586 ASP B N 1
ATOM 10889 C CA . ASP B 1 586 ? 4.066 -12.82 34.969 1 75.75 586 ASP B CA 1
ATOM 10890 C C . ASP B 1 586 ? 4.504 -14.281 34.969 1 75.75 586 ASP B C 1
ATOM 10892 O O . ASP B 1 586 ? 4.914 -14.82 33.938 1 75.75 586 ASP B O 1
ATOM 10896 N N . GLU B 1 587 ? 4.332 -14.938 36.062 1 70.12 587 GLU B N 1
ATOM 10897 C CA . GLU B 1 587 ? 4.82 -16.297 36.219 1 70.12 587 GLU B CA 1
ATOM 10898 C C . GLU B 1 587 ? 4 -17.281 35.406 1 70.12 587 GLU B C 1
ATOM 10900 O O . GLU B 1 587 ? 4.512 -18.328 34.969 1 70.12 587 GLU B O 1
ATOM 10905 N N . ALA B 1 588 ? 2.828 -16.922 35.062 1 72.12 588 ALA B N 1
ATOM 10906 C CA . ALA B 1 588 ? 1.922 -17.844 34.375 1 72.12 588 ALA B CA 1
ATOM 10907 C C . ALA B 1 588 ? 2.064 -17.734 32.875 1 72.12 588 ALA B C 1
ATOM 10909 O O . ALA B 1 588 ? 1.576 -18.578 32.125 1 72.12 588 ALA B O 1
ATOM 10910 N N . VAL B 1 589 ? 2.826 -16.844 32.375 1 74.25 589 VAL B N 1
ATOM 10911 C CA . VAL B 1 589 ? 2.871 -16.5 30.969 1 74.25 589 VAL B CA 1
ATOM 10912 C C . VAL B 1 589 ? 3.641 -17.562 30.188 1 74.25 589 VAL B C 1
ATOM 10914 O O . VAL B 1 589 ? 3.314 -17.859 29.047 1 74.25 589 VAL B O 1
ATOM 10917 N N . SER B 1 590 ? 4.543 -18.266 30.812 1 73.75 590 SER B N 1
ATOM 10918 C CA . SER B 1 590 ? 5.465 -19.141 30.094 1 73.75 590 SER B CA 1
ATOM 10919 C C . SER B 1 590 ? 4.762 -20.391 29.594 1 73.75 590 SER B C 1
ATOM 10921 O O . SER B 1 590 ? 5.219 -21.016 28.641 1 73.75 590 SER B O 1
ATOM 10923 N N . ARG B 1 591 ? 3.562 -20.719 30.109 1 79.94 591 ARG B N 1
ATOM 10924 C CA . ARG B 1 591 ? 2.922 -21.984 29.766 1 79.94 591 ARG B CA 1
ATOM 10925 C C . ARG B 1 591 ? 1.777 -21.766 28.781 1 79.94 591 ARG B C 1
ATOM 10927 O O . ARG B 1 591 ? 1.174 -22.734 28.297 1 79.94 591 ARG B O 1
ATOM 10934 N N . LEU B 1 592 ? 1.577 -20.516 28.438 1 90.25 592 LEU B N 1
ATOM 10935 C CA . LEU B 1 592 ? 0.417 -20.219 27.594 1 90.25 592 LEU B CA 1
ATOM 10936 C C . LEU B 1 592 ? 0.847 -19.703 26.234 1 90.25 592 LEU B C 1
ATOM 10938 O O . LEU B 1 592 ? 1.9 -19.078 26.109 1 90.25 592 LEU B O 1
ATOM 10942 N N . PRO B 1 593 ? 0.056 -20.125 25.219 1 91.88 593 PRO B N 1
ATOM 10943 C CA . PRO B 1 593 ? 0.305 -19.438 23.953 1 91.88 593 PRO B CA 1
ATOM 10944 C C . PRO B 1 593 ? 0.197 -17.922 24.062 1 91.88 593 PRO B C 1
ATOM 10946 O O . PRO B 1 593 ? -0.642 -17.422 24.812 1 91.88 593 PRO B O 1
ATOM 10949 N N . ARG B 1 594 ? 1.045 -17.281 23.391 1 92.19 594 ARG B N 1
ATOM 10950 C CA . ARG B 1 594 ? 1.187 -15.852 23.609 1 92.19 594 ARG B CA 1
ATOM 10951 C C . ARG B 1 594 ? 0.571 -15.055 22.453 1 92.19 594 ARG B C 1
ATOM 10953 O O . ARG B 1 594 ? 0.783 -15.383 21.281 1 92.19 594 ARG B O 1
ATOM 10960 N N . LEU B 1 595 ? -0.235 -14.102 22.766 1 95.62 595 LEU B N 1
ATOM 10961 C CA . LEU B 1 595 ? -0.779 -13.086 21.875 1 95.62 595 LEU B CA 1
ATOM 10962 C C . LEU B 1 595 ? -0.273 -11.703 22.25 1 95.62 595 LEU B C 1
ATOM 10964 O O . LEU B 1 595 ? -0.001 -11.438 23.422 1 95.62 595 LEU B O 1
ATOM 10968 N N . ARG B 1 596 ? -0.12 -10.883 21.266 1 96 596 ARG B N 1
ATOM 10969 C CA . ARG B 1 596 ? 0.377 -9.539 21.562 1 96 596 ARG B CA 1
ATOM 10970 C C . ARG B 1 596 ? -0.333 -8.492 20.703 1 96 596 ARG B C 1
ATOM 10972 O O . ARG B 1 596 ? -0.595 -8.727 19.531 1 96 596 ARG B O 1
ATOM 10979 N N . VAL B 1 597 ? -0.661 -7.426 21.328 1 97.38 597 VAL B N 1
ATOM 10980 C CA . VAL B 1 597 ? -1.071 -6.219 20.625 1 97.38 597 VAL B CA 1
ATOM 10981 C C . VAL B 1 597 ? 0.105 -5.25 20.531 1 97.38 597 VAL B C 1
ATOM 10983 O O . VAL B 1 597 ? 0.644 -4.812 21.547 1 97.38 597 VAL B O 1
ATOM 10986 N N . LEU B 1 598 ? 0.498 -4.965 19.312 1 96.75 598 LEU B N 1
ATOM 10987 C CA . LEU B 1 598 ? 1.632 -4.074 19.078 1 96.75 598 LEU B CA 1
ATOM 10988 C C . LEU B 1 598 ? 1.164 -2.725 18.547 1 96.75 598 LEU B C 1
ATOM 10990 O O . LEU B 1 598 ? 0.205 -2.654 17.781 1 96.75 598 LEU B O 1
ATOM 10994 N N . ARG B 1 599 ? 1.835 -1.707 18.969 1 95.69 599 ARG B N 1
ATOM 10995 C CA . ARG B 1 599 ? 1.576 -0.375 18.422 1 95.69 599 ARG B CA 1
ATOM 10996 C C . ARG B 1 599 ? 2.422 -0.115 17.188 1 95.69 599 ARG B C 1
ATOM 10998 O O . ARG B 1 599 ? 3.625 -0.384 17.172 1 95.69 599 ARG B O 1
ATOM 11005 N N . GLU B 1 600 ? 1.812 0.307 16.125 1 94.62 600 GLU B N 1
ATOM 11006 C CA . GLU B 1 600 ? 2.484 0.767 14.914 1 94.62 600 GLU B CA 1
ATOM 11007 C C . GLU B 1 600 ? 2.482 2.291 14.82 1 94.62 600 GLU B C 1
ATOM 11009 O O . GLU B 1 600 ? 1.84 2.963 15.633 1 94.62 600 GLU B O 1
ATOM 11014 N N . ALA B 1 601 ? 3.291 2.77 13.828 1 89.69 601 ALA B N 1
ATOM 11015 C CA . ALA B 1 601 ? 3.236 4.215 13.617 1 89.69 601 ALA B CA 1
ATOM 11016 C C . ALA B 1 601 ? 1.808 4.676 13.352 1 89.69 601 ALA B C 1
ATOM 11018 O O . ALA B 1 601 ? 1.367 5.695 13.883 1 89.69 601 ALA B O 1
ATOM 11019 N N . ALA B 1 602 ? 1.09 3.832 12.562 1 93.56 602 ALA B N 1
ATOM 11020 C CA . ALA B 1 602 ? -0.33 4.066 12.312 1 93.56 602 ALA B CA 1
ATOM 11021 C C . ALA B 1 602 ? -1.166 2.857 12.711 1 93.56 602 ALA B C 1
ATOM 11023 O O . ALA B 1 602 ? -1.182 1.844 12.008 1 93.56 602 ALA B O 1
ATOM 11024 N N . GLY B 1 603 ? -1.773 3.014 13.883 1 96.75 603 GLY B N 1
ATOM 11025 C CA . GLY B 1 603 ? -2.678 1.951 14.297 1 96.75 603 GLY B CA 1
ATOM 11026 C C . GLY B 1 603 ? -1.994 0.87 15.117 1 96.75 603 GLY B C 1
ATOM 11027 O O . GLY B 1 603 ? -1.096 1.157 15.906 1 96.75 603 GLY B O 1
ATOM 11028 N N . TYR B 1 604 ? -2.58 -0.38 15.031 1 97.75 604 TYR B N 1
ATOM 11029 C CA . TYR B 1 604 ? -2.133 -1.495 15.859 1 97.75 604 TYR B CA 1
ATOM 11030 C C . TYR B 1 604 ? -1.855 -2.729 15.008 1 97.75 604 TYR B C 1
ATOM 11032 O O . TYR B 1 604 ? -2.26 -2.793 13.844 1 97.75 604 TYR B O 1
ATOM 11040 N N . ALA B 1 605 ? -1.125 -3.666 15.539 1 97.5 605 ALA B N 1
ATOM 11041 C CA . ALA B 1 605 ? -0.872 -4.973 14.938 1 97.5 605 ALA B CA 1
ATOM 11042 C C . ALA B 1 605 ? -1.109 -6.094 15.945 1 97.5 605 ALA B C 1
ATOM 11044 O O . ALA B 1 605 ? -1.092 -5.867 17.156 1 97.5 605 ALA B O 1
ATOM 11045 N N . LEU B 1 606 ? -1.434 -7.219 15.453 1 97.38 606 LEU B N 1
ATOM 11046 C CA . LEU B 1 606 ? -1.65 -8.414 16.266 1 97.38 606 LEU B CA 1
ATOM 11047 C C . LEU B 1 606 ? -0.646 -9.5 15.914 1 97.38 606 LEU B C 1
ATOM 11049 O O . LEU B 1 606 ? -0.404 -9.766 14.734 1 97.38 606 LEU B O 1
ATOM 11053 N N . ALA B 1 607 ? -0.068 -10.055 16.922 1 96.5 607 ALA B N 1
ATOM 11054 C CA . ALA B 1 607 ? 0.888 -11.141 16.719 1 96.5 607 ALA B CA 1
ATOM 11055 C C . ALA B 1 607 ? 0.497 -12.375 17.531 1 96.5 607 ALA B C 1
ATOM 11057 O O . ALA B 1 607 ? -0.016 -12.258 18.641 1 96.5 607 ALA B O 1
ATOM 11058 N N . ASP B 1 608 ? 0.63 -13.531 17.031 1 95.31 608 ASP B N 1
ATOM 11059 C CA . ASP B 1 608 ? 0.493 -14.836 17.672 1 95.31 608 ASP B CA 1
ATOM 11060 C C . ASP B 1 608 ? 1.809 -15.609 17.625 1 95.31 608 ASP B C 1
ATOM 11062 O O . ASP B 1 608 ? 2.201 -16.125 16.578 1 95.31 608 ASP B O 1
ATOM 11066 N N . ALA B 1 609 ? 2.377 -15.688 18.781 1 91.5 609 ALA B N 1
ATOM 11067 C CA . ALA B 1 609 ? 3.686 -16.328 18.875 1 91.5 609 ALA B CA 1
ATOM 11068 C C . ALA B 1 609 ? 4.699 -15.648 17.953 1 91.5 609 ALA B C 1
ATOM 11070 O O . ALA B 1 609 ? 5.035 -14.477 18.156 1 91.5 609 ALA B O 1
ATOM 11071 N N . ASP B 1 610 ? 5.098 -16.312 16.891 1 91.69 610 ASP B N 1
ATOM 11072 C CA . ASP B 1 610 ? 6.129 -15.75 16.031 1 91.69 610 ASP B CA 1
ATOM 11073 C C . ASP B 1 610 ? 5.539 -15.273 14.703 1 91.69 610 ASP B C 1
ATOM 11075 O O . ASP B 1 610 ? 6.27 -15.047 13.734 1 91.69 610 ASP B O 1
ATOM 11079 N N . ARG B 1 611 ? 4.242 -15.07 14.703 1 94.25 611 ARG B N 1
ATOM 11080 C CA . ARG B 1 611 ? 3.58 -14.688 13.461 1 94.25 611 ARG B CA 1
ATOM 11081 C C . ARG B 1 611 ? 2.854 -13.352 13.625 1 94.25 611 ARG B C 1
ATOM 11083 O O . ARG B 1 611 ? 2.164 -13.125 14.617 1 94.25 611 ARG B O 1
ATOM 11090 N N . LEU B 1 612 ? 3.088 -12.484 12.695 1 96.06 612 LEU B N 1
ATOM 11091 C CA . LEU B 1 612 ? 2.277 -11.273 12.609 1 96.06 612 LEU B CA 1
ATOM 11092 C C . LEU B 1 612 ? 0.955 -11.555 11.906 1 96.06 612 LEU B C 1
ATOM 11094 O O . LEU B 1 612 ? 0.938 -11.867 10.711 1 96.06 612 LEU B O 1
ATOM 11098 N N . LEU B 1 613 ? -0.139 -11.492 12.594 1 95.12 613 LEU B N 1
ATOM 11099 C CA . LEU B 1 613 ? -1.453 -11.883 12.102 1 95.12 613 LEU B CA 1
ATOM 11100 C C . LEU B 1 613 ? -2.061 -10.773 11.242 1 95.12 613 LEU B C 1
ATOM 11102 O O . LEU B 1 613 ? -2.676 -11.047 10.211 1 95.12 613 LEU B O 1
ATOM 11106 N N . ALA B 1 614 ? -1.966 -9.586 11.75 1 95.5 614 ALA B N 1
ATOM 11107 C CA . ALA B 1 614 ? -2.578 -8.43 11.094 1 95.5 614 ALA B CA 1
ATOM 11108 C C . ALA B 1 614 ? -1.846 -7.145 11.453 1 95.5 614 ALA B C 1
ATOM 11110 O O . ALA B 1 614 ? -1.221 -7.047 12.508 1 95.5 614 ALA B O 1
ATOM 11111 N N . SER B 1 615 ? -1.845 -6.242 10.602 1 95.38 615 SER B N 1
ATOM 11112 C CA . SER B 1 615 ? -1.247 -4.926 10.812 1 95.38 615 SER B CA 1
ATOM 11113 C C . SER B 1 615 ? -2.174 -3.814 10.328 1 95.38 615 SER B C 1
ATOM 11115 O O . SER B 1 615 ? -3.189 -4.082 9.688 1 95.38 615 SER B O 1
ATOM 11117 N N . ARG B 1 616 ? -1.938 -2.625 10.82 1 95.56 616 ARG B N 1
ATOM 11118 C CA . ARG B 1 616 ? -2.693 -1.438 10.43 1 95.56 616 ARG B CA 1
ATOM 11119 C C . ARG B 1 616 ? -4.164 -1.575 10.812 1 95.56 616 ARG B C 1
ATOM 11121 O O . ARG B 1 616 ? -5.051 -1.357 9.984 1 95.56 616 ARG B O 1
ATOM 11128 N N . LEU B 1 617 ? -4.332 -2 12.008 1 97.44 617 LEU B N 1
ATOM 11129 C CA . LEU B 1 617 ? -5.676 -2.117 12.57 1 97.44 617 LEU B CA 1
ATOM 11130 C C . LEU B 1 617 ? -6.062 -0.853 13.328 1 97.44 617 LEU B C 1
ATOM 11132 O O . LEU B 1 617 ? -5.254 -0.302 14.078 1 97.44 617 LEU B O 1
ATOM 11136 N N . THR B 1 618 ? -7.27 -0.369 13.094 1 97.75 618 THR B N 1
ATOM 11137 C CA . THR B 1 618 ? -7.805 0.667 13.969 1 97.75 618 THR B CA 1
ATOM 11138 C C . THR B 1 618 ? -8.117 0.1 15.352 1 97.75 618 THR B C 1
ATOM 11140 O O . THR B 1 618 ? -8.164 -1.119 15.531 1 97.75 618 THR B O 1
ATOM 11143 N N . LEU B 1 619 ? -8.25 0.954 16.281 1 97.88 619 LEU B N 1
ATOM 11144 C CA . LEU B 1 619 ? -8.609 0.526 17.625 1 97.88 619 LEU B CA 1
ATOM 11145 C C . LEU B 1 619 ? -9.914 -0.271 17.609 1 97.88 619 LEU B C 1
ATOM 11147 O O . LEU B 1 619 ? -10.039 -1.271 18.328 1 97.88 619 LEU B O 1
ATOM 11151 N N . ALA B 1 620 ? -10.859 0.075 16.797 1 96.62 620 ALA B N 1
ATOM 11152 C CA . ALA B 1 620 ? -12.164 -0.574 16.719 1 96.62 620 ALA B CA 1
ATOM 11153 C C . ALA B 1 620 ? -12.039 -1.979 16.125 1 96.62 620 ALA B C 1
ATOM 11155 O O . ALA B 1 620 ? -12.867 -2.85 16.406 1 96.62 620 ALA B O 1
ATOM 11156 N N . GLN B 1 621 ? -11.023 -2.264 15.375 1 96.75 621 GLN B N 1
ATOM 11157 C CA . GLN B 1 621 ? -10.867 -3.533 14.672 1 96.75 621 GLN B CA 1
ATOM 11158 C C . GLN B 1 621 ? -10.117 -4.547 15.531 1 96.75 621 GLN B C 1
ATOM 11160 O O . GLN B 1 621 ? -10.078 -5.734 15.203 1 96.75 621 GLN B O 1
ATOM 11165 N N . LEU B 1 622 ? -9.547 -4.141 16.641 1 96.5 622 LEU B N 1
ATOM 11166 C CA . LEU B 1 622 ? -8.688 -5 17.438 1 96.5 622 LEU B CA 1
ATOM 11167 C C . LEU B 1 622 ? -9.469 -6.195 17.984 1 96.5 622 LEU B C 1
ATOM 11169 O O . LEU B 1 622 ? -9.086 -7.344 17.75 1 96.5 622 LEU B O 1
ATOM 11173 N N . ALA B 1 623 ? -10.555 -5.945 18.672 1 95.5 623 ALA B N 1
ATOM 11174 C CA . ALA B 1 623 ? -11.32 -7.012 19.312 1 95.5 623 ALA B CA 1
ATOM 11175 C C . ALA B 1 623 ? -11.922 -7.953 18.266 1 95.5 623 ALA B C 1
ATOM 11177 O O . ALA B 1 623 ? -11.789 -9.172 18.375 1 95.5 623 ALA B O 1
ATOM 11178 N N . PRO B 1 624 ? -12.523 -7.41 17.203 1 94.38 624 PRO B N 1
ATOM 11179 C CA . PRO B 1 624 ? -13.031 -8.305 16.156 1 94.38 624 PRO B CA 1
ATOM 11180 C C . PRO B 1 624 ? -11.938 -9.148 15.523 1 94.38 624 PRO B C 1
ATOM 11182 O O . PRO B 1 624 ? -12.133 -10.344 15.273 1 94.38 624 PRO B O 1
ATOM 11185 N N . ALA B 1 625 ? -10.781 -8.547 15.234 1 96.06 625 ALA B N 1
ATOM 11186 C CA . ALA B 1 625 ? -9.688 -9.289 14.625 1 96.06 625 ALA B CA 1
ATOM 11187 C C . ALA B 1 625 ? -9.195 -10.398 15.547 1 96.06 625 ALA B C 1
ATOM 11189 O O . ALA B 1 625 ? -8.93 -11.516 15.094 1 96.06 625 ALA B O 1
ATOM 11190 N N . LEU B 1 626 ? -9.023 -10.07 16.766 1 96.19 626 LEU B N 1
ATOM 11191 C CA . LEU B 1 626 ? -8.586 -11.07 17.734 1 96.19 626 LEU B CA 1
ATOM 11192 C C . LEU B 1 626 ? -9.625 -12.18 17.875 1 96.19 626 LEU B C 1
ATOM 11194 O O . LEU B 1 626 ? -9.266 -13.359 17.938 1 96.19 626 LEU B O 1
ATOM 11198 N N . THR B 1 627 ? -10.883 -11.805 17.938 1 95.38 627 THR B N 1
ATOM 11199 C CA . THR B 1 627 ? -11.961 -12.789 18.031 1 95.38 627 THR B CA 1
ATOM 11200 C C . THR B 1 627 ? -11.922 -13.734 16.828 1 95.38 627 THR B C 1
ATOM 11202 O O . THR B 1 627 ? -12.016 -14.953 17 1 95.38 627 THR B O 1
ATOM 11205 N N . ALA B 1 628 ? -11.812 -13.18 15.641 1 95 628 ALA B N 1
ATOM 11206 C CA . ALA B 1 628 ? -11.75 -14 14.438 1 95 628 ALA B CA 1
ATOM 11207 C C . ALA B 1 628 ? -10.594 -15 14.508 1 95 628 ALA B C 1
ATOM 11209 O O . ALA B 1 628 ? -10.75 -16.172 14.148 1 95 628 ALA B O 1
ATOM 11210 N N . HIS B 1 629 ? -9.461 -14.57 14.977 1 95.88 629 HIS B N 1
ATOM 11211 C CA . HIS B 1 629 ? -8.297 -15.438 15.109 1 95.88 629 HIS B CA 1
ATOM 11212 C C . HIS B 1 629 ? -8.539 -16.531 16.141 1 95.88 629 HIS B C 1
ATOM 11214 O O . HIS B 1 629 ? -8.227 -17.703 15.898 1 95.88 629 HIS B O 1
ATOM 11220 N N . LEU B 1 630 ? -9.125 -16.172 17.297 1 96 630 LEU B N 1
ATOM 11221 C CA . LEU B 1 630 ? -9.367 -17.141 18.375 1 96 630 LEU B CA 1
ATOM 11222 C C . LEU B 1 630 ? -10.375 -18.203 17.938 1 96 630 LEU B C 1
ATOM 11224 O O . LEU B 1 630 ? -10.242 -19.375 18.297 1 96 630 LEU B O 1
ATOM 11228 N N . LEU B 1 631 ? -11.359 -17.781 17.203 1 96.31 631 LEU B N 1
ATOM 11229 C CA . LEU B 1 631 ? -12.352 -18.734 16.703 1 96.31 631 LEU B CA 1
ATOM 11230 C C . LEU B 1 631 ? -11.695 -19.812 15.852 1 96.31 631 LEU B C 1
ATOM 11232 O O . LEU B 1 631 ? -12.031 -20.984 15.961 1 96.31 631 LEU B O 1
ATOM 11236 N N . ARG B 1 632 ? -10.766 -19.453 15.023 1 95.56 632 ARG B N 1
ATOM 11237 C CA . ARG B 1 632 ? -10.055 -20.422 14.195 1 95.56 632 ARG B CA 1
ATOM 11238 C C . ARG B 1 632 ? -9.156 -21.312 15.039 1 95.56 632 ARG B C 1
ATOM 11240 O O . ARG B 1 632 ? -8.961 -22.484 14.727 1 95.56 632 ARG B O 1
ATOM 11247 N N . ARG B 1 633 ? -8.656 -20.75 16.125 1 94.94 633 ARG B N 1
ATOM 11248 C CA . ARG B 1 633 ? -7.75 -21.484 17 1 94.94 633 ARG B CA 1
ATOM 11249 C C . ARG B 1 633 ? -8.508 -22.547 17.797 1 94.94 633 ARG B C 1
ATOM 11251 O O . ARG B 1 633 ? -7.961 -23.609 18.094 1 94.94 633 ARG B O 1
ATOM 11258 N N . VAL B 1 634 ? -9.719 -22.281 18.188 1 96.25 634 VAL B N 1
ATOM 11259 C CA . VAL B 1 634 ? -10.445 -23.203 19.047 1 96.25 634 VAL B CA 1
ATOM 11260 C C . VAL B 1 634 ? -11.211 -24.219 18.188 1 96.25 634 VAL B C 1
ATOM 11262 O O . VAL B 1 634 ? -11.727 -25.219 18.703 1 96.25 634 VAL B O 1
ATOM 11265 N N . ALA B 1 635 ? -11.32 -23.969 16.859 1 97.06 635 ALA B N 1
ATOM 11266 C CA . ALA B 1 635 ? -12.039 -24.859 15.945 1 97.06 635 ALA B CA 1
ATOM 11267 C C . ALA B 1 635 ? -11.148 -26 15.492 1 97.06 635 ALA B C 1
ATOM 11269 O O . ALA B 1 635 ? -9.922 -25.875 15.461 1 97.06 635 ALA B O 1
ATOM 11270 N N . SER B 1 636 ? -11.641 -27.109 15.234 1 95.31 636 SER B N 1
ATOM 11271 C CA . SER B 1 636 ? -11.008 -28.281 14.625 1 95.31 636 SER B CA 1
ATOM 11272 C C . SER B 1 636 ? -11.977 -29.031 13.727 1 95.31 636 SER B C 1
ATOM 11274 O O . SER B 1 636 ? -13.188 -28.812 13.797 1 95.31 636 SER B O 1
ATOM 11276 N N . PRO B 1 637 ? -11.523 -29.859 12.852 1 93.19 637 PRO B N 1
ATOM 11277 C CA . PRO B 1 637 ? -12.422 -30.594 11.961 1 93.19 637 PRO B CA 1
ATOM 11278 C C . PRO B 1 637 ? -13.43 -31.453 12.711 1 93.19 637 PRO B C 1
ATOM 11280 O O . PRO B 1 637 ? -14.547 -31.656 12.242 1 93.19 637 PRO B O 1
ATOM 11283 N N . ASP B 1 638 ? -13.07 -31.891 13.898 1 94.5 638 ASP B N 1
ATOM 11284 C CA . ASP B 1 638 ? -13.969 -32.719 14.68 1 94.5 638 ASP B CA 1
ATOM 11285 C C . ASP B 1 638 ? -14.875 -31.891 15.57 1 94.5 638 ASP B C 1
ATOM 11287 O O . ASP B 1 638 ? -15.922 -32.344 16.016 1 94.5 638 ASP B O 1
ATOM 11291 N N . ARG B 1 639 ? -14.367 -30.688 15.844 1 96.38 639 ARG B N 1
ATOM 11292 C CA . ARG B 1 639 ? -15.125 -29.766 16.656 1 96.38 639 ARG B CA 1
ATOM 11293 C C . ARG B 1 639 ? -15.211 -28.391 15.992 1 96.38 639 ARG B C 1
ATOM 11295 O O . ARG B 1 639 ? -14.672 -27.406 16.516 1 96.38 639 ARG B O 1
ATOM 11302 N N . PRO B 1 640 ? -15.93 -28.312 14.93 1 97.12 640 PRO B N 1
ATOM 11303 C CA . PRO B 1 640 ? -16.031 -27.031 14.211 1 97.12 640 PRO B CA 1
ATOM 11304 C C . PRO B 1 640 ? -16.797 -25.969 15 1 97.12 640 PRO B C 1
ATOM 11306 O O . PRO B 1 640 ? -17.547 -26.297 15.914 1 97.12 640 PRO B O 1
ATOM 11309 N N . VAL B 1 641 ? -16.5 -24.75 14.672 1 97.62 641 VAL B N 1
ATOM 11310 C CA . VAL B 1 641 ? -17.203 -23.609 15.266 1 97.62 641 VAL B CA 1
ATOM 11311 C C . VAL B 1 641 ? -18.156 -23.016 14.242 1 97.62 641 VAL B C 1
ATOM 11313 O O . VAL B 1 641 ? -17.797 -22.828 13.078 1 97.62 641 VAL B O 1
ATOM 11316 N N . ILE B 1 642 ? -19.375 -22.797 14.625 1 97.12 642 ILE B N 1
ATOM 11317 C CA . ILE B 1 642 ? -20.328 -22.031 13.812 1 97.12 642 ILE B CA 1
ATOM 11318 C C . ILE B 1 642 ? -20.406 -20.594 14.328 1 97.12 642 ILE B C 1
ATOM 11320 O O . ILE B 1 642 ? -20.906 -20.359 15.43 1 97.12 642 ILE B O 1
ATOM 11324 N N . ASP B 1 643 ? -19.859 -19.734 13.578 1 96.19 643 ASP B N 1
ATOM 11325 C CA . ASP B 1 643 ? -19.891 -18.312 13.938 1 96.19 643 ASP B CA 1
ATOM 11326 C C . ASP B 1 643 ? -21.141 -17.641 13.406 1 96.19 643 ASP B C 1
ATOM 11328 O O . ASP B 1 643 ? -21.125 -17.047 12.32 1 96.19 643 ASP B O 1
ATOM 11332 N N . ALA B 1 644 ? -22.203 -17.625 14.219 1 95.88 644 ALA B N 1
ATOM 11333 C CA . ALA B 1 644 ? -23.5 -17.031 13.859 1 95.88 644 ALA B CA 1
ATOM 11334 C C . ALA B 1 644 ? -24.266 -16.609 15.102 1 95.88 644 ALA B C 1
ATOM 11336 O O . ALA B 1 644 ? -24 -17.094 16.203 1 95.88 644 ALA B O 1
ATOM 11337 N N . PRO B 1 645 ? -25.172 -15.648 14.922 1 95.25 645 PRO B N 1
ATOM 11338 C CA . PRO B 1 645 ? -26.031 -15.297 16.047 1 95.25 645 PRO B CA 1
ATOM 11339 C C . PRO B 1 645 ? -26.844 -16.484 16.562 1 95.25 645 PRO B C 1
ATOM 11341 O O . PRO B 1 645 ? -27.266 -17.344 15.773 1 95.25 645 PRO B O 1
ATOM 11344 N N . LEU B 1 646 ? -27.016 -16.516 17.891 1 94.19 646 LEU B N 1
ATOM 11345 C CA . LEU B 1 646 ? -27.656 -17.625 18.578 1 94.19 646 LEU B CA 1
ATOM 11346 C C . LEU B 1 646 ? -28.656 -17.125 19.609 1 94.19 646 LEU B C 1
ATOM 11348 O O . LEU B 1 646 ? -28.328 -16.281 20.438 1 94.19 646 LEU B O 1
ATOM 11352 N N . LEU B 1 647 ? -29.906 -17.562 19.422 1 93.12 647 LEU B N 1
ATOM 11353 C CA . LEU B 1 647 ? -30.906 -17.344 20.469 1 93.12 647 LEU B CA 1
ATOM 11354 C C . LEU B 1 647 ? -30.984 -18.547 21.406 1 93.12 647 LEU B C 1
ATOM 11356 O O . LEU B 1 647 ? -31.125 -19.688 20.953 1 93.12 647 LEU B O 1
ATOM 11360 N N . ILE B 1 648 ? -30.797 -18.266 22.609 1 92.25 648 ILE B N 1
ATOM 11361 C CA . ILE B 1 648 ? -30.938 -19.312 23.609 1 92.25 648 ILE B CA 1
ATOM 11362 C C . ILE B 1 648 ? -32.219 -19.078 24.422 1 92.25 648 ILE B C 1
ATOM 11364 O O . ILE B 1 648 ? -32.344 -18.062 25.125 1 92.25 648 ILE B O 1
ATOM 11368 N N . LEU B 1 649 ? -33.062 -20.031 24.359 1 91.19 649 LEU B N 1
ATOM 11369 C CA . LEU B 1 649 ? -34.344 -19.938 25.094 1 91.19 649 LEU B CA 1
ATOM 11370 C C . LEU B 1 649 ? -34.125 -20.297 26.562 1 91.19 649 LEU B C 1
ATOM 11372 O O . LEU B 1 649 ? -33.094 -20.844 26.938 1 91.19 649 LEU B O 1
ATOM 11376 N N . PRO B 1 650 ? -35.062 -19.938 27.438 1 86.88 650 PRO B N 1
ATOM 11377 C CA . PRO B 1 650 ? -34.938 -20.188 28.875 1 86.88 650 PRO B CA 1
ATOM 11378 C C . PRO B 1 650 ? -34.781 -21.672 29.203 1 86.88 650 PRO B C 1
ATOM 11380 O O . PRO B 1 650 ? -34.188 -22.031 30.219 1 86.88 650 PRO B O 1
ATOM 11383 N N . ASP B 1 651 ? -35.312 -22.547 28.375 1 86.69 651 ASP B N 1
ATOM 11384 C CA . ASP B 1 651 ? -35.25 -23.969 28.641 1 86.69 651 ASP B CA 1
ATOM 11385 C C . ASP B 1 651 ? -33.938 -24.578 28.141 1 86.69 651 ASP B C 1
ATOM 11387 O O . ASP B 1 651 ? -33.719 -25.781 28.266 1 86.69 651 ASP B O 1
ATOM 11391 N N . GLY B 1 652 ? -33.156 -23.75 27.5 1 88.69 652 GLY B N 1
ATOM 11392 C CA . GLY B 1 652 ? -31.859 -24.219 27.062 1 88.69 652 GLY B CA 1
ATOM 11393 C C . GLY B 1 652 ? -31.812 -24.578 25.594 1 88.69 652 GLY B C 1
ATOM 11394 O O . GLY B 1 652 ? -30.75 -24.906 25.062 1 88.69 652 GLY B O 1
ATOM 11395 N N . ALA B 1 653 ? -32.938 -24.5 24.969 1 92.38 653 ALA B N 1
ATOM 11396 C CA . ALA B 1 653 ? -32.969 -24.734 23.531 1 92.38 653 ALA B CA 1
ATOM 11397 C C . ALA B 1 653 ? -32.406 -23.547 22.766 1 92.38 653 ALA B C 1
ATOM 11399 O O . ALA B 1 653 ? -32.531 -22.406 23.219 1 92.38 653 ALA B O 1
ATOM 11400 N N . GLY B 1 654 ? -31.703 -23.875 21.688 1 93.38 654 GLY B N 1
ATOM 11401 C CA . GLY B 1 654 ? -31.078 -22.812 20.922 1 93.38 654 GLY B CA 1
ATOM 11402 C C . GLY B 1 654 ? -31.531 -22.766 19.469 1 93.38 654 GLY B C 1
ATOM 11403 O O . GLY B 1 654 ? -31.891 -23.797 18.891 1 93.38 654 GLY B O 1
ATOM 11404 N N . VAL B 1 655 ? -31.547 -21.578 18.906 1 95.31 655 VAL B N 1
ATOM 11405 C CA . VAL B 1 655 ? -31.859 -21.359 17.5 1 95.31 655 VAL B CA 1
ATOM 11406 C C . VAL B 1 655 ? -30.75 -20.531 16.844 1 95.31 655 VAL B C 1
ATOM 11408 O O . VAL B 1 655 ? -30.391 -19.453 17.344 1 95.31 655 VAL B O 1
ATOM 11411 N N . LEU B 1 656 ? -30.156 -21.062 15.742 1 95.69 656 LEU B N 1
ATOM 11412 C CA . LEU B 1 656 ? -29.125 -20.359 14.992 1 95.69 656 LEU B CA 1
ATOM 11413 C C . LEU B 1 656 ? -29.75 -19.469 13.914 1 95.69 656 LEU B C 1
ATOM 11415 O O . LEU B 1 656 ? -30.734 -19.859 13.289 1 95.69 656 LEU B O 1
ATOM 11419 N N . CYS B 1 657 ? -29.203 -18.359 13.75 1 95.38 657 CYS B N 1
ATOM 11420 C CA . CYS B 1 657 ? -29.625 -17.453 12.688 1 95.38 657 CYS B CA 1
ATOM 11421 C C . CYS B 1 657 ? -28.5 -17.234 11.68 1 95.38 657 CYS B C 1
ATOM 11423 O O . CYS B 1 657 ? -27.484 -16.625 12.008 1 95.38 657 CYS B O 1
ATOM 11425 N N . LEU B 1 658 ? -28.703 -17.609 10.414 1 95.94 658 LEU B N 1
ATOM 11426 C CA . LEU B 1 658 ? -27.641 -17.547 9.406 1 95.94 658 LEU B CA 1
ATOM 11427 C C . LEU B 1 658 ? -27.891 -16.375 8.453 1 95.94 658 LEU B C 1
ATOM 11429 O O . LEU B 1 658 ? -27.266 -16.281 7.395 1 95.94 658 LEU B O 1
ATOM 11433 N N . LEU B 1 659 ? -28.75 -15.469 8.836 1 92.62 659 LEU B N 1
ATOM 11434 C CA . LEU B 1 659 ? -29.016 -14.32 7.98 1 92.62 659 LEU B CA 1
ATOM 11435 C C . LEU B 1 659 ? -27.797 -13.406 7.898 1 92.62 659 LEU B C 1
ATOM 11437 O O . LEU B 1 659 ? -27.047 -13.273 8.867 1 92.62 659 LEU B O 1
ATOM 11441 N N . PRO B 1 660 ? -27.609 -12.805 6.676 1 89.62 660 PRO B N 1
ATOM 11442 C CA . PRO B 1 660 ? -26.484 -11.883 6.543 1 89.62 660 PRO B CA 1
ATOM 11443 C C . PRO B 1 660 ? -26.625 -10.641 7.418 1 89.62 660 PRO B C 1
ATOM 11445 O O . PRO B 1 660 ? -27.75 -10.266 7.781 1 89.62 660 PRO B O 1
ATOM 11448 N N . GLU B 1 661 ? -25.484 -10.086 7.75 1 87.75 661 GLU B N 1
ATOM 11449 C CA . GLU B 1 661 ? -25.453 -8.883 8.578 1 87.75 661 GLU B CA 1
ATOM 11450 C C . GLU B 1 661 ? -26.203 -7.738 7.898 1 87.75 661 GLU B C 1
ATOM 11452 O O . GLU B 1 661 ? -26.109 -7.555 6.684 1 87.75 661 GLU B O 1
ATOM 11457 N N . GLY B 1 662 ? -27.062 -7.051 8.703 1 84.94 662 GLY B N 1
ATOM 11458 C CA . GLY B 1 662 ? -27.844 -5.926 8.195 1 84.94 662 GLY B CA 1
ATOM 11459 C C . GLY B 1 662 ? -29.078 -5.625 9.023 1 84.94 662 GLY B C 1
ATOM 11460 O O . GLY B 1 662 ? -29.266 -6.219 10.086 1 84.94 662 GLY B O 1
ATOM 11461 N N . GLU B 1 663 ? -29.875 -4.727 8.633 1 85.56 663 GLU B N 1
ATOM 11462 C CA . GLU B 1 663 ? -31.062 -4.289 9.352 1 85.56 663 GLU B CA 1
ATOM 11463 C C . GLU B 1 663 ? -32.094 -5.406 9.445 1 85.56 663 GLU B C 1
ATOM 11465 O O . GLU B 1 663 ? -32.688 -5.625 10.5 1 85.56 663 GLU B O 1
ATOM 11470 N N . PRO B 1 664 ? -32.188 -6.164 8.352 1 85.25 664 PRO B N 1
ATOM 11471 C CA . PRO B 1 664 ? -33.188 -7.254 8.453 1 85.25 664 PRO B CA 1
ATOM 11472 C C . PRO B 1 664 ? -32.812 -8.258 9.547 1 85.25 664 PRO B C 1
ATOM 11474 O O . PRO B 1 664 ? -33.719 -8.734 10.258 1 85.25 664 PRO B O 1
ATOM 11477 N N . ARG B 1 665 ? -31.578 -8.562 9.602 1 90.75 665 ARG B N 1
ATOM 11478 C CA . ARG B 1 665 ? -31.141 -9.484 10.648 1 90.75 665 ARG B CA 1
ATOM 11479 C C . ARG B 1 665 ? -31.375 -8.891 12.031 1 90.75 665 ARG B C 1
ATOM 11481 O O . ARG B 1 665 ? -31.828 -9.578 12.938 1 90.75 665 ARG B O 1
ATOM 11488 N N . ARG B 1 666 ? -31.078 -7.672 12.227 1 89.12 666 ARG B N 1
ATOM 11489 C CA . ARG B 1 666 ? -31.25 -7.008 13.508 1 89.12 666 ARG B CA 1
ATOM 11490 C C . ARG B 1 666 ? -32.719 -7.027 13.945 1 89.12 666 ARG B C 1
ATOM 11492 O O . ARG B 1 666 ? -33 -7.328 15.102 1 89.12 666 ARG B O 1
ATOM 11499 N N . ARG B 1 667 ? -33.562 -6.742 13.078 1 88.06 667 ARG B N 1
ATOM 11500 C CA . ARG B 1 667 ? -35 -6.738 13.367 1 88.06 667 ARG B CA 1
ATOM 11501 C C . ARG B 1 667 ? -35.5 -8.141 13.727 1 88.06 667 ARG B C 1
ATOM 11503 O O . ARG B 1 667 ? -36.25 -8.312 14.672 1 88.06 667 ARG B O 1
ATOM 11510 N N . LEU B 1 668 ? -35.031 -9.023 12.938 1 90.88 668 LEU B N 1
ATOM 11511 C CA . LEU B 1 668 ? -35.469 -10.406 13.18 1 90.88 668 LEU B CA 1
ATOM 11512 C C . LEU B 1 668 ? -35 -10.867 14.562 1 90.88 668 LEU B C 1
ATOM 11514 O O . LEU B 1 668 ? -35.781 -11.484 15.297 1 90.88 668 LEU B O 1
ATOM 11518 N N . LEU B 1 669 ? -33.781 -10.609 14.844 1 91.88 669 LEU B N 1
ATOM 11519 C CA . LEU B 1 669 ? -33.219 -11.039 16.125 1 91.88 669 LEU B CA 1
ATOM 11520 C C . LEU B 1 669 ? -33.969 -10.375 17.281 1 91.88 669 LEU B C 1
ATOM 11522 O O . LEU B 1 669 ? -34.219 -11.008 18.312 1 91.88 669 LEU B O 1
ATOM 11526 N N . ALA B 1 670 ? -34.25 -9.148 17.141 1 89.38 670 ALA B N 1
ATOM 11527 C CA . ALA B 1 670 ? -35.031 -8.453 18.172 1 89.38 670 ALA B CA 1
ATOM 11528 C C . ALA B 1 670 ? -36.375 -9.109 18.375 1 89.38 670 ALA B C 1
ATOM 11530 O O . ALA B 1 670 ? -36.812 -9.336 19.516 1 89.38 670 ALA B O 1
ATOM 11531 N N . ARG B 1 671 ? -37.062 -9.422 17.344 1 90.56 671 ARG B N 1
ATOM 11532 C CA . ARG B 1 671 ? -38.375 -10.055 17.406 1 90.56 671 ARG B CA 1
ATOM 11533 C C . ARG B 1 671 ? -38.281 -11.461 18 1 90.56 671 ARG B C 1
ATOM 11535 O O . ARG B 1 671 ? -39.156 -11.898 18.734 1 90.56 671 ARG B O 1
ATOM 11542 N N . LEU B 1 672 ? -37.25 -12.094 17.562 1 90.81 672 LEU B N 1
ATOM 11543 C CA . LEU B 1 672 ? -37.031 -13.438 18.078 1 90.81 672 LEU B CA 1
ATOM 11544 C C . LEU B 1 672 ? -36.844 -13.414 19.594 1 90.81 672 LEU B C 1
ATOM 11546 O O . LEU B 1 672 ? -37.344 -14.289 20.297 1 90.81 672 LEU B O 1
ATOM 11550 N N . ARG B 1 673 ? -36.062 -12.539 20 1 89.88 673 ARG B N 1
ATOM 11551 C CA . ARG B 1 673 ? -35.844 -12.391 21.438 1 89.88 673 ARG B CA 1
ATOM 11552 C C . ARG B 1 673 ? -37.156 -12.07 22.156 1 89.88 673 ARG B C 1
ATOM 11554 O O . ARG B 1 673 ? -37.406 -12.617 23.234 1 89.88 673 ARG B O 1
ATOM 11561 N N . GLU B 1 674 ? -37.875 -11.195 21.625 1 88.19 674 GLU B N 1
ATOM 11562 C CA . GLU B 1 674 ? -39.188 -10.836 22.219 1 88.19 674 GLU B CA 1
ATOM 11563 C C . GLU B 1 674 ? -40.125 -12.047 22.266 1 88.19 674 GLU B C 1
ATOM 11565 O O . GLU B 1 674 ? -40.812 -12.25 23.266 1 88.19 674 GLU B O 1
ATOM 11570 N N . ALA B 1 675 ? -40.125 -12.766 21.281 1 89 675 ALA B N 1
ATOM 11571 C CA . ALA B 1 675 ? -41 -13.914 21.156 1 89 675 ALA B CA 1
ATOM 11572 C C . ALA B 1 675 ? -40.562 -15.047 22.078 1 89 675 ALA B C 1
ATOM 11574 O O . ALA B 1 675 ? -41.406 -15.719 22.688 1 89 675 ALA B O 1
ATOM 11575 N N . GLY B 1 676 ? -39.344 -15.25 22.141 1 86.75 676 GLY B N 1
ATOM 11576 C CA . GLY B 1 676 ? -38.875 -16.422 22.859 1 86.75 676 GLY B CA 1
ATOM 11577 C C . GLY B 1 676 ? -38.469 -16.109 24.297 1 86.75 676 GLY B C 1
ATOM 11578 O O . GLY B 1 676 ? -38.344 -17.031 25.109 1 86.75 676 GLY B O 1
ATOM 11579 N N . GLY B 1 677 ? -38.188 -14.875 24.656 1 82.88 677 GLY B N 1
ATOM 11580 C CA . GLY B 1 677 ? -37.781 -14.469 25.984 1 82.88 677 GLY B CA 1
ATOM 11581 C C . GLY B 1 677 ? -36.375 -14.93 26.344 1 82.88 677 GLY B C 1
ATOM 11582 O O . GLY B 1 677 ? -36.031 -15.031 27.531 1 82.88 677 GLY B O 1
ATOM 11583 N N . GLY B 1 678 ? -35.562 -15.266 25.5 1 87.12 678 GLY B N 1
ATOM 11584 C CA . GLY B 1 678 ? -34.25 -15.797 25.766 1 87.12 678 GLY B CA 1
ATOM 11585 C C . GLY B 1 678 ? -33.156 -14.781 25.562 1 87.12 678 GLY B C 1
ATOM 11586 O O . GLY B 1 678 ? -33.375 -13.578 25.734 1 87.12 678 GLY B O 1
ATOM 11587 N N . ARG B 1 679 ? -31.938 -15.32 25.469 1 87.75 679 ARG B N 1
ATOM 11588 C CA . ARG B 1 679 ? -30.75 -14.484 25.328 1 87.75 679 ARG B CA 1
ATOM 11589 C C . ARG B 1 679 ? -30.125 -14.633 23.938 1 87.75 679 ARG B C 1
ATOM 11591 O O . ARG B 1 679 ? -30.094 -15.742 23.391 1 87.75 679 ARG B O 1
ATOM 11598 N N . LEU B 1 680 ? -29.734 -13.445 23.438 1 90.88 680 LEU B N 1
ATOM 11599 C CA . LEU B 1 680 ? -29.047 -13.445 22.156 1 90.88 680 LEU B CA 1
ATOM 11600 C C . LEU B 1 680 ? -27.531 -13.438 22.359 1 90.88 680 LEU B C 1
ATOM 11602 O O . LEU B 1 680 ? -27.016 -12.656 23.156 1 90.88 680 LEU B O 1
ATOM 11606 N N . THR B 1 681 ? -26.875 -14.336 21.75 1 91.31 681 THR B N 1
ATOM 11607 C CA . THR B 1 681 ? -25.422 -14.422 21.766 1 91.31 681 THR B CA 1
ATOM 11608 C C . THR B 1 681 ? -24.875 -14.828 20.391 1 91.31 681 THR B C 1
ATOM 11610 O O . THR B 1 681 ? -25.578 -14.68 19.391 1 91.31 681 THR B O 1
ATOM 11613 N N . ARG B 1 682 ? -23.547 -15.312 20.359 1 93.12 682 ARG B N 1
ATOM 11614 C CA . ARG B 1 682 ? -22.906 -15.609 19.078 1 93.12 682 ARG B CA 1
ATOM 11615 C C . ARG B 1 682 ? -21.938 -16.766 19.203 1 93.12 682 ARG B C 1
ATOM 11617 O O . ARG B 1 682 ? -21.125 -16.797 20.141 1 93.12 682 ARG B O 1
ATOM 11624 N N . GLY B 1 683 ? -22.125 -17.688 18.359 1 94.44 683 GLY B N 1
ATOM 11625 C CA . GLY B 1 683 ? -21.109 -18.719 18.188 1 94.44 683 GLY B CA 1
ATOM 11626 C C . GLY B 1 683 ? -21.375 -19.969 19 1 94.44 683 GLY B C 1
ATOM 11627 O O . GLY B 1 683 ? -21.859 -19.891 20.141 1 94.44 683 GLY B O 1
ATOM 11628 N N . VAL B 1 684 ? -21.141 -21.125 18.453 1 95.88 684 VAL B N 1
ATOM 11629 C CA . VAL B 1 684 ? -21.203 -22.422 19.109 1 95.88 684 VAL B CA 1
ATOM 11630 C C . VAL B 1 684 ? -20.109 -23.328 18.578 1 95.88 684 VAL B C 1
ATOM 11632 O O . VAL B 1 684 ? -19.688 -23.188 17.422 1 95.88 684 VAL B O 1
ATOM 11635 N N . ARG B 1 685 ? -19.594 -24.078 19.344 1 96.88 685 ARG B N 1
ATOM 11636 C CA . ARG B 1 685 ? -18.656 -25.125 18.953 1 96.88 685 ARG B CA 1
ATOM 11637 C C . ARG B 1 685 ? -19.297 -26.5 19.047 1 96.88 685 ARG B C 1
ATOM 11639 O O . ARG B 1 685 ? -19.844 -26.875 20.094 1 96.88 685 ARG B O 1
ATOM 11646 N N . LEU B 1 686 ? -19.281 -27.203 18.016 1 96.44 686 LEU B N 1
ATOM 11647 C CA . LEU B 1 686 ? -19.953 -28.484 17.938 1 96.44 686 LEU B CA 1
ATOM 11648 C C . LEU B 1 686 ? -18.969 -29.625 18.203 1 96.44 686 LEU B C 1
ATOM 11650 O O . LEU B 1 686 ? -17.75 -29.453 18.078 1 96.44 686 LEU B O 1
ATOM 11654 N N . ASP B 1 687 ? -19.531 -30.656 18.688 1 95.5 687 ASP B N 1
ATOM 11655 C CA . ASP B 1 687 ? -18.875 -31.969 18.672 1 95.5 687 ASP B CA 1
ATOM 11656 C C . ASP B 1 687 ? -19.547 -32.906 17.656 1 95.5 687 ASP B C 1
ATOM 11658 O O . ASP B 1 687 ? -20.656 -33.344 17.859 1 95.5 687 ASP B O 1
ATOM 11662 N N . LEU B 1 688 ? -18.859 -33.219 16.609 1 95.12 688 LEU B N 1
ATOM 11663 C CA . LEU B 1 688 ? -19.469 -33.938 15.508 1 95.12 688 LEU B CA 1
ATOM 11664 C C . LEU B 1 688 ? -19.797 -35.375 15.898 1 95.12 688 LEU B C 1
ATOM 11666 O O . LEU B 1 688 ? -20.578 -36.031 15.227 1 95.12 688 LEU B O 1
ATOM 11670 N N . ALA B 1 689 ? -19.219 -35.812 16.984 1 93.19 689 ALA B N 1
ATOM 11671 C CA . ALA B 1 689 ? -19.594 -37.125 17.531 1 93.19 689 ALA B CA 1
ATOM 11672 C C . ALA B 1 689 ? -20.984 -37.062 18.172 1 93.19 689 ALA B C 1
ATOM 11674 O O . ALA B 1 689 ? -21.734 -38.031 18.125 1 93.19 689 ALA B O 1
ATOM 11675 N N . ASP B 1 690 ? -21.328 -35.906 18.75 1 90.88 690 ASP B N 1
ATOM 11676 C CA . ASP B 1 690 ? -22.641 -35.625 19.312 1 90.88 690 ASP B CA 1
ATOM 11677 C C . ASP B 1 690 ? -23.016 -34.156 19.156 1 90.88 690 ASP B C 1
ATOM 11679 O O . ASP B 1 690 ? -22.969 -33.375 20.125 1 90.88 690 ASP B O 1
ATOM 11683 N N . PRO B 1 691 ? -23.469 -33.812 18 1 91.44 691 PRO B N 1
ATOM 11684 C CA . PRO B 1 691 ? -23.703 -32.406 17.703 1 91.44 691 PRO B CA 1
ATOM 11685 C C . PRO B 1 691 ? -24.984 -31.875 18.344 1 91.44 691 PRO B C 1
ATOM 11687 O O . PRO B 1 691 ? -25.281 -30.688 18.234 1 91.44 691 PRO B O 1
ATOM 11690 N N . THR B 1 692 ? -25.75 -32.719 19.016 1 86.88 692 THR B N 1
ATOM 11691 C CA . THR B 1 692 ? -27.016 -32.312 19.609 1 86.88 692 THR B CA 1
ATOM 11692 C C . THR B 1 692 ? -26.797 -31.25 20.703 1 86.88 692 THR B C 1
ATOM 11694 O O . THR B 1 692 ? -27.578 -30.312 20.844 1 86.88 692 THR B O 1
ATOM 11697 N N . ARG B 1 693 ? -25.719 -31.531 21.391 1 90.69 693 ARG B N 1
ATOM 11698 C CA . ARG B 1 693 ? -25.344 -30.547 22.422 1 90.69 693 ARG B CA 1
ATOM 11699 C C . ARG B 1 693 ? -24.109 -29.766 22 1 90.69 693 ARG B C 1
ATOM 11701 O O . ARG B 1 693 ? -23.062 -30.359 21.703 1 90.69 693 ARG B O 1
ATOM 11708 N N . ALA B 1 694 ? -24.281 -28.516 21.906 1 94.62 694 ALA B N 1
ATOM 11709 C CA . ALA B 1 694 ? -23.188 -27.672 21.453 1 94.62 694 ALA B CA 1
ATOM 11710 C C . ALA B 1 694 ? -22.656 -26.812 22.609 1 94.62 694 ALA B C 1
ATOM 11712 O O . ALA B 1 694 ? -23.391 -26.516 23.562 1 94.62 694 ALA B O 1
ATOM 11713 N N . GLU B 1 695 ? -21.391 -26.5 22.5 1 94.62 695 GLU B N 1
ATOM 11714 C CA . GLU B 1 695 ? -20.766 -25.578 23.453 1 94.62 695 GLU B CA 1
ATOM 11715 C C . GLU B 1 695 ? -21 -24.125 23.047 1 94.62 695 GLU B C 1
ATOM 11717 O O . GLU B 1 695 ? -20.672 -23.734 21.922 1 94.62 695 GLU B O 1
ATOM 11722 N N . ARG B 1 696 ? -21.578 -23.391 23.953 1 93.19 696 ARG B N 1
ATOM 11723 C CA . ARG B 1 696 ? -21.812 -21.969 23.656 1 93.19 696 ARG B CA 1
ATOM 11724 C C . ARG B 1 696 ? -20.516 -21.172 23.812 1 93.19 696 ARG B C 1
ATOM 11726 O O . ARG B 1 696 ? -19.75 -21.406 24.75 1 93.19 696 ARG B O 1
ATOM 11733 N N . LEU B 1 697 ? -20.266 -20.234 22.906 1 93.25 697 LEU B N 1
ATOM 11734 C CA . LEU B 1 697 ? -19.078 -19.406 22.969 1 93.25 697 LEU B CA 1
ATOM 11735 C C . LEU B 1 697 ? -19.391 -18.031 23.531 1 93.25 697 LEU B C 1
ATOM 11737 O O . LEU B 1 697 ? -18.5 -17.344 24.031 1 93.25 697 LEU B O 1
ATOM 11741 N N . ASP B 1 698 ? -20.609 -17.531 23.422 1 89.44 698 ASP B N 1
ATOM 11742 C CA . ASP B 1 698 ? -21.109 -16.297 24.016 1 89.44 698 ASP B CA 1
ATOM 11743 C C . ASP B 1 698 ? -20.281 -15.094 23.578 1 89.44 698 ASP B C 1
ATOM 11745 O O . ASP B 1 698 ? -19.875 -14.281 24.406 1 89.44 698 ASP B O 1
ATOM 11749 N N . LEU B 1 699 ? -20.031 -15.016 22.297 1 90.62 699 LEU B N 1
ATOM 11750 C CA . LEU B 1 699 ? -19.297 -13.867 21.766 1 90.62 699 LEU B CA 1
ATOM 11751 C C . LEU B 1 699 ? -20.219 -12.664 21.625 1 90.62 699 LEU B C 1
ATOM 11753 O O . LEU B 1 699 ? -21.438 -12.812 21.531 1 90.62 699 LEU B O 1
ATOM 11757 N N . PRO B 1 700 ? -19.578 -11.484 21.641 1 81.44 700 PRO B N 1
ATOM 11758 C CA . PRO B 1 700 ? -20.406 -10.297 21.453 1 81.44 700 PRO B CA 1
ATOM 11759 C C . PRO B 1 700 ? -21.047 -10.227 20.078 1 81.44 700 PRO B C 1
ATOM 11761 O O . PRO B 1 700 ? -20.438 -10.625 19.078 1 81.44 700 PRO B O 1
ATOM 11764 N N . LEU B 1 701 ? -22.25 -9.812 20.109 1 84.75 701 LEU B N 1
ATOM 11765 C CA . LEU B 1 701 ? -23.016 -9.648 18.875 1 84.75 701 LEU B CA 1
ATOM 11766 C C . LEU B 1 701 ? -23.188 -8.172 18.547 1 84.75 701 LEU B C 1
ATOM 11768 O O . LEU B 1 701 ? -23.75 -7.41 19.344 1 84.75 701 LEU B O 1
ATOM 11772 N N . ALA B 1 702 ? -22.578 -7.684 17.438 1 72.62 702 ALA B N 1
ATOM 11773 C CA . ALA B 1 702 ? -22.625 -6.281 17.031 1 72.62 702 ALA B CA 1
ATOM 11774 C C . ALA B 1 702 ? -24.078 -5.82 16.844 1 72.62 702 ALA B C 1
ATOM 11776 O O . ALA B 1 702 ? -24.391 -4.652 17.078 1 72.62 702 ALA B O 1
ATOM 11777 N N . ASP B 1 703 ? -24.984 -6.758 16.453 1 66.31 703 ASP B N 1
ATOM 11778 C CA . ASP B 1 703 ? -26.391 -6.438 16.156 1 66.31 703 ASP B CA 1
ATOM 11779 C C . ASP B 1 703 ? -27.172 -6.152 17.422 1 66.31 703 ASP B C 1
ATOM 11781 O O . ASP B 1 703 ? -28.266 -5.578 17.375 1 66.31 703 ASP B O 1
ATOM 11785 N N . ALA B 1 704 ? -26.719 -6.559 18.578 1 60.34 704 ALA B N 1
ATOM 11786 C CA . ALA B 1 704 ? -27.484 -6.449 19.812 1 60.34 704 ALA B CA 1
ATOM 11787 C C . ALA B 1 704 ? -26.938 -5.348 20.719 1 60.34 704 ALA B C 1
ATOM 11789 O O . ALA B 1 704 ? -27.078 -5.395 21.938 1 60.34 704 ALA B O 1
ATOM 11790 N N . ALA B 1 705 ? -26.266 -4.391 20.266 1 53.56 705 ALA B N 1
ATOM 11791 C CA . ALA B 1 705 ? -25.531 -3.432 21.094 1 53.56 705 ALA B CA 1
ATOM 11792 C C . ALA B 1 705 ? -26.453 -2.785 22.125 1 53.56 705 ALA B C 1
ATOM 11794 O O . ALA B 1 705 ? -26.016 -2.418 23.219 1 53.56 705 ALA B O 1
ATOM 11795 N N . ASP B 1 706 ? -27.812 -2.531 21.812 1 49.12 706 ASP B N 1
ATOM 11796 C CA . ASP B 1 706 ? -28.656 -1.784 22.734 1 49.12 706 ASP B CA 1
ATOM 11797 C C . ASP B 1 706 ? -29.25 -2.703 23.797 1 49.12 706 ASP B C 1
ATOM 11799 O O . ASP B 1 706 ? -30.312 -2.404 24.375 1 49.12 706 ASP B O 1
ATOM 11803 N N . GLU B 1 707 ? -28.828 -3.855 23.922 1 50.12 707 GLU B N 1
ATOM 11804 C CA . GLU B 1 707 ? -29.531 -4.691 24.891 1 50.12 707 GLU B CA 1
ATOM 11805 C C . GLU B 1 707 ? -29.406 -4.137 26.312 1 50.12 707 GLU B C 1
ATOM 11807 O O . GLU B 1 707 ? -28.297 -3.844 26.766 1 50.12 707 GLU B O 1
ATOM 11812 N N . PRO B 1 708 ? -30.531 -3.648 26.859 1 44.19 708 PRO B N 1
ATOM 11813 C CA . PRO B 1 708 ? -30.5 -3.24 28.281 1 44.19 708 PRO B CA 1
ATOM 11814 C C . PRO B 1 708 ? -29.797 -4.254 29.172 1 44.19 708 PRO B C 1
ATOM 11816 O O . PRO B 1 708 ? -29.766 -5.445 28.859 1 44.19 708 PRO B O 1
ATOM 11819 N N . ALA B 1 709 ? -28.984 -3.881 30.016 1 40.62 709 ALA B N 1
ATOM 11820 C CA . ALA B 1 709 ? -28.266 -4.578 31.094 1 40.62 709 ALA B CA 1
ATOM 11821 C C . ALA B 1 709 ? -29.156 -5.621 31.75 1 40.62 709 ALA B C 1
ATOM 11823 O O . ALA B 1 709 ? -28.719 -6.355 32.625 1 40.62 709 ALA B O 1
ATOM 11824 N N . SER B 1 710 ? -30.359 -5.582 31.672 1 40.34 710 SER B N 1
ATOM 11825 C CA . SER B 1 710 ? -31.234 -6.363 32.531 1 40.34 710 SER B CA 1
ATOM 11826 C C . SER B 1 710 ? -31.25 -7.832 32.125 1 40.34 710 SER B C 1
ATOM 11828 O O . SER B 1 710 ? -32.156 -8.578 32.5 1 40.34 710 SER B O 1
ATOM 11830 N N . ALA B 1 711 ? -30.5 -8.258 31.188 1 44.03 711 ALA B N 1
ATOM 11831 C CA . ALA B 1 711 ? -30.594 -9.68 30.859 1 44.03 711 ALA B CA 1
ATOM 11832 C C . ALA B 1 711 ? -30.141 -10.555 32.031 1 44.03 711 ALA B C 1
ATOM 11834 O O . ALA B 1 711 ? -29.234 -10.18 32.75 1 44.03 711 ALA B O 1
ATOM 11835 N N . PRO B 1 712 ? -30.906 -11.578 32.5 1 44.09 712 PRO B N 1
ATOM 11836 C CA . PRO B 1 712 ? -30.5 -12.422 33.625 1 44.09 712 PRO B CA 1
ATOM 11837 C C . PRO B 1 712 ? -29.047 -12.859 33.531 1 44.09 712 PRO B C 1
ATOM 11839 O O . PRO B 1 712 ? -28.484 -12.977 32.438 1 44.09 712 PRO B O 1
ATOM 11842 N N . PRO B 1 713 ? -28.234 -12.703 34.562 1 40.25 713 PRO B N 1
ATOM 11843 C CA . PRO B 1 713 ? -26.828 -13.086 34.625 1 40.25 713 PRO B CA 1
ATOM 11844 C C . PRO B 1 713 ? -26.547 -14.438 33.969 1 40.25 713 PRO B C 1
ATOM 11846 O O . PRO B 1 713 ? -27.422 -15.312 33.969 1 40.25 713 PRO B O 1
ATOM 11849 N N . ALA B 1 714 ? -25.609 -14.547 33.062 1 45.69 714 ALA B N 1
ATOM 11850 C CA . ALA B 1 714 ? -25.031 -15.727 32.438 1 45.69 714 ALA B CA 1
ATOM 11851 C C . ALA B 1 714 ? -24.984 -16.906 33.406 1 45.69 714 ALA B C 1
ATOM 11853 O O . ALA B 1 714 ? -24.562 -18 33.031 1 45.69 714 ALA B O 1
ATOM 11854 N N . SER B 1 715 ? -25.062 -16.719 34.625 1 45.25 715 SER B N 1
ATOM 11855 C CA . SER B 1 715 ? -24.703 -17.719 35.625 1 45.25 715 SER B CA 1
ATOM 11856 C C . SER B 1 715 ? -25.562 -18.984 35.5 1 45.25 715 SER B C 1
ATOM 11858 O O . SER B 1 715 ? -25.219 -20.031 36.031 1 45.25 715 SER B O 1
ATOM 11860 N N . ARG B 1 716 ? -26.953 -18.984 35.156 1 49.34 716 ARG B N 1
ATOM 11861 C CA . ARG B 1 716 ? -27.75 -20.188 35.312 1 49.34 716 ARG B CA 1
ATOM 11862 C C . ARG B 1 716 ? -27.859 -20.953 34 1 49.34 716 ARG B C 1
ATOM 11864 O O . ARG B 1 716 ? -28.672 -21.875 33.875 1 49.34 716 ARG B O 1
ATOM 11871 N N . ILE B 1 717 ? -27.375 -20.469 32.969 1 53.81 717 ILE B N 1
ATOM 11872 C CA . ILE B 1 717 ? -27.562 -21.219 31.734 1 53.81 717 ILE B CA 1
ATOM 11873 C C . ILE B 1 717 ? -26.453 -22.25 31.578 1 53.81 717 ILE B C 1
ATOM 11875 O O . ILE B 1 717 ? -25.281 -21.938 31.75 1 53.81 717 ILE B O 1
ATOM 11879 N N . PRO B 1 718 ? -26.766 -23.578 31.547 1 58.69 718 PRO B N 1
ATOM 11880 C CA . PRO B 1 718 ? -25.781 -24.641 31.375 1 58.69 718 PRO B CA 1
ATOM 11881 C C . PRO B 1 718 ? -24.781 -24.344 30.266 1 58.69 718 PRO B C 1
ATOM 11883 O O . PRO B 1 718 ? -25.062 -23.531 29.375 1 58.69 718 PRO B O 1
ATOM 11886 N N . ASP B 1 719 ? -23.531 -24.797 30.438 1 70.5 719 ASP B N 1
ATOM 11887 C CA . ASP B 1 719 ? -22.391 -24.609 29.531 1 70.5 719 ASP B CA 1
ATOM 11888 C C . ASP B 1 719 ? -22.719 -25.094 28.125 1 70.5 719 ASP B C 1
ATOM 11890 O O . ASP B 1 719 ? -22.125 -24.625 27.156 1 70.5 719 ASP B O 1
ATOM 11894 N N . GLY B 1 720 ? -23.812 -25.797 28.031 1 85.62 720 GLY B N 1
ATOM 11895 C CA . GLY B 1 720 ? -24.156 -26.328 26.719 1 85.62 720 GLY B CA 1
ATOM 11896 C C . GLY B 1 720 ? -25.547 -25.922 26.25 1 85.62 720 GLY B C 1
ATOM 11897 O O . GLY B 1 720 ? -26.391 -25.531 27.062 1 85.62 720 GLY B O 1
ATOM 11898 N N . VAL B 1 721 ? -25.719 -25.797 24.953 1 92.5 721 VAL B N 1
ATOM 11899 C CA . VAL B 1 721 ? -27 -25.453 24.344 1 92.5 721 VAL B CA 1
ATOM 11900 C C . VAL B 1 721 ? -27.438 -26.578 23.406 1 92.5 721 VAL B C 1
ATOM 11902 O O . VAL B 1 721 ? -26.609 -27.156 22.703 1 92.5 721 VAL B O 1
ATOM 11905 N N . THR B 1 722 ? -28.734 -26.906 23.562 1 94.19 722 THR B N 1
ATOM 11906 C CA . THR B 1 722 ? -29.297 -27.875 22.625 1 94.19 722 THR B CA 1
ATOM 11907 C C . THR B 1 722 ? -29.906 -27.172 21.422 1 94.19 722 THR B C 1
ATOM 11909 O O . THR B 1 722 ? -30.969 -26.562 21.516 1 94.19 722 THR B O 1
ATOM 11912 N N . LEU B 1 723 ? -29.281 -27.25 20.312 1 95 723 LEU B N 1
ATOM 11913 C CA . LEU B 1 723 ? -29.766 -26.594 19.109 1 95 723 LEU B CA 1
ATOM 11914 C C . LEU B 1 723 ? -30.969 -27.344 18.516 1 95 723 LEU B C 1
ATOM 11916 O O . LEU B 1 723 ? -30.922 -28.562 18.344 1 95 723 LEU B O 1
ATOM 11920 N N . ARG B 1 724 ? -32.031 -26.594 18.25 1 95.69 724 ARG B N 1
ATOM 11921 C CA . ARG B 1 724 ? -33.25 -27.234 17.781 1 95.69 724 ARG B CA 1
ATOM 11922 C C . ARG B 1 724 ? -33.688 -26.609 16.453 1 95.69 724 ARG B C 1
ATOM 11924 O O . ARG B 1 724 ? -34.531 -27.188 15.75 1 95.69 724 ARG B O 1
ATOM 11931 N N . GLY B 1 725 ? -33.125 -25.5 16.172 1 95.69 725 GLY B N 1
ATOM 11932 C CA . GLY B 1 725 ? -33.594 -24.859 14.953 1 95.69 725 GLY B CA 1
ATOM 11933 C C . GLY B 1 725 ? -32.531 -23.984 14.32 1 95.69 725 GLY B C 1
ATOM 11934 O O . GLY B 1 725 ? -31.562 -23.594 14.977 1 95.69 725 GLY B O 1
ATOM 11935 N N . VAL B 1 726 ? -32.688 -23.734 12.969 1 96.38 726 VAL B N 1
ATOM 11936 C CA . VAL B 1 726 ? -31.844 -22.828 12.188 1 96.38 726 VAL B CA 1
ATOM 11937 C C . VAL B 1 726 ? -32.719 -21.969 11.273 1 96.38 726 VAL B C 1
ATOM 11939 O O . VAL B 1 726 ? -33.594 -22.484 10.578 1 96.38 726 VAL B O 1
ATOM 11942 N N . LEU B 1 727 ? -32.531 -20.75 11.398 1 95.69 727 LEU B N 1
ATOM 11943 C CA . LEU B 1 727 ? -33.188 -19.812 10.477 1 95.69 727 LEU B CA 1
ATOM 11944 C C . LEU B 1 727 ? -32.219 -19.375 9.375 1 95.69 727 LEU B C 1
ATOM 11946 O O . LEU B 1 727 ? -31.078 -18.969 9.664 1 95.69 727 LEU B O 1
ATOM 11950 N N . LEU B 1 728 ? -32.562 -19.531 8.156 1 94.62 728 LEU B N 1
ATOM 11951 C CA . LEU B 1 728 ? -31.672 -19.188 7.051 1 94.62 728 LEU B CA 1
ATOM 11952 C C . LEU B 1 728 ? -32.375 -18.312 6.031 1 94.62 728 LEU B C 1
ATOM 11954 O O . LEU B 1 728 ? -33.625 -18.219 6.027 1 94.62 728 LEU B O 1
ATOM 11958 N N . PRO B 1 729 ? -31.609 -17.609 5.188 1 90.75 729 PRO B N 1
ATOM 11959 C CA . PRO B 1 729 ? -32.219 -16.766 4.156 1 90.75 729 PRO B CA 1
ATOM 11960 C C . PRO B 1 729 ? -32.906 -17.578 3.051 1 90.75 729 PRO B C 1
ATOM 11962 O O . PRO B 1 729 ? -32.344 -18.594 2.605 1 90.75 729 PRO B O 1
ATOM 11965 N N . GLY B 1 730 ? -34.062 -17.094 2.783 1 82.69 730 GLY B N 1
ATOM 11966 C CA . GLY B 1 730 ? -34.781 -17.781 1.719 1 82.69 730 GLY B CA 1
ATOM 11967 C C . GLY B 1 730 ? -34.312 -17.344 0.332 1 82.69 730 GLY B C 1
ATOM 11968 O O . GLY B 1 730 ? -33.844 -16.234 0.146 1 82.69 730 GLY B O 1
ATOM 11969 N N . GLY B 1 731 ? -34.188 -18.344 -0.565 1 71.75 731 GLY B N 1
ATOM 11970 C CA . GLY B 1 731 ? -33.906 -18 -1.955 1 71.75 731 GLY B CA 1
ATOM 11971 C C . GLY B 1 731 ? -35.062 -17.219 -2.596 1 71.75 731 GLY B C 1
ATOM 11972 O O . GLY B 1 731 ? -36.031 -16.906 -1.934 1 71.75 731 GLY B O 1
ATOM 11973 N N . GLU B 1 732 ? -34.969 -16.859 -3.811 1 64.5 732 GLU B N 1
ATOM 11974 C CA . GLU B 1 732 ? -35.938 -16.078 -4.57 1 64.5 732 GLU B CA 1
ATOM 11975 C C . GLU B 1 732 ? -37.312 -16.781 -4.617 1 64.5 732 GLU B C 1
ATOM 11977 O O . GLU B 1 732 ? -38.344 -16.125 -4.75 1 64.5 732 GLU B O 1
ATOM 11982 N N . HIS B 1 733 ? -37.281 -18.109 -4.316 1 66.88 733 HIS B N 1
ATOM 11983 C CA . HIS B 1 733 ? -38.5 -18.859 -4.559 1 66.88 733 HIS B CA 1
ATOM 11984 C C . HIS B 1 733 ? -39.312 -19.016 -3.279 1 66.88 733 HIS B C 1
ATOM 11986 O O . HIS B 1 733 ? -40.438 -19.531 -3.309 1 66.88 733 HIS B O 1
ATOM 11992 N N . VAL B 1 734 ? -38.75 -18.562 -2.184 1 72.5 734 VAL B N 1
ATOM 11993 C CA . VAL B 1 734 ? -39.438 -18.766 -0.924 1 72.5 734 VAL B CA 1
ATOM 11994 C C . VAL B 1 734 ? -40.406 -17.609 -0.693 1 72.5 734 VAL B C 1
ATOM 11996 O O . VAL B 1 734 ? -40 -16.453 -0.592 1 72.5 734 VAL B O 1
ATOM 11999 N N . GLN B 1 735 ? -41.719 -17.891 -0.8 1 69.44 735 GLN B N 1
ATOM 12000 C CA . GLN B 1 735 ? -42.75 -16.859 -0.672 1 69.44 735 GLN B CA 1
ATOM 12001 C C . GLN B 1 735 ? -43.281 -16.797 0.754 1 69.44 735 GLN B C 1
ATOM 12003 O O . GLN B 1 735 ? -43.719 -15.742 1.216 1 69.44 735 GLN B O 1
ATOM 12008 N N . GLU B 1 736 ? -43.25 -17.969 1.459 1 80.88 736 GLU B N 1
ATOM 12009 C CA . GLU B 1 736 ? -43.812 -17.984 2.795 1 80.88 736 GLU B CA 1
ATOM 12010 C C . GLU B 1 736 ? -42.75 -17.922 3.873 1 80.88 736 GLU B C 1
ATOM 12012 O O . GLU B 1 736 ? -41.75 -18.625 3.787 1 80.88 736 GLU B O 1
ATOM 12017 N N . SER B 1 737 ? -43 -16.984 4.832 1 87.56 737 SER B N 1
ATOM 12018 C CA . SER B 1 737 ? -42.062 -16.859 5.949 1 87.56 737 SER B CA 1
ATOM 12019 C C . SER B 1 737 ? -42.062 -18.125 6.816 1 87.56 737 SER B C 1
ATOM 12021 O O . SER B 1 737 ? -43.125 -18.688 7.074 1 87.56 737 SER B O 1
ATOM 12023 N N . LEU B 1 738 ? -40.938 -18.609 7.18 1 92.44 738 LEU B N 1
ATOM 12024 C CA . LEU B 1 738 ? -40.688 -19.75 8.062 1 92.44 738 LEU B CA 1
ATOM 12025 C C . LEU B 1 738 ? -41.062 -21.062 7.375 1 92.44 738 LEU B C 1
ATOM 12027 O O . LEU B 1 738 ? -41.469 -22.016 8.031 1 92.44 738 LEU B O 1
ATOM 12031 N N . ALA B 1 739 ? -40.969 -21.062 6.062 1 91.75 739 ALA B N 1
ATOM 12032 C CA . ALA B 1 739 ? -41.188 -22.297 5.309 1 91.75 739 ALA B CA 1
ATOM 12033 C C . ALA B 1 739 ? -40.062 -23.281 5.566 1 91.75 739 ALA B C 1
ATOM 12035 O O . ALA B 1 739 ? -38.906 -22.891 5.703 1 91.75 739 ALA B O 1
ATOM 12036 N N . PRO B 1 740 ? -40.438 -24.562 5.691 1 92.69 740 PRO B N 1
ATOM 12037 C CA . PRO B 1 740 ? -39.375 -25.578 5.898 1 92.69 740 PRO B CA 1
ATOM 12038 C C . PRO B 1 740 ? -38.375 -25.641 4.742 1 92.69 740 PRO B C 1
ATOM 12040 O O . PRO B 1 740 ? -38.75 -25.438 3.584 1 92.69 740 PRO B O 1
ATOM 12043 N N . VAL B 1 741 ? -37.188 -25.891 5.008 1 92.75 741 VAL B N 1
ATOM 12044 C CA . VAL B 1 741 ? -36.094 -25.953 4.039 1 92.75 741 VAL B CA 1
ATOM 12045 C C . VAL B 1 741 ? -35.469 -27.344 4.039 1 92.75 741 VAL B C 1
ATOM 12047 O O . VAL B 1 741 ? -35.344 -27.969 5.09 1 92.75 741 VAL B O 1
ATOM 12050 N N . ALA B 1 742 ? -35.062 -27.75 2.836 1 91.81 742 ALA B N 1
ATOM 12051 C CA . ALA B 1 742 ? -34.406 -29.047 2.709 1 91.81 742 ALA B CA 1
ATOM 12052 C C . ALA B 1 742 ? -33.031 -29.016 3.377 1 91.81 742 ALA B C 1
ATOM 12054 O O . ALA B 1 742 ? -32.375 -27.969 3.449 1 91.81 742 ALA B O 1
ATOM 12055 N N . MET B 1 743 ? -32.594 -30.156 3.84 1 94.5 743 MET B N 1
ATOM 12056 C CA . MET B 1 743 ? -31.344 -30.266 4.598 1 94.5 743 MET B CA 1
ATOM 12057 C C . MET B 1 743 ? -30.156 -29.797 3.771 1 94.5 743 MET B C 1
ATOM 12059 O O . MET B 1 743 ? -29.281 -29.094 4.281 1 94.5 743 MET B O 1
ATOM 12063 N N . LEU B 1 744 ? -30.062 -30.125 2.527 1 94.38 744 LEU B N 1
ATOM 12064 C CA . LEU B 1 744 ? -28.906 -29.766 1.7 1 94.38 744 LEU B CA 1
ATOM 12065 C C . LEU B 1 744 ? -28.828 -28.266 1.491 1 94.38 744 LEU B C 1
ATOM 12067 O O . LEU B 1 744 ? -27.734 -27.703 1.391 1 94.38 744 LEU B O 1
ATOM 12071 N N . GLU B 1 745 ? -29.953 -27.672 1.376 1 92.5 745 GLU B N 1
ATOM 12072 C CA . GLU B 1 745 ? -29.984 -26.219 1.282 1 92.5 745 GLU B CA 1
ATOM 12073 C C . GLU B 1 745 ? -29.469 -25.562 2.568 1 92.5 745 GLU B C 1
ATOM 12075 O O . GLU B 1 745 ? -28.703 -24.609 2.523 1 92.5 745 GLU B O 1
ATOM 12080 N N . ALA B 1 746 ? -29.922 -26.094 3.629 1 95.06 746 ALA B N 1
ATOM 12081 C CA . ALA B 1 746 ? -29.469 -25.594 4.926 1 95.06 746 ALA B CA 1
ATOM 12082 C C . ALA B 1 746 ? -27.969 -25.797 5.102 1 95.06 746 ALA B C 1
ATOM 12084 O O . ALA B 1 746 ? -27.266 -24.938 5.641 1 95.06 746 ALA B O 1
ATOM 12085 N N . LEU B 1 747 ? -27.547 -26.953 4.68 1 95.88 747 LEU B N 1
ATOM 12086 C CA . LEU B 1 747 ? -26.125 -27.25 4.754 1 95.88 747 LEU B CA 1
ATOM 12087 C C . LEU B 1 747 ? -25.312 -26.25 3.949 1 95.88 747 LEU B C 1
ATOM 12089 O O . LEU B 1 747 ? -24.281 -25.766 4.41 1 95.88 747 LEU B O 1
ATOM 12093 N N . GLY B 1 748 ? -25.75 -25.922 2.742 1 94.5 748 GLY B N 1
ATOM 12094 C CA . GLY B 1 748 ? -25.078 -24.922 1.917 1 94.5 748 GLY B CA 1
ATOM 12095 C C . GLY B 1 748 ? -25.016 -23.562 2.58 1 94.5 748 GLY B C 1
ATOM 12096 O O . GLY B 1 748 ? -24.016 -22.844 2.439 1 94.5 748 GLY B O 1
ATOM 12097 N N . ALA B 1 749 ? -25.984 -23.172 3.273 1 94.62 749 ALA B N 1
ATOM 12098 C CA . ALA B 1 749 ? -26.047 -21.891 3.949 1 94.62 749 ALA B CA 1
ATOM 12099 C C . ALA B 1 749 ? -25.156 -21.875 5.199 1 94.62 749 ALA B C 1
ATOM 12101 O O . ALA B 1 749 ? -24.641 -20.844 5.598 1 94.62 749 ALA B O 1
ATOM 12102 N N . LEU B 1 750 ? -25.031 -23 5.793 1 95.88 750 LEU B N 1
ATOM 12103 C CA . LEU B 1 750 ? -24.344 -23.109 7.078 1 95.88 750 LEU B CA 1
ATOM 12104 C C . LEU B 1 750 ? -22.828 -23.141 6.883 1 95.88 750 LEU B C 1
ATOM 12106 O O . LEU B 1 750 ? -22.078 -22.625 7.707 1 95.88 750 LEU B O 1
ATOM 12110 N N . LEU B 1 751 ? -22.344 -23.75 5.82 1 95.81 751 LEU B N 1
ATOM 12111 C CA . LEU B 1 751 ? -20.938 -24.062 5.625 1 95.81 751 LEU B CA 1
ATOM 12112 C C . LEU B 1 751 ? -20.094 -22.797 5.633 1 95.81 751 LEU B C 1
ATOM 12114 O O . LEU B 1 751 ? -19.016 -22.766 6.242 1 95.81 751 LEU B O 1
ATOM 12118 N N . PRO B 1 752 ? -20.547 -21.719 5.035 1 94.25 752 PRO B N 1
ATOM 12119 C CA . PRO B 1 752 ? -19.75 -20.5 5.078 1 94.25 752 PRO B CA 1
ATOM 12120 C C . PRO B 1 752 ? -19.531 -19.984 6.5 1 94.25 752 PRO B C 1
ATOM 12122 O O . PRO B 1 752 ? -18.625 -19.188 6.738 1 94.25 752 PRO B O 1
ATOM 12125 N N . HIS B 1 753 ? -20.344 -20.406 7.465 1 95.81 753 HIS B N 1
ATOM 12126 C CA . HIS B 1 753 ? -20.25 -19.969 8.852 1 95.81 753 HIS B CA 1
ATOM 12127 C C . HIS B 1 753 ? -19.469 -20.969 9.695 1 95.81 753 HIS B C 1
ATOM 12129 O O . HIS B 1 753 ? -19.234 -20.75 10.883 1 95.81 753 HIS B O 1
ATOM 12135 N N . CYS B 1 754 ? -19.125 -22 9.062 1 95.81 754 CYS B N 1
ATOM 12136 C CA . CYS B 1 754 ? -18.484 -23.109 9.789 1 95.81 754 CYS B CA 1
ATOM 12137 C C . CYS B 1 754 ? -16.969 -23.016 9.68 1 95.81 754 CYS B C 1
ATOM 12139 O O . CYS B 1 754 ? -16.406 -23.031 8.578 1 95.81 754 CYS B O 1
ATOM 12141 N N . LEU B 1 755 ? -16.281 -22.984 10.812 1 96.62 755 LEU B N 1
ATOM 12142 C CA . LEU B 1 755 ? -14.828 -22.938 10.883 1 96.62 755 LEU B CA 1
ATOM 12143 C C . LEU B 1 755 ? -14.266 -24.281 11.367 1 96.62 755 LEU B C 1
ATOM 12145 O O . LEU B 1 755 ? -14.734 -24.812 12.375 1 96.62 755 LEU B O 1
ATOM 12149 N N . ALA B 1 756 ? -13.32 -24.812 10.68 1 96.19 756 ALA B N 1
ATOM 12150 C CA . ALA B 1 756 ? -12.766 -26.125 11.008 1 96.19 756 ALA B CA 1
ATOM 12151 C C . ALA B 1 756 ? -11.305 -26 11.43 1 96.19 756 ALA B C 1
ATOM 12153 O O . ALA B 1 756 ? -10.547 -26.969 11.375 1 96.19 756 ALA B O 1
ATOM 12154 N N . GLY B 1 757 ? -10.883 -24.812 11.773 1 93.06 757 GLY B N 1
ATOM 12155 C CA . GLY B 1 757 ? -9.5 -24.578 12.141 1 93.06 757 GLY B CA 1
ATOM 12156 C C . GLY B 1 757 ? -8.766 -23.672 11.164 1 93.06 757 GLY B C 1
ATOM 12157 O O . GLY B 1 757 ? -9.242 -23.438 10.055 1 93.06 757 GLY B O 1
ATOM 12158 N N . GLU B 1 758 ? -7.648 -23.25 11.555 1 88.62 758 GLU B N 1
ATOM 12159 C CA . GLU B 1 758 ? -6.887 -22.328 10.711 1 88.62 758 GLU B CA 1
ATOM 12160 C C . GLU B 1 758 ? -6.43 -23.016 9.422 1 88.62 758 GLU B C 1
ATOM 12162 O O . GLU B 1 758 ? -5.703 -24.016 9.461 1 88.62 758 GLU B O 1
ATOM 12167 N N . GLY B 1 759 ? -6.875 -22.438 8.359 1 84.81 759 GLY B N 1
ATOM 12168 C CA . GLY B 1 759 ? -6.48 -22.906 7.039 1 84.81 759 GLY B CA 1
ATOM 12169 C C . GLY B 1 759 ? -7.035 -24.281 6.707 1 84.81 759 GLY B C 1
ATOM 12170 O O . GLY B 1 759 ? -6.543 -24.953 5.797 1 84.81 759 GLY B O 1
ATOM 12171 N N . ARG B 1 760 ? -8.023 -24.703 7.473 1 90.44 760 ARG B N 1
ATOM 12172 C CA . ARG B 1 760 ? -8.57 -26.047 7.254 1 90.44 760 ARG B CA 1
ATOM 12173 C C . ARG B 1 760 ? -10.055 -25.984 6.91 1 90.44 760 ARG B C 1
ATOM 12175 O O . ARG B 1 760 ? -10.727 -25 7.207 1 90.44 760 ARG B O 1
ATOM 12182 N N . VAL B 1 761 ? -10.43 -27.016 6.215 1 91.88 761 VAL B N 1
ATOM 12183 C CA . VAL B 1 761 ? -11.844 -27.203 5.922 1 91.88 761 VAL B CA 1
ATOM 12184 C C . VAL B 1 761 ? -12.344 -28.5 6.555 1 91.88 761 VAL B C 1
ATOM 12186 O O . VAL B 1 761 ? -11.547 -29.297 7.066 1 91.88 761 VAL B O 1
ATOM 12189 N N . LEU B 1 762 ? -13.602 -28.688 6.574 1 94.31 762 LEU B N 1
ATOM 12190 C CA . LEU B 1 762 ? -14.172 -29.906 7.137 1 94.31 762 LEU B CA 1
ATOM 12191 C C . LEU B 1 762 ? -13.812 -31.109 6.289 1 94.31 762 LEU B C 1
ATOM 12193 O O . LEU B 1 762 ? -13.688 -31 5.066 1 94.31 762 LEU B O 1
ATOM 12197 N N . GLU B 1 763 ? -13.727 -32.25 6.965 1 92.94 763 GLU B N 1
ATOM 12198 C CA . GLU B 1 763 ? -13.539 -33.5 6.258 1 92.94 763 GLU B CA 1
ATOM 12199 C C . GLU B 1 763 ? -14.867 -34.062 5.758 1 92.94 763 GLU B C 1
ATOM 12201 O O . GLU B 1 763 ? -15.938 -33.625 6.195 1 92.94 763 GLU B O 1
ATOM 12206 N N . GLY B 1 764 ? -14.781 -35 4.906 1 92.38 764 GLY B N 1
ATOM 12207 C CA . GLY B 1 764 ? -15.984 -35.594 4.336 1 92.38 764 GLY B CA 1
ATOM 12208 C C . GLY B 1 764 ? -16.938 -36.156 5.379 1 92.38 764 GLY B C 1
ATOM 12209 O O . GLY B 1 764 ? -18.141 -35.844 5.34 1 92.38 764 GLY B O 1
ATOM 12210 N N . HIS B 1 765 ? -16.391 -36.844 6.293 1 92.38 765 HIS B N 1
ATOM 12211 C CA . HIS B 1 765 ? -17.234 -37.438 7.336 1 92.38 765 HIS B CA 1
ATOM 12212 C C . HIS B 1 765 ? -17.859 -36.344 8.211 1 92.38 765 HIS B C 1
ATOM 12214 O O . HIS B 1 765 ? -18.969 -36.531 8.719 1 92.38 765 HIS B O 1
ATOM 12220 N N . GLY B 1 766 ? -17.078 -35.312 8.383 1 94.5 766 GLY B N 1
ATOM 12221 C CA . GLY B 1 766 ? -17.594 -34.219 9.164 1 94.5 766 GLY B CA 1
ATOM 12222 C C . GLY B 1 766 ? -18.797 -33.531 8.523 1 94.5 766 GLY B C 1
ATOM 12223 O O . GLY B 1 766 ? -19.766 -33.188 9.211 1 94.5 766 GLY B O 1
ATOM 12224 N N . VAL B 1 767 ? -18.719 -33.344 7.258 1 95.56 767 VAL B N 1
ATOM 12225 C CA . VAL B 1 767 ? -19.828 -32.719 6.543 1 95.56 767 VAL B CA 1
ATOM 12226 C C . VAL B 1 767 ? -21.047 -33.625 6.57 1 95.56 767 VAL B C 1
ATOM 12228 O O . VAL B 1 767 ? -22.188 -33.156 6.691 1 95.56 767 VAL B O 1
ATOM 12231 N N . THR B 1 768 ? -20.844 -34.906 6.449 1 94 768 THR B N 1
ATOM 12232 C CA . THR B 1 768 ? -21.938 -35.875 6.531 1 94 768 THR B CA 1
ATOM 12233 C C . THR B 1 768 ? -22.594 -35.812 7.91 1 94 768 THR B C 1
ATOM 12235 O O . THR B 1 768 ? -23.828 -35.812 8.016 1 94 768 THR B O 1
ATOM 12238 N N . ALA B 1 769 ? -21.734 -35.75 8.875 1 94.81 769 ALA B N 1
ATOM 12239 C CA . ALA B 1 769 ? -22.25 -35.656 10.242 1 94.81 769 ALA B CA 1
ATOM 12240 C C . ALA B 1 769 ? -23.062 -34.375 10.445 1 94.81 769 ALA B C 1
ATOM 12242 O O . ALA B 1 769 ? -24.094 -34.375 11.109 1 94.81 769 ALA B O 1
ATOM 12243 N N . LEU B 1 770 ? -22.562 -33.344 9.93 1 95.25 770 LEU B N 1
ATOM 12244 C CA . LEU B 1 770 ? -23.25 -32.062 10.016 1 95.25 770 LEU B CA 1
ATOM 12245 C C . LEU B 1 770 ? -24.609 -32.156 9.328 1 95.25 770 LEU B C 1
ATOM 12247 O O . LEU B 1 770 ? -25.609 -31.609 9.828 1 95.25 770 LEU B O 1
ATOM 12251 N N . GLY B 1 771 ? -24.641 -32.75 8.164 1 95.12 771 GLY B N 1
ATOM 12252 C CA . GLY B 1 771 ? -25.906 -32.938 7.457 1 95.12 771 GLY B CA 1
ATOM 12253 C C . GLY B 1 771 ? -26.906 -33.75 8.25 1 95.12 771 GLY B C 1
ATOM 12254 O O . GLY B 1 771 ? -28.078 -33.375 8.336 1 95.12 771 GLY B O 1
ATOM 12255 N N . ASP B 1 772 ? -26.438 -34.812 8.789 1 94.81 772 ASP B N 1
ATOM 12256 C CA . ASP B 1 772 ? -27.297 -35.688 9.609 1 94.81 772 ASP B CA 1
ATOM 12257 C C . ASP B 1 772 ? -27.875 -34.906 10.789 1 94.81 772 ASP B C 1
ATOM 12259 O O . ASP B 1 772 ? -29.062 -35.031 11.109 1 94.81 772 ASP B O 1
ATOM 12263 N N . TRP B 1 773 ? -27.031 -34.156 11.352 1 95.62 773 TRP B N 1
ATOM 12264 C CA . TRP B 1 773 ? -27.438 -33.312 12.469 1 95.62 773 TRP B CA 1
ATOM 12265 C C . TRP B 1 773 ? -28.484 -32.281 12.031 1 95.62 773 TRP B C 1
ATOM 12267 O O . TRP B 1 773 ? -29.516 -32.125 12.688 1 95.62 773 TRP B O 1
ATOM 12277 N N . LEU B 1 774 ? -28.25 -31.641 10.969 1 95.75 774 LEU B N 1
ATOM 12278 C CA . LEU B 1 774 ? -29.172 -30.625 10.453 1 95.75 774 LEU B CA 1
ATOM 12279 C C . LEU B 1 774 ? -30.547 -31.25 10.188 1 95.75 774 LEU B C 1
ATOM 12281 O O . LEU B 1 774 ? -31.578 -30.578 10.336 1 95.75 774 LEU B O 1
ATOM 12285 N N . SER B 1 775 ? -30.594 -32.5 9.805 1 94.62 775 SER B N 1
ATOM 12286 C CA . SER B 1 775 ? -31.844 -33.156 9.477 1 94.62 775 SER B CA 1
ATOM 12287 C C . SER B 1 775 ? -32.719 -33.344 10.711 1 94.62 775 SER B C 1
ATOM 12289 O O . SER B 1 775 ? -33.906 -33.562 10.602 1 94.62 775 SER B O 1
ATOM 12291 N N . THR B 1 776 ? -32.125 -33.25 11.828 1 94.25 776 THR B N 1
ATOM 12292 C CA . THR B 1 776 ? -32.844 -33.438 13.07 1 94.25 776 THR B CA 1
ATOM 12293 C C . THR B 1 776 ? -33.406 -32.094 13.555 1 94.25 776 THR B C 1
ATOM 12295 O O . THR B 1 776 ? -34.219 -32.062 14.5 1 94.25 776 THR B O 1
ATOM 12298 N N . LEU B 1 777 ? -33.062 -30.969 12.938 1 95.81 777 LEU B N 1
ATOM 12299 C CA . LEU B 1 777 ? -33.438 -29.641 13.398 1 95.81 777 LEU B CA 1
ATOM 12300 C C . LEU B 1 777 ? -34.594 -29.078 12.586 1 95.81 777 LEU B C 1
ATOM 12302 O O . LEU B 1 777 ? -34.906 -29.594 11.508 1 95.81 777 LEU B O 1
ATOM 12306 N N . ALA B 1 778 ? -35.25 -28.094 13.195 1 96.38 778 ALA B N 1
ATOM 12307 C CA . ALA B 1 778 ? -36.219 -27.328 12.445 1 96.38 778 ALA B CA 1
ATOM 12308 C C . ALA B 1 778 ? -35.531 -26.281 11.562 1 96.38 778 ALA B C 1
ATOM 12310 O O . ALA B 1 778 ? -34.969 -25.312 12.062 1 96.38 778 ALA B O 1
ATOM 12311 N N . LEU B 1 779 ? -35.594 -26.484 10.258 1 96.31 779 LEU B N 1
ATOM 12312 C CA . LEU B 1 779 ? -34.938 -25.578 9.297 1 96.31 779 LEU B CA 1
ATOM 12313 C C . LEU B 1 779 ? -35.969 -24.719 8.594 1 96.31 779 LEU B C 1
ATOM 12315 O O . LEU B 1 779 ? -36.875 -25.219 7.93 1 96.31 779 LEU B O 1
ATOM 12319 N N . SER B 1 780 ? -35.875 -23.422 8.797 1 95.38 780 SER B N 1
ATOM 12320 C CA . SER B 1 780 ? -36.875 -22.547 8.227 1 95.38 780 SER B CA 1
ATOM 12321 C C . SER B 1 780 ? -36.25 -21.359 7.512 1 95.38 780 SER B C 1
ATOM 12323 O O . SER B 1 780 ? -35.219 -20.844 7.945 1 95.38 780 SER B O 1
ATOM 12325 N N . ALA B 1 781 ? -36.938 -20.906 6.441 1 94.06 781 ALA B N 1
ATOM 12326 C CA . ALA B 1 781 ? -36.406 -19.812 5.625 1 94.06 781 ALA B CA 1
ATOM 12327 C C . ALA B 1 781 ? -37.125 -18.5 5.953 1 94.06 781 ALA B C 1
ATOM 12329 O O . ALA B 1 781 ? -38.344 -18.5 6.227 1 94.06 781 ALA B O 1
ATOM 12330 N N . ILE B 1 782 ? -36.281 -17.516 5.945 1 91.88 782 ILE B N 1
ATOM 12331 C CA . ILE B 1 782 ? -36.812 -16.156 6.082 1 91.88 782 ILE B CA 1
ATOM 12332 C C . ILE B 1 782 ? -36.688 -15.422 4.75 1 91.88 782 ILE B C 1
ATOM 12334 O O . ILE B 1 782 ? -35.594 -15.297 4.195 1 91.88 782 ILE B O 1
ATOM 12338 N N . PRO B 1 783 ? -37.75 -14.977 4.207 1 84.5 783 PRO B N 1
ATOM 12339 C CA . PRO B 1 783 ? -37.688 -14.297 2.912 1 84.5 783 PRO B CA 1
ATOM 12340 C C . PRO B 1 783 ? -36.844 -13.023 2.957 1 84.5 783 PRO B C 1
ATOM 12342 O O . PRO B 1 783 ? -36.812 -12.336 3.979 1 84.5 783 PRO B O 1
ATOM 12345 N N . SER B 1 784 ? -35.875 -12.852 1.964 1 70.19 784 SER B N 1
ATOM 12346 C CA . SER B 1 784 ? -35.031 -11.664 1.858 1 70.19 784 SER B CA 1
ATOM 12347 C C . SER B 1 784 ? -35.812 -10.445 1.426 1 70.19 784 SER B C 1
ATOM 12349 O O . SER B 1 784 ? -36.781 -10.562 0.636 1 70.19 784 SER B O 1
ATOM 12351 N N . ASP B 1 785 ? -35.875 -9.422 2.135 1 58.59 785 ASP B N 1
ATOM 12352 C CA . ASP B 1 785 ? -36.531 -8.203 1.668 1 58.59 785 ASP B CA 1
ATOM 12353 C C . ASP B 1 785 ? -35.969 -7.762 0.32 1 58.59 785 ASP B C 1
ATOM 12355 O O . ASP B 1 785 ? -34.75 -7.555 0.185 1 58.59 785 ASP B O 1
ATOM 12359 N N . SER B 1 786 ? -36.344 -8.344 -0.688 1 45.31 786 SER B N 1
ATOM 12360 C CA . SER B 1 786 ? -35.969 -7.648 -1.914 1 45.31 786 SER B CA 1
ATOM 12361 C C . SER B 1 786 ? -36.125 -6.137 -1.764 1 45.31 786 SER B C 1
ATOM 12363 O O . SER B 1 786 ? -37.188 -5.648 -1.414 1 45.31 786 SER B O 1
ATOM 12365 N N . GLU B 1 787 ? -35.125 -5.52 -1.326 1 42.62 787 GLU B N 1
ATOM 12366 C CA . GLU B 1 787 ? -35.125 -4.059 -1.365 1 42.62 787 GLU B CA 1
ATOM 12367 C C . GLU B 1 787 ? -35.656 -3.545 -2.691 1 42.62 787 GLU B C 1
ATOM 12369 O O . GLU B 1 787 ? -34.938 -3.393 -3.662 1 42.62 787 GLU B O 1
ATOM 12374 N N . SER B 1 788 ? -36.594 -4.059 -3.371 1 36.12 788 SER B N 1
ATOM 12375 C CA . SER B 1 788 ? -37 -3.137 -4.418 1 36.12 788 SER B CA 1
ATOM 12376 C C . SER B 1 788 ? -37.25 -1.736 -3.861 1 36.12 788 SER B C 1
ATOM 12378 O O . SER B 1 788 ? -37.969 -1.568 -2.869 1 36.12 788 SER B O 1
ATOM 12380 N N . GLU B 1 789 ? -36.312 -0.852 -4.062 1 35.69 789 GLU B N 1
ATOM 12381 C CA . GLU B 1 789 ? -36.438 0.596 -3.904 1 35.69 789 GLU B CA 1
ATOM 12382 C C . GLU B 1 789 ? -37.812 1.087 -4.254 1 35.69 789 GLU B C 1
ATOM 12384 O O . GLU B 1 789 ? -38.062 2.289 -4.406 1 35.69 789 GLU B O 1
ATOM 12389 N N . THR B 1 790 ? -38.656 0.371 -5.027 1 32.56 790 THR B N 1
ATOM 12390 C CA . THR B 1 790 ? -39.75 1.228 -5.441 1 32.56 790 THR B CA 1
ATOM 12391 C C . THR B 1 790 ? -40.469 1.828 -4.23 1 32.56 790 THR B C 1
ATOM 12393 O O . THR B 1 790 ? -40.375 1.289 -3.123 1 32.56 790 THR B O 1
ATOM 12396 N N . GLU B 1 791 ? -41.406 2.885 -4.566 1 33.19 791 GLU B N 1
ATOM 12397 C CA . GLU B 1 791 ? -42.281 3.801 -3.838 1 33.19 791 GLU B CA 1
ATOM 12398 C C . GLU B 1 791 ? -43.031 3.08 -2.713 1 33.19 791 GLU B C 1
ATOM 12400 O O . GLU B 1 791 ? -43.344 1.898 -2.838 1 33.19 791 GLU B O 1
ATOM 12405 N N . GLU B 1 792 ? -43.094 3.691 -1.582 1 34.44 792 GLU B N 1
ATOM 12406 C CA . GLU B 1 792 ? -43.875 3.607 -0.349 1 34.44 792 GLU B CA 1
ATOM 12407 C C . GLU B 1 792 ? -45.312 3.172 -0.629 1 34.44 792 GLU B C 1
ATOM 12409 O O . GLU B 1 792 ? -46.25 3.74 -0.077 1 34.44 792 GLU B O 1
ATOM 12414 N N . THR B 1 793 ? -45.781 2.785 -1.875 1 32.75 793 THR B N 1
ATOM 12415 C CA . THR B 1 793 ? -47.219 2.537 -1.608 1 32.75 793 THR B CA 1
ATOM 12416 C C . THR B 1 793 ? -47.375 1.427 -0.574 1 32.75 793 THR B C 1
ATOM 12418 O O . THR B 1 793 ? -46.625 0.441 -0.587 1 32.75 793 THR B O 1
ATOM 12421 N N . GLU B 1 794 ? -48.219 1.552 0.496 1 33.5 794 GLU B N 1
ATOM 12422 C CA . GLU B 1 794 ? -48.781 0.84 1.643 1 33.5 794 GLU B CA 1
ATOM 12423 C C . GLU B 1 794 ? -49.094 -0.608 1.288 1 33.5 794 GLU B C 1
ATOM 12425 O O . GLU B 1 794 ? -49.812 -1.295 2.037 1 33.5 794 GLU B O 1
ATOM 12430 N N . THR B 1 795 ? -49.062 -1.084 0.003 1 34.94 795 THR B N 1
ATOM 12431 C CA . THR B 1 795 ? -49.781 -2.359 0.056 1 34.94 795 THR B CA 1
ATOM 12432 C C . THR B 1 795 ? -48.969 -3.377 0.879 1 34.94 795 THR B C 1
ATOM 12434 O O . THR B 1 795 ? -47.781 -3.533 0.694 1 34.94 795 THR B O 1
ATOM 12437 N N . GLU B 1 796 ? -49.531 -3.959 1.991 1 36.22 796 GLU B N 1
ATOM 12438 C CA . GLU B 1 796 ? -49.312 -4.938 3.051 1 36.22 796 GLU B CA 1
ATOM 12439 C C . GLU B 1 796 ? -48.656 -6.199 2.504 1 36.22 796 GLU B C 1
ATOM 12441 O O . GLU B 1 796 ? -48.375 -7.133 3.256 1 36.22 796 GLU B O 1
ATOM 12446 N N . THR B 1 797 ? -48.938 -6.574 1.288 1 37.44 797 THR B N 1
ATOM 12447 C CA . THR B 1 797 ? -48.656 -7.988 1.062 1 37.44 797 THR B CA 1
ATOM 12448 C C . THR B 1 797 ? -47.156 -8.25 1.038 1 37.44 797 THR B C 1
ATOM 12450 O O . THR B 1 797 ? -46.719 -9.25 0.469 1 37.44 797 THR B O 1
ATOM 12453 N N . GLY B 1 798 ? -46.344 -7.246 1.081 1 40.12 798 GLY B N 1
ATOM 12454 C CA . GLY B 1 798 ? -44.969 -7.609 0.804 1 40.12 798 GLY B CA 1
ATOM 12455 C C . GLY B 1 798 ? -44.438 -8.711 1.71 1 40.12 798 GLY B C 1
ATOM 12456 O O . GLY B 1 798 ? -45.031 -8.984 2.76 1 40.12 798 GLY B O 1
ATOM 12457 N N . SER B 1 799 ? -43.781 -9.695 1.157 1 51 799 SER B N 1
ATOM 12458 C CA . SER B 1 799 ? -43.062 -10.82 1.772 1 51 799 SER B CA 1
ATOM 12459 C C . SER B 1 799 ? -42.344 -10.391 3.037 1 51 799 SER B C 1
ATOM 12461 O O . SER B 1 799 ? -41.281 -9.758 2.963 1 51 799 SER B O 1
ATOM 12463 N N . GLU B 1 800 ? -43.031 -9.844 4.113 1 58.72 800 GLU B N 1
ATOM 12464 C CA . GLU B 1 800 ? -42.594 -9.195 5.348 1 58.72 800 GLU B CA 1
ATOM 12465 C C . GLU B 1 800 ? -41.906 -10.18 6.277 1 58.72 800 GLU B C 1
ATOM 12467 O O . GLU B 1 800 ? -42.156 -11.383 6.23 1 58.72 800 GLU B O 1
ATOM 12472 N N . ALA B 1 801 ? -40.781 -9.805 6.859 1 73 801 ALA B N 1
ATOM 12473 C CA . ALA B 1 801 ? -40.188 -10.414 8.047 1 73 801 ALA B CA 1
ATOM 12474 C C . ALA B 1 801 ? -41.25 -10.938 9 1 73 801 ALA B C 1
ATOM 12476 O O . ALA B 1 801 ? -42.312 -10.344 9.117 1 73 801 ALA B O 1
ATOM 12477 N N . PRO B 1 802 ? -41.094 -12.211 9.398 1 86.62 802 PRO B N 1
ATOM 12478 C CA . PRO B 1 802 ? -42.094 -12.781 10.297 1 86.62 802 PRO B CA 1
ATOM 12479 C C . PRO B 1 802 ? -42.406 -11.875 11.484 1 86.62 802 PRO B C 1
ATOM 12481 O O . PRO B 1 802 ? -41.5 -11.211 12.008 1 86.62 802 PRO B O 1
ATOM 12484 N N . SER B 1 803 ? -43.688 -11.789 11.805 1 85.69 803 SER B N 1
ATOM 12485 C CA . SER B 1 803 ? -44.094 -11.031 12.977 1 85.69 803 SER B CA 1
ATOM 12486 C C . SER B 1 803 ? -43.688 -11.734 14.266 1 85.69 803 SER B C 1
ATOM 12488 O O . SER B 1 803 ? -43.312 -12.914 14.242 1 85.69 803 SER B O 1
ATOM 12490 N N . SER B 1 804 ? -43.719 -11.039 15.367 1 87.56 804 SER B N 1
ATOM 12491 C CA . SER B 1 804 ? -43.406 -11.625 16.672 1 87.56 804 SER B CA 1
ATOM 12492 C C . SER B 1 804 ? -44.344 -12.758 17.016 1 87.56 804 SER B C 1
ATOM 12494 O O . SER B 1 804 ? -43.969 -13.758 17.609 1 87.56 804 SER B O 1
ATOM 12496 N N . GLY B 1 805 ? -45.531 -12.625 16.594 1 88.06 805 GLY B N 1
ATOM 12497 C CA . GLY B 1 805 ? -46.531 -13.664 16.828 1 88.06 805 GLY B CA 1
ATOM 12498 C C . GLY B 1 805 ? -46.25 -14.945 16.062 1 88.06 805 GLY B C 1
ATOM 12499 O O . GLY B 1 805 ? -46.344 -16.047 16.609 1 88.06 805 GLY B O 1
ATOM 12500 N N . SER B 1 806 ? -45.906 -14.773 14.867 1 90.81 806 SER B N 1
ATOM 1250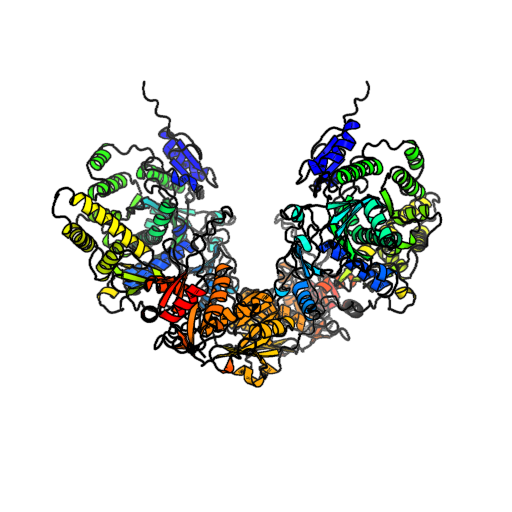1 C CA . SER B 1 806 ? -45.594 -15.938 14.047 1 90.81 806 SER B CA 1
ATOM 12502 C C . SER B 1 806 ? -44.344 -16.641 14.555 1 90.81 806 SER B C 1
ATOM 12504 O O . SER B 1 806 ? -44.281 -17.875 14.523 1 90.81 806 SER B O 1
ATOM 12506 N N . LEU B 1 807 ? -43.469 -15.898 14.992 1 93.12 807 LEU B N 1
ATOM 12507 C CA . LEU B 1 807 ? -42.25 -16.469 15.539 1 93.12 807 LEU B CA 1
ATOM 12508 C C . LEU B 1 807 ? -42.531 -17.203 16.844 1 93.12 807 LEU B C 1
ATOM 12510 O O . LEU B 1 807 ? -41.969 -18.281 17.078 1 93.12 807 LEU B O 1
ATOM 12514 N N . ALA B 1 808 ? -43.344 -16.625 17.641 1 92.31 808 ALA B N 1
ATOM 12515 C CA . ALA B 1 808 ? -43.75 -17.281 18.891 1 92.31 808 ALA B CA 1
ATOM 12516 C C . ALA B 1 808 ? -44.406 -18.625 18.609 1 92.31 808 ALA B C 1
ATOM 12518 O O . ALA B 1 808 ? -44.156 -19.609 19.297 1 92.31 808 ALA B O 1
ATOM 12519 N N . ALA B 1 809 ? -45.25 -18.625 17.672 1 92.56 809 ALA B N 1
ATOM 12520 C CA . ALA B 1 809 ? -45.938 -19.859 17.281 1 92.56 809 ALA B CA 1
ATOM 12521 C C . ALA B 1 809 ? -44.938 -20.891 16.766 1 92.56 809 ALA B C 1
ATOM 12523 O O . ALA B 1 809 ? -45.031 -22.078 17.078 1 92.56 809 ALA B O 1
ATOM 12524 N N . TRP B 1 810 ? -44.062 -20.391 15.977 1 93.88 810 TRP B N 1
ATOM 12525 C CA . TRP B 1 810 ? -43.031 -21.266 15.414 1 93.88 810 TRP B CA 1
ATOM 12526 C C . TRP B 1 810 ? -42.156 -21.844 16.516 1 93.88 810 TRP B C 1
ATOM 12528 O O . TRP B 1 810 ? -41.844 -23.047 16.531 1 93.88 810 TRP B O 1
ATOM 12538 N N . LEU B 1 811 ? -41.75 -21.047 17.453 1 93.94 811 LEU B N 1
ATOM 12539 C CA . LEU B 1 811 ? -40.938 -21.5 18.562 1 93.94 811 LEU B CA 1
ATOM 12540 C C . LEU B 1 811 ? -41.656 -22.531 19.406 1 93.94 811 LEU B C 1
ATOM 12542 O O . LEU B 1 811 ? -41.094 -23.531 19.812 1 93.94 811 LEU B O 1
ATOM 12546 N N . ALA B 1 812 ? -42.875 -22.312 19.578 1 91.56 812 ALA B N 1
ATOM 12547 C CA . ALA B 1 812 ? -43.688 -23.219 20.406 1 91.56 812 ALA B CA 1
ATOM 12548 C C . ALA B 1 812 ? -43.906 -24.562 19.703 1 91.56 812 ALA B C 1
ATOM 12550 O O . ALA B 1 812 ? -43.875 -25.609 20.359 1 91.56 812 ALA B O 1
ATOM 12551 N N . THR B 1 813 ? -44 -24.547 18.438 1 91.69 813 THR B N 1
ATOM 12552 C CA . THR B 1 813 ? -44.281 -25.734 17.672 1 91.69 813 THR B CA 1
ATOM 12553 C C . THR B 1 813 ? -43.031 -26.562 17.438 1 91.69 813 THR B C 1
ATOM 12555 O O . THR B 1 813 ? -43.062 -27.797 17.516 1 91.69 813 THR B O 1
ATOM 12558 N N . HIS B 1 814 ? -41.906 -25.906 17.188 1 92.12 814 HIS B N 1
ATOM 12559 C CA . HIS B 1 814 ? -40.75 -26.625 16.656 1 92.12 814 HIS B CA 1
ATOM 12560 C C . HIS B 1 814 ? -39.594 -26.656 17.656 1 92.12 814 HIS B C 1
ATOM 12562 O O . HIS B 1 814 ? -38.719 -27.516 17.562 1 92.12 814 HIS B O 1
ATOM 12568 N N . ILE B 1 815 ? -39.562 -25.797 18.578 1 90.12 815 ILE B N 1
ATOM 12569 C CA . ILE B 1 815 ? -38.375 -25.656 19.391 1 90.12 815 ILE B CA 1
ATOM 12570 C C . ILE B 1 815 ? -38.656 -26.062 20.828 1 90.12 815 ILE B C 1
ATOM 12572 O O . ILE B 1 815 ? -37.875 -26.828 21.422 1 90.12 815 ILE B O 1
ATOM 12576 N N . ALA B 1 816 ? -39.719 -25.469 21.484 1 79.94 816 ALA B N 1
ATOM 12577 C CA . ALA B 1 816 ? -40.062 -25.781 22.875 1 79.94 816 ALA B CA 1
ATOM 12578 C C . ALA B 1 816 ? -41.469 -26.344 22.984 1 79.94 816 ALA B C 1
ATOM 12580 O O . ALA B 1 816 ? -42.375 -25.656 23.484 1 79.94 816 ALA B O 1
ATOM 12581 N N . PRO B 1 817 ? -41.781 -27.5 22.5 1 61.62 817 PRO B N 1
ATOM 12582 C CA . PRO B 1 817 ? -43.156 -27.953 22.562 1 61.62 817 PRO B CA 1
ATOM 12583 C C . PRO B 1 817 ? -43.688 -28.078 24 1 61.62 817 PRO B C 1
ATOM 12585 O O . PRO B 1 817 ? -44.875 -27.906 24.25 1 61.62 817 PRO B O 1
ATOM 12588 N N . GLU B 1 818 ? -42.938 -28.375 24.984 1 55.84 818 GLU B N 1
ATOM 12589 C CA . GLU B 1 818 ? -43.5 -28.625 26.312 1 55.84 818 GLU B CA 1
ATOM 12590 C C . GLU B 1 818 ? -43.75 -27.312 27.062 1 55.84 818 GLU B C 1
ATOM 12592 O O . GLU B 1 818 ? -44.406 -27.312 28.109 1 55.84 818 GLU B O 1
ATOM 12597 N N . ALA B 1 819 ? -43.312 -26.203 26.703 1 45.28 819 ALA B N 1
ATOM 12598 C CA . ALA B 1 819 ? -43.438 -25 27.516 1 45.28 819 ALA B CA 1
ATOM 12599 C C . ALA B 1 819 ? -44.875 -24.469 27.453 1 45.28 819 ALA B C 1
ATOM 12601 O O . ALA B 1 819 ? -45.25 -23.562 28.203 1 45.28 819 ALA B O 1
ATOM 12602 N N . GLN B 1 820 ? -45.75 -24.594 26.531 1 40.44 820 GLN B N 1
ATOM 12603 C CA . GLN B 1 820 ? -47.062 -23.984 26.484 1 40.44 820 GLN B CA 1
ATOM 12604 C C . GLN B 1 820 ? -47.969 -24.609 27.531 1 40.44 820 GLN B C 1
ATOM 12606 O O . GLN B 1 820 ? -49.156 -24.266 27.625 1 40.44 820 GLN B O 1
ATOM 12611 N N . VAL B 1 821 ? -47.75 -25.641 28.266 1 35 821 VAL B N 1
ATOM 12612 C CA . VAL B 1 821 ? -48.844 -26.156 29.078 1 35 821 VAL B CA 1
ATOM 12613 C C . VAL B 1 821 ? -49.125 -25.188 30.234 1 35 821 VAL B C 1
ATOM 12615 O O . VAL B 1 821 ? -50.031 -25.422 31.031 1 35 821 VAL B O 1
ATOM 12618 N N . ALA B 1 822 ? -48.375 -24.219 30.641 1 31.59 822 ALA B N 1
ATOM 12619 C CA . ALA B 1 822 ? -48.75 -23.594 31.922 1 31.59 822 ALA B CA 1
ATOM 12620 C C . ALA B 1 822 ? -49.688 -22.422 31.719 1 31.59 822 ALA B C 1
ATOM 12622 O O . ALA B 1 822 ? -49.312 -21.266 31.922 1 31.59 822 ALA B O 1
ATOM 12623 N N . ARG B 1 823 ? -50.281 -22.125 30.688 1 33.97 823 ARG B N 1
ATOM 12624 C CA . ARG B 1 823 ? -51.125 -20.953 30.906 1 33.97 823 ARG B CA 1
ATOM 12625 C C . ARG B 1 823 ? -52.188 -21.234 31.984 1 33.97 823 ARG B C 1
ATOM 12627 O O . ARG B 1 823 ? -52.812 -22.281 31.969 1 33.97 823 ARG B O 1
ATOM 12634 N N . PRO B 1 824 ? -52.156 -20.344 33.094 1 26.81 824 PRO B N 1
ATOM 12635 C CA . PRO B 1 824 ? -53.125 -20.375 34.188 1 26.81 824 PRO B CA 1
ATOM 12636 C C . PRO B 1 824 ? -54.562 -20.25 33.719 1 26.81 824 PRO B C 1
ATOM 12638 O O . PRO B 1 824 ? -54.812 -19.703 32.625 1 26.81 824 PRO B O 1
ATOM 12641 N N . ALA B 1 825 ? -55.531 -21.047 34.219 1 29.09 825 ALA B N 1
ATOM 12642 C CA . ALA B 1 825 ? -57 -21.016 34.281 1 29.09 825 ALA B CA 1
ATOM 12643 C C . ALA B 1 825 ? -57.5 -19.703 34.844 1 29.09 825 ALA B C 1
ATOM 12645 O O . ALA B 1 825 ? -57.156 -19.344 36 1 29.09 825 ALA B O 1
ATOM 12646 N N . ALA B 1 826 ? -57.625 -18.531 34.312 1 24.5 826 ALA B N 1
ATOM 12647 C CA . ALA B 1 826 ? -58.594 -17.562 34.812 1 24.5 826 ALA B CA 1
ATOM 12648 C C . ALA B 1 826 ? -59.938 -18.219 35.094 1 24.5 826 ALA B C 1
ATOM 12650 O O . ALA B 1 826 ? -60.625 -18.656 34.156 1 24.5 826 ALA B O 1
ATOM 12651 N N . ALA B 1 827 ? -60.188 -19.031 36.219 1 22.81 827 ALA B N 1
ATOM 12652 C CA . ALA B 1 827 ? -61.438 -19.25 36.906 1 22.81 827 ALA B CA 1
ATOM 12653 C C . ALA B 1 827 ? -62.219 -17.953 37.062 1 22.81 827 ALA B C 1
ATOM 12655 O O . ALA B 1 827 ? -61.656 -16.875 37.25 1 22.81 827 ALA B O 1
ATOM 12656 N N . GLY B 1 828 ? -63.625 -17.875 36.719 1 22.19 828 GLY B N 1
ATOM 12657 C CA . GLY B 1 828 ? -64.938 -17.234 36.875 1 22.19 828 GLY B CA 1
ATOM 12658 C C . GLY B 1 828 ? -65.188 -16.875 38.312 1 22.19 828 GLY B C 1
ATOM 12659 O O . GLY B 1 828 ? -66.25 -16.344 38.625 1 22.19 828 GLY B O 1
ATOM 12660 N N . GLN B 1 829 ? -64.375 -16.656 39.438 1 20.28 829 GLN B N 1
ATOM 12661 C CA . GLN B 1 829 ? -65.188 -15.844 40.375 1 20.28 829 GLN B CA 1
ATOM 12662 C C . GLN B 1 829 ? -65.25 -14.391 39.906 1 20.28 829 GLN B C 1
ATOM 12664 O O . GLN B 1 829 ? -64.25 -13.867 39.344 1 20.28 829 GLN B O 1
#

InterPro domains:
  IPR004344 Tubulin-tyrosine ligase/Tubulin polyglutamylase [PF03133] (62-352)
  IPR004344 Tubulin-tyrosine ligase/Tubulin polyglutamylase [PS51221] (9-358)

pLDDT: mean 86.79, std 17.38, range [16.48, 98.81]